Protein 6LMV (pdb70)

GO terms:
  GO:1904669 ATP export (P, IDA)
  GO:0097730 non-motile cilium (C, IDA)
  GO:0005245 voltage-gated calcium channel activity (F, IDA)
  GO:0005886 plasma membrane (C, IDA)
  GO:0070588 calcium ion transmembrane transport (P, IDA)
  GO:0040012 regulation of locomotion (P, IMP)

Sequence (2223 aa):
VRKLTFSCPCAYPLNIYHSLVFMFGPTAALLLIGITVNSTTWKLAHGFFFRVRDTRHSWKTTCVSWIEVLIQSSVAPIAWLFVVFLDGGYYRCYRSHEFCLISDAILCKNSTILNSYASTSSFNKISDNGKYCPPCICVPNPTDASYLEAESQIYAWGLLLFSGVAAFLVITCNRMCDKYTLVQRQYVETYKNVETQKFDAVAKEHASQLAEHNARAFFGQKDWTKRDWDWVSGIPYTPLQLWNDNKVRKLTFSCPCAYPLNIYHSLVFMFGPTAALLLIGITVNSTTWKLAHGFFFRVRDTRHSWKTTCVSWIEVLIQSSVAPIAWLFVVFLDGGYYRCYRSHEFCLISDAILCKNSTILNSYASTSSFNKISDNGKYCPPCICVPNPTDASYLEAESQIYAWGLLLFSGVAAFLVITCNRMCDKYTLVQRQYVETYKNVETQKFDAVAKEHASQLAEHNARAFFGQKDWTKRDWDWVSGIPYTPLQLWNDNKVRKLTFSCPCAYPLNIYHSLVFMFGPTAALLLIGITVNSTTWKLAHGFFFRVRDTRHSWKTTCVSWIEVLIQSSVAPIAWLFVVFLDGGYYRCYRSHEFCLISDAILCKNSTILNSYASTSSFNKISDNGKYCPPCICVPNPTDASYLEAESQIYAWGLLLFSGVAAFLVITCNRMCDKYTLVQRQYVETYKNVETQKFDAVAKEHASQLAEHNARAFFGQKDWTKRDWDWVSGIPYTPLQLWNDNKVRKLTFSCPCAYPLNIYHSLVFMFGPTAALLLIGITVNSTTWKLAHGFFFRVRDTRHSWKTTCVSWIEVLIQSSVAPIAWLFVVFLDGGYYRCYRSHEFCLISDAILCKNSTILNSYASTSSFNKISDNGKYCPPCICVPNPTDASYLEAESQIYAWGLLLFSGVAAFLVITCNRMCDKYTLVQRQYVETYKNVETQKFDAVAKEHASQLAEHNARAFFGQKDWTKRDWDWVSGIPYTPLQLWNDNKVRKLTFSCPCAYPLNIYHSLVFMFGPTAALLLIGITVNSTTWKLAHGFFFRVRDTRHSWKTTCVSWIEVLIQSSVAPIAWLFVVFLDGGYYRCYRSHEFCLISDAILCKNSTILNSYASTSSFNKISDNGKYCPPCICVPNPTDASYLEAESQIYAWGLLLFSGVAAFLVITCNRMCDKYTLVQRQYVETYKNVETQKFDAVAKEHASQLAEHNARAFFGQKDWTKRDWDWVSGIPYTPLQLWNDNKVRKLTFSCPCAYPLNIYHSLVFMFGPTAALLLIGITVNSTTWKLAHGFFFRVRDTRHSWKTTCVSWIEVLIQSSVAPIAWLFVVFLDGGYYRCYRSHEFCLISDAILCKNSTILNSYASTSSFNKISDNGKYCPPCICVPNPTDASYLEAESQIYAWGLLLFSGVAAFLVITCNRMCDKYTLVQRQYVETYKNVETQKFDAVAKEHASQLAEHNARAFFGQKDWTKRDWDWVSGIPYTPLQLWNDNKVRKLTFSCPCAYPLNIYHSLVFMFGPTAALLLIGITVNSTTWKLAHGFFFRVRDTRHSWKTTCVSWIEVLIQSSVAPIAWLFVVFLDGGYYRCYRSHEFCLISDAILCKNSTILNSYASTSSFNKISDNGKYCPPCICVPNPTDASYLEAESQIYAWGLLLFSGVAAFLVITCNRMCDKYTLVQRQYVETYKNVETQKFDAVAKEHASQLAEHNARAFFGQKDWTKRDWDWVSGIPYTPLQLWNDNKVRKLTFSCPCAYPLNIYHSLVFMFGPTAALLLIGITVNSTTWKLAHGFFFRVRDTRHSWKTTCVSWIEVLIQSSVAPIAWLFVVFLDGGYYRCYRSHEFCLISDAILCKNSTILNSYASTSSFNKISDNGKYCPPCICVPNPTDASYLEAESQIYAWGLLLFSGVAAFLVITCNRMCDKYTLVQRQYVETYKNVETQKFDAVAKEHASQLAEHNARAFFGQKDWTKRDWDWVSGIPYTPLQLWNDNKVRKLTFSCPCAYPLNIYHSLVFMFGPTAALLLIGITVNSTTWKLAHGFFFRVRDTRHSWKTTCVSWIEVLIQSSVAPIAWLFVVFLDGGYYRCYRSHEFCLISDAILCKNSTILNSYASTSSFNKISDNGKYCPPCICVPNPTDASYLEAESQIYAWGLLLFSGVAAFLVITCNRMCDKYTLVQRQYVETYKNVETQKFDAVAKEHASQLAEHNARAFFGQKDWTKRDWDWVSGIPYTPLQLWNDNK

Solvent-accessible surface area: 113212 Å² total; per-residue (Å²): 106,114,84,79,64,67,58,32,0,7,1,47,61,19,0,38,120,4,0,64,45,14,10,106,2,15,18,38,26,57,60,49,103,20,18,42,120,28,66,45,7,26,75,14,17,7,2,79,114,114,9,49,186,99,10,71,32,64,198,149,34,46,74,89,11,111,92,56,1,66,81,117,6,37,104,41,11,49,55,48,29,32,64,3,30,41,90,0,3,26,24,59,4,72,51,4,20,87,42,1,57,63,92,51,2,105,88,21,126,134,33,79,108,89,21,67,47,30,88,57,8,19,118,115,9,3,21,130,103,12,98,27,2,5,32,6,2,36,110,30,14,101,24,11,18,28,51,2,50,4,33,0,10,34,110,0,31,43,41,57,53,151,26,34,62,43,40,40,107,61,69,27,72,97,78,46,58,21,125,38,2,28,21,16,56,94,11,2,76,43,1,54,103,21,15,91,114,56,15,67,47,10,4,120,83,50,0,34,99,72,0,36,118,15,0,135,50,0,17,58,54,180,133,48,79,67,120,10,4,1,79,17,15,17,42,97,96,8,22,8,36,82,6,29,114,116,151,105,112,86,79,64,66,57,31,0,6,1,47,59,20,0,36,120,4,0,66,44,15,10,106,2,16,19,37,26,57,60,48,104,20,17,43,118,28,67,43,5,25,76,14,17,6,2,76,114,115,9,46,187,100,10,72,32,63,198,148,33,47,74,88,11,110,92,57,1,68,81,117,6,37,102,39,10,50,56,47,29,32,63,3,30,40,91,0,3,28,25,59,4,71,51,4,21,88,41,1,57,63,91,53,2,105,88,22,131,133,34,78,107,88,21,67,43,30,87,57,6,18,118,113,10,3,21,130,104,12,100,26,2,5,33,7,3,35,109,30,14,103,23,11,17,27,52,2,51,4,33,0,9,36,110,0,30,42,39,57,55,152,26,32,64,44,41,42,109,58,68,26,73,98,76,46,59,22,127,37,2,29,20,17,58,95,12,1,78,41,1,54,104,21,13,89,114,55,14,66,45,9,5,118,82,51,0,33,100,71,0,36,120,16,0,134,49,0,16,58,56,180,134,49,77,65,120,10,5,1,77,17,15,18,42,97,95,8,22,8,36,80,7,29,111,115,151,106,111,84,81,65,66,58,30,0,6,1,48,60,19,0,38,119,4,0,66,44,15,10,107,2,15,19,36,27,56,60,49,103,20,19,42,119,28,66,42,6,25,76,14,16,7,2,76,114,114,9,45,186,101,10,70,32,63,197,148,34,47,74,88,12,110,93,56,1,68,83,117,7,36,102,40,10,47,56,49,29,32,62,3,30,41,92,0,3,29,24,57,4,71,50,4,22,89,42,1,56,63,91,53,2,106,88,22,128,133,34,79,109,89,20,65,44,29,85,55,6,18,116,117,10,3,20,132,102,11,98,26,2,4,33,7,2,36,109,31,14,103,23,11,17,27,52,2,50,4,34,0,10,36,110,0,30,42,40,55,53,152,25,32,64,43,40,39,107,60,70,27,73,98,77,46,60,21,125,37,2,29,20,16,57,93,12,1,78,41,1,54,105,21,14,90,114,55,16,66,46,9,5,118,83,49,0,33,100,72,0,35,121,16,0,136,51,0,17,58,54,181,134,49,80,66,121,10,5,1,78,16,15,18,42,95,96,9,21,8,36,81,8,30,114,116,152,106,112,83,80,64,64,58,31,0,6,1,46,59,19,0,37,118,4,0,65,45,15,10,105,2,16,19,36,27,57,59,50,103,20,17,42,120,29,67,44,6,26,74,14,16,8,2,75,116,115,10,46,188,99,11,70,31,64,198,149,34,46,74,89,12,111,91,58,1,69,82,116,6,37,102,41,11,50,56,49,29,32,64,3,30,41,89,0,3,27,24,57,4,69,51,5,20,90,43,1,55,62,91,53,2,105,90,22,129,135,33,79,108,89,20,67,44,30,86,57,7,18,117,114,10,3,21,130,102,12,99,27,2,5,32,7,2,35,111,30,14,101,24,12,18,28,53,2,50,4,33,0,9,36,110,0,30,43,41,56,55,150,27,32,63,43,40,40,107,61,68,28,73,97,78,46,58,21,125,37,2,27,20,16,56,93,11,1,77,42,2,54,104,20,13,89,113,56,15,66,47,9,5,120,82,51,0,33,99,72,0,36,119,16,0,136,50,0,16,59,55,180,135,48,79,65,121,10,5,1,78,17,16,17,41,96,92,8,22,8,36,81,7,29,114,115,150,104,109,84,82,65,66,58,32,0,5,1,49,59,19,0,38,119,4,0,64,44,15,10,106,2,15,18,36,27,56,60,48,102,20,18,43,118,26,67,42,6,27,75,13,17,8,1,77,116,113,9,45,187,101,11,70,33,65,201,150,34,47,74,90,10,110,91,56,1,68,80,116,6,37,105,40,10,51,56,47,28,33,62,3,30,41,90,0,4,27,24,60,4,70,51,4,21,88,42,2,57,63,91,54,2,107,88,21,131,133,34,79,107,88,21,67,46,30,86,57,5,19,116,114,9,3,23,131,103,11,98,26,2,4,34,6,2,36,110,32,15,101,23,10,17,27,52,2,50,4,34,0,10,35,109,0,29,42,40,57,54,151,26,32,64,42,41,39,108,58,69,26,73,99,77,47,58,22,125,37,2,29,19,17,56,96,10,1,77,41,1,54,104,20,14,91,114,54,16,67,47,10,4,118,82,50,0,33,98,71,0,36,119,16,0,136,50,0,16,58,53,181,134,49,78,65,119,10,4,1,78,16,15,18,41,97,94,8,21,9,35,81,7,28,112,115,153,106,110,85,80,65,68,58,31,0,6,1,46,60,19,0,38,118,4,0,65,44,14,10,105,2,15,20,36,26,58,60,50,104,20,19,42,118,28,67,42,6,24,76,14,17,6,2,77,115,114,9,45,187,101,10,71,33,63,198,148,34,47,73,89,12,112,93,57,0,68,81,117,6,35,104,41,10,48,56,49,28,33,63,4,30,40,90,0,2,27,25,60,4,68,51,4,21,88,43,1,56,64,90,54,1,105,88,22,128,135,33,79,108,89,19,67,44,30,86,56,6,18,120,115,10,3,22,129,103,12,98,26,2,5,32,7,2,36,109,31,14,102,23,11,17,28,50,2,51,4,34,0,9,36,111,0,31,44,40,56,54,153,26,31,63,42,40,40,109,61,70,27,72,98,76,47,59,20,125,37,1,28,20,17,56,94,10,1,76,42,1,55,105,20,13,90,115,55,16,63,47,10,5,120,84,50,0,33,100,71,0,35,119,16,0,136,49,0,18,58,55,179,134,49,78,65,122,9,4,1,79,17,15,19,43,96,96,9,21,8,36,81,6,29,113,114,151,104,111,85,80,64,66,58,31,0,6,1,48,60,18,0,38,122,4,0,64,44,15,9,105,2,15,19,36,26,57,60,49,102,20,17,43,120,27,66,44,6,25,76,14,16,6,2,78,114,115,9,46,186,100,11,71,33,64,197,150,34,47,74,90,11,111,93,57,0,66,81,116,6,38,104,40,10,50,54,47,29,33,64,3,30,41,89,0,3,27,25,59,4,70,50,5,21,88,42,1,55,62,91,53,2,106,89,23,127,134,34,79,107,90,20,66,44,29,87,58,6,19,118,114,10,3,20,130,101,11,101,27,2,4,32,6,3,36,110,32,13,102,24,10,18,28,51,3,50,4,34,0,10,35,110,0,30,43,39,56,53,152,26,34,64,42,40,40,107,62,71,27,72,98,76,46,60,21,126,37,2,30,20,18,57,94,12,1,79,42,1,56,102,20,14,90,114,56,15,68,46,9,5,120,83,50,0,34,99,72,0,36,118,15,0,135,50,0,17,56,55,179,135,46,78,67,121,10,4,1,78,16,15,18,42,95,95,8,22,8,36,82,7,29,113,115,150,106,110,86,80,64,67,58,31,0,6,1,46,59,20,0,38,120,4,0,65,45,15,10,106,2,15,19,35,26,57,60,47,104,20,20,43,117,27,66,44,6,25,78,14,16,7,2,76,114,114,8,46,187,101,11,72,33,64,200,150,32,46,74,90,12,110,92,57,1,70,80,116,6,36,102,40,10,51,56,46,30,31,64,3,31,40,90,0,3,27,25,59,4,70,52,4,19,89,42,2,56,63,92,52,2,106,88,22,126,133,34,79,107,89,20,67,43,29,87,58,6,19,117,114,10,3,22,131,101,12,97,26,2,4,33,7,2,35,108,32,15,102,23,11,18,26,50,2,50,4,34,0,9,36,108,0,30,42,39,57,53,151,26,32,64,42,41,40,108,58,68,27,72,100,78,45,59,21,124,36,2,28,21,16,57,95,11,1,77,43,1,55,104,21,14,91,114,56,16,66,46,10,4,119,83,51,0,33,100,71,0,36,119,16,0,134,51,0,16,57,54,181,133,50,78,66,120,10,5,1,78,17,15,18,42,97,94,8,22,8,36,81,7,29,112,116,151,106,112,85,81,63,68,57,31,0,5,1,47,60,20,0,38,118,3,0,65,45,14,10,104,2,16,20,37,27,58,61,48,103,20,18,42,117,28,66,43,6,26,76,14,18,7,2,76,115,115,9,46,184,99,11,71,32,62,199,148,34,46,75,87,11,111,94,57,0,68,82,116,5,36,103,40,10,50,54,50,29,32,61,4,30,41,89,0,3,27,26,59,5,71,50,4,21,87,42,2,56,63,92,54,2,106,90,21,128,134,34,79,108,88,20,67,43,30,87,56,6,19,119,114,9,3,22,130,101,11,98,25,2,5,34,7,3,35,109,31,14,101,24,11,18,28,51,2,50,4,33,0,10,34,110,0,31,42,41,56,54,152,26,32,64,43,40,38,109,60,68,27,74,97,77,49,57,21,127,36,2,29,21,16,56,94,10,1,78,42,2,55,105,21,14,90,114,56,15,67,47,9,5,119,83,49,0,33,101,71,0,36,122,16,0,135,50,0,18,59,55,180,135,50,79,67,122,10,5,1,78,17,17,19,45,98,92,7,22,8,36,80,6,30,113,115,150

Secondary structure (DSSP, 8-state):
---------SSTTHHHHHHHHHHSHHHHHHHHHHHHH-HHHHHHHTTTTSS-GGGSPPHHHHHHHHHHHHHHHTHHHHHHHHHHHHSTHHHHHHHGGGT-BTTT-TTSSSTHHHHSSSSIIIIITT-SS--B-HHHHHS--HHHHHHHHHHHHHHHHHHHHHHHHHHHHHHHHHHHT-SS-HHHHHHHHHHHHHHHHHHHHHHHHHHHHHHHHHHHHHHSS----HHHHHHHSS----HHHHHHHT-/---------SSTTHHHHHHHHHHSHHHHHHHHHHHHH-HHHHHHHTTTTSS-GGGSPPHHHHHHHHHHHHHHHTHHHHHHHHHHHHSTHHHHHHHGGGT-BTTT-TTSSSTHHHHSSSSIIIIITT-SS--B-HHHHHS--HHHHHHHHHHHHHHHHHHHHHHHHHHHHHHHHHHHT-SS-HHHHHHHHHHHHHHHHHHHHHHHHHHHHHHHHHHHHHHSS----HHHHHHHSS----HHHHHHHT-/---------SSTTHHHHHHHHHHSHHHHHHHHHHHHH-HHHHHHHTTTTSS-GGGSPPHHHHHHHHHHHHHHHTHHHHHHHHHHHHSTHHHHHHHGGGT-BTTT-TTSSSTHHHHSSSSIIIIITT-SS--B-HHHHHS--HHHHHHHHHHHHHHHHHHHHHHHHHHHHHHHHHHHT-SS-HHHHHHHHHHHHHHHHHHHHHHHHHHHHHHHHHHHHHHSS----HHHHHHHSS----HHHHHHHT-/---------SSTTHHHHHHHHHHSHHHHHHHHHHHHH-HHHHHHHTTTTSS-GGGSPPHHHHHHHHHHHHHHHTHHHHHHHHHHHHSTHHHHHHHGGGT-BTTT-TTSSSTHHHHSSSSIIIIITT-SS--B-HHHHHS--HHHHHHHHHHHHHHHHHHHHHHHHHHHHHHHHHHHT-SS-HHHHHHHHHHHHHHHHHHHHHHHHHHHHHHHHHHHHHHSS----HHHHHHHSS----HHHHHHHT-/---------SSTTHHHHHHHHHHSHHHHHHHHHHHHH-HHHHHHHTTTTSS-GGGSPPHHHHHHHHHHHHHHHTHHHHHHHHHHHHSTHHHHHHHGGGT-BTTT-TTSSSTHHHHSSSSIIIIITT-SS--B-HHHHHS--HHHHHHHHHHHHHHHHHHHHHHHHHHHHHHHHHHHT-SS-HHHHHHHHHHHHHHHHHHHHHHHHHHHHHHHHHHHHHHSS----HHHHHHHSS----HHHHHHHT-/---------SSTTHHHHHHHHHHSHHHHHHHHHHHHH-HHHHHHHTTTTSS-GGGSPPHHHHHHHHHHHHHHHTHHHHHHHHHHHHSTHHHHHHHGGGT-BTTT-TTSSSTHHHHSSSSIIIIITT-SS--B-HHHHHS--HHHHHHHHHHHHHHHHHHHHHHHHHHHHHHHHHHHT-SS-HHHHHHHHHHHHHHHHHHHHHHHHHHHHHHHHHHHHHHSS----HHHHHHHSS----HHH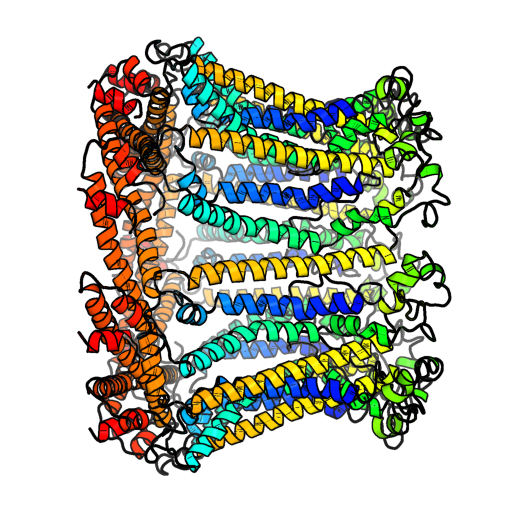HHHHT-/---------SSTTHHHHHHHHHHSHHHHHHHHHHHHH-HHHHHHHTTTTSS-GGGSPPHHHHHHHHHHHHHHHTHHHHHHHHHHHHSTHHHHHHHGGGT-BTTT-TTSSSTHHHHSSSSIIIIITT-SS--B-HHHHHS--HHHHHHHHHHHHHHHHHHHHHHHHHHHHHHHHHHHT-SS-HHHHHHHHHHHHHHHHHHHHHHHHHHHHHHHHHHHHHHSS----HHHHHHHSS----HHHHHHHT-/---------SSTTHHHHHHHHHHSHHHHHHHHHHHHH-HHHHHHHTTTTSS-GGGSPPHHHHHHHHHHHHHHHTHHHHHHHHHHHHSTHHHHHHHGGGT-BTTT-TTSSSTHHHHSSSSIIIIITT-SS--B-HHHHHS--HHHHHHHHHHHHHHHHHHHHHHHHHHHHHHHHHHHT-SS-HHHHHHHHHHHHHHHHHHHHHHHHHHHHHHHHHHHHHHSS----HHHHHHHSS----HHHHHHHT-/---------SSTTHHHHHHHHHHSHHHHHHHHHHHHH-HHHHHHHTTTTSS-GGGSPPHHHHHHHHHHHHHHHTHHHHHHHHHHHHSTHHHHHHHGGGT-BTTT-TTSSSTHHHHSSSSIIIIITT-SS--B-HHHHHS--HHHHHHHHHHHHHHHHHHHHHHHHHHHHHHHHHHHT-SS-HHHHHHHHHHHHHHHHHHHHHHHHHHHHHHHHHHHHHHSS----HHHHHHHSS----HHHHHHHT-

B-factor: mean 116.42, std 22.62, range [72.38, 167.3]

Organism: Caenorhabditis elegans (NCBI:txid6239)

Nearest PDB structures (foldseek):
  6lmv-assembly1_A  TM=1.004E+00  e=4.681E-41  Caenorhabditis elegans
  6lom-assembly1_A  TM=7.743E-01  e=1.275E-26  Caenorhabditis elegans
  6lmt-assembly1_A  TM=6.827E-01  e=2.294E-07  Oryzias latipes
  8gmq-assembly1_A  TM=6.355E-01  e=5.477E-07  Gallus gallus
  7dsc-assembly1_A  TM=6.758E-01  e=2.468E-05  Danio rerio

Foldseek 3Di:
DPDDPDAFALFPPVLQVVLVCVLCVVQVVLLVVLLVVDVLNCVQVPCPVPDDPVPHDDPVVVVVSVVVSNLRSNPVSLVSNLVCLLQPVSQCSNPQQVPQWPPDHDPCPVCVCQCVVDPCSPPVRYHPGRTGDRVCSRPHDVVVSVVRSVVSNVVSVVSCVVSVVVVVVVVVVCQVPDPDDDVVVVVVVVVVVVVVVVVVVVVVVVVVVVVVVLVCVLVVDPDDDDVLVVQQDDDPVHSSVVSVVVD/DPDDPDAFALFPPVLQVVLVCVLCVVQVVLLVVLLVVDVLNCVQVPCPVPDDPVPHDDPVVVVVSVVVSNLRSNPVSLVSNLVCLLQPVSQCSNPQQVPQWPPDHDPCPVCVCQCVVDPCSPPVRYHPGRTGDRVCSRPHDVVVSVVRSVVSNVVSVVSCVVSVVVVVVVVVVCQVPDPDDDVVVVVVVVVVVVVVVVVVVVVVVVVVVVVVVLVCVLVVDPDDDDVLVVQQDDDPVHSSVVSVVVD/DPDDPDAFALFPPVLQVVLVCVLCVVQVVLLVVLLVVDVLNCVQVPCPVPDDPVPHDDPVVVVVSVVVSNLRSNPVSLVSNLVCLLQPVSQCSNPQQVPQWPPDHDPCPVCVCQCVVDPCSPPVRYHPGRTGDRVCSRPHDVVVSVVRSVVSNVVSVVSCVVSVVVVVVVVVVCQVPDPDDDVVVVVVVVVVVVVVVVVVVVVVVVVVVVVVVLVCVLVVDPDDDDVLVVQQDDDPVHSSVVSVVVD/DPDDPDAFALFPPVLQVVLVCVLCVVQVVLLVVLLVVDVLNCVQVPCPVPDDPVPHDDPVVVVVSVVVSNLRSNPVSLVSNLVCLLQPVSQCSNPQQVPQWPPDHDPCPVCVCQCVVDPCSPPVRYHPGRTGDRVCSRPHDVVVSVVRSVVSNVVSVVSCVVSVVVVVVVVVVCQVPDPDDDVVVVVVVVVVVVVVVVVVVVVVVVVVVVVVVLVCVLVVDPDDDDVLVVQQDDDPVHSSVVSVVVD/DPDDPDAFALFPPVLQVVLVCVLCVVQVVLLVVLLVVDVLNCVQVPCPVPDDPVPHDDPVVVVVSVVVSNLRSNPVSLVSNLVCLLQPVSQCSNPQQVPQWPPDHDPCPVCVCQCVVDPCSPPVRYHPGRTGDRVCSRPHDVVVSVVRSVVSNVVSVVSCVVSVVVVVVVVVVCQVPDPDDDVVVVVVVVVVVVVVVVVVVVVVVVVVVVVVVLVCVLVVDPDDDDVLVVQQDDDPVHSSVVSVVVD/DPDDPDAFALFPPVLQVVLVCVLCVVQVVLLVVLLVVDVLNCVQVPCPVPDDPVPHDDPVVVVVSVVVSNLRSNPVSLVSNLVCLLQPVSQCSNPQQVPQWPPDHDPCPVCVCQCVVDPCSPPVRYHPGRTGDRVCSRPHDVVVSVVRSVVSNVVSVVSCVVSVVVVVVVVVVCQVPDPDDDVVVVVVVVVVVVVVVVVVVVVVVVVVVVVVVLVCVLVVDPDDDDVLVVQQDDDPVHSSVVSVVVD/DPDDPDAFALFPPVLQVVLVCVLCVVQVVLLVVLLVVDVLNCVQVPCPVPDDPVPHDDPVVVVVSVVVSNLRSNPVSLVSNLVCLLQPVSQCSNPQQVPQWPPDHDPCPVCVCQCVVDPCSPPVRYHPGRTGDRVCSRPHDVVVSVVRSVVSNVVSVVSCVVSVVVVVVVVVVCQVPDPDDDVVVVVVVVVVVVVVVVVVVVVVVVVVVVVVVLVCVLVVDPDDDDVLVVQQDDDPVHSSVVSVVVD/DPDDPDAFALFPPVLQVVLVCVLCVVQVVLLVVLLVVDVLNCVQVPCPVPDDPVPHDDPVVVVVSVVVSNLRSNPVSLVSNLVCLLQPVSQCSNPQQVPQWPPDHDPCPVCVCQCVVDPCSPPVRYHPGRTGDRVCSRPHDVVVSVVRSVVSNVVSVVSCVVSVVVVVVVVVVCQVPDPDDDVVVVVVVVVVVVVVVVVVVVVVVVVVVVVVVLVCVLVVDPDDDDVLVVQQDDDPVHSSVVSVVVD/DPDDPDAFALFPPVLQVVLVCVLCVVQVVLLVVLLVVDVLNCVQVPCPVPDDPVPHDDPVVVVVSVVVSNLRSNPVSLVSNLVCLLQPVSQCSNPQQVPQWPPDHDPCPVCVCQCVVDPCSPPVRYHPGRTGDRVCSRPHDVVVSVVRSVVSNVVSVVSCVVSVVVVVVVVVVCQVPDPDDDVVVVVVVVVVVVVVVVVVVVVVVVVVVVVVVLVCVLVVDPDDDDVLVVQQDDDPVHSSVVSVVVD

InterPro domains:
  IPR029569 Calcium homeostasis modulator family [PF14798] (10-261)
  IPR029569 Calcium homeostasis modulator family [PTHR32261] (12-307)

Structure (mmCIF, N/CA/C/O backbone):
data_6LMV
#
_entry.id   6LMV
#
_cell.length_a   1.00
_cell.length_b   1.00
_cell.length_c   1.00
_cell.angle_alpha   90.00
_cell.angle_beta   90.00
_cell.angle_gamma   90.00
#
_symmetry.space_group_name_H-M   'P 1'
#
loop_
_atom_site.group_PDB
_atom_site.id
_atom_site.type_symbol
_atom_site.label_atom_id
_atom_site.label_alt_id
_atom_site.label_comp_id
_atom_site.label_asym_id
_atom_site.label_entity_id
_atom_site.label_seq_id
_atom_site.pdbx_PDB_ins_code
_atom_site.Cartn_x
_atom_site.Cartn_y
_atom_site.Cartn_z
_atom_site.occupancy
_atom_site.B_iso_or_equiv
_atom_site.auth_seq_id
_atom_site.auth_comp_id
_atom_site.auth_asym_id
_atom_site.auth_atom_id
_atom_site.pdbx_PDB_model_num
ATOM 1 N N . VAL A 1 39 ? 115.835 151.574 139.177 1.00 140.22 39 VAL A N 1
ATOM 2 C CA . VAL A 1 39 ? 116.852 152.343 138.476 1.00 140.22 39 VAL A CA 1
ATOM 3 C C . VAL A 1 39 ? 118.137 151.536 138.393 1.00 140.22 39 VAL A C 1
ATOM 4 O O . VAL A 1 39 ? 118.102 150.311 138.282 1.00 140.22 39 VAL A O 1
ATOM 6 N N . ARG A 1 40 ? 119.275 152.230 138.439 1.00 144.90 40 ARG A N 1
ATOM 7 C CA . ARG A 1 40 ? 120.561 151.543 138.402 1.00 144.90 40 ARG A CA 1
ATOM 8 C C . ARG A 1 40 ? 120.821 150.809 139.712 1.00 144.90 40 ARG A C 1
ATOM 9 O O . ARG A 1 40 ? 120.962 149.581 139.736 1.00 144.90 40 ARG A O 1
ATOM 11 N N . LYS A 1 41 ? 120.873 151.550 140.817 1.00 143.39 41 LYS A N 1
ATOM 12 C CA . LYS A 1 41 ? 121.116 150.966 142.128 1.00 143.39 41 LYS A CA 1
ATOM 13 C C . LYS A 1 41 ? 120.520 151.877 143.185 1.00 143.39 41 LYS A C 1
ATOM 14 O O . LYS A 1 41 ? 119.889 152.891 142.872 1.00 143.39 41 LYS A O 1
ATOM 16 N N . LEU A 1 42 ? 120.732 151.504 144.446 1.00 136.91 42 LEU A N 1
ATOM 17 C CA . LEU A 1 42 ? 120.218 152.262 145.586 1.00 136.91 42 LEU A CA 1
ATOM 18 C C . LEU A 1 42 ? 121.311 153.185 146.128 1.00 136.91 42 LEU A C 1
ATOM 19 O O . LEU A 1 42 ? 121.744 153.095 147.279 1.00 136.91 42 LEU A O 1
ATOM 21 N N . THR A 1 43 ? 121.751 154.103 145.266 1.00 134.05 43 THR A N 1
ATOM 22 C CA . THR A 1 43 ? 122.778 155.086 145.623 1.00 134.05 43 THR A CA 1
ATOM 23 C C . THR A 1 43 ? 122.141 156.326 146.259 1.00 134.05 43 THR A C 1
ATOM 24 O O . THR A 1 43 ? 122.165 157.433 145.717 1.00 134.05 43 THR A O 1
ATOM 26 N N . PHE A 1 44 ? 121.571 156.114 147.444 1.00 123.09 44 PHE A N 1
ATOM 27 C CA . PHE A 1 44 ? 120.852 157.155 148.162 1.00 123.09 44 PHE A CA 1
ATOM 28 C C . PHE A 1 44 ? 120.769 156.771 149.631 1.00 123.09 44 PHE A C 1
ATOM 29 O O . PHE A 1 44 ? 120.954 155.609 150.000 1.00 123.09 44 PHE A O 1
ATOM 37 N N . SER A 1 45 ? 120.460 157.771 150.458 1.00 119.05 45 SER A N 1
ATOM 38 C CA . SER A 1 45 ? 120.205 157.658 151.890 1.00 119.05 45 SER A CA 1
ATOM 39 C C . SER A 1 45 ? 119.630 158.983 152.357 1.00 119.05 45 SER A C 1
ATOM 40 O O . SER A 1 45 ? 119.922 160.019 151.761 1.00 119.05 45 SER A O 1
ATOM 43 N N . CYS A 1 46 ? 118.828 158.952 153.413 1.00 113.04 46 CYS A N 1
ATOM 44 C CA . CYS A 1 46 ? 118.175 160.172 153.866 1.00 113.04 46 CYS A CA 1
ATOM 45 C C . CYS A 1 46 ? 119.155 161.096 154.579 1.00 113.04 46 CYS A C 1
ATOM 46 O O . CYS A 1 46 ? 120.102 160.630 155.208 1.00 113.04 46 CYS A O 1
ATOM 49 N N . PRO A 1 47 ? 118.958 162.403 154.492 1.00 111.41 47 PRO A N 1
ATOM 50 C CA . PRO A 1 47 ? 119.761 163.317 155.292 1.00 111.41 47 PRO A CA 1
ATOM 51 C C . PRO A 1 47 ? 119.200 163.439 156.686 1.00 111.41 47 PRO A C 1
ATOM 52 O O . PRO A 1 47 ? 117.995 163.368 156.915 1.00 111.41 47 PRO A O 1
ATOM 56 N N . CYS A 1 48 ? 120.105 163.641 157.626 1.00 120.08 48 CYS A N 1
ATOM 57 C CA . CYS A 1 48 ? 119.776 163.484 159.030 1.00 120.08 48 CYS A CA 1
ATOM 58 C C . CYS A 1 48 ? 119.434 164.857 159.610 1.00 120.08 48 CYS A C 1
ATOM 59 O O . CYS A 1 48 ? 119.925 165.259 160.664 1.00 120.08 48 CYS A O 1
ATOM 62 N N . ALA A 1 49 ? 118.541 165.566 158.912 1.00 112.73 49 ALA A N 1
ATOM 63 C CA . ALA A 1 49 ? 118.337 166.985 159.180 1.00 112.73 49 ALA A CA 1
ATOM 64 C C . ALA A 1 49 ? 117.107 167.567 158.508 1.00 112.73 49 ALA A C 1
ATOM 65 O O . ALA A 1 49 ? 116.590 167.006 157.543 1.00 112.73 49 ALA A O 1
ATOM 67 N N . TYR A 1 50 ? 116.651 168.706 159.006 1.00 115.60 50 TYR A N 1
ATOM 68 C CA . TYR A 1 50 ? 115.604 169.500 158.392 1.00 115.60 50 TYR A CA 1
ATOM 69 C C . TYR A 1 50 ? 116.110 170.924 158.178 1.00 115.60 50 TYR A C 1
ATOM 70 O O . TYR A 1 50 ? 116.867 171.446 158.994 1.00 115.60 50 TYR A O 1
ATOM 79 N N . PRO A 1 51 ? 115.711 171.589 157.087 1.00 106.59 51 PRO A N 1
ATOM 80 C CA . PRO A 1 51 ? 114.941 171.174 155.928 1.00 106.59 51 PRO A CA 1
ATOM 81 C C . PRO A 1 51 ? 115.838 170.692 154.837 1.00 106.59 51 PRO A C 1
ATOM 82 O O . PRO A 1 51 ? 115.821 171.254 153.757 1.00 106.59 51 PRO A O 1
ATOM 86 N N . LEU A 1 52 ? 116.642 169.684 155.116 1.00 101.76 52 LEU A N 1
ATOM 87 C CA . LEU A 1 52 ? 117.409 169.055 154.066 1.00 101.76 52 LEU A CA 1
ATOM 88 C C . LEU A 1 52 ? 116.751 167.778 153.581 1.00 101.76 52 LEU A C 1
ATOM 89 O O . LEU A 1 52 ? 117.009 167.361 152.450 1.00 101.76 52 LEU A O 1
ATOM 94 N N . ASN A 1 53 ? 115.875 167.168 154.384 1.00 101.60 53 ASN A N 1
ATOM 95 C CA . ASN A 1 53 ? 115.124 166.016 153.904 1.00 101.60 53 ASN A CA 1
ATOM 96 C C . ASN A 1 53 ? 114.142 166.425 152.824 1.00 101.60 53 ASN A C 1
ATOM 97 O O . ASN A 1 53 ? 113.883 165.655 151.892 1.00 101.60 53 ASN A O 1
ATOM 102 N N . ILE A 1 54 ? 113.614 167.647 152.919 1.00 97.42 54 ILE A N 1
ATOM 103 C CA . ILE A 1 54 ? 112.766 168.186 151.866 1.00 97.42 54 ILE A CA 1
ATOM 104 C C . ILE A 1 54 ? 113.554 168.317 150.575 1.00 97.42 54 ILE A C 1
ATOM 105 O O . ILE A 1 54 ? 113.177 167.754 149.547 1.00 97.42 54 ILE A O 1
ATOM 110 N N . TYR A 1 55 ? 114.692 169.002 150.624 1.00 94.60 55 TYR A N 1
ATOM 111 C CA . TYR A 1 55 ? 115.434 169.319 149.413 1.00 94.60 55 TYR A CA 1
ATOM 112 C C . TYR A 1 55 ? 116.145 168.127 148.804 1.00 94.60 55 TYR A C 1
ATOM 113 O O . TYR A 1 55 ? 116.236 168.052 147.578 1.00 94.60 55 TYR A O 1
ATOM 122 N N . HIS A 1 56 ? 116.648 167.204 149.612 1.00 88.97 56 HIS A N 1
ATOM 123 C CA . HIS A 1 56 ? 117.329 166.035 149.079 1.00 88.97 56 HIS A CA 1
ATOM 124 C C . HIS A 1 56 ? 116.338 165.131 148.371 1.00 88.97 56 HIS A C 1
ATOM 125 O O . HIS A 1 56 ? 116.623 164.623 147.284 1.00 88.97 56 HIS A O 1
ATOM 132 N N . SER A 1 57 ? 115.172 164.918 148.972 1.00 91.76 57 SER A N 1
ATOM 133 C CA . SER A 1 57 ? 114.197 164.038 148.349 1.00 91.76 57 SER A CA 1
ATOM 134 C C . SER A 1 57 ? 113.540 164.687 147.149 1.00 91.76 57 SER A C 1
ATOM 135 O O . SER A 1 57 ? 113.125 163.990 146.220 1.00 91.76 57 SER A O 1
ATOM 138 N N . LEU A 1 58 ? 113.433 166.014 147.151 1.00 87.38 58 LEU A N 1
ATOM 139 C CA . LEU A 1 58 ? 112.788 166.709 146.046 1.00 87.38 58 LEU A CA 1
ATOM 140 C C . LEU A 1 58 ? 113.626 166.625 144.784 1.00 87.38 58 LEU A C 1
ATOM 141 O O . LEU A 1 58 ? 113.104 166.351 143.702 1.00 87.38 58 LEU A O 1
ATOM 146 N N . VAL A 1 59 ? 114.938 166.831 144.900 1.00 81.50 59 VAL A N 1
ATOM 147 C CA . VAL A 1 59 ? 115.737 166.830 143.684 1.00 81.50 59 VAL A CA 1
ATOM 148 C C . VAL A 1 59 ? 116.058 165.421 143.237 1.00 81.50 59 VAL A C 1
ATOM 149 O O . VAL A 1 59 ? 116.561 165.229 142.134 1.00 81.50 59 VAL A O 1
ATOM 153 N N . PHE A 1 60 ? 115.774 164.408 144.045 1.00 85.01 60 PHE A N 1
ATOM 154 C CA . PHE A 1 60 ? 115.910 163.069 143.493 1.00 85.01 60 PHE A CA 1
ATOM 155 C C . PHE A 1 60 ? 114.642 162.619 142.796 1.00 85.01 60 PHE A C 1
ATOM 156 O O . PHE A 1 60 ? 114.689 161.733 141.939 1.00 85.01 60 PHE A O 1
ATOM 164 N N . MET A 1 61 ? 113.501 163.199 143.152 1.00 89.36 61 MET A N 1
ATOM 165 C CA . MET A 1 61 ? 112.284 162.885 142.419 1.00 89.36 61 MET A CA 1
ATOM 166 C C . MET A 1 61 ? 112.214 163.678 141.130 1.00 89.36 61 MET A C 1
ATOM 167 O O . MET A 1 61 ? 112.048 163.103 140.054 1.00 89.36 61 MET A O 1
ATOM 172 N N . PHE A 1 62 ? 112.370 164.993 141.216 1.00 85.79 62 PHE A N 1
ATOM 173 C CA . PHE A 1 62 ? 112.208 165.884 140.078 1.00 85.79 62 PHE A CA 1
ATOM 174 C C . PHE A 1 62 ? 113.515 166.301 139.435 1.00 85.79 62 PHE A C 1
ATOM 175 O O . PHE A 1 62 ? 113.532 167.276 138.689 1.00 85.79 62 PHE A O 1
ATOM 183 N N . GLY A 1 63 ? 114.612 165.624 139.737 1.00 80.60 63 GLY A N 1
ATOM 184 C CA . GLY A 1 63 ? 115.856 165.858 139.055 1.00 80.60 63 GLY A CA 1
ATOM 185 C C . GLY A 1 63 ? 115.930 165.126 137.743 1.00 80.60 63 GLY A C 1
ATOM 186 O O . GLY A 1 63 ? 116.025 165.739 136.682 1.00 80.60 63 GLY A O 1
ATOM 187 N N . PRO A 1 64 ? 115.897 163.797 137.784 1.00 79.02 64 PRO A N 1
ATOM 188 C CA . PRO A 1 64 ? 115.915 163.029 136.535 1.00 79.02 64 PRO A CA 1
ATOM 189 C C . PRO A 1 64 ? 114.709 163.207 135.635 1.00 79.02 64 PRO A C 1
ATOM 190 O O . PRO A 1 64 ? 114.778 162.788 134.479 1.00 79.02 64 PRO A O 1
ATOM 194 N N . THR A 1 65 ? 113.610 163.805 136.092 1.00 82.90 65 THR A N 1
ATOM 195 C CA . THR A 1 65 ? 112.550 164.090 135.136 1.00 82.90 65 THR A CA 1
ATOM 196 C C . THR A 1 65 ? 112.899 165.285 134.267 1.00 82.90 65 THR A C 1
ATOM 197 O O . THR A 1 65 ? 112.674 165.248 133.057 1.00 82.90 65 THR A O 1
ATOM 201 N N . ALA A 1 66 ? 113.455 166.346 134.850 1.00 78.79 66 ALA A N 1
ATOM 202 C CA . ALA A 1 66 ? 113.849 167.490 134.039 1.00 78.79 66 ALA A CA 1
ATOM 203 C C . ALA A 1 66 ? 115.044 167.156 133.162 1.00 78.79 66 ALA A C 1
ATOM 204 O O . ALA A 1 66 ? 115.202 167.723 132.077 1.00 78.79 66 ALA A O 1
ATOM 206 N N . ALA A 1 67 ? 115.881 166.218 133.593 1.00 78.08 67 ALA A N 1
ATOM 207 C CA . ALA A 1 67 ? 116.973 165.776 132.739 1.00 78.08 67 ALA A CA 1
ATOM 208 C C . ALA A 1 67 ? 116.458 164.917 131.595 1.00 78.08 67 ALA A C 1
ATOM 209 O O . ALA A 1 67 ? 116.909 165.050 130.455 1.00 78.08 67 ALA A O 1
ATOM 211 N N . LEU A 1 68 ? 115.499 164.034 131.869 1.00 79.59 68 LEU A N 1
ATOM 212 C CA . LEU A 1 68 ? 114.999 163.175 130.803 1.00 79.59 68 LEU A CA 1
ATOM 213 C C . LEU A 1 68 ? 114.014 163.917 129.914 1.00 79.59 68 LEU A C 1
ATOM 214 O O . LEU A 1 68 ? 113.739 163.489 128.790 1.00 79.59 68 LEU A O 1
ATOM 219 N N . LEU A 1 69 ? 113.480 165.038 130.392 1.00 81.29 69 LEU A N 1
ATOM 220 C CA . LEU A 1 69 ? 112.643 165.868 129.538 1.00 81.29 69 LEU A CA 1
ATOM 221 C C . LEU A 1 69 ? 113.479 166.566 128.476 1.00 81.29 69 LEU A C 1
ATOM 222 O O . LEU A 1 69 ? 113.076 166.653 127.313 1.00 81.29 69 LEU A O 1
ATOM 227 N N . LEU A 1 70 ? 114.660 167.055 128.850 1.00 79.82 70 LEU A N 1
ATOM 228 C CA . LEU A 1 70 ? 115.471 167.779 127.881 1.00 79.82 70 LEU A CA 1
ATOM 229 C C . LEU A 1 70 ? 116.216 166.833 126.959 1.00 79.82 70 LEU A C 1
ATOM 230 O O . LEU A 1 70 ? 116.555 167.200 125.832 1.00 79.82 70 LEU A O 1
ATOM 235 N N . ILE A 1 71 ? 116.475 165.608 127.406 1.00 81.85 71 ILE A N 1
ATOM 236 C CA . ILE A 1 71 ? 117.025 164.608 126.498 1.00 81.85 71 ILE A CA 1
ATOM 237 C C . ILE A 1 71 ? 115.976 164.211 125.468 1.00 81.85 71 ILE A C 1
ATOM 238 O O . ILE A 1 71 ? 116.264 164.097 124.271 1.00 81.85 71 ILE A O 1
ATOM 243 N N . GLY A 1 72 ? 114.729 164.061 125.907 1.00 87.25 72 GLY A N 1
ATOM 244 C CA . GLY A 1 72 ? 113.687 163.620 124.996 1.00 87.25 72 GLY A CA 1
ATOM 245 C C . GLY A 1 72 ? 113.253 164.694 124.017 1.00 87.25 72 GLY A C 1
ATOM 246 O O . GLY A 1 72 ? 112.734 164.393 122.945 1.00 87.25 72 GLY A O 1
ATOM 247 N N . ILE A 1 73 ? 113.443 165.961 124.376 1.00 88.99 73 ILE A N 1
ATOM 248 C CA . ILE A 1 73 ? 113.168 167.031 123.424 1.00 88.99 73 ILE A CA 1
ATOM 249 C C . ILE A 1 73 ? 114.282 167.125 122.392 1.00 88.99 73 ILE A C 1
ATOM 250 O O . ILE A 1 73 ? 114.026 167.298 121.194 1.00 88.99 73 ILE A O 1
ATOM 255 N N . THR A 1 74 ? 115.531 166.964 122.832 1.00 93.10 74 THR A N 1
ATOM 256 C CA . THR A 1 74 ? 116.677 167.120 121.942 1.00 93.10 74 THR A CA 1
ATOM 257 C C . THR A 1 74 ? 116.740 166.015 120.896 1.00 93.10 74 THR A C 1
ATOM 258 O O . THR A 1 74 ? 116.926 166.292 119.707 1.00 93.10 74 THR A O 1
ATOM 262 N N . VAL A 1 75 ? 116.541 164.766 121.310 1.00 94.19 75 VAL A N 1
ATOM 263 C CA . VAL A 1 75 ? 116.689 163.634 120.401 1.00 94.19 75 VAL A CA 1
ATOM 264 C C . VAL A 1 75 ? 115.563 163.614 119.368 1.00 94.19 75 VAL A C 1
ATOM 265 O O . VAL A 1 75 ? 115.761 163.196 118.220 1.00 94.19 75 VAL A O 1
ATOM 269 N N . ASN A 1 76 ? 114.400 164.151 119.726 1.00 101.00 76 ASN A N 1
ATOM 270 C CA . ASN A 1 76 ? 113.211 164.141 118.880 1.00 101.00 76 ASN A CA 1
ATOM 271 C C . ASN A 1 76 ? 113.391 164.965 117.610 1.00 101.00 76 ASN A C 1
ATOM 272 O O . ASN A 1 76 ? 113.632 166.172 117.677 1.00 101.00 76 ASN A O 1
ATOM 277 N N . SER A 1 77 ? 113.268 164.319 116.448 1.00 106.58 77 SER A N 1
ATOM 278 C CA . SER A 1 77 ? 113.606 164.958 115.181 1.00 106.58 77 SER A CA 1
ATOM 279 C C . SER A 1 77 ? 112.583 165.990 114.741 1.00 106.58 77 SER A C 1
ATOM 280 O O . SER A 1 77 ? 112.919 166.872 113.946 1.00 106.58 77 SER A O 1
ATOM 283 N N . THR A 1 78 ? 111.349 165.903 115.231 1.00 107.98 78 THR A N 1
ATOM 284 C CA . THR A 1 78 ? 110.330 166.885 114.893 1.00 107.98 78 THR A CA 1
ATOM 285 C C . THR A 1 78 ? 110.613 168.232 115.544 1.00 107.98 78 THR A C 1
ATOM 286 O O . THR A 1 78 ? 110.167 169.269 115.036 1.00 107.98 78 THR A O 1
ATOM 290 N N . THR A 1 79 ? 111.386 168.236 116.630 1.00 109.31 79 THR A N 1
ATOM 291 C CA . THR A 1 79 ? 111.829 169.487 117.231 1.00 109.31 79 THR A CA 1
ATOM 292 C C . THR A 1 79 ? 112.707 170.272 116.276 1.00 109.31 79 THR A C 1
ATOM 293 O O . THR A 1 79 ? 112.489 171.466 116.059 1.00 109.31 79 THR A O 1
ATOM 297 N N . TRP A 1 80 ? 113.690 169.610 115.673 1.00 110.77 80 TRP A N 1
ATOM 298 C CA . TRP A 1 80 ? 114.610 170.320 114.801 1.00 110.77 80 TRP A CA 1
ATOM 299 C C . TRP A 1 80 ? 114.041 170.540 113.414 1.00 110.77 80 TRP A C 1
ATOM 300 O O . TRP A 1 80 ? 114.620 171.293 112.636 1.00 110.77 80 TRP A O 1
ATOM 311 N N . LYS A 1 81 ? 112.923 169.905 113.073 1.00 111.30 81 LYS A N 1
ATOM 312 C CA . LYS A 1 81 ? 112.227 170.329 111.866 1.00 111.30 81 LYS A CA 1
ATOM 313 C C . LYS A 1 81 ? 111.593 171.692 112.063 1.00 111.30 81 LYS A C 1
ATOM 314 O O . LYS A 1 81 ? 111.466 172.464 111.108 1.00 111.30 81 LYS A O 1
ATOM 320 N N . LEU A 1 82 ? 111.208 172.016 113.294 1.00 117.13 82 LEU A N 1
ATOM 321 C CA . LEU A 1 82 ? 110.650 173.332 113.573 1.00 117.13 82 LEU A CA 1
ATOM 322 C C . LEU A 1 82 ? 111.731 174.339 113.939 1.00 117.13 82 LEU A C 1
ATOM 323 O O . LEU A 1 82 ? 111.651 175.512 113.564 1.00 117.13 82 LEU A O 1
ATOM 328 N N . ALA A 1 83 ? 112.747 173.901 114.676 1.00 117.57 83 ALA A N 1
ATOM 329 C CA . ALA A 1 83 ? 113.658 174.850 115.300 1.00 117.57 83 ALA A CA 1
ATOM 330 C C . ALA A 1 83 ? 114.719 175.356 114.338 1.00 117.57 83 ALA A C 1
ATOM 331 O O . ALA A 1 83 ? 115.078 176.534 114.390 1.00 117.57 83 ALA A O 1
ATOM 333 N N . HIS A 1 84 ? 115.224 174.487 113.464 1.00 119.30 84 HIS A N 1
ATOM 334 C CA . HIS A 1 84 ? 116.441 174.757 112.705 1.00 119.30 84 HIS A CA 1
ATOM 335 C C . HIS A 1 84 ? 116.242 175.885 111.710 1.00 119.30 84 HIS A C 1
ATOM 336 O O . HIS A 1 84 ? 115.304 175.862 110.912 1.00 119.30 84 HIS A O 1
ATOM 343 N N . GLY A 1 85 ? 117.122 176.877 111.768 1.00 122.94 85 GLY A N 1
ATOM 344 C CA . GLY A 1 85 ? 117.086 177.986 110.841 1.00 122.94 85 GLY A CA 1
ATOM 345 C C . GLY A 1 85 ? 115.916 178.920 111.003 1.00 122.94 85 GLY A C 1
ATOM 346 O O . GLY A 1 85 ? 115.473 179.501 110.011 1.00 122.94 85 GLY A O 1
ATOM 347 N N . PHE A 1 86 ? 115.403 179.087 112.220 1.00 124.32 86 PHE A N 1
ATOM 348 C CA . PHE A 1 86 ? 114.184 179.861 112.409 1.00 124.32 86 PHE A CA 1
ATOM 349 C C . PHE A 1 86 ? 114.411 181.355 112.229 1.00 124.32 86 PHE A C 1
ATOM 350 O O . PHE A 1 86 ? 113.476 182.085 111.890 1.00 124.32 86 PHE A O 1
ATOM 358 N N . PHE A 1 87 ? 115.628 181.832 112.444 1.00 129.69 87 PHE A N 1
ATOM 359 C CA . PHE A 1 87 ? 115.892 183.259 112.339 1.00 129.69 87 PHE A CA 1
ATOM 360 C C . PHE A 1 87 ? 116.303 183.688 110.942 1.00 129.69 87 PHE A C 1
ATOM 361 O O . PHE A 1 87 ? 116.443 184.888 110.696 1.00 129.69 87 PHE A O 1
ATOM 369 N N . PHE A 1 88 ? 116.502 182.749 110.029 1.00 134.06 88 PHE A N 1
ATOM 370 C CA . PHE A 1 88 ? 116.779 183.075 108.641 1.00 134.06 88 PHE A CA 1
ATOM 371 C C . PHE A 1 88 ? 115.885 182.341 107.662 1.00 134.06 88 PHE A C 1
ATOM 372 O O . PHE A 1 88 ? 116.196 182.301 106.473 1.00 134.06 88 PHE A O 1
ATOM 380 N N . ARG A 1 89 ? 114.801 181.742 108.134 1.00 135.73 89 ARG A N 1
ATOM 381 C CA . ARG A 1 89 ? 113.798 181.181 107.246 1.00 135.73 89 ARG A CA 1
ATOM 382 C C . ARG A 1 89 ? 113.002 182.304 106.611 1.00 135.73 89 ARG A C 1
ATOM 383 O O . ARG A 1 89 ? 112.655 183.281 107.280 1.00 135.73 89 ARG A O 1
ATOM 391 N N . VAL A 1 90 ? 112.731 182.180 105.310 1.00 142.19 90 VAL A N 1
ATOM 392 C CA . VAL A 1 90 ? 111.917 183.179 104.633 1.00 142.19 90 VAL A CA 1
ATOM 393 C C . VAL A 1 90 ? 110.471 183.050 105.098 1.00 142.19 90 VAL A C 1
ATOM 394 O O . VAL A 1 90 ? 109.995 181.954 105.420 1.00 142.19 90 VAL A O 1
ATOM 398 N N . ARG A 1 91 ? 109.776 184.189 105.179 1.00 145.51 91 ARG A N 1
ATOM 399 C CA . ARG A 1 91 ? 108.514 184.263 105.910 1.00 145.51 91 ARG A CA 1
ATOM 400 C C . ARG A 1 91 ? 107.372 183.531 105.226 1.00 145.51 91 ARG A C 1
ATOM 401 O O . ARG A 1 91 ? 106.454 183.072 105.911 1.00 145.51 91 ARG A O 1
ATOM 409 N N . ASP A 1 92 ? 107.410 183.399 103.905 1.00 143.15 92 ASP A N 1
ATOM 410 C CA . ASP A 1 92 ? 106.361 182.704 103.173 1.00 143.15 92 ASP A CA 1
ATOM 411 C C . ASP A 1 92 ? 106.506 181.188 103.209 1.00 143.15 92 ASP A C 1
ATOM 412 O O . ASP A 1 92 ? 105.652 180.489 102.656 1.00 143.15 92 ASP A O 1
ATOM 417 N N . THR A 1 93 ? 107.557 180.663 103.838 1.00 139.69 93 THR A N 1
ATOM 418 C CA . THR A 1 93 ? 107.680 179.235 104.090 1.00 139.69 93 THR A CA 1
ATOM 419 C C . THR A 1 93 ? 107.647 178.898 105.575 1.00 139.69 93 THR A C 1
ATOM 420 O O . THR A 1 93 ? 107.999 177.776 105.952 1.00 139.69 93 THR A O 1
ATOM 424 N N . ARG A 1 94 ? 107.239 179.840 106.421 1.00 139.98 94 ARG A N 1
ATOM 425 C CA . ARG A 1 94 ? 107.034 179.557 107.834 1.00 139.98 94 ARG A CA 1
ATOM 426 C C . ARG A 1 94 ? 105.777 178.724 108.023 1.00 139.98 94 ARG A C 1
ATOM 427 O O . ARG A 1 94 ? 104.868 178.748 107.190 1.00 139.98 94 ARG A O 1
ATOM 435 N N . HIS A 1 95 ? 105.725 177.989 109.127 1.00 142.27 95 HIS A N 1
ATOM 436 C CA . HIS A 1 95 ? 104.518 177.250 109.469 1.00 142.27 95 HIS A CA 1
ATOM 437 C C . HIS A 1 95 ? 103.511 178.209 110.079 1.00 142.27 95 HIS A C 1
ATOM 438 O O . HIS A 1 95 ? 103.894 179.222 110.671 1.00 142.27 95 HIS A O 1
ATOM 445 N N . SER A 1 96 ? 102.226 177.901 109.935 1.00 149.12 96 SER A N 1
ATOM 446 C CA . SER A 1 96 ? 101.219 178.657 110.663 1.00 149.12 96 SER A CA 1
ATOM 447 C C . SER A 1 96 ? 101.316 178.316 112.142 1.00 149.12 96 SER A C 1
ATOM 448 O O . SER A 1 96 ? 101.851 177.268 112.516 1.00 149.12 96 SER A O 1
ATOM 451 N N . TRP A 1 97 ? 100.821 179.221 112.983 1.00 152.15 97 TRP A N 1
ATOM 452 C CA . TRP A 1 97 ? 100.886 179.025 114.428 1.00 152.15 97 TRP A CA 1
ATOM 453 C C . TRP A 1 97 ? 100.043 177.840 114.884 1.00 152.15 97 TRP A C 1
ATOM 454 O O . TRP A 1 97 ? 100.356 177.210 115.901 1.00 152.15 97 TRP A O 1
ATOM 465 N N . LYS A 1 98 ? 98.993 177.502 114.134 1.00 149.84 98 LYS A N 1
ATOM 466 C CA . LYS A 1 98 ? 98.158 176.364 114.500 1.00 149.84 98 LYS A CA 1
ATOM 467 C C . LYS A 1 98 ? 98.882 175.045 114.247 1.00 149.84 98 LYS A C 1
ATOM 468 O O . LYS A 1 98 ? 98.860 174.144 115.096 1.00 149.84 98 LYS A O 1
ATOM 474 N N . THR A 1 99 ? 99.555 174.916 113.096 1.00 145.44 99 THR A N 1
ATOM 475 C CA . THR A 1 99 ? 100.295 173.680 112.848 1.00 145.44 99 THR A CA 1
ATOM 476 C C . THR A 1 99 ? 101.614 173.661 113.612 1.00 145.44 99 THR A C 1
ATOM 477 O O . THR A 1 99 ? 102.195 172.587 113.817 1.00 145.44 99 THR A O 1
ATOM 481 N N . THR A 1 100 ? 102.082 174.826 114.067 1.00 142.66 100 THR A N 1
ATOM 482 C CA . THR A 1 100 ? 103.223 174.865 114.971 1.00 142.66 100 THR A CA 1
ATOM 483 C C . THR A 1 100 ? 102.863 174.262 116.317 1.00 142.66 100 THR A C 1
ATOM 484 O O . THR A 1 100 ? 103.639 173.493 116.891 1.00 142.66 100 THR A O 1
ATOM 488 N N . CYS A 1 101 ? 101.669 174.578 116.825 1.00 139.69 101 CYS A N 1
ATOM 489 C CA . CYS A 1 101 ? 101.313 174.161 118.176 1.00 139.69 101 CYS A CA 1
ATOM 490 C C . CYS A 1 101 ? 100.954 172.684 118.239 1.00 139.69 101 CYS A C 1
ATOM 491 O O . CYS A 1 101 ? 101.270 172.013 119.226 1.00 139.69 101 CYS A O 1
ATOM 494 N N . VAL A 1 102 ? 100.297 172.150 117.206 1.00 133.95 102 VAL A N 1
ATOM 495 C CA . VAL A 1 102 ? 99.924 170.737 117.250 1.00 133.95 102 VAL A CA 1
ATOM 496 C C . VAL A 1 102 ? 101.154 169.863 117.024 1.00 133.95 102 VAL A C 1
ATOM 497 O O . VAL A 1 102 ? 101.286 168.780 117.608 1.00 133.95 102 VAL A O 1
ATOM 501 N N . SER A 1 103 ? 102.108 170.356 116.234 1.00 131.24 103 SER A N 1
ATOM 502 C CA . SER A 1 103 ? 103.388 169.671 116.131 1.00 131.24 103 SER A CA 1
ATOM 503 C C . SER A 1 103 ? 104.170 169.754 117.433 1.00 131.24 103 SER A C 1
ATOM 504 O O . SER A 1 103 ? 104.803 168.773 117.834 1.00 131.24 103 SER A O 1
ATOM 507 N N . TRP A 1 104 ? 104.096 170.894 118.122 1.00 127.72 104 TRP A N 1
ATOM 508 C CA . TRP A 1 104 ? 104.816 171.074 119.378 1.00 127.72 104 TRP A CA 1
ATOM 509 C C . TRP A 1 104 ? 104.238 170.201 120.481 1.00 127.72 104 TRP A C 1
ATOM 510 O O . TRP A 1 104 ? 104.972 169.708 121.345 1.00 127.72 104 TRP A O 1
ATOM 521 N N . ILE A 1 105 ? 102.921 170.000 120.468 1.00 119.32 105 ILE A N 1
ATOM 522 C CA . ILE A 1 105 ? 102.286 169.124 121.447 1.00 119.32 105 ILE A CA 1
ATOM 523 C C . ILE A 1 105 ? 102.684 167.679 121.185 1.00 119.32 105 ILE A C 1
ATOM 524 O O . ILE A 1 105 ? 102.861 166.885 122.117 1.00 119.32 105 ILE A O 1
ATOM 529 N N . GLU A 1 106 ? 102.922 167.341 119.917 1.00 114.43 106 GLU A N 1
ATOM 530 C CA . GLU A 1 106 ? 103.422 166.012 119.593 1.00 114.43 106 GLU A CA 1
ATOM 531 C C . GLU A 1 106 ? 104.841 165.807 120.109 1.00 114.43 106 GLU A C 1
ATOM 532 O O . GLU A 1 106 ? 105.239 164.675 120.397 1.00 114.43 106 GLU A O 1
ATOM 534 N N . VAL A 1 107 ? 105.610 166.888 120.258 1.00 110.34 107 VAL A N 1
ATOM 535 C CA . VAL A 1 107 ? 106.948 166.768 120.836 1.00 110.34 107 VAL A CA 1
ATOM 536 C C . VAL A 1 107 ? 106.864 166.461 122.323 1.00 110.34 107 VAL A C 1
ATOM 537 O O . VAL A 1 107 ? 107.539 165.555 122.824 1.00 110.34 107 VAL A O 1
ATOM 541 N N . LEU A 1 108 ? 106.040 167.220 123.052 1.00 106.78 108 LEU A N 1
ATOM 542 C CA . LEU A 1 108 ? 105.995 167.101 124.507 1.00 106.78 108 LEU A CA 1
ATOM 543 C C . LEU A 1 108 ? 105.403 165.767 124.940 1.00 106.78 108 LEU A C 1
ATOM 544 O O . LEU A 1 108 ? 105.855 165.161 125.916 1.00 106.78 108 LEU A O 1
ATOM 549 N N . ILE A 1 109 ? 104.408 165.276 124.206 1.00 104.18 109 ILE A N 1
ATOM 550 C CA . ILE A 1 109 ? 103.766 164.030 124.593 1.00 104.18 109 ILE A CA 1
ATOM 551 C C . ILE A 1 109 ? 104.613 162.832 124.181 1.00 104.18 109 ILE A C 1
ATOM 552 O O . ILE A 1 109 ? 104.633 161.812 124.877 1.00 104.18 109 ILE A O 1
ATOM 557 N N . GLN A 1 110 ? 105.377 162.944 123.095 1.00 102.36 110 GLN A N 1
ATOM 558 C CA . GLN A 1 110 ? 106.301 161.865 122.764 1.00 102.36 110 GLN A CA 1
ATOM 559 C C . GLN A 1 110 ? 107.474 161.835 123.735 1.00 102.36 110 GLN A C 1
ATOM 560 O O . GLN A 1 110 ? 107.988 160.761 124.065 1.00 102.36 110 GLN A O 1
ATOM 566 N N . SER A 1 111 ? 107.886 162.995 124.238 1.00 99.48 111 SER A N 1
ATOM 567 C CA . SER A 1 111 ? 109.051 163.037 125.110 1.00 99.48 111 SER A CA 1
ATOM 568 C C . SER A 1 111 ? 108.716 162.758 126.566 1.00 99.48 111 SER A C 1
ATOM 569 O O . SER A 1 111 ? 109.633 162.536 127.359 1.00 99.48 111 SER A O 1
ATOM 572 N N . SER A 1 112 ? 107.437 162.776 126.944 1.00 94.04 112 SER A N 1
ATOM 573 C CA . SER A 1 112 ? 107.082 162.565 128.343 1.00 94.04 112 SER A CA 1
ATOM 574 C C . SER A 1 112 ? 106.801 161.111 128.678 1.00 94.04 112 SER A C 1
ATOM 575 O O . SER A 1 112 ? 106.105 160.847 129.656 1.00 94.04 112 SER A O 1
ATOM 578 N N . VAL A 1 113 ? 107.293 160.163 127.890 1.00 88.63 113 VAL A N 1
ATOM 579 C CA . VAL A 1 113 ? 107.153 158.762 128.270 1.00 88.63 113 VAL A CA 1
ATOM 580 C C . VAL A 1 113 ? 108.291 158.361 129.202 1.00 88.63 113 VAL A C 1
ATOM 581 O O . VAL A 1 113 ? 108.135 157.505 130.077 1.00 88.63 113 VAL A O 1
ATOM 585 N N . ALA A 1 114 ? 109.436 159.014 129.069 1.00 84.80 114 ALA A N 1
ATOM 586 C CA . ALA A 1 114 ? 110.577 158.668 129.914 1.00 84.80 114 ALA A CA 1
ATOM 587 C C . ALA A 1 114 ? 110.524 159.267 131.317 1.00 84.80 114 ALA A C 1
ATOM 588 O O . ALA A 1 114 ? 110.883 158.547 132.263 1.00 84.80 114 ALA A O 1
ATOM 590 N N . PRO A 1 115 ? 110.126 160.529 131.552 1.00 82.67 115 PRO A N 1
ATOM 591 C CA . PRO A 1 115 ? 110.035 160.966 132.951 1.00 82.67 115 PRO A CA 1
ATOM 592 C C . PRO A 1 115 ? 108.900 160.337 133.734 1.00 82.67 115 PRO A C 1
ATOM 593 O O . PRO A 1 115 ? 109.070 160.074 134.927 1.00 82.67 115 PRO A O 1
ATOM 597 N N . ILE A 1 116 ? 107.750 160.079 133.117 1.00 79.38 116 ILE A N 1
ATOM 598 C CA . ILE A 1 116 ? 106.648 159.480 133.859 1.00 79.38 116 ILE A CA 1
ATOM 599 C C . ILE A 1 116 ? 106.939 158.015 134.152 1.00 79.38 116 ILE A C 1
ATOM 600 O O . ILE A 1 116 ? 106.497 157.473 135.168 1.00 79.38 116 ILE A O 1
ATOM 605 N N . ALA A 1 117 ? 107.782 157.384 133.344 1.00 79.29 117 ALA A N 1
ATOM 606 C CA . ALA A 1 117 ? 108.320 156.091 133.744 1.00 79.29 117 ALA A CA 1
ATOM 607 C C . ALA A 1 117 ? 109.260 156.228 134.932 1.00 79.29 117 ALA A C 1
ATOM 608 O O . ALA A 1 117 ? 109.353 155.325 135.766 1.00 79.29 117 ALA A O 1
ATOM 610 N N . TRP A 1 118 ? 109.948 157.363 135.047 1.00 78.82 118 TRP A N 1
ATOM 611 C CA . TRP A 1 118 ? 110.826 157.550 136.195 1.00 78.82 118 TRP A CA 1
ATOM 612 C C . TRP A 1 118 ? 110.034 157.901 137.444 1.00 78.82 118 TRP A C 1
ATOM 613 O O . TRP A 1 118 ? 110.317 157.387 138.528 1.00 78.82 118 TRP A O 1
ATOM 624 N N . LEU A 1 119 ? 109.049 158.793 137.314 1.00 73.97 119 LEU A N 1
ATOM 625 C CA . LEU A 1 119 ? 108.245 159.198 138.462 1.00 73.97 119 LEU A CA 1
ATOM 626 C C . LEU A 1 119 ? 107.429 158.035 139.002 1.00 73.97 119 LEU A C 1
ATOM 627 O O . LEU A 1 119 ? 107.133 157.978 140.198 1.00 73.97 119 LEU A O 1
ATOM 632 N N . PHE A 1 120 ? 107.076 157.089 138.140 1.00 78.60 120 PHE A N 1
ATOM 633 C CA . PHE A 1 120 ? 106.405 155.881 138.593 1.00 78.60 120 PHE A CA 1
ATOM 634 C C . PHE A 1 120 ? 107.349 154.994 139.392 1.00 78.60 120 PHE A C 1
ATOM 635 O O . PHE A 1 120 ? 106.942 154.357 140.365 1.00 78.60 120 PHE A O 1
ATOM 643 N N . VAL A 1 121 ? 108.623 154.949 139.011 1.00 76.93 121 VAL A N 1
ATOM 644 C CA . VAL A 1 121 ? 109.562 154.109 139.749 1.00 76.93 121 VAL A CA 1
ATOM 645 C C . VAL A 1 121 ? 109.956 154.769 141.065 1.00 76.93 121 VAL A C 1
ATOM 646 O O . VAL A 1 121 ? 110.105 154.097 142.089 1.00 76.93 121 VAL A O 1
ATOM 650 N N . VAL A 1 122 ? 110.059 156.097 141.087 1.00 79.09 122 VAL A N 1
ATOM 651 C CA . VAL A 1 122 ? 110.491 156.769 142.310 1.00 79.09 122 VAL A CA 1
ATOM 652 C C . VAL A 1 122 ? 109.357 156.806 143.328 1.00 79.09 122 VAL A C 1
ATOM 653 O O . VAL A 1 122 ? 109.581 157.033 144.521 1.00 79.09 122 VAL A O 1
ATOM 657 N N . PHE A 1 123 ? 108.125 156.569 142.884 1.00 77.08 123 PHE A N 1
ATOM 658 C CA . PHE A 1 123 ? 107.029 156.473 143.834 1.00 77.08 123 PHE A CA 1
ATOM 659 C C . PHE A 1 123 ? 106.748 155.038 144.240 1.00 77.08 123 PHE A C 1
ATOM 660 O O . PHE A 1 123 ? 106.151 154.808 145.293 1.00 77.08 123 PHE A O 1
ATOM 668 N N . LEU A 1 124 ? 107.162 154.062 143.436 1.00 81.96 124 LEU A N 1
ATOM 669 C CA . LEU A 1 124 ? 106.931 152.677 143.822 1.00 81.96 124 LEU A CA 1
ATOM 670 C C . LEU A 1 124 ? 107.851 152.269 144.959 1.00 81.96 124 LEU A C 1
ATOM 671 O O . LEU A 1 124 ? 107.384 151.852 146.021 1.00 81.96 124 LEU A O 1
ATOM 676 N N . ASP A 1 125 ? 109.155 152.398 144.774 1.00 90.31 125 ASP A N 1
ATOM 677 C CA . ASP A 1 125 ? 110.069 152.267 145.900 1.00 90.31 125 ASP A CA 1
ATOM 678 C C . ASP A 1 125 ? 109.910 153.543 146.707 1.00 90.31 125 ASP A C 1
ATOM 679 O O . ASP A 1 125 ? 110.637 154.514 146.501 1.00 90.31 125 ASP A O 1
ATOM 684 N N . GLY A 1 126 ? 108.979 153.538 147.654 1.00 89.52 126 GLY A N 1
ATOM 685 C CA . GLY A 1 126 ? 108.485 154.739 148.289 1.00 89.52 126 GLY A CA 1
ATOM 686 C C . GLY A 1 126 ? 109.405 155.449 149.251 1.00 89.52 126 GLY A C 1
ATOM 687 O O . GLY A 1 126 ? 108.944 156.365 149.935 1.00 89.52 126 GLY A O 1
ATOM 688 N N . GLY A 1 127 ? 110.687 155.082 149.308 1.00 93.57 127 GLY A N 1
ATOM 689 C CA . GLY A 1 127 ? 111.616 155.670 150.257 1.00 93.57 127 GLY A CA 1
ATOM 690 C C . GLY A 1 127 ? 111.843 157.156 150.080 1.00 93.57 127 GLY A C 1
ATOM 691 O O . GLY A 1 127 ? 112.206 157.838 151.042 1.00 93.57 127 GLY A O 1
ATOM 692 N N . TYR A 1 128 ? 111.603 157.684 148.887 1.00 95.68 128 TYR A N 1
ATOM 693 C CA . TYR A 1 128 ? 111.784 159.112 148.689 1.00 95.68 128 TYR A CA 1
ATOM 694 C C . TYR A 1 128 ? 110.588 159.894 149.197 1.00 95.68 128 TYR A C 1
ATOM 695 O O . TYR A 1 128 ? 110.747 161.007 149.703 1.00 95.68 128 TYR A O 1
ATOM 704 N N . TYR A 1 129 ? 109.385 159.339 149.082 1.00 87.97 129 TYR A N 1
ATOM 705 C CA . TYR A 1 129 ? 108.232 160.026 149.644 1.00 87.97 129 TYR A CA 1
ATOM 706 C C . TYR A 1 129 ? 108.253 159.959 151.157 1.00 87.97 129 TYR A C 1
ATOM 707 O O . TYR A 1 129 ? 107.812 160.896 151.832 1.00 87.97 129 TYR A O 1
ATOM 716 N N . ARG A 1 130 ? 108.756 158.846 151.702 1.00 97.89 130 ARG A N 1
ATOM 717 C CA . ARG A 1 130 ? 108.973 158.730 153.141 1.00 97.89 130 ARG A CA 1
ATOM 718 C C . ARG A 1 130 ? 109.938 159.798 153.620 1.00 97.89 130 ARG A C 1
ATOM 719 O O . ARG A 1 130 ? 109.701 160.466 154.630 1.00 97.89 130 ARG A O 1
ATOM 727 N N . CYS A 1 131 ? 111.007 160.014 152.857 1.00 101.32 131 CYS A N 1
ATOM 728 C CA . CYS A 1 131 ? 112.037 160.951 153.269 1.00 101.32 131 CYS A CA 1
ATOM 729 C C . CYS A 1 131 ? 111.563 162.379 153.060 1.00 101.32 131 CYS A C 1
ATOM 730 O O . CYS A 1 131 ? 112.062 163.311 153.694 1.00 101.32 131 CYS A O 1
ATOM 733 N N . TYR A 1 132 ? 110.592 162.568 152.166 1.00 97.02 132 TYR A N 1
ATOM 734 C CA . TYR A 1 132 ? 110.027 163.894 151.966 1.00 97.02 132 TYR A CA 1
ATOM 735 C C . TYR A 1 132 ? 109.152 164.292 153.136 1.00 97.02 132 TYR A C 1
ATOM 736 O O . TYR A 1 132 ? 109.140 165.453 153.550 1.00 97.02 132 TYR A O 1
ATOM 745 N N . ARG A 1 133 ? 108.391 163.350 153.670 1.00 103.02 133 ARG A N 1
ATOM 746 C CA . ARG A 1 133 ? 107.395 163.712 154.662 1.00 103.02 133 ARG A CA 1
ATOM 747 C C . ARG A 1 133 ? 107.680 163.153 156.042 1.00 103.02 133 ARG A C 1
ATOM 748 O O . ARG A 1 133 ? 106.773 163.129 156.873 1.00 103.02 133 ARG A O 1
ATOM 756 N N . SER A 1 134 ? 108.910 162.726 156.323 1.00 106.45 134 SER A N 1
ATOM 757 C CA . SER A 1 134 ? 109.207 162.206 157.651 1.00 106.45 134 SER A CA 1
ATOM 758 C C . SER A 1 134 ? 109.264 163.307 158.691 1.00 106.45 134 SER A C 1
ATOM 759 O O . SER A 1 134 ? 109.165 163.028 159.887 1.00 106.45 134 SER A O 1
ATOM 762 N N . HIS A 1 135 ? 109.421 164.558 158.271 1.00 110.00 135 HIS A N 1
ATOM 763 C CA . HIS A 1 135 ? 109.561 165.620 159.252 1.00 110.00 135 HIS A CA 1
ATOM 764 C C . HIS A 1 135 ? 108.235 166.062 159.843 1.00 110.00 135 HIS A C 1
ATOM 765 O O . HIS A 1 135 ? 108.239 166.805 160.824 1.00 110.00 135 HIS A O 1
ATOM 772 N N . GLU A 1 136 ? 107.107 165.646 159.279 1.00 111.64 136 GLU A N 1
ATOM 773 C CA . GLU A 1 136 ? 105.826 165.942 159.902 1.00 111.64 136 GLU A CA 1
ATOM 774 C C . GLU A 1 136 ? 105.509 165.007 161.053 1.00 111.64 136 GLU A C 1
ATOM 775 O O . GLU A 1 136 ? 104.560 165.268 161.796 1.00 111.64 136 GLU A O 1
ATOM 781 N N . PHE A 1 137 ? 106.270 163.938 161.217 1.00 114.31 137 PHE A N 1
ATOM 782 C CA . PHE A 1 137 ? 105.957 162.900 162.180 1.00 114.31 137 PHE A CA 1
ATOM 783 C C . PHE A 1 137 ? 106.999 162.727 163.267 1.00 114.31 137 PHE A C 1
ATOM 784 O O . PHE A 1 137 ? 106.651 162.290 164.361 1.00 114.31 137 PHE A O 1
ATOM 792 N N . CYS A 1 138 ? 108.265 163.038 162.999 1.00 126.36 138 CYS A N 1
ATOM 793 C CA . CYS A 1 138 ? 109.316 162.906 164.007 1.00 126.36 138 CYS A CA 1
ATOM 794 C C . CYS A 1 138 ? 109.569 164.271 164.647 1.00 126.36 138 CYS A C 1
ATOM 795 O O . CYS A 1 138 ? 110.543 164.971 164.370 1.00 126.36 138 CYS A O 1
ATOM 798 N N . LEU A 1 139 ? 108.654 164.627 165.532 1.00 135.79 139 LEU A N 1
ATOM 799 C CA . LEU A 1 139 ? 108.624 165.913 166.204 1.00 135.79 139 LEU A CA 1
ATOM 800 C C . LEU A 1 139 ? 109.076 165.720 167.645 1.00 135.79 139 LEU A C 1
ATOM 801 O O . LEU A 1 139 ? 108.839 164.656 168.225 1.00 135.79 139 LEU A O 1
ATOM 806 N N . ILE A 1 140 ? 109.735 166.728 168.225 1.00 142.59 140 ILE A N 1
ATOM 807 C CA . ILE A 1 140 ? 110.122 166.589 169.627 1.00 142.59 140 ILE A CA 1
ATOM 808 C C . ILE A 1 140 ? 108.947 167.061 170.469 1.00 142.59 140 ILE A C 1
ATOM 809 O O . ILE A 1 140 ? 108.881 168.216 170.904 1.00 142.59 140 ILE A O 1
ATOM 814 N N . SER A 1 141 ? 107.967 166.183 170.619 1.00 150.63 141 SER A N 1
ATOM 815 C CA . SER A 1 141 ? 107.046 166.210 171.737 1.00 150.63 141 SER A CA 1
ATOM 816 C C . SER A 1 141 ? 106.893 164.769 172.192 1.00 150.63 141 SER A C 1
ATOM 817 O O . SER A 1 141 ? 106.635 164.490 173.366 1.00 150.63 141 SER A O 1
ATOM 820 N N . ASP A 1 142 ? 107.077 163.853 171.241 1.00 155.48 142 ASP A N 1
ATOM 821 C CA . ASP A 1 142 ? 106.776 162.447 171.434 1.00 155.48 142 ASP A CA 1
ATOM 822 C C . ASP A 1 142 ? 107.713 161.493 170.706 1.00 155.48 142 ASP A C 1
ATOM 823 O O . ASP A 1 142 ? 107.406 160.298 170.636 1.00 155.48 142 ASP A O 1
ATOM 828 N N . ALA A 1 143 ? 108.806 161.985 170.125 1.00 155.00 143 ALA A N 1
ATOM 829 C CA . ALA A 1 143 ? 109.718 161.122 169.386 1.00 155.00 143 ALA A CA 1
ATOM 830 C C . ALA A 1 143 ? 110.429 160.161 170.328 1.00 155.00 143 ALA A C 1
ATOM 831 O O . ALA A 1 143 ? 110.578 160.436 171.520 1.00 155.00 143 ALA A O 1
ATOM 833 N N . ILE A 1 144 ? 110.853 159.017 169.788 1.00 155.33 144 ILE A N 1
ATOM 834 C CA . ILE A 1 144 ? 111.425 157.974 170.626 1.00 155.33 144 ILE A CA 1
ATOM 835 C C . ILE A 1 144 ? 112.844 158.319 171.067 1.00 155.33 144 ILE A C 1
ATOM 836 O O . ILE A 1 144 ? 113.217 158.059 172.219 1.00 155.33 144 ILE A O 1
ATOM 841 N N . LEU A 1 145 ? 113.628 158.958 170.208 1.00 153.19 145 LEU A N 1
ATOM 842 C CA . LEU A 1 145 ? 115.055 159.094 170.460 1.00 153.19 145 LEU A CA 1
ATOM 843 C C . LEU A 1 145 ? 115.469 160.494 170.890 1.00 153.19 145 LEU A C 1
ATOM 844 O O . LEU A 1 145 ? 116.649 160.831 170.772 1.00 153.19 145 LEU A O 1
ATOM 849 N N . CYS A 1 146 ? 114.544 161.316 171.378 1.00 160.54 146 CYS A N 1
ATOM 850 C CA . CYS A 1 146 ? 114.870 162.655 171.865 1.00 160.54 146 CYS A CA 1
ATOM 851 C C . CYS A 1 146 ? 114.899 162.715 173.388 1.00 160.54 146 CYS A C 1
ATOM 852 O O . CYS A 1 146 ? 114.663 163.769 173.985 1.00 160.54 146 CYS A O 1
ATOM 855 N N . LYS A 1 147 ? 115.196 161.593 174.037 1.00 159.65 147 LYS A N 1
ATOM 856 C CA . LYS A 1 147 ? 115.218 161.482 175.491 1.00 159.65 147 LYS A CA 1
ATOM 857 C C . LYS A 1 147 ? 116.621 161.377 176.062 1.00 159.65 147 LYS A C 1
ATOM 858 O O . LYS A 1 147 ? 116.996 162.180 176.918 1.00 159.65 147 LYS A O 1
ATOM 864 N N . ASN A 1 148 ? 117.409 160.406 175.603 1.00 163.50 148 ASN A N 1
ATOM 865 C CA . ASN A 1 148 ? 118.816 160.298 175.952 1.00 163.50 148 ASN A CA 1
ATOM 866 C C . ASN A 1 148 ? 119.723 160.968 174.934 1.00 163.50 148 ASN A C 1
ATOM 867 O O . ASN A 1 148 ? 120.782 161.478 175.303 1.00 163.50 148 ASN A O 1
ATOM 872 N N . SER A 1 149 ? 119.307 161.021 173.666 1.00 162.81 149 SER A N 1
ATOM 873 C CA . SER A 1 149 ? 120.141 161.596 172.620 1.00 162.81 149 SER A CA 1
ATOM 874 C C . SER A 1 149 ? 119.924 163.094 172.454 1.00 162.81 149 SER A C 1
ATOM 875 O O . SER A 1 149 ? 120.162 163.625 171.364 1.00 162.81 149 SER A O 1
ATOM 878 N N . THR A 1 150 ? 119.494 163.788 173.509 1.00 164.59 150 THR A N 1
ATOM 879 C CA . THR A 1 150 ? 119.339 165.238 173.467 1.00 164.59 150 THR A CA 1
ATOM 880 C C . THR A 1 150 ? 120.702 165.917 173.502 1.00 164.59 150 THR A C 1
ATOM 881 O O . THR A 1 150 ? 120.823 167.098 173.164 1.00 164.59 150 THR A O 1
ATOM 885 N N . ILE A 1 151 ? 121.736 165.174 173.902 1.00 162.66 151 ILE A N 1
ATOM 886 C CA . ILE A 1 151 ? 123.104 165.637 173.709 1.00 162.66 151 ILE A CA 1
ATOM 887 C C . ILE A 1 151 ? 123.446 165.646 172.222 1.00 162.66 151 ILE A C 1
ATOM 888 O O . ILE A 1 151 ? 124.163 166.529 171.740 1.00 162.66 151 ILE A O 1
ATOM 893 N N . LEU A 1 152 ? 122.889 164.700 171.458 1.00 163.09 152 LEU A N 1
ATOM 894 C CA . LEU A 1 152 ? 123.182 164.635 170.029 1.00 163.09 152 LEU A CA 1
ATOM 895 C C . LEU A 1 152 ? 122.435 165.713 169.253 1.00 163.09 152 LEU A C 1
ATOM 896 O O . LEU A 1 152 ? 122.843 166.079 168.146 1.00 163.09 152 LEU A O 1
ATOM 901 N N . ASN A 1 153 ? 121.327 166.218 169.796 1.00 159.00 153 ASN A N 1
ATOM 902 C CA . ASN A 1 153 ? 120.744 167.430 169.232 1.00 159.00 153 ASN A CA 1
ATOM 903 C C . ASN A 1 153 ? 121.524 168.658 169.678 1.00 159.00 153 ASN A C 1
ATOM 904 O O . ASN A 1 153 ? 121.825 169.542 168.872 1.00 159.00 153 ASN A O 1
ATOM 909 N N . SER A 1 154 ? 121.870 168.722 170.966 1.00 163.62 154 SER A N 1
ATOM 910 C CA . SER A 1 154 ? 122.593 169.859 171.522 1.00 163.62 154 SER A CA 1
ATOM 911 C C . SER A 1 154 ? 124.104 169.680 171.476 1.00 163.62 154 SER A C 1
ATOM 912 O O . SER A 1 154 ? 124.790 170.179 172.376 1.00 163.62 154 SER A O 1
ATOM 915 N N . TYR A 1 155 ? 124.617 168.949 170.481 1.00 160.67 155 TYR A N 1
ATOM 916 C CA . TYR A 1 155 ? 126.057 168.775 170.310 1.00 160.67 155 TYR A CA 1
ATOM 917 C C . TYR A 1 155 ? 126.748 170.109 170.077 1.00 160.67 155 TYR A C 1
ATOM 918 O O . TYR A 1 155 ? 127.688 170.466 170.795 1.00 160.67 155 TYR A O 1
ATOM 927 N N . ALA A 1 156 ? 126.286 170.865 169.090 1.00 157.53 156 ALA A N 1
ATOM 928 C CA . ALA A 1 156 ? 126.871 172.159 168.798 1.00 157.53 156 ALA A CA 1
ATOM 929 C C . ALA A 1 156 ? 125.747 173.160 168.611 1.00 157.53 156 ALA A C 1
ATOM 930 O O . ALA A 1 156 ? 124.566 172.819 168.707 1.00 157.53 156 ALA A O 1
ATOM 932 N N . SER A 1 157 ? 126.131 174.411 168.362 1.00 154.18 157 SER A N 1
ATOM 933 C CA . SER A 1 157 ? 125.141 175.405 167.974 1.00 154.18 157 SER A CA 1
ATOM 934 C C . SER A 1 157 ? 124.565 175.095 166.600 1.00 154.18 157 SER A C 1
ATOM 935 O O . SER A 1 157 ? 123.382 175.358 166.349 1.00 154.18 157 SER A O 1
ATOM 938 N N . THR A 1 158 ? 125.377 174.514 165.715 1.00 154.48 158 THR A N 1
ATOM 939 C CA . THR A 1 158 ? 124.894 174.106 164.402 1.00 154.48 158 THR A CA 1
ATOM 940 C C . THR A 1 158 ? 123.964 172.909 164.489 1.00 154.48 158 THR A C 1
ATOM 941 O O . THR A 1 158 ? 122.893 172.916 163.874 1.00 154.48 158 THR A O 1
ATOM 945 N N . SER A 1 159 ? 124.336 171.896 165.274 1.00 153.24 159 SER A N 1
ATOM 946 C CA . SER A 1 159 ? 123.626 170.622 165.271 1.00 153.24 159 SER A CA 1
ATOM 947 C C . SER A 1 159 ? 122.267 170.690 165.960 1.00 153.24 159 SER A C 1
ATOM 948 O O . SER A 1 159 ? 121.534 169.697 165.961 1.00 153.24 159 SER A O 1
ATOM 951 N N . SER A 1 160 ? 121.917 171.820 166.564 1.00 149.31 160 SER A N 1
ATOM 952 C CA . SER A 1 160 ? 120.538 172.031 166.972 1.00 149.31 160 SER A CA 1
ATOM 953 C C . SER A 1 160 ? 119.853 173.052 166.076 1.00 149.31 160 SER A C 1
ATOM 954 O O . SER A 1 160 ? 118.791 172.776 165.513 1.00 149.31 160 SER A O 1
ATOM 957 N N . PHE A 1 161 ? 120.462 174.221 165.909 1.00 146.38 161 PHE A N 1
ATOM 958 C CA . PHE A 1 161 ? 119.789 175.328 165.250 1.00 146.38 161 PHE A CA 1
ATOM 959 C C . PHE A 1 161 ? 119.763 175.213 163.733 1.00 146.38 161 PHE A C 1
ATOM 960 O O . PHE A 1 161 ? 118.705 175.385 163.123 1.00 146.38 161 PHE A O 1
ATOM 968 N N . ASN A 1 162 ? 120.901 174.934 163.102 1.00 144.40 162 ASN A N 1
ATOM 969 C CA . ASN A 1 162 ? 120.908 174.816 161.649 1.00 144.40 162 ASN A CA 1
ATOM 970 C C . ASN A 1 162 ? 120.452 173.430 161.214 1.00 144.40 162 ASN A C 1
ATOM 971 O O . ASN A 1 162 ? 119.879 173.268 160.131 1.00 144.40 162 ASN A O 1
ATOM 976 N N . LYS A 1 163 ? 120.704 172.418 162.042 1.00 135.56 163 LYS A N 1
ATOM 977 C CA . LYS A 1 163 ? 120.322 171.065 161.668 1.00 135.56 163 LYS A CA 1
ATOM 978 C C . LYS A 1 163 ? 118.820 170.877 161.762 1.00 135.56 163 LYS A C 1
ATOM 979 O O . LYS A 1 163 ? 118.250 170.050 161.046 1.00 135.56 163 LYS A O 1
ATOM 985 N N . ILE A 1 164 ? 118.155 171.612 162.654 1.00 137.92 164 ILE A N 1
ATOM 986 C CA . ILE A 1 164 ? 116.714 171.430 162.770 1.00 137.92 164 ILE A CA 1
ATOM 987 C C . ILE A 1 164 ? 115.922 172.701 162.499 1.00 137.92 164 ILE A C 1
ATOM 988 O O . ILE A 1 164 ? 115.259 172.807 161.466 1.00 137.92 164 ILE A O 1
ATOM 993 N N . SER A 1 165 ? 115.990 173.680 163.397 1.00 146.30 165 SER A N 1
ATOM 994 C CA . SER A 1 165 ? 115.098 174.836 163.368 1.00 146.30 165 SER A CA 1
ATOM 995 C C . SER A 1 165 ? 115.607 175.858 164.371 1.00 146.30 165 SER A C 1
ATOM 996 O O . SER A 1 165 ? 116.578 175.619 165.093 1.00 146.30 165 SER A O 1
ATOM 999 N N . ASP A 1 166 ? 114.898 176.984 164.452 1.00 151.86 166 ASP A N 1
ATOM 1000 C CA . ASP A 1 166 ? 115.216 178.060 165.384 1.00 151.86 166 ASP A CA 1
ATOM 1001 C C . ASP A 1 166 ? 115.072 177.622 166.837 1.00 151.86 166 ASP A C 1
ATOM 1002 O O . ASP A 1 166 ? 115.682 178.214 167.732 1.00 151.86 166 ASP A O 1
ATOM 1007 N N . ASN A 1 167 ? 114.281 176.578 167.081 1.00 148.25 167 ASN A N 1
ATOM 1008 C CA . ASN A 1 167 ? 114.078 176.096 168.438 1.00 148.25 167 ASN A CA 1
ATOM 1009 C C . ASN A 1 167 ? 114.404 174.617 168.588 1.00 148.25 167 ASN A C 1
ATOM 1010 O O . ASN A 1 167 ? 114.278 174.084 169.696 1.00 148.25 167 ASN A O 1
ATOM 1015 N N . GLY A 1 168 ? 114.822 173.939 167.527 1.00 143.69 168 GLY A N 1
ATOM 1016 C CA . GLY A 1 168 ? 114.949 172.498 167.620 1.00 143.69 168 GLY A CA 1
ATOM 1017 C C . GLY A 1 168 ? 113.603 171.815 167.711 1.00 143.69 168 GLY A C 1
ATOM 1018 O O . GLY A 1 168 ? 113.299 171.183 168.729 1.00 143.69 168 GLY A O 1
ATOM 1019 N N . LYS A 1 169 ? 112.779 171.947 166.673 1.00 136.41 169 LYS A N 1
ATOM 1020 C CA . LYS A 1 169 ? 111.415 171.438 166.715 1.00 136.41 169 LYS A CA 1
ATOM 1021 C C . LYS A 1 169 ? 111.387 169.925 166.548 1.00 136.41 169 LYS A C 1
ATOM 1022 O O . LYS A 1 169 ? 110.727 169.215 167.311 1.00 136.41 169 LYS A O 1
ATOM 1028 N N . TYR A 1 170 ? 112.112 169.418 165.562 1.00 132.38 170 TYR A N 1
ATOM 1029 C CA . TYR A 1 170 ? 112.079 168.021 165.169 1.00 132.38 170 TYR A CA 1
ATOM 1030 C C . TYR A 1 170 ? 113.326 167.291 165.652 1.00 132.38 170 TYR A C 1
ATOM 1031 O O . TYR A 1 170 ? 114.383 167.881 165.856 1.00 132.38 170 TYR A O 1
ATOM 1040 N N . CYS A 1 171 ? 113.180 165.985 165.854 1.00 133.28 171 CYS A N 1
ATOM 1041 C CA . CYS A 1 171 ? 114.270 165.162 166.356 1.00 133.28 171 CYS A CA 1
ATOM 1042 C C . CYS A 1 171 ? 115.101 164.690 165.179 1.00 133.28 171 CYS A C 1
ATOM 1043 O O . CYS A 1 171 ? 114.565 164.023 164.283 1.00 133.28 171 CYS A O 1
ATOM 1046 N N . PRO A 1 172 ? 116.397 165.005 165.120 1.00 127.70 172 PRO A N 1
ATOM 1047 C CA . PRO A 1 172 ? 117.188 164.752 163.909 1.00 127.70 172 PRO A CA 1
ATOM 1048 C C . PRO A 1 172 ? 117.377 163.275 163.585 1.00 127.70 172 PRO A C 1
ATOM 1049 O O . PRO A 1 172 ? 117.178 162.908 162.419 1.00 127.70 172 PRO A O 1
ATOM 1053 N N . PRO A 1 173 ? 117.735 162.372 164.522 1.00 127.46 173 PRO A N 1
ATOM 1054 C CA . PRO A 1 173 ? 117.854 160.976 164.073 1.00 127.46 173 PRO A CA 1
ATOM 1055 C C . PRO A 1 173 ? 116.521 160.291 163.850 1.00 127.46 173 PRO A C 1
ATOM 1056 O O . PRO A 1 173 ? 116.491 159.190 163.289 1.00 127.46 173 PRO A O 1
ATOM 1060 N N . CYS A 1 174 ? 115.415 160.904 164.269 1.00 130.56 174 CYS A N 1
ATOM 1061 C CA . CYS A 1 174 ? 114.113 160.360 163.904 1.00 130.56 174 CYS A CA 1
ATOM 1062 C C . CYS A 1 174 ? 113.799 160.638 162.442 1.00 130.56 174 CYS A C 1
ATOM 1063 O O . CYS A 1 174 ? 113.197 159.800 161.766 1.00 130.56 174 CYS A O 1
ATOM 1066 N N . ILE A 1 175 ? 114.193 161.812 161.940 1.00 123.51 175 ILE A N 1
ATOM 1067 C CA . ILE A 1 175 ? 114.076 162.112 160.514 1.00 123.51 175 ILE A CA 1
ATOM 1068 C C . ILE A 1 175 ? 114.958 161.162 159.720 1.00 123.51 175 ILE A C 1
ATOM 1069 O O . ILE A 1 175 ? 114.596 160.691 158.634 1.00 123.51 175 ILE A O 1
ATOM 1074 N N . CYS A 1 176 ? 116.085 160.788 160.311 1.00 127.50 176 CYS A N 1
ATOM 1075 C CA . CYS A 1 176 ? 117.065 159.912 159.697 1.00 127.50 176 CYS A CA 1
ATOM 1076 C C . CYS A 1 176 ? 116.546 158.488 159.609 1.00 127.50 176 CYS A C 1
ATOM 1077 O O . CYS A 1 176 ? 116.542 157.894 158.528 1.00 127.50 176 CYS A O 1
ATOM 1080 N N . VAL A 1 177 ? 116.101 157.939 160.738 1.00 128.49 177 VAL A N 1
ATOM 1081 C CA . VAL A 1 177 ? 115.501 156.610 160.843 1.00 128.49 177 VAL A CA 1
ATOM 1082 C C . VAL A 1 177 ? 114.158 156.783 161.539 1.00 128.49 177 VAL A C 1
ATOM 1083 O O . VAL A 1 177 ? 114.114 157.201 162.704 1.00 128.49 177 VAL A O 1
ATOM 1087 N N . PRO A 1 178 ? 113.052 156.478 160.880 1.00 128.77 178 PRO A N 1
ATOM 1088 C CA . PRO A 1 178 ? 111.747 156.913 161.374 1.00 128.77 178 PRO A CA 1
ATOM 1089 C C . PRO A 1 178 ? 111.055 155.862 162.227 1.00 128.77 178 PRO A C 1
ATOM 1090 O O . PRO A 1 178 ? 111.515 154.730 162.383 1.00 128.77 178 PRO A O 1
ATOM 1094 N N . ASN A 1 179 ? 109.933 156.293 162.800 1.00 127.23 179 ASN A N 1
ATOM 1095 C CA . ASN A 1 179 ? 108.963 155.466 163.495 1.00 127.23 179 ASN A CA 1
ATOM 1096 C C . ASN A 1 179 ? 108.502 154.331 162.588 1.00 127.23 179 ASN A C 1
ATOM 1097 O O . ASN A 1 179 ? 107.876 154.597 161.553 1.00 127.23 179 ASN A O 1
ATOM 1102 N N . PRO A 1 180 ? 108.786 153.076 162.930 1.00 122.17 180 PRO A N 1
ATOM 1103 C CA . PRO A 1 180 ? 108.593 151.983 161.961 1.00 122.17 180 PRO A CA 1
ATOM 1104 C C . PRO A 1 180 ? 107.143 151.685 161.624 1.00 122.17 180 PRO A C 1
ATOM 1105 O O . PRO A 1 180 ? 106.870 151.144 160.544 1.00 122.17 180 PRO A O 1
ATOM 1109 N N . THR A 1 181 ? 106.198 152.050 162.487 1.00 120.73 181 THR A N 1
ATOM 1110 C CA . THR A 1 181 ? 104.806 151.998 162.065 1.00 120.73 181 THR A CA 1
ATOM 1111 C C . THR A 1 181 ? 104.452 153.147 161.127 1.00 120.73 181 THR A C 1
ATOM 1112 O O . THR A 1 181 ? 103.678 152.953 160.184 1.00 120.73 181 THR A O 1
ATOM 1116 N N . ASP A 1 182 ? 105.027 154.328 161.333 1.00 113.16 182 ASP A N 1
ATOM 1117 C CA . ASP A 1 182 ? 104.796 155.434 160.420 1.00 113.16 182 ASP A CA 1
ATOM 1118 C C . ASP A 1 182 ? 105.710 155.377 159.212 1.00 113.16 182 ASP A C 1
ATOM 1119 O O . ASP A 1 182 ? 105.425 156.019 158.197 1.00 113.16 182 ASP A O 1
ATOM 1124 N N . ALA A 1 183 ? 106.805 154.624 159.298 1.00 109.04 183 ALA A N 1
ATOM 1125 C CA . ALA A 1 183 ? 107.620 154.384 158.118 1.00 109.04 183 ALA A CA 1
ATOM 1126 C C . ALA A 1 183 ? 106.863 153.541 157.111 1.00 109.04 183 ALA A C 1
ATOM 1127 O O . ALA A 1 183 ? 106.953 153.769 155.903 1.00 109.04 183 ALA A O 1
ATOM 1129 N N . SER A 1 184 ? 106.085 152.572 157.589 1.00 105.50 184 SER A N 1
ATOM 1130 C CA . SER A 1 184 ? 105.318 151.774 156.647 1.00 105.50 184 SER A CA 1
ATOM 1131 C C . SER A 1 184 ? 104.051 152.487 156.201 1.00 105.50 184 SER A C 1
ATOM 1132 O O . SER A 1 184 ? 103.522 152.182 155.129 1.00 105.50 184 SER A O 1
ATOM 1135 N N . TYR A 1 185 ? 103.552 153.436 156.989 1.00 95.43 185 TYR A N 1
ATOM 1136 C CA . TYR A 1 185 ? 102.371 154.180 156.569 1.00 95.43 185 TYR A CA 1
ATOM 1137 C C . TYR A 1 185 ? 102.695 155.138 155.436 1.00 95.43 185 TYR A C 1
ATOM 1138 O O . TYR A 1 185 ? 101.904 155.300 154.504 1.00 95.43 185 TYR A O 1
ATOM 1147 N N . LEU A 1 186 ? 103.843 155.807 155.509 1.00 94.60 186 LEU A N 1
ATOM 1148 C CA . LEU A 1 186 ? 104.189 156.763 154.464 1.00 94.60 186 LEU A CA 1
ATOM 1149 C C . LEU A 1 186 ? 104.665 156.053 153.214 1.00 94.60 186 LEU A C 1
ATO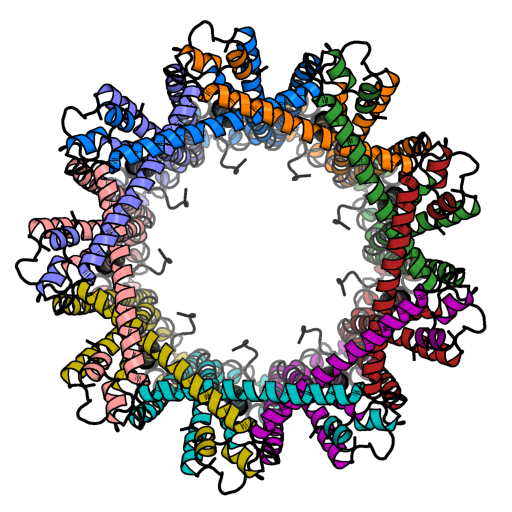M 1150 O O . LEU A 1 186 ? 104.414 156.519 152.101 1.00 94.60 186 LEU A O 1
ATOM 1155 N N . GLU A 1 187 ? 105.339 154.917 153.379 1.00 94.85 187 GLU A N 1
ATOM 1156 C CA . GLU A 1 187 ? 105.794 154.148 152.231 1.00 94.85 187 GLU A CA 1
ATOM 1157 C C . GLU A 1 187 ? 104.620 153.574 151.451 1.00 94.85 187 GLU A C 1
ATOM 1158 O O . GLU A 1 187 ? 104.654 153.501 150.221 1.00 94.85 187 GLU A O 1
ATOM 1164 N N . ALA A 1 188 ? 103.544 153.212 152.140 1.00 89.75 188 ALA A N 1
ATOM 1165 C CA . ALA A 1 188 ? 102.415 152.627 151.431 1.00 89.75 188 ALA A CA 1
ATOM 1166 C C . ALA A 1 188 ? 101.505 153.692 150.843 1.00 89.75 188 ALA A C 1
ATOM 1167 O O . ALA A 1 188 ? 100.802 153.439 149.861 1.00 89.75 188 ALA A O 1
ATOM 1169 N N . GLU A 1 189 ? 101.496 154.889 151.423 1.00 85.08 189 GLU A N 1
ATOM 1170 C CA . GLU A 1 189 ? 100.756 155.981 150.803 1.00 85.08 189 GLU A CA 1
ATOM 1171 C C . GLU A 1 189 ? 101.453 156.452 149.540 1.00 85.08 189 GLU A C 1
ATOM 1172 O O . GLU A 1 189 ? 100.822 157.012 148.638 1.00 85.08 189 GLU A O 1
ATOM 1178 N N . SER A 1 190 ? 102.762 156.227 149.458 1.00 82.98 190 SER A N 1
ATOM 1179 C CA . SER A 1 190 ? 103.490 156.509 148.231 1.00 82.98 190 SER A CA 1
ATOM 1180 C C . SER A 1 190 ? 103.071 155.570 147.114 1.00 82.98 190 SER A C 1
ATOM 1181 O O . SER A 1 190 ? 102.895 155.997 145.971 1.00 82.98 190 SER A O 1
ATOM 1184 N N . GLN A 1 191 ? 102.898 154.285 147.423 1.00 81.01 191 GLN A N 1
ATOM 1185 C CA . GLN A 1 191 ? 102.615 153.321 146.366 1.00 81.01 191 GLN A CA 1
ATOM 1186 C C . GLN A 1 191 ? 101.204 153.460 145.822 1.00 81.01 191 GLN A C 1
ATOM 1187 O O . GLN A 1 191 ? 100.948 153.075 144.678 1.00 81.01 191 GLN A O 1
ATOM 1193 N N . ILE A 1 192 ? 100.282 154.019 146.602 1.00 78.48 192 ILE A N 1
ATOM 1194 C CA . ILE A 1 192 ? 98.986 154.389 146.042 1.00 78.48 192 ILE A CA 1
ATOM 1195 C C . ILE A 1 192 ? 99.148 155.526 145.045 1.00 78.48 192 ILE A C 1
ATOM 1196 O O . ILE A 1 192 ? 98.512 155.541 143.985 1.00 78.48 192 ILE A O 1
ATOM 1201 N N . TYR A 1 193 ? 100.046 156.471 145.336 1.00 81.24 193 TYR A N 1
ATOM 1202 C CA . TYR A 1 193 ? 100.234 157.605 144.436 1.00 81.24 193 TYR A CA 1
ATOM 1203 C C . TYR A 1 193 ? 100.912 157.186 143.143 1.00 81.24 193 TYR A C 1
ATOM 1204 O O . TYR A 1 193 ? 100.737 157.836 142.110 1.00 81.24 193 TYR A O 1
ATOM 1213 N N . ALA A 1 194 ? 101.675 156.097 143.175 1.00 77.27 194 ALA A N 1
ATOM 1214 C CA . ALA A 1 194 ? 102.314 155.606 141.961 1.00 77.27 194 ALA A CA 1
ATOM 1215 C C . ALA A 1 194 ? 101.288 155.082 140.976 1.00 77.27 194 ALA A C 1
ATOM 1216 O O . ALA A 1 194 ? 101.330 155.411 139.789 1.00 77.27 194 ALA A O 1
ATOM 1218 N N . TRP A 1 195 ? 100.345 154.269 141.452 1.00 76.31 195 TRP A N 1
ATOM 1219 C CA . TRP A 1 195 ? 99.357 153.716 140.535 1.00 76.31 195 TRP A CA 1
ATOM 1220 C C . TRP A 1 195 ? 98.335 154.759 140.129 1.00 76.31 195 TRP A C 1
ATOM 1221 O O . TRP A 1 195 ? 97.738 154.658 139.055 1.00 76.31 195 TRP A O 1
ATOM 1232 N N . GLY A 1 196 ? 98.134 155.779 140.956 1.00 81.96 196 GLY A N 1
ATOM 1233 C CA . GLY A 1 196 ? 97.297 156.887 140.537 1.00 81.96 196 GLY A CA 1
ATOM 1234 C C . GLY A 1 196 ? 97.940 157.689 139.426 1.00 81.96 196 GLY A C 1
ATOM 1235 O O . GLY A 1 196 ? 97.259 158.239 138.561 1.00 81.96 196 GLY A O 1
ATOM 1236 N N . LEU A 1 197 ? 99.269 157.733 139.416 1.00 82.82 197 LEU A N 1
ATOM 1237 C CA . LEU A 1 197 ? 99.986 158.493 138.400 1.00 82.82 197 LEU A CA 1
ATOM 1238 C C . LEU A 1 197 ? 100.003 157.754 137.070 1.00 82.82 197 LEU A C 1
ATOM 1239 O O . LEU A 1 197 ? 99.752 158.343 136.014 1.00 82.82 197 LEU A O 1
ATOM 1244 N N . LEU A 1 198 ? 100.299 156.456 137.105 1.00 80.71 198 LEU A N 1
ATOM 1245 C CA . LEU A 1 198 ? 100.398 155.682 135.874 1.00 80.71 198 LEU A CA 1
ATOM 1246 C C . LEU A 1 198 ? 99.035 155.493 135.229 1.00 80.71 198 LEU A C 1
ATOM 1247 O O . LEU A 1 198 ? 98.924 155.411 134.004 1.00 80.71 198 LEU A O 1
ATOM 1252 N N . LEU A 1 199 ? 97.977 155.451 136.034 1.00 88.76 199 LEU A N 1
ATOM 1253 C CA . LEU A 1 199 ? 96.649 155.324 135.451 1.00 88.76 199 LEU A CA 1
ATOM 1254 C C . LEU A 1 199 ? 96.161 156.643 134.882 1.00 88.76 199 LEU A C 1
ATOM 1255 O O . LEU A 1 199 ? 95.561 156.665 133.804 1.00 88.76 199 LEU A O 1
ATOM 1260 N N . PHE A 1 200 ? 96.398 157.752 135.581 1.00 94.65 200 PHE A N 1
ATOM 1261 C CA . PHE A 1 200 ? 95.891 159.028 135.093 1.00 94.65 200 PHE A CA 1
ATOM 1262 C C . PHE A 1 200 ? 96.653 159.487 133.858 1.00 94.65 200 PHE A C 1
ATOM 1263 O O . PHE A 1 200 ? 96.065 160.041 132.924 1.00 94.65 200 PHE A O 1
ATOM 1271 N N . SER A 1 201 ? 97.961 159.248 133.821 1.00 90.85 201 SER A N 1
ATOM 1272 C CA . SER A 1 201 ? 98.707 159.591 132.619 1.00 90.85 201 SER A CA 1
ATOM 1273 C C . SER A 1 201 ? 98.445 158.598 131.500 1.00 90.85 201 SER A C 1
ATOM 1274 O O . SER A 1 201 ? 98.546 158.957 130.327 1.00 90.85 201 SER A O 1
ATOM 1277 N N . GLY A 1 202 ? 98.105 157.355 131.833 1.00 89.95 202 GLY A N 1
ATOM 1278 C CA . GLY A 1 202 ? 97.796 156.389 130.792 1.00 89.95 202 GLY A CA 1
ATOM 1279 C C . GLY A 1 202 ? 96.454 156.653 130.143 1.00 89.95 202 GLY A C 1
ATOM 1280 O O . GLY A 1 202 ? 96.299 156.514 128.929 1.00 89.95 202 GLY A O 1
ATOM 1281 N N . VAL A 1 203 ? 95.466 157.046 130.945 1.00 92.02 203 VAL A N 1
ATOM 1282 C CA . VAL A 1 203 ? 94.134 157.317 130.415 1.00 92.02 203 VAL A CA 1
ATOM 1283 C C . VAL A 1 203 ? 94.143 158.597 129.588 1.00 92.02 203 VAL A C 1
ATOM 1284 O O . VAL A 1 203 ? 93.557 158.658 128.502 1.00 92.02 203 VAL A O 1
ATOM 1288 N N . ALA A 1 204 ? 94.849 159.624 130.063 1.00 92.46 204 ALA A N 1
ATOM 1289 C CA . ALA A 1 204 ? 94.869 160.888 129.338 1.00 92.46 204 ALA A CA 1
ATOM 1290 C C . ALA A 1 204 ? 95.702 160.786 128.067 1.00 92.46 204 ALA A C 1
ATOM 1291 O O . ALA A 1 204 ? 95.440 161.488 127.087 1.00 92.46 204 ALA A O 1
ATOM 1293 N N . ALA A 1 205 ? 96.697 159.901 128.049 1.00 94.79 205 ALA A N 1
ATOM 1294 C CA . ALA A 1 205 ? 97.393 159.651 126.795 1.00 94.79 205 ALA A CA 1
ATOM 1295 C C . ALA A 1 205 ? 96.543 158.808 125.865 1.00 94.79 205 ALA A C 1
ATOM 1296 O O . ALA A 1 205 ? 96.674 158.900 124.643 1.00 94.79 205 ALA A O 1
ATOM 1298 N N . PHE A 1 206 ? 95.657 157.987 126.422 1.00 96.39 206 PHE A N 1
ATOM 1299 C CA . PHE A 1 206 ? 94.764 157.198 125.583 1.00 96.39 206 PHE A CA 1
ATOM 1300 C C . PHE A 1 206 ? 93.698 158.075 124.940 1.00 96.39 206 PHE A C 1
ATOM 1301 O O . PHE A 1 206 ? 93.314 157.857 123.788 1.00 96.39 206 PHE A O 1
ATOM 1309 N N . LEU A 1 207 ? 93.214 159.083 125.662 1.00 98.67 207 LEU A N 1
ATOM 1310 C CA . LEU A 1 207 ? 92.170 159.930 125.100 1.00 98.67 207 LEU A CA 1
ATOM 1311 C C . LEU A 1 207 ? 92.742 160.944 124.121 1.00 98.67 207 LEU A C 1
ATOM 1312 O O . LEU A 1 207 ? 92.048 161.382 123.199 1.00 98.67 207 LEU A O 1
ATOM 1317 N N . VAL A 1 208 ? 94.002 161.334 124.302 1.00 101.39 208 VAL A N 1
ATOM 1318 C CA . VAL A 1 208 ? 94.634 162.237 123.345 1.00 101.39 208 VAL A CA 1
ATOM 1319 C C . VAL A 1 208 ? 94.927 161.499 122.046 1.00 101.39 208 VAL A C 1
ATOM 1320 O O . VAL A 1 208 ? 94.711 162.031 120.949 1.00 101.39 208 VAL A O 1
ATOM 1324 N N . ILE A 1 209 ? 95.367 160.243 122.153 1.00 105.35 209 ILE A N 1
ATOM 1325 C CA . ILE A 1 209 ? 95.610 159.423 120.968 1.00 105.35 209 ILE A CA 1
ATOM 1326 C C . ILE A 1 209 ? 94.317 159.167 120.208 1.00 105.35 209 ILE A C 1
ATOM 1327 O O . ILE A 1 209 ? 94.260 159.336 118.986 1.00 105.35 209 ILE A O 1
ATOM 1332 N N . THR A 1 210 ? 93.248 158.823 120.922 1.00 106.79 210 THR A N 1
ATOM 1333 C CA . THR A 1 210 ? 92.002 158.451 120.261 1.00 106.79 210 THR A CA 1
ATOM 1334 C C . THR A 1 210 ? 91.330 159.659 119.611 1.00 106.79 210 THR A C 1
ATOM 1335 O O . THR A 1 210 ? 90.744 159.547 118.529 1.00 106.79 210 THR A O 1
ATOM 1339 N N . CYS A 1 211 ? 91.464 160.840 120.214 1.00 109.85 211 CYS A N 1
ATOM 1340 C CA . CYS A 1 211 ? 90.915 162.036 119.582 1.00 109.85 211 CYS A CA 1
ATOM 1341 C C . CYS A 1 211 ? 91.747 162.450 118.370 1.00 109.85 211 CYS A C 1
ATOM 1342 O O . CYS A 1 211 ? 91.220 162.997 117.398 1.00 109.85 211 CYS A O 1
ATOM 1345 N N . ASN A 1 212 ? 93.049 162.160 118.385 1.00 111.42 212 ASN A N 1
ATOM 1346 C CA . ASN A 1 212 ? 93.839 162.396 117.179 1.00 111.42 212 ASN A CA 1
ATOM 1347 C C . ASN A 1 212 ? 93.594 161.326 116.123 1.00 111.42 212 ASN A C 1
ATOM 1348 O O . ASN A 1 212 ? 93.931 161.519 114.952 1.00 111.42 212 ASN A O 1
ATOM 1353 N N . ARG A 1 213 ? 93.042 160.180 116.512 1.00 112.40 213 ARG A N 1
ATOM 1354 C CA . ARG A 1 213 ? 92.649 159.208 115.503 1.00 112.40 213 ARG A CA 1
ATOM 1355 C C . ARG A 1 213 ? 91.297 159.561 114.911 1.00 112.40 213 ARG A C 1
ATOM 1356 O O . ARG A 1 213 ? 91.122 159.555 113.691 1.00 112.40 213 ARG A O 1
ATOM 1364 N N . MET A 1 214 ? 90.326 159.873 115.763 1.00 117.58 214 MET A N 1
ATOM 1365 C CA . MET A 1 214 ? 88.953 159.963 115.292 1.00 117.58 214 MET A CA 1
ATOM 1366 C C . MET A 1 214 ? 88.679 161.267 114.561 1.00 117.58 214 MET A C 1
ATOM 1367 O O . MET A 1 214 ? 87.765 161.324 113.736 1.00 117.58 214 MET A O 1
ATOM 1372 N N . CYS A 1 215 ? 89.447 162.315 114.824 1.00 123.20 215 CYS A N 1
ATOM 1373 C CA . CYS A 1 215 ? 89.284 163.549 114.072 1.00 123.20 215 CYS A CA 1
ATOM 1374 C C . CYS A 1 215 ? 90.217 163.643 112.874 1.00 123.20 215 CYS A C 1
ATOM 1375 O O . CYS A 1 215 ? 90.394 164.737 112.335 1.00 123.20 215 CYS A O 1
ATOM 1378 N N . ASP A 1 216 ? 90.817 162.536 112.445 1.00 123.05 216 ASP A N 1
ATOM 1379 C CA . ASP A 1 216 ? 91.688 162.565 111.277 1.00 123.05 216 ASP A CA 1
ATOM 1380 C C . ASP A 1 216 ? 90.846 162.671 110.017 1.00 123.05 216 ASP A C 1
ATOM 1381 O O . ASP A 1 216 ? 89.748 162.109 109.952 1.00 123.05 216 ASP A O 1
ATOM 1386 N N . LYS A 1 217 ? 91.351 163.394 109.014 1.00 125.08 217 LYS A N 1
ATOM 1387 C CA . LYS A 1 217 ? 90.605 163.538 107.771 1.00 125.08 217 LYS A CA 1
ATOM 1388 C C . LYS A 1 217 ? 90.611 162.262 106.954 1.00 125.08 217 LYS A C 1
ATOM 1389 O O . LYS A 1 217 ? 89.648 162.002 106.230 1.00 125.08 217 LYS A O 1
ATOM 1395 N N . TYR A 1 218 ? 91.650 161.450 107.069 1.00 123.14 218 TYR A N 1
ATOM 1396 C CA . TYR A 1 218 ? 91.747 160.204 106.330 1.00 123.14 218 TYR A CA 1
ATOM 1397 C C . TYR A 1 218 ? 91.148 159.067 107.140 1.00 123.14 218 TYR A C 1
ATOM 1398 O O . TYR A 1 218 ? 90.925 159.188 108.344 1.00 123.14 218 TYR A O 1
ATOM 1407 N N . THR A 1 219 ? 90.876 157.963 106.462 1.00 124.95 219 THR A N 1
ATOM 1408 C CA . THR A 1 219 ? 90.616 156.699 107.126 1.00 124.95 219 THR A CA 1
ATOM 1409 C C . THR A 1 219 ? 91.930 155.992 107.408 1.00 124.95 219 THR A C 1
ATOM 1410 O O . THR A 1 219 ? 93.005 156.581 107.309 1.00 124.95 219 THR A O 1
ATOM 1414 N N . LEU A 1 220 ? 91.838 154.712 107.771 1.00 121.47 220 LEU A N 1
ATOM 1415 C CA . LEU A 1 220 ? 93.034 153.974 108.160 1.00 121.47 220 LEU A CA 1
ATOM 1416 C C . LEU A 1 220 ? 93.965 153.696 106.987 1.00 121.47 220 LEU A C 1
ATOM 1417 O O . LEU A 1 220 ? 95.166 153.969 107.063 1.00 121.47 220 LEU A O 1
ATOM 1422 N N . VAL A 1 221 ? 93.430 153.159 105.890 1.00 120.94 221 VAL A N 1
ATOM 1423 C CA . VAL A 1 221 ? 94.293 152.678 104.814 1.00 120.94 221 VAL A CA 1
ATOM 1424 C C . VAL A 1 221 ? 94.899 153.849 104.049 1.00 120.94 221 VAL A C 1
ATOM 1425 O O . VAL A 1 221 ? 96.011 153.754 103.518 1.00 120.94 221 VAL A O 1
ATOM 1429 N N . GLN A 1 222 ? 94.220 154.995 104.046 1.00 121.77 222 GLN A N 1
ATOM 1430 C CA . GLN A 1 222 ? 94.812 156.186 103.457 1.00 121.77 222 GLN A CA 1
ATOM 1431 C C . GLN A 1 222 ? 95.941 156.707 104.325 1.00 121.77 222 GLN A C 1
ATOM 1432 O O . GLN A 1 222 ? 96.970 157.158 103.817 1.00 121.77 222 GLN A O 1
ATOM 1438 N N . ARG A 1 223 ? 95.773 156.629 105.643 1.00 119.36 223 ARG A N 1
ATOM 1439 C CA . ARG A 1 223 ? 96.831 157.062 106.546 1.00 119.36 223 ARG A CA 1
ATOM 1440 C C . ARG A 1 223 ? 98.006 156.099 106.508 1.00 119.36 223 ARG A C 1
ATOM 1441 O O . ARG A 1 223 ? 99.164 156.516 106.608 1.00 119.36 223 ARG A O 1
ATOM 1449 N N . GLN A 1 224 ? 97.731 154.811 106.327 1.00 118.74 224 GLN A N 1
ATOM 1450 C CA . GLN A 1 224 ? 98.811 153.840 106.241 1.00 118.74 224 GLN A CA 1
ATOM 1451 C C . GLN A 1 224 ? 99.588 153.990 104.944 1.00 118.74 224 GLN A C 1
ATOM 1452 O O . GLN A 1 224 ? 100.799 153.752 104.911 1.00 118.74 224 GLN A O 1
ATOM 1458 N N . TYR A 1 225 ? 98.918 154.402 103.868 1.00 116.23 225 TYR A N 1
ATOM 1459 C CA . TYR A 1 225 ? 99.633 154.611 102.616 1.00 116.23 225 TYR A CA 1
ATOM 1460 C C . TYR A 1 225 ? 100.458 155.886 102.669 1.00 116.23 225 TYR A C 1
ATOM 1461 O O . TYR A 1 225 ? 101.585 155.924 102.166 1.00 116.23 225 TYR A O 1
ATOM 1470 N N . VAL A 1 226 ? 99.910 156.940 103.277 1.00 114.64 226 VAL A N 1
ATOM 1471 C CA . VAL A 1 226 ? 100.597 158.228 103.318 1.00 114.64 226 VAL A CA 1
ATOM 1472 C C . VAL A 1 226 ? 101.848 158.135 104.177 1.00 114.64 226 VAL A C 1
ATOM 1473 O O . VAL A 1 226 ? 102.919 158.622 103.798 1.00 114.64 226 VAL A O 1
ATOM 1477 N N . GLU A 1 227 ? 101.753 157.447 105.311 1.00 114.16 227 GLU A N 1
ATOM 1478 C CA . GLU A 1 227 ? 102.929 157.284 106.151 1.00 114.16 227 GLU A CA 1
ATOM 1479 C C . GLU A 1 227 ? 103.924 156.307 105.546 1.00 114.16 227 GLU A C 1
ATOM 1480 O O . GLU A 1 227 ? 105.123 156.396 105.835 1.00 114.16 227 GLU A O 1
ATOM 1486 N N . THR A 1 228 ? 103.458 155.382 104.706 1.00 114.11 228 THR A N 1
ATOM 1487 C CA . THR A 1 228 ? 104.378 154.562 103.925 1.00 114.11 228 THR A CA 1
ATOM 1488 C C . THR A 1 228 ? 105.146 155.427 102.940 1.00 114.11 228 THR A C 1
ATOM 1489 O O . THR A 1 228 ? 106.343 155.228 102.711 1.00 114.11 228 THR A O 1
ATOM 1493 N N . TYR A 1 229 ? 104.472 156.432 102.388 1.00 113.78 229 TYR A N 1
ATOM 1494 C CA . TYR A 1 229 ? 105.097 157.302 101.404 1.00 113.78 229 TYR A CA 1
ATOM 1495 C C . TYR A 1 229 ? 106.134 158.210 102.045 1.00 113.78 229 TYR A C 1
ATOM 1496 O O . TYR A 1 229 ? 107.201 158.436 101.473 1.00 113.78 229 TYR A O 1
ATOM 1505 N N . LYS A 1 230 ? 105.845 158.732 103.239 1.00 111.96 230 LYS A N 1
ATOM 1506 C CA . LYS A 1 230 ? 106.768 159.662 103.883 1.00 111.96 230 LYS A CA 1
ATOM 1507 C C . LYS A 1 230 ? 108.039 158.971 104.339 1.00 111.96 230 LYS A C 1
ATOM 1508 O O . LYS A 1 230 ? 109.125 159.554 104.265 1.00 111.96 230 LYS A O 1
ATOM 1514 N N . ASN A 1 231 ? 107.928 157.733 104.820 1.00 113.11 231 ASN A N 1
ATOM 1515 C CA . ASN A 1 231 ? 109.119 157.002 105.237 1.00 113.11 231 ASN A CA 1
ATOM 1516 C C . ASN A 1 231 ? 109.990 156.658 104.040 1.00 113.11 231 ASN A C 1
ATOM 1517 O O . ASN A 1 231 ? 111.222 156.731 104.110 1.00 113.11 231 ASN A O 1
ATOM 1522 N N . VAL A 1 232 ? 109.361 156.310 102.919 1.00 114.28 232 VAL A N 1
ATOM 1523 C CA . VAL A 1 232 ? 110.120 156.004 101.714 1.00 114.28 232 VAL A CA 1
ATOM 1524 C C . VAL A 1 232 ? 110.721 157.273 101.133 1.00 114.28 232 VAL A C 1
ATOM 1525 O O . VAL A 1 232 ? 111.870 157.274 100.681 1.00 114.28 232 VAL A O 1
ATOM 1529 N N . GLU A 1 233 ? 109.994 158.389 101.213 1.00 114.48 233 GLU A N 1
ATOM 1530 C CA . GLU A 1 233 ? 110.456 159.619 100.575 1.00 114.48 233 GLU A CA 1
ATOM 1531 C C . GLU A 1 233 ? 111.676 160.194 101.268 1.00 114.48 233 GLU A C 1
ATOM 1532 O O . GLU A 1 233 ? 112.597 160.674 100.608 1.00 114.48 233 GLU A O 1
ATOM 1538 N N . THR A 1 234 ? 111.711 160.139 102.599 1.00 114.57 234 THR A N 1
ATOM 1539 C CA . THR A 1 234 ? 112.885 160.614 103.323 1.00 114.57 234 THR A CA 1
ATOM 1540 C C . THR A 1 234 ? 114.095 159.734 103.035 1.00 114.57 234 THR A C 1
ATOM 1541 O O . THR A 1 234 ? 115.208 160.234 102.828 1.00 114.57 234 THR A O 1
ATOM 1545 N N . GLN A 1 235 ? 113.879 158.423 102.937 1.00 114.96 235 GLN A N 1
ATOM 1546 C CA . GLN A 1 235 ? 114.988 157.523 102.647 1.00 114.96 235 GLN A CA 1
ATOM 1547 C C . GLN A 1 235 ? 115.488 157.686 101.217 1.00 114.96 235 GLN A C 1
ATOM 1548 O O . GLN A 1 235 ? 116.698 157.630 100.970 1.00 114.96 235 GLN A O 1
ATOM 1554 N N . LYS A 1 236 ? 114.582 157.905 100.262 1.00 112.25 236 LYS A N 1
ATOM 1555 C CA . LYS A 1 236 ? 115.006 157.999 98.869 1.00 112.25 236 LYS A CA 1
ATOM 1556 C C . LYS A 1 236 ? 115.544 159.382 98.545 1.00 112.25 236 LYS A C 1
ATOM 1557 O O . LYS A 1 236 ? 116.348 159.538 97.622 1.00 112.25 236 LYS A O 1
ATOM 1563 N N . PHE A 1 237 ? 115.111 160.401 99.288 1.00 112.82 237 PHE A N 1
ATOM 1564 C CA . PHE A 1 237 ? 115.704 161.725 99.138 1.00 112.82 237 PHE A CA 1
ATOM 1565 C C . PHE A 1 237 ? 117.146 161.726 99.604 1.00 112.82 237 PHE A C 1
ATOM 1566 O O . PHE A 1 237 ? 118.009 162.345 98.979 1.00 112.82 237 PHE A O 1
ATOM 1574 N N . ASP A 1 238 ? 117.426 161.050 100.714 1.00 114.13 238 ASP A N 1
ATOM 1575 C CA . ASP A 1 238 ? 118.790 161.055 101.221 1.00 114.13 238 ASP A CA 1
ATOM 1576 C C . ASP A 1 238 ? 119.679 160.120 100.417 1.00 114.13 238 ASP A C 1
ATOM 1577 O O . ASP A 1 238 ? 120.896 160.316 100.355 1.00 114.13 238 ASP A O 1
ATOM 1582 N N . ALA A 1 239 ? 119.091 159.114 99.775 1.00 109.61 239 ALA A N 1
ATOM 1583 C CA . ALA A 1 239 ? 119.881 158.250 98.908 1.00 109.61 239 ALA A CA 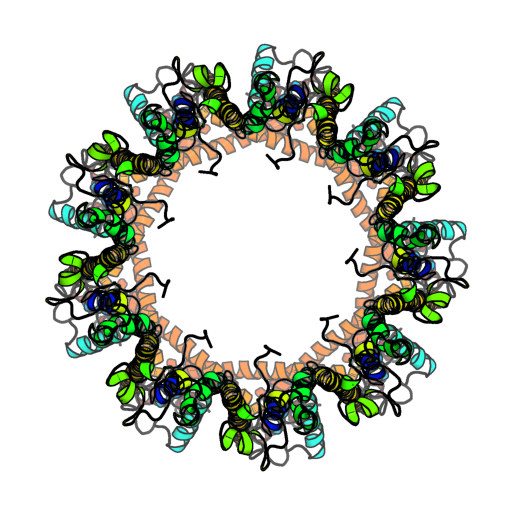1
ATOM 1584 C C . ALA A 1 239 ? 120.284 158.975 97.633 1.00 109.61 239 ALA A C 1
ATOM 1585 O O . ALA A 1 239 ? 121.417 158.838 97.159 1.00 109.61 239 ALA A O 1
ATOM 1587 N N . VAL A 1 240 ? 119.366 159.759 97.068 1.00 112.19 240 VAL A N 1
ATOM 1588 C CA . VAL A 1 240 ? 119.684 160.531 95.872 1.00 112.19 240 VAL A CA 1
ATOM 1589 C C . VAL A 1 240 ? 120.653 161.656 96.210 1.00 112.19 240 VAL A C 1
ATOM 1590 O O . VAL A 1 240 ? 121.583 161.941 95.444 1.00 112.19 240 VAL A O 1
ATOM 1594 N N . ALA A 1 241 ? 120.500 162.259 97.393 1.00 112.88 241 ALA A N 1
ATOM 1595 C CA . ALA A 1 241 ? 121.378 163.351 97.799 1.00 112.88 241 ALA A CA 1
ATOM 1596 C C . ALA A 1 241 ? 122.799 162.864 98.034 1.00 112.88 241 ALA A C 1
ATOM 1597 O O . ALA A 1 241 ? 123.765 163.534 97.656 1.00 112.88 241 ALA A O 1
ATOM 1599 N N . LYS A 1 242 ? 122.946 161.695 98.652 1.00 112.72 242 LYS A N 1
ATOM 1600 C CA . LYS A 1 242 ? 124.281 161.210 98.976 1.00 112.72 242 LYS A CA 1
ATOM 1601 C C . LYS A 1 242 ? 125.036 160.773 97.730 1.00 112.72 242 LYS A C 1
ATOM 1602 O O . LYS A 1 242 ? 126.244 161.001 97.621 1.00 112.72 242 LYS A O 1
ATOM 1608 N N . GLU A 1 243 ? 124.348 160.161 96.766 1.00 117.66 243 GLU A N 1
ATOM 1609 C CA . GLU A 1 243 ? 125.044 159.750 95.552 1.00 117.66 243 GLU A CA 1
ATOM 1610 C C . GLU A 1 243 ? 125.363 160.951 94.670 1.00 117.66 243 GLU A C 1
ATOM 1611 O O . GLU A 1 243 ? 126.363 160.956 93.947 1.00 117.66 243 GLU A O 1
ATOM 1617 N N . HIS A 1 244 ? 124.519 161.983 94.712 1.00 114.87 244 HIS A N 1
ATOM 1618 C CA . HIS A 1 244 ? 124.809 163.184 93.943 1.00 114.87 244 HIS A CA 1
ATOM 1619 C C . HIS A 1 244 ? 125.954 163.953 94.577 1.00 114.87 244 HIS A C 1
ATOM 1620 O O . HIS A 1 244 ? 126.770 164.569 93.883 1.00 114.87 244 HIS A O 1
ATOM 1627 N N . ALA A 1 245 ? 126.060 163.888 95.903 1.00 115.69 245 ALA A N 1
ATOM 1628 C CA . ALA A 1 245 ? 127.217 164.478 96.558 1.00 115.69 245 ALA A CA 1
ATOM 1629 C C . ALA A 1 245 ? 128.443 163.598 96.383 1.00 115.69 245 ALA A C 1
ATOM 1630 O O . ALA A 1 245 ? 129.577 164.066 96.517 1.00 115.69 245 ALA A O 1
ATOM 1632 N N . SER A 1 246 ? 128.240 162.320 96.074 1.00 119.59 246 SER A N 1
ATOM 1633 C CA . SER A 1 246 ? 129.371 161.471 95.729 1.00 119.59 246 SER A CA 1
ATOM 1634 C C . SER A 1 246 ? 129.946 161.832 94.367 1.00 119.59 246 SER A C 1
ATOM 1635 O O . SER A 1 246 ? 131.156 161.702 94.160 1.00 119.59 246 SER A O 1
ATOM 1638 N N . GLN A 1 247 ? 129.104 162.280 93.431 1.00 120.49 247 GLN A N 1
ATOM 1639 C CA . GLN A 1 247 ? 129.608 162.788 92.159 1.00 120.49 247 GLN A CA 1
ATOM 1640 C C . GLN A 1 247 ? 130.447 164.038 92.361 1.00 120.49 247 GLN A C 1
ATOM 1641 O O . GLN A 1 247 ? 131.521 164.173 91.763 1.00 120.49 247 GLN A O 1
ATOM 1647 N N . LEU A 1 248 ? 129.979 164.953 93.208 1.00 117.67 248 LEU A N 1
ATOM 1648 C CA . LEU A 1 248 ? 130.697 166.204 93.403 1.00 117.67 248 LEU A CA 1
ATOM 1649 C C . LEU A 1 248 ? 131.992 165.995 94.176 1.00 117.67 248 LEU A C 1
ATOM 1650 O O . LEU A 1 248 ? 132.993 166.672 93.913 1.00 117.67 248 LEU A O 1
ATOM 1655 N N . ALA A 1 249 ? 132.005 165.053 95.117 1.00 119.78 249 ALA A N 1
ATOM 1656 C CA . ALA A 1 249 ? 133.207 164.846 95.917 1.00 119.78 249 ALA A CA 1
ATOM 1657 C C . ALA A 1 249 ? 134.276 164.100 95.134 1.00 119.78 249 ALA A C 1
ATOM 1658 O O . ALA A 1 249 ? 135.472 164.373 95.291 1.00 119.78 249 ALA A O 1
ATOM 1660 N N . GLU A 1 250 ? 133.862 163.146 94.296 1.00 121.58 250 GLU A N 1
ATOM 1661 C CA . GLU A 1 250 ? 134.801 162.432 93.436 1.00 121.58 250 GLU A CA 1
ATOM 1662 C C . GLU A 1 250 ? 135.470 163.372 92.449 1.00 121.58 250 GLU A C 1
ATOM 1663 O O . GLU A 1 250 ? 136.697 163.386 92.326 1.00 121.58 250 GLU A O 1
ATOM 1669 N N . HIS A 1 251 ? 134.678 164.192 91.760 1.00 123.80 251 HIS A N 1
ATOM 1670 C CA . HIS A 1 251 ? 135.237 165.048 90.722 1.00 123.80 251 HIS A CA 1
ATOM 1671 C C . HIS A 1 251 ? 136.060 166.190 91.294 1.00 123.80 251 HIS A C 1
ATOM 1672 O O . HIS A 1 251 ? 136.945 166.714 90.609 1.00 123.80 251 HIS A O 1
ATOM 1679 N N . ASN A 1 252 ? 135.816 166.576 92.543 1.00 122.92 252 ASN A N 1
ATOM 1680 C CA . ASN A 1 252 ? 136.660 167.598 93.144 1.00 122.92 252 ASN A CA 1
ATOM 1681 C C . ASN A 1 252 ? 138.010 167.029 93.569 1.00 122.92 252 ASN A C 1
ATOM 1682 O O . ASN A 1 252 ? 139.029 167.727 93.515 1.00 122.92 252 ASN A O 1
ATOM 1687 N N . ALA A 1 253 ? 138.043 165.761 93.984 1.00 122.91 253 ALA A N 1
ATOM 1688 C CA . ALA A 1 253 ? 139.306 165.163 94.398 1.00 122.91 253 ALA A CA 1
ATOM 1689 C C . ALA A 1 253 ? 140.191 164.847 93.201 1.00 122.91 253 ALA A C 1
ATOM 1690 O O . ALA A 1 253 ? 141.418 164.959 93.285 1.00 122.91 253 ALA A O 1
ATOM 1692 N N . ARG A 1 254 ? 139.589 164.441 92.080 1.00 124.04 254 ARG A N 1
ATOM 1693 C CA . ARG A 1 254 ? 140.368 164.195 90.872 1.00 124.04 254 ARG A CA 1
ATOM 1694 C C . ARG A 1 254 ? 140.910 165.490 90.300 1.00 124.04 254 ARG A C 1
ATOM 1695 O O . ARG A 1 254 ? 141.976 165.504 89.680 1.00 124.04 254 ARG A O 1
ATOM 1703 N N . ALA A 1 255 ? 140.179 166.589 90.480 1.00 126.03 255 ALA A N 1
ATOM 1704 C CA . ALA A 1 255 ? 140.641 167.870 89.967 1.00 126.03 255 ALA A CA 1
ATOM 1705 C C . ALA A 1 255 ? 141.805 168.408 90.782 1.00 126.03 255 ALA A C 1
ATOM 1706 O O . ALA A 1 255 ? 142.574 169.240 90.294 1.00 126.03 255 ALA A O 1
ATOM 1708 N N . PHE A 1 256 ? 141.944 167.961 92.029 1.00 125.75 256 PHE A N 1
ATOM 1709 C CA . PHE A 1 256 ? 143.092 168.370 92.828 1.00 125.75 256 PHE A CA 1
ATOM 1710 C C . PHE A 1 256 ? 144.308 167.507 92.528 1.00 125.75 256 PHE A C 1
ATOM 1711 O O . PHE A 1 256 ? 145.426 168.017 92.407 1.00 125.75 256 PHE A O 1
ATOM 1719 N N . PHE A 1 257 ? 144.117 166.194 92.419 1.00 122.48 257 PHE A N 1
ATOM 1720 C CA . PHE A 1 257 ? 145.264 165.316 92.237 1.00 122.48 257 PHE A CA 1
ATOM 1721 C C . PHE A 1 257 ? 145.588 165.048 90.778 1.00 122.48 257 PHE A C 1
ATOM 1722 O O . PHE A 1 257 ? 146.566 164.350 90.496 1.00 122.48 257 PHE A O 1
ATOM 1730 N N . GLY A 1 258 ? 144.794 165.567 89.846 1.00 130.25 258 GLY A N 1
ATOM 1731 C CA . GLY A 1 258 ? 145.205 165.521 88.455 1.00 130.25 258 GLY A CA 1
ATOM 1732 C C . GLY A 1 258 ? 146.283 166.542 88.162 1.00 130.25 258 GLY A C 1
ATOM 1733 O O . GLY A 1 258 ? 147.122 166.348 87.279 1.00 130.25 258 GLY A O 1
ATOM 1734 N N . GLN A 1 259 ? 146.271 167.644 88.899 1.00 134.97 259 GLN A N 1
ATOM 1735 C CA . GLN A 1 259 ? 147.318 168.647 88.794 1.00 134.97 259 GLN A CA 1
ATOM 1736 C C . GLN A 1 259 ? 148.627 168.093 89.338 1.00 134.97 259 GLN A C 1
ATOM 1737 O O . GLN A 1 259 ? 148.626 167.346 90.318 1.00 134.97 259 GLN A O 1
ATOM 1743 N N . LYS A 1 260 ? 149.735 168.416 88.673 1.00 140.33 260 LYS A N 1
ATOM 1744 C CA . LYS A 1 260 ? 151.065 168.147 89.204 1.00 140.33 260 LYS A CA 1
ATOM 1745 C C . LYS A 1 260 ? 151.611 169.448 89.776 1.00 140.33 260 LYS A C 1
ATOM 1746 O O . LYS A 1 260 ? 151.121 170.528 89.426 1.00 140.33 260 LYS A O 1
ATOM 1752 N N . ASP A 1 261 ? 152.611 169.337 90.661 1.00 140.34 261 ASP A N 1
ATOM 1753 C CA . ASP A 1 261 ? 153.395 170.459 91.183 1.00 140.34 261 ASP A CA 1
ATOM 1754 C C . ASP A 1 261 ? 152.533 171.494 91.908 1.00 140.34 261 ASP A C 1
ATOM 1755 O O . ASP A 1 261 ? 152.314 172.594 91.392 1.00 140.34 261 ASP A O 1
ATOM 1760 N N . TRP A 1 262 ? 151.977 171.132 93.062 1.00 132.40 262 TRP A N 1
ATOM 1761 C CA . TRP A 1 262 ? 151.243 172.079 93.886 1.00 132.40 262 TRP A CA 1
ATOM 1762 C C . TRP A 1 262 ? 152.240 172.918 94.664 1.00 132.40 262 TRP A C 1
ATOM 1763 O O . TRP A 1 262 ? 153.196 172.387 95.230 1.00 132.40 262 TRP A O 1
ATOM 1774 N N . THR A 1 263 ? 152.014 174.227 94.713 1.00 137.84 263 THR A N 1
ATOM 1775 C CA . THR A 1 263 ? 152.876 175.042 95.554 1.00 137.84 263 THR A CA 1
ATOM 1776 C C . THR A 1 263 ? 152.356 175.037 96.988 1.00 137.84 263 THR A C 1
ATOM 1777 O O . THR A 1 263 ? 151.468 174.264 97.352 1.00 137.84 263 THR A O 1
ATOM 1781 N N . LYS A 1 264 ? 152.945 175.902 97.810 1.00 137.20 264 LYS A N 1
ATOM 1782 C CA . LYS A 1 264 ? 152.617 175.982 99.226 1.00 137.20 264 LYS A CA 1
ATOM 1783 C C . LYS A 1 264 ? 151.179 176.423 99.458 1.00 137.20 264 LYS A C 1
ATOM 1784 O O . LYS A 1 264 ? 150.451 175.792 100.233 1.00 137.20 264 LYS A O 1
ATOM 1790 N N . ARG A 1 265 ? 150.746 177.484 98.775 1.00 138.60 265 ARG A N 1
ATOM 1791 C CA . ARG A 1 265 ? 149.437 178.038 99.085 1.00 138.60 265 ARG A CA 1
ATOM 1792 C C . ARG A 1 265 ? 148.291 177.203 98.539 1.00 138.60 265 ARG A C 1
ATOM 1793 O O . ARG A 1 265 ? 147.150 177.442 98.933 1.00 138.60 265 ARG A O 1
ATOM 1801 N N . ASP A 1 266 ? 148.550 176.228 97.666 1.00 138.19 266 ASP A N 1
ATOM 1802 C CA . ASP A 1 266 ? 147.481 175.314 97.277 1.00 138.19 266 ASP A CA 1
ATOM 1803 C C . ASP A 1 266 ? 147.144 174.365 98.414 1.00 138.19 266 ASP A C 1
ATOM 1804 O O . ASP A 1 266 ? 145.967 174.117 98.699 1.00 138.19 266 ASP A O 1
ATOM 1809 N N . TRP A 1 267 ? 148.170 173.829 99.078 1.00 130.90 267 TRP A N 1
ATOM 1810 C CA . TRP A 1 267 ? 147.942 172.901 100.178 1.00 130.90 267 TRP A CA 1
ATOM 1811 C C . TRP A 1 267 ? 147.313 173.596 101.373 1.00 130.90 267 TRP A C 1
ATOM 1812 O O . TRP A 1 267 ? 146.629 172.952 102.172 1.00 130.90 267 TRP A O 1
ATOM 1823 N N . ASP A 1 268 ? 147.524 174.905 101.508 1.00 133.21 268 ASP A N 1
ATOM 1824 C CA . ASP A 1 268 ? 146.923 175.635 102.617 1.00 133.21 268 ASP A CA 1
ATOM 1825 C C . ASP A 1 268 ? 145.521 176.119 102.271 1.00 133.21 268 ASP A C 1
ATOM 1826 O O . ASP A 1 268 ? 144.699 176.362 103.159 1.00 133.21 268 ASP A O 1
ATOM 1831 N N . TRP A 1 269 ? 145.229 176.282 100.985 1.00 132.47 269 TRP A N 1
ATOM 1832 C CA . TRP A 1 269 ? 143.898 176.715 100.582 1.00 132.47 269 TRP A CA 1
ATOM 1833 C C . TRP A 1 269 ? 142.941 175.534 100.594 1.00 132.47 269 TRP A C 1
ATOM 1834 O O . TRP A 1 269 ? 141.724 175.722 100.646 1.00 132.47 269 TRP A O 1
ATOM 1845 N N . VAL A 1 270 ? 143.477 174.312 100.540 1.00 129.05 270 VAL A N 1
ATOM 1846 C CA . VAL A 1 270 ? 142.631 173.131 100.681 1.00 129.05 270 VAL A CA 1
ATOM 1847 C C . VAL A 1 270 ? 142.295 172.893 102.146 1.00 129.05 270 VAL A C 1
ATOM 1848 O O . VAL A 1 270 ? 141.143 172.619 102.500 1.00 129.05 270 VAL A O 1
ATOM 1852 N N . SER A 1 271 ? 143.282 173.016 103.023 1.00 129.82 271 SER A N 1
ATOM 1853 C CA . SER A 1 271 ? 143.021 172.923 104.448 1.00 129.82 271 SER A CA 1
ATOM 1854 C C . SER A 1 271 ? 142.335 174.190 104.947 1.00 129.82 271 SER A C 1
ATOM 1855 O O . SER A 1 271 ? 142.243 175.200 104.248 1.00 129.82 271 SER A O 1
ATOM 1858 N N . GLY A 1 272 ? 141.854 174.136 106.180 1.00 131.45 272 GLY A N 1
ATOM 1859 C CA . GLY A 1 272 ? 141.236 175.287 106.798 1.00 131.45 272 GLY A CA 1
ATOM 1860 C C . GLY A 1 272 ? 139.765 175.072 107.099 1.00 131.45 272 GLY A C 1
ATOM 1861 O O . GLY A 1 272 ? 139.130 174.113 106.650 1.00 131.45 272 GLY A O 1
ATOM 1862 N N . ILE A 1 273 ? 139.230 175.995 107.879 1.00 130.04 273 ILE A N 1
ATOM 1863 C CA . ILE A 1 273 ? 137.843 175.965 108.329 1.00 130.04 273 ILE A CA 1
ATOM 1864 C C . ILE A 1 273 ? 137.047 176.962 107.485 1.00 130.04 273 ILE A C 1
ATOM 1865 O O . ILE A 1 273 ? 137.522 178.091 107.293 1.00 130.04 273 ILE A O 1
ATOM 1870 N N . PRO A 1 274 ? 135.871 176.584 106.947 1.00 127.60 274 PRO A N 1
ATOM 1871 C CA . PRO A 1 274 ? 135.017 177.447 106.113 1.00 127.60 274 PRO A CA 1
ATOM 1872 C C . PRO A 1 274 ? 134.591 178.775 106.745 1.00 127.60 274 PRO A C 1
ATOM 1873 O O . PRO A 1 274 ? 134.707 178.961 107.955 1.00 127.60 274 PRO A O 1
ATOM 1877 N N . TYR A 1 297 ? 130.899 175.511 98.979 1.00 132.89 297 TYR A N 1
ATOM 1878 C CA . TYR A 1 297 ? 130.941 175.406 100.432 1.00 132.89 297 TYR A CA 1
ATOM 1879 C C . TYR A 1 297 ? 132.370 175.327 100.957 1.00 132.89 297 TYR A C 1
ATOM 1880 O O . TYR A 1 297 ? 132.975 176.340 101.298 1.00 132.89 297 TYR A O 1
ATOM 1889 N N . THR A 1 298 ? 132.888 174.099 101.022 1.00 131.55 298 THR A N 1
ATOM 1890 C CA . THR A 1 298 ? 134.188 173.728 101.556 1.00 131.55 298 THR A CA 1
ATOM 1891 C C . THR A 1 298 ? 135.310 174.380 100.746 1.00 131.55 298 THR A C 1
ATOM 1892 O O . THR A 1 298 ? 135.119 174.708 99.574 1.00 131.55 298 THR A O 1
ATOM 1896 N N . PRO A 1 299 ? 136.488 174.598 101.348 1.00 130.15 299 PRO A N 1
ATOM 1897 C CA . PRO A 1 299 ? 137.556 175.284 100.604 1.00 130.15 299 PRO A CA 1
ATOM 1898 C C . PRO A 1 299 ? 138.185 174.462 99.487 1.00 130.15 299 PRO A C 1
ATOM 1899 O O . PRO A 1 299 ? 138.944 175.019 98.685 1.00 130.15 299 PRO A O 1
ATOM 1903 N N . LEU A 1 300 ? 137.903 173.161 99.404 1.00 126.48 300 LEU A N 1
ATOM 1904 C CA . LEU A 1 300 ? 138.301 172.406 98.222 1.00 126.48 300 LEU A CA 1
ATOM 1905 C C . LEU A 1 300 ? 137.502 172.860 97.012 1.00 126.48 300 LEU A C 1
ATOM 1906 O O . LEU A 1 300 ? 138.038 172.978 95.905 1.00 126.48 300 LEU A O 1
ATOM 1911 N N . GLN A 1 301 ? 136.211 173.134 97.217 1.00 129.75 301 GLN A N 1
ATOM 1912 C CA . GLN A 1 301 ? 135.359 173.620 96.137 1.00 129.75 301 GLN A CA 1
ATOM 1913 C C . GLN A 1 301 ? 135.800 174.994 95.660 1.00 129.75 301 GLN A C 1
ATOM 1914 O O . GLN A 1 301 ? 135.751 175.288 94.461 1.00 129.75 301 GLN A O 1
ATOM 1920 N N . LEU A 1 302 ? 136.244 175.848 96.584 1.00 130.68 302 LEU A N 1
ATOM 1921 C CA . LEU A 1 302 ? 136.682 177.182 96.197 1.00 130.68 302 LEU A CA 1
ATOM 1922 C C . LEU A 1 302 ? 138.040 177.145 95.516 1.00 130.68 302 LEU A C 1
ATOM 1923 O O . LEU A 1 302 ? 138.334 178.000 94.671 1.00 130.68 302 LEU A O 1
ATOM 1928 N N . TRP A 1 303 ? 138.876 176.166 95.868 1.00 128.96 303 TRP A N 1
ATOM 1929 C CA . TRP A 1 303 ? 140.124 175.962 95.142 1.00 128.96 303 TRP A CA 1
ATOM 1930 C C . TRP A 1 303 ? 139.849 175.547 93.706 1.00 128.96 303 TRP A C 1
ATOM 1931 O O . TRP A 1 303 ? 140.509 176.016 92.775 1.00 128.96 303 TRP A O 1
ATOM 1942 N N . ASN A 1 304 ? 138.861 174.675 93.508 1.00 128.48 304 ASN A N 1
ATOM 1943 C CA . ASN A 1 304 ? 138.455 174.320 92.156 1.00 128.48 304 ASN A CA 1
ATOM 1944 C C . ASN A 1 304 ? 137.745 175.460 91.447 1.00 128.48 304 ASN A C 1
ATOM 1945 O O . ASN A 1 304 ? 137.710 175.478 90.213 1.00 128.48 304 ASN A O 1
ATOM 1950 N N . ASP A 1 305 ? 137.172 176.398 92.190 1.00 133.76 305 ASP A N 1
ATOM 1951 C CA . ASP A 1 305 ? 136.528 177.552 91.586 1.00 133.76 305 ASP A CA 1
ATOM 1952 C C . ASP A 1 305 ? 137.521 178.501 90.935 1.00 133.76 305 ASP A C 1
ATOM 1953 O O . ASP A 1 305 ? 137.151 179.210 89.996 1.00 133.76 305 ASP A O 1
ATOM 1958 N N . ASN A 1 306 ? 138.772 178.518 91.381 1.00 133.83 306 ASN A N 1
ATOM 1959 C CA . ASN A 1 306 ? 139.787 179.323 90.720 1.00 133.83 306 ASN A CA 1
ATOM 1960 C C . ASN A 1 306 ? 140.587 178.569 89.673 1.00 133.83 306 ASN A C 1
ATOM 1961 O O . ASN A 1 306 ? 141.434 179.186 89.018 1.00 133.83 306 ASN A O 1
ATOM 1966 N N . LYS A 1 307 ? 140.360 177.272 89.493 1.00 130.96 307 LYS A N 1
ATOM 1967 C CA . LYS A 1 307 ? 141.061 176.499 88.472 1.00 130.96 307 LYS A CA 1
ATOM 1968 C C . LYS A 1 307 ? 140.068 175.916 87.472 1.00 130.96 307 LYS A C 1
ATOM 1969 O O . LYS A 1 307 ? 138.885 176.257 87.491 1.00 130.96 307 LYS A O 1
ATOM 1975 N N . VAL B 1 39 ? 104.723 137.682 139.177 1.00 139.59 39 VAL B N 1
ATOM 1976 C CA . VAL B 1 39 ? 105.008 138.925 138.476 1.00 139.59 39 VAL B CA 1
ATOM 1977 C C . VAL B 1 39 ? 106.511 139.132 138.393 1.00 139.59 39 VAL B C 1
ATOM 1978 O O . VAL B 1 39 ? 107.272 138.171 138.282 1.00 139.59 39 VAL B O 1
ATOM 1980 N N . ARG B 1 40 ? 106.937 140.396 138.439 1.00 144.42 40 ARG B N 1
ATOM 1981 C CA . ARG B 1 40 ? 108.363 140.696 138.402 1.00 144.42 40 ARG B CA 1
ATOM 1982 C C . ARG B 1 40 ? 109.034 140.300 139.712 1.00 144.42 40 ARG B C 1
ATOM 1983 O O . ARG B 1 40 ? 109.932 139.451 139.736 1.00 144.42 40 ARG B O 1
ATOM 1985 N N . LYS B 1 41 ? 108.598 140.901 140.817 1.00 143.71 41 LYS B N 1
ATOM 1986 C CA . LYS B 1 41 ? 109.160 140.611 142.128 1.00 143.71 41 LYS B CA 1
ATOM 1987 C C . LYS B 1 41 ? 108.116 140.927 143.185 1.00 143.71 41 LYS B C 1
ATOM 1988 O O . LYS B 1 41 ? 106.982 141.297 142.872 1.00 143.71 41 LYS B O 1
ATOM 1990 N N . LEU B 1 42 ? 108.520 140.776 144.446 1.00 136.48 42 LEU B N 1
ATOM 1991 C CA . LEU B 1 42 ? 107.638 141.026 145.586 1.00 136.48 42 LEU B CA 1
ATOM 1992 C C . LEU B 1 42 ? 107.882 142.436 146.128 1.00 136.48 42 LEU B C 1
ATOM 1993 O O . LEU B 1 42 ? 108.272 142.646 147.279 1.00 136.48 42 LEU B O 1
ATOM 1995 N N . THR B 1 43 ? 107.629 143.422 145.266 1.00 133.80 43 THR B N 1
ATOM 1996 C CA . THR B 1 43 ? 107.785 144.835 145.623 1.00 133.80 43 THR B CA 1
ATOM 1997 C C . THR B 1 43 ? 106.499 145.375 146.259 1.00 133.80 43 THR B C 1
ATOM 1998 O O . THR B 1 43 ? 105.806 146.239 145.717 1.00 133.80 43 THR B O 1
ATOM 2000 N N . PHE B 1 44 ? 106.200 144.847 147.444 1.00 124.90 44 PHE B N 1
ATOM 2001 C CA . PHE B 1 44 ? 104.979 145.182 148.162 1.00 124.90 44 PHE B CA 1
ATOM 2002 C C . PHE B 1 44 ? 105.162 144.834 149.631 1.00 124.90 44 PHE B C 1
ATOM 2003 O O . PHE B 1 44 ? 106.051 144.062 150.000 1.00 124.90 44 PHE B O 1
ATOM 2011 N N . SER B 1 45 ? 104.283 145.401 150.458 1.00 122.10 45 SER B N 1
ATOM 2012 C CA . SER B 1 45 ? 104.160 145.151 151.890 1.00 122.10 45 SER B CA 1
ATOM 2013 C C . SER B 1 45 ? 102.868 145.797 152.357 1.00 122.10 45 SER B C 1
ATOM 2014 O O . SER B 1 45 ? 102.426 146.778 151.761 1.00 122.10 45 SER B O 1
ATOM 2017 N N . CYS B 1 46 ? 102.273 145.259 153.413 1.00 114.99 46 CYS B N 1
ATOM 2018 C CA . CYS B 1 46 ? 100.989 145.773 153.866 1.00 114.99 46 CYS B CA 1
ATOM 2019 C C . CYS B 1 46 ? 101.146 147.110 154.579 1.00 114.99 46 CYS B C 1
ATOM 2020 O O . CYS B 1 46 ? 102.171 147.363 155.208 1.00 114.99 46 CYS B O 1
ATOM 2023 N N . PRO B 1 47 ? 100.154 147.985 154.492 1.00 112.31 47 PRO B N 1
ATOM 2024 C CA . PRO B 1 47 ? 100.182 149.202 155.292 1.00 112.31 47 PRO B CA 1
ATOM 2025 C C . PRO B 1 47 ? 99.674 148.935 156.686 1.00 112.31 47 PRO B C 1
ATOM 2026 O O . PRO B 1 47 ? 98.796 148.105 156.915 1.00 112.31 47 PRO B O 1
ATOM 2030 N N . CYS B 1 48 ? 100.238 149.671 157.626 1.00 120.26 48 CYS B N 1
ATOM 2031 C CA . CYS B 1 48 ? 100.087 149.339 159.030 1.00 120.26 48 CYS B CA 1
ATOM 2032 C C . CYS B 1 48 ? 98.942 150.171 159.610 1.00 120.26 48 CYS B C 1
ATOM 2033 O O . CYS B 1 48 ? 99.060 150.793 160.664 1.00 120.26 48 CYS B O 1
ATOM 2036 N N . ALA B 1 49 ? 97.802 150.139 158.912 1.00 111.30 49 ALA B N 1
ATOM 2037 C CA . ALA B 1 49 ? 96.733 151.096 159.180 1.00 111.30 49 ALA B CA 1
ATOM 2038 C C . ALA B 1 49 ? 95.416 150.752 158.508 1.00 111.30 49 ALA B C 1
ATOM 2039 O O . ALA B 1 49 ? 95.382 149.989 157.543 1.00 111.30 49 ALA B O 1
ATOM 2041 N N . TYR B 1 50 ? 94.336 151.331 159.006 1.00 111.49 50 TYR B N 1
ATOM 2042 C CA . TYR B 1 50 ? 93.023 151.266 158.392 1.00 111.49 50 TYR B CA 1
ATOM 2043 C C . TYR B 1 50 ? 92.496 152.682 158.178 1.00 111.49 50 TYR B C 1
ATOM 2044 O O . TYR B 1 50 ? 92.740 153.569 158.994 1.00 111.49 50 TYR B O 1
ATOM 2053 N N . PRO B 1 51 ? 91.763 152.935 157.087 1.00 104.83 51 PRO B N 1
ATOM 2054 C CA . PRO B 1 51 ? 91.440 152.122 155.928 1.00 104.83 51 PRO B CA 1
ATOM 2055 C C . PRO B 1 51 ? 92.436 152.330 154.837 1.00 104.83 51 PRO B C 1
ATOM 2056 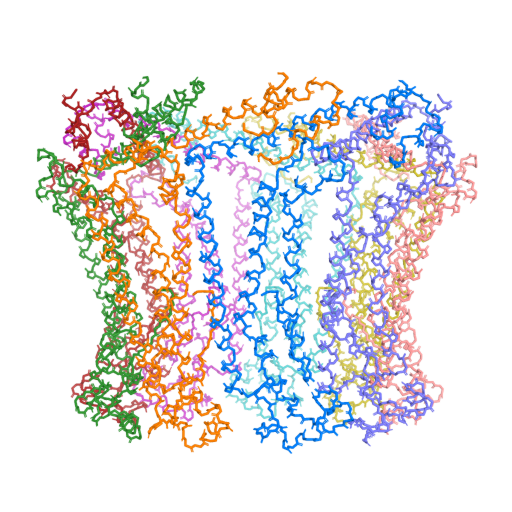O O . PRO B 1 51 ? 92.063 152.749 153.757 1.00 104.83 51 PRO B O 1
ATOM 2060 N N . LEU B 1 52 ? 93.701 152.074 155.116 1.00 101.35 52 LEU B N 1
ATOM 2061 C CA . LEU B 1 52 ? 94.692 152.085 154.066 1.00 101.35 52 LEU B CA 1
ATOM 2062 C C . LEU B 1 52 ? 95.009 150.683 153.581 1.00 101.35 52 LEU B C 1
ATOM 2063 O O . LEU B 1 52 ? 95.475 150.530 152.450 1.00 101.35 52 LEU B O 1
ATOM 2068 N N . ASN B 1 53 ? 94.730 149.654 154.384 1.00 101.01 53 ASN B N 1
ATOM 2069 C CA . ASN B 1 53 ? 94.895 148.288 153.904 1.00 101.01 53 ASN B CA 1
ATOM 2070 C C . ASN B 1 53 ? 93.880 147.970 152.824 1.00 101.01 53 ASN B C 1
ATOM 2071 O O . ASN B 1 53 ? 94.177 147.214 151.892 1.00 101.01 53 ASN B O 1
ATOM 2076 N N . ILE B 1 54 ? 92.690 148.567 152.919 1.00 96.47 54 ILE B N 1
ATOM 2077 C CA . ILE B 1 54 ? 91.694 148.435 151.866 1.00 96.47 54 ILE B CA 1
ATOM 2078 C C . ILE B 1 54 ? 92.213 149.043 150.575 1.00 96.47 54 ILE B C 1
ATOM 2079 O O . ILE B 1 54 ? 92.287 148.368 149.547 1.00 96.47 54 ILE B O 1
ATOM 2084 N N . TYR B 1 55 ? 92.645 150.299 150.624 1.00 94.55 55 TYR B N 1
ATOM 2085 C CA . TYR B 1 55 ? 93.010 151.018 149.413 1.00 94.55 55 TYR B CA 1
ATOM 2086 C C . TYR B 1 55 ? 94.321 150.562 148.804 1.00 94.55 55 TYR B C 1
ATOM 2087 O O . TYR B 1 55 ? 94.439 150.562 147.578 1.00 94.55 55 TYR B O 1
ATOM 2096 N N . HIS B 1 56 ? 95.299 150.178 149.612 1.00 88.25 56 HIS B N 1
ATOM 2097 C CA . HIS B 1 56 ? 96.572 149.720 149.079 1.00 88.25 56 HIS B CA 1
ATOM 2098 C C . HIS B 1 56 ? 96.394 148.391 148.371 1.00 88.25 56 HIS B C 1
ATOM 2099 O O . HIS B 1 56 ? 96.939 148.185 147.284 1.00 88.25 56 HIS B O 1
ATOM 2106 N N . SER B 1 57 ? 95.637 147.478 148.972 1.00 90.00 57 SER B N 1
ATOM 2107 C CA . SER B 1 57 ? 95.457 146.177 148.349 1.00 90.00 57 SER B CA 1
ATOM 2108 C C . SER B 1 57 ? 94.537 146.252 147.149 1.00 90.00 57 SER B C 1
ATOM 2109 O O . SER B 1 57 ? 94.666 145.451 146.220 1.00 90.00 57 SER B O 1
ATOM 2112 N N . LEU B 1 58 ? 93.601 147.200 147.151 1.00 85.42 58 LEU B N 1
ATOM 2113 C CA . LEU B 1 58 ? 92.660 147.317 146.046 1.00 85.42 58 LEU B CA 1
ATOM 2114 C C . LEU B 1 58 ? 93.357 147.792 144.784 1.00 85.42 58 LEU B C 1
ATOM 2115 O O . LEU B 1 58 ? 93.133 147.247 143.702 1.00 85.42 58 LEU B O 1
ATOM 2120 N N . VAL B 1 59 ? 94.228 148.793 144.900 1.00 80.38 59 VAL B N 1
ATOM 2121 C CA . VAL B 1 59 ? 94.841 149.306 143.684 1.00 80.38 59 VAL B CA 1
ATOM 2122 C C . VAL B 1 59 ? 95.993 148.433 143.237 1.00 80.38 59 VAL B C 1
ATOM 2123 O O . VAL B 1 59 ? 96.502 148.609 142.134 1.00 80.38 59 VAL B O 1
ATOM 2127 N N . PHE B 1 60 ? 96.427 147.475 144.045 1.00 82.94 60 PHE B N 1
ATOM 2128 C CA . PHE B 1 60 ? 97.392 146.536 143.493 1.00 82.94 60 PHE B CA 1
ATOM 2129 C C . PHE B 1 60 ? 96.709 145.376 142.796 1.00 82.94 60 PHE B C 1
ATOM 2130 O O . PHE B 1 60 ? 97.315 144.728 141.939 1.00 82.94 60 PHE B O 1
ATOM 2138 N N . MET B 1 61 ? 95.462 145.087 143.152 1.00 86.91 61 MET B N 1
ATOM 2139 C CA . MET B 1 61 ? 94.732 144.064 142.419 1.00 86.91 61 MET B CA 1
ATOM 2140 C C . MET B 1 61 ? 94.169 144.627 141.130 1.00 86.91 61 MET B C 1
ATOM 2141 O O . MET B 1 61 ? 94.412 144.079 140.054 1.00 86.91 61 MET B O 1
ATOM 2146 N N . PHE B 1 62 ? 93.443 145.735 141.216 1.00 83.58 62 PHE B N 1
ATOM 2147 C CA . PHE B 1 62 ? 92.747 146.312 140.078 1.00 83.58 62 PHE B CA 1
ATOM 2148 C C . PHE B 1 62 ? 93.480 147.472 139.435 1.00 83.58 62 PHE B C 1
ATOM 2149 O O . PHE B 1 62 ? 92.866 148.230 138.689 1.00 83.58 62 PHE B O 1
ATOM 2157 N N . GLY B 1 63 ? 94.755 147.659 139.737 1.00 79.05 63 GLY B N 1
ATOM 2158 C CA . GLY B 1 63 ? 95.558 148.638 139.055 1.00 79.05 63 GLY B CA 1
ATOM 2159 C C . GLY B 1 63 ? 96.085 148.125 137.743 1.00 79.05 63 GLY B C 1
ATOM 2160 O O . GLY B 1 63 ? 95.764 148.656 136.682 1.00 79.05 63 GLY B O 1
ATOM 2161 N N . PRO B 1 64 ? 96.914 147.085 137.784 1.00 76.80 64 PRO B N 1
ATOM 2162 C CA . PRO B 1 64 ? 97.422 146.509 136.535 1.00 76.80 64 PRO B CA 1
ATOM 2163 C C . PRO B 1 64 ? 96.383 145.870 135.635 1.00 76.80 64 PRO B C 1
ATOM 2164 O O . PRO B 1 64 ? 96.705 145.594 134.479 1.00 76.80 64 PRO B O 1
ATOM 2168 N N . THR B 1 65 ? 95.157 145.622 136.092 1.00 81.41 65 THR B N 1
ATOM 2169 C CA . THR B 1 65 ? 94.161 145.159 135.136 1.00 81.41 65 THR B CA 1
ATOM 2170 C C . THR B 1 65 ? 93.661 146.298 134.267 1.00 81.41 65 THR B C 1
ATOM 2171 O O . THR B 1 65 ? 93.512 146.125 133.057 1.00 81.41 65 THR B O 1
ATOM 2175 N N . ALA B 1 66 ? 93.405 147.468 134.850 1.00 77.90 66 ALA B N 1
ATOM 2176 C CA . ALA B 1 66 ? 92.971 148.598 134.039 1.00 77.90 66 ALA B CA 1
ATOM 2177 C C . ALA B 1 66 ? 94.101 149.111 133.162 1.00 77.90 66 ALA B C 1
ATOM 2178 O O . ALA B 1 66 ? 93.857 149.646 132.077 1.00 77.90 66 ALA B O 1
ATOM 2180 N N . ALA B 1 67 ? 95.345 148.930 133.593 1.00 77.60 67 ALA B N 1
ATOM 2181 C CA . ALA B 1 67 ? 96.467 149.293 132.739 1.00 77.60 67 ALA B CA 1
ATOM 2182 C C . ALA B 1 67 ? 96.624 148.303 131.595 1.00 77.60 67 ALA B C 1
ATOM 2183 O O . ALA B 1 67 ? 96.883 148.697 130.455 1.00 77.60 67 ALA B O 1
ATOM 2185 N N . LEU B 1 68 ? 96.456 147.011 131.869 1.00 78.42 68 LEU B N 1
ATOM 2186 C CA . LEU B 1 68 ? 96.625 146.031 130.803 1.00 78.42 68 LEU B CA 1
ATOM 2187 C C . LEU B 1 68 ? 95.394 145.966 129.914 1.00 78.42 68 LEU B C 1
ATOM 2188 O O . LEU B 1 68 ? 95.459 145.462 128.790 1.00 78.42 68 LEU B O 1
ATOM 2193 N N . LEU B 1 69 ? 94.265 146.483 130.392 1.00 79.85 69 LEU B N 1
ATOM 2194 C CA . LEU B 1 69 ? 93.090 146.579 129.538 1.00 79.85 69 LEU B CA 1
ATOM 2195 C C . LEU B 1 69 ? 93.282 147.651 128.476 1.00 79.85 69 LEU B C 1
ATOM 2196 O O . LEU B 1 69 ? 92.917 147.460 127.313 1.00 79.85 69 LEU B O 1
ATOM 2201 N N . LEU B 1 70 ? 93.873 148.786 128.850 1.00 79.86 70 LEU B N 1
ATOM 2202 C CA . LEU B 1 70 ? 94.028 149.862 127.881 1.00 79.86 70 LEU B CA 1
ATOM 2203 C C . LEU B 1 70 ? 95.207 149.616 126.959 1.00 79.86 70 LEU B C 1
ATOM 2204 O O . LEU B 1 70 ? 95.230 150.115 125.832 1.00 79.86 70 LEU B O 1
ATOM 2209 N N . ILE B 1 71 ? 96.193 148.845 127.406 1.00 81.34 71 ILE B N 1
ATOM 2210 C CA . ILE B 1 71 ? 97.256 148.432 126.498 1.00 81.34 71 ILE B CA 1
ATOM 2211 C C . ILE B 1 71 ? 96.709 147.454 125.468 1.00 81.34 71 ILE B C 1
ATOM 2212 O O . ILE B 1 71 ? 97.002 147.551 124.271 1.00 81.34 71 ILE B O 1
ATOM 2217 N N . GLY B 1 72 ? 95.850 146.537 125.907 1.00 85.53 72 GLY B N 1
ATOM 2218 C CA . GLY B 1 72 ? 95.334 145.529 124.996 1.00 85.53 72 GLY B CA 1
ATOM 2219 C C . GLY B 1 72 ? 94.312 146.073 124.017 1.00 85.53 72 GLY B C 1
ATOM 2220 O O . GLY B 1 72 ? 94.108 145.507 122.945 1.00 85.53 72 GLY B O 1
ATOM 2221 N N . ILE B 1 73 ? 93.643 147.166 124.376 1.00 88.01 73 ILE B N 1
ATOM 2222 C CA . ILE B 1 73 ? 92.744 147.809 123.424 1.00 88.01 73 ILE B CA 1
ATOM 2223 C C . ILE B 1 73 ? 93.538 148.597 122.392 1.00 88.01 73 ILE B C 1
ATOM 2224 O O . ILE B 1 73 ? 93.230 148.565 121.194 1.00 88.01 73 ILE B O 1
ATOM 2229 N N . THR B 1 74 ? 94.597 149.276 122.832 1.00 90.65 74 THR B N 1
ATOM 2230 C CA . 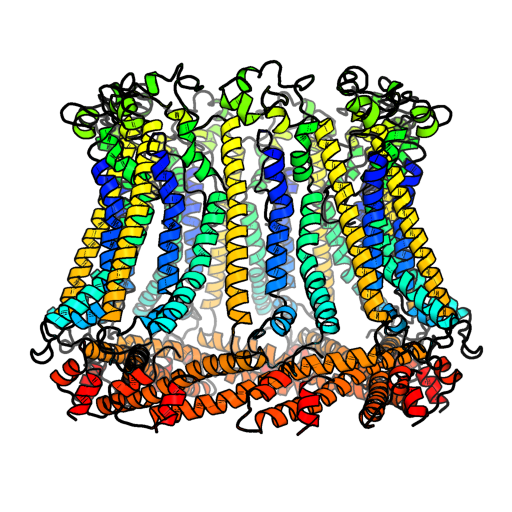THR B 1 74 ? 95.375 150.132 121.942 1.00 90.65 74 THR B CA 1
ATOM 2231 C C . THR B 1 74 ? 96.134 149.327 120.896 1.00 90.65 74 THR B C 1
ATOM 2232 O O . THR B 1 74 ? 96.098 149.659 119.707 1.00 90.65 74 THR B O 1
ATOM 2236 N N . VAL B 1 75 ? 96.784 148.242 121.310 1.00 90.82 75 VAL B N 1
ATOM 2237 C CA . VAL B 1 75 ? 97.626 147.470 120.401 1.00 90.82 75 VAL B CA 1
ATOM 2238 C C . VAL B 1 75 ? 96.776 146.731 119.368 1.00 90.82 75 VAL B C 1
ATOM 2239 O O . VAL B 1 75 ? 97.196 146.538 118.220 1.00 90.82 75 VAL B O 1
ATOM 2243 N N . ASN B 1 76 ? 95.540 146.394 119.726 1.00 97.73 76 ASN B N 1
ATOM 2244 C CA . ASN B 1 76 ? 94.635 145.622 118.880 1.00 97.73 76 ASN B CA 1
ATOM 2245 C C . ASN B 1 76 ? 94.244 146.370 117.610 1.00 97.73 76 ASN B C 1
ATOM 2246 O O . ASN B 1 76 ? 93.652 147.449 117.677 1.00 97.73 76 ASN B O 1
ATOM 2251 N N . SER B 1 77 ? 94.565 145.796 116.448 1.00 103.12 77 SER B N 1
ATOM 2252 C CA . SER B 1 77 ? 94.413 146.502 115.181 1.00 103.12 77 SER B CA 1
ATOM 2253 C C . SER B 1 77 ? 92.966 146.635 114.741 1.00 103.12 77 SER B C 1
ATOM 2254 O O . SER B 1 77 ? 92.656 147.526 113.946 1.00 103.12 77 SER B O 1
ATOM 2257 N N . THR B 1 78 ? 92.076 145.775 115.231 1.00 105.99 78 THR B N 1
ATOM 2258 C CA . THR B 1 78 ? 90.665 145.872 114.893 1.00 105.99 78 THR B CA 1
ATOM 2259 C C . THR B 1 78 ? 90.015 147.086 115.544 1.00 105.99 78 THR B C 1
ATOM 2260 O O . THR B 1 78 ? 89.007 147.594 115.036 1.00 105.99 78 THR B O 1
ATOM 2264 N N . THR B 1 79 ? 90.605 147.587 116.630 1.00 107.82 79 THR B N 1
ATOM 2265 C CA . THR B 1 79 ? 90.140 148.829 117.231 1.00 107.82 79 THR B CA 1
ATOM 2266 C C . THR B 1 79 ? 90.308 149.995 116.276 1.00 107.82 79 THR B C 1
ATOM 2267 O O . THR B 1 79 ? 89.372 150.769 116.059 1.00 107.82 79 THR B O 1
ATOM 2271 N N . TRP B 1 80 ? 91.487 150.120 115.673 1.00 109.69 80 TRP B N 1
ATOM 2272 C CA . TRP B 1 80 ? 91.735 151.255 114.801 1.00 109.69 80 TRP B CA 1
ATOM 2273 C C . TRP B 1 80 ? 91.158 151.057 113.414 1.00 109.69 80 TRP B C 1
ATOM 2274 O O . TRP B 1 80 ? 91.117 152.007 112.636 1.00 109.69 80 TRP B O 1
ATOM 2285 N N . LYS B 1 81 ? 90.709 149.853 113.073 1.00 109.48 81 LYS B N 1
ATOM 2286 C CA . LYS B 1 81 ? 89.904 149.730 111.866 1.00 109.48 81 LYS B CA 1
ATOM 2287 C C . LYS B 1 81 ? 88.542 150.368 112.063 1.00 109.48 81 LYS B C 1
ATOM 2288 O O . LYS B 1 81 ? 87.949 150.876 111.108 1.00 109.48 81 LYS B O 1
ATOM 2294 N N . LEU B 1 82 ? 88.039 150.368 113.294 1.00 115.38 82 LEU B N 1
ATOM 2295 C CA . LEU B 1 82 ? 86.765 151.016 113.573 1.00 115.38 82 LEU B CA 1
ATOM 2296 C C . LEU B 1 82 ? 86.946 152.483 113.939 1.00 115.38 82 LEU B C 1
ATOM 2297 O O . LEU B 1 82 ? 86.131 153.329 113.564 1.00 115.38 82 LEU B O 1
ATOM 2302 N N . ALA B 1 83 ? 88.006 152.802 114.676 1.00 116.28 83 ALA B N 1
ATOM 2303 C CA . ALA B 1 83 ? 88.094 154.113 115.300 1.00 116.28 83 ALA B CA 1
ATOM 2304 C C . ALA B 1 83 ? 88.582 155.183 114.338 1.00 116.28 83 ALA B C 1
ATOM 2305 O O . ALA B 1 83 ? 88.099 156.317 114.390 1.00 116.28 83 ALA B O 1
ATOM 2307 N N . HIS B 1 84 ? 89.527 154.841 113.464 1.00 119.32 84 HIS B N 1
ATOM 2308 C CA . HIS B 1 84 ? 90.286 155.829 112.705 1.00 119.32 84 HIS B CA 1
ATOM 2309 C C . HIS B 1 84 ? 89.408 156.567 111.710 1.00 119.32 84 HIS B C 1
ATOM 2310 O O . HIS B 1 84 ? 88.704 155.946 110.912 1.00 119.32 84 HIS B O 1
ATOM 2317 N N . GLY B 1 85 ? 89.444 157.894 111.768 1.00 123.13 85 GLY B N 1
ATOM 2318 C CA . GLY B 1 85 ? 88.704 158.719 110.841 1.00 123.13 85 GLY B CA 1
ATOM 2319 C C . GLY B 1 85 ? 87.207 158.683 111.003 1.00 123.13 85 GLY B C 1
ATOM 2320 O O . GLY B 1 85 ? 86.495 158.843 110.011 1.00 123.13 85 GLY B O 1
ATOM 2321 N N . PHE B 1 86 ? 86.707 158.481 112.220 1.00 123.91 86 PHE B N 1
ATOM 2322 C CA . PHE B 1 86 ? 85.276 158.289 112.409 1.00 123.91 86 PHE B CA 1
ATOM 2323 C C . PHE B 1 86 ? 84.490 159.579 112.229 1.00 123.91 86 PHE B C 1
ATOM 2324 O O . PHE B 1 86 ? 83.304 159.538 111.890 1.00 123.91 86 PHE B O 1
ATOM 2332 N N . PHE B 1 87 ? 85.116 160.728 112.444 1.00 126.20 87 PHE B N 1
ATOM 2333 C CA . PHE B 1 87 ? 84.401 161.991 112.339 1.00 126.20 87 PHE B CA 1
ATOM 2334 C C . PHE B 1 87 ? 84.440 162.583 110.942 1.00 126.20 87 PHE B C 1
ATOM 2335 O O . PHE B 1 87 ? 83.775 163.593 110.696 1.00 126.20 87 PHE B O 1
ATOM 2343 N N . PHE B 1 88 ? 85.195 161.992 110.029 1.00 130.46 88 PHE B N 1
ATOM 2344 C CA . PHE B 1 88 ? 85.198 162.420 108.641 1.00 130.46 88 PHE B CA 1
ATOM 2345 C C . PHE B 1 88 ? 84.985 161.283 107.662 1.00 130.46 88 PHE B C 1
ATOM 2346 O O . PHE B 1 88 ? 85.249 161.452 106.473 1.00 130.46 88 PHE B O 1
ATOM 2354 N N . ARG B 1 89 ? 84.539 160.127 108.134 1.00 133.34 89 ARG B N 1
ATOM 2355 C CA . ARG B 1 89 ? 84.132 159.053 107.246 1.00 133.34 89 ARG B CA 1
ATOM 2356 C C . ARG B 1 89 ? 82.800 159.401 106.611 1.00 133.34 89 ARG B C 1
ATOM 2357 O O . ARG B 1 89 ? 81.906 159.925 107.280 1.00 133.34 89 ARG B O 1
ATOM 2365 N N . VAL B 1 90 ? 82.672 159.132 105.310 1.00 138.86 90 VAL B N 1
ATOM 2366 C CA . VAL B 1 90 ? 81.406 159.374 104.633 1.00 138.86 90 VAL B CA 1
ATOM 2367 C C . VAL B 1 90 ? 80.381 158.347 105.098 1.00 138.86 90 VAL B C 1
ATOM 2368 O O . VAL B 1 90 ? 80.721 157.201 105.420 1.00 138.86 90 VAL B O 1
ATOM 2372 N N . ARG B 1 91 ? 79.117 158.772 105.179 1.00 140.36 91 ARG B N 1
ATOM 2373 C CA . ARG B 1 91 ? 78.103 158.017 105.910 1.00 140.36 91 ARG B CA 1
ATOM 2374 C C . ARG B 1 91 ? 77.698 156.723 105.226 1.00 140.36 91 ARG B C 1
ATOM 2375 O O . ARG B 1 91 ? 77.290 155.781 105.911 1.00 140.36 91 ARG B O 1
ATOM 2383 N N . ASP B 1 92 ? 77.812 156.646 103.905 1.00 139.90 92 ASP B N 1
ATOM 2384 C CA . ASP B 1 92 ? 77.456 155.439 103.173 1.00 139.90 92 ASP B CA 1
ATOM 2385 C C . ASP B 1 92 ? 78.541 154.371 103.209 1.00 139.90 92 ASP B C 1
ATOM 2386 O O . ASP B 1 92 ? 78.336 153.287 102.656 1.00 139.90 92 ASP B O 1
ATOM 2391 N N . THR B 1 93 ? 79.683 154.644 103.838 1.00 138.02 93 THR B N 1
ATOM 2392 C CA . THR B 1 93 ? 80.696 153.630 104.090 1.00 138.02 93 THR B CA 1
ATOM 2393 C C . THR B 1 93 ? 80.887 153.351 105.575 1.00 138.02 93 THR B C 1
ATOM 2394 O O . THR B 1 93 ? 81.878 152.716 105.952 1.00 138.02 93 THR B O 1
ATOM 2398 N N . ARG B 1 94 ? 79.969 153.810 106.421 1.00 137.26 94 ARG B N 1
ATOM 2399 C CA . ARG B 1 94 ? 79.994 153.461 107.834 1.00 137.26 94 ARG B CA 1
ATOM 2400 C C . ARG B 1 94 ? 79.567 152.014 108.023 1.00 137.26 94 ARG B C 1
ATOM 2401 O O . ARG B 1 94 ? 78.855 151.449 107.190 1.00 137.26 94 ARG B O 1
ATOM 2409 N N . HIS B 1 95 ? 79.999 151.418 109.127 1.00 140.19 95 HIS B N 1
ATOM 2410 C CA . HIS B 1 95 ? 79.549 150.077 109.469 1.00 140.19 95 HIS B CA 1
ATOM 2411 C C . HIS B 1 95 ? 78.161 150.163 110.079 1.00 140.19 95 HIS B C 1
ATOM 2412 O O . HIS B 1 95 ? 77.804 151.187 110.671 1.00 140.19 95 HIS B O 1
ATOM 2419 N N . SER B 1 96 ? 77.375 149.103 109.935 1.00 148.13 96 SER B N 1
ATOM 2420 C CA . SER B 1 96 ? 76.118 149.034 110.663 1.00 148.13 96 SER B CA 1
ATOM 2421 C C . SER B 1 96 ? 76.412 148.835 112.142 1.00 148.13 96 SER B C 1
ATOM 2422 O O . SER B 1 96 ? 77.494 148.376 112.516 1.00 148.13 96 SER B O 1
ATOM 2425 N N . TRP B 1 97 ? 75.450 149.210 112.983 1.00 152.08 97 TRP B N 1
ATOM 2426 C CA . TRP B 1 97 ? 75.626 149.101 114.428 1.00 152.08 97 TRP B CA 1
ATOM 2427 C C . TRP B 1 97 ? 75.742 147.651 114.884 1.00 152.08 97 TRP B C 1
ATOM 2428 O O . TRP B 1 97 ? 76.387 147.371 115.901 1.00 152.08 97 TRP B O 1
ATOM 2439 N N . LYS B 1 98 ? 75.155 146.719 114.134 1.00 149.43 98 LYS B N 1
ATOM 2440 C CA . LYS B 1 98 ? 75.247 145.310 114.500 1.00 149.43 98 LYS B CA 1
ATOM 2441 C C . LYS B 1 98 ? 76.650 144.764 114.247 1.00 149.43 98 LYS B C 1
ATOM 2442 O O . LYS B 1 98 ? 77.211 144.061 115.096 1.00 149.43 98 LYS B O 1
ATOM 2448 N N . THR B 1 99 ? 77.248 145.098 113.096 1.00 142.53 99 THR B N 1
ATOM 2449 C CA . THR B 1 99 ? 78.609 144.627 112.848 1.00 142.53 99 THR B CA 1
ATOM 2450 C C . THR B 1 99 ? 79.632 145.460 113.612 1.00 142.53 99 THR B C 1
ATOM 2451 O O . THR B 1 99 ? 80.767 145.012 113.817 1.00 142.53 99 THR B O 1
ATOM 2455 N N . THR B 1 100 ? 79.241 146.654 114.067 1.00 139.34 100 THR B N 1
ATOM 2456 C CA . THR B 1 100 ? 80.090 147.418 114.971 1.00 139.34 100 THR B CA 1
ATOM 2457 C C . THR B 1 100 ? 80.202 146.724 116.317 1.00 139.34 100 THR B C 1
ATOM 2458 O O . THR B 1 100 ? 81.292 146.634 116.891 1.00 139.34 100 THR B O 1
ATOM 2462 N N . CYS B 1 101 ? 79.085 146.199 116.825 1.00 135.85 101 CYS B N 1
ATOM 2463 C CA . CYS B 1 101 ? 79.080 145.650 118.176 1.00 135.85 101 CYS B CA 1
ATOM 2464 C C . CYS B 1 101 ? 79.755 144.288 118.239 1.00 135.85 101 CYS B C 1
ATOM 2465 O O . CYS B 1 101 ? 80.428 143.977 119.226 1.00 135.85 101 CYS B O 1
ATOM 2468 N N . VAL B 1 102 ? 79.594 143.457 117.206 1.00 130.64 102 VAL B N 1
ATOM 2469 C CA . VAL B 1 102 ? 80.217 142.135 117.250 1.00 130.64 102 VAL B CA 1
ATOM 2470 C C . VAL B 1 102 ? 81.720 142.256 117.024 1.00 130.64 102 VAL B C 1
ATOM 2471 O O . VAL B 1 102 ? 82.518 141.510 117.608 1.00 130.64 102 VAL B O 1
ATOM 2475 N N . SER B 1 103 ? 82.135 143.245 116.234 1.00 128.20 103 SER B N 1
ATOM 2476 C CA . SER B 1 103 ? 83.556 143.544 116.131 1.00 128.20 103 SER B CA 1
ATOM 2477 C C . SER B 1 103 ? 84.102 144.110 117.433 1.00 128.20 103 SER B C 1
ATOM 2478 O O . SER B 1 103 ? 85.217 143.766 117.834 1.00 128.20 103 SER B O 1
ATOM 2481 N N . TRP B 1 104 ? 83.311 144.937 118.122 1.00 123.67 104 TRP B N 1
ATOM 2482 C CA . TRP B 1 104 ? 83.747 145.537 119.378 1.00 123.67 104 TRP B CA 1
ATOM 2483 C C . TRP B 1 104 ? 83.866 144.495 120.481 1.00 123.67 104 TRP B C 1
ATOM 2484 O O . TRP B 1 104 ? 84.745 144.591 121.345 1.00 123.67 104 TRP B O 1
ATOM 2495 N N . ILE B 1 105 ? 82.987 143.495 120.468 1.00 116.69 105 ILE B N 1
ATOM 2496 C CA . ILE B 1 105 ? 83.063 142.418 121.447 1.00 116.69 105 ILE B CA 1
ATOM 2497 C C . ILE B 1 105 ? 84.297 141.566 121.185 1.00 116.69 105 ILE B C 1
ATOM 2498 O O . ILE B 1 105 ? 84.943 141.071 122.117 1.00 116.69 105 ILE B O 1
ATOM 2503 N N . GLU B 1 106 ? 84.696 141.461 119.917 1.00 110.34 106 GLU B N 1
ATOM 2504 C CA . GLU B 1 106 ? 85.934 140.763 119.593 1.00 110.34 106 GLU B CA 1
ATOM 2505 C C . GLU B 1 106 ? 87.152 141.518 120.109 1.00 110.34 106 GLU B C 1
ATOM 2506 O O . GLU B 1 106 ? 88.185 140.906 120.397 1.00 110.34 106 GLU B O 1
ATOM 2508 N N . VAL B 1 107 ? 87.046 142.841 120.258 1.00 106.93 107 VAL B N 1
ATOM 2509 C CA . VAL B 1 107 ? 88.149 143.608 120.836 1.00 106.93 107 VAL B CA 1
ATOM 2510 C C . VAL B 1 107 ? 88.281 143.320 122.323 1.00 106.93 107 VAL B C 1
ATOM 2511 O O . VAL B 1 107 ? 89.381 143.060 122.824 1.00 106.93 107 VAL B O 1
ATOM 2515 N N . LEU B 1 108 ? 87.162 143.370 123.052 1.00 103.94 108 LEU B N 1
ATOM 2516 C CA . LEU B 1 108 ? 87.205 143.252 124.507 1.00 103.94 108 LEU B CA 1
ATOM 2517 C C . LEU B 1 108 ? 87.609 141.849 124.940 1.00 103.94 108 LEU B C 1
ATOM 2518 O O . LEU B 1 108 ? 88.345 141.675 125.916 1.00 103.94 108 LEU B O 1
ATOM 2523 N N . ILE B 1 109 ? 87.161 140.834 124.206 1.00 100.83 109 ILE B N 1
ATOM 2524 C CA . ILE B 1 109 ? 87.471 139.466 124.593 1.00 100.83 109 ILE B CA 1
ATOM 2525 C C . ILE B 1 109 ? 88.890 139.093 124.181 1.00 100.83 109 ILE B C 1
ATOM 2526 O O . ILE B 1 109 ? 89.561 138.324 124.877 1.00 100.83 109 ILE B O 1
ATOM 2531 N N . GLN B 1 110 ? 89.403 139.670 123.095 1.00 99.57 110 GLN B N 1
ATOM 2532 C CA . GLN B 1 110 ? 90.805 139.438 122.764 1.00 99.57 110 GLN B CA 1
ATOM 2533 C C . GLN B 1 110 ? 91.723 140.168 123.735 1.00 99.57 110 GLN B C 1
ATOM 2534 O O . GLN B 1 110 ? 92.807 139.675 124.065 1.00 99.57 110 GLN B O 1
ATOM 2540 N N . SER B 1 111 ? 91.291 141.322 124.238 1.00 97.43 111 SER B N 1
ATOM 2541 C CA . SER B 1 111 ? 92.158 142.102 125.110 1.00 97.43 111 SER B CA 1
ATOM 2542 C C . SER B 1 111 ? 92.081 141.674 126.566 1.00 97.43 111 SER B C 1
ATOM 2543 O O . SER B 1 111 ? 92.925 142.093 127.359 1.00 97.43 111 SER B O 1
ATOM 2546 N N . SER B 1 112 ? 91.090 140.866 126.944 1.00 92.22 112 SER B N 1
ATOM 2547 C CA . SER B 1 112 ? 90.953 140.476 128.343 1.00 92.22 112 SER B CA 1
ATO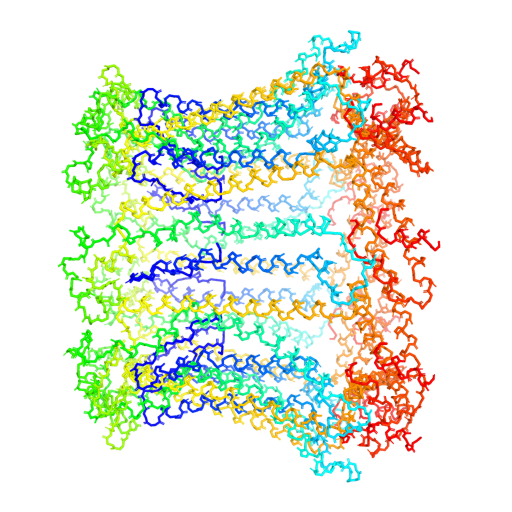M 2548 C C . SER B 1 112 ? 91.673 139.180 128.678 1.00 92.22 112 SER B C 1
ATOM 2549 O O . SER B 1 112 ? 91.309 138.531 129.656 1.00 92.22 112 SER B O 1
ATOM 2552 N N . VAL B 1 113 ? 92.659 138.771 127.890 1.00 86.76 113 VAL B N 1
ATOM 2553 C CA . VAL B 1 113 ? 93.452 137.608 128.270 1.00 86.76 113 VAL B CA 1
ATOM 2554 C C . VAL B 1 113 ? 94.582 138.031 129.202 1.00 86.76 113 VAL B C 1
ATOM 2555 O O . VAL B 1 113 ? 95.012 137.276 130.077 1.00 86.76 113 VAL B O 1
ATOM 2559 N N . ALA B 1 114 ? 95.039 139.268 129.069 1.00 81.39 114 ALA B N 1
ATOM 2560 C CA . ALA B 1 114 ? 96.135 139.737 129.914 1.00 81.39 114 ALA B CA 1
ATOM 2561 C C . ALA B 1 114 ? 95.710 140.161 131.317 1.00 81.39 114 ALA B C 1
ATOM 2562 O O . ALA B 1 114 ? 96.448 139.841 132.263 1.00 81.39 114 ALA B O 1
ATOM 2564 N N . PRO B 1 115 ? 94.593 140.873 131.552 1.00 79.57 115 PRO B N 1
ATOM 2565 C CA . PRO B 1 115 ? 94.242 141.149 132.951 1.00 79.57 115 PRO B CA 1
ATOM 2566 C C . PRO B 1 115 ? 93.778 139.937 133.734 1.00 79.57 115 PRO B C 1
ATOM 2567 O O . PRO B 1 115 ? 94.077 139.845 134.927 1.00 79.57 115 PRO B O 1
ATOM 2571 N N . ILE B 1 116 ? 93.063 139.001 133.117 1.00 76.10 116 ILE B N 1
ATOM 2572 C CA . ILE B 1 116 ? 92.603 137.833 133.859 1.00 76.10 116 ILE B CA 1
ATOM 2573 C C . ILE B 1 116 ? 93.768 136.898 134.152 1.00 76.10 116 ILE B C 1
ATOM 2574 O O . ILE B 1 116 ? 93.778 136.199 135.168 1.00 76.10 116 ILE B O 1
ATOM 2579 N N . ALA B 1 117 ? 94.820 136.957 133.344 1.00 76.14 117 ALA B N 1
ATOM 2580 C CA . ALA B 1 117 ? 96.063 136.311 133.744 1.00 76.14 117 ALA B CA 1
ATOM 2581 C C . ALA B 1 117 ? 96.694 137.022 134.932 1.00 76.14 117 ALA B C 1
ATOM 2582 O O . ALA B 1 117 ? 97.347 136.389 135.766 1.00 76.14 117 ALA B O 1
ATOM 2584 N N . TRP B 1 118 ? 96.492 138.332 135.047 1.00 76.48 118 TRP B N 1
ATOM 2585 C CA . TRP B 1 118 ? 97.045 139.040 136.195 1.00 76.48 118 TRP B CA 1
ATOM 2586 C C . TRP B 1 118 ? 96.212 138.800 137.444 1.00 76.48 118 TRP B C 1
ATOM 2587 O O . TRP B 1 118 ? 96.759 138.588 138.528 1.00 76.48 118 TRP B O 1
ATOM 2598 N N . LEU B 1 119 ? 94.885 138.851 137.314 1.00 72.38 119 LEU B N 1
ATOM 2599 C CA . LEU B 1 119 ? 94.008 138.643 138.462 1.00 72.38 119 LEU B CA 1
ATOM 2600 C C . LEU B 1 119 ? 94.131 137.228 139.002 1.00 72.38 119 LEU B C 1
ATOM 2601 O O . LEU B 1 119 ? 93.941 136.994 140.198 1.00 72.38 119 LEU B O 1
ATOM 2606 N N . PHE B 1 120 ? 94.468 136.276 138.140 1.00 78.44 120 PHE B N 1
ATOM 2607 C CA . PHE B 1 120 ? 94.731 134.921 138.594 1.00 78.44 120 PHE B CA 1
ATOM 2608 C C . PHE B 1 120 ? 96.024 134.848 139.392 1.00 78.44 120 PHE B C 1
ATOM 2609 O O . PHE B 1 120 ? 96.122 134.097 140.365 1.00 78.44 120 PHE B O 1
ATOM 2617 N N . VAL B 1 121 ? 97.029 135.632 139.011 1.00 75.96 121 VAL B N 1
ATOM 2618 C CA . VAL B 1 121 ? 98.288 135.592 139.749 1.00 75.96 121 VAL B CA 1
ATOM 2619 C C . VAL B 1 121 ? 98.166 136.351 141.065 1.00 75.96 121 VAL B C 1
ATOM 2620 O O . VAL B 1 121 ? 98.712 135.932 142.089 1.00 75.96 121 VAL B O 1
ATOM 2624 N N . VAL B 1 122 ? 97.391 137.435 141.087 1.00 77.94 122 VAL B N 1
ATOM 2625 C CA . VAL B 1 122 ? 97.289 138.227 142.310 1.00 77.94 122 VAL B CA 1
ATOM 2626 C C . VAL B 1 122 ? 96.398 137.526 143.328 1.00 77.94 122 VAL B C 1
ATOM 2627 O O . VAL B 1 122 ? 96.423 137.844 144.521 1.00 77.94 122 VAL B O 1
ATOM 2631 N N . PHE B 1 123 ? 95.606 136.552 142.884 1.00 76.52 123 PHE B N 1
ATOM 2632 C CA . PHE B 1 123 ? 94.829 135.775 143.834 1.00 76.52 123 PHE B CA 1
ATOM 2633 C C . PHE B 1 123 ? 95.536 134.495 144.240 1.00 76.52 123 PHE B C 1
ATOM 2634 O O . PHE B 1 123 ? 95.226 133.935 145.293 1.00 76.52 123 PHE B O 1
ATOM 2642 N N . LEU B 1 124 ? 96.480 134.014 143.436 1.00 83.88 124 LEU B N 1
ATOM 2643 C CA . LEU B 1 124 ? 97.193 132.804 143.822 1.00 83.88 124 LEU B CA 1
ATOM 2644 C C . LEU B 1 124 ? 98.161 133.083 144.959 1.00 83.88 124 LEU B C 1
ATOM 2645 O O . LEU B 1 124 ? 98.070 132.463 146.021 1.00 83.88 124 LEU B O 1
ATOM 2650 N N . ASP B 1 125 ? 99.076 134.019 144.774 1.00 91.94 125 ASP B N 1
ATOM 2651 C CA . ASP B 1 125 ? 99.861 134.507 145.900 1.00 91.94 125 ASP B CA 1
ATOM 2652 C C . ASP B 1 125 ? 98.918 135.382 146.707 1.00 91.94 125 ASP B C 1
ATOM 2653 O O . ASP B 1 125 ? 98.851 136.593 146.501 1.00 91.94 125 ASP B O 1
ATOM 2658 N N . GLY B 1 126 ? 98.209 134.780 147.654 1.00 91.69 126 GLY B N 1
ATOM 2659 C CA . GLY B 1 126 ? 97.058 135.382 148.289 1.00 91.69 126 GLY B CA 1
ATOM 2660 C C . GLY B 1 126 ? 97.307 136.517 149.251 1.00 91.69 126 GLY B C 1
ATOM 2661 O O . GLY B 1 126 ? 96.365 136.923 149.935 1.00 91.69 126 GLY B O 1
ATOM 2662 N N . GLY B 1 127 ? 98.525 137.061 149.308 1.00 96.32 127 GLY B N 1
ATOM 2663 C CA . GLY B 1 127 ? 98.858 138.108 150.257 1.00 96.32 127 GLY B CA 1
ATOM 2664 C C . GLY B 1 127 ? 98.077 139.392 150.080 1.00 96.32 127 GLY B C 1
ATOM 2665 O O . GLY B 1 127 ? 97.917 140.148 151.042 1.00 96.32 127 GLY B O 1
ATOM 2666 N N . TYR B 1 128 ? 97.554 139.643 148.887 1.00 96.18 128 TYR B N 1
ATOM 2667 C CA . TYR B 1 128 ? 96.775 140.853 148.689 1.00 96.18 128 TYR B CA 1
ATOM 2668 C C . TYR B 1 128 ? 95.355 140.683 149.197 1.00 96.18 128 TYR B C 1
ATOM 2669 O O . TYR B 1 128 ? 94.762 141.638 149.703 1.00 96.18 128 TYR B O 1
ATOM 2678 N N . TYR B 1 129 ? 94.791 139.484 149.082 1.00 90.03 129 TYR B N 1
ATOM 2679 C CA . TYR B 1 129 ? 93.466 139.269 149.644 1.00 90.03 129 TYR B CA 1
ATOM 2680 C C . TYR B 1 129 ? 93.525 139.231 151.157 1.00 90.03 129 TYR B C 1
ATOM 2681 O O . TYR B 1 129 ? 92.585 139.666 151.832 1.00 90.03 129 TYR B O 1
ATOM 2690 N N . ARG B 1 130 ? 94.626 138.702 151.702 1.00 100.01 130 ARG B N 1
ATOM 2691 C CA . ARG B 1 130 ? 94.867 138.752 153.141 1.00 100.01 130 ARG B CA 1
ATOM 2692 C C . ARG B 1 130 ? 94.920 140.192 153.620 1.00 100.01 130 ARG B C 1
ATOM 2693 O O . ARG B 1 130 ? 94.308 140.551 154.630 1.00 100.01 130 ARG B O 1
ATOM 2701 N N . CYS B 1 131 ? 95.599 141.043 152.857 1.00 102.40 131 CYS B N 1
ATOM 2702 C CA . CYS B 1 131 ? 95.787 142.424 153.269 1.00 102.40 131 CYS B CA 1
ATOM 2703 C C . CYS B 1 131 ? 94.506 143.213 153.060 1.00 102.40 131 CYS B C 1
ATOM 2704 O O . CYS B 1 131 ? 94.289 144.248 153.694 1.00 102.40 131 CYS B O 1
ATOM 2707 N N . TYR B 1 132 ? 93.640 142.734 152.166 1.00 96.91 132 TYR B N 1
ATOM 2708 C CA . TYR B 1 132 ? 92.355 143.386 151.966 1.00 96.91 132 TYR B CA 1
ATOM 2709 C C . TYR B 1 132 ? 91.429 143.129 153.136 1.00 96.91 132 TYR B C 1
ATOM 2710 O O . TYR B 1 132 ? 90.673 144.011 153.550 1.00 96.91 132 TYR B O 1
ATOM 2719 N N . ARG B 1 133 ? 91.451 141.918 153.670 1.00 104.91 133 ARG B N 1
ATOM 2720 C CA . ARG B 1 133 ? 90.455 141.555 154.662 1.00 104.91 133 ARG B CA 1
ATOM 2721 C C . ARG B 1 133 ? 91.033 141.310 156.042 1.00 104.91 133 ARG B C 1
ATOM 2722 O O . ARG B 1 133 ? 90.354 140.709 156.873 1.00 104.91 133 ARG B O 1
ATOM 2730 N N . SER B 1 134 ? 92.250 141.774 156.323 1.00 106.15 134 SER B N 1
ATOM 2731 C CA . SER B 1 134 ? 92.812 141.566 157.651 1.00 106.15 134 SER B CA 1
ATOM 2732 C C . SER B 1 134 ? 92.148 142.447 158.691 1.00 106.15 134 SER B C 1
ATOM 2733 O O . SER B 1 134 ? 92.251 142.169 159.887 1.00 106.15 134 SER B O 1
ATOM 2736 N N . HIS B 1 135 ? 91.463 143.506 158.271 1.00 110.87 135 HIS B N 1
ATOM 2737 C CA . HIS B 1 135 ? 90.888 144.409 159.252 1.00 110.87 135 HIS B CA 1
ATOM 2738 C C . HIS B 1 135 ? 89.588 143.896 159.843 1.00 110.87 135 HIS B C 1
ATOM 2739 O O . HIS B 1 135 ? 89.113 144.468 160.824 1.00 110.87 135 HIS B O 1
ATOM 2746 N N . GLU B 1 136 ? 88.992 142.852 159.279 1.00 112.97 136 GLU B N 1
ATOM 2747 C CA . GLU B 1 136 ? 87.819 142.256 159.902 1.00 112.97 136 GLU B CA 1
ATOM 2748 C C . GLU B 1 136 ? 88.177 141.336 161.053 1.00 112.97 136 GLU B C 1
ATOM 2749 O O . GLU B 1 136 ? 87.283 140.925 161.796 1.00 112.97 136 GLU B O 1
ATOM 2755 N N . PHE B 1 137 ? 89.449 141.006 161.217 1.00 116.55 137 PHE B N 1
ATOM 2756 C CA . PHE B 1 137 ? 89.876 140.009 162.180 1.00 116.55 137 PHE B CA 1
ATOM 2757 C C . PHE B 1 137 ? 90.786 140.546 163.267 1.00 116.55 137 PHE B C 1
ATOM 2758 O O . PHE B 1 137 ? 90.800 139.988 164.361 1.00 116.55 137 PHE B O 1
ATOM 2766 N N . CYS B 1 138 ? 91.555 141.599 162.999 1.00 126.13 138 CYS B N 1
ATOM 2767 C CA . CYS B 1 138 ? 92.444 142.173 164.007 1.00 126.13 138 CYS B CA 1
ATOM 2768 C C . CYS B 1 138 ? 91.762 143.381 164.647 1.00 126.13 138 CYS B C 1
ATOM 2769 O O . CYS B 1 138 ? 92.058 144.543 164.370 1.00 126.13 138 CYS B O 1
ATOM 2772 N N . LEU B 1 139 ? 90.831 143.065 165.532 1.00 134.13 139 LEU B N 1
ATOM 2773 C CA . LEU B 1 139 ? 89.982 144.031 166.204 1.00 134.13 139 LEU B CA 1
ATOM 2774 C C . LEU B 1 139 ? 90.453 144.174 167.645 1.00 134.13 139 LEU B C 1
ATOM 2775 O O . LEU B 1 139 ? 90.954 143.207 168.225 1.00 134.13 139 LEU B O 1
ATOM 2780 N N . ILE B 1 140 ? 90.310 145.370 168.225 1.00 140.07 140 ILE B N 1
ATOM 2781 C CA . ILE B 1 140 ? 90.696 145.512 169.627 1.00 140.07 140 ILE B CA 1
ATOM 2782 C C . ILE B 1 140 ? 89.492 145.118 170.469 1.00 140.07 140 ILE B C 1
ATOM 2783 O O . ILE B 1 140 ? 88.698 145.962 170.904 1.00 140.07 140 ILE B O 1
ATOM 2788 N N . SER B 1 141 ? 89.306 143.816 170.619 1.00 147.47 141 SER B N 1
ATOM 2789 C CA . SER B 1 141 ? 88.583 143.245 171.737 1.00 147.47 141 SER B CA 1
ATOM 2790 C C . SER B 1 141 ? 89.391 142.043 172.192 1.00 147.47 141 SER B C 1
ATOM 2791 O O . SER B 1 141 ? 89.374 141.663 173.366 1.00 147.47 141 SER B O 1
ATOM 2794 N N . ASP B 1 142 ? 90.121 141.458 171.241 1.00 154.49 142 ASP B N 1
ATOM 2795 C CA . ASP B 1 142 ? 90.795 140.188 171.434 1.00 154.49 142 ASP B CA 1
ATOM 2796 C C . ASP B 1 142 ? 92.125 140.060 170.706 1.00 154.49 142 ASP B C 1
ATOM 2797 O O . ASP B 1 142 ? 92.658 138.948 170.636 1.00 154.49 142 ASP B O 1
ATOM 2802 N N . ALA B 1 143 ? 92.646 141.139 170.125 1.00 153.59 143 ALA B N 1
ATOM 2803 C CA . ALA B 1 143 ? 93.900 141.065 169.386 1.00 153.59 143 ALA B CA 1
ATOM 2804 C C . ALA B 1 143 ? 95.063 140.785 170.328 1.00 153.59 143 ALA B C 1
ATOM 2805 O O . ALA B 1 143 ? 95.000 141.091 171.520 1.00 153.59 143 ALA B O 1
ATOM 2807 N N . ILE B 1 144 ? 96.123 140.182 169.788 1.00 153.33 144 ILE B N 1
ATOM 2808 C CA . ILE B 1 144 ? 97.231 139.751 170.626 1.00 153.33 144 ILE B CA 1
ATOM 2809 C C . ILE B 1 144 ? 98.096 140.925 171.067 1.00 153.33 144 ILE B C 1
ATOM 2810 O O . ILE B 1 144 ? 98.549 140.966 172.219 1.00 153.33 144 ILE B O 1
ATOM 2815 N N . LEU B 1 145 ? 98.286 141.921 170.208 1.00 152.06 145 LEU B N 1
ATOM 2816 C CA . LEU B 1 145 ? 99.291 142.941 170.460 1.00 152.06 145 LEU B CA 1
ATOM 2817 C C . LEU B 1 145 ? 98.709 144.280 170.890 1.00 152.06 145 LEU B C 1
ATOM 2818 O O . LEU B 1 145 ? 99.396 145.296 170.772 1.00 152.06 145 LEU B O 1
ATOM 2823 N N . CYS B 1 146 ? 97.472 144.315 171.378 1.00 157.37 146 CYS B N 1
ATOM 2824 C CA . CYS B 1 146 ? 96.861 145.550 171.865 1.00 157.37 146 CYS B CA 1
ATOM 2825 C C . CYS B 1 146 ? 96.844 145.615 173.388 1.00 157.37 146 CYS B C 1
ATOM 2826 O O . CYS B 1 146 ? 95.986 146.271 173.985 1.00 157.37 146 CYS B O 1
ATOM 2829 N N . LYS B 1 147 ? 97.793 144.946 174.037 1.00 156.54 147 LYS B N 1
ATOM 2830 C CA . LYS B 1 147 ? 97.882 144.876 175.491 1.00 156.54 147 LYS B CA 1
ATOM 2831 C C . LYS B 1 147 ? 99.024 145.697 176.062 1.00 156.54 147 LYS B C 1
ATOM 2832 O O . LYS B 1 147 ? 98.795 146.554 176.918 1.00 156.54 147 LYS B O 1
ATOM 2838 N N . ASN B 1 148 ? 100.251 145.460 175.603 1.00 161.55 148 ASN B N 1
ATOM 2839 C CA . ASN B 1 148 ? 101.399 146.282 175.952 1.00 161.55 148 ASN B CA 1
ATOM 2840 C C . ASN B 1 148 ? 101.663 147.377 174.934 1.00 161.55 148 ASN B C 1
ATOM 2841 O O . ASN B 1 148 ? 102.146 148.449 175.303 1.00 161.55 148 ASN B O 1
ATOM 2846 N N . SER B 1 149 ? 101.311 147.150 173.666 1.00 160.91 149 SER B N 1
ATOM 2847 C CA . SER B 1 149 ? 101.580 148.127 172.620 1.00 160.91 149 SER B CA 1
ATOM 2848 C C . SER B 1 149 ? 100.451 149.135 172.454 1.00 160.91 149 SER B C 1
ATOM 2849 O O . SER B 1 149 ? 100.292 149.696 171.364 1.00 160.91 149 SER B O 1
ATOM 2852 N N . THR B 1 150 ? 99.675 149.391 173.509 1.00 162.43 150 THR B N 1
ATOM 2853 C CA . THR B 1 150 ? 98.624 150.401 173.467 1.00 162.43 150 THR B CA 1
ATOM 2854 C C . THR B 1 150 ? 99.232 151.798 173.502 1.00 162.43 150 THR B C 1
ATOM 2855 O O . THR B 1 150 ? 98.565 152.780 173.164 1.00 162.43 150 THR B O 1
ATOM 2859 N N . ILE B 1 151 ? 100.501 151.894 173.902 1.00 160.47 151 ILE B N 1
ATOM 2860 C CA . ILE B 1 151 ? 101.252 153.127 173.709 1.00 160.47 151 ILE B CA 1
ATOM 2861 C C . ILE B 1 151 ? 101.508 153.353 172.222 1.00 160.47 151 ILE B C 1
ATOM 2862 O O . ILE B 1 151 ? 101.490 154.492 171.740 1.00 160.47 151 ILE B O 1
ATOM 2867 N N . LEU B 1 152 ? 101.689 152.271 171.458 1.00 159.03 152 LEU B N 1
ATOM 2868 C CA . LEU B 1 152 ? 101.956 152.410 170.029 1.00 159.03 152 LEU B CA 1
ATOM 2869 C C . LEU B 1 152 ? 100.691 152.755 169.253 1.00 159.03 152 LEU B C 1
ATOM 2870 O O . LEU B 1 152 ? 100.768 153.299 168.146 1.00 159.03 152 LEU B O 1
ATOM 2875 N N . ASN B 1 153 ? 99.518 152.430 169.796 1.00 155.83 153 ASN B N 1
ATOM 2876 C CA . ASN B 1 153 ? 98.291 152.984 169.232 1.00 155.83 153 ASN B CA 1
ATOM 2877 C C . ASN B 1 153 ? 98.100 154.425 169.678 1.00 155.83 153 ASN B C 1
ATOM 2878 O O . ASN B 1 153 ? 97.762 155.297 168.872 1.00 155.83 153 ASN B O 1
ATOM 2883 N N . SER B 1 154 ? 98.324 154.697 170.966 1.00 159.74 154 SER B N 1
ATOM 2884 C CA . SER B 1 154 ? 98.147 156.033 171.522 1.00 159.74 154 SER B CA 1
ATOM 2885 C C . SER B 1 154 ? 99.418 156.868 171.476 1.00 159.74 154 SER B C 1
ATOM 2886 O O . SER B 1 154 ? 99.624 157.691 172.376 1.00 159.74 154 SER B O 1
ATOM 2889 N N . TYR B 1 155 ? 100.283 156.637 170.481 1.00 160.06 155 TYR B N 1
ATOM 2890 C CA . TYR B 1 155 ? 101.497 157.429 170.310 1.00 160.06 155 TYR B CA 1
ATOM 2891 C C . TYR B 1 155 ? 101.169 158.896 170.077 1.00 160.06 155 TYR B C 1
ATOM 2892 O O . TYR B 1 155 ? 101.659 159.774 170.795 1.00 160.06 155 TYR B O 1
ATOM 2901 N N . ALA B 1 156 ? 100.329 159.177 169.090 1.00 156.45 156 ALA B N 1
ATOM 2902 C CA . ALA B 1 156 ? 99.946 160.545 168.798 1.00 156.45 156 ALA B CA 1
ATOM 2903 C C . ALA B 1 156 ? 98.441 160.589 168.611 1.00 156.45 156 ALA B C 1
ATOM 2904 O O . ALA B 1 156 ? 97.755 159.569 168.707 1.00 156.45 156 ALA B O 1
ATOM 2906 N N . SER B 1 157 ? 97.931 161.793 168.362 1.00 154.34 157 SER B N 1
ATOM 2907 C CA . SER B 1 157 ? 96.533 161.920 167.974 1.00 154.34 157 SER B CA 1
ATOM 2908 C C . SER B 1 157 ? 96.291 161.312 166.600 1.00 154.34 157 SER B C 1
ATOM 2909 O O . SER B 1 157 ? 95.216 160.753 166.349 1.00 154.34 157 SER B O 1
ATOM 2912 N N . THR B 1 158 ? 97.287 161.389 165.715 1.00 151.60 158 THR B N 1
ATOM 2913 C CA . THR B 1 158 ? 97.179 160.766 164.402 1.00 151.60 158 THR B CA 1
ATOM 2914 C C . THR B 1 158 ? 97.236 159.251 164.489 1.00 151.60 158 THR B C 1
ATOM 2915 O O . THR B 1 158 ? 96.411 158.567 163.874 1.00 151.60 158 THR B O 1
ATOM 2919 N N . SER B 1 159 ? 98.173 158.714 165.274 1.00 151.20 159 SER B N 1
ATOM 2920 C CA . SER B 1 159 ? 98.447 157.281 165.271 1.00 151.20 159 SER B CA 1
ATOM 2921 C C . SER B 1 159 ? 97.363 156.460 165.960 1.00 151.20 159 SER B C 1
ATOM 2922 O O . SER B 1 159 ? 97.440 155.228 165.961 1.00 151.20 159 SER B O 1
ATOM 2925 N N . SER B 1 160 ? 96.368 157.101 166.564 1.00 147.53 160 SER B N 1
ATOM 2926 C CA . SER B 1 160 ? 95.177 156.377 166.972 1.00 147.53 160 SER B CA 1
ATOM 2927 C C . SER B 1 160 ? 93.996 156.718 166.076 1.00 147.53 160 SER B C 1
ATOM 2928 O O . SER B 1 160 ? 93.360 155.824 165.513 1.00 147.53 160 SER B O 1
ATOM 2931 N N . PHE B 1 161 ? 93.710 158.005 165.909 1.00 143.79 161 PHE B N 1
ATOM 2932 C CA . PHE B 1 161 ? 92.483 158.421 165.250 1.00 143.79 161 PHE B CA 1
ATOM 2933 C C . PHE B 1 161 ? 92.537 158.315 163.733 1.00 143.79 161 PHE B C 1
ATOM 2934 O O . PHE B 1 161 ? 91.616 157.767 163.123 1.00 143.79 161 PHE B O 1
ATOM 2942 N N . ASN B 1 162 ? 93.588 158.833 163.102 1.00 141.01 162 ASN B N 1
ATOM 2943 C CA . ASN B 1 162 ? 93.670 158.747 161.649 1.00 141.01 162 ASN B CA 1
ATOM 2944 C C . ASN B 1 162 ? 94.210 157.394 161.214 1.00 141.01 162 ASN B C 1
ATOM 2945 O O . ASN B 1 162 ? 93.876 156.901 160.131 1.00 141.01 162 ASN B O 1
ATOM 2950 N N . LYS B 1 163 ? 95.055 156.780 162.042 1.00 132.80 163 LYS B N 1
ATOM 2951 C CA . LYS B 1 163 ? 95.632 155.497 161.668 1.00 132.80 163 LYS B CA 1
ATOM 2952 C C . LYS B 1 163 ? 94.602 154.388 161.762 1.00 132.80 163 LYS B C 1
ATOM 2953 O O . LYS B 1 163 ? 94.697 153.388 161.046 1.00 132.80 163 LYS B O 1
ATOM 2959 N N . ILE B 1 164 ? 93.620 154.524 162.654 1.00 134.13 164 ILE B N 1
ATOM 2960 C CA . ILE B 1 164 ? 92.633 153.459 162.770 1.00 134.13 164 ILE B CA 1
ATOM 2961 C C . ILE B 1 164 ? 91.210 153.922 162.499 1.00 134.13 164 ILE B C 1
ATOM 2962 O O . ILE B 1 164 ? 90.633 153.577 161.466 1.00 134.13 164 ILE B O 1
ATOM 2967 N N . SER B 1 165 ? 90.633 154.716 163.397 1.00 143.46 165 SER B N 1
ATOM 2968 C CA . SER B 1 165 ? 89.206 155.028 163.368 1.00 143.46 165 SER B CA 1
ATOM 2969 C C . SER B 1 165 ? 88.939 156.138 164.371 1.00 143.46 165 SER B C 1
ATOM 2970 O O . SER B 1 165 ? 89.836 156.579 165.093 1.00 143.46 165 SER B O 1
ATOM 2973 N N . ASP B 1 166 ? 87.672 156.546 164.452 1.00 148.20 166 ASP B N 1
ATOM 2974 C CA . ASP B 1 166 ? 87.224 157.574 165.384 1.00 148.20 166 ASP B CA 1
ATOM 2975 C C . ASP B 1 166 ? 87.396 157.146 166.837 1.00 148.20 166 ASP B C 1
ATOM 2976 O O . ASP B 1 166 ? 87.482 157.990 167.732 1.00 148.20 166 ASP B O 1
ATOM 2981 N N . ASN B 1 167 ? 87.460 155.837 167.081 1.00 146.12 167 ASN B N 1
ATOM 2982 C CA . ASN B 1 167 ? 87.615 155.337 168.438 1.00 146.12 167 ASN B CA 1
ATOM 2983 C C . ASN B 1 167 ? 88.815 154.413 168.588 1.00 146.12 167 ASN B C 1
ATOM 2984 O O . ASN B 1 167 ? 89.061 153.925 169.696 1.00 146.12 167 ASN B O 1
ATOM 2989 N N . GLY B 1 168 ? 89.571 154.163 167.527 1.00 140.54 168 GLY B N 1
ATOM 2990 C CA . GLY B 1 168 ? 90.595 153.142 167.620 1.00 140.54 168 GLY B CA 1
ATOM 2991 C C . GLY B 1 168 ? 90.002 151.752 167.711 1.00 140.54 168 GLY B C 1
ATOM 2992 O O . GLY B 1 168 ? 90.176 151.073 168.729 1.00 140.54 168 GLY B O 1
ATOM 2993 N N . LYS B 1 169 ? 89.287 151.325 166.673 1.00 134.49 169 LYS B N 1
ATOM 2994 C CA . LYS B 1 169 ? 88.568 150.058 166.715 1.00 134.49 169 LYS B CA 1
ATOM 2995 C C . LYS B 1 169 ? 89.519 148.881 166.548 1.00 134.49 169 LYS B C 1
ATOM 2996 O O . LYS B 1 169 ? 89.471 147.912 167.311 1.00 134.49 169 LYS B O 1
ATOM 3002 N N . TYR B 1 170 ? 90.401 148.959 165.562 1.00 129.28 170 TYR B N 1
ATOM 3003 C CA . TYR B 1 170 ? 91.274 147.867 165.169 1.00 129.28 170 TYR B CA 1
ATOM 3004 C C . TYR B 1 170 ? 92.698 148.109 165.652 1.00 129.28 170 TYR B C 1
ATOM 3005 O O . TYR B 1 170 ? 93.129 149.240 165.856 1.00 129.28 170 TYR B O 1
ATOM 3014 N N . CYS B 1 171 ? 93.426 147.014 165.854 1.00 130.92 171 CYS B N 1
ATOM 3015 C CA . CYS B 1 171 ? 94.791 147.085 166.356 1.00 130.92 171 CYS B CA 1
ATOM 3016 C C . CYS B 1 171 ? 95.731 147.257 165.179 1.00 130.92 171 CYS B C 1
ATOM 3017 O O . CYS B 1 171 ? 95.748 146.403 164.283 1.00 130.92 171 CYS B O 1
ATOM 3020 N N . PRO B 1 172 ? 96.520 148.333 165.120 1.00 126.58 172 PRO B N 1
ATOM 3021 C CA . PRO B 1 172 ? 97.288 148.648 163.909 1.00 126.58 172 PRO B CA 1
ATOM 3022 C C . PRO B 1 172 ? 98.383 147.636 163.585 1.00 126.58 172 PRO B C 1
ATOM 3023 O O . PRO B 1 172 ? 98.466 147.227 162.419 1.00 126.58 172 PRO B O 1
ATOM 3027 N N . PRO B 1 173 ? 99.238 147.175 164.522 1.00 127.63 173 PRO B N 1
ATOM 3028 C CA . PRO B 1 173 ? 100.226 146.182 164.073 1.00 127.63 173 PRO B CA 1
ATOM 3029 C C . PRO B 1 173 ? 99.646 144.801 163.850 1.00 127.63 173 PRO B C 1
ATOM 3030 O O . PRO B 1 173 ? 100.330 143.938 163.289 1.00 127.63 173 PRO B O 1
ATOM 3034 N N . CYS B 1 174 ? 98.404 144.559 164.269 1.00 131.00 174 CYS B N 1
ATOM 3035 C CA . CYS B 1 174 ? 97.757 143.305 163.904 1.00 131.00 174 CYS B CA 1
ATOM 3036 C C . CYS B 1 174 ? 97.337 143.317 162.442 1.00 131.00 174 CYS B C 1
ATOM 3037 O O . CYS B 1 174 ? 97.414 142.288 161.766 1.00 131.00 174 CYS B O 1
ATOM 3040 N N . ILE B 1 175 ? 96.884 144.470 161.940 1.00 123.20 175 ILE B N 1
ATOM 3041 C CA . ILE B 1 175 ? 96.602 144.624 160.514 1.00 123.20 175 ILE B CA 1
ATOM 3042 C C . ILE B 1 175 ? 97.888 144.463 159.720 1.00 123.20 175 ILE B C 1
ATOM 3043 O O . ILE B 1 175 ? 97.913 143.870 158.634 1.00 123.20 175 ILE B O 1
ATOM 3048 N N . CYS B 1 176 ? 98.991 144.901 160.311 1.00 128.27 176 CYS B N 1
ATOM 3049 C CA . CYS B 1 176 ? 100.306 144.860 159.697 1.00 128.27 176 CYS B CA 1
ATOM 3050 C C . CYS B 1 176 ? 100.824 143.435 159.609 1.00 128.27 176 CYS B C 1
ATOM 3051 O O . CYS B 1 176 ? 101.202 142.978 158.528 1.00 128.27 176 CYS B O 1
ATOM 3054 N N . VAL B 1 177 ? 100.835 142.729 160.738 1.00 128.93 177 VAL B N 1
ATOM 3055 C CA . VAL B 1 177 ? 101.230 141.325 160.843 1.00 128.93 177 VAL B CA 1
ATOM 3056 C C . VAL B 1 177 ? 100.090 140.595 161.539 1.00 128.93 177 VAL B C 1
ATOM 3057 O O . VAL B 1 177 ? 99.788 140.887 162.704 1.00 128.93 177 VAL B O 1
ATOM 3061 N N . PRO B 1 178 ? 99.439 139.651 160.880 1.00 128.67 178 PRO B N 1
ATOM 3062 C CA . PRO B 1 178 ? 98.160 139.145 161.374 1.00 128.67 178 PRO B CA 1
ATOM 3063 C C . PRO B 1 178 ? 98.305 137.894 162.227 1.00 128.67 178 PRO B C 1
ATOM 3064 O O . PRO B 1 178 ? 99.385 137.323 162.383 1.00 128.67 178 PRO B O 1
ATOM 3068 N N . ASN B 1 179 ? 97.168 137.504 162.800 1.00 127.65 179 ASN B N 1
ATOM 3069 C CA . ASN B 1 179 ? 96.957 136.247 163.495 1.00 127.65 179 ASN B CA 1
ATOM 3070 C C . ASN B 1 179 ? 97.334 135.081 162.588 1.00 127.65 179 ASN B C 1
ATOM 3071 O O . ASN B 1 179 ? 96.683 134.882 161.553 1.00 127.65 179 ASN B O 1
ATOM 3076 N N . PRO B 1 180 ? 98.358 134.302 162.930 1.00 122.19 180 PRO B N 1
ATOM 3077 C CA . PRO B 1 180 ? 98.912 133.341 161.961 1.00 122.19 180 PRO B CA 1
ATOM 3078 C C . PRO B 1 180 ? 97.993 132.180 161.624 1.00 122.19 180 PRO B C 1
ATOM 3079 O O . PRO B 1 180 ? 98.132 131.590 160.544 1.00 122.19 180 PRO B O 1
ATOM 3083 N N . THR B 1 181 ? 97.034 131.853 162.487 1.00 120.91 181 THR B N 1
ATOM 3084 C CA . THR B 1 181 ? 96.002 130.918 162.065 1.00 120.91 181 THR B CA 1
ATOM 3085 C C . THR B 1 181 ? 94.992 131.570 161.127 1.00 120.91 181 THR B C 1
ATOM 3086 O O . THR B 1 181 ? 94.525 130.924 160.184 1.00 120.91 181 THR B O 1
ATOM 3090 N N . ASP B 1 182 ? 94.673 132.845 161.333 1.00 114.31 182 ASP B N 1
ATOM 3091 C CA . ASP B 1 182 ? 93.785 133.543 160.420 1.00 114.31 182 ASP B CA 1
ATOM 3092 C C . ASP B 1 182 ? 94.523 134.087 159.212 1.00 114.31 182 ASP B C 1
ATOM 3093 O O . ASP B 1 182 ? 93.892 134.396 158.197 1.00 114.31 182 ASP B O 1
ATOM 3098 N N . ALA B 1 183 ? 95.845 134.214 159.298 1.00 110.33 183 ALA B N 1
ATOM 3099 C CA . ALA B 1 183 ? 96.624 134.554 158.118 1.00 110.33 183 ALA B CA 1
ATOM 3100 C C . ALA B 1 183 ? 96.586 133.421 157.111 1.00 110.33 183 ALA B C 1
ATOM 3101 O O . ALA B 1 183 ? 96.508 133.655 155.903 1.00 110.33 183 ALA B O 1
ATOM 3103 N N . SER B 1 184 ? 96.612 132.180 157.589 1.00 106.22 184 SER B N 1
ATOM 3104 C CA . SER B 1 184 ? 96.538 131.075 156.647 1.00 106.22 184 SER B CA 1
ATOM 3105 C C . SER B 1 184 ? 95.109 130.807 156.201 1.00 106.22 184 SER B C 1
ATOM 3106 O O . SER B 1 184 ? 94.900 130.233 155.129 1.00 106.22 184 SER B O 1
ATOM 3109 N N . TYR B 1 185 ? 94.117 131.214 156.989 1.00 97.24 185 TYR B N 1
ATOM 3110 C CA . TYR B 1 185 ? 92.734 131.024 156.569 1.00 97.24 185 TYR B CA 1
ATOM 3111 C C . TYR B 1 185 ? 92.367 131.966 155.436 1.00 97.24 185 TYR B C 1
ATOM 3112 O O . TYR B 1 185 ? 91.656 131.582 154.504 1.00 97.24 185 TYR B O 1
ATOM 3121 N N . LEU B 1 186 ? 92.816 133.216 155.509 1.00 96.70 186 LEU B N 1
ATOM 3122 C CA . LEU B 1 186 ? 92.467 134.171 154.464 1.00 96.70 186 LEU B CA 1
ATOM 3123 C C . LEU B 1 186 ? 93.288 133.933 153.214 1.00 96.70 186 LEU B C 1
ATOM 3124 O O . LEU B 1 186 ? 92.796 134.129 152.101 1.00 96.70 186 LEU B O 1
ATOM 3129 N N . GLU B 1 187 ? 94.533 133.495 153.379 1.00 95.69 187 GLU B N 1
ATOM 3130 C CA . GLU B 1 187 ? 95.377 133.200 152.231 1.00 95.69 187 GLU B CA 1
ATOM 3131 C C . GLU B 1 187 ? 94.847 132.005 151.451 1.00 95.69 187 GLU B C 1
ATOM 3132 O O . GLU B 1 187 ? 94.919 131.972 150.221 1.00 95.69 187 GLU B O 1
ATOM 3138 N N . ALA B 1 188 ? 94.255 131.037 152.140 1.00 90.77 188 ALA B N 1
ATOM 3139 C CA . ALA B 1 188 ? 93.766 129.863 151.431 1.00 90.77 188 ALA B CA 1
ATOM 3140 C C . ALA B 1 188 ? 92.384 130.094 150.843 1.00 90.77 188 ALA B C 1
ATOM 3141 O O . ALA B 1 188 ? 92.009 129.448 149.861 1.00 90.77 188 ALA B O 1
ATOM 3143 N N . GLU B 1 189 ? 91.608 131.005 151.423 1.00 86.16 189 GLU B N 1
ATOM 3144 C CA . GLU B 1 189 ? 90.340 131.365 150.803 1.00 86.16 189 GLU B CA 1
ATOM 3145 C C . GLU B 1 189 ? 90.571 132.174 149.540 1.00 86.16 189 GLU B C 1
ATOM 3146 O O . GLU B 1 189 ? 89.727 132.197 148.638 1.00 86.16 189 GLU B O 1
ATOM 3152 N N . SER B 1 190 ? 91.717 132.844 149.458 1.00 83.31 190 SER B N 1
ATOM 3153 C CA . SER B 1 190 ? 92.095 133.528 148.231 1.00 83.31 190 SER B CA 1
ATOM 3154 C C . SER B 1 190 ? 92.376 132.538 147.114 1.00 83.31 190 SER B C 1
ATOM 3155 O O . SER B 1 190 ? 91.967 132.752 145.971 1.00 83.31 190 SER B O 1
ATOM 3158 N N . GLN B 1 191 ? 93.070 131.444 147.423 1.00 82.45 191 GLN B N 1
ATOM 3159 C CA . GLN B 1 191 ? 93.473 130.523 146.366 1.00 82.45 191 GLN B CA 1
ATOM 3160 C C . GLN B 1 191 ? 92.303 129.722 145.822 1.00 82.45 191 GLN B C 1
ATOM 3161 O O . GLN B 1 191 ? 92.354 129.263 144.678 1.00 82.45 191 GLN B O 1
ATOM 3167 N N . ILE B 1 192 ? 91.237 129.558 146.602 1.00 79.81 192 ILE B N 1
ATOM 3168 C CA . ILE B 1 192 ? 90.007 129.008 146.042 1.00 79.81 192 ILE B CA 1
ATOM 3169 C C . ILE B 1 192 ? 89.399 129.985 145.045 1.00 79.81 192 ILE B C 1
ATOM 3170 O O . ILE B 1 192 ? 88.903 129.586 143.985 1.00 79.81 192 ILE B O 1
ATOM 3175 N N . TYR B 1 193 ? 89.480 131.284 145.336 1.00 81.72 193 TYR B N 1
ATOM 3176 C CA . TYR B 1 193 ? 88.896 132.274 144.436 1.00 81.72 193 TYR B CA 1
ATOM 3177 C C . TYR B 1 193 ? 89.684 132.389 143.143 1.00 81.72 193 TYR B C 1
ATOM 3178 O O . TYR B 1 193 ? 89.132 132.775 142.110 1.00 81.72 193 TYR B O 1
ATOM 3187 N N . ALA B 1 194 ? 90.969 132.046 143.175 1.00 77.33 194 ALA B N 1
ATOM 3188 C CA . ALA B 1 194 ? 91.774 132.079 141.961 1.00 77.33 194 ALA B CA 1
ATOM 3189 C C . ALA B 1 194 ? 91.325 131.019 140.976 1.00 77.33 194 ALA B C 1
ATOM 3190 O O . ALA B 1 194 ? 91.145 131.298 139.789 1.00 77.33 194 ALA B O 1
ATOM 3192 N N . TRP B 1 195 ? 91.124 129.791 141.452 1.00 77.83 195 TRP B N 1
ATOM 3193 C CA . TRP B 1 195 ? 90.723 128.731 140.535 1.00 77.83 195 TRP B CA 1
ATOM 3194 C C . TRP B 1 195 ? 89.270 128.873 140.129 1.00 77.83 195 TRP B C 1
ATOM 3195 O O . TRP B 1 195 ? 88.878 128.412 139.055 1.00 77.83 195 TRP B O 1
ATOM 3206 N N . GLY B 1 196 ? 88.461 129.525 140.956 1.00 81.86 196 GLY B N 1
ATOM 3207 C CA . GLY B 1 196 ? 87.108 129.836 140.537 1.00 81.86 196 GLY B CA 1
ATOM 3208 C C . GLY B 1 196 ? 87.084 130.864 139.426 1.00 81.86 196 GLY B C 1
ATOM 3209 O O . GLY B 1 196 ? 86.209 130.848 138.561 1.00 81.86 196 GLY B O 1
ATOM 3210 N N . LEU B 1 197 ? 88.074 131.752 139.416 1.00 83.22 197 LEU B N 1
ATOM 3211 C CA . LEU B 1 197 ? 88.134 132.795 138.400 1.00 83.22 197 LEU B CA 1
ATOM 3212 C C . LEU B 1 197 ? 88.622 132.240 137.070 1.00 83.22 197 LEU B C 1
ATOM 3213 O O . LEU B 1 197 ? 88.051 132.529 136.014 1.00 83.22 197 LEU B O 1
ATOM 3218 N N . LEU B 1 198 ? 89.684 131.436 137.105 1.00 80.50 198 LEU B N 1
ATOM 3219 C CA . LEU B 1 198 ? 90.257 130.906 135.874 1.00 80.50 198 LEU B CA 1
ATOM 3220 C C . LEU B 1 198 ? 89.335 129.885 135.229 1.00 80.50 198 LEU B C 1
ATOM 3221 O O . LEU B 1 198 ? 89.302 129.751 134.004 1.00 80.50 198 LEU B O 1
ATOM 3226 N N . LEU B 1 199 ? 88.551 129.173 136.034 1.00 87.75 199 LEU B N 1
ATOM 3227 C CA . LEU B 1 199 ? 87.615 128.222 135.451 1.00 87.75 199 LEU B CA 1
ATOM 3228 C C . LEU B 1 199 ? 86.394 128.919 134.882 1.00 87.75 199 LEU B C 1
ATOM 3229 O O . LEU B 1 199 ? 85.919 128.550 133.804 1.00 87.75 199 LEU B O 1
ATOM 3234 N N . PHE B 1 200 ? 85.862 129.920 135.581 1.00 93.48 200 PHE B N 1
ATOM 3235 C CA . PHE B 1 200 ? 84.653 130.573 135.093 1.00 93.48 200 PHE B CA 1
ATOM 3236 C C . PHE B 1 200 ? 84.942 131.413 133.858 1.00 93.48 200 PHE B C 1
ATOM 3237 O O . PHE B 1 200 ? 84.136 131.460 132.924 1.00 93.48 200 PHE B O 1
ATOM 3245 N N . SER B 1 201 ? 86.098 132.072 133.821 1.00 88.61 201 SER B N 1
ATOM 3246 C CA . SER B 1 201 ? 86.449 132.814 132.619 1.00 88.61 201 SER B CA 1
ATOM 3247 C C . SER B 1 201 ? 86.887 131.885 131.500 1.00 88.61 201 SER B C 1
ATOM 3248 O O . SER B 1 201 ? 86.734 132.225 130.327 1.00 88.61 201 SER B O 1
ATOM 3251 N N . GLY B 1 202 ? 87.425 130.714 131.833 1.00 88.35 202 GLY B N 1
ATOM 3252 C CA . GLY B 1 202 ? 87.809 129.776 130.792 1.00 88.35 202 GLY B CA 1
ATOM 3253 C C . GLY B 1 202 ? 86.612 129.115 130.143 1.00 88.35 202 GLY B C 1
ATOM 3254 O O . GLY B 1 202 ? 86.582 128.909 128.929 1.00 88.35 202 GLY B O 1
ATOM 3255 N N . VAL B 1 203 ? 85.602 128.781 130.945 1.00 90.07 203 VAL B N 1
ATOM 3256 C CA . VAL B 1 203 ? 84.407 128.133 130.415 1.00 90.07 203 VAL B CA 1
ATOM 3257 C C . VAL B 1 203 ? 83.592 129.119 129.588 1.00 90.07 203 VAL B C 1
ATOM 3258 O O . VAL B 1 203 ? 83.103 128.788 128.502 1.00 90.07 203 VAL B O 1
ATOM 3262 N N . ALA B 1 204 ? 83.473 130.359 130.063 1.00 91.74 204 ALA B N 1
ATOM 3263 C CA . ALA B 1 204 ? 82.675 131.341 129.338 1.00 91.74 204 ALA B CA 1
ATOM 3264 C C . ALA B 1 204 ? 83.379 131.798 128.067 1.00 91.74 204 ALA B C 1
ATOM 3265 O O . ALA B 1 204 ? 82.727 132.167 127.087 1.00 91.74 204 ALA B O 1
ATOM 3267 N N . ALA B 1 205 ? 84.710 131.759 128.049 1.00 92.21 205 ALA B N 1
ATOM 3268 C CA . ALA B 1 205 ? 85.404 132.016 126.795 1.00 92.21 205 ALA B CA 1
ATOM 3269 C C . ALA B 1 205 ? 85.295 130.823 125.865 1.00 92.21 205 ALA B C 1
ATOM 3270 O O . ALA B 1 205 ? 85.335 130.978 124.643 1.00 92.21 205 ALA B O 1
ATOM 3272 N N . PHE B 1 206 ? 85.143 129.624 126.422 1.00 92.40 206 PHE B N 1
ATOM 3273 C CA . PHE B 1 206 ? 84.966 128.446 125.583 1.00 92.40 206 PHE B CA 1
ATOM 3274 C C . PHE B 1 206 ? 83.587 128.433 124.940 1.00 92.40 206 PHE B C 1
ATOM 3275 O O . PHE B 1 206 ? 83.433 128.019 123.788 1.00 92.40 206 PHE B O 1
ATOM 3283 N N . LEU B 1 207 ? 82.568 128.894 125.662 1.00 94.55 207 LEU B N 1
ATOM 3284 C CA . LEU B 1 207 ? 81.223 128.872 125.100 1.00 94.55 207 LEU B CA 1
ATOM 3285 C C . LEU B 1 207 ? 81.010 130.016 124.121 1.00 94.55 207 LEU B C 1
ATOM 3286 O O . LEU B 1 207 ? 80.197 129.904 123.199 1.00 94.55 207 LEU B O 1
ATOM 3291 N N . VAL B 1 208 ? 81.725 131.125 124.302 1.00 98.56 208 VAL B N 1
ATOM 3292 C CA . VAL B 1 208 ? 81.629 132.223 123.345 1.00 98.56 208 VAL B CA 1
ATOM 3293 C C . VAL B 1 208 ? 82.327 131.846 122.046 1.00 98.56 208 VAL B C 1
ATOM 3294 O O . VAL B 1 208 ? 81.820 132.114 120.949 1.00 98.56 208 VAL B O 1
ATOM 3298 N N . ILE B 1 209 ? 83.471 131.166 122.153 1.00 101.84 209 ILE B N 1
ATOM 3299 C CA . ILE B 1 209 ? 84.185 130.694 120.968 1.00 101.84 209 ILE B CA 1
ATOM 3300 C C . ILE B 1 209 ? 83.359 129.668 120.208 1.00 101.84 209 ILE B C 1
ATOM 3301 O O . ILE B 1 209 ? 83.207 129.760 118.986 1.00 101.84 209 ILE B O 1
ATOM 3306 N N . THR B 1 210 ? 82.761 128.716 120.922 1.00 103.05 210 THR B N 1
ATOM 3307 C CA . THR B 1 210 ? 82.046 127.631 120.261 1.00 103.05 210 THR B CA 1
ATOM 3308 C C . THR B 1 210 ? 80.755 128.124 119.611 1.00 103.05 210 THR B C 1
ATOM 3309 O O . THR B 1 210 ? 80.378 127.661 118.529 1.00 103.05 210 THR B O 1
ATOM 3313 N N . CYS B 1 211 ? 80.098 129.115 120.214 1.00 106.61 211 CYS B N 1
ATOM 3314 C CA . CYS B 1 211 ? 78.909 129.677 119.582 1.00 106.61 211 CYS B CA 1
ATOM 3315 C C . CYS B 1 211 ? 79.280 130.530 118.370 1.00 106.61 211 CYS B C 1
ATOM 3316 O O . CYS B 1 211 ? 78.524 130.610 117.398 1.00 106.61 211 CYS B O 1
ATOM 3319 N N . ASN B 1 212 ? 80.464 131.145 118.385 1.00 108.59 212 ASN B N 1
ATOM 3320 C CA . ASN B 1 212 ? 80.917 131.833 117.179 1.00 108.59 212 ASN B CA 1
ATOM 3321 C C . ASN B 1 212 ? 81.417 130.857 116.123 1.00 108.59 212 ASN B C 1
ATOM 3322 O O . ASN B 1 212 ? 81.550 131.221 114.952 1.00 108.59 212 ASN B O 1
ATOM 3327 N N . ARG B 1 213 ? 81.730 129.624 116.512 1.00 110.14 213 ARG B N 1
ATOM 3328 C CA . ARG B 1 213 ? 82.055 128.626 115.503 1.00 110.14 213 ARG B CA 1
ATOM 3329 C C . ARG B 1 213 ? 80.792 128.028 114.911 1.00 110.14 213 ARG B C 1
ATOM 3330 O O . ARG B 1 213 ? 80.661 127.911 113.691 1.00 110.14 213 ARG B O 1
ATOM 3338 N N . MET B 1 214 ? 79.848 127.643 115.763 1.00 114.73 214 MET B N 1
ATOM 3339 C CA . MET B 1 214 ? 78.738 126.829 115.292 1.00 114.73 214 MET B CA 1
ATOM 3340 C C . MET B 1 214 ? 77.690 127.652 114.561 1.00 114.73 214 MET B C 1
ATOM 3341 O O . MET B 1 214 ? 76.953 127.108 113.736 1.00 114.73 214 MET B O 1
ATOM 3346 N N . CYS B 1 215 ? 77.605 128.949 114.824 1.00 119.47 215 CYS B N 1
ATOM 3347 C CA . CYS B 1 215 ? 76.687 129.788 114.072 1.00 119.47 215 CYS B CA 1
ATOM 3348 C C . CYS B 1 215 ? 77.341 130.460 112.874 1.00 119.47 215 CYS B C 1
ATOM 3349 O O . CYS B 1 215 ? 76.773 131.413 112.335 1.00 119.47 215 CYS B O 1
ATOM 3352 N N . ASP B 1 216 ? 78.511 129.998 112.445 1.00 120.56 216 ASP B N 1
ATOM 3353 C CA . ASP B 1 216 ? 79.161 130.581 111.277 1.00 120.56 216 ASP B CA 1
ATOM 3354 C C . ASP B 1 216 ? 78.447 130.120 110.017 1.00 120.56 216 ASP B C 1
ATOM 3355 O O . ASP B 1 216 ? 77.968 128.984 109.952 1.00 120.56 216 ASP B O 1
ATOM 3360 N N . LYS B 1 217 ? 78.369 130.999 109.014 1.00 123.51 217 LYS B N 1
ATOM 3361 C CA . LYS B 1 217 ? 77.705 130.630 107.771 1.00 123.51 217 LYS B CA 1
ATOM 3362 C C . LYS B 1 217 ? 78.530 129.654 106.954 1.00 123.51 217 LYS B C 1
ATOM 3363 O O . LYS B 1 217 ? 77.959 128.837 106.230 1.00 123.51 217 LYS B O 1
ATOM 3369 N N . TYR B 1 218 ? 79.849 129.702 107.069 1.00 121.92 218 TYR B N 1
ATOM 3370 C CA . TYR B 1 218 ? 80.723 128.811 106.330 1.00 121.92 218 TYR B CA 1
ATOM 3371 C C . TYR B 1 218 ? 80.996 127.554 107.140 1.00 121.92 218 TYR B C 1
ATOM 3372 O O . TYR B 1 218 ? 80.747 127.503 108.344 1.00 121.92 218 TYR B O 1
ATOM 3381 N N . THR B 1 219 ? 81.497 126.533 106.462 1.00 124.58 219 THR B N 1
ATOM 3382 C CA . THR B 1 219 ? 82.110 125.398 107.126 1.00 124.58 219 THR B CA 1
ATOM 3383 C C . THR B 1 219 ? 83.571 125.701 107.408 1.00 124.58 219 THR B C 1
ATOM 3384 O O . THR B 1 219 ? 84.016 126.843 107.309 1.00 124.58 219 THR B O 1
ATOM 3388 N N . LEU B 1 220 ? 84.324 124.661 107.771 1.00 118.74 220 LEU B N 1
ATOM 3389 C CA . LEU B 1 220 ? 85.714 124.865 108.160 1.00 118.74 220 LEU B CA 1
ATOM 3390 C C . LEU B 1 220 ? 86.606 125.250 106.987 1.00 118.74 220 LEU B C 1
ATOM 3391 O O . LEU B 1 220 ? 87.351 126.231 107.063 1.00 118.74 220 LEU B O 1
ATOM 3396 N N . VAL B 1 221 ? 86.541 124.495 105.890 1.00 120.61 221 VAL B N 1
ATOM 3397 C CA . VAL B 1 221 ? 87.511 124.681 104.814 1.00 120.61 221 VAL B CA 1
ATOM 3398 C C . VAL B 1 221 ? 87.223 125.967 104.049 1.00 120.61 221 VAL B C 1
ATOM 3399 O O . VAL B 1 221 ? 88.136 126.610 103.518 1.00 120.61 221 VAL B O 1
ATOM 3403 N N . GLN B 1 222 ? 85.966 126.409 104.046 1.00 120.82 222 GLN B N 1
ATOM 3404 C CA . GLN B 1 222 ? 85.654 127.702 103.457 1.00 120.82 222 GLN B CA 1
ATOM 3405 C C . GLN B 1 222 ? 86.184 128.826 104.325 1.00 120.82 222 GLN B C 1
ATOM 3406 O O . GLN B 1 222 ? 86.683 129.834 103.817 1.00 120.82 222 GLN B O 1
ATOM 3412 N N . ARG B 1 223 ? 86.105 128.659 105.643 1.00 117.20 223 ARG B N 1
ATOM 3413 C CA . ARG B 1 223 ? 86.638 129.669 106.546 1.00 117.20 223 ARG B CA 1
ATOM 3414 C C . ARG B 1 223 ? 88.156 129.688 106.508 1.00 117.20 223 ARG B C 1
ATOM 3415 O O . ARG B 1 223 ? 88.776 130.752 106.608 1.00 117.20 223 ARG B O 1
ATOM 3423 N N . GLN B 1 224 ? 88.774 128.525 106.327 1.00 117.01 224 GLN B N 1
ATOM 3424 C CA . GLN B 1 224 ? 90.226 128.475 106.241 1.00 117.01 224 GLN B CA 1
ATOM 3425 C C . GLN B 1 224 ? 90.724 129.090 104.945 1.00 117.01 224 GLN B C 1
ATOM 3426 O O . GLN B 1 224 ? 91.805 129.684 104.911 1.00 117.01 224 GLN B O 1
ATOM 3432 N N . TYR B 1 225 ? 89.947 128.975 103.868 1.00 115.80 225 TYR B N 1
ATOM 3433 C CA . TYR B 1 225 ? 90.359 129.594 102.616 1.00 115.80 225 TYR B CA 1
ATOM 3434 C C . TYR B 1 225 ? 90.172 131.101 102.669 1.00 115.80 225 TYR B C 1
ATOM 3435 O O . TYR B 1 225 ? 91.011 131.855 102.166 1.00 115.80 225 TYR B O 1
ATOM 3444 N N . VAL B 1 226 ? 89.075 131.555 103.277 1.00 114.12 226 VAL B N 1
ATOM 3445 C CA . VAL B 1 226 ? 88.774 132.984 103.318 1.00 114.12 226 VAL B CA 1
ATOM 3446 C C . VAL B 1 226 ? 89.791 133.718 104.177 1.00 114.12 226 VAL B C 1
ATOM 3447 O O . VAL B 1 226 ? 90.298 134.779 103.798 1.00 114.12 226 VAL B O 1
ATOM 3451 N N . GLU B 1 227 ? 90.160 133.129 105.311 1.00 115.39 227 GLU B N 1
ATOM 3452 C CA . GLU B 1 227 ? 91.167 133.760 106.151 1.00 115.39 227 GLU B CA 1
ATOM 3453 C C . GLU B 1 227 ? 92.557 133.651 105.546 1.00 115.39 227 GLU B C 1
ATOM 3454 O O . GLU B 1 227 ? 93.418 134.490 105.835 1.00 115.39 227 GLU B O 1
ATOM 3460 N N . THR B 1 228 ? 92.794 132.643 104.706 1.00 115.11 228 THR B N 1
ATOM 3461 C CA . THR B 1 228 ? 94.025 132.607 103.925 1.00 115.11 228 THR B CA 1
ATOM 3462 C C . THR B 1 228 ? 94.058 133.763 102.940 1.00 115.11 228 THR B C 1
ATOM 3463 O O . THR B 1 228 ? 95.103 134.380 102.711 1.00 115.11 228 THR B O 1
ATOM 3467 N N . TYR B 1 229 ? 92.896 134.100 102.388 1.00 114.61 229 TYR B N 1
ATOM 3468 C CA . TYR B 1 229 ? 92.815 135.168 101.404 1.00 114.61 229 TYR B CA 1
ATOM 3469 C C . TYR B 1 229 ? 93.026 136.530 102.045 1.00 114.61 229 TYR B C 1
ATOM 3470 O O . TYR B 1 229 ? 93.699 137.389 101.473 1.00 114.61 229 TYR B O 1
ATOM 3479 N N . LYS B 1 230 ? 92.469 136.744 103.239 1.00 113.05 230 LYS B N 1
ATOM 3480 C CA . LYS B 1 230 ? 92.579 138.050 103.883 1.00 113.05 230 LYS B CA 1
ATOM 3481 C C . LYS B 1 230 ? 93.997 138.338 104.339 1.00 113.05 230 LYS B C 1
ATOM 3482 O O . LYS B 1 230 ? 94.454 139.482 104.265 1.00 113.05 230 LYS B O 1
ATOM 3488 N N . ASN B 1 231 ? 94.707 137.317 104.820 1.00 115.35 231 ASN B N 1
ATOM 3489 C CA . ASN B 1 231 ? 96.089 137.523 105.237 1.00 115.35 231 ASN B CA 1
ATOM 3490 C C . ASN B 1 231 ? 96.978 137.819 104.040 1.00 115.35 231 ASN B C 1
ATOM 3491 O O . ASN B 1 231 ? 97.874 138.668 104.110 1.00 115.35 231 ASN B O 1
ATOM 3496 N N . VAL B 1 232 ? 96.720 137.149 102.919 1.00 115.66 232 VAL B N 1
ATOM 3497 C CA . VAL B 1 232 ? 97.498 137.401 101.714 1.00 115.66 232 VAL B CA 1
ATOM 3498 C C . VAL B 1 232 ? 97.142 138.761 101.133 1.00 115.66 232 VAL B C 1
ATOM 3499 O O . VAL B 1 232 ? 98.022 139.500 100.681 1.00 115.66 232 VAL B O 1
ATOM 3503 N N . GLU B 1 233 ? 95.867 139.149 101.213 1.00 115.77 233 GLU B N 1
ATOM 3504 C CA . GLU B 1 233 ? 95.431 140.387 100.575 1.00 115.77 233 GLU B CA 1
ATOM 3505 C C . GLU B 1 233 ? 95.996 141.613 101.268 1.00 115.77 233 GLU B C 1
ATOM 3506 O O . GLU B 1 233 ? 96.394 142.572 100.608 1.00 115.77 233 GLU B O 1
ATOM 3512 N N . THR B 1 234 ? 96.058 141.593 102.599 1.00 115.29 234 THR B N 1
ATOM 3513 C CA . THR B 1 234 ? 96.652 142.711 103.323 1.00 115.29 234 THR B CA 1
ATOM 3514 C C . THR B 1 234 ? 98.145 142.815 103.035 1.00 115.29 234 THR B C 1
ATOM 3515 O O . THR B 1 234 ? 98.677 143.913 102.828 1.00 115.29 234 THR B O 1
ATOM 3519 N N . GLN B 1 235 ? 98.822 141.672 102.937 1.00 116.68 235 GLN B N 1
ATOM 3520 C CA . GLN B 1 235 ? 100.250 141.695 102.647 1.00 116.68 235 GLN B CA 1
ATOM 3521 C C . GLN B 1 235 ? 100.529 142.141 101.217 1.00 116.68 235 GLN B C 1
ATOM 3522 O O . GLN B 1 235 ? 101.491 142.876 100.970 1.00 116.68 235 GLN B O 1
ATOM 3528 N N . LYS B 1 236 ? 99.694 141.727 100.262 1.00 113.25 236 LYS B N 1
ATOM 3529 C CA . LYS B 1 236 ? 99.958 142.071 98.869 1.00 113.25 236 LYS B CA 1
ATOM 3530 C C . LYS B 1 236 ? 99.480 143.477 98.545 1.00 113.25 236 LYS B C 1
ATOM 3531 O O . LYS B 1 236 ? 99.997 144.112 97.622 1.00 113.25 236 LYS B O 1
ATOM 3537 N N . PHE B 1 237 ? 98.494 143.978 99.288 1.00 113.66 237 PHE B N 1
ATOM 3538 C CA . PHE B 1 237 ? 98.098 145.374 99.138 1.00 113.66 237 PHE B CA 1
ATOM 3539 C C . PHE B 1 237 ? 99.202 146.300 99.604 1.00 113.66 237 PHE B C 1
ATOM 3540 O O . PHE B 1 237 ? 99.465 147.329 98.979 1.00 113.66 237 PHE B O 1
ATOM 3548 N N . ASP B 1 238 ? 99.850 145.965 100.714 1.00 114.09 238 ASP B N 1
ATOM 3549 C CA . ASP B 1 238 ? 100.893 146.844 101.221 1.00 114.09 238 ASP B CA 1
ATOM 3550 C C . ASP B 1 238 ? 102.174 146.700 100.417 1.00 114.09 238 ASP B C 1
ATOM 3551 O O . ASP B 1 238 ? 102.981 147.632 100.355 1.00 114.09 238 ASP B O 1
ATOM 3556 N N . ALA B 1 239 ? 102.371 145.550 99.775 1.00 111.47 239 ALA B N 1
ATOM 3557 C CA . ALA B 1 239 ? 103.532 145.397 98.908 1.00 111.47 239 ALA B CA 1
ATOM 3558 C C . ALA B 1 239 ? 103.374 146.212 97.633 1.00 111.47 239 ALA B C 1
ATOM 3559 O O . ALA B 1 239 ? 104.329 146.835 97.159 1.00 111.47 239 ALA B O 1
ATOM 3561 N N . VAL B 1 240 ? 102.167 146.222 97.068 1.00 113.04 240 VAL B N 1
ATOM 3562 C CA . VAL B 1 240 ? 101.914 147.018 95.872 1.00 113.04 240 VAL B CA 1
ATOM 3563 C C . VAL B 1 240 ? 101.933 148.502 96.210 1.00 113.04 240 VAL B C 1
ATOM 3564 O O . VAL B 1 240 ? 102.462 149.317 95.444 1.00 113.04 240 VAL B O 1
ATOM 3568 N N . ALA B 1 241 ? 101.429 148.866 97.393 1.00 112.61 241 ALA B N 1
ATOM 3569 C CA . ALA B 1 241 ? 101.399 150.267 97.799 1.00 112.61 241 ALA B CA 1
ATOM 3570 C C . ALA B 1 241 ? 102.801 150.807 98.034 1.00 112.61 241 ALA B C 1
ATOM 3571 O O . ALA B 1 241 ? 103.110 151.941 97.656 1.00 112.61 241 ALA B O 1
ATOM 3573 N N . LYS B 1 242 ? 103.665 150.006 98.652 1.00 112.39 242 LYS B N 1
ATOM 3574 C CA . LYS B 1 242 ? 104.999 150.492 98.976 1.00 112.39 242 LYS B CA 1
ATOM 3575 C C . LYS B 1 242 ? 105.858 150.643 97.730 1.00 112.39 242 LYS B C 1
ATOM 3576 O O . LYS B 1 242 ? 106.637 151.594 97.621 1.00 112.39 242 LYS B O 1
ATOM 3582 N N . GLU B 1 243 ? 105.725 149.732 96.766 1.00 117.54 243 GLU B N 1
ATOM 3583 C CA . GLU B 1 243 ? 106.523 149.865 95.552 1.00 117.54 243 GLU B CA 1
ATOM 3584 C C . GLU B 1 243 ? 105.994 150.990 94.670 1.00 117.54 243 GLU B C 1
ATOM 3585 O O . GLU B 1 243 ? 106.758 151.636 93.947 1.00 117.54 243 GLU B O 1
ATOM 3591 N N . HIS B 1 244 ? 104.684 151.238 94.712 1.00 114.56 244 HIS B N 1
ATOM 3592 C CA . HIS B 1 244 ? 104.135 152.344 93.943 1.00 114.56 244 HIS B CA 1
ATOM 3593 C C . HIS B 1 244 ? 104.518 153.668 94.577 1.00 114.56 244 HIS B C 1
ATOM 3594 O O . HIS B 1 244 ? 104.747 154.666 93.883 1.00 114.56 244 HIS B O 1
ATOM 3601 N N . ALA B 1 245 ? 104.640 153.687 95.903 1.00 115.99 245 ALA B N 1
ATOM 3602 C CA . ALA B 1 245 ? 105.148 154.882 96.558 1.00 115.99 245 ALA B CA 1
ATOM 3603 C C . ALA B 1 245 ? 106.653 154.997 96.383 1.00 115.99 245 ALA B C 1
ATOM 3604 O O . ALA B 1 245 ? 107.220 156.085 96.517 1.00 115.99 245 ALA B O 1
ATOM 3606 N N . SER B 1 246 ? 107.319 153.888 96.074 1.00 119.22 246 SER B N 1
ATOM 3607 C CA . SER B 1 246 ? 108.730 153.964 95.729 1.00 119.22 246 SER B CA 1
ATOM 3608 C C . SER B 1 246 ? 108.939 154.611 94.367 1.00 119.22 246 SER B C 1
ATOM 3609 O O . SER B 1 246 ? 109.949 155.288 94.160 1.00 119.22 246 SER B O 1
ATOM 3612 N N . GLN B 1 247 ? 108.006 154.413 93.431 1.00 119.16 247 GLN B N 1
ATOM 3613 C CA . GLN B 1 247 ? 108.066 155.126 92.159 1.00 119.16 247 GLN B CA 1
ATOM 3614 C C . GLN B 1 247 ? 107.905 156.623 92.361 1.00 119.16 247 GLN B C 1
ATOM 3615 O O . GLN B 1 247 ? 108.641 157.416 91.763 1.00 119.16 247 GLN B O 1
ATOM 3621 N N . LEU B 1 248 ? 106.958 157.022 93.208 1.00 115.60 248 LEU B N 1
ATOM 3622 C CA . LEU B 1 248 ? 106.703 158.442 93.403 1.00 115.60 248 LEU B CA 1
ATOM 3623 C C . LEU B 1 248 ? 107.830 159.115 94.176 1.00 115.60 248 LEU B C 1
ATOM 3624 O O . LEU B 1 248 ? 108.162 160.276 93.913 1.00 115.60 248 LEU B O 1
ATOM 3629 N N . ALA B 1 249 ? 108.446 158.401 95.117 1.00 116.53 249 ALA B N 1
ATOM 3630 C CA . ALA B 1 249 ? 109.500 159.014 95.917 1.00 116.53 249 ALA B CA 1
ATOM 3631 C C . ALA B 1 249 ? 110.798 159.131 95.134 1.00 116.53 249 ALA B C 1
ATOM 3632 O O . ALA B 1 249 ? 111.539 160.109 95.291 1.00 116.53 249 ALA B O 1
ATOM 3634 N N . GLU B 1 250 ? 111.095 158.134 94.296 1.00 117.55 250 GLU B N 1
ATOM 3635 C CA . GLU B 1 250 ? 112.273 158.191 93.436 1.00 117.55 250 GLU B CA 1
ATOM 3636 C C . GLU B 1 250 ? 112.181 159.341 92.449 1.00 117.55 250 GLU B C 1
ATOM 3637 O O . GLU B 1 250 ? 113.112 160.141 92.326 1.00 117.55 250 GLU B O 1
ATOM 3643 N N . HIS B 1 251 ? 111.047 159.461 91.760 1.00 120.89 251 HIS B N 1
ATOM 3644 C CA . HIS B 1 251 ? 110.925 160.475 90.722 1.00 120.89 251 HIS B CA 1
ATOM 3645 C C . HIS B 1 251 ? 110.821 161.879 91.294 1.00 120.89 251 HIS B C 1
ATOM 3646 O O . HIS B 1 251 ? 111.162 162.849 90.609 1.00 120.89 251 HIS B O 1
ATOM 3653 N N . ASN B 1 252 ? 110.386 162.018 92.543 1.00 118.30 252 ASN B N 1
ATOM 3654 C CA . ASN B 1 252 ? 110.376 163.344 93.144 1.00 118.30 252 ASN B CA 1
ATOM 3655 C C . ASN B 1 252 ? 111.776 163.775 93.569 1.00 118.30 252 ASN B C 1
ATOM 3656 O O . ASN B 1 252 ? 112.108 164.965 93.515 1.00 118.30 252 ASN B O 1
ATOM 3661 N N . ALA B 1 253 ? 112.616 162.825 93.984 1.00 118.94 253 ALA B N 1
ATOM 3662 C CA . ALA B 1 253 ? 113.968 163.179 94.398 1.00 118.94 253 ALA B CA 1
ATOM 3663 C C . ALA B 1 253 ? 114.849 163.505 93.201 1.00 118.94 253 ALA B C 1
ATOM 3664 O O . ALA B 1 253 ? 115.717 164.380 93.285 1.00 118.94 253 ALA B O 1
ATOM 3666 N N . ARG B 1 254 ? 114.649 162.807 92.080 1.00 120.20 254 ARG B N 1
ATOM 3667 C CA . ARG B 1 254 ? 115.404 163.120 90.872 1.00 120.20 254 ARG B CA 1
ATOM 3668 C C . ARG B 1 254 ? 114.986 164.461 90.300 1.00 120.20 254 ARG B C 1
ATOM 3669 O O . ARG B 1 254 ? 115.794 165.156 89.680 1.00 120.20 254 ARG B O 1
ATOM 3677 N N . ALA B 1 255 ? 113.720 164.832 90.480 1.00 120.70 255 ALA B N 1
ATOM 3678 C CA . ALA B 1 255 ? 113.251 166.111 89.967 1.00 120.70 255 ALA B CA 1
ATOM 3679 C C . ALA B 1 255 ? 113.797 167.271 90.782 1.00 120.70 255 ALA B C 1
ATOM 3680 O O . ALA B 1 255 ? 113.850 168.403 90.294 1.00 120.70 255 ALA B O 1
ATOM 3682 N N . PHE B 1 256 ? 114.190 167.017 92.029 1.00 121.30 256 PHE B N 1
ATOM 3683 C CA . PHE B 1 256 ? 114.807 168.069 92.828 1.00 121.30 256 PHE B CA 1
ATOM 3684 C C . PHE B 1 256 ? 116.293 168.190 92.528 1.00 121.30 256 PHE B C 1
ATOM 3685 O O . PHE B 1 256 ? 116.822 169.298 92.407 1.00 121.30 256 PHE B O 1
ATOM 3693 N N . PHE B 1 257 ? 116.991 167.061 92.419 1.00 118.56 257 PHE B N 1
ATOM 3694 C CA . PHE B 1 257 ? 118.434 167.126 92.237 1.00 118.56 257 PHE B CA 1
ATOM 3695 C C . PHE B 1 257 ? 118.854 167.127 90.778 1.00 118.56 257 PHE B C 1
ATOM 3696 O O . PHE B 1 257 ? 120.052 167.222 90.496 1.00 118.56 257 PHE B O 1
ATOM 3704 N N . GLY B 1 258 ? 117.912 167.017 89.846 1.00 126.74 258 GLY B N 1
ATOM 3705 C CA . GLY B 1 258 ? 118.258 167.245 88.455 1.00 126.74 258 GLY B CA 1
ATOM 3706 C C . GLY B 1 258 ? 118.426 168.720 88.162 1.00 126.74 258 GLY B C 1
ATOM 3707 O O . GLY B 1 258 ? 119.194 169.110 87.279 1.00 126.74 258 GLY B O 1
ATOM 3708 N N . GLN B 1 259 ? 117.709 169.557 88.899 1.00 130.59 259 GLN B N 1
ATOM 3709 C CA . GLN B 1 259 ? 117.866 170.998 88.794 1.00 130.59 259 GLN B CA 1
ATOM 3710 C C . GLN B 1 259 ? 119.225 171.415 89.338 1.00 130.59 259 GLN B C 1
ATOM 3711 O O . GLN B 1 259 ? 119.705 170.841 90.318 1.00 130.59 259 G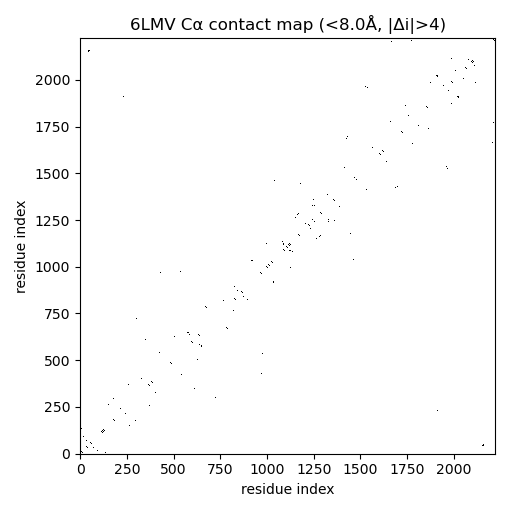LN B O 1
ATOM 3717 N N . LYS B 1 260 ? 119.866 172.374 88.673 1.00 135.99 260 LYS B N 1
ATOM 3718 C CA . LYS B 1 260 ? 121.058 173.023 89.204 1.00 135.99 260 LYS B CA 1
ATOM 3719 C C . LYS B 1 260 ? 120.640 174.370 89.776 1.00 135.99 260 LYS B C 1
ATOM 3720 O O . LYS B 1 260 ? 119.570 174.882 89.426 1.00 135.99 260 LYS B O 1
ATOM 3726 N N . ASP B 1 261 ? 121.477 174.929 90.661 1.00 137.75 261 ASP B N 1
ATOM 3727 C CA . ASP B 1 261 ? 121.357 176.292 91.183 1.00 137.75 261 ASP B CA 1
ATOM 3728 C C . ASP B 1 261 ? 120.031 176.531 91.908 1.00 137.75 261 ASP B C 1
ATOM 3729 O O . ASP B 1 261 ? 119.156 177.233 91.392 1.00 137.75 261 ASP B O 1
ATOM 3734 N N . TRP B 1 262 ? 119.838 175.896 93.062 1.00 130.94 262 TRP B N 1
ATOM 3735 C CA . TRP B 1 262 ? 118.666 176.151 93.886 1.00 130.94 262 TRP B CA 1
ATOM 3736 C C . TRP B 1 262 ? 118.891 177.434 94.664 1.00 130.94 262 TRP B C 1
ATOM 3737 O O . TRP B 1 262 ? 119.965 177.641 95.230 1.00 130.94 262 TRP B O 1
ATOM 3748 N N . THR B 1 263 ? 117.877 178.291 94.713 1.00 137.46 263 THR B N 1
ATOM 3749 C CA . THR B 1 263 ? 118.013 179.469 95.554 1.00 137.46 263 THR B CA 1
ATOM 3750 C C . THR B 1 263 ? 117.618 179.131 96.988 1.00 137.46 263 THR B C 1
ATOM 3751 O O . THR B 1 263 ? 117.435 177.968 97.352 1.00 137.46 263 THR B O 1
ATOM 3755 N N . LYS B 1 264 ? 117.513 180.172 97.810 1.00 137.49 264 LYS B N 1
ATOM 3756 C CA . LYS B 1 264 ? 117.210 180.022 99.226 1.00 137.49 264 LYS B CA 1
ATOM 3757 C C . LYS B 1 264 ? 115.825 179.436 99.458 1.00 137.49 264 LYS B C 1
ATOM 3758 O O . LYS B 1 264 ? 115.673 178.485 100.233 1.00 137.49 264 LYS B O 1
ATOM 3764 N N . ARG B 1 265 ? 114.812 179.971 98.775 1.00 139.14 265 ARG B N 1
ATOM 3765 C CA . ARG B 1 265 ? 113.453 179.554 99.085 1.00 139.14 265 ARG B CA 1
ATOM 3766 C C . ARG B 1 265 ? 113.112 178.178 98.539 1.00 139.14 265 ARG B C 1
ATOM 3767 O O . ARG B 1 265 ? 112.083 177.628 98.933 1.00 139.14 265 ARG B O 1
ATOM 3775 N N . ASP B 1 266 ? 113.937 177.597 97.666 1.00 136.87 266 ASP B N 1
ATOM 3776 C CA . ASP B 1 266 ? 113.705 176.210 97.277 1.00 136.87 266 ASP B CA 1
ATOM 3777 C C . ASP B 1 266 ? 114.057 175.267 98.414 1.00 136.87 266 ASP B C 1
ATOM 3778 O O . ASP B 1 266 ? 113.315 174.319 98.699 1.00 136.87 266 ASP B O 1
ATOM 3783 N N . TRP B 1 267 ? 115.188 175.514 99.078 1.00 129.40 267 TRP B N 1
ATOM 3784 C CA . TRP B 1 267 ? 115.610 174.658 100.178 1.00 129.40 267 TRP B CA 1
ATOM 3785 C C . TRP B 1 267 ? 114.681 174.786 101.373 1.00 129.40 267 TRP B C 1
ATOM 3786 O O . TRP B 1 267 ? 114.571 173.853 102.172 1.00 129.40 267 TRP B O 1
ATOM 3797 N N . ASP B 1 268 ? 114.001 175.923 101.508 1.00 134.19 268 ASP B N 1
ATOM 3798 C CA . ASP B 1 268 ? 113.072 176.097 102.617 1.00 134.19 268 ASP B CA 1
ATOM 3799 C C . ASP B 1 268 ? 111.687 175.567 102.271 1.00 134.19 268 ASP B C 1
ATOM 3800 O O . ASP B 1 268 ? 110.901 175.225 103.159 1.00 134.19 268 ASP B O 1
ATOM 3805 N N . TRP B 1 269 ? 111.359 175.504 100.985 1.00 131.37 269 TRP B N 1
ATOM 3806 C CA . TRP B 1 269 ? 110.060 174.980 100.582 1.00 131.37 269 TRP B CA 1
ATOM 3807 C C . TRP B 1 269 ? 110.086 173.460 100.594 1.00 131.37 269 TRP B C 1
ATOM 3808 O O . TRP B 1 269 ? 109.034 172.822 100.646 1.00 131.37 269 TRP B O 1
ATOM 3819 N N . VAL B 1 270 ? 111.282 172.870 100.540 1.00 129.29 270 VAL B N 1
ATOM 3820 C CA . VAL B 1 270 ? 111.394 171.420 100.681 1.00 129.29 270 VAL B CA 1
ATOM 3821 C C . VAL B 1 270 ? 111.289 171.022 102.146 1.00 129.29 270 VAL B C 1
ATOM 3822 O O . VAL B 1 270 ? 110.583 170.071 102.500 1.00 129.29 270 VAL B O 1
ATOM 3826 N N . SER B 1 271 ? 111.966 171.750 103.023 1.00 130.57 271 SER B N 1
ATOM 3827 C CA . SER B 1 271 ? 111.826 171.511 104.448 1.00 130.57 271 SER B CA 1
ATOM 3828 C C . SER B 1 271 ? 110.486 172.041 104.947 1.00 130.57 271 SER B C 1
ATOM 3829 O O . SER B 1 271 ? 109.767 172.756 104.248 1.00 130.57 271 SER B O 1
ATOM 3832 N N . GLY B 1 272 ? 110.153 171.691 106.180 1.00 133.15 272 GLY B N 1
ATOM 3833 C CA . GLY B 1 272 ? 108.939 172.175 106.798 1.00 133.15 272 GLY B CA 1
ATOM 3834 C C . GLY B 1 272 ? 107.951 171.065 107.099 1.00 133.15 272 GLY B C 1
ATOM 3835 O O . GLY B 1 272 ? 108.080 169.922 106.650 1.00 133.15 272 GLY B O 1
ATOM 3836 N N . ILE B 1 273 ? 106.947 171.428 107.879 1.00 132.60 273 ILE B N 1
ATOM 3837 C CA . ILE B 1 273 ? 105.904 170.514 108.329 1.00 132.60 273 ILE B CA 1
ATOM 3838 C C . ILE B 1 273 ? 104.654 170.764 107.485 1.00 132.60 273 ILE B C 1
ATOM 3839 O O . ILE B 1 273 ? 104.291 171.935 107.293 1.00 132.60 273 ILE B O 1
ATOM 3844 N N . PRO B 1 274 ? 103.995 169.720 106.947 1.00 131.21 274 PRO B N 1
ATOM 3845 C CA . PRO B 1 274 ? 102.786 169.832 106.113 1.00 131.21 274 PRO B CA 1
ATOM 3846 C C . PRO B 1 274 ? 101.607 170.575 106.745 1.00 131.21 274 PRO B C 1
ATOM 3847 O O . PRO B 1 274 ? 101.575 170.793 107.955 1.00 131.21 274 PRO B O 1
ATOM 3851 N N . TYR B 1 297 ? 100.876 165.702 98.979 1.00 127.64 297 TYR B N 1
ATOM 3852 C CA . TYR B 1 297 ? 100.976 165.649 100.432 1.00 127.64 297 TYR B CA 1
ATOM 3853 C C . TYR B 1 297 ? 102.121 166.507 100.957 1.00 127.64 297 TYR B C 1
ATOM 3854 O O . TYR B 1 297 ? 101.934 167.671 101.298 1.00 127.64 297 TYR B O 1
ATOM 3863 N N . THR B 1 298 ? 103.308 165.899 101.022 1.00 127.49 298 THR B N 1
ATOM 3864 C CA . THR B 1 298 ? 104.542 166.451 101.556 1.00 127.49 298 THR B CA 1
ATOM 3865 C C . THR B 1 298 ? 104.982 167.671 100.746 1.00 127.49 298 THR B C 1
ATOM 3866 O O . THR B 1 298 ? 104.626 167.799 99.574 1.00 127.49 298 THR B O 1
ATOM 3870 N N . PRO B 1 299 ? 105.744 168.595 101.348 1.00 126.49 299 PRO B N 1
ATOM 3871 C CA . PRO B 1 299 ? 106.122 169.807 100.604 1.00 126.49 299 PRO B CA 1
ATOM 3872 C C . PRO B 1 299 ? 107.132 169.582 99.487 1.00 126.49 299 PRO B C 1
ATOM 3873 O O . PRO B 1 299 ? 107.356 170.497 98.685 1.00 126.49 299 PRO B O 1
ATOM 3877 N N . LEU B 1 300 ? 107.752 168.404 99.404 1.00 122.85 300 LEU B N 1
ATOM 3878 C CA . LEU B 1 300 ? 108.542 168.082 98.222 1.00 122.85 300 LEU B CA 1
ATOM 3879 C C . LEU B 1 300 ? 107.638 167.915 97.012 1.00 122.85 300 LEU B C 1
ATOM 3880 O O . LEU B 1 300 ? 107.974 168.351 95.905 1.00 122.85 300 LEU B O 1
ATOM 3885 N N . GLN B 1 301 ? 106.473 167.296 97.217 1.00 125.16 301 GLN B N 1
ATOM 3886 C CA . GLN B 1 301 ? 105.508 167.120 96.137 1.00 125.16 301 GLN B CA 1
ATOM 3887 C C . GLN B 1 301 ? 104.963 168.456 95.660 1.00 125.16 301 GLN B C 1
ATOM 3888 O O . GLN B 1 301 ? 104.737 168.650 94.461 1.00 125.16 301 GLN B O 1
ATOM 3894 N N . LEU B 1 302 ? 104.755 169.394 96.584 1.00 125.94 302 LEU B N 1
ATOM 3895 C CA . LEU B 1 302 ? 104.232 170.699 96.197 1.00 125.94 302 LEU B CA 1
ATOM 3896 C C . LEU B 1 302 ? 105.296 171.543 95.516 1.00 125.94 302 LEU B C 1
ATOM 3897 O O . LEU B 1 302 ? 104.972 172.388 94.671 1.00 125.94 302 LEU B O 1
ATOM 3902 N N . TRP B 1 303 ? 106.566 171.332 95.868 1.00 124.99 303 TRP B N 1
ATOM 3903 C CA . TRP B 1 303 ? 107.653 171.977 95.142 1.00 124.99 303 TRP B CA 1
ATOM 3904 C C . TRP B 1 303 ? 107.709 171.483 93.706 1.00 124.99 303 TRP B C 1
ATOM 3905 O O . TRP B 1 303 ? 107.914 172.267 92.775 1.00 124.99 303 TRP B O 1
ATOM 3916 N N . ASN B 1 304 ? 107.512 170.180 93.508 1.00 124.20 304 ASN B N 1
ATOM 3917 C CA . ASN B 1 304 ? 107.430 169.647 92.156 1.00 124.20 304 ASN B CA 1
ATOM 3918 C C . ASN B 1 304 ? 106.154 170.064 91.447 1.00 124.20 304 ASN B C 1
ATOM 3919 O O . ASN B 1 304 ? 106.115 170.054 90.213 1.00 124.20 304 ASN B O 1
ATOM 3924 N N . ASP B 1 305 ? 105.112 170.414 92.190 1.00 129.40 305 ASP B N 1
ATOM 3925 C CA . ASP B 1 305 ? 103.877 170.884 91.586 1.00 129.40 305 ASP B CA 1
ATOM 3926 C C . ASP B 1 305 ? 104.028 172.249 90.935 1.00 129.40 305 ASP B C 1
ATOM 3927 O O . ASP B 1 305 ? 103.288 172.554 89.996 1.00 129.40 305 ASP B O 1
ATOM 3932 N N . ASN B 1 306 ? 104.975 173.066 91.381 1.00 128.61 306 ASN B N 1
ATOM 3933 C CA . ASN B 1 306 ? 105.235 174.335 90.720 1.00 128.61 306 ASN B CA 1
ATOM 3934 C C . ASN B 1 306 ? 106.332 174.272 89.673 1.00 128.61 306 ASN B C 1
ATOM 3935 O O . ASN B 1 306 ? 106.585 175.288 89.018 1.00 128.61 306 ASN B O 1
ATOM 3940 N N . LYS B 1 307 ? 106.992 173.132 89.493 1.00 128.51 307 LYS B N 1
ATOM 3941 C CA . LYS B 1 307 ? 108.026 172.990 88.471 1.00 128.51 307 LYS B CA 1
ATOM 3942 C C . LYS B 1 307 ? 107.640 171.906 87.472 1.00 128.51 307 LYS B C 1
ATOM 3943 O O . LYS B 1 307 ? 106.514 171.406 87.491 1.00 128.51 307 LYS B O 1
ATOM 3949 N N . VAL C 1 39 ? 105.141 119.898 139.177 1.00 137.09 39 VAL C N 1
ATOM 3950 C CA . VAL C 1 39 ? 104.560 121.033 138.476 1.00 137.09 39 VAL C CA 1
ATOM 3951 C C . VAL C 1 39 ? 105.578 122.159 138.393 1.00 137.09 39 VAL C C 1
ATOM 3952 O O . VAL C 1 39 ? 106.778 121.911 138.282 1.00 137.09 39 VAL C O 1
ATOM 3954 N N . ARG C 1 40 ? 105.092 123.399 138.439 1.00 141.14 40 ARG C N 1
ATOM 3955 C CA . ARG C 1 40 ? 105.991 124.546 138.402 1.00 141.14 40 ARG C CA 1
ATOM 3956 C C . ARG C 1 40 ? 106.759 124.676 139.712 1.00 141.14 40 ARG C C 1
ATOM 3957 O O . ARG C 1 40 ? 107.993 124.601 139.736 1.00 141.14 40 ARG C O 1
ATOM 3959 N N . LYS C 1 41 ? 106.039 124.855 140.817 1.00 142.07 41 LYS C N 1
ATOM 3960 C CA . LYS C 1 41 ? 106.657 124.993 142.128 1.00 142.07 41 LYS C CA 1
ATOM 3961 C C . LYS C 1 41 ? 105.654 124.564 143.185 1.00 142.07 41 LYS C C 1
ATOM 3962 O O . LYS C 1 41 ? 104.548 124.119 142.872 1.00 142.07 41 LYS C O 1
ATOM 3964 N N . LEU C 1 42 ? 106.060 124.709 144.446 1.00 136.17 42 LEU C N 1
ATOM 3965 C CA . LEU C 1 42 ? 105.224 124.333 145.586 1.00 136.17 42 LEU C CA 1
ATOM 3966 C C . LEU C 1 42 ? 104.505 125.571 146.128 1.00 136.17 42 LEU C C 1
ATOM 3967 O O . LEU C 1 42 ? 104.668 125.982 147.279 1.00 136.17 42 LEU C O 1
ATOM 3969 N N . THR C 1 43 ? 103.677 126.163 145.266 1.00 133.98 43 THR C N 1
ATOM 3970 C CA . THR C 1 43 ? 102.888 127.345 145.623 1.00 133.98 43 THR C CA 1
ATOM 3971 C C . THR C 1 43 ? 101.556 126.933 146.259 1.00 133.98 43 THR C C 1
ATOM 3972 O O . THR C 1 43 ? 100.470 127.149 145.717 1.00 133.98 43 THR C O 1
ATOM 3974 N N . PHE C 1 44 ? 101.666 126.336 147.444 1.00 121.68 44 PHE C N 1
ATOM 3975 C CA . PHE C 1 44 ? 100.516 125.808 148.162 1.00 121.68 44 PHE C CA 1
ATOM 3976 C C . PHE C 1 44 ? 100.880 125.659 149.631 1.00 121.68 44 PHE C C 1
ATOM 3977 O O . PHE C 1 44 ? 102.056 125.640 150.000 1.00 121.68 44 PHE C O 1
ATOM 3985 N N . SER C 1 45 ? 99.841 125.529 150.458 1.00 119.13 45 SER C N 1
ATOM 3986 C CA . SER C 1 45 ? 99.908 125.259 151.890 1.00 119.13 45 SER C CA 1
ATOM 3987 C C . SER C 1 45 ? 98.503 124.922 152.357 1.00 119.13 45 SER C C 1
ATOM 3988 O O . SER C 1 45 ? 97.534 125.390 151.761 1.00 119.13 45 SER C O 1
ATOM 3991 N N . CYS C 1 46 ? 98.394 124.127 153.413 1.00 112.51 46 CYS C N 1
ATOM 3992 C CA . CYS C 1 46 ? 97.079 123.696 153.866 1.00 112.51 46 CYS C CA 1
ATOM 3993 C C . CYS C 1 46 ? 96.340 124.821 154.579 1.00 112.51 46 CYS C C 1
ATOM 3994 O O . CYS C 1 46 ? 96.963 125.673 155.208 1.00 112.51 46 CYS C O 1
ATOM 3997 N N . PRO C 1 47 ? 95.018 124.854 154.492 1.00 111.03 47 PRO C N 1
ATOM 3998 C CA . PRO C 1 47 ? 94.257 125.804 155.292 1.00 111.03 47 PRO C CA 1
ATOM 3999 C C . PRO C 1 47 ? 94.040 125.273 156.686 1.00 111.03 47 PRO C C 1
ATOM 4000 O O . PRO C 1 47 ? 93.901 124.073 156.915 1.00 111.03 47 PRO C O 1
ATOM 4004 N N . CYS C 1 48 ? 93.999 126.199 157.626 1.00 120.31 48 CYS C N 1
ATOM 4005 C CA . CYS C 1 48 ? 94.096 125.847 159.030 1.00 120.31 48 CYS C CA 1
ATOM 4006 C C . CYS C 1 48 ? 92.684 125.749 159.610 1.00 120.31 48 CYS C C 1
ATOM 4007 O O . CYS C 1 48 ? 92.374 126.302 160.664 1.00 120.31 48 CYS C O 1
ATOM 4010 N N . ALA C 1 49 ? 91.831 124.992 158.912 1.00 112.89 49 ALA C N 1
ATOM 4011 C CA . ALA C 1 49 ? 90.398 125.038 159.180 1.00 112.89 49 ALA C CA 1
ATOM 4012 C C . ALA C 1 49 ? 89.610 123.928 158.508 1.00 112.89 49 ALA C C 1
ATOM 4013 O O . ALA C 1 49 ? 90.074 123.321 157.543 1.00 112.89 49 ALA C O 1
ATOM 4015 N N . TYR C 1 50 ? 88.410 123.677 159.006 1.00 114.10 50 TYR C N 1
ATOM 4016 C CA . TYR C 1 50 ? 87.446 122.784 158.392 1.00 114.10 50 TYR C CA 1
ATOM 4017 C C . TYR C 1 50 ? 86.133 123.529 158.178 1.00 114.10 50 TYR C C 1
ATOM 4018 O O . TYR C 1 50 ? 85.749 124.365 158.994 1.00 114.10 50 TYR C O 1
ATOM 4027 N N . PRO C 1 51 ? 85.408 123.251 157.087 1.00 108.03 51 PRO C N 1
ATOM 4028 C CA . PRO C 1 51 ? 85.683 122.421 155.928 1.00 108.03 51 PRO C CA 1
ATOM 4029 C C . PRO C 1 51 ? 86.313 123.221 154.837 1.00 108.03 51 PRO C C 1
ATOM 4030 O O . PRO C 1 51 ? 85.757 123.302 153.757 1.00 108.03 51 PRO C O 1
ATOM 4034 N N . LEU C 1 52 ? 87.446 123.838 155.116 1.00 104.04 52 LEU C N 1
ATOM 4035 C CA . LEU C 1 52 ? 88.198 124.484 154.066 1.00 104.04 52 LEU C CA 1
ATOM 4036 C C . LEU C 1 52 ? 89.342 123.613 153.581 1.00 104.04 52 LEU C C 1
ATOM 4037 O O . LEU C 1 52 ? 89.797 123.795 152.450 1.00 104.04 52 LEU C O 1
ATOM 4042 N N . ASN C 1 53 ? 89.790 122.646 154.384 1.00 102.24 53 ASN C N 1
ATOM 4043 C CA . ASN C 1 53 ? 90.795 121.705 153.904 1.00 102.24 53 ASN C CA 1
ATOM 4044 C C . ASN C 1 53 ? 90.222 120.809 152.824 1.00 102.24 53 ASN C C 1
ATOM 4045 O O . ASN C 1 53 ? 90.934 120.421 151.892 1.00 102.24 53 ASN C O 1
ATOM 4050 N N . ILE C 1 54 ? 88.926 120.502 152.919 1.00 97.25 54 ILE C N 1
ATOM 4051 C CA . ILE C 1 54 ? 88.248 119.760 151.866 1.00 97.25 54 ILE C CA 1
ATOM 4052 C C . ILE C 1 54 ? 88.255 120.559 150.575 1.00 97.25 54 ILE C C 1
ATOM 4053 O O . ILE C 1 54 ? 88.745 120.090 149.547 1.00 97.25 54 ILE C O 1
ATOM 4058 N N . TYR C 1 55 ? 87.779 121.799 150.624 1.00 95.79 55 TYR C N 1
ATOM 4059 C CA . TYR C 1 55 ? 87.596 122.585 149.413 1.00 95.79 55 TYR C CA 1
ATOM 4060 C C . TYR C 1 55 ? 88.893 123.078 148.804 1.00 95.79 55 TYR C C 1
ATOM 4061 O O . TYR C 1 55 ? 88.983 123.154 147.578 1.00 95.79 55 TYR C O 1
ATOM 4070 N N . HIS C 1 56 ? 89.889 123.412 149.612 1.00 88.97 56 HIS C N 1
ATOM 4071 C CA . HIS C 1 56 ? 91.158 123.880 149.079 1.00 88.97 56 HIS C CA 1
ATOM 4072 C C . HIS C 1 56 ? 91.877 122.748 148.371 1.00 88.97 56 HIS C C 1
ATOM 4073 O O . HIS C 1 56 ? 92.427 122.940 147.284 1.00 88.97 56 HIS C O 1
ATOM 4080 N N . SER C 1 57 ? 91.883 121.562 148.972 1.00 90.82 57 SER C N 1
ATOM 4081 C CA . SER C 1 57 ? 92.582 120.450 148.349 1.00 90.82 57 SER C CA 1
ATOM 4082 C C . SER C 1 57 ? 91.829 119.915 147.149 1.00 90.82 57 SER C C 1
ATOM 4083 O O . SER C 1 57 ? 92.443 119.385 146.220 1.00 90.82 57 SER C O 1
ATOM 4086 N N . LEU C 1 58 ? 90.503 120.040 147.151 1.00 87.05 58 LEU C N 1
ATOM 4087 C CA . LEU C 1 58 ? 89.706 119.525 146.046 1.00 87.05 58 LEU C CA 1
ATOM 4088 C C . LEU C 1 58 ? 89.935 120.336 144.784 1.00 87.05 58 LEU C C 1
ATOM 4089 O O . LEU C 1 58 ? 90.114 119.775 143.702 1.00 87.05 58 LEU C O 1
ATOM 4094 N N . VAL C 1 59 ? 89.959 121.664 144.900 1.00 82.53 59 VAL C N 1
ATOM 4095 C CA . VAL C 1 59 ? 90.099 122.450 143.684 1.00 82.53 59 VAL C CA 1
ATOM 4096 C C . VAL C 1 59 ? 91.543 122.522 143.237 1.00 82.53 59 VAL C C 1
ATOM 4097 O O . VAL C 1 59 ? 91.819 122.984 142.134 1.00 82.53 59 VAL C O 1
ATOM 4101 N N . PHE C 1 60 ? 92.491 122.067 144.045 1.00 85.14 60 PHE C N 1
ATOM 4102 C CA . PHE C 1 60 ? 93.833 121.968 143.493 1.00 85.14 60 PHE C CA 1
ATOM 4103 C C . PHE C 1 60 ? 94.056 120.641 142.796 1.00 85.14 60 PHE C C 1
ATOM 4104 O O . PHE C 1 60 ? 94.937 120.534 141.939 1.00 85.14 60 PHE C O 1
ATOM 4112 N N . MET C 1 61 ? 93.286 119.618 143.152 1.00 90.33 61 MET C N 1
ATOM 4113 C CA . MET C 1 61 ? 93.385 118.365 142.419 1.00 90.33 61 MET C CA 1
ATOM 4114 C C . MET C 1 61 ? 92.592 118.434 141.130 1.00 90.33 61 MET C C 1
ATOM 4115 O O . MET C 1 61 ? 93.129 118.170 140.054 1.00 90.33 61 MET C O 1
ATOM 4120 N N . PHE C 1 62 ? 91.323 118.816 141.216 1.00 84.53 62 PHE C N 1
ATOM 4121 C CA . PHE C 1 62 ? 90.419 118.811 140.078 1.00 84.53 62 PHE C CA 1
ATOM 4122 C C . PHE C 1 62 ? 90.235 120.171 139.435 1.00 84.53 62 PHE C C 1
ATOM 4123 O O . PHE C 1 62 ? 89.278 120.357 138.689 1.00 84.53 62 PHE C O 1
ATOM 4131 N N . GLY C 1 63 ? 91.092 121.133 139.737 1.00 80.79 63 GLY C N 1
ATOM 4132 C CA . GLY C 1 63 ? 91.077 122.400 139.055 1.00 80.79 63 GLY C CA 1
ATOM 4133 C C . GLY C 1 63 ? 91.811 122.345 137.743 1.00 80.79 63 GLY C C 1
ATOM 4134 O O . GLY C 1 63 ? 91.224 122.545 136.682 1.00 80.79 63 GLY C O 1
ATOM 4135 N N . PRO C 1 64 ? 93.114 122.081 137.784 1.00 79.27 64 PRO C N 1
ATOM 4136 C CA . PRO C 1 64 ? 93.874 121.966 136.535 1.00 79.27 64 PRO C CA 1
ATOM 4137 C C . PRO C 1 64 ? 93.489 120.809 135.635 1.00 79.27 64 PRO C C 1
ATOM 4138 O O . PRO C 1 64 ? 93.913 120.804 134.479 1.00 79.27 64 PRO C O 1
ATOM 4142 N N . THR C 1 65 ? 92.709 119.831 136.092 1.00 82.98 65 THR C N 1
ATOM 4143 C CA . THR C 1 65 ? 92.244 118.836 135.136 1.00 82.98 65 THR C CA 1
ATOM 4144 C C . THR C 1 65 ? 91.128 119.388 134.267 1.00 82.98 65 THR C C 1
ATOM 4145 O O . THR C 1 65 ? 91.125 119.160 133.057 1.00 82.98 65 THR C O 1
ATOM 4149 N N . ALA C 1 66 ? 90.180 120.119 134.850 1.00 80.43 66 ALA C N 1
ATOM 4150 C CA . ALA C 1 66 ? 89.121 120.706 134.039 1.00 80.43 66 ALA C CA 1
ATOM 4151 C C . ALA C 1 66 ? 89.657 121.825 133.162 1.00 80.43 66 ALA C C 1
ATOM 4152 O O . ALA C 1 66 ? 89.127 122.079 132.077 1.00 80.43 66 ALA C O 1
ATOM 4154 N N . ALA C 1 67 ? 90.727 122.486 133.593 1.00 80.19 67 ALA C N 1
ATOM 4155 C CA . ALA C 1 67 ? 91.353 123.485 132.739 1.00 80.19 67 ALA C CA 1
ATOM 4156 C C . ALA C 1 67 ? 92.109 122.828 131.595 1.00 80.19 67 ALA C C 1
ATOM 4157 O O . ALA C 1 67 ? 92.055 123.296 130.455 1.00 80.19 67 ALA C O 1
ATOM 4159 N N . LEU C 1 68 ? 92.811 121.731 131.869 1.00 79.52 68 LEU C N 1
ATOM 4160 C CA . LEU C 1 68 ? 93.570 121.089 130.803 1.00 79.52 68 LEU C CA 1
ATOM 4161 C C . LEU C 1 68 ? 92.668 120.248 129.914 1.00 79.52 68 LEU C C 1
ATOM 4162 O O . LEU C 1 68 ? 93.043 119.902 128.790 1.00 79.52 68 LEU C O 1
ATOM 4167 N N . LEU C 1 69 ? 91.472 119.917 130.392 1.00 81.20 69 LEU C N 1
ATOM 4168 C CA . LEU C 1 69 ? 90.510 119.236 129.538 1.00 81.20 69 LEU C CA 1
ATOM 4169 C C . LEU C 1 69 ? 89.968 120.181 128.476 1.00 81.20 69 LEU C C 1
ATOM 4170 O O . LEU C 1 69 ? 89.812 119.800 127.313 1.00 81.20 69 LEU C O 1
ATOM 4175 N N . LEU C 1 70 ? 89.691 121.430 128.850 1.00 80.30 70 LEU C N 1
ATOM 4176 C CA . LEU C 1 70 ? 89.118 122.354 127.881 1.00 80.30 70 LEU C CA 1
ATOM 4177 C C . LEU C 1 70 ? 90.180 122.923 126.959 1.00 80.30 70 LEU C C 1
ATOM 4178 O O . LEU C 1 70 ? 89.877 123.320 125.832 1.00 80.30 70 LEU C O 1
ATOM 4183 N N . ILE C 1 71 ? 91.431 122.966 127.406 1.00 81.05 71 ILE C N 1
ATOM 4184 C CA . ILE C 1 71 ? 92.511 123.333 126.498 1.00 81.05 71 ILE C CA 1
ATOM 4185 C C . ILE C 1 71 ? 92.720 122.232 125.468 1.00 81.05 71 ILE C C 1
ATOM 4186 O O . ILE C 1 71 ? 92.882 122.495 124.271 1.00 81.05 71 ILE C O 1
ATOM 4191 N N . GLY C 1 72 ? 92.652 120.977 125.907 1.00 86.14 72 GLY C N 1
ATOM 4192 C CA . GLY C 1 72 ? 92.905 119.874 124.996 1.00 86.14 72 GLY C CA 1
ATOM 4193 C C . GLY C 1 72 ? 91.772 119.634 124.017 1.00 86.14 72 GLY C C 1
ATOM 4194 O O . GLY C 1 72 ? 91.978 119.070 122.945 1.00 86.14 72 GLY C O 1
ATOM 4195 N N . ILE C 1 73 ? 90.557 120.041 124.376 1.00 89.37 73 ILE C N 1
ATOM 4196 C CA . ILE C 1 73 ? 89.454 119.955 123.424 1.00 89.37 73 ILE C CA 1
ATOM 4197 C C . ILE C 1 73 ? 89.556 121.069 122.392 1.00 89.37 73 ILE C C 1
ATOM 4198 O O . ILE C 1 73 ? 89.341 120.847 121.194 1.00 89.37 73 ILE C O 1
ATOM 4203 N N . THR C 1 74 ? 89.931 122.271 122.832 1.00 91.55 74 THR C N 1
ATOM 4204 C CA . THR C 1 74 ? 89.977 123.426 121.942 1.00 91.55 74 THR C CA 1
ATOM 4205 C C . THR C 1 74 ? 91.076 123.297 120.896 1.00 91.55 74 THR C C 1
ATOM 4206 O O . THR C 1 74 ? 90.835 123.529 119.707 1.00 91.55 74 THR C O 1
ATOM 4210 N N . VAL C 1 75 ? 92.271 122.884 121.310 1.00 92.31 75 VAL C N 1
ATOM 4211 C CA . VAL C 1 75 ? 93.412 122.834 120.401 1.00 92.31 75 VAL C CA 1
ATOM 4212 C C . VAL C 1 75 ? 93.236 121.721 119.368 1.00 92.31 75 VAL C C 1
ATOM 4213 O O . VAL C 1 75 ? 93.682 121.843 118.220 1.00 92.31 75 VAL C O 1
ATOM 4217 N N . ASN C 1 76 ? 92.506 120.668 119.726 1.00 98.97 76 ASN C N 1
ATOM 4218 C CA . ASN C 1 76 ? 92.308 119.496 118.880 1.00 98.97 76 ASN C CA 1
ATOM 4219 C C . ASN C 1 76 ? 91.529 119.817 117.610 1.00 98.97 76 ASN C C 1
ATOM 4220 O O . ASN C 1 76 ? 90.382 120.263 117.677 1.00 98.97 76 ASN C O 1
ATOM 4225 N N . SER C 1 77 ? 92.143 119.584 116.448 1.00 104.34 77 SER C N 1
ATOM 4226 C CA . SER C 1 77 ? 91.573 120.027 115.181 1.00 104.34 77 SER C CA 1
ATOM 4227 C C . SER C 1 77 ? 90.379 119.198 114.741 1.00 104.34 77 SER C C 1
ATOM 4228 O O . SER C 1 77 ? 89.568 119.683 113.946 1.00 104.34 77 SER C O 1
ATOM 4231 N N . THR C 1 78 ? 90.250 117.969 115.231 1.00 105.69 78 THR C N 1
ATOM 4232 C CA . THR C 1 78 ? 89.107 117.135 114.893 1.00 105.69 78 THR C CA 1
ATOM 4233 C C . THR C 1 78 ? 87.829 117.648 115.544 1.00 105.69 78 THR C C 1
ATOM 4234 O O . THR C 1 78 ? 86.730 117.389 115.036 1.00 105.69 78 THR C O 1
ATOM 4238 N N . THR C 1 79 ? 87.959 118.410 116.630 1.00 109.03 79 THR C N 1
ATOM 4239 C CA . THR C 1 79 ? 86.804 119.063 117.231 1.00 109.03 79 THR C CA 1
ATOM 4240 C C . THR C 1 79 ? 86.183 120.065 116.276 1.00 109.03 79 THR C C 1
ATOM 4241 O O . THR C 1 79 ? 84.968 120.057 116.059 1.00 109.03 79 THR C O 1
ATOM 4245 N N . TRP C 1 80 ? 87.006 120.918 115.673 1.00 109.77 80 TRP C N 1
ATOM 4246 C CA . TRP C 1 80 ? 86.467 121.947 114.801 1.00 109.77 80 TRP C CA 1
ATOM 4247 C C . TRP C 1 80 ? 86.152 121.424 113.414 1.00 109.77 80 TRP C C 1
ATOM 4248 O O . TRP C 1 80 ? 85.509 122.126 112.636 1.00 109.77 80 TRP C O 1
ATOM 4259 N N . LYS C 1 81 ? 86.582 120.214 113.073 1.00 110.76 81 LYS C N 1
ATOM 4260 C CA . LYS C 1 81 ? 86.044 119.602 111.866 1.00 110.76 81 LYS C CA 1
ATOM 4261 C C . LYS C 1 81 ? 84.590 119.215 112.063 1.00 110.76 81 LYS C C 1
ATOM 4262 O O . LYS C 1 81 ? 83.810 119.223 111.108 1.00 110.76 81 LYS C O 1
ATOM 4268 N N . LEU C 1 82 ? 84.205 118.891 113.294 1.00 116.44 82 LEU C N 1
ATOM 4269 C CA . LEU C 1 82 ? 82.813 118.570 113.573 1.00 116.44 82 LEU C CA 1
ATOM 4270 C C . LEU C 1 82 ? 82.009 119.810 113.939 1.00 116.44 82 LEU C C 1
ATOM 4271 O O . LEU C 1 82 ? 80.840 119.934 113.564 1.00 116.44 82 LEU C O 1
ATOM 4276 N N . ALA C 1 83 ? 82.616 120.734 114.676 1.00 115.84 83 ALA C N 1
ATOM 4277 C CA . ALA C 1 83 ? 81.840 121.796 115.300 1.00 115.84 83 ALA C CA 1
ATOM 4278 C C . ALA C 1 83 ? 81.526 122.929 114.338 1.00 115.84 83 ALA C C 1
ATOM 4279 O O . ALA C 1 83 ? 80.428 123.487 114.390 1.00 115.84 83 ALA C O 1
ATOM 4281 N N . HIS C 1 84 ? 82.470 123.275 113.464 1.00 117.23 84 HIS C N 1
ATOM 4282 C CA . HIS C 1 84 ? 82.415 124.520 112.705 1.00 117.23 84 HIS C CA 1
ATOM 4283 C C . HIS C 1 84 ? 81.269 124.520 111.710 1.00 117.23 84 HIS C C 1
ATOM 4284 O O . HIS C 1 84 ? 81.130 123.592 110.912 1.00 117.23 84 HIS C O 1
ATOM 4291 N N . GLY C 1 85 ? 80.445 125.560 111.768 1.00 120.85 85 GLY C N 1
ATOM 4292 C CA . GLY C 1 85 ? 79.347 125.716 110.841 1.00 120.85 85 GLY C CA 1
ATOM 4293 C C . GLY C 1 85 ? 78.224 124.727 111.003 1.00 120.85 85 GLY C C 1
ATOM 4294 O O . GLY C 1 85 ? 77.575 124.391 110.011 1.00 120.85 85 GLY C O 1
ATOM 4295 N N . PHE C 1 86 ? 77.970 124.250 112.220 1.00 122.30 86 PHE C N 1
ATOM 4296 C CA . PHE C 1 86 ? 76.997 123.184 112.409 1.00 122.30 86 PHE C CA 1
ATOM 4297 C C . PHE C 1 86 ? 75.565 123.667 112.229 1.00 122.30 86 PHE C C 1
ATOM 4298 O O . PHE C 1 86 ? 74.683 122.873 111.890 1.00 122.30 86 PHE C O 1
ATOM 4306 N N . PHE C 1 87 ? 75.306 124.949 112.444 1.00 124.45 87 PHE C N 1
ATOM 4307 C CA . PHE C 1 87 ? 73.947 125.457 112.339 1.00 124.45 87 PHE C CA 1
ATOM 4308 C C . PHE C 1 87 ? 73.596 125.935 110.942 1.00 124.45 87 PHE C C 1
ATOM 4309 O O . PHE C 1 87 ? 72.438 126.282 110.696 1.00 124.45 87 PHE C O 1
ATOM 4317 N N . PHE C 1 88 ? 74.555 125.968 110.029 1.00 129.89 88 PHE C N 1
ATOM 4318 C CA . PHE C 1 88 ? 74.282 126.298 108.641 1.00 129.89 88 PHE C CA 1
ATOM 4319 C C . PHE C 1 88 ? 74.850 125.290 107.662 1.00 129.89 88 PHE C C 1
ATOM 4320 O O . PHE C 1 88 ? 74.944 125.589 106.473 1.00 129.89 88 PHE C O 1
ATOM 4328 N N . ARG C 1 89 ? 75.251 124.119 108.134 1.00 133.90 89 ARG C N 1
ATOM 4329 C CA . ARG C 1 89 ? 75.630 123.033 107.246 1.00 133.90 89 ARG C CA 1
ATOM 4330 C C . ARG C 1 89 ? 74.385 122.444 106.611 1.00 133.90 89 ARG C C 1
ATOM 4331 O O . ARG C 1 89 ? 73.363 122.272 107.280 1.00 133.90 89 ARG C O 1
ATOM 4339 N N . VAL C 1 90 ? 74.461 122.155 105.310 1.00 139.50 90 VAL C N 1
ATOM 4340 C CA . VAL C 1 90 ? 73.335 121.527 104.633 1.00 139.50 90 VAL C CA 1
ATOM 4341 C C . VAL C 1 90 ? 73.211 120.081 105.098 1.00 139.50 90 VAL C C 1
ATOM 4342 O O . VAL C 1 90 ? 74.207 119.422 105.420 1.00 139.50 90 VAL C O 1
ATOM 4346 N N . ARG C 1 91 ? 71.969 119.595 105.179 1.00 141.94 91 ARG C N 1
ATOM 4347 C CA . ARG C 1 91 ? 71.677 118.364 105.910 1.00 141.94 91 ARG C CA 1
ATOM 4348 C C . ARG C 1 91 ? 72.200 117.113 105.226 1.00 141.94 91 ARG C C 1
ATOM 4349 O O . ARG C 1 91 ? 72.492 116.129 105.911 1.00 141.94 91 ARG C O 1
ATOM 4357 N N . ASP C 1 92 ? 72.336 117.127 103.905 1.00 140.26 92 ASP C N 1
ATOM 4358 C CA . ASP C 1 92 ? 72.839 115.973 103.173 1.00 140.26 92 ASP C CA 1
ATOM 4359 C C . ASP C 1 92 ? 74.357 115.853 103.209 1.00 140.26 92 ASP C C 1
ATOM 4360 O O . ASP C 1 92 ? 74.896 114.891 102.656 1.00 140.26 92 ASP C O 1
ATOM 4365 N N . THR C 1 93 ? 75.056 116.797 103.838 1.00 139.05 93 THR C N 1
ATOM 4366 C CA . THR C 1 93 ? 76.484 116.671 104.090 1.00 139.05 93 THR C CA 1
ATOM 4367 C C . THR C 1 93 ? 76.810 116.580 105.575 1.00 139.05 93 THR C C 1
ATOM 4368 O O . THR C 1 93 ? 77.976 116.731 105.952 1.00 139.05 93 THR C O 1
ATOM 4372 N N . ARG C 1 94 ? 75.812 116.341 106.421 1.00 138.03 94 ARG C N 1
ATOM 4373 C CA . ARG C 1 94 ? 76.054 116.090 107.834 1.00 138.03 94 ARG C CA 1
ATOM 4374 C C . ARG C 1 94 ? 76.657 114.708 108.023 1.00 138.03 94 ARG C C 1
ATOM 4375 O O . ARG C 1 94 ? 76.475 113.816 107.190 1.00 138.03 94 ARG C O 1
ATOM 4383 N N . HIS C 1 95 ? 77.371 114.528 109.127 1.00 140.98 95 HIS C N 1
ATOM 4384 C CA . HIS C 1 95 ? 77.889 113.212 109.469 1.00 140.98 95 HIS C CA 1
ATOM 4385 C C . HIS C 1 95 ? 76.770 112.386 110.079 1.00 140.98 95 HIS C C 1
ATOM 4386 O O . HIS C 1 95 ? 75.839 112.940 110.671 1.00 140.98 95 HIS C O 1
ATOM 4393 N N . SER C 1 96 ? 76.849 111.068 109.935 1.00 148.73 96 SER C N 1
ATOM 4394 C CA . SER C 1 96 ? 75.931 110.207 110.663 1.00 148.73 96 SER C CA 1
ATOM 4395 C C . SER C 1 96 ? 76.284 110.244 112.142 1.00 148.73 96 SER C C 1
ATOM 4396 O O . SER C 1 96 ? 77.408 110.588 112.516 1.00 148.73 96 SER C O 1
ATOM 4399 N N . TRP C 1 97 ? 75.306 109.913 112.983 1.00 152.36 97 TRP C N 1
ATOM 4400 C CA . TRP C 1 97 ? 75.511 109.942 114.428 1.00 152.36 97 TRP C CA 1
ATOM 4401 C C . TRP C 1 97 ? 76.531 108.907 114.885 1.00 152.36 97 TRP C C 1
ATOM 4402 O O . TRP C 1 97 ? 77.206 109.106 115.901 1.00 152.36 97 TRP C O 1
ATOM 4413 N N . LYS C 1 98 ? 76.681 107.814 114.134 1.00 150.90 98 LYS C N 1
ATOM 4414 C CA . LYS C 1 98 ? 77.658 106.794 114.500 1.00 150.90 98 LYS C CA 1
ATOM 4415 C C . LYS C 1 98 ? 79.082 107.279 114.247 1.00 150.90 98 LYS C C 1
ATOM 4416 O O . LYS C 1 98 ? 79.965 107.100 115.096 1.00 150.90 98 LYS C O 1
ATOM 4422 N N . THR C 1 99 ? 79.327 107.918 113.096 1.00 145.25 99 THR C N 1
ATOM 4423 C CA . THR C 1 99 ? 80.672 108.432 112.848 1.00 145.25 99 THR C CA 1
ATOM 4424 C C . THR C 1 99 ? 80.920 109.728 113.612 1.00 145.25 99 THR C C 1
ATOM 4425 O O . THR C 1 99 ? 82.078 110.114 113.817 1.00 145.25 99 THR C O 1
ATOM 4429 N N . THR C 1 100 ? 79.854 110.391 114.067 1.00 141.95 100 THR C N 1
ATOM 4430 C CA . THR C 1 100 ? 80.012 111.522 114.971 1.00 141.95 100 THR C CA 1
ATOM 4431 C C . THR C 1 100 ? 80.545 111.062 116.317 1.00 141.95 100 THR C C 1
ATOM 4432 O O . THR C 1 100 ? 81.437 111.694 116.891 1.00 141.95 100 THR C O 1
ATOM 4436 N N . CYS C 1 101 ? 80.026 109.942 116.825 1.00 138.11 101 CYS C N 1
ATOM 4437 C CA . CYS C 1 101 ? 80.375 109.519 118.176 1.00 138.11 101 CYS C CA 1
ATOM 4438 C C . CYS C 1 101 ? 81.768 108.909 118.239 1.00 138.11 101 CYS C C 1
ATOM 4439 O O . CYS C 1 101 ? 82.483 109.104 119.226 1.00 138.11 101 CYS C O 1
ATOM 4442 N N . VAL C 1 102 ? 82.179 108.169 117.206 1.00 132.81 102 VAL C N 1
ATOM 4443 C CA . VAL C 1 102 ? 83.506 107.557 117.250 1.00 132.81 102 VAL C CA 1
ATOM 4444 C C . VAL C 1 102 ? 84.580 108.616 117.024 1.00 132.81 102 VAL C C 1
ATOM 4445 O O . VAL C 1 102 ? 85.670 108.557 117.608 1.00 132.81 102 VAL C O 1
ATOM 4449 N N . SER C 1 103 ? 84.261 109.641 116.234 1.00 130.16 103 SER C N 1
ATOM 4450 C CA . SER C 1 103 ? 85.158 110.783 116.131 1.00 130.16 103 SER C CA 1
ATOM 4451 C C . SER C 1 103 ? 85.211 111.567 117.433 1.00 130.16 103 SER C C 1
ATOM 4452 O O . SER C 1 103 ? 86.287 112.020 117.834 1.00 130.16 103 SER C O 1
ATOM 4455 N N . TRP C 1 104 ? 84.074 111.692 118.122 1.00 125.70 104 TRP C N 1
ATOM 4456 C CA . TRP C 1 104 ? 84.023 112.432 119.378 1.00 125.70 104 TRP C CA 1
ATOM 4457 C C . TRP C 1 104 ? 84.783 111.711 120.481 1.00 125.70 104 TRP C C 1
ATOM 4458 O O . TRP C 1 104 ? 85.395 112.349 121.345 1.00 125.70 104 TRP C O 1
ATOM 4469 N N . ILE C 1 105 ? 84.753 110.380 120.468 1.00 117.76 105 ILE C N 1
ATOM 4470 C CA . ILE C 1 105 ? 85.504 109.603 121.447 1.00 117.76 105 ILE C CA 1
ATOM 4471 C C . ILE C 1 105 ? 86.996 109.744 121.185 1.00 117.76 105 ILE C C 1
ATOM 4472 O O . ILE C 1 105 ? 87.810 109.779 122.117 1.00 117.76 105 ILE C O 1
ATOM 4477 N N . GLU C 1 106 ? 87.370 109.919 119.917 1.00 112.98 106 GLU C N 1
ATOM 4478 C CA . GLU C 1 106 ? 88.767 110.180 119.593 1.00 112.98 106 GLU C CA 1
ATOM 4479 C C . GLU C 1 106 ? 89.215 111.542 120.109 1.00 112.98 106 GLU C C 1
ATOM 4480 O O . GLU C 1 106 ? 90.399 111.738 120.397 1.00 112.98 106 GLU C O 1
ATOM 4482 N N . VAL C 1 107 ? 88.283 112.487 120.258 1.00 107.76 107 VAL C N 1
ATOM 4483 C CA . VAL C 1 107 ? 88.635 113.784 120.836 1.00 107.76 107 VAL C CA 1
ATOM 4484 C C . VAL C 1 107 ? 88.922 113.648 122.323 1.00 107.76 107 VAL C C 1
ATOM 4485 O O . VAL C 1 107 ? 89.931 114.156 122.824 1.00 107.76 107 VAL C O 1
ATOM 4489 N N . LEU C 1 108 ? 88.031 112.968 123.052 1.00 106.22 108 LEU C N 1
ATOM 4490 C CA . LEU C 1 108 ? 88.141 112.904 124.507 1.00 106.22 108 LEU C CA 1
ATOM 4491 C C . LEU C 1 108 ? 89.352 112.089 124.940 1.00 106.22 108 LEU C C 1
ATOM 4492 O O . LEU C 1 108 ? 90.027 112.429 125.916 1.00 106.22 108 LEU C O 1
ATOM 4497 N N . ILE C 1 109 ? 89.661 111.024 124.206 1.00 102.38 109 ILE C N 1
ATOM 4498 C CA . ILE C 1 109 ? 90.778 110.175 124.593 1.00 102.38 109 ILE C CA 1
ATOM 4499 C C . ILE C 1 109 ? 92.105 110.802 124.181 1.00 102.38 109 ILE C C 1
ATOM 4500 O O . ILE C 1 109 ? 93.113 110.644 124.877 1.00 102.38 109 ILE C O 1
ATOM 4505 N N . GLN C 1 110 ? 92.127 111.573 123.095 1.00 101.37 110 GLN C N 1
ATOM 4506 C CA . GLN C 1 110 ? 93.350 112.296 122.764 1.00 101.37 110 GLN C CA 1
ATOM 4507 C C . GLN C 1 110 ? 93.584 113.446 123.735 1.00 101.37 110 GLN C C 1
ATOM 4508 O O . GLN C 1 110 ? 94.731 113.766 124.065 1.00 101.37 110 GLN C O 1
ATOM 4514 N N . SER C 1 111 ? 92.511 114.053 124.238 1.00 97.72 111 SER C N 1
ATOM 4515 C CA . SER C 1 111 ? 92.674 115.207 125.110 1.00 97.72 111 SER C CA 1
ATOM 4516 C C . SER C 1 111 ? 92.890 114.829 126.566 1.00 97.72 111 SER C C 1
ATOM 4517 O O . SER C 1 111 ? 93.268 115.693 127.359 1.00 97.72 111 SER C O 1
ATOM 4520 N N . SER C 1 112 ? 92.650 113.573 126.944 1.00 92.22 112 SER C N 1
ATOM 4521 C CA . SER C 1 112 ? 92.797 113.187 128.343 1.00 92.22 112 SER C CA 1
ATOM 4522 C C . SER C 1 112 ? 94.180 112.657 128.678 1.00 92.22 112 SER C C 1
ATOM 4523 O O . SER C 1 112 ? 94.319 111.926 129.656 1.00 92.22 112 SER C O 1
ATOM 4526 N N . VAL C 1 113 ? 95.199 112.978 127.890 1.00 88.31 113 VAL C N 1
ATOM 4527 C CA . VAL C 1 113 ? 96.554 112.596 128.270 1.00 88.31 113 VAL C CA 1
ATOM 4528 C C . VAL C 1 113 ? 97.147 113.647 129.202 1.00 88.31 113 VAL C C 1
ATOM 4529 O O . VAL C 1 113 ? 97.963 113.345 130.077 1.00 88.31 113 VAL C O 1
ATOM 4533 N N . ALA C 1 114 ? 96.703 114.888 129.069 1.00 83.26 114 ALA C N 1
ATOM 4534 C CA . ALA C 1 114 ? 97.241 115.952 129.914 1.00 83.26 114 ALA C CA 1
ATOM 4535 C C . ALA C 1 114 ? 96.643 116.003 131.317 1.00 83.26 114 ALA C C 1
ATOM 4536 O O . ALA C 1 114 ? 97.414 116.233 132.263 1.00 83.26 114 ALA C O 1
ATOM 4538 N N . PRO C 1 115 ? 95.330 115.831 131.552 1.00 81.75 115 PRO C N 1
ATOM 4539 C CA . PRO C 1 115 ? 94.883 115.817 132.951 1.00 81.75 115 PRO C CA 1
ATOM 4540 C C . PRO C 1 115 ? 95.307 114.590 133.734 1.00 81.75 115 PRO C C 1
ATOM 4541 O O . PRO C 1 115 ? 95.595 114.712 134.927 1.00 81.75 115 PRO C O 1
ATOM 4545 N N . ILE C 1 116 ? 95.361 113.413 133.117 1.00 78.46 116 ILE C N 1
ATOM 4546 C CA . ILE C 1 116 ? 95.759 112.223 133.859 1.00 78.46 116 ILE C CA 1
ATOM 4547 C C . ILE C 1 116 ? 97.252 112.255 134.152 1.00 78.46 116 ILE C C 1
ATOM 4548 O O . ILE C 1 116 ? 97.710 111.726 135.168 1.00 78.46 116 ILE C O 1
ATOM 4553 N N . ALA C 1 117 ? 98.020 112.977 133.344 1.00 77.56 117 ALA C N 1
ATOM 4554 C CA . ALA C 1 117 ? 99.388 113.281 133.744 1.00 77.56 117 ALA C CA 1
ATOM 4555 C C . ALA C 1 117 ? 99.415 114.232 134.932 1.00 77.56 117 ALA C C 1
ATOM 4556 O O . ALA C 1 117 ? 100.322 114.166 135.766 1.00 77.56 117 ALA C O 1
ATOM 4558 N N . TRP C 1 118 ? 98.417 115.105 135.047 1.00 77.85 118 TRP C N 1
ATOM 4559 C CA . TRP C 1 118 ? 98.386 116.003 136.195 1.00 77.85 118 TRP C CA 1
ATOM 4560 C C . TRP C 1 118 ? 97.902 115.284 137.444 1.00 77.85 118 TRP C C 1
ATOM 4561 O O . TRP C 1 118 ? 98.458 115.473 138.528 1.00 77.85 118 TRP C O 1
ATOM 4572 N N . LEU C 1 119 ? 96.853 114.469 137.314 1.00 74.17 119 LEU C N 1
ATOM 4573 C CA . LEU C 1 119 ? 96.315 113.747 138.462 1.00 74.17 119 LEU C CA 1
ATOM 4574 C C . LEU C 1 119 ? 97.318 112.742 139.002 1.00 74.17 119 LEU C C 1
ATOM 4575 O O . LEU C 1 119 ? 97.323 112.440 140.198 1.00 74.17 119 LEU C O 1
ATOM 4580 N N . PHE C 1 120 ? 98.188 112.230 138.140 1.00 79.35 120 PHE C N 1
ATOM 4581 C CA . PHE C 1 120 ? 99.261 111.360 138.593 1.00 79.35 120 PHE C CA 1
ATOM 4582 C C . PHE C 1 120 ? 100.299 112.135 139.392 1.00 79.35 120 PHE C C 1
ATOM 4583 O O . PHE C 1 120 ? 100.856 111.623 140.365 1.00 79.35 120 PHE C O 1
ATOM 4591 N N . VAL C 1 121 ? 100.564 113.382 139.011 1.00 77.29 121 VAL C N 1
ATOM 4592 C CA . VAL C 1 121 ? 101.554 114.160 139.749 1.00 77.29 121 VAL C CA 1
ATOM 4593 C C . VAL C 1 121 ? 100.973 114.664 141.065 1.00 77.29 121 VAL C C 1
ATOM 4594 O O . VAL C 1 121 ? 101.661 114.694 142.089 1.00 77.29 121 VAL C O 1
ATOM 4598 N N . VAL C 1 122 ? 99.683 114.995 141.087 1.00 79.59 122 VAL C N 1
ATOM 4599 C CA . VAL C 1 122 ? 99.096 115.537 142.310 1.00 79.59 122 VAL C CA 1
ATOM 4600 C C . VAL C 1 122 ? 98.864 114.427 143.328 1.00 79.59 122 VAL C C 1
ATOM 4601 O O . VAL C 1 122 ? 98.679 114.687 144.521 1.00 79.59 122 VAL C O 1
ATOM 4605 N N . PHE C 1 123 ? 98.883 113.172 142.884 1.00 77.77 123 PHE C N 1
ATOM 4606 C CA . PHE C 1 123 ? 98.787 112.077 143.834 1.00 77.77 123 PHE C CA 1
ATOM 4607 C C . PHE C 1 123 ? 100.151 111.551 144.240 1.00 77.77 123 PHE C C 1
ATOM 4608 O O . PHE C 1 123 ? 100.274 110.923 145.293 1.00 77.77 123 PHE C O 1
ATOM 4616 N N . LEU C 1 124 ? 101.184 111.789 143.436 1.00 83.77 124 LEU C N 1
ATOM 4617 C CA . LEU C 1 124 ? 102.508 111.321 143.822 1.00 83.77 124 LEU C CA 1
ATOM 4618 C C . LEU C 1 124 ? 103.070 112.156 144.959 1.00 83.77 124 LEU C C 1
ATOM 4619 O O . LEU C 1 124 ? 103.399 111.624 146.021 1.00 83.77 124 LEU C O 1
ATOM 4624 N N . ASP C 1 125 ? 103.169 113.462 144.774 1.00 91.49 125 ASP C N 1
ATOM 4625 C CA . ASP C 1 125 ? 103.457 114.340 145.900 1.00 91.49 125 ASP C CA 1
ATOM 4626 C C . ASP C 1 125 ? 102.172 114.405 146.707 1.00 91.49 125 ASP C C 1
ATOM 4627 O O . ASP C 1 125 ? 101.342 115.289 146.501 1.00 91.49 125 ASP C O 1
ATOM 4632 N N . GLY C 1 126 ? 102.016 113.488 147.654 1.00 90.39 126 GLY C N 1
ATOM 4633 C CA . GLY C 1 126 ? 100.747 113.210 148.289 1.00 90.39 126 GLY C CA 1
ATOM 4634 C C . GLY C 1 126 ? 100.208 114.238 149.251 1.00 90.39 126 GLY C C 1
ATOM 4635 O O . GLY C 1 126 ? 99.225 113.944 149.935 1.00 90.39 126 GLY C O 1
ATOM 4636 N N . GLY C 1 127 ? 100.792 115.438 149.308 1.00 93.43 127 GLY C N 1
ATOM 4637 C CA . GLY C 1 127 ? 100.374 116.454 150.257 1.00 93.43 127 GLY C CA 1
ATOM 4638 C C . GLY C 1 127 ? 98.950 116.936 150.080 1.00 93.43 127 GLY C C 1
ATOM 4639 O O . GLY C 1 127 ? 98.342 117.412 151.042 1.00 93.43 127 GLY C O 1
ATOM 4640 N N . TYR C 1 128 ? 98.389 116.792 148.887 1.00 95.50 128 TYR C N 1
ATOM 4641 C CA . TYR C 1 128 ? 97.014 117.217 148.689 1.00 95.50 128 TYR C CA 1
ATOM 4642 C C . TYR C 1 128 ? 96.036 116.175 149.197 1.00 95.50 128 TYR C C 1
ATOM 4643 O O . TYR C 1 128 ? 94.967 116.526 149.703 1.00 95.50 128 TYR C O 1
ATOM 4652 N N . TYR C 1 129 ? 96.374 114.894 149.082 1.00 87.79 129 TYR C N 1
ATOM 4653 C CA . TYR C 1 129 ? 95.497 113.878 149.644 1.00 87.79 129 TYR C CA 1
ATOM 4654 C C . TYR C 1 129 ? 95.567 113.887 151.157 1.00 87.79 129 TYR C C 1
ATOM 4655 O O . TYR C 1 129 ? 94.567 113.615 151.832 1.00 87.79 129 TYR C O 1
ATOM 4664 N N . ARG C 1 130 ? 96.750 114.189 151.702 1.00 99.86 130 ARG C N 1
ATOM 4665 C CA . ARG C 1 130 ? 96.902 114.383 153.141 1.00 99.86 130 ARG C CA 1
ATOM 4666 C C . ARG C 1 130 ? 96.017 115.519 153.620 1.00 99.86 130 ARG C C 1
ATOM 4667 O O . ARG C 1 130 ? 95.318 115.401 154.630 1.00 99.86 130 ARG C O 1
ATOM 4675 N N . CYS C 1 131 ? 95.990 116.609 152.857 1.00 100.40 131 CYS C N 1
ATOM 4676 C CA . CYS C 1 131 ? 95.247 117.786 153.269 1.00 100.40 131 CYS C CA 1
ATOM 4677 C C . CYS C 1 131 ? 93.758 117.567 153.060 1.00 100.40 131 CYS C C 1
ATOM 4678 O O . CYS C 1 131 ? 92.927 118.220 153.694 1.00 100.40 131 CYS C O 1
ATOM 4681 N N . TYR C 1 132 ? 93.404 116.644 152.166 1.00 94.72 132 TYR C N 1
ATOM 4682 C CA . TYR C 1 132 ? 92.000 116.318 151.966 1.00 94.72 132 TYR C CA 1
ATOM 4683 C C . TYR C 1 132 ? 91.456 115.525 153.136 1.00 94.72 132 TYR C C 1
ATOM 4684 O O . TYR C 1 132 ? 90.310 115.715 153.550 1.00 94.72 132 TYR C O 1
ATOM 4693 N N . ARG C 1 133 ? 92.251 114.613 153.670 1.00 102.49 133 ARG C N 1
ATOM 4694 C CA . ARG C 1 133 ? 91.721 113.694 154.662 1.00 102.49 133 ARG C CA 1
ATOM 4695 C C . ARG C 1 133 ? 92.321 113.878 156.042 1.00 102.49 133 ARG C C 1
ATOM 4696 O O . ARG C 1 133 ? 92.188 112.980 156.873 1.00 102.49 133 ARG C O 1
ATOM 4704 N N . SER C 1 134 ? 92.955 115.015 156.323 1.00 104.57 134 SER C N 1
ATOM 4705 C CA . SER C 1 134 ? 93.520 115.216 157.651 1.00 104.57 134 SER C CA 1
ATOM 4706 C C . SER C 1 134 ? 92.445 115.464 158.691 1.00 104.57 134 SER C C 1
ATOM 4707 O O . SER C 1 134 ? 92.703 115.318 159.887 1.00 104.57 134 SER C O 1
ATOM 4710 N N . HIS C 1 135 ? 91.240 115.836 158.271 1.00 109.23 135 HIS C N 1
ATOM 4711 C CA . HIS C 1 135 ? 90.219 116.158 159.252 1.00 109.23 135 HIS C CA 1
ATOM 4712 C C . HIS C 1 135 ? 89.552 114.929 159.843 1.00 109.23 135 HIS C C 1
ATOM 4713 O O . HIS C 1 135 ? 88.821 115.062 160.824 1.00 109.23 135 HIS C O 1
ATOM 4720 N N . GLU C 1 136 ? 89.767 113.746 159.279 1.00 111.87 136 GLU C N 1
ATOM 4721 C CA . GLU C 1 136 ? 89.252 112.536 159.902 1.00 111.87 136 GLU C CA 1
ATOM 4722 C C . GLU C 1 136 ? 90.117 112.061 161.053 1.00 111.87 136 GLU C C 1
ATOM 4723 O O . GLU C 1 136 ? 89.696 111.172 161.796 1.00 111.87 136 GLU C O 1
ATOM 4729 N N . PHE C 1 137 ? 91.303 112.626 161.217 1.00 114.66 137 PHE C N 1
ATOM 4730 C CA . PHE C 1 137 ? 92.271 112.136 162.180 1.00 114.66 137 PHE C CA 1
ATOM 4731 C C . PHE C 1 137 ? 92.623 113.133 163.267 1.00 114.66 137 PHE C C 1
ATOM 4732 O O . PHE C 1 137 ? 92.993 112.714 164.361 1.00 114.66 137 PHE C O 1
ATOM 4740 N N . CYS C 1 138 ? 92.535 114.434 162.999 1.00 124.35 138 CYS C N 1
ATOM 4741 C CA . CYS C 1 138 ? 92.847 115.446 164.007 1.00 124.35 138 CYS C CA 1
ATOM 4742 C C . CYS C 1 138 ? 91.549 115.932 164.647 1.00 124.35 138 CYS C C 1
ATOM 4743 O O . CYS C 1 138 ? 91.029 117.013 164.370 1.00 124.35 138 CYS C O 1
ATOM 4746 N N . LEU C 1 139 ? 91.039 115.092 165.532 1.00 134.11 139 LEU C N 1
ATOM 4747 C CA . LEU C 1 139 ? 89.767 115.287 166.204 1.00 134.11 139 LEU C CA 1
ATOM 4748 C C . LEU C 1 139 ? 90.036 115.698 167.645 1.00 134.11 139 LEU C C 1
ATOM 4749 O O . LEU C 1 139 ? 91.041 115.280 168.225 1.00 134.11 139 LEU C O 1
ATOM 4754 N N . ILE C 1 140 ? 89.158 116.522 168.225 1.00 142.31 140 ILE C N 1
ATOM 4755 C CA . ILE C 1 140 ? 89.362 116.879 169.627 1.00 142.31 140 ILE C CA 1
ATOM 4756 C C . ILE C 1 140 ? 88.693 115.804 170.469 1.00 142.31 140 ILE C C 1
ATOM 4757 O O . ILE C 1 140 ? 87.543 115.940 170.904 1.00 142.31 140 ILE C O 1
ATOM 4762 N N . SER C 1 141 ? 89.388 114.686 170.619 1.00 150.32 141 SER C N 1
ATOM 4763 C CA . SER C 1 141 ? 89.201 113.784 171.737 1.00 150.32 141 SER C CA 1
ATOM 4764 C C . SER C 1 141 ? 90.593 113.383 172.192 1.00 150.32 141 SER C C 1
ATOM 4765 O O . SER C 1 141 ? 90.824 113.081 173.366 1.00 150.32 141 SER C O 1
ATOM 4768 N N . ASP C 1 142 ? 91.528 113.405 171.241 1.00 155.79 142 ASP C N 1
ATOM 4769 C CA . ASP C 1 142 ? 92.860 112.864 171.434 1.00 155.79 142 ASP C CA 1
ATOM 4770 C C . ASP C 1 142 ? 93.962 113.622 170.706 1.00 155.79 142 ASP C C 1
ATOM 4771 O O . ASP C 1 142 ? 95.085 113.112 170.636 1.00 155.79 142 ASP C O 1
ATOM 4776 N N . ALA C 1 143 ? 93.667 114.783 170.125 1.00 155.10 143 ALA C N 1
ATOM 4777 C CA . ALA C 1 143 ? 94.675 115.532 169.386 1.00 155.10 143 ALA C CA 1
ATOM 4778 C C . ALA C 1 143 ? 95.746 116.065 170.328 1.00 155.10 143 ALA C C 1
ATOM 4779 O O . ALA C 1 143 ? 95.501 116.260 171.520 1.00 155.10 143 ALA C O 1
ATOM 4781 N N . ILE C 1 144 ? 96.945 116.285 169.788 1.00 155.92 144 ILE C N 1
ATOM 4782 C CA . ILE C 1 144 ? 98.072 116.667 170.626 1.00 155.92 144 ILE C CA 1
ATOM 4783 C C . ILE C 1 144 ? 97.979 118.123 171.067 1.00 155.92 144 ILE C C 1
ATOM 4784 O O . ILE C 1 144 ? 98.300 118.446 172.219 1.00 155.92 144 ILE C O 1
ATOM 4789 N N . LEU C 1 145 ? 97.485 119.007 170.208 1.00 154.73 145 LEU C N 1
ATOM 4790 C CA . LEU C 1 145 ? 97.599 120.435 170.460 1.00 154.73 145 LEU C CA 1
ATOM 4791 C C . LEU C 1 145 ? 96.293 121.086 170.890 1.00 154.73 145 LEU C C 1
ATOM 4792 O O . LEU C 1 145 ? 96.166 122.307 170.772 1.00 154.73 145 LEU C O 1
ATOM 4797 N N . CYS C 1 146 ? 95.323 120.318 171.378 1.00 159.31 146 CYS C N 1
ATOM 4798 C CA . CYS C 1 146 ? 94.060 120.872 171.865 1.00 159.31 146 CYS C CA 1
ATOM 4799 C C . CYS C 1 146 ? 94.006 120.910 173.388 1.00 159.31 146 CYS C C 1
ATOM 4800 O O . CYS C 1 146 ? 92.927 120.861 173.985 1.00 159.31 146 CYS C O 1
ATOM 4803 N N . LYS C 1 147 ? 95.163 121.008 174.037 1.00 160.06 147 LYS C N 1
ATOM 4804 C CA . LYS C 1 147 ? 95.276 121.011 175.491 1.00 160.06 147 LYS C CA 1
ATOM 4805 C C . LYS C 1 147 ? 95.623 122.375 176.062 1.00 160.06 147 LYS C C 1
ATOM 4806 O O . LYS C 1 147 ? 94.897 122.884 176.918 1.00 160.06 147 LYS C O 1
ATOM 4812 N N . ASN C 1 148 ? 96.715 122.982 175.603 1.00 164.23 148 ASN C N 1
ATOM 4813 C CA . ASN C 1 148 ? 97.066 124.349 175.952 1.00 164.23 148 ASN C CA 1
ATOM 4814 C C . ASN C 1 148 ? 96.564 125.358 174.934 1.00 164.23 148 ASN C C 1
ATOM 4815 O O . ASN C 1 148 ? 96.246 126.489 175.303 1.00 164.23 148 ASN C O 1
ATOM 4820 N N . SER C 1 149 ? 96.440 124.957 173.666 1.00 165.82 149 SER C N 1
ATOM 4821 C CA . SER C 1 149 ? 96.019 125.879 172.620 1.00 165.82 149 SER C CA 1
ATOM 4822 C C . SER C 1 149 ? 94.506 125.926 172.454 1.00 165.82 149 SER C C 1
ATOM 4823 O O . SER C 1 149 ? 94.024 126.252 171.364 1.00 165.82 149 SER C O 1
ATOM 4826 N N . THR C 1 150 ? 93.747 125.623 173.509 1.00 165.94 150 THR C N 1
ATOM 4827 C CA . THR C 1 150 ? 92.293 125.721 173.467 1.00 165.94 150 THR C CA 1
ATOM 4828 C C . THR C 1 150 ? 91.860 127.182 173.502 1.00 165.94 150 THR C C 1
ATOM 4829 O O . THR C 1 150 ? 90.719 127.506 173.164 1.00 165.94 150 THR C O 1
ATOM 4833 N N . ILE C 1 151 ? 92.771 128.071 173.902 1.00 164.05 151 ILE C N 1
ATOM 4834 C CA . ILE C 1 151 ? 92.553 129.498 173.709 1.00 164.05 151 ILE C CA 1
ATOM 4835 C C . ILE C 1 151 ? 92.604 129.837 172.222 1.00 164.05 151 ILE C C 1
ATOM 4836 O O . ILE C 1 151 ? 91.859 130.696 171.740 1.00 164.05 151 ILE C O 1
ATOM 4841 N N . LEU C 1 152 ? 93.439 129.124 171.458 1.00 163.23 152 LEU C N 1
ATOM 4842 C CA . LEU C 1 152 ? 93.554 129.401 170.029 1.00 163.23 152 LEU C CA 1
ATOM 4843 C C . LEU C 1 152 ? 92.363 128.853 169.253 1.00 163.23 152 LEU C C 1
ATOM 4844 O O . LEU C 1 152 ? 92.073 129.319 168.146 1.00 163.23 152 LEU C O 1
ATOM 4849 N N . ASN C 1 153 ? 91.673 127.850 169.796 1.00 158.43 153 ASN C N 1
ATOM 4850 C CA . ASN C 1 153 ? 90.377 127.486 169.232 1.00 158.43 153 ASN C CA 1
ATOM 4851 C C . ASN C 1 153 ? 89.304 128.466 169.678 1.00 158.43 153 ASN C C 1
ATOM 4852 O O . ASN C 1 153 ? 88.485 128.917 168.872 1.00 158.43 153 ASN C O 1
ATOM 4857 N N . SER C 1 154 ? 89.301 128.819 170.966 1.00 162.53 154 SER C N 1
ATOM 4858 C CA . SER C 1 154 ? 88.307 129.728 171.522 1.00 162.53 154 SER C CA 1
ATOM 4859 C C . SER C 1 154 ? 88.744 131.186 171.476 1.00 162.53 154 SER C C 1
ATOM 4860 O O . SER C 1 154 ? 88.373 131.947 172.376 1.00 162.53 154 SER C O 1
ATOM 4863 N N . TYR C 1 155 ? 89.555 131.564 170.481 1.00 161.18 155 TYR C N 1
ATOM 4864 C CA . TYR C 1 155 ? 89.976 132.951 170.310 1.00 161.18 155 TYR C CA 1
ATOM 4865 C C . TYR C 1 155 ? 88.782 133.864 170.077 1.00 161.18 155 TYR C C 1
ATOM 4866 O O . TYR C 1 155 ? 88.592 134.852 170.795 1.00 161.18 155 TYR C O 1
ATOM 4875 N N . ALA C 1 156 ? 87.957 133.540 169.090 1.00 158.08 156 ALA C N 1
ATOM 4876 C CA . ALA C 1 156 ? 86.785 134.341 168.798 1.00 158.08 156 ALA C CA 1
ATOM 4877 C C . ALA C 1 156 ? 85.604 133.408 168.611 1.00 158.08 156 ALA C C 1
ATOM 4878 O O . ALA C 1 156 ? 85.734 132.186 168.707 1.00 158.08 156 ALA C O 1
ATOM 4880 N N . SER C 1 157 ? 84.439 134.003 168.362 1.00 156.53 157 SER C N 1
ATOM 4881 C CA . SER C 1 157 ? 83.287 133.201 167.974 1.00 156.53 157 SER C CA 1
ATOM 4882 C C . SER C 1 157 ? 83.492 132.579 166.600 1.00 156.53 157 SER C C 1
ATOM 4883 O O . SER C 1 157 ? 83.029 131.460 166.349 1.00 156.53 157 SER C O 1
ATOM 4886 N N . THR C 1 158 ? 84.206 133.278 165.715 1.00 154.43 158 THR C N 1
ATOM 4887 C CA . THR C 1 158 ? 84.524 132.732 164.402 1.00 154.43 158 THR C CA 1
ATOM 4888 C C . THR C 1 158 ? 85.541 131.608 164.489 1.00 154.43 158 THR C C 1
ATOM 4889 O O . THR C 1 158 ? 85.348 130.555 163.874 1.00 154.43 158 THR C O 1
ATOM 4893 N N . SER C 1 159 ? 86.604 131.799 165.274 1.00 153.23 159 SER C N 1
ATOM 4894 C CA . SER C 1 159 ? 87.735 130.877 165.271 1.00 153.23 159 SER C CA 1
ATOM 4895 C C . SER C 1 159 ? 87.432 129.552 165.960 1.00 153.23 159 SER C C 1
ATOM 4896 O O . SER C 1 159 ? 88.282 128.658 165.961 1.00 153.23 159 SER C O 1
ATOM 4899 N N . SER C 1 160 ? 86.258 129.404 166.564 1.00 148.98 160 SER C N 1
ATOM 4900 C CA . SER C 1 160 ? 85.811 128.082 166.972 1.00 148.98 160 SER C CA 1
ATOM 4901 C C . SER C 1 160 ? 84.687 127.585 166.076 1.00 148.98 160 SER C C 1
ATOM 4902 O O . SER C 1 160 ? 84.775 126.491 165.513 1.00 148.98 160 SER C O 1
ATOM 4905 N N . PHE C 1 161 ? 83.641 128.387 165.909 1.00 145.81 161 PHE C N 1
ATOM 4906 C CA . PHE C 1 161 ? 82.434 127.917 165.250 1.00 145.81 161 PHE C CA 1
ATOM 4907 C C . PHE C 1 161 ? 82.543 127.871 163.733 1.00 145.81 161 PHE C C 1
ATOM 4908 O O . PHE C 1 161 ? 82.190 126.859 163.123 1.00 145.81 161 PHE C O 1
ATOM 4916 N N . ASN C 1 162 ? 83.015 128.944 163.102 1.00 142.84 162 ASN C N 1
ATOM 4917 C CA . ASN C 1 162 ? 83.133 128.930 161.649 1.00 142.84 162 ASN C CA 1
ATOM 4918 C C . ASN C 1 162 ? 84.417 128.240 161.214 1.00 142.84 162 ASN C C 1
ATOM 4919 O O . ASN C 1 162 ? 84.478 127.648 160.131 1.00 142.84 162 ASN C O 1
ATOM 4924 N N . LYS C 1 163 ? 85.459 128.312 162.042 1.00 133.95 163 LYS C N 1
ATOM 4925 C CA . LYS C 1 163 ? 86.725 127.701 161.668 1.00 133.95 163 LYS C CA 1
ATOM 4926 C C . LYS C 1 163 ? 86.649 126.190 161.762 1.00 133.95 163 LYS C C 1
ATOM 4927 O O . LYS C 1 163 ? 87.364 125.484 161.046 1.00 133.95 163 LYS C O 1
ATOM 4933 N N . ILE C 1 164 ? 85.810 125.663 162.654 1.00 134.43 164 ILE C N 1
ATOM 4934 C CA . ILE C 1 164 ? 85.738 124.212 162.770 1.00 134.43 164 ILE C CA 1
ATOM 4935 C C . ILE C 1 164 ? 84.350 123.653 162.499 1.00 134.43 164 ILE C C 1
ATOM 4936 O O . ILE C 1 164 ? 84.130 123.018 161.466 1.00 134.43 164 ILE C O 1
ATOM 4941 N N . SER C 1 165 ? 83.398 123.890 163.397 1.00 143.52 165 SER C N 1
ATOM 4942 C CA . SER C 1 165 ? 82.104 123.212 163.368 1.00 143.52 165 SER C CA 1
ATOM 4943 C C . SER C 1 165 ? 81.186 123.890 164.371 1.00 143.52 165 SER C C 1
ATOM 4944 O O . SER C 1 165 ? 81.590 124.805 165.093 1.00 143.52 165 SER C O 1
ATOM 4947 N N . ASP C 1 166 ? 79.954 123.388 164.452 1.00 151.18 166 ASP C N 1
ATOM 4948 C CA . ASP C 1 166 ? 78.949 123.888 165.384 1.00 151.18 166 ASP C CA 1
ATOM 4949 C C . ASP C 1 166 ? 79.356 123.670 166.837 1.00 151.18 166 ASP C C 1
ATOM 4950 O O . ASP C 1 166 ? 78.879 124.373 167.732 1.00 151.18 166 ASP C O 1
ATOM 4955 N N . ASN C 1 167 ? 80.247 122.709 167.081 1.00 146.66 167 ASN C N 1
ATOM 4956 C CA . ASN C 1 167 ? 80.686 122.426 168.438 1.00 146.66 167 ASN C CA 1
ATOM 4957 C C . ASN C 1 167 ? 82.199 122.490 168.588 1.00 146.66 167 ASN C C 1
ATOM 4958 O O . ASN C 1 167 ? 82.702 122.273 169.697 1.00 146.66 167 ASN C O 1
ATOM 4963 N N . GLY C 1 168 ? 82.939 122.784 167.527 1.00 141.57 168 GLY C N 1
ATOM 4964 C CA . GLY C 1 168 ? 84.381 122.659 167.620 1.00 141.57 168 GLY C CA 1
ATOM 4965 C C . GLY C 1 168 ? 84.819 121.214 167.711 1.00 141.57 168 GLY C C 1
ATOM 4966 O O . GLY C 1 168 ? 85.389 120.805 168.729 1.00 141.57 168 GLY C O 1
ATOM 4967 N N . LYS C 1 169 ? 84.546 120.426 166.673 1.00 135.86 169 LYS C N 1
ATOM 4968 C CA . LYS C 1 169 ? 84.811 118.994 166.715 1.00 135.86 169 LYS C CA 1
ATOM 4969 C C . LYS C 1 169 ? 86.295 118.704 166.548 1.00 135.86 169 LYS C C 1
ATOM 4970 O O . LYS C 1 169 ? 86.881 117.931 167.311 1.00 135.86 169 LYS C O 1
ATOM 4976 N N . TYR C 1 170 ? 86.920 119.330 165.562 1.00 129.15 170 TYR C N 1
ATOM 4977 C CA . TYR C 1 170 ? 88.291 119.055 165.169 1.00 129.15 170 TYR C CA 1
ATOM 4978 C C . TYR C 1 170 ? 89.227 120.156 165.652 1.00 129.15 170 TYR C C 1
ATOM 4979 O O . TYR C 1 170 ? 88.829 121.300 165.856 1.00 129.15 170 TYR C O 1
ATOM 4988 N N . CYS C 1 171 ? 90.487 119.786 165.854 1.00 132.27 171 CYS C N 1
ATOM 4989 C CA . CYS C 1 171 ? 91.488 120.716 166.356 1.00 132.27 171 CYS C CA 1
ATOM 4990 C C . CYS C 1 171 ? 92.097 121.453 165.179 1.00 132.27 171 CYS C C 1
ATOM 4991 O O . CYS C 1 171 ? 92.660 120.809 164.283 1.00 132.27 171 CYS C O 1
ATOM 4994 N N . PRO C 1 172 ? 92.011 122.784 165.120 1.00 126.45 172 PRO C N 1
ATOM 4995 C CA . PRO C 1 172 ? 92.397 123.519 163.909 1.00 126.45 172 PRO C CA 1
ATOM 4996 C C . PRO C 1 172 ? 93.886 123.448 163.585 1.00 126.45 172 PRO C C 1
ATOM 4997 O O . PRO C 1 172 ? 94.212 123.188 162.419 1.00 126.45 172 PRO C O 1
ATOM 5001 N N . PRO C 1 173 ? 94.837 123.644 164.522 1.00 127.62 173 PRO C N 1
ATOM 5002 C CA . PRO C 1 173 ? 96.232 123.518 164.073 1.00 127.62 173 PRO C CA 1
ATOM 5003 C C . PRO C 1 173 ? 96.675 122.088 163.850 1.00 127.62 173 PRO C C 1
ATOM 5004 O O . PRO C 1 173 ? 97.754 121.867 163.289 1.00 127.62 173 PRO C O 1
ATOM 5008 N N . CYS C 1 174 ? 95.880 121.104 164.269 1.00 129.63 174 CYS C N 1
ATOM 5009 C CA . CYS C 1 174 ? 96.189 119.728 163.904 1.00 129.63 174 CYS C CA 1
ATOM 5010 C C . CYS C 1 174 ? 95.861 119.467 162.442 1.00 129.63 174 CYS C C 1
ATOM 5011 O O . CYS C 1 174 ? 96.581 118.728 161.766 1.00 129.63 174 CYS C O 1
ATOM 5014 N N . ILE C 1 175 ? 94.773 120.059 161.940 1.00 122.59 175 ILE C N 1
ATOM 5015 C CA . ILE C 1 175 ? 94.457 119.995 160.514 1.00 122.59 175 ILE C CA 1
ATOM 5016 C C . ILE C 1 175 ? 95.546 120.699 159.720 1.00 122.59 175 ILE C C 1
ATOM 5017 O O . ILE C 1 175 ? 95.946 120.261 158.634 1.00 122.59 175 ILE C O 1
ATOM 5022 N N . CYS C 1 176 ? 96.109 121.744 160.311 1.00 127.95 176 CYS C N 1
ATOM 5023 C CA . CYS C 1 176 ? 97.143 122.557 159.697 1.00 127.95 176 CYS C CA 1
ATOM 5024 C C . CYS C 1 176 ? 98.456 121.799 159.609 1.00 127.95 176 CYS C C 1
ATOM 5025 O O . CYS C 1 176 ? 99.039 121.692 158.528 1.00 127.95 176 CYS C O 1
ATOM 5028 N N . VAL C 1 177 ? 98.918 121.265 160.738 1.00 127.99 177 VAL C N 1
ATOM 5029 C CA . VAL C 1 177 ? 100.123 120.444 160.843 1.00 127.99 177 VAL C CA 1
ATOM 5030 C C . VAL C 1 177 ? 99.720 119.151 161.539 1.00 127.99 177 VAL C C 1
ATOM 5031 O O . VAL C 1 177 ? 99.300 119.180 162.704 1.00 127.99 177 VAL C O 1
ATOM 5035 N N . PRO C 1 178 ? 99.827 118.009 160.880 1.00 128.26 178 PRO C N 1
ATOM 5036 C CA . PRO C 1 178 ? 99.172 116.799 161.374 1.00 128.26 178 PRO C CA 1
ATOM 5037 C C . PRO C 1 178 ? 100.088 115.935 162.227 1.00 128.26 178 PRO C C 1
ATOM 5038 O O . PRO C 1 178 ? 101.282 116.192 162.383 1.00 128.26 178 PRO C O 1
ATOM 5042 N N . ASN C 1 179 ? 99.467 114.905 162.800 1.00 126.73 179 ASN C N 1
ATOM 5043 C CA . ASN C 1 179 ? 100.114 113.806 163.495 1.00 126.73 179 ASN C CA 1
ATOM 5044 C C . ASN C 1 179 ? 101.152 113.156 162.588 1.00 126.73 179 ASN C C 1
ATOM 5045 O O . ASN C 1 179 ? 100.781 112.585 161.553 1.00 126.73 179 ASN C O 1
ATOM 5050 N N . PRO C 1 180 ? 102.438 113.217 162.930 1.00 121.24 180 PRO C N 1
ATOM 5051 C CA . PRO C 1 180 ? 103.480 112.837 161.961 1.00 121.24 180 PRO C CA 1
ATOM 5052 C C . PRO C 1 180 ? 103.522 111.358 161.624 1.00 121.24 180 PRO C C 1
ATOM 5053 O O . PRO C 1 180 ? 104.007 110.995 160.544 1.00 121.24 180 PRO C O 1
ATOM 5057 N N . THR C 1 181 ? 102.997 110.491 162.487 1.00 119.07 181 THR C N 1
ATOM 5058 C CA . THR C 1 181 ? 102.808 109.110 162.065 1.00 119.07 181 THR C CA 1
ATOM 5059 C C . THR C 1 181 ? 101.615 108.961 161.127 1.00 119.07 181 THR C C 1
ATOM 5060 O O . THR C 1 181 ? 101.672 108.165 160.184 1.00 119.07 181 THR C O 1
ATOM 5064 N N . ASP C 1 182 ? 100.551 109.732 161.333 1.00 112.83 182 ASP C N 1
ATOM 5065 C CA . ASP C 1 182 ? 99.422 109.697 160.420 1.00 112.83 182 ASP C CA 1
ATOM 5066 C C . ASP C 1 182 ? 99.637 110.587 159.212 1.00 112.83 182 ASP C C 1
ATOM 5067 O O . ASP C 1 182 ? 98.956 110.418 158.197 1.00 112.83 182 ASP C O 1
ATOM 5072 N N . ALA C 1 183 ? 100.569 111.535 159.298 1.00 109.48 183 ALA C N 1
ATOM 5073 C CA . ALA C 1 183 ? 100.947 112.296 158.118 1.00 109.48 183 ALA C CA 1
ATOM 5074 C C . ALA C 1 183 ? 101.646 111.403 157.111 1.00 109.48 183 ALA C C 1
ATOM 5075 O O . ALA C 1 183 ? 101.437 111.532 155.903 1.00 109.48 183 ALA C O 1
ATOM 5077 N N . SER C 1 184 ? 102.464 110.470 157.589 1.00 105.46 184 SER C N 1
ATOM 5078 C CA . SER C 1 184 ? 103.117 109.575 156.647 1.00 105.46 184 SER C CA 1
ATOM 5079 C C . SER C 1 184 ? 102.195 108.451 156.201 1.00 105.46 184 SER C C 1
ATOM 5080 O O . SER C 1 184 ? 102.404 107.878 155.129 1.00 105.46 184 SER C O 1
ATOM 5083 N N . TYR C 1 185 ? 101.174 108.125 156.989 1.00 95.92 185 TYR C N 1
ATOM 5084 C CA . TYR C 1 185 ? 100.237 107.091 156.569 1.00 95.92 185 TYR C CA 1
ATOM 5085 C C . TYR C 1 185 ? 99.349 107.576 155.436 1.00 95.92 185 TYR C C 1
ATOM 5086 O O . TYR C 1 185 ? 99.052 106.826 154.504 1.00 95.92 185 TYR C O 1
ATOM 5095 N N . LEU C 1 186 ? 98.890 108.824 155.509 1.00 95.01 186 LEU C N 1
ATOM 5096 C CA . LEU C 1 186 ? 98.008 109.330 154.464 1.00 95.01 186 LEU C CA 1
ATOM 5097 C C . LEU C 1 186 ? 98.790 109.676 153.214 1.00 95.01 186 LEU C C 1
ATOM 5098 O O . LEU C 1 186 ? 98.288 109.509 152.101 1.00 95.01 186 LEU C O 1
ATOM 5103 N N . GLU C 1 187 ? 100.025 110.142 153.379 1.00 94.73 187 GLU C N 1
ATOM 5104 C CA . GLU C 1 187 ? 100.862 110.457 152.231 1.00 94.73 187 GLU C CA 1
ATOM 5105 C C . GLU C 1 187 ? 101.224 109.201 151.451 1.00 94.73 187 GLU C C 1
ATOM 5106 O O . GLU C 1 187 ? 101.301 109.222 150.221 1.00 94.73 187 GLU C O 1
ATOM 5112 N N . ALA C 1 188 ? 101.393 108.078 152.140 1.00 90.03 188 ALA C N 1
ATOM 5113 C CA . ALA C 1 188 ? 101.773 106.865 151.431 1.00 90.03 188 ALA C CA 1
ATOM 5114 C C . ALA C 1 188 ? 100.566 106.154 150.843 1.00 90.03 188 ALA C C 1
ATOM 5115 O O . ALA C 1 188 ? 100.694 105.418 149.861 1.00 90.03 188 ALA C O 1
ATOM 5117 N N . GLU C 1 189 ? 99.386 106.352 151.423 1.00 85.65 189 GLU C N 1
ATOM 5118 C CA . GLU C 1 189 ? 98.183 105.814 150.803 1.00 85.65 189 GLU C CA 1
ATOM 5119 C C . GLU C 1 189 ? 97.839 106.582 149.540 1.00 85.65 189 GLU C C 1
ATOM 5120 O O . GLU C 1 189 ? 97.178 106.057 148.638 1.00 85.65 189 GLU C O 1
ATOM 5126 N N . SER C 1 190 ? 98.288 107.832 149.458 1.00 83.03 190 SER C N 1
ATOM 5127 C CA . SER C 1 190 ? 98.137 108.598 148.231 1.00 83.03 190 SER C CA 1
ATOM 5128 C C . SER C 1 190 ? 98.988 108.022 147.114 1.00 83.03 190 SER C C 1
ATOM 5129 O O . SER C 1 190 ? 98.537 107.923 145.971 1.00 83.03 190 SER C O 1
ATOM 5132 N N . GLN C 1 191 ? 100.224 107.629 147.423 1.00 82.63 191 GLN C N 1
ATOM 5133 C CA . GLN C 1 191 ? 101.125 107.182 146.366 1.00 82.63 191 GLN C CA 1
ATOM 5134 C C . GLN C 1 191 ? 100.743 105.817 145.822 1.00 82.63 191 GLN C C 1
ATOM 5135 O O . GLN C 1 191 ? 101.077 105.497 144.678 1.00 82.63 191 GLN C O 1
ATOM 5141 N N . ILE C 1 192 ? 100.032 105.006 146.602 1.00 79.02 192 ILE C N 1
ATOM 5142 C CA . ILE C 1 192 ? 99.443 103.793 146.042 1.00 79.02 192 ILE C CA 1
ATOM 5143 C C . ILE C 1 192 ? 98.350 104.151 145.045 1.00 79.02 192 ILE C C 1
ATOM 5144 O O . ILE C 1 192 ? 98.226 103.527 143.985 1.00 79.02 192 ILE C O 1
ATOM 5149 N N . TYR C 1 193 ? 97.577 105.199 145.336 1.00 81.34 193 TYR C N 1
ATOM 5150 C CA . TYR C 1 193 ? 96.493 105.582 144.436 1.00 81.34 193 TYR C CA 1
ATOM 5151 C C . TYR C 1 193 ? 97.022 106.176 143.143 1.00 81.34 193 TYR C C 1
ATOM 5152 O O . TYR C 1 193 ? 96.352 106.117 142.110 1.00 81.34 193 TYR C O 1
ATOM 5161 N N . ALA C 1 194 ? 98.227 106.739 143.175 1.00 77.66 194 ALA C N 1
ATOM 5162 C CA . ALA C 1 194 ? 98.822 107.283 141.961 1.00 77.66 194 ALA C CA 1
ATOM 5163 C C . ALA C 1 194 ? 99.160 106.181 140.976 1.00 77.66 194 ALA C C 1
ATOM 5164 O O . ALA C 1 194 ? 98.843 106.280 139.789 1.00 77.66 194 ALA C O 1
ATOM 5166 N N . TRP C 1 195 ? 99.796 105.111 141.452 1.00 77.17 195 TRP C N 1
ATOM 5167 C CA . TRP C 1 195 ? 100.170 104.042 140.535 1.00 77.17 195 TRP C CA 1
ATOM 5168 C C . TRP C 1 195 ? 98.965 103.217 140.129 1.00 77.17 195 TRP C C 1
ATOM 5169 O O . TRP C 1 195 ? 98.961 102.612 139.055 1.00 77.17 195 TRP C O 1
ATOM 5180 N N . GLY C 1 196 ? 97.926 103.196 140.956 1.00 80.53 196 GLY C N 1
ATOM 5181 C CA . GLY C 1 196 ? 96.690 102.565 140.537 1.00 80.53 196 GLY C CA 1
ATOM 5182 C C . GLY C 1 196 ? 96.011 103.337 139.426 1.00 80.53 196 GLY C C 1
ATOM 5183 O O . GLY C 1 196 ? 95.351 102.762 138.561 1.00 80.53 196 GLY C O 1
ATOM 5184 N N . LEU C 1 197 ? 96.198 104.654 139.416 1.00 82.46 197 LEU C N 1
ATOM 5185 C CA . LEU C 1 197 ? 95.574 105.491 138.400 1.00 82.46 197 LEU C CA 1
ATOM 5186 C C . LEU C 1 197 ? 96.305 105.379 137.070 1.00 82.46 197 LEU C C 1
ATOM 5187 O O . LEU C 1 197 ? 95.682 105.234 136.014 1.00 82.46 197 LEU C O 1
ATOM 5192 N N . LEU C 1 198 ? 97.635 105.446 137.105 1.00 79.19 198 LEU C N 1
ATOM 5193 C CA . LEU C 1 198 ? 98.414 105.409 135.874 1.00 79.19 198 LEU C CA 1
ATOM 5194 C C . LEU C 1 198 ? 98.364 104.034 135.229 1.00 79.19 198 LEU C C 1
ATOM 5195 O O . LEU C 1 198 ? 98.425 103.910 134.004 1.00 79.19 198 LEU C O 1
ATOM 5200 N N . LEU C 1 199 ? 98.221 102.985 136.034 1.00 86.50 199 LEU C N 1
ATOM 5201 C CA . LEU C 1 199 ? 98.116 101.654 135.451 1.00 86.50 199 LEU C CA 1
ATOM 5202 C C . LEU C 1 199 ? 96.732 101.403 134.882 1.00 86.50 199 LEU C C 1
ATOM 5203 O O . LEU C 1 199 ? 96.606 100.816 133.804 1.00 86.50 199 LEU C O 1
ATOM 5208 N N . PHE C 1 200 ? 95.682 101.829 135.581 1.00 94.06 200 PHE C N 1
ATOM 5209 C CA . PHE C 1 200 ? 94.336 101.551 135.093 1.00 94.06 200 PHE C CA 1
ATOM 5210 C C . PHE C 1 200 ? 94.017 102.381 133.858 1.00 94.06 200 PHE C C 1
ATOM 5211 O O . PHE C 1 200 ? 93.369 101.899 132.924 1.00 94.06 200 PHE C O 1
ATOM 5219 N N . SER C 1 201 ? 94.479 103.629 133.821 1.00 89.19 201 SER C N 1
ATOM 5220 C CA . SER C 1 201 ? 94.271 104.422 132.619 1.00 89.19 201 SER C CA 1
ATOM 5221 C C . SER C 1 201 ? 95.204 103.992 131.500 1.00 89.19 201 SER C C 1
ATOM 5222 O O . SER C 1 201 ? 94.868 104.154 130.327 1.00 89.19 201 SER C O 1
ATOM 5225 N N . GLY C 1 202 ? 96.369 103.441 131.833 1.00 87.08 202 GLY C N 1
ATOM 5226 C CA . GLY C 1 202 ? 97.266 102.969 130.792 1.00 87.08 202 GLY C CA 1
ATOM 5227 C C . GLY C 1 202 ? 96.773 101.693 130.143 1.00 87.08 202 GLY C C 1
ATOM 5228 O O . GLY C 1 202 ? 96.883 101.517 128.929 1.00 87.08 202 GLY C O 1
ATOM 5229 N N . VAL C 1 203 ? 96.214 100.789 130.945 1.00 89.88 203 VAL C N 1
ATOM 5230 C CA . VAL C 1 203 ? 95.716 99.524 130.415 1.00 89.88 203 VAL C CA 1
ATOM 5231 C C . VAL C 1 203 ? 94.458 99.755 129.588 1.00 89.88 203 VAL C C 1
ATOM 5232 O O . VAL C 1 203 ? 94.296 99.188 128.502 1.00 89.88 203 VAL C O 1
ATOM 5236 N N . ALA C 1 204 ? 93.569 100.628 130.063 1.00 90.43 204 ALA C N 1
ATOM 5237 C CA . ALA C 1 204 ? 92.327 100.868 129.338 1.00 90.43 204 ALA C CA 1
ATOM 5238 C C . ALA C 1 204 ? 92.572 101.670 128.067 1.00 90.43 204 ALA C C 1
ATOM 5239 O O . ALA C 1 204 ? 91.835 101.534 127.087 1.00 90.43 204 ALA C O 1
ATOM 5241 N N . ALA C 1 205 ? 93.617 102.497 128.049 1.00 91.61 205 ALA C N 1
ATOM 5242 C CA . ALA C 1 205 ? 93.984 103.139 126.795 1.00 91.61 205 ALA C CA 1
ATOM 5243 C C . ALA C 1 205 ? 94.667 102.155 125.865 1.00 91.61 205 ALA C C 1
ATOM 5244 O O . ALA C 1 205 ? 94.598 102.300 124.643 1.00 91.61 205 ALA C O 1
ATOM 5246 N N . PHE C 1 206 ? 95.321 101.140 126.422 1.00 93.53 206 PHE C N 1
ATOM 5247 C CA . PHE C 1 206 ? 95.943 100.123 125.583 1.00 93.53 206 PHE C CA 1
ATOM 5248 C C . PHE C 1 206 ? 94.894 99.227 124.940 1.00 93.53 206 PHE C C 1
ATOM 5249 O O . PHE C 1 206 ? 95.042 98.810 123.788 1.00 93.53 206 PHE C O 1
ATOM 5257 N N . LEU C 1 207 ? 93.817 98.925 125.662 1.00 95.07 207 LEU C N 1
ATOM 5258 C CA . LEU C 1 207 ? 92.802 98.043 125.100 1.00 95.07 207 LEU C CA 1
ATOM 5259 C C . LEU C 1 207 ? 91.903 98.783 124.121 1.00 95.07 207 LEU C C 1
ATOM 5260 O O . LEU C 1 207 ? 91.351 98.175 123.199 1.00 95.07 207 LEU C O 1
ATOM 5265 N N . VAL C 1 208 ? 91.738 100.092 124.302 1.00 98.58 208 VAL C N 1
ATOM 5266 C CA . VAL C 1 208 ? 90.959 100.871 123.345 1.00 98.58 208 VAL C CA 1
ATOM 5267 C C . VAL C 1 208 ? 91.735 101.031 122.046 1.00 98.58 208 VAL C C 1
ATOM 5268 O O . VAL C 1 208 ? 91.174 100.911 120.949 1.00 98.58 208 VAL C O 1
ATOM 5272 N N . ILE C 1 209 ? 93.049 101.246 122.153 1.00 102.21 209 ILE C N 1
ATOM 5273 C CA . ILE C 1 209 ? 93.899 101.343 120.968 1.00 102.21 209 ILE C CA 1
ATOM 5274 C C . ILE C 1 209 ? 93.926 100.026 120.208 1.00 102.21 209 ILE C C 1
ATOM 5275 O O . ILE C 1 209 ? 93.750 99.999 118.986 1.00 102.21 209 ILE C O 1
ATOM 5280 N N . THR C 1 210 ? 94.080 98.913 120.922 1.00 105.32 210 THR C N 1
ATOM 5281 C CA . THR C 1 210 ? 94.229 97.622 120.261 1.00 105.32 210 THR C CA 1
ATOM 5282 C C . THR C 1 210 ? 92.924 97.169 119.611 1.00 105.32 210 THR C C 1
ATOM 5283 O O . THR C 1 210 ? 92.932 96.572 118.529 1.00 105.32 210 THR C O 1
ATOM 5287 N N . CYS C 1 211 ? 91.783 97.506 120.214 1.00 109.89 211 CYS C N 1
ATOM 5288 C CA . CYS C 1 211 ? 90.510 97.174 119.582 1.00 109.89 211 CYS C CA 1
ATOM 5289 C C . CYS C 1 211 ? 90.247 98.065 118.370 1.00 109.89 211 CYS C C 1
ATOM 5290 O O . CYS C 1 211 ? 89.617 97.640 117.398 1.00 109.89 211 CYS C O 1
ATOM 5293 N N . ASN C 1 212 ? 90.759 99.297 118.385 1.00 111.54 212 ASN C N 1
ATOM 5294 C CA . ASN C 1 212 ? 90.663 100.115 117.179 1.00 111.54 212 ASN C CA 1
ATOM 5295 C C . ASN C 1 212 ? 91.674 99.689 116.123 1.00 111.54 212 ASN C C 1
ATOM 5296 O O . ASN C 1 212 ? 91.542 100.054 114.952 1.00 111.54 212 ASN C O 1
ATOM 5301 N N . ARG C 1 213 ? 92.706 98.946 116.512 1.00 111.10 213 ARG C N 1
ATOM 5302 C CA . ARG C 1 213 ? 93.596 98.390 115.503 1.00 111.10 213 ARG C CA 1
ATOM 5303 C C . ARG C 1 213 ? 93.014 97.120 114.911 1.00 111.10 213 ARG C C 1
ATOM 5304 O O . ARG C 1 213 ? 92.989 96.946 113.691 1.00 111.10 213 ARG C O 1
ATOM 5312 N N . MET C 1 214 ? 92.539 96.218 115.763 1.00 117.21 214 MET C N 1
ATOM 5313 C CA . MET C 1 214 ? 92.211 94.881 115.292 1.00 117.21 214 MET C CA 1
ATOM 5314 C C . MET C 1 214 ? 90.879 94.838 114.561 1.00 117.21 214 MET C C 1
ATOM 5315 O O . MET C 1 214 ? 90.664 93.948 113.736 1.00 117.21 214 MET C O 1
ATOM 5320 N N . CYS C 1 215 ? 89.981 95.776 114.824 1.00 121.66 215 CYS C N 1
ATOM 5321 C CA . CYS C 1 215 ? 88.737 95.830 114.072 1.00 121.66 215 CYS C CA 1
ATOM 5322 C C . CYS C 1 215 ? 88.806 96.765 112.874 1.00 121.66 215 CYS C C 1
ATOM 5323 O O . CYS C 1 215 ? 87.759 97.129 112.335 1.00 121.66 215 CYS C O 1
ATOM 5326 N N . ASP C 1 216 ? 90.000 97.163 112.445 1.00 121.10 216 ASP C N 1
ATOM 5327 C CA . ASP C 1 216 ? 90.123 98.027 111.277 1.00 121.10 216 ASP C CA 1
ATOM 5328 C C . ASP C 1 216 ? 89.873 97.215 110.017 1.00 121.10 216 ASP C C 1
ATOM 5329 O O . ASP C 1 216 ? 90.236 96.037 109.952 1.00 121.10 216 ASP C O 1
ATOM 5334 N N . LYS C 1 217 ? 89.248 97.839 109.014 1.00 124.86 217 LYS C N 1
ATOM 5335 C CA . LYS C 1 217 ? 88.976 97.129 107.771 1.00 124.86 217 LYS C CA 1
ATOM 5336 C C . LYS C 1 217 ? 90.235 96.913 106.954 1.00 124.86 217 LYS C C 1
ATOM 5337 O O . LYS C 1 217 ? 90.323 95.920 106.230 1.00 124.86 217 LYS C O 1
ATOM 5343 N N . TYR C 1 218 ? 91.215 97.796 107.069 1.00 124.39 218 TYR C N 1
ATOM 5344 C CA . TYR C 1 218 ? 92.458 97.675 106.330 1.00 124.39 218 TYR C CA 1
ATOM 5345 C C . TYR C 1 218 ? 93.475 96.887 107.140 1.00 124.39 218 TYR C C 1
ATOM 5346 O O . TYR C 1 218 ? 93.317 96.689 108.344 1.00 124.39 218 TYR C O 1
ATOM 5355 N N . THR C 1 219 ? 94.515 96.428 106.462 1.00 127.58 219 THR C N 1
ATOM 5356 C CA . THR C 1 219 ? 95.714 95.952 107.126 1.00 127.58 219 THR C CA 1
ATOM 5357 C C . THR C 1 219 ? 96.639 97.123 107.408 1.00 127.58 219 THR C C 1
ATOM 5358 O O . THR C 1 219 ? 96.245 98.284 107.309 1.00 127.58 219 THR C O 1
ATOM 5362 N N . LEU C 1 220 ? 97.884 96.810 107.771 1.00 122.08 220 LEU C N 1
ATOM 5363 C CA . LEU C 1 220 ? 98.818 97.861 108.160 1.00 122.08 220 LEU C CA 1
ATOM 5364 C C . LEU C 1 220 ? 99.253 98.728 106.987 1.00 122.08 220 LEU C C 1
ATOM 5365 O O . LEU C 1 220 ? 99.193 99.959 107.063 1.00 122.08 220 LEU C O 1
ATOM 5370 N N . VAL C 1 221 ? 99.689 98.108 105.890 1.00 122.99 221 VAL C N 1
ATOM 5371 C CA . VAL C 1 221 ? 100.313 98.875 104.814 1.00 122.99 221 VAL C CA 1
ATOM 5372 C C . VAL C 1 221 ? 99.264 99.675 104.049 1.00 122.99 221 VAL C C 1
ATOM 5373 O O . VAL C 1 221 ? 99.551 100.754 103.518 1.00 122.99 221 VAL C O 1
ATOM 5377 N N . GLN C 1 222 ? 98.018 99.205 104.046 1.00 122.43 222 GLN C N 1
ATOM 5378 C CA . GLN C 1 222 ? 96.948 99.995 103.457 1.00 122.43 222 GLN C CA 1
ATOM 5379 C C . GLN C 1 222 ? 96.631 101.197 104.325 1.00 122.43 222 GLN C C 1
ATOM 5380 O O . GLN C 1 222 ? 96.366 102.290 103.817 1.00 122.43 222 GLN C O 1
ATOM 5386 N N . ARG C 1 223 ? 96.678 101.019 105.643 1.00 118.73 223 ARG C N 1
ATOM 5387 C CA . ARG C 1 223 ? 96.436 102.135 106.546 1.00 118.73 223 ARG C CA 1
ATOM 5388 C C . ARG C 1 223 ? 97.588 103.125 106.508 1.00 118.73 223 ARG C C 1
ATOM 5389 O O . ARG C 1 223 ? 97.379 104.338 106.608 1.00 118.73 223 ARG C O 1
ATOM 5397 N N . GLN C 1 224 ? 98.809 102.631 106.327 1.00 119.02 224 GLN C N 1
ATOM 5398 C CA . GLN C 1 224 ? 99.953 103.526 106.241 1.00 119.02 224 GLN C CA 1
ATOM 5399 C C . GLN C 1 224 ? 99.940 104.317 104.944 1.00 119.02 224 GLN C C 1
ATOM 5400 O O . GLN C 1 224 ? 100.385 105.468 104.911 1.00 119.02 224 GLN C O 1
ATOM 5406 N N . TYR C 1 225 ? 99.418 103.729 103.868 1.00 117.13 225 TYR C N 1
ATOM 5407 C CA . TYR C 1 225 ? 99.336 104.470 102.616 1.00 117.13 225 TYR C CA 1
ATOM 5408 C C . TYR C 1 225 ? 98.224 105.503 102.669 1.00 117.13 225 TYR C C 1
ATOM 5409 O O . TYR C 1 225 ? 98.382 106.620 102.166 1.00 117.13 225 TYR C O 1
ATOM 5418 N N . VAL C 1 226 ? 97.091 105.147 103.277 1.00 115.53 226 VAL C N 1
ATOM 5419 C CA . VAL C 1 226 ? 95.942 106.047 103.318 1.00 115.53 226 VAL C CA 1
ATOM 5420 C C . VAL C 1 226 ? 96.251 107.263 104.177 1.00 115.53 226 VAL C C 1
ATOM 5421 O O . VAL C 1 226 ? 95.956 108.402 103.798 1.00 115.53 226 VAL C O 1
ATOM 5425 N N . GLU C 1 227 ? 96.911 107.049 105.311 1.00 115.64 227 GLU C N 1
ATOM 5426 C CA . GLU C 1 227 ? 97.277 108.180 106.151 1.00 115.64 227 GLU C CA 1
ATOM 5427 C C . GLU C 1 227 ? 98.411 108.990 105.546 1.00 115.64 227 GLU C C 1
ATOM 5428 O O . GLU C 1 227 ? 98.532 110.186 105.835 1.00 115.64 227 GLU C O 1
ATOM 5434 N N . THR C 1 228 ? 99.241 108.370 104.706 1.00 115.73 228 THR C N 1
ATOM 5435 C CA . THR C 1 228 ? 100.208 109.134 103.925 1.00 115.73 228 THR C CA 1
ATOM 5436 C C . THR C 1 228 ? 99.490 110.040 102.940 1.00 115.73 228 THR C C 1
ATOM 5437 O O . THR C 1 228 ? 99.894 111.185 102.711 1.00 115.73 228 THR C O 1
ATOM 5441 N N . TYR C 1 229 ? 98.384 109.552 102.388 1.00 116.50 229 TYR C N 1
ATOM 5442 C CA . TYR C 1 229 ? 97.635 110.318 101.404 1.00 116.50 229 TYR C CA 1
ATOM 5443 C C . TYR C 1 229 ? 96.921 111.497 102.045 1.00 116.50 229 TYR C C 1
ATOM 5444 O O . TYR C 1 229 ? 96.884 112.587 101.472 1.00 116.50 229 TYR C O 1
ATOM 5453 N N . LYS C 1 230 ? 96.356 111.302 103.239 1.00 114.20 230 LYS C N 1
ATOM 5454 C CA . LYS C 1 230 ? 95.602 112.373 103.883 1.00 114.20 230 LYS C CA 1
ATOM 5455 C C . LYS C 1 230 ? 96.502 113.505 104.339 1.00 114.20 230 LYS C C 1
ATOM 5456 O O . LYS C 1 230 ? 96.117 114.676 104.265 1.00 114.20 230 LYS C O 1
ATOM 5462 N N . ASN C 1 231 ? 97.702 113.181 104.820 1.00 115.63 231 ASN C N 1
ATOM 5463 C CA . ASN C 1 231 ? 98.629 114.226 105.237 1.00 115.63 231 ASN C CA 1
ATOM 5464 C C . ASN C 1 231 ? 99.119 115.025 104.040 1.00 115.63 231 ASN C C 1
ATOM 5465 O O . ASN C 1 231 ? 99.260 116.251 104.110 1.00 115.63 231 ASN C O 1
ATOM 5470 N N . VAL C 1 232 ? 99.353 114.345 102.919 1.00 116.16 232 VAL C N 1
ATOM 5471 C CA . VAL C 1 232 ? 99.786 115.039 101.714 1.00 116.16 232 VAL C CA 1
ATOM 5472 C C . VAL C 1 232 ? 98.640 115.852 101.133 1.00 116.16 232 VAL C C 1
ATOM 5473 O O . VAL C 1 232 ? 98.839 116.983 100.681 1.00 116.16 232 VAL C O 1
ATOM 5477 N N . GLU C 1 233 ? 97.414 115.330 101.213 1.00 116.01 233 GLU C N 1
ATOM 5478 C CA . GLU C 1 233 ? 96.284 115.998 100.575 1.00 116.01 233 GLU C CA 1
ATOM 5479 C C . GLU C 1 233 ? 95.929 117.299 101.268 1.00 116.01 233 GLU C C 1
ATOM 5480 O O . GLU C 1 233 ? 95.617 118.289 100.608 1.00 116.01 233 GLU C O 1
ATOM 5486 N N . THR C 1 234 ? 95.989 117.324 102.599 1.00 116.96 234 THR C N 1
ATOM 5487 C CA . THR C 1 234 ? 95.725 118.562 103.323 1.00 116.96 234 THR C CA 1
ATOM 5488 C C . THR C 1 234 ? 96.802 119.602 103.035 1.00 116.96 234 THR C C 1
ATOM 5489 O O . THR C 1 234 ? 96.504 120.784 102.828 1.00 116.96 234 THR C O 1
ATOM 5493 N N . GLN C 1 235 ? 98.056 119.161 102.937 1.00 118.22 235 GLN C N 1
ATOM 5494 C CA . GLN C 1 235 ? 99.135 120.097 102.647 1.00 118.22 235 GLN C CA 1
ATOM 5495 C C . GLN C 1 235 ? 99.062 120.618 101.217 1.00 118.22 235 GLN C C 1
ATOM 5496 O O . GLN C 1 235 ? 99.326 121.799 100.970 1.00 118.22 235 GLN C O 1
ATOM 5502 N N . LYS C 1 236 ? 98.688 119.764 100.262 1.00 114.91 236 LYS C N 1
ATOM 5503 C CA . LYS C 1 236 ? 98.670 120.197 98.869 1.00 114.91 236 LYS C CA 1
ATOM 5504 C C . LYS C 1 236 ? 97.400 120.967 98.545 1.00 114.91 236 LYS C C 1
ATOM 5505 O O . LYS C 1 236 ? 97.387 121.786 97.622 1.00 114.91 236 LYS C O 1
ATOM 5511 N N . PHE C 1 237 ? 96.321 120.718 99.288 1.00 114.65 237 PHE C N 1
ATOM 5512 C CA . PHE C 1 237 ? 95.121 121.532 99.138 1.00 114.65 237 PHE C CA 1
ATOM 5513 C C . PHE C 1 237 ? 95.371 122.951 99.604 1.00 114.65 237 PHE C C 1
ATOM 5514 O O . PHE C 1 237 ? 94.911 123.909 98.979 1.00 114.65 237 PHE C O 1
ATOM 5522 N N . ASP C 1 238 ? 96.084 123.110 100.714 1.00 114.83 238 ASP C N 1
ATOM 5523 C CA . ASP C 1 238 ? 96.317 124.454 101.221 1.00 114.83 238 ASP C CA 1
ATOM 5524 C C . ASP C 1 238 ? 97.392 125.167 100.417 1.00 114.83 238 ASP C C 1
ATOM 5525 O O . ASP C 1 238 ? 97.410 126.400 100.355 1.00 114.83 238 ASP C O 1
ATOM 5530 N N . ALA C 1 239 ? 98.281 124.414 99.775 1.00 113.44 239 ALA C N 1
ATOM 5531 C CA . ALA C 1 239 ? 99.269 125.042 98.908 1.00 113.44 239 ALA C CA 1
ATOM 5532 C C . ALA C 1 239 ? 98.624 125.564 97.633 1.00 113.44 239 ALA C C 1
ATOM 5533 O O . ALA C 1 239 ? 98.956 126.656 97.159 1.00 113.44 239 ALA C O 1
ATOM 5535 N N . VAL C 1 240 ? 97.693 124.797 97.068 1.00 115.31 240 VAL C N 1
ATOM 5536 C CA . VAL C 1 240 ? 96.988 125.244 95.872 1.00 115.31 240 VAL C CA 1
ATOM 5537 C C . VAL C 1 240 ? 96.048 126.393 96.210 1.00 115.31 240 VAL C C 1
ATOM 5538 O O . VAL C 1 240 ? 95.929 127.358 95.444 1.00 115.31 240 VAL C O 1
ATOM 5542 N N . ALA C 1 241 ? 95.428 126.348 97.393 1.00 115.66 241 ALA C N 1
ATOM 5543 C CA . ALA C 1 241 ? 94.505 127.402 97.799 1.00 115.66 241 ALA C CA 1
ATOM 5544 C C . ALA C 1 241 ? 95.232 128.716 98.034 1.00 115.66 241 ALA C C 1
ATOM 5545 O O . ALA C 1 241 ? 94.740 129.784 97.656 1.00 115.66 241 ALA C O 1
ATOM 5547 N N . LYS C 1 242 ? 96.409 128.659 98.652 1.00 116.26 242 LYS C N 1
ATOM 5548 C CA . LYS C 1 242 ? 97.118 129.889 98.976 1.00 116.26 242 LYS C CA 1
ATOM 5549 C C . LYS C 1 242 ? 97.679 130.556 97.730 1.00 116.26 242 LYS C C 1
ATOM 5550 O O . LYS C 1 242 ? 97.664 131.786 97.621 1.00 116.26 242 LYS C O 1
ATOM 5556 N N . GLU C 1 243 ? 98.162 129.773 96.766 1.00 120.27 243 GLU C N 1
ATOM 5557 C CA . GLU C 1 243 ? 98.688 130.387 95.552 1.00 120.27 243 GLU C CA 1
ATOM 5558 C C . GLU C 1 243 ? 97.560 130.909 94.670 1.00 120.27 243 GLU C C 1
ATOM 5559 O O . GLU C 1 243 ? 97.730 131.894 93.947 1.00 120.27 243 GLU C O 1
ATOM 5565 N N . HIS C 1 244 ? 96.397 130.257 94.712 1.00 116.29 244 HIS C N 1
ATOM 5566 C CA . HIS C 1 244 ? 95.266 130.752 93.943 1.00 116.29 244 HIS C CA 1
ATOM 5567 C C . HIS C 1 244 ? 94.707 132.012 94.577 1.00 116.29 244 HIS C C 1
ATOM 5568 O O . HIS C 1 244 ? 94.242 132.923 93.883 1.00 116.29 244 HIS C O 1
ATOM 5575 N N . ALA C 1 245 ? 94.789 132.106 95.903 1.00 117.10 245 ALA C N 1
ATOM 5576 C CA . ALA C 1 245 ? 94.409 133.347 96.558 1.00 117.10 245 ALA C CA 1
ATOM 5577 C C . ALA C 1 245 ? 95.489 134.401 96.383 1.00 117.10 245 ALA C C 1
ATOM 5578 O O . ALA C 1 245 ? 95.224 135.600 96.517 1.00 117.10 245 ALA C O 1
ATOM 5580 N N . SER C 1 246 ? 96.712 133.980 96.074 1.00 120.61 246 SER C N 1
ATOM 5581 C CA . SER C 1 246 ? 97.745 134.947 95.729 1.00 120.61 246 SER C CA 1
ATOM 5582 C C . SER C 1 246 ? 97.489 135.576 94.367 1.00 120.61 246 SER C C 1
ATOM 5583 O O . SER C 1 246 ? 97.827 136.744 94.160 1.00 120.61 246 SER C O 1
ATOM 5586 N N . GLN C 1 247 ? 96.901 134.824 93.431 1.00 120.80 247 GLN C N 1
ATOM 5587 C CA . GLN C 1 247 ? 96.489 135.409 92.159 1.00 120.80 247 GLN C CA 1
ATOM 5588 C C . GLN C 1 247 ? 95.403 136.453 92.361 1.00 120.80 247 GLN C C 1
ATOM 5589 O O . GLN C 1 247 ? 95.457 137.533 91.763 1.00 120.80 247 GLN C O 1
ATOM 5595 N N . LEU C 1 248 ? 94.421 136.150 93.208 1.00 118.39 248 LEU C N 1
ATOM 5596 C CA . LEU C 1 248 ? 93.313 137.074 93.403 1.00 118.39 248 LEU C CA 1
ATOM 5597 C C . LEU C 1 248 ? 93.743 138.314 94.176 1.00 118.39 248 LEU C C 1
ATOM 5598 O O . LEU C 1 248 ? 93.252 139.417 93.913 1.00 118.39 248 LEU C O 1
ATOM 5603 N N . ALA C 1 249 ? 94.674 138.163 95.117 1.00 119.54 249 ALA C N 1
ATOM 5604 C CA . ALA C 1 249 ? 95.087 139.311 95.917 1.00 119.54 249 ALA C CA 1
ATOM 5605 C C . ALA C 1 249 ? 96.007 140.234 95.134 1.00 119.54 249 ALA C C 1
ATOM 5606 O O . ALA C 1 249 ? 95.946 141.459 95.291 1.00 119.54 249 ALA C O 1
ATOM 5608 N N . GLU C 1 250 ? 96.875 139.661 94.296 1.00 120.25 250 GLU C N 1
ATOM 5609 C CA . GLU C 1 250 ? 97.741 140.461 93.436 1.00 120.25 250 GLU C CA 1
ATOM 5610 C C . GLU C 1 250 ? 96.931 141.283 92.449 1.00 120.25 250 GLU C C 1
ATOM 5611 O O . GLU C 1 250 ? 97.131 142.495 92.326 1.00 120.25 250 GLU C O 1
ATOM 5617 N N . HIS C 1 251 ? 95.986 140.646 91.760 1.00 122.66 251 HIS C N 1
ATOM 5618 C CA . HIS C 1 251 ? 95.241 141.344 90.722 1.00 122.66 251 HIS C CA 1
ATOM 5619 C C . HIS C 1 251 ? 94.259 142.353 91.294 1.00 122.66 251 HIS C C 1
ATOM 5620 O O . HIS C 1 251 ? 93.897 143.316 90.609 1.00 122.66 251 HIS C O 1
ATOM 5627 N N . ASN C 1 252 ? 93.836 142.180 92.543 1.00 121.36 252 ASN C N 1
ATOM 5628 C CA . ASN C 1 252 ? 92.976 143.190 93.144 1.00 121.36 252 ASN C CA 1
ATOM 5629 C C . ASN C 1 252 ? 93.771 144.418 93.569 1.00 121.36 252 ASN C C 1
ATOM 5630 O O . ASN C 1 252 ? 93.260 145.543 93.515 1.00 121.36 252 ASN C O 1
ATOM 5635 N N . ALA C 1 253 ? 95.025 144.232 93.984 1.00 121.21 253 ALA C N 1
ATOM 5636 C CA . ALA C 1 253 ? 95.833 145.372 94.398 1.00 121.21 253 ALA C CA 1
ATOM 5637 C C . ALA C 1 253 ? 96.299 146.188 93.201 1.00 121.21 253 ALA C C 1
ATOM 5638 O O . ALA C 1 253 ? 96.402 147.416 93.285 1.00 121.21 253 ALA C O 1
ATOM 5640 N N . ARG C 1 254 ? 96.594 145.525 92.080 1.00 122.03 254 ARG C N 1
ATOM 5641 C CA . ARG C 1 254 ? 96.971 146.250 90.872 1.00 122.03 254 ARG C CA 1
ATOM 5642 C C . ARG C 1 254 ? 95.790 147.009 90.300 1.00 122.03 254 ARG C C 1
ATOM 5643 O O . ARG C 1 254 ? 95.962 148.061 89.680 1.00 122.03 254 ARG C O 1
ATOM 5651 N N . ALA C 1 255 ? 94.581 146.479 90.480 1.00 122.19 255 ALA C N 1
ATOM 5652 C CA . ALA C 1 255 ? 93.400 147.156 89.967 1.00 122.19 255 ALA C CA 1
ATOM 5653 C C . ALA C 1 255 ? 93.072 148.397 90.782 1.00 122.19 255 ALA C C 1
ATOM 5654 O O . ALA C 1 255 ? 92.385 149.298 90.294 1.00 122.19 255 ALA C O 1
ATOM 5656 N N . PHE C 1 256 ? 93.536 148.454 92.029 1.00 123.56 256 PHE C N 1
ATOM 5657 C CA . PHE C 1 256 ? 93.333 149.658 92.828 1.00 123.56 256 PHE C CA 1
ATOM 5658 C C . PHE C 1 256 ? 94.393 150.706 92.528 1.00 123.56 256 PHE C C 1
ATOM 5659 O O . PHE C 1 256 ? 94.086 151.894 92.407 1.00 123.56 256 PHE C O 1
ATOM 5667 N N . PHE C 1 257 ? 95.654 150.289 92.419 1.00 120.80 257 PHE C N 1
ATOM 5668 C CA . PHE C 1 257 ? 96.718 151.267 92.237 1.00 120.80 257 PHE C CA 1
ATOM 5669 C C . PHE C 1 257 ? 97.038 151.538 90.778 1.00 120.80 257 PHE C C 1
ATOM 5670 O O . PHE C 1 257 ? 97.895 152.380 90.496 1.00 120.80 257 PHE C O 1
ATOM 5678 N N . GLY C 1 258 ? 96.388 150.847 89.846 1.00 128.32 258 GLY C N 1
ATOM 5679 C CA . GLY C 1 258 ? 96.506 151.244 88.455 1.00 128.32 258 GLY C CA 1
ATOM 5680 C C . GLY C 1 258 ? 95.687 152.483 88.162 1.00 128.32 258 GLY C C 1
ATOM 5681 O O . GLY C 1 258 ? 96.024 153.275 87.279 1.00 128.32 258 GLY C O 1
ATOM 5682 N N . GLN C 1 259 ? 94.600 152.663 88.899 1.00 133.90 259 GLN C N 1
ATOM 5683 C CA . GLN C 1 259 ? 93.793 153.867 88.794 1.00 133.90 259 GLN C CA 1
ATOM 5684 C C . GLN C 1 259 ? 94.567 155.061 89.338 1.00 133.90 259 GLN C C 1
ATOM 5685 O O . GLN C 1 259 ? 95.303 154.930 90.318 1.00 133.90 259 GLN C O 1
ATOM 5691 N N . LYS C 1 260 ? 94.441 156.207 88.673 1.00 140.67 260 LYS C N 1
ATOM 5692 C CA . LYS C 1 260 ? 94.937 157.470 89.204 1.00 140.67 260 LYS C CA 1
ATOM 5693 C C . LYS C 1 260 ? 93.751 158.234 89.776 1.00 140.67 260 LYS C C 1
ATOM 5694 O O . LYS C 1 260 ? 92.601 157.939 89.426 1.00 140.67 260 LYS C O 1
ATOM 5700 N N . ASP C 1 261 ? 94.033 159.200 90.661 1.00 142.28 261 ASP C N 1
ATOM 5701 C CA . ASP C 1 261 ? 93.064 160.167 91.183 1.00 142.28 261 ASP C CA 1
ATOM 5702 C C . ASP C 1 261 ? 91.896 159.498 91.908 1.00 142.28 261 ASP C C 1
ATOM 5703 O O . ASP C 1 261 ? 90.774 159.473 91.392 1.00 142.28 261 ASP C O 1
ATOM 5708 N N . TRP C 1 262 ? 92.156 158.887 93.062 1.00 133.05 262 TRP C N 1
ATOM 5709 C CA . TRP C 1 262 ? 91.094 158.329 93.886 1.00 133.05 262 TRP C CA 1
ATOM 5710 C C . TRP C 1 262 ? 90.441 159.457 94.664 1.00 133.05 262 TRP C C 1
ATOM 5711 O O . TRP C 1 262 ? 91.131 160.305 95.230 1.00 133.05 262 TRP C O 1
ATOM 5722 N N . THR C 1 263 ? 89.114 159.461 94.713 1.00 137.34 263 THR C N 1
ATOM 5723 C CA . THR C 1 263 ? 88.461 160.451 95.554 1.00 137.34 263 THR C CA 1
ATOM 5724 C C . THR C 1 263 ? 88.376 159.938 96.988 1.00 137.34 263 THR C C 1
ATOM 5725 O O . THR C 1 263 ? 88.983 158.930 97.352 1.00 137.34 263 THR C O 1
ATOM 5729 N N . LYS C 1 264 ? 87.626 160.668 97.810 1.00 135.27 264 LYS C N 1
ATOM 5730 C CA . LYS C 1 264 ? 87.491 160.359 99.226 1.00 135.27 264 LYS C CA 1
ATOM 5731 C C . LYS C 1 264 ? 86.806 159.019 99.458 1.00 135.27 264 LYS C C 1
ATOM 5732 O O . LYS C 1 264 ? 87.301 158.192 100.233 1.00 135.27 264 LYS C O 1
ATOM 5738 N N . ARG C 1 265 ? 85.687 158.778 98.775 1.00 136.65 265 ARG C N 1
ATOM 5739 C CA . ARG C 1 265 ? 84.913 157.585 99.085 1.00 136.65 265 ARG C CA 1
ATOM 5740 C C . ARG C 1 265 ? 85.537 156.311 98.539 1.00 136.65 265 ARG C C 1
ATOM 5741 O O . ARG C 1 265 ? 85.102 155.228 98.933 1.00 136.65 265 ARG C O 1
ATOM 5749 N N . ASP C 1 266 ? 86.542 156.397 97.666 1.00 136.51 266 ASP C N 1
ATOM 5750 C CA . ASP C 1 266 ? 87.256 155.185 97.277 1.00 136.51 266 ASP C CA 1
ATOM 5751 C C . ASP C 1 266 ? 88.132 154.689 98.414 1.00 136.51 266 ASP C C 1
ATOM 5752 O O . ASP C 1 266 ? 88.173 153.487 98.699 1.00 136.51 266 ASP C O 1
ATOM 5757 N N . TRP C 1 267 ? 88.839 155.607 99.078 1.00 129.13 267 TRP C N 1
ATOM 5758 C CA . TRP C 1 267 ? 89.713 155.221 100.178 1.00 129.13 267 TRP C CA 1
ATOM 5759 C C . TRP C 1 267 ? 88.919 154.722 101.373 1.00 129.13 267 TRP C C 1
ATOM 5760 O O . TRP C 1 267 ? 89.434 153.936 102.172 1.00 129.13 267 TRP C O 1
ATOM 5771 N N . ASP C 1 268 ? 87.667 155.156 101.508 1.00 132.87 268 ASP C N 1
ATOM 5772 C CA . ASP C 1 268 ? 86.843 154.692 102.617 1.00 132.87 268 ASP C CA 1
ATOM 5773 C C . ASP C 1 268 ? 86.123 153.394 102.271 1.00 132.87 268 ASP C C 1
ATOM 5774 O O . ASP C 1 268 ? 85.741 152.627 103.159 1.00 132.87 268 ASP C O 1
ATOM 5779 N N . TRP C 1 269 ? 85.912 153.136 100.985 1.00 131.70 269 TRP C N 1
ATOM 5780 C CA . TRP C 1 269 ? 85.255 151.901 100.582 1.00 131.70 269 TRP C CA 1
ATOM 5781 C C . TRP C 1 269 ? 86.251 150.752 100.594 1.00 131.70 269 TRP C C 1
ATOM 5782 O O . TRP C 1 269 ? 85.856 149.587 100.646 1.00 131.70 269 TRP C O 1
ATOM 5793 N N . VAL C 1 270 ? 87.547 151.069 100.540 1.00 129.92 270 VAL C N 1
ATOM 5794 C CA . VAL C 1 270 ? 88.564 150.031 100.681 1.00 129.92 270 VAL C CA 1
ATOM 5795 C C . VAL C 1 270 ? 88.740 149.658 102.146 1.00 129.92 270 VAL C C 1
ATOM 5796 O O . VAL C 1 270 ? 88.810 148.476 102.500 1.00 129.92 270 VAL C O 1
ATOM 5800 N N . SER C 1 271 ? 88.791 150.652 103.023 1.00 132.17 271 SER C N 1
ATOM 5801 C CA . SER C 1 271 ? 88.836 150.378 104.448 1.00 132.17 271 SER C CA 1
ATOM 5802 C C . SER C 1 271 ? 87.469 149.923 104.947 1.00 132.17 271 SER C C 1
ATOM 5803 O O . SER C 1 271 ? 86.459 150.007 104.248 1.00 132.17 271 SER C O 1
ATOM 5806 N N . GLY C 1 272 ? 87.440 149.440 106.180 1.00 135.22 272 GLY C N 1
ATOM 5807 C CA . GLY C 1 272 ? 86.198 149.031 106.798 1.00 135.22 272 GLY C CA 1
ATOM 5808 C C . GLY C 1 272 ? 86.155 147.545 107.099 1.00 135.22 272 GLY C C 1
ATOM 5809 O O . GLY C 1 272 ? 86.989 146.752 106.650 1.00 135.22 272 GLY C O 1
ATOM 5810 N N . ILE C 1 273 ? 85.153 147.178 107.879 1.00 133.83 273 ILE C N 1
ATOM 5811 C CA . ILE C 1 273 ? 84.941 145.807 108.329 1.00 133.83 273 ILE C CA 1
ATOM 5812 C C . ILE C 1 273 ? 83.822 145.196 107.485 1.00 133.83 273 ILE C C 1
ATOM 5813 O O . ILE C 1 273 ? 82.792 145.860 107.293 1.00 133.83 273 ILE C O 1
ATOM 5818 N N . PRO C 1 274 ? 83.990 143.972 106.947 1.00 133.55 274 PRO C N 1
ATOM 5819 C CA . PRO C 1 274 ? 82.992 143.281 106.113 1.00 133.55 274 PRO C CA 1
ATOM 5820 C C . PRO C 1 274 ? 81.610 143.093 106.745 1.00 133.55 274 PRO C C 1
ATOM 5821 O O . PRO C 1 274 ? 81.446 143.239 107.955 1.00 133.55 274 PRO C O 1
ATOM 5825 N N . TYR C 1 297 ? 84.183 138.889 98.979 1.00 129.88 297 TYR C N 1
ATOM 5826 C CA . TYR C 1 297 ? 84.294 138.913 100.432 1.00 129.88 297 TYR C CA 1
ATOM 5827 C C . TYR C 1 297 ? 84.619 140.305 100.957 1.00 129.88 297 TYR C C 1
ATOM 5828 O O . TYR C 1 297 ? 83.728 141.078 101.298 1.00 129.88 297 TYR C O 1
ATOM 5837 N N . THR C 1 298 ? 85.919 140.603 101.022 1.00 128.46 298 THR C N 1
ATOM 5838 C CA . THR C 1 298 ? 86.510 141.820 101.556 1.00 128.46 298 THR C CA 1
ATOM 5839 C C . THR C 1 298 ? 86.063 143.037 100.746 1.00 128.46 298 THR C C 1
ATOM 5840 O O . THR C 1 298 ? 85.707 142.906 99.574 1.00 128.46 298 THR C O 1
ATOM 5844 N N . PRO C 1 299 ? 86.053 144.235 101.348 1.00 127.56 299 PRO C N 1
ATOM 5845 C CA . PRO C 1 299 ? 85.563 145.406 100.604 1.00 127.56 299 PRO C CA 1
ATOM 5846 C C . PRO C 1 299 ? 86.481 145.882 99.487 1.00 127.56 299 PRO C C 1
ATOM 5847 O O . PRO C 1 299 ? 86.064 146.727 98.685 1.00 127.56 299 PRO C O 1
ATOM 5851 N N . LEU C 1 300 ? 87.713 145.379 99.404 1.00 124.70 300 LEU C N 1
ATOM 5852 C CA . LEU C 1 300 ? 88.525 145.639 98.222 1.00 124.70 300 LEU C CA 1
ATOM 5853 C C . LEU C 1 300 ? 87.940 144.932 97.012 1.00 124.70 300 LEU C C 1
ATOM 5854 O O . LEU C 1 300 ? 87.917 145.481 95.905 1.00 124.70 300 LEU C O 1
ATOM 5859 N N . GLN C 1 301 ? 87.446 143.708 97.217 1.00 127.29 301 GLN C N 1
ATOM 5860 C CA . GLN C 1 301 ? 86.820 142.953 96.137 1.00 127.29 301 GLN C CA 1
ATOM 5861 C C . GLN C 1 301 ? 85.543 143.626 95.660 1.00 127.29 301 GLN C C 1
ATOM 5862 O O . GLN C 1 301 ? 85.246 143.629 94.461 1.00 127.29 301 GLN C O 1
ATOM 5868 N N . LEU C 1 302 ? 84.780 144.212 96.584 1.00 128.70 302 LEU C N 1
ATOM 5869 C CA . LEU C 1 302 ? 83.542 144.875 96.197 1.00 128.70 302 LEU C CA 1
ATOM 5870 C C . LEU C 1 302 ? 83.814 146.206 95.516 1.00 128.70 302 LEU C C 1
ATOM 5871 O O . LEU C 1 302 ? 83.023 146.644 94.671 1.00 128.70 302 LEU C O 1
ATOM 5876 N N . TRP C 1 303 ? 84.923 146.860 95.868 1.00 127.94 303 TRP C N 1
ATOM 5877 C CA . TRP C 1 303 ? 85.341 148.053 95.142 1.00 127.94 303 TRP C CA 1
ATOM 5878 C C . TRP C 1 303 ? 85.701 147.710 93.706 1.00 127.94 303 TRP C C 1
ATOM 5879 O O . TRP C 1 303 ? 85.354 148.442 92.775 1.00 127.94 303 TRP C O 1
ATOM 5890 N N . ASN C 1 304 ? 86.388 146.586 93.508 1.00 126.41 304 ASN C N 1
ATOM 5891 C CA . ASN C 1 304 ? 86.668 146.124 92.156 1.00 126.41 304 ASN C CA 1
ATOM 5892 C C . ASN C 1 304 ? 85.422 145.623 91.447 1.00 126.41 304 ASN C C 1
ATOM 5893 O O . ASN C 1 304 ? 85.399 145.591 90.213 1.00 126.41 304 ASN C O 1
ATOM 5898 N N . ASP C 1 305 ? 84.399 145.221 92.190 1.00 131.66 305 ASP C N 1
ATOM 5899 C CA . ASP C 1 305 ? 83.150 144.788 91.586 1.00 131.66 305 ASP C CA 1
ATOM 5900 C C . ASP C 1 305 ? 82.389 145.930 90.935 1.00 131.66 305 ASP C C 1
ATOM 5901 O O . ASP C 1 305 ? 81.626 145.689 89.996 1.00 131.66 305 ASP C O 1
ATOM 5906 N N . ASN C 1 306 ? 82.589 147.165 91.381 1.00 131.95 306 ASN C N 1
ATOM 5907 C CA . ASN C 1 306 ? 81.972 148.305 90.720 1.00 131.95 306 ASN C CA 1
ATOM 5908 C C . ASN C 1 306 ? 82.854 148.962 89.673 1.00 131.95 306 ASN C C 1
ATOM 5909 O O . ASN C 1 306 ? 82.393 149.903 89.018 1.00 131.95 306 ASN C O 1
ATOM 5914 N N . LYS C 1 307 ? 84.092 148.513 89.493 1.00 130.31 307 LYS C N 1
ATOM 5915 C CA . LYS C 1 307 ? 84.975 149.069 88.472 1.00 130.31 307 LYS C CA 1
ATOM 5916 C C . LYS C 1 307 ? 85.376 147.990 87.472 1.00 130.31 307 LYS C C 1
ATOM 5917 O O . LYS C 1 307 ? 84.835 146.884 87.491 1.00 130.31 307 LYS C O 1
ATOM 5923 N N . VAL D 1 39 ? 116.892 106.543 139.177 1.00 134.30 39 VAL D N 1
ATOM 5924 C CA . VAL D 1 39 ? 115.718 107.040 138.476 1.00 134.30 39 VAL D CA 1
ATOM 5925 C C . VAL D 1 39 ? 115.774 108.555 138.393 1.00 134.30 39 VAL D C 1
ATOM 5926 O O . VAL D 1 39 ? 116.853 109.138 138.282 1.00 134.30 39 VAL D O 1
ATOM 5928 N N . ARG D 1 40 ? 114.604 109.194 138.439 1.00 139.21 40 ARG D N 1
ATOM 5929 C CA . ARG D 1 40 ? 114.556 110.651 138.402 1.00 139.21 40 ARG D CA 1
ATOM 5930 C C . ARG D 1 40 ? 115.061 111.243 139.712 1.00 139.21 40 ARG D C 1
ATOM 5931 O O . ARG D 1 40 ? 116.054 111.979 139.736 1.00 139.21 40 ARG D O 1
ATOM 5933 N N . LYS D 1 41 ? 114.394 110.917 140.817 1.00 139.76 41 LYS D N 1
ATOM 5934 C CA . LYS D 1 41 ? 114.778 111.421 142.128 1.00 139.76 41 LYS D CA 1
ATOM 5935 C C . LYS D 1 41 ? 114.286 110.448 143.185 1.00 139.76 41 LYS D C 1
ATOM 5936 O O . LYS D 1 41 ? 113.724 109.395 142.872 1.00 139.76 41 LYS D O 1
ATOM 5938 N N . LEU D 1 42 ? 114.504 110.819 144.446 1.00 134.64 42 LEU D N 1
ATOM 5939 C CA . LEU D 1 42 ? 114.105 109.994 145.586 1.00 134.64 42 LEU D CA 1
ATOM 5940 C C . LEU D 1 42 ? 112.759 110.480 146.128 1.00 134.64 42 LEU D C 1
ATOM 5941 O O . LEU D 1 42 ? 112.620 110.900 147.279 1.00 134.64 42 LEU D O 1
ATOM 5943 N N . THR D 1 43 ? 111.744 110.402 145.266 1.00 132.82 43 THR D N 1
ATOM 5944 C CA . THR D 1 43 ? 110.379 110.800 145.623 1.00 132.82 43 THR D CA 1
ATOM 5945 C C . THR D 1 43 ? 109.624 109.628 146.259 1.00 132.82 43 THR D C 1
ATOM 5946 O O . THR D 1 43 ? 108.653 109.095 145.717 1.00 132.82 43 THR D O 1
ATOM 5948 N N . PHE D 1 44 ? 110.092 109.241 147.444 1.00 123.24 44 PHE D N 1
ATOM 5949 C CA . PHE D 1 44 ? 109.550 108.097 148.162 1.00 123.24 44 PHE D CA 1
ATOM 5950 C C . PHE D 1 44 ? 109.925 108.217 149.631 1.00 123.24 44 PHE D C 1
ATOM 5951 O O . PHE D 1 44 ? 110.838 108.958 150.000 1.00 123.24 44 PHE D O 1
ATOM 5959 N N . SER D 1 45 ? 109.213 107.450 150.458 1.00 118.89 45 SER D N 1
ATOM 5960 C CA . SER D 1 45 ? 109.438 107.286 151.890 1.00 118.89 45 SER D CA 1
ATOM 5961 C C . SER D 1 45 ? 108.578 106.125 152.357 1.00 118.89 45 SER D C 1
ATOM 5962 O O . SER D 1 45 ? 107.535 105.860 151.761 1.00 118.89 45 SER D O 1
ATOM 5965 N N . CYS D 1 46 ? 109.005 105.446 153.413 1.00 113.10 46 CYS D N 1
ATOM 5966 C CA . CYS D 1 46 ? 108.276 104.270 153.866 1.00 113.10 46 CYS D CA 1
ATOM 5967 C C . CYS D 1 46 ? 106.986 104.657 154.579 1.00 113.10 46 CYS D C 1
ATOM 5968 O O . CYS D 1 46 ? 106.915 105.710 155.208 1.00 113.10 46 CYS D O 1
ATOM 5971 N N . PRO D 1 47 ? 105.952 103.832 154.492 1.00 111.76 47 PRO D N 1
ATOM 5972 C CA . PRO D 1 47 ? 104.759 104.071 155.292 1.00 111.76 47 PRO D CA 1
ATOM 5973 C C . PRO D 1 47 ? 104.934 103.525 156.686 1.00 111.76 47 PRO D C 1
ATOM 5974 O O . PRO D 1 47 ? 105.598 102.516 156.915 1.00 111.76 47 PRO D O 1
ATOM 5978 N N . CYS D 1 48 ? 104.306 104.208 157.626 1.00 120.86 48 CYS D N 1
ATOM 5979 C CA . CYS D 1 48 ? 104.607 104.001 159.030 1.00 120.86 48 CYS D CA 1
ATOM 5980 C C . CYS D 1 48 ? 103.589 103.018 159.610 1.00 120.86 48 CYS D C 1
ATOM 5981 O O . CYS D 1 48 ? 102.996 103.242 160.664 1.00 120.86 48 CYS D O 1
ATOM 5984 N N . ALA D 1 49 ? 103.422 101.890 158.912 1.00 113.30 49 ALA D N 1
ATOM 5985 C CA . ALA D 1 49 ? 102.295 101.004 159.180 1.00 113.30 49 ALA D CA 1
ATOM 5986 C C . ALA D 1 49 ? 102.405 99.647 158.508 1.00 113.30 49 ALA D C 1
ATOM 5987 O O . ALA D 1 49 ? 103.150 99.480 157.543 1.00 113.30 49 ALA D O 1
ATOM 5989 N N . TYR D 1 50 ? 101.647 98.684 159.006 1.00 113.33 50 TYR D N 1
ATOM 5990 C CA . TYR D 1 50 ? 101.483 97.380 158.392 1.00 113.33 50 TYR D CA 1
ATOM 5991 C C . TYR D 1 50 ? 99.997 97.106 158.178 1.00 113.33 50 TYR D C 1
ATOM 5992 O O . TYR D 1 50 ? 99.166 97.500 158.994 1.00 113.33 50 TYR D O 1
ATOM 6001 N N . PRO D 1 51 ? 99.621 96.428 157.087 1.00 106.12 51 PRO D N 1
ATOM 6002 C CA . PRO D 1 51 ? 100.365 95.969 155.928 1.00 106.12 51 PRO D CA 1
ATOM 6003 C C . PRO D 1 51 ? 100.333 96.986 154.837 1.00 106.12 51 PRO D C 1
ATOM 6004 O O . PRO D 1 51 ? 99.856 96.691 153.757 1.00 106.12 51 PRO D O 1
ATOM 6008 N N . LEU D 1 52 ? 100.804 98.187 155.116 1.00 102.53 52 LEU D N 1
ATOM 6009 C CA . LEU D 1 52 ? 100.966 99.165 154.066 1.00 102.53 52 LEU D CA 1
ATOM 6010 C C . LEU D 1 52 ? 102.401 99.234 153.581 1.00 102.53 52 LEU D C 1
ATOM 6011 O O . LEU D 1 52 ? 102.633 99.666 152.450 1.00 102.53 52 LEU D O 1
ATOM 6016 N N . ASN D 1 53 ? 103.367 98.780 154.384 1.00 101.87 53 ASN D N 1
ATOM 6017 C CA . ASN D 1 53 ? 104.740 98.706 153.904 1.00 101.87 53 ASN D CA 1
ATOM 6018 C C . ASN D 1 53 ? 104.877 97.651 152.824 1.00 101.87 53 ASN D C 1
ATOM 6019 O O . ASN D 1 53 ? 105.673 97.812 151.892 1.00 101.87 53 ASN D O 1
ATOM 6024 N N . ILE D 1 54 ? 104.083 96.583 152.919 1.00 97.18 54 ILE D N 1
ATOM 6025 C CA . ILE D 1 54 ? 104.040 95.579 151.866 1.00 97.18 54 ILE D CA 1
ATOM 6026 C C . ILE D 1 54 ? 103.532 96.195 150.575 1.00 97.18 54 ILE D C 1
ATOM 6027 O O . ILE D 1 54 ? 104.209 96.151 149.547 1.00 97.18 54 ILE D O 1
ATOM 6032 N N . TYR D 1 55 ? 102.370 96.839 150.624 1.00 92.98 55 TYR D N 1
ATOM 6033 C CA . TYR D 1 55 ? 101.725 97.323 149.413 1.00 92.98 55 TYR D CA 1
ATOM 6034 C C . TYR D 1 55 ? 102.402 98.535 148.804 1.00 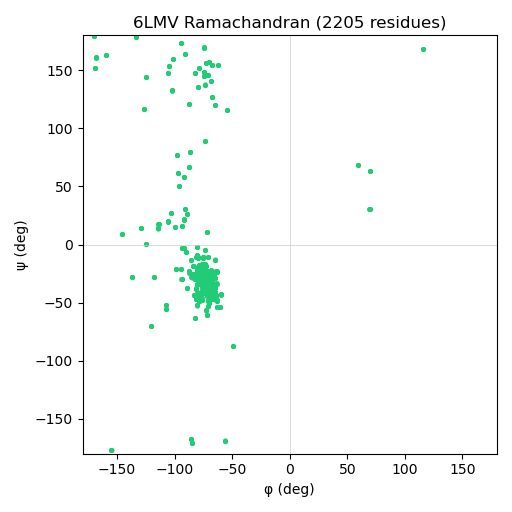92.98 55 TYR D C 1
ATOM 6035 O O . TYR D 1 55 ? 102.421 98.651 147.578 1.00 92.98 55 TYR D O 1
ATOM 6044 N N . HIS D 1 56 ? 102.950 99.432 149.612 1.00 88.28 56 HIS D N 1
ATOM 6045 C CA . HIS D 1 56 ? 103.621 100.606 149.079 1.00 88.28 56 HIS D CA 1
ATOM 6046 C C . HIS D 1 56 ? 104.899 100.200 148.371 1.00 88.28 56 HIS D C 1
ATOM 6047 O O . HIS D 1 56 ? 105.197 100.701 147.284 1.00 88.28 56 HIS D O 1
ATOM 6054 N N . SER D 1 57 ? 105.666 99.296 148.972 1.00 90.74 57 SER D N 1
ATOM 6055 C CA . SER D 1 57 ? 106.917 98.893 148.349 1.00 90.74 57 SER D CA 1
ATOM 6056 C C . SER D 1 57 ? 106.684 97.999 147.149 1.00 90.74 57 SER D C 1
ATOM 6057 O O . SER D 1 57 ? 107.495 97.988 146.220 1.00 90.74 57 SER D O 1
ATOM 6060 N N . LEU D 1 58 ? 105.588 97.243 147.151 1.00 86.26 58 LEU D N 1
ATOM 6061 C CA . LEU D 1 58 ? 105.308 96.336 146.046 1.00 86.26 58 LEU D CA 1
ATOM 6062 C C . LEU D 1 58 ? 104.962 97.103 144.784 1.00 86.26 58 LEU D C 1
ATOM 6063 O O . LEU D 1 58 ? 105.460 96.789 143.702 1.00 86.26 58 LEU D O 1
ATOM 6068 N N . VAL D 1 59 ? 104.128 98.137 144.900 1.00 81.81 59 VAL D N 1
ATOM 6069 C CA . VAL D 1 59 ? 103.729 98.829 143.684 1.00 81.81 59 VAL D CA 1
ATOM 6070 C C . VAL D 1 59 ? 104.789 99.812 143.237 1.00 81.81 59 VAL D C 1
ATOM 6071 O O . VAL D 1 59 ? 104.703 100.344 142.134 1.00 81.81 59 VAL D O 1
ATOM 6075 N N . PHE D 1 60 ? 105.808 100.073 144.045 1.00 84.64 60 PHE D N 1
ATOM 6076 C CA . PHE D 1 60 ? 106.899 100.860 143.493 1.00 84.64 60 PHE D CA 1
ATOM 6077 C C . PHE D 1 60 ? 107.923 99.987 142.796 1.00 84.64 60 PHE D C 1
ATOM 6078 O O . PHE D 1 60 ? 108.667 100.471 141.939 1.00 84.64 60 PHE D O 1
ATOM 6086 N N . MET D 1 61 ? 107.991 98.708 143.152 1.00 89.63 61 MET D N 1
ATOM 6087 C CA . MET D 1 61 ? 108.872 97.812 142.419 1.00 89.63 61 MET D CA 1
ATOM 6088 C C . MET D 1 61 ? 108.220 97.355 141.130 1.00 89.63 61 MET D C 1
ATOM 6089 O O . MET D 1 61 ? 108.801 97.499 140.054 1.00 89.63 61 MET D O 1
ATOM 6094 N N . PHE D 1 62 ? 107.003 96.832 141.216 1.00 85.63 62 PHE D N 1
ATOM 6095 C CA . PHE D 1 62 ? 106.313 96.247 140.078 1.00 85.63 62 PHE D CA 1
ATOM 6096 C C . PHE D 1 62 ? 105.298 97.170 139.435 1.00 85.63 62 PHE D C 1
ATOM 6097 O O . PHE D 1 62 ? 104.445 96.698 138.689 1.00 85.63 62 PHE D O 1
ATOM 6105 N N . GLY D 1 63 ? 105.336 98.458 139.737 1.00 79.37 63 GLY D N 1
ATOM 6106 C CA . GLY D 1 63 ? 104.511 99.419 139.055 1.00 79.37 63 GLY D CA 1
ATOM 6107 C C . GLY D 1 63 ? 105.108 99.849 137.743 1.00 79.37 63 GLY D C 1
ATOM 6108 O O . GLY D 1 63 ? 104.529 99.625 136.682 1.00 79.37 63 GLY D O 1
ATOM 6109 N N . PRO D 1 64 ? 106.275 100.485 137.784 1.00 78.59 64 PRO D N 1
ATOM 6110 C CA . PRO D 1 64 ? 106.931 100.885 136.535 1.00 78.59 64 PRO D CA 1
ATOM 6111 C C . PRO D 1 64 ? 107.381 99.751 135.635 1.00 78.59 64 PRO D C 1
ATOM 6112 O O . PRO D 1 64 ? 107.708 100.020 134.479 1.00 78.59 64 PRO D O 1
ATOM 6116 N N . THR D 1 65 ? 107.412 98.501 136.092 1.00 83.57 65 THR D N 1
ATOM 6117 C CA . THR D 1 65 ? 107.695 97.440 135.136 1.00 83.57 65 THR D CA 1
ATOM 6118 C C . THR D 1 65 ? 106.486 97.145 134.267 1.00 83.57 65 THR D C 1
ATOM 6119 O O . THR D 1 65 ? 106.630 96.968 133.057 1.00 83.57 65 THR D O 1
ATOM 6123 N N . ALA D 1 66 ? 105.289 97.096 134.850 1.00 79.69 66 ALA D N 1
ATOM 6124 C CA . ALA D 1 66 ? 104.101 96.864 134.039 1.00 79.69 66 ALA D CA 1
ATOM 6125 C C . ALA D 1 66 ? 103.792 98.066 133.162 1.00 79.69 66 ALA D C 1
ATOM 6126 O O . ALA D 1 66 ? 103.223 97.920 132.077 1.00 79.69 66 ALA D O 1
ATOM 6128 N N . ALA D 1 67 ? 104.187 99.260 133.593 1.00 79.86 67 ALA D N 1
ATOM 6129 C CA . ALA D 1 67 ? 104.024 100.428 132.739 1.00 79.86 67 ALA D CA 1
ATOM 6130 C C . ALA D 1 67 ? 105.026 100.411 131.595 1.00 79.86 67 ALA D C 1
ATOM 6131 O O . ALA D 1 67 ? 104.683 100.734 130.455 1.00 79.86 67 ALA D O 1
ATOM 6133 N N . LEU D 1 68 ? 106.269 100.022 131.869 1.00 80.07 68 LEU D N 1
ATOM 6134 C CA . LEU D 1 68 ? 107.262 100.018 130.803 1.00 80.07 68 LEU D CA 1
ATOM 6135 C C . LEU D 1 68 ? 107.113 98.794 129.914 1.00 80.07 68 LEU D C 1
ATOM 6136 O O . LEU D 1 68 ? 107.622 98.770 128.790 1.00 80.07 68 LEU D O 1
ATOM 6141 N N . LEU D 1 69 ? 106.409 97.772 130.392 1.00 80.91 69 LEU D N 1
ATOM 6142 C CA . LEU D 1 69 ? 106.109 96.631 129.538 1.00 80.91 69 LEU D CA 1
ATOM 6143 C C . LEU D 1 69 ? 105.087 97.006 128.476 1.00 80.91 69 LEU D C 1
ATOM 6144 O O . LEU D 1 69 ? 105.213 96.614 127.313 1.00 80.91 69 LEU D O 1
ATOM 6149 N N . LEU D 1 70 ? 104.073 97.785 128.850 1.00 80.62 70 LEU D N 1
ATOM 6150 C CA . LEU D 1 70 ? 103.039 98.125 127.881 1.00 80.62 70 LEU D CA 1
ATOM 6151 C C . LEU D 1 70 ? 103.487 99.243 126.959 1.00 80.62 70 LEU D C 1
ATOM 6152 O O . LEU D 1 70 ? 102.999 99.353 125.832 1.00 80.62 70 LEU D O 1
ATOM 6157 N N . ILE D 1 71 ? 104.418 100.080 127.406 1.00 83.21 71 ILE D N 1
ATOM 6158 C CA . ILE D 1 71 ? 105.009 101.056 126.498 1.00 83.21 71 ILE D CA 1
ATOM 6159 C C . ILE D 1 71 ? 105.877 100.347 125.468 1.00 83.21 71 ILE D C 1
ATOM 6160 O O . ILE D 1 71 ? 105.832 100.653 124.271 1.00 83.21 71 ILE D O 1
ATOM 6165 N N . GLY D 1 72 ? 106.631 99.342 125.907 1.00 87.68 72 GLY D N 1
ATOM 6166 C CA . GLY D 1 72 ? 107.534 98.659 124.996 1.00 87.68 72 GLY D CA 1
ATOM 6167 C C . GLY D 1 72 ? 106.821 97.747 124.017 1.00 87.68 72 GLY D C 1
ATOM 6168 O O . GLY D 1 72 ? 107.341 97.448 122.945 1.00 87.68 72 GLY D O 1
ATOM 6169 N N . ILE D 1 73 ? 105.628 97.278 124.376 1.00 89.52 73 ILE D N 1
ATOM 6170 C CA . ILE D 1 73 ? 104.839 96.504 123.424 1.00 89.52 73 ILE D CA 1
ATOM 6171 C C . ILE D 1 73 ? 104.201 97.422 122.392 1.00 89.52 73 ILE D C 1
ATOM 6172 O O . ILE D 1 73 ? 104.179 97.114 121.194 1.00 89.52 73 ILE D O 1
ATOM 6177 N N . THR D 1 74 ? 103.716 98.584 122.832 1.00 91.39 74 THR D N 1
ATOM 6178 C CA . THR D 1 74 ? 103.008 99.499 121.942 1.00 91.39 74 THR D CA 1
ATOM 6179 C C . THR D 1 74 ? 103.933 100.106 120.896 1.00 91.39 74 THR D C 1
ATOM 6180 O O . THR D 1 74 ? 103.600 100.129 119.707 1.00 91.39 74 THR D O 1
ATOM 6184 N N . VAL D 1 75 ? 105.114 100.558 121.310 1.00 92.82 75 VAL D N 1
ATOM 6185 C CA . VAL D 1 75 ? 106.021 101.253 120.401 1.00 92.82 75 VAL D CA 1
ATOM 6186 C C . VAL D 1 75 ? 106.601 100.287 119.368 1.00 92.82 75 VAL D C 1
ATOM 6187 O O . VAL D 1 75 ? 106.864 100.667 118.220 1.00 92.82 75 VAL D O 1
ATOM 6191 N N . ASN D 1 76 ? 106.718 99.011 119.726 1.00 100.09 76 ASN D N 1
ATOM 6192 C CA . ASN D 1 76 ? 107.320 97.986 118.880 1.00 100.09 76 ASN D CA 1
ATOM 6193 C C . ASN D 1 76 ? 106.517 97.731 117.610 1.00 100.09 76 ASN D C 1
ATOM 6194 O O . ASN D 1 76 ? 105.351 97.336 117.677 1.00 100.09 76 ASN D O 1
ATOM 6199 N N . SER D 1 77 ? 107.138 97.947 116.448 1.00 103.80 77 SER D N 1
ATOM 6200 C CA . SER D 1 77 ? 106.416 97.921 115.181 1.00 103.80 77 SER D CA 1
ATOM 6201 C C . SER D 1 77 ? 106.034 96.518 114.741 1.00 103.80 77 SER D C 1
ATOM 6202 O O . SER D 1 77 ? 105.101 96.368 113.946 1.00 103.80 77 SER D O 1
ATOM 6205 N N . THR D 1 78 ? 106.726 95.494 115.231 1.00 104.88 78 THR D N 1
ATOM 6206 C CA . THR D 1 78 ? 106.385 94.120 114.893 1.00 104.88 78 THR D CA 1
ATOM 6207 C C . THR D 1 78 ? 105.077 93.691 115.544 1.00 104.88 78 THR D C 1
ATOM 6208 O O . THR D 1 78 ? 104.401 92.787 115.036 1.00 104.88 78 THR D O 1
ATOM 6212 N N . THR D 1 79 ? 104.686 94.359 116.630 1.00 108.55 79 THR D N 1
ATOM 6213 C CA . THR D 1 79 ? 103.382 94.117 117.231 1.00 108.55 79 THR D CA 1
ATOM 6214 C C . THR D 1 79 ? 102.263 94.485 116.276 1.00 108.55 79 THR D C 1
ATOM 6215 O O . THR D 1 79 ? 101.337 93.698 116.059 1.00 108.55 79 THR D O 1
ATOM 6219 N N . TRP D 1 80 ? 102.345 95.667 115.673 1.00 109.30 80 TRP D N 1
ATOM 6220 C CA . TRP D 1 80 ? 101.270 96.109 114.801 1.00 109.30 80 TRP D CA 1
ATOM 6221 C C . TRP D 1 80 ? 101.364 95.506 113.414 1.00 109.30 80 TRP D C 1
ATOM 6222 O O . TRP D 1 80 ? 100.421 95.631 112.636 1.00 109.30 80 TRP D O 1
ATOM 6233 N N . LYS D 1 81 ? 102.472 94.855 113.073 1.00 108.58 81 LYS D N 1
ATOM 6234 C CA . LYS D 1 81 ? 102.453 94.041 111.866 1.00 108.58 81 LYS D CA 1
ATOM 6235 C C . LYS D 1 81 ? 101.589 92.810 112.063 1.00 108.58 81 LYS D C 1
ATOM 6236 O O . LYS D 1 81 ? 100.986 92.314 111.108 1.00 108.58 81 LYS D O 1
ATOM 6242 N N . LEU D 1 82 ? 101.502 92.315 113.294 1.00 115.81 82 LEU D N 1
ATOM 6243 C CA . LEU D 1 82 ? 100.642 91.173 113.573 1.00 115.81 82 LEU D CA 1
ATOM 6244 C C . LEU D 1 82 ? 99.229 91.606 113.939 1.00 115.81 82 LEU D C 1
ATOM 6245 O O . LEU D 1 82 ? 98.253 90.950 113.564 1.00 115.81 82 LEU D O 1
ATOM 6250 N N . ALA D 1 83 ? 99.099 92.705 114.676 1.00 116.37 83 ALA D N 1
ATOM 6251 C CA . ALA D 1 83 ? 97.823 93.020 115.300 1.00 116.37 83 ALA D CA 1
ATOM 6252 C C . ALA D 1 83 ? 96.854 93.686 114.338 1.00 116.37 83 ALA D C 1
ATOM 6253 O O . ALA D 1 83 ? 95.654 93.407 114.390 1.00 116.37 83 ALA D O 1
ATOM 6255 N N . HIS D 1 84 ? 97.355 94.557 113.464 1.00 118.64 84 HIS D N 1
ATOM 6256 C CA . HIS D 1 84 ? 96.512 95.476 112.705 1.00 118.64 84 HIS D CA 1
ATOM 6257 C C . HIS D 1 84 ? 95.634 94.739 111.710 1.00 118.64 84 HIS D C 1
ATOM 6258 O O . HIS D 1 84 ? 96.124 93.939 110.912 1.00 118.64 84 HIS D O 1
ATOM 6265 N N . GLY D 1 85 ? 94.334 95.006 111.768 1.00 122.00 85 GLY D N 1
ATOM 6266 C CA . GLY D 1 85 ? 93.393 94.420 110.841 1.00 122.00 85 GLY D CA 1
ATOM 6267 C C . GLY D 1 85 ? 93.169 92.940 111.003 1.00 122.00 85 GLY D C 1
ATOM 6268 O O . GLY D 1 85 ? 92.887 92.266 110.011 1.00 122.00 85 GLY D O 1
ATOM 6269 N N . PHE D 1 86 ? 93.281 92.412 112.220 1.00 124.46 86 PHE D N 1
ATOM 6270 C CA . PHE D 1 86 ? 93.221 90.969 112.409 1.00 124.46 86 PHE D CA 1
ATOM 6271 C C . PHE D 1 86 ? 91.813 90.419 112.229 1.00 124.46 86 PHE D C 1
ATOM 6272 O O . PHE D 1 86 ? 91.648 89.244 111.890 1.00 124.46 86 PHE D O 1
ATOM 6280 N N . PHE D 1 87 ? 90.791 91.235 112.444 1.00 126.90 87 PHE D N 1
ATOM 6281 C CA . PHE D 1 87 ? 89.423 90.750 112.339 1.00 126.90 87 PHE D CA 1
ATOM 6282 C C . PHE D 1 87 ? 88.847 90.891 110.942 1.00 126.90 87 PHE D C 1
ATOM 6283 O O . PHE D 1 87 ? 87.737 90.412 110.696 1.00 126.90 87 PHE D O 1
ATOM 6291 N N . PHE D 1 88 ? 89.560 91.533 110.029 1.00 131.83 88 PHE D N 1
ATOM 6292 C CA . PHE D 1 88 ? 89.139 91.610 108.641 1.00 131.83 88 PHE D CA 1
ATOM 6293 C C . PHE D 1 88 ? 90.222 91.203 107.662 1.00 131.83 88 PHE D C 1
ATOM 6294 O O . PHE D 1 88 ? 90.101 91.492 106.473 1.00 131.83 88 PHE D O 1
ATOM 6302 N N . ARG D 1 89 ? 91.282 90.563 108.134 1.00 135.99 89 ARG D N 1
ATOM 6303 C CA . ARG D 1 89 ? 92.270 89.976 107.246 1.00 135.99 89 ARG D CA 1
ATOM 6304 C C . ARG D 1 89 ? 91.695 88.724 106.611 1.00 135.99 89 ARG D C 1
ATOM 6305 O O . ARG D 1 89 ? 91.023 87.935 107.280 1.00 135.99 89 ARG D O 1
ATOM 6313 N N . VAL D 1 90 ? 91.939 88.552 105.310 1.00 142.91 90 VAL D N 1
ATOM 6314 C CA . VAL D 1 90 ? 91.480 87.347 104.633 1.00 142.91 90 VAL D CA 1
ATOM 6315 C C . VAL D 1 90 ? 92.314 86.159 105.098 1.00 142.91 90 VAL D C 1
ATOM 6316 O O . VAL D 1 90 ? 93.502 86.295 105.420 1.00 142.91 90 VAL D O 1
ATOM 6320 N N . ARG D 1 91 ? 91.676 84.988 105.179 1.00 145.57 91 ARG D N 1
ATOM 6321 C CA . ARG D 1 91 ? 92.243 83.858 105.910 1.00 145.57 91 ARG D CA 1
ATOM 6322 C C . ARG D 1 91 ? 93.448 83.235 105.226 1.00 145.57 91 ARG D C 1
ATOM 6323 O O . ARG D 1 91 ? 94.304 82.669 105.911 1.00 145.57 91 ARG D O 1
ATOM 6331 N N . ASP D 1 92 ? 93.543 83.334 103.905 1.00 143.09 92 ASP D N 1
ATOM 6332 C CA . ASP D 1 92 ? 94.670 82.773 103.173 1.00 143.09 92 ASP D CA 1
ATOM 6333 C C . ASP D 1 92 ? 95.910 83.657 103.209 1.00 143.09 92 ASP D C 1
ATOM 6334 O O . ASP D 1 92 ? 96.942 83.267 102.656 1.00 143.09 92 ASP D O 1
ATOM 6339 N N . THR D 1 93 ? 95.839 84.829 103.838 1.00 141.69 93 THR D N 1
ATOM 6340 C CA . THR D 1 93 ? 97.014 85.650 104.090 1.00 141.69 93 THR D CA 1
ATOM 6341 C C . THR D 1 93 ? 97.322 85.790 105.575 1.00 141.69 93 THR D C 1
ATOM 6342 O O . THR D 1 93 ? 98.118 86.655 105.952 1.00 141.69 93 THR D O 1
ATOM 6346 N N . ARG D 1 94 ? 96.711 84.966 106.421 1.00 140.18 94 ARG D N 1
ATOM 6347 C CA . ARG D 1 94 ? 97.058 84.929 107.834 1.00 140.18 94 ARG D CA 1
ATOM 6348 C C . ARG D 1 94 ? 98.408 84.258 108.023 1.00 140.18 94 ARG D C 1
ATOM 6349 O O . ARG D 1 94 ? 98.842 83.458 107.190 1.00 140.18 94 ARG D O 1
ATOM 6357 N N . HIS D 1 95 ? 99.071 84.579 109.127 1.00 141.26 95 HIS D N 1
ATOM 6358 C CA . HIS D 1 95 ? 100.314 83.904 109.469 1.00 141.26 95 HIS D CA 1
ATOM 6359 C C . HIS D 1 95 ? 99.987 82.552 110.079 1.00 141.26 95 HIS D C 1
ATOM 6360 O O . HIS D 1 95 ? 98.918 82.377 110.671 1.00 141.26 95 HIS D O 1
ATOM 6367 N N . SER D 1 96 ? 100.896 81.593 109.935 1.00 145.21 96 SER D N 1
ATOM 6368 C CA . SER D 1 96 ? 100.745 80.343 110.663 1.00 145.21 96 SER D CA 1
ATOM 6369 C C . SER D 1 96 ? 100.992 80.598 112.142 1.00 145.21 96 SER D C 1
ATOM 6370 O O . SER D 1 96 ? 101.632 81.585 112.516 1.00 145.21 96 SER D O 1
ATOM 6373 N N . TRP D 1 97 ? 100.456 79.717 112.983 1.00 146.49 97 TRP D N 1
ATOM 6374 C CA . TRP D 1 97 ? 100.594 79.871 114.428 1.00 146.49 97 TRP D CA 1
ATOM 6375 C C . TRP D 1 97 ? 102.041 79.733 114.885 1.00 146.49 97 TRP D C 1
ATOM 6376 O O . TRP D 1 97 ? 102.430 80.319 115.901 1.00 146.49 97 TRP D O 1
ATOM 6387 N N . LYS D 1 98 ? 102.858 78.993 114.134 1.00 144.19 98 LYS D N 1
ATOM 6388 C CA . LYS D 1 98 ? 104.262 78.839 114.500 1.00 144.19 98 LYS D CA 1
ATOM 6389 C C . LYS D 1 98 ? 105.041 80.126 114.247 1.00 144.19 98 LYS D C 1
ATOM 6390 O O . LYS D 1 98 ? 105.833 80.557 115.096 1.00 144.19 98 LYS D O 1
ATOM 6396 N N . THR D 1 99 ? 104.818 80.773 113.096 1.00 139.35 99 THR D N 1
ATOM 6397 C CA . THR D 1 99 ? 105.518 82.031 112.848 1.00 139.35 99 THR D CA 1
ATOM 6398 C C . THR D 1 99 ? 104.875 83.184 113.612 1.00 139.35 99 THR D C 1
ATOM 6399 O O . THR D 1 99 ? 105.514 84.223 113.817 1.00 139.35 99 THR D O 1
ATOM 6403 N N . THR D 1 100 ? 103.632 83.006 114.067 1.00 136.51 100 THR D N 1
ATOM 6404 C CA . THR D 1 100 ? 103.026 83.974 114.971 1.00 136.51 100 THR D CA 1
ATOM 6405 C C . THR D 1 100 ? 103.730 83.964 116.317 1.00 136.51 100 THR D C 1
ATOM 6406 O O . THR D 1 100 ? 104.008 85.022 116.891 1.00 136.51 100 THR D O 1
ATOM 6410 N N . CYS D 1 101 ? 104.053 82.773 116.825 1.00 134.23 101 CYS D N 1
ATOM 6411 C CA . CYS D 1 101 ? 104.592 82.672 118.176 1.00 134.23 101 CYS D CA 1
ATOM 6412 C C . CYS D 1 101 ? 106.051 83.101 118.239 1.00 134.23 101 CYS D C 1
ATOM 6413 O O . CYS D 1 101 ? 106.474 83.710 119.226 1.00 134.23 101 CYS D O 1
ATOM 6416 N N . VAL D 1 102 ? 106.841 82.798 117.206 1.00 128.58 102 VAL D N 1
ATOM 6417 C CA . VAL D 1 102 ? 108.252 83.182 117.250 1.00 128.58 102 VAL D CA 1
ATOM 6418 C C . VAL D 1 102 ? 108.393 84.684 117.024 1.00 128.58 102 VAL D C 1
ATOM 6419 O O . VAL D 1 102 ? 109.266 85.340 117.608 1.00 128.58 102 VAL D O 1
ATOM 6423 N N . SER D 1 103 ? 107.490 85.264 116.234 1.00 126.59 103 SER D N 1
ATOM 6424 C CA . SER D 1 103 ? 107.443 86.715 116.131 1.00 126.59 103 SER D CA 1
ATOM 6425 C C . SER D 1 103 ? 106.980 87.351 117.433 1.00 126.59 103 SER D C 1
ATOM 6426 O O . SER D 1 103 ? 107.513 88.389 117.834 1.00 126.59 103 SER D O 1
ATOM 6429 N N . TRP D 1 104 ? 106.029 86.716 118.122 1.00 124.23 104 TRP D N 1
ATOM 6430 C CA . TRP D 1 104 ? 105.514 87.250 119.378 1.00 124.23 104 TRP D CA 1
ATOM 6431 C C . TRP D 1 104 ? 106.559 87.186 120.481 1.00 124.23 104 TRP D C 1
ATOM 6432 O O . TRP D 1 104 ? 106.619 88.068 121.345 1.00 124.23 104 TRP D O 1
ATOM 6443 N N . ILE D 1 105 ? 107.392 86.146 120.468 1.00 115.77 105 ILE D N 1
ATOM 6444 C CA . ILE D 1 105 ? 108.467 86.034 121.447 1.00 115.77 105 ILE D CA 1
ATOM 6445 C C . ILE D 1 105 ? 109.520 87.101 121.185 1.00 115.77 105 ILE D C 1
ATOM 6446 O O . ILE D 1 105 ? 110.120 87.651 122.117 1.00 115.77 105 ILE D O 1
ATOM 6451 N N . GLU D 1 106 ? 109.693 87.476 119.917 1.00 110.15 106 GLU D N 1
ATOM 6452 C CA . GLU D 1 106 ? 110.595 88.574 119.593 1.00 110.15 106 GLU D CA 1
ATOM 6453 C C . GLU D 1 106 ? 110.063 89.905 120.109 1.00 110.15 106 GLU D C 1
ATOM 6454 O O . GLU D 1 106 ? 110.845 90.816 120.397 1.00 110.15 106 GLU D O 1
ATOM 6456 N N . VAL D 1 107 ? 108.742 90.030 120.258 1.00 107.21 107 VAL D N 1
ATOM 6457 C CA . VAL D 1 107 ? 108.178 91.249 120.836 1.00 107.21 107 VAL D CA 1
ATOM 6458 C C . VAL D 1 107 ? 108.485 91.330 122.323 1.00 107.21 107 VAL D C 1
ATOM 6459 O O . VAL D 1 107 ? 108.932 92.368 122.824 1.00 107.21 107 VAL D O 1
ATOM 6463 N N . LEU D 1 108 ? 108.240 90.237 123.052 1.00 104.91 108 LEU D N 1
ATOM 6464 C CA . LEU D 1 108 ? 108.365 90.258 124.507 1.00 104.91 108 LEU D CA 1
ATOM 6465 C C . LEU D 1 108 ? 109.817 90.412 124.940 1.00 104.91 108 LEU D C 1
ATOM 6466 O O . LEU D 1 108 ? 110.115 91.107 125.916 1.00 104.91 108 LEU D O 1
ATOM 6471 N N . ILE D 1 109 ? 110.738 89.795 124.206 1.00 101.52 109 ILE D N 1
ATOM 6472 C CA . ILE D 1 109 ? 112.139 89.863 124.593 1.00 101.52 109 ILE D CA 1
ATOM 6473 C C . ILE D 1 109 ? 112.753 91.195 124.181 1.00 101.52 109 ILE D C 1
ATOM 6474 O O . ILE D 1 109 ? 113.627 91.723 124.877 1.00 101.52 109 ILE D O 1
ATOM 6479 N N . GLN D 1 110 ? 112.274 91.801 123.095 1.00 99.35 110 GLN D N 1
ATOM 6480 C CA . GLN D 1 110 ? 112.746 93.141 122.764 1.00 99.35 110 GLN D CA 1
ATOM 6481 C C . GLN D 1 110 ? 112.186 94.172 123.735 1.00 99.35 110 GLN D C 1
ATOM 6482 O O . GLN D 1 110 ? 112.859 95.154 124.065 1.00 99.35 110 GLN D O 1
ATOM 6488 N N . SER D 1 111 ? 110.975 93.947 124.238 1.00 97.54 111 SER D N 1
ATOM 6489 C CA . SER D 1 111 ? 110.357 94.936 125.110 1.00 97.54 111 SER D CA 1
ATOM 6490 C C . SER D 1 111 ? 110.766 94.785 126.566 1.00 97.54 111 SER D C 1
ATOM 6491 O O . SER D 1 111 ? 110.499 95.690 127.359 1.00 97.54 111 SER D O 1
ATOM 6494 N N . SER D 1 112 ? 111.389 93.669 126.944 1.00 92.75 112 SER D N 1
ATOM 6495 C CA . SER D 1 112 ? 111.750 93.467 128.343 1.00 92.75 112 SER D CA 1
ATOM 6496 C C . SER D 1 112 ? 113.150 93.951 128.678 1.00 92.75 112 SER D C 1
ATOM 6497 O O . SER D 1 112 ? 113.727 93.480 129.656 1.00 92.75 112 SER D O 1
ATOM 6500 N N . VAL D 1 113 ? 113.725 94.851 127.890 1.00 87.20 113 VAL D N 1
ATOM 6501 C CA . VAL D 1 113 ? 115.008 95.430 128.270 1.00 87.20 113 VAL D CA 1
ATOM 6502 C C . VAL D 1 113 ? 114.787 96.616 129.202 1.00 87.20 113 VAL D C 1
ATOM 6503 O O . VAL D 1 113 ? 115.606 96.909 130.077 1.00 87.20 113 VAL D O 1
ATOM 6507 N N . ALA D 1 114 ? 113.648 97.281 129.069 1.00 82.92 114 ALA D N 1
ATOM 6508 C CA . ALA D 1 114 ? 113.377 98.442 129.914 1.00 82.92 114 ALA D CA 1
ATOM 6509 C C . ALA D 1 114 ? 112.886 98.097 131.317 1.00 82.92 114 ALA D C 1
ATOM 6510 O O . ALA D 1 114 ? 113.329 98.768 132.263 1.00 82.92 114 ALA D O 1
ATOM 6512 N N . PRO D 1 115 ? 111.991 97.121 131.552 1.00 80.29 115 PRO D N 1
ATOM 6513 C CA . PRO D 1 115 ? 111.657 96.823 132.951 1.00 80.29 115 PRO D CA 1
ATOM 6514 C C . PRO D 1 115 ? 112.771 96.155 133.734 1.00 80.29 115 PRO D C 1
ATOM 6515 O O . PRO D 1 115 ? 112.913 96.434 134.927 1.00 80.29 115 PRO D O 1
ATOM 6519 N N . ILE D 1 116 ? 113.569 95.289 133.117 1.00 77.19 116 ILE D N 1
ATOM 6520 C CA . ILE D 1 116 ? 114.638 94.633 133.859 1.00 77.19 116 ILE D CA 1
ATOM 6521 C C . ILE D 1 116 ? 115.762 95.618 134.152 1.00 77.19 116 ILE D C 1
ATOM 6522 O O . ILE D 1 116 ? 116.452 95.506 135.168 1.00 77.19 116 ILE D O 1
ATOM 6527 N N . ALA D 1 117 ? 115.886 96.664 133.344 1.00 77.86 117 ALA D N 1
ATOM 6528 C CA . ALA D 1 117 ? 116.738 97.776 133.744 1.00 77.86 117 ALA D CA 1
ATOM 6529 C C . ALA D 1 117 ? 116.148 98.521 134.932 1.00 77.86 117 ALA D C 1
ATOM 6530 O O . ALA D 1 117 ? 116.885 99.054 135.766 1.00 77.86 117 ALA D O 1
ATOM 6532 N N . TRP D 1 118 ? 114.822 98.550 135.047 1.00 78.02 118 TRP D N 1
ATOM 6533 C CA . TRP D 1 118 ? 114.221 99.217 136.195 1.00 78.02 118 TRP D CA 1
ATOM 6534 C C . TRP D 1 118 ? 114.312 98.355 137.444 1.00 78.02 118 TRP D C 1
ATOM 6535 O O . TRP D 1 118 ? 114.617 98.857 138.528 1.00 78.02 118 TRP D O 1
ATOM 6546 N N . LEU D 1 119 ? 114.033 97.057 137.314 1.00 73.80 119 LEU D N 1
ATOM 6547 C CA . LEU D 1 119 ? 114.085 96.158 138.462 1.00 73.80 119 LEU D CA 1
ATOM 6548 C C . LEU D 1 119 ? 115.499 96.032 139.002 1.00 73.80 119 LEU D C 1
ATOM 6549 O O . LEU D 1 119 ? 115.697 95.805 140.198 1.00 73.80 119 LEU D O 1
ATOM 6554 N N . PHE D 1 120 ? 116.495 96.200 138.140 1.00 80.45 120 PHE D N 1
ATOM 6555 C CA . PHE D 1 120 ? 117.877 96.223 138.593 1.00 80.45 120 PHE D CA 1
ATOM 6556 C C . PHE D 1 120 ? 118.173 97.484 139.392 1.00 80.45 120 PHE D C 1
ATOM 6557 O O . PHE D 1 120 ? 118.929 97.449 140.365 1.00 80.45 120 PHE D O 1
ATOM 6565 N N . VAL D 1 121 ? 117.575 98.609 139.011 1.00 77.79 121 VAL D N 1
ATOM 6566 C CA . VAL D 1 121 ? 117.833 99.842 139.749 1.00 77.79 121 VAL D CA 1
ATOM 6567 C C . VAL D 1 121 ? 117.064 99.854 141.065 1.00 77.79 121 VAL D C 1
ATOM 6568 O O . VAL D 1 121 ? 117.572 100.319 142.089 1.00 77.79 121 VAL D O 1
ATOM 6572 N N . VAL D 1 122 ? 115.862 99.279 141.087 1.00 78.94 122 VAL D N 1
ATOM 6573 C CA . VAL D 1 122 ? 115.064 99.317 142.310 1.00 78.94 122 VAL D CA 1
ATOM 6574 C C . VAL D 1 122 ? 115.600 98.317 143.328 1.00 78.94 122 VAL D C 1
ATOM 6575 O O . VAL D 1 122 ? 115.291 98.397 144.521 1.00 78.94 122 VAL D O 1
ATOM 6579 N N . PHE D 1 123 ? 116.421 97.368 142.884 1.00 77.54 123 PHE D N 1
ATOM 6580 C CA . PHE D 1 123 ? 117.052 96.467 143.834 1.00 77.54 123 PHE D CA 1
ATOM 6581 C C . PHE D 1 123 ? 118.435 96.941 144.240 1.00 77.54 123 PHE D C 1
ATOM 6582 O O . PHE D 1 123 ? 118.933 96.539 145.293 1.00 77.54 123 PHE D O 1
ATOM 6590 N N . LEU D 1 124 ? 119.073 97.787 143.436 1.00 83.45 124 LEU D N 1
ATOM 6591 C CA . LEU D 1 124 ? 120.388 98.280 143.822 1.00 83.45 124 LEU D CA 1
ATOM 6592 C C . LEU D 1 124 ? 120.282 99.281 144.959 1.00 83.45 124 LEU D C 1
ATOM 6593 O O . LEU D 1 124 ? 120.877 99.085 146.021 1.00 83.45 124 LEU D O 1
ATOM 6598 N N . ASP D 1 125 ? 119.518 100.346 144.774 1.00 91.45 125 ASP D N 1
ATOM 6599 C CA . ASP D 1 125 ? 119.175 101.203 145.900 1.00 91.45 125 ASP D CA 1
ATOM 6600 C C . ASP D 1 125 ? 118.149 100.427 146.707 1.00 91.45 125 ASP D C 1
ATOM 6601 O O . ASP D 1 125 ? 116.945 100.571 146.501 1.00 91.45 125 ASP D O 1
ATOM 6606 N N . GLY D 1 126 ? 118.619 99.624 147.654 1.00 90.70 126 GLY D N 1
ATOM 6607 C CA . GLY D 1 126 ? 117.826 98.595 148.289 1.00 90.70 126 GLY D CA 1
ATOM 6608 C C . GLY D 1 126 ? 116.752 99.037 149.251 1.00 90.70 126 GLY D C 1
ATOM 6609 O O . GLY D 1 126 ? 116.188 98.179 149.935 1.00 90.70 126 GLY D O 1
ATOM 6610 N N . GLY D 1 127 ? 116.428 100.331 149.308 1.00 93.68 127 GLY D N 1
ATOM 6611 C CA . GLY D 1 127 ? 115.454 100.841 150.257 1.00 93.68 127 GLY D CA 1
ATOM 6612 C C . GLY D 1 127 ? 114.054 100.295 150.080 1.00 93.68 127 GLY D C 1
ATOM 6613 O O . GLY D 1 127 ? 113.282 100.268 151.042 1.00 93.68 127 GLY D O 1
ATOM 6614 N N . TYR D 1 128 ? 113.716 99.823 148.887 1.00 96.36 128 TYR D N 1
ATOM 6615 C CA . TYR D 1 128 ? 112.389 99.265 148.689 1.00 96.36 128 TYR D CA 1
ATOM 6616 C C . TYR D 1 128 ? 112.310 97.838 149.197 1.00 96.36 128 TYR D C 1
ATOM 6617 O O . TYR D 1 128 ? 111.266 97.420 149.703 1.00 96.36 128 TYR D O 1
ATOM 6626 N N . TYR D 1 129 ? 113.392 97.074 149.082 1.00 87.76 129 TYR D N 1
ATOM 6627 C CA . TYR D 1 129 ? 113.373 95.732 149.644 1.00 87.76 129 TYR D CA 1
ATOM 6628 C C . TYR D 1 129 ? 113.422 95.784 151.157 1.00 87.76 129 TYR D C 1
ATOM 6629 O O . TYR D 1 129 ? 112.831 94.933 151.832 1.00 87.76 129 TYR D O 1
ATOM 6638 N N . ARG D 1 130 ? 114.134 96.776 151.702 1.00 99.45 130 ARG D N 1
ATOM 6639 C CA . ARG D 1 130 ? 114.126 97.022 153.141 1.00 99.45 130 ARG D CA 1
ATOM 6640 C C . ARG D 1 130 ? 112.718 97.324 153.620 1.00 99.45 130 ARG D C 1
ATOM 6641 O O . ARG D 1 130 ? 112.258 96.784 154.630 1.00 99.45 130 ARG D O 1
ATOM 6649 N N . CYS D 1 131 ? 111.997 98.141 152.857 1.00 101.76 131 CYS D N 1
ATOM 6650 C CA . CYS D 1 131 ? 110.670 98.565 153.269 1.00 101.76 131 CYS D CA 1
ATOM 6651 C C . CYS D 1 131 ? 109.671 97.441 153.060 1.00 101.76 131 CYS D C 1
ATOM 6652 O O . CYS D 1 131 ? 108.614 97.407 153.694 1.00 101.76 131 CYS D O 1
ATOM 6655 N N . TYR D 1 132 ? 109.993 96.505 152.166 1.00 97.51 132 TYR D N 1
ATOM 6656 C CA . TYR D 1 132 ? 109.127 95.353 151.966 1.00 97.51 132 TYR D CA 1
ATOM 6657 C C . TYR D 1 132 ? 109.220 94.396 153.136 1.00 97.51 132 TYR D C 1
ATOM 6658 O O . TYR D 1 132 ? 108.220 93.805 153.550 1.00 97.51 132 TYR D O 1
ATOM 6667 N N . ARG D 1 133 ? 110.415 94.208 153.670 1.00 104.75 133 ARG D N 1
ATOM 6668 C CA . ARG D 1 133 ? 110.600 93.164 154.662 1.00 104.75 133 ARG D CA 1
ATOM 6669 C C . ARG D 1 133 ? 110.942 93.691 156.042 1.00 104.75 133 ARG D C 1
ATOM 6670 O O . ARG D 1 133 ? 111.416 92.917 156.873 1.00 104.75 133 ARG D O 1
ATOM 6678 N N . SER D 1 134 ? 110.696 94.970 156.323 1.00 106.54 134 SER D N 1
ATOM 6679 C CA . SER D 1 134 ? 110.999 95.487 157.651 1.00 106.54 134 SER D CA 1
ATOM 6680 C C . SER D 1 134 ? 110.016 94.986 158.691 1.00 106.54 134 SER D C 1
ATOM 6681 O O . SER D 1 134 ? 110.308 95.039 159.887 1.00 106.54 134 SER D O 1
ATOM 6684 N N . HIS D 1 135 ? 108.854 94.495 158.271 1.00 109.60 135 HIS D N 1
ATOM 6685 C CA . HIS D 1 135 ? 107.865 94.086 159.252 1.00 109.60 135 HIS D CA 1
ATOM 6686 C C . HIS D 1 135 ? 108.144 92.716 159.843 1.00 109.60 135 HIS D C 1
ATOM 6687 O O . HIS D 1 135 ? 107.499 92.349 160.824 1.00 109.60 135 HIS D O 1
ATOM 6694 N N . GLU D 1 136 ? 109.069 91.948 159.279 1.00 111.97 136 GLU D N 1
ATOM 6695 C CA . GLU D 1 136 ? 109.452 90.690 159.902 1.00 111.97 136 GLU D CA 1
ATOM 6696 C C . GLU D 1 136 ? 110.421 90.883 161.053 1.00 111.97 136 GLU D C 1
ATOM 6697 O O . GLU D 1 136 ? 110.670 89.931 161.796 1.00 111.97 136 GLU D O 1
ATOM 6703 N N . PHE D 1 137 ? 110.966 92.077 161.217 1.00 115.11 137 PHE D N 1
ATOM 6704 C CA . PHE D 1 137 ? 112.023 92.325 162.180 1.00 115.11 137 PHE D CA 1
ATOM 6705 C C . PHE D 1 137 ? 111.651 93.314 163.267 1.00 115.11 137 PHE D C 1
ATOM 6706 O O . PHE D 1 137 ? 112.204 93.231 164.361 1.00 115.11 137 PHE D O 1
ATOM 6714 N N . CYS D 1 138 ? 110.748 94.255 162.999 1.00 126.44 138 CYS D N 1
ATOM 6715 C CA . CYS D 1 138 ? 110.337 95.230 164.007 1.00 126.44 138 CYS D CA 1
ATOM 6716 C C . CYS D 1 138 ? 109.029 94.768 164.647 1.00 126.44 138 CYS D C 1
ATOM 6717 O O . CYS D 1 138 ? 107.936 95.262 164.370 1.00 126.44 138 CYS D O 1
ATOM 6720 N N . LEU D 1 139 ? 109.178 93.797 165.532 1.00 134.51 139 LEU D N 1
ATOM 6721 C CA . LEU D 1 139 ? 108.079 93.128 166.204 1.00 134.51 139 LEU D CA 1
ATOM 6722 C C . LEU D 1 139 ? 108.020 93.616 167.645 1.00 134.51 139 LEU D C 1
ATOM 6723 O O . LEU D 1 139 ? 109.060 93.942 168.225 1.00 134.51 139 LEU D O 1
ATOM 6728 N N . ILE D 1 140 ? 106.818 93.683 168.225 1.00 140.42 140 ILE D N 1
ATOM 6729 C CA . ILE D 1 140 ? 106.745 94.088 169.627 1.00 140.42 140 ILE D CA 1
ATOM 6730 C C . ILE D 1 140 ? 106.924 92.834 170.469 1.00 140.42 140 ILE D C 1
ATOM 6731 O O . ILE D 1 140 ? 105.956 92.199 170.904 1.00 140.42 140 ILE D O 1
ATOM 6736 N N . SER D 1 141 ? 108.174 92.424 170.619 1.00 145.46 141 SER D N 1
ATOM 6737 C CA . SER D 1 141 ? 108.611 91.614 171.737 1.00 145.46 141 SER D CA 1
ATOM 6738 C C . SER D 1 141 ? 109.935 92.201 172.192 1.00 145.46 141 SER D C 1
ATOM 6739 O O . SER D 1 141 ? 110.307 92.118 173.366 1.00 145.46 141 SER D O 1
ATOM 6742 N N . ASP D 1 142 ? 110.638 92.818 171.241 1.00 150.99 142 ASP D N 1
ATOM 6743 C CA . ASP D 1 142 ? 112.006 93.261 171.434 1.00 150.99 142 ASP D CA 1
ATOM 6744 C C . ASP D 1 142 ? 112.363 94.549 170.706 1.00 150.99 142 ASP D C 1
ATOM 6745 O O . ASP D 1 142 ? 113.551 94.881 170.636 1.00 150.99 142 ASP D O 1
ATOM 6750 N N . ALA D 1 143 ? 111.390 95.250 170.125 1.00 151.48 143 ALA D N 1
ATOM 6751 C CA . ALA D 1 143 ? 111.681 96.471 169.386 1.00 151.48 143 ALA D CA 1
ATOM 6752 C C . ALA D 1 143 ? 112.159 97.568 170.328 1.00 151.48 143 ALA D C 1
ATOM 6753 O O . ALA D 1 143 ? 111.846 97.559 171.520 1.00 151.48 143 ALA D O 1
ATOM 6755 N N . ILE D 1 144 ? 112.937 98.507 169.788 1.00 151.41 144 ILE D N 1
ATOM 6756 C CA . ILE D 1 144 ? 113.554 99.524 170.626 1.00 151.41 144 ILE D CA 1
ATOM 6757 C C . ILE D 1 144 ? 112.547 100.580 171.067 1.00 151.41 144 ILE D C 1
ATOM 6758 O O . ILE D 1 144 ? 112.585 101.033 172.219 1.00 151.41 144 ILE D O 1
ATOM 6763 N N . LEU D 1 145 ? 111.600 100.940 170.208 1.00 151.06 145 LEU D N 1
ATOM 6764 C CA . LEU D 1 145 ? 110.769 102.107 170.460 1.00 151.06 145 LEU D CA 1
ATOM 6765 C C . LEU D 1 145 ? 109.351 101.766 170.890 1.00 151.06 145 LEU D C 1
ATOM 6766 O O . LEU D 1 145 ? 108.468 102.619 170.772 1.00 151.06 145 LEU D O 1
ATOM 6771 N N . CYS D 1 146 ? 109.101 100.554 171.378 1.00 156.11 146 CYS D N 1
ATOM 6772 C CA . CYS D 1 146 ? 107.778 100.166 171.865 1.00 156.11 146 CYS D CA 1
ATOM 6773 C C . CYS D 1 146 ? 107.712 100.161 173.388 1.00 156.11 146 CYS D C 1
ATOM 6774 O O . CYS D 1 146 ? 106.916 99.430 173.985 1.00 156.11 146 CYS D O 1
ATOM 6777 N N . LYS D 1 147 ? 108.535 100.980 174.037 1.00 156.66 147 LYS D N 1
ATOM 6778 C CA . LYS D 1 147 ? 108.620 101.054 175.491 1.00 156.66 147 LYS D CA 1
ATOM 6779 C C . LYS D 1 147 ? 108.009 102.322 176.062 1.00 156.66 147 LYS D C 1
ATOM 6780 O O . LYS D 1 147 ? 107.126 102.245 176.918 1.00 156.66 147 LYS D O 1
ATOM 6786 N N . ASN D 1 148 ? 108.455 103.489 175.603 1.00 161.26 148 ASN D N 1
ATOM 6787 C CA . ASN D 1 148 ? 107.846 104.762 175.952 1.00 161.26 148 ASN D CA 1
ATOM 6788 C C . ASN D 1 148 ? 106.812 105.213 174.934 1.00 161.26 148 ASN D C 1
ATOM 6789 O O . ASN D 1 148 ? 105.841 105.875 175.303 1.00 161.26 148 ASN D O 1
ATOM 6794 N N . SER D 1 149 ? 106.975 104.826 173.666 1.00 160.43 149 SER D N 1
ATOM 6795 C CA . SER D 1 149 ? 106.060 105.261 172.620 1.00 160.43 149 SER D CA 1
ATOM 6796 C C . SER D 1 149 ? 104.871 104.324 172.454 1.00 160.43 149 SER D C 1
ATOM 6797 O O . SER D 1 149 ? 104.292 104.265 171.364 1.00 160.43 149 SER D O 1
ATOM 6800 N N . THR D 1 150 ? 104.484 103.604 173.509 1.00 161.54 150 THR D N 1
ATOM 6801 C CA . THR D 1 150 ? 103.307 102.745 173.467 1.00 161.54 150 THR D CA 1
ATOM 6802 C C . THR D 1 150 ? 102.037 103.586 173.502 1.00 161.54 150 THR D C 1
ATOM 6803 O O . THR D 1 150 ? 100.954 103.100 173.164 1.00 161.54 150 THR D O 1
ATOM 6807 N N . ILE D 1 151 ? 102.163 104.853 173.902 1.00 160.04 151 ILE D N 1
ATOM 6808 C CA . ILE D 1 151 ? 101.078 105.806 173.709 1.00 160.04 151 ILE D CA 1
ATOM 6809 C C . ILE D 1 151 ? 100.900 106.098 172.222 1.00 160.04 151 ILE D C 1
ATOM 6810 O O . ILE D 1 151 ? 99.776 106.277 171.740 1.00 160.04 151 ILE D O 1
ATOM 6815 N N . LEU D 1 152 ? 101.998 106.088 171.458 1.00 159.81 152 LEU D N 1
ATOM 6816 C CA . LEU D 1 152 ? 101.907 106.375 170.029 1.00 159.81 152 LEU D CA 1
ATOM 6817 C C . LEU D 1 152 ? 101.348 105.189 169.253 1.00 159.81 152 LEU D C 1
ATOM 6818 O O . LEU D 1 152 ? 100.826 105.359 168.146 1.00 159.81 152 LEU D O 1
ATOM 6823 N N . ASN D 1 153 ? 101.464 103.977 169.796 1.00 155.46 153 ASN D N 1
ATOM 6824 C CA . ASN D 1 153 ? 100.705 102.865 169.232 1.00 155.46 153 ASN D CA 1
ATOM 6825 C C . ASN D 1 153 ? 99.253 102.928 169.678 1.00 155.46 153 ASN D C 1
ATOM 6826 O O . ASN D 1 153 ? 98.336 102.746 168.872 1.00 155.46 153 ASN D O 1
ATOM 6831 N N . SER D 1 154 ? 99.024 103.195 170.966 1.00 160.21 154 SER D N 1
ATOM 6832 C CA . SER D 1 154 ? 97.678 103.253 171.522 1.00 160.21 154 SER D CA 1
ATOM 6833 C C . SER D 1 154 ? 97.076 104.650 171.476 1.00 160.21 154 SER D C 1
ATOM 6834 O O . SER D 1 154 ? 96.302 104.995 172.376 1.00 160.21 154 SER D O 1
ATOM 6837 N N . TYR D 1 155 ? 97.454 105.461 170.481 1.00 159.73 155 TYR D N 1
ATOM 6838 C CA . TYR D 1 155 ? 96.885 106.795 170.310 1.00 159.73 155 TYR D CA 1
ATOM 6839 C C . TYR D 1 155 ? 95.383 106.726 170.077 1.00 159.73 155 TYR D C 1
ATOM 6840 O O . TYR D 1 155 ? 94.603 107.361 170.795 1.00 159.73 155 TYR D O 1
ATOM 6849 N N . ALA D 1 156 ? 94.960 105.948 169.090 1.00 157.08 156 ALA D N 1
ATOM 6850 C CA . ALA D 1 156 ? 93.547 105.808 168.798 1.00 157.08 156 ALA D CA 1
ATOM 6851 C C . ALA D 1 156 ? 93.242 104.334 168.611 1.00 157.08 156 ALA D C 1
ATOM 6852 O O . ALA D 1 156 ? 94.127 103.482 168.707 1.00 157.08 156 ALA D O 1
ATOM 6854 N N . SER D 1 157 ? 91.967 104.041 168.362 1.00 156.09 157 SER D N 1
ATOM 6855 C CA . SER D 1 157 ? 91.601 102.686 167.974 1.00 156.09 157 SER D CA 1
ATOM 6856 C C . SER D 1 157 ? 92.157 102.342 166.600 1.00 156.09 157 SER D C 1
ATOM 6857 O O . SER D 1 157 ? 92.521 101.187 166.349 1.00 156.09 157 SER D O 1
ATOM 6860 N N . THR D 1 158 ? 92.254 103.336 165.715 1.00 154.52 158 THR D N 1
ATOM 6861 C CA . THR D 1 158 ? 92.849 103.122 164.402 1.00 154.52 158 THR D CA 1
ATOM 6862 C C . THR D 1 158 ? 94.351 102.915 164.489 1.00 154.52 158 THR D C 1
ATOM 6863 O O . THR D 1 158 ? 94.880 101.984 163.874 1.00 154.52 158 THR D O 1
ATOM 6867 N N . SER D 1 159 ? 95.042 103.744 165.274 1.00 151.99 159 SER D N 1
ATOM 6868 C CA . SER D 1 159 ? 96.500 103.766 165.271 1.00 151.99 159 SER D CA 1
ATOM 6869 C C . SER D 1 159 ? 97.121 102.555 165.960 1.00 151.99 159 SER D C 1
ATOM 6870 O O . SER D 1 159 ? 98.347 102.417 165.961 1.00 151.99 159 SER D O 1
ATOM 6873 N N . SER D 1 160 ? 96.317 101.687 166.564 1.00 147.73 160 SER D N 1
ATOM 6874 C CA . SER D 1 160 ? 96.824 100.387 166.972 1.00 147.73 160 SER D CA 1
ATOM 6875 C C . SER D 1 160 ? 96.283 99.284 166.076 1.00 147.73 160 SER D C 1
ATOM 6876 O O . SER D 1 160 ? 97.053 98.502 165.513 1.00 147.73 160 SER D O 1
ATOM 6879 N N . PHE D 1 161 ? 94.966 99.226 165.909 1.00 143.83 161 PHE D N 1
ATOM 6880 C CA . PHE D 1 161 ? 94.343 98.090 165.250 1.00 143.83 161 PHE D CA 1
ATOM 6881 C C . PHE D 1 161 ? 94.456 98.125 163.733 1.00 143.83 161 PHE D C 1
ATOM 6882 O O . PHE D 1 161 ? 94.836 97.123 163.123 1.00 143.83 161 PHE D O 1
ATOM 6890 N N . ASN D 1 162 ? 94.129 99.250 163.102 1.00 141.77 162 ASN D N 1
ATOM 6891 C CA . ASN D 1 162 ? 94.228 99.315 161.649 1.00 141.77 162 ASN D CA 1
ATOM 6892 C C . ASN D 1 162 ? 95.654 99.613 161.214 1.00 141.77 162 ASN D C 1
ATOM 6893 O O . ASN D 1 162 ? 96.082 99.198 160.131 1.00 141.77 162 ASN D O 1
ATOM 6898 N N . LYS D 1 163 ? 96.406 100.337 162.042 1.00 133.05 163 LYS D N 1
ATOM 6899 C CA . LYS D 1 163 ? 97.769 100.683 161.668 1.00 133.05 163 LYS D CA 1
ATOM 6900 C C . LYS D 1 163 ? 98.682 99.476 161.762 1.00 133.05 163 LYS D C 1
ATOM 6901 O O . LYS D 1 163 ? 99.684 99.396 161.046 1.00 133.05 163 LYS D O 1
ATOM 6907 N N . ILE D 1 164 ? 98.378 98.533 162.654 1.00 135.49 164 ILE D N 1
ATOM 6908 C CA . ILE D 1 164 ? 99.256 97.376 162.770 1.00 135.49 164 ILE D CA 1
ATOM 6909 C C . ILE D 1 164 ? 98.552 96.055 162.499 1.00 135.49 164 ILE D C 1
ATOM 6910 O O . ILE D 1 164 ? 98.792 95.427 161.466 1.00 135.49 164 ILE D O 1
ATOM 6915 N N . SER D 1 165 ? 97.670 95.625 163.397 1.00 144.30 165 SER D N 1
ATOM 6916 C CA . SER D 1 165 ? 97.115 94.274 163.368 1.00 144.30 165 SER D CA 1
ATOM 6917 C C . SER D 1 165 ? 95.976 94.204 164.371 1.00 144.30 165 SER D C 1
ATOM 6918 O O . SER D 1 165 ? 95.697 95.163 165.093 1.00 144.30 165 SER D O 1
ATOM 6921 N N . ASP D 1 166 ? 95.354 93.026 164.452 1.00 150.38 166 ASP D N 1
ATOM 6922 C CA . ASP D 1 166 ? 94.263 92.764 165.384 1.00 150.38 166 ASP D CA 1
ATOM 6923 C C . ASP D 1 166 ? 94.715 92.859 166.837 1.00 150.38 166 ASP D C 1
ATOM 6924 O O . ASP D 1 166 ? 93.898 93.090 167.732 1.00 150.38 166 ASP D O 1
ATOM 6929 N N . ASN D 1 167 ? 96.015 92.695 167.081 1.00 147.87 167 ASN D N 1
ATOM 6930 C CA . ASN D 1 167 ? 96.534 92.760 168.438 1.00 147.87 167 ASN D CA 1
ATOM 6931 C C . ASN D 1 167 ? 97.652 93.782 168.588 1.00 147.87 167 ASN D C 1
ATOM 6932 O O . ASN D 1 167 ? 98.177 93.939 169.696 1.00 147.87 167 ASN D O 1
ATOM 6937 N N . GLY D 1 168 ? 98.030 94.483 167.527 1.00 142.51 168 GLY D N 1
ATOM 6938 C CA . GLY D 1 168 ? 99.214 95.313 167.620 1.00 142.51 168 GLY D CA 1
ATOM 6939 C C . GLY D 1 168 ? 100.479 94.489 167.711 1.00 142.51 168 GLY D C 1
ATOM 6940 O O . GLY D 1 168 ? 101.178 94.542 168.729 1.00 142.51 168 GLY D O 1
ATOM 6941 N N . LYS D 1 169 ? 100.776 93.710 166.673 1.00 135.08 169 LYS D N 1
ATOM 6942 C CA . LYS D 1 169 ? 101.899 92.782 166.715 1.00 135.08 169 LYS D CA 1
ATOM 6943 C C . LYS D 1 169 ? 103.223 93.515 166.548 1.00 135.08 169 LYS D C 1
ATOM 6944 O O . LYS D 1 169 ? 104.169 93.299 167.311 1.00 135.08 169 LYS D O 1
ATOM 6950 N N . TYR D 1 170 ? 103.299 94.396 165.562 1.00 130.29 170 TYR D N 1
ATOM 6951 C CA . TYR D 1 170 ? 104.526 95.067 165.169 1.00 130.29 170 TYR D CA 1
ATOM 6952 C C . TYR D 1 170 ? 104.535 96.511 165.652 1.00 130.29 170 TYR D C 1
ATOM 6953 O O . TYR D 1 170 ? 103.495 97.132 165.856 1.00 130.29 170 TYR D O 1
ATOM 6962 N N . CYS D 1 171 ? 105.739 97.038 165.854 1.00 131.66 171 CYS D N 1
ATOM 6963 C CA . CYS D 1 171 ? 105.907 98.394 166.356 1.00 131.66 171 CYS D CA 1
ATOM 6964 C C . CYS D 1 171 ? 105.900 99.350 165.179 1.00 131.66 171 CYS D C 1
ATOM 6965 O O . CYS D 1 171 ? 106.746 99.219 164.283 1.00 131.66 171 CYS D O 1
ATOM 6968 N N . PRO D 1 172 ? 104.979 100.314 165.120 1.00 126.91 172 PRO D N 1
ATOM 6969 C CA . PRO D 1 172 ? 104.802 101.125 163.909 1.00 126.91 172 PRO D CA 1
ATOM 6970 C C . PRO D 1 172 ? 105.988 102.028 163.585 1.00 126.91 172 PRO D C 1
ATOM 6971 O O . PRO D 1 172 ? 106.405 102.039 162.419 1.00 126.91 172 PRO D O 1
ATOM 6975 N N . PRO D 1 173 ? 106.591 102.789 164.522 1.00 127.56 173 PRO D N 1
ATOM 6976 C CA . PRO D 1 173 ? 107.741 103.590 164.073 1.00 127.56 173 PRO D CA 1
ATOM 6977 C C . PRO D 1 173 ? 108.999 102.779 163.850 1.00 127.56 173 PRO D C 1
ATOM 6978 O O . PRO D 1 173 ? 109.968 103.303 163.289 1.00 127.56 173 PRO D O 1
ATOM 6982 N N . CYS D 1 174 ? 109.022 101.514 164.269 1.00 130.83 174 CYS D N 1
ATOM 6983 C CA . CYS D 1 174 ? 110.144 100.659 163.904 1.00 130.83 174 CYS D CA 1
ATOM 6984 C C . CYS D 1 174 ? 110.060 100.247 162.442 1.00 130.83 174 CYS D C 1
ATOM 6985 O O . CYS D 1 174 ? 111.087 100.145 161.766 1.00 130.83 174 CYS D O 1
ATOM 6988 N N . ILE D 1 175 ? 108.846 100.002 161.940 1.00 124.03 175 ILE D N 1
ATOM 6989 C CA . ILE D 1 175 ? 108.645 99.750 160.514 1.00 124.03 175 ILE D CA 1
ATOM 6990 C C . ILE D 1 175 ? 109.027 100.989 159.720 1.00 124.03 175 ILE D C 1
ATOM 6991 O O . ILE D 1 175 ? 109.616 100.911 158.634 1.00 124.03 175 ILE D O 1
ATOM 6996 N N . CYS D 1 176 ? 108.786 102.151 160.311 1.00 129.38 176 CYS D N 1
ATOM 6997 C CA . CYS D 1 176 ? 109.056 103.439 159.697 1.00 129.38 176 CYS D CA 1
ATOM 6998 C C . CYS D 1 176 ? 110.549 103.702 159.609 1.00 129.38 176 CYS D C 1
ATOM 6999 O O . CYS D 1 176 ? 111.065 103.995 158.528 1.00 129.38 176 CYS D O 1
ATOM 7002 N N . VAL D 1 177 ? 111.247 103.590 160.738 1.00 129.12 177 VAL D N 1
ATOM 7003 C CA . VAL D 1 177 ? 112.697 103.736 160.843 1.00 129.12 177 VAL D CA 1
ATOM 7004 C C . VAL D 1 177 ? 113.219 102.486 161.539 1.00 129.12 177 VAL D C 1
ATOM 7005 O O . VAL D 1 177 ? 112.879 102.239 162.704 1.00 129.12 177 VAL D O 1
ATOM 7009 N N . PRO D 1 178 ? 114.036 101.681 160.880 1.00 128.13 178 PRO D N 1
ATOM 7010 C CA . PRO D 1 178 ? 114.312 100.333 161.374 1.00 128.13 178 PRO D CA 1
ATOM 7011 C C . PRO D 1 178 ? 115.569 100.259 162.227 1.00 128.13 178 PRO D C 1
ATOM 7012 O O . PRO D 1 178 ? 116.318 101.224 162.383 1.00 128.13 178 PRO D O 1
ATOM 7016 N N . ASN D 1 179 ? 115.755 99.071 162.800 1.00 125.36 179 ASN D N 1
ATOM 7017 C CA . ASN D 1 179 ? 116.957 98.645 163.495 1.00 125.36 179 ASN D CA 1
ATOM 7018 C C . ASN D 1 179 ? 118.171 98.814 162.588 1.00 125.36 179 ASN D C 1
ATOM 7019 O O . ASN D 1 179 ? 118.253 98.139 161.553 1.00 125.36 179 ASN D O 1
ATOM 7024 N N . PRO D 1 180 ? 119.116 99.688 162.930 1.00 120.04 180 PRO D N 1
ATOM 7025 C CA . PRO D 1 180 ? 120.159 100.066 161.961 1.00 120.04 180 PRO D CA 1
ATOM 7026 C C . PRO D 1 180 ? 121.141 98.960 161.624 1.00 120.04 180 PRO D C 1
ATOM 7027 O O . PRO D 1 180 ? 121.747 98.994 160.544 1.00 120.04 180 PRO D O 1
ATOM 7031 N N . THR D 1 181 ? 121.297 97.959 162.487 1.00 118.91 181 THR D N 1
ATOM 7032 C CA . THR D 1 181 ? 122.039 96.779 162.065 1.00 118.91 181 THR D CA 1
ATOM 7033 C C . THR D 1 181 ? 121.221 95.898 161.127 1.00 118.91 181 THR D C 1
ATOM 7034 O O . THR D 1 181 ? 121.776 95.326 160.184 1.00 118.91 181 THR D O 1
ATOM 7038 N N . ASP D 1 182 ? 119.911 95.805 161.333 1.00 113.44 182 ASP D N 1
ATOM 7039 C CA . ASP D 1 182 ? 119.069 95.052 160.420 1.00 113.44 182 ASP D CA 1
ATOM 7040 C C . ASP D 1 182 ? 118.661 95.873 159.212 1.00 113.44 182 ASP D C 1
ATOM 7041 O O . ASP D 1 182 ? 118.248 95.305 158.197 1.00 113.44 182 ASP D O 1
ATOM 7046 N N . ALA D 1 183 ? 118.766 97.197 159.298 1.00 108.53 183 ALA D N 1
ATOM 7047 C CA . ALA D 1 183 ? 118.566 98.024 158.118 1.00 108.53 183 ALA D CA 1
ATOM 7048 C C . ALA D 1 183 ? 119.675 97.789 157.111 1.00 108.53 183 ALA D C 1
ATOM 7049 O O . ALA D 1 183 ? 119.432 97.753 155.903 1.00 108.53 183 ALA D O 1
ATOM 7051 N N . SER D 1 184 ? 120.902 97.600 157.589 1.00 106.12 184 SER D N 1
ATOM 7052 C CA . SER D 1 184 ? 121.978 97.334 156.647 1.00 106.12 184 SER D CA 1
ATOM 7053 C C . SER D 1 184 ? 121.994 95.881 156.201 1.00 106.12 184 SER D C 1
ATOM 7054 O O . SER D 1 184 ? 122.522 95.576 155.129 1.00 106.12 184 SER D O 1
ATOM 7057 N N . TYR D 1 185 ? 121.420 94.974 156.989 1.00 96.43 185 TYR D N 1
ATOM 7058 C CA . TYR D 1 185 ? 121.368 93.580 156.569 1.00 96.43 185 TYR D CA 1
ATOM 7059 C C . TYR D 1 185 ? 120.376 93.381 155.436 1.00 96.43 185 TYR D C 1
ATOM 7060 O O . TYR D 1 185 ? 120.630 92.615 154.504 1.00 96.43 185 TYR D O 1
ATOM 7069 N N . LEU D 1 186 ? 119.222 94.042 155.509 1.00 94.29 186 LEU D N 1
ATOM 7070 C CA . LEU D 1 186 ? 118.221 93.863 154.464 1.00 94.29 186 LEU D CA 1
ATOM 7071 C C . LEU D 1 186 ? 118.598 94.630 153.214 1.00 94.29 186 LEU D C 1
ATOM 7072 O O . LEU D 1 186 ? 118.320 94.179 152.101 1.00 94.29 186 LEU D O 1
ATOM 7077 N N . GLU D 1 187 ? 119.245 95.781 153.379 1.00 94.20 187 GLU D N 1
ATOM 7078 C CA . GLU D 1 187 ? 119.683 96.560 152.231 1.00 94.20 187 GLU D CA 1
ATOM 7079 C C . GLU D 1 187 ? 120.768 95.831 151.451 1.00 94.20 187 GLU D C 1
ATOM 7080 O O . GLU D 1 187 ? 120.813 95.896 150.221 1.00 94.20 187 GLU D O 1
ATOM 7086 N N . ALA D 1 188 ? 121.619 95.080 152.140 1.00 88.65 188 ALA D N 1
ATOM 7087 C CA . ALA D 1 188 ? 122.690 94.394 151.431 1.00 88.65 188 ALA D CA 1
ATOM 7088 C C . ALA D 1 188 ? 122.223 93.074 150.843 1.00 88.65 188 ALA D C 1
ATOM 7089 O O . ALA D 1 188 ? 122.793 92.592 149.861 1.00 88.65 188 ALA D O 1
ATOM 7091 N N . GLU D 1 189 ? 121.190 92.467 151.423 1.00 85.00 189 GLU D N 1
ATOM 7092 C CA . GLU D 1 189 ? 120.615 91.281 150.803 1.00 85.00 189 GLU D CA 1
ATOM 7093 C C . GLU D 1 189 ? 119.858 91.649 149.540 1.00 85.00 189 GLU D C 1
ATOM 7094 O O . GLU D 1 189 ? 119.689 90.822 148.638 1.00 85.00 189 GLU D O 1
ATOM 7100 N N . SER D 1 190 ? 119.399 92.894 149.458 1.00 82.14 190 SER D N 1
ATOM 7101 C CA . SER D 1 190 ? 118.791 93.385 148.231 1.00 82.14 190 SER D CA 1
ATOM 7102 C C . SER D 1 190 ? 119.813 93.491 147.114 1.00 82.14 190 SER D C 1
ATOM 7103 O O . SER D 1 190 ? 119.531 93.125 145.971 1.00 82.14 190 SER D O 1
ATOM 7106 N N . GLN D 1 191 ? 121.012 93.984 147.423 1.00 81.06 191 GLN D N 1
ATOM 7107 C CA . GLN D 1 191 ? 121.989 94.221 146.366 1.00 81.06 191 GLN D CA 1
ATOM 7108 C C . GLN D 1 191 ? 122.574 92.929 145.822 1.00 81.06 191 GLN D C 1
ATOM 7109 O O . GLN D 1 191 ? 123.036 92.899 144.678 1.00 81.06 191 GLN D O 1
ATOM 7115 N N . ILE D 1 192 ? 122.551 91.851 146.602 1.00 78.43 192 ILE D N 1
ATOM 7116 C CA . ILE D 1 192 ? 122.879 90.543 146.042 1.00 78.43 192 ILE D CA 1
ATOM 7117 C C . ILE D 1 192 ? 121.812 90.115 145.045 1.00 78.43 192 ILE D C 1
ATOM 7118 O O . ILE D 1 192 ? 122.118 89.557 143.985 1.00 78.43 192 ILE D O 1
ATOM 7123 N N . TYR D 1 193 ? 120.546 90.421 145.336 1.00 80.53 193 TYR D N 1
ATOM 7124 C CA . TYR D 1 193 ? 119.470 90.017 144.436 1.00 80.53 193 TYR D CA 1
ATOM 7125 C C . TYR D 1 193 ? 119.493 90.813 143.143 1.00 80.53 193 TYR D C 1
ATOM 7126 O O . TYR D 1 193 ? 119.018 90.336 142.110 1.00 80.53 193 TYR D O 1
ATOM 7135 N N . ALA D 1 194 ? 120.055 92.019 143.175 1.00 78.38 194 ALA D N 1
ATOM 7136 C CA . ALA D 1 194 ? 120.161 92.817 141.961 1.00 78.38 194 ALA D CA 1
ATOM 7137 C C . ALA D 1 194 ? 121.128 92.191 140.976 1.00 78.38 194 ALA D C 1
ATOM 7138 O O . ALA D 1 194 ? 120.821 92.063 139.789 1.00 78.38 194 ALA D O 1
ATOM 7140 N N . TRP D 1 195 ? 122.302 91.780 141.452 1.00 77.75 195 TRP D N 1
ATOM 7141 C CA . TRP D 1 195 ? 123.276 91.201 140.535 1.00 77.75 195 TRP D CA 1
ATOM 7142 C C . TRP D 1 195 ? 122.883 89.795 140.129 1.00 77.75 195 TRP D C 1
ATOM 7143 O O . TRP D 1 195 ? 123.270 89.329 139.055 1.00 77.75 195 TRP D O 1
ATOM 7154 N N . GLY D 1 196 ? 122.101 89.111 140.956 1.00 80.53 196 GLY D N 1
ATOM 7155 C CA . GLY D 1 196 ? 121.560 87.832 140.537 1.00 80.53 196 GLY D CA 1
ATOM 7156 C C . GLY D 1 196 ? 120.543 87.988 139.426 1.00 80.53 196 GLY D C 1
ATOM 7157 O O . GLY D 1 196 ? 120.408 87.123 138.561 1.00 80.53 196 GLY D O 1
ATOM 7158 N N . LEU D 1 197 ? 119.841 89.117 139.416 1.00 82.11 197 LEU D N 1
ATOM 7159 C CA . LEU D 1 197 ? 118.824 89.357 138.400 1.00 82.11 197 LEU D CA 1
ATOM 7160 C C . LEU D 1 197 ? 119.456 89.741 137.070 1.00 82.11 197 LEU D C 1
ATOM 7161 O O . LEU D 1 197 ? 119.072 89.230 136.014 1.00 82.11 197 LEU D O 1
ATOM 7166 N N . LEU D 1 198 ? 120.432 90.648 137.105 1.00 80.42 198 LEU D N 1
ATOM 7167 C CA . LEU D 1 198 ? 121.053 91.119 135.874 1.00 80.42 198 LEU D CA 1
ATOM 7168 C C . LEU D 1 198 ? 121.898 90.034 135.229 1.00 80.42 198 LEU D C 1
ATOM 7169 O O . LEU D 1 198 ? 122.024 89.979 134.004 1.00 80.42 198 LEU D O 1
ATOM 7174 N N . LEU D 1 199 ? 122.463 89.139 136.034 1.00 88.26 199 LEU D N 1
ATOM 7175 C CA . LEU D 1 199 ? 123.238 88.052 135.451 1.00 88.26 199 LEU D CA 1
ATOM 7176 C C . LEU D 1 199 ? 122.339 86.970 134.882 1.00 88.26 199 LEU D C 1
ATOM 7177 O O . LEU D 1 199 ? 122.620 86.439 133.804 1.00 88.26 199 LEU D O 1
ATOM 7182 N N . PHE D 1 200 ? 121.261 86.621 135.581 1.00 92.69 200 PHE D N 1
ATOM 7183 C CA . PHE D 1 200 ? 120.408 85.543 135.093 1.00 92.69 200 PHE D CA 1
ATOM 7184 C C . PHE D 1 200 ? 119.630 85.974 133.858 1.00 92.69 200 PHE D C 1
ATOM 7185 O O . PHE D 1 200 ? 119.444 85.188 132.924 1.00 92.69 200 PHE D O 1
ATOM 7193 N N . SER D 1 201 ? 119.183 87.227 133.821 1.00 88.02 201 SER D N 1
ATOM 7194 C CA . SER D 1 201 ? 118.513 87.701 132.619 1.00 88.02 201 SER D CA 1
ATOM 7195 C C . SER D 1 201 ? 119.504 87.971 131.500 1.00 88.02 201 SER D C 1
ATOM 7196 O O . SER D 1 201 ? 119.143 87.879 130.327 1.00 88.02 201 SER D O 1
ATOM 7199 N N . GLY D 1 202 ? 120.751 88.297 131.833 1.00 86.26 202 GLY D N 1
ATOM 7200 C CA . GLY D 1 202 ? 121.741 88.513 130.792 1.00 86.26 202 GLY D CA 1
ATOM 7201 C C . GLY D 1 202 ? 122.184 87.219 130.143 1.00 86.26 202 GLY D C 1
ATOM 7202 O O . GLY D 1 202 ? 122.382 87.154 128.929 1.00 86.26 202 GLY D O 1
ATOM 7203 N N . VAL D 1 203 ? 122.337 86.166 130.945 1.00 87.99 203 VAL D N 1
ATOM 7204 C CA . VAL D 1 203 ? 122.768 84.877 130.415 1.00 87.99 203 VAL D CA 1
ATOM 7205 C C . VAL D 1 203 ? 121.656 84.246 129.588 1.00 87.99 203 VAL D C 1
ATOM 7206 O O . VAL D 1 203 ? 121.896 83.707 128.502 1.00 87.99 203 VAL D O 1
ATOM 7210 N N . ALA D 1 204 ? 120.414 84.343 130.063 1.00 88.51 204 ALA D N 1
ATOM 7211 C CA . ALA D 1 204 ? 119.309 83.728 129.338 1.00 88.51 204 ALA D CA 1
ATOM 7212 C C . ALA D 1 204 ? 118.981 84.501 128.067 1.00 88.51 204 ALA D C 1
ATOM 7213 O O . ALA D 1 204 ? 118.503 83.923 127.087 1.00 88.51 204 ALA D O 1
ATOM 7215 N N . ALA D 1 205 ? 119.249 85.805 128.049 1.00 91.99 205 ALA D N 1
ATOM 7216 C CA . ALA D 1 205 ? 119.118 86.533 126.795 1.00 91.99 205 ALA D CA 1
ATOM 7217 C C . ALA D 1 205 ? 120.273 86.218 125.865 1.00 91.99 205 ALA D C 1
ATOM 7218 O O . ALA D 1 205 ? 120.128 86.285 124.643 1.00 91.99 205 ALA D O 1
ATOM 7220 N N . PHE D 1 206 ? 121.427 85.861 126.422 1.00 93.58 206 PHE D N 1
ATOM 7221 C CA . PHE D 1 206 ? 122.557 85.482 125.583 1.00 93.58 206 PHE D CA 1
ATOM 7222 C C . PHE D 1 206 ? 122.330 84.121 124.940 1.00 93.58 206 PHE D C 1
ATOM 7223 O O . PHE D 1 206 ? 122.711 83.898 123.788 1.00 93.58 206 PHE D O 1
ATOM 7231 N N . LEU D 1 207 ? 121.699 83.198 125.662 1.00 95.63 207 LEU D N 1
ATOM 7232 C CA . LEU D 1 207 ? 121.488 81.870 125.100 1.00 95.63 207 LEU D CA 1
ATOM 7233 C C . LEU D 1 207 ? 120.324 81.859 124.121 1.00 95.63 207 LEU D C 1
ATOM 7234 O O . LEU D 1 207 ? 120.292 81.038 123.199 1.00 95.63 207 LEU D O 1
ATOM 7239 N N . VAL D 1 208 ? 119.356 82.755 124.302 1.00 99.15 208 VAL D N 1
ATOM 7240 C CA . VAL D 1 208 ? 118.258 82.851 123.345 1.00 99.15 208 VAL D CA 1
ATOM 7241 C C . VAL D 1 208 ? 118.750 83.473 122.046 1.00 99.15 208 VAL D C 1
ATOM 7242 O O . VAL D 1 208 ? 118.398 83.020 120.949 1.00 99.15 208 VAL D O 1
ATOM 7246 N N . ILE D 1 209 ? 119.619 84.482 122.153 1.00 101.65 209 ILE D N 1
ATOM 7247 C CA . ILE D 1 209 ? 120.207 85.103 120.968 1.00 101.65 209 ILE D CA 1
ATOM 7248 C C . ILE D 1 209 ? 121.075 84.111 120.208 1.00 101.65 209 ILE D C 1
ATOM 7249 O O . ILE D 1 209 ? 120.958 83.977 118.986 1.00 101.65 209 ILE D O 1
ATOM 7254 N N . THR D 1 210 ? 121.908 83.358 120.922 1.00 104.69 210 THR D N 1
ATOM 7255 C CA . THR D 1 210 ? 122.853 82.465 120.261 1.00 104.69 210 THR D CA 1
ATOM 7256 C C . THR D 1 210 ? 122.143 81.279 119.611 1.00 104.69 210 THR D C 1
ATOM 7257 O O . THR D 1 210 ? 122.533 80.827 118.529 1.00 104.69 210 THR D O 1
ATOM 7261 N N . CYS D 1 211 ? 121.053 80.804 120.214 1.00 109.00 211 CYS D N 1
ATOM 7262 C CA . CYS D 1 211 ? 120.291 79.731 119.582 1.00 109.00 211 CYS D CA 1
ATOM 7263 C C . CYS D 1 211 ? 119.517 80.244 118.370 1.00 109.00 211 CYS D C 1
ATOM 7264 O O . CYS D 1 211 ? 119.307 79.514 117.398 1.00 109.00 211 CYS D O 1
ATOM 7267 N N . ASN D 1 212 ? 119.117 81.517 118.385 1.00 110.96 212 ASN D N 1
ATOM 7268 C CA . ASN D 1 212 ? 118.518 82.082 117.179 1.00 110.96 212 ASN D CA 1
ATOM 7269 C C . ASN D 1 212 ? 119.566 82.406 116.123 1.00 110.96 212 ASN D C 1
ATOM 7270 O O . ASN D 1 212 ? 119.231 82.600 114.952 1.00 110.96 212 ASN D O 1
ATOM 7275 N N . ARG D 1 213 ? 120.834 82.500 116.512 1.00 111.71 213 ARG D N 1
ATOM 7276 C CA . ARG D 1 213 ? 121.874 82.646 115.503 1.00 111.71 213 ARG D CA 1
ATOM 7277 C C . ARG D 1 213 ? 122.244 81.299 114.911 1.00 111.71 213 ARG D C 1
ATOM 7278 O O . ARG D 1 213 ? 122.336 81.150 113.691 1.00 111.71 213 ARG D O 1
ATOM 7286 N N . MET D 1 214 ? 122.459 80.302 115.763 1.00 117.71 214 MET D N 1
ATOM 7287 C CA . MET D 1 214 ? 123.068 79.068 115.292 1.00 117.71 214 MET D CA 1
ATOM 7288 C C . MET D 1 214 ? 122.075 78.179 114.561 1.00 117.71 214 MET D C 1
ATOM 7289 O O . MET D 1 214 ? 122.483 77.359 113.736 1.00 117.71 214 MET D O 1
ATOM 7294 N N . CYS D 1 215 ? 120.784 78.320 114.824 1.00 121.34 215 CYS D N 1
ATOM 7295 C CA . CYS D 1 215 ? 119.797 77.561 114.072 1.00 121.34 215 CYS D CA 1
ATOM 7296 C C . CYS D 1 215 ? 119.249 78.322 112.874 1.00 121.34 215 CYS D C 1
ATOM 7297 O O . CYS D 1 215 ? 118.213 77.928 112.335 1.00 121.34 215 CYS D O 1
ATOM 7300 N N . ASP D 1 216 ? 119.907 79.395 112.445 1.00 122.97 216 ASP D N 1
ATOM 7301 C CA . ASP D 1 216 ? 119.447 80.135 111.277 1.00 122.97 216 ASP D CA 1
ATOM 7302 C C . ASP D 1 216 ? 119.776 79.353 110.017 1.00 122.97 216 ASP D C 1
ATOM 7303 O O . ASP D 1 216 ? 120.812 78.683 109.952 1.00 122.97 216 ASP D O 1
ATOM 7308 N N . LYS D 1 217 ? 118.897 79.429 109.014 1.00 126.05 217 LYS D N 1
ATOM 7309 C CA . LYS D 1 217 ? 119.145 78.710 107.771 1.00 126.05 217 LYS D CA 1
ATOM 7310 C C . LYS D 1 217 ? 120.248 79.354 106.954 1.00 126.05 217 LYS D C 1
ATOM 7311 O O . LYS D 1 217 ? 120.954 78.650 106.230 1.00 126.05 217 LYS D O 1
ATOM 7317 N N . TYR D 1 218 ? 120.432 80.660 107.069 1.00 124.23 218 TYR D N 1
ATOM 7318 C CA . TYR D 1 218 ? 121.461 81.367 106.330 1.00 124.23 218 TYR D CA 1
ATOM 7319 C C . TYR D 1 218 ? 122.746 81.417 107.140 1.00 124.23 218 TYR D C 1
ATOM 7320 O O . TYR D 1 218 ? 122.753 81.164 108.344 1.00 124.23 218 TYR D O 1
ATOM 7329 N N . THR D 1 219 ? 123.839 81.733 106.462 1.00 125.57 219 THR D N 1
ATOM 7330 C CA . THR D 1 219 ? 125.063 82.140 107.126 1.00 125.57 219 THR D CA 1
ATOM 7331 C C . THR D 1 219 ? 125.018 83.632 107.408 1.00 125.57 219 THR D C 1
ATOM 7332 O O . THR D 1 219 ? 123.971 84.268 107.309 1.00 125.57 219 THR D O 1
ATOM 7336 N N . LEU D 1 220 ? 126.173 84.192 107.771 1.00 121.38 220 LEU D N 1
ATOM 7337 C CA . LEU D 1 220 ? 126.214 85.597 108.160 1.00 121.38 220 LEU D CA 1
ATOM 7338 C C . LEU D 1 220 ? 125.989 86.541 106.987 1.00 121.38 220 LEU D C 1
ATOM 7339 O O . LEU D 1 220 ? 125.152 87.446 107.063 1.00 121.38 220 LEU D O 1
ATOM 7344 N N . VAL D 1 221 ? 126.722 86.347 105.890 1.00 122.49 221 VAL D N 1
ATOM 7345 C CA . VAL D 1 221 ? 126.707 87.335 104.814 1.00 122.49 221 VAL D CA 1
ATOM 7346 C C . VAL D 1 221 ? 125.390 87.274 104.049 1.00 122.49 221 VAL D C 1
ATOM 7347 O O . VAL D 1 221 ? 124.916 88.285 103.518 1.00 122.49 221 VAL D O 1
ATOM 7351 N N . GLN D 1 222 ? 124.737 86.113 104.046 1.00 122.36 222 GLN D N 1
ATOM 7352 C CA . GLN D 1 222 ? 123.409 86.030 103.457 1.00 122.36 222 GLN D CA 1
ATOM 7353 C C . GLN D 1 222 ? 122.394 86.747 104.325 1.00 122.36 222 GLN D C 1
ATOM 7354 O O . GLN D 1 222 ? 121.489 87.414 103.817 1.00 122.36 222 GLN D O 1
ATOM 7360 N N . ARG D 1 223 ? 122.545 86.641 105.643 1.00 119.82 223 ARG D N 1
ATOM 7361 C CA . ARG D 1 223 ? 121.641 87.341 106.546 1.00 119.82 223 ARG D CA 1
ATOM 7362 C C . ARG D 1 223 ? 121.888 88.840 106.508 1.00 119.82 223 ARG D C 1
ATOM 7363 O O . ARG D 1 223 ? 120.948 89.634 106.608 1.00 119.82 223 ARG D O 1
ATOM 7371 N N . GLN D 1 224 ? 123.141 89.245 106.327 1.00 120.71 224 GLN D N 1
ATOM 7372 C CA . GLN D 1 224 ? 123.442 90.667 106.241 1.00 120.71 224 GLN D CA 1
ATOM 7373 C C . GLN D 1 224 ? 122.923 91.264 104.945 1.00 120.71 224 GLN D C 1
ATOM 7374 O O . GLN D 1 224 ? 122.524 92.432 104.911 1.00 120.71 224 GLN D O 1
ATOM 7380 N N . TYR D 1 225 ? 122.901 90.479 103.868 1.00 116.27 225 TYR D N 1
ATOM 7381 C CA . TYR D 1 225 ? 122.363 90.993 102.616 1.00 116.27 225 TYR D CA 1
ATOM 7382 C C . TYR D 1 225 ? 120.846 91.070 102.669 1.00 116.27 225 TYR D C 1
ATOM 7383 O O . TYR D 1 225 ? 120.249 92.027 102.166 1.00 116.27 225 TYR D O 1
ATOM 7392 N N . VAL D 1 226 ? 120.208 90.069 103.277 1.00 116.02 226 VAL D N 1
ATOM 7393 C CA . VAL D 1 226 ? 118.749 90.020 103.318 1.00 116.02 226 VAL D CA 1
ATOM 7394 C C . VAL D 1 226 ? 118.203 91.150 104.177 1.00 116.02 226 VAL D C 1
ATOM 7395 O O . VAL D 1 226 ? 117.246 91.833 103.798 1.00 116.02 226 VAL D O 1
ATOM 7399 N N . GLU D 1 227 ? 118.847 91.410 105.311 1.00 116.50 227 GLU D N 1
ATOM 7400 C CA . GLU D 1 227 ? 118.400 92.511 106.151 1.00 116.50 227 GLU D CA 1
ATOM 7401 C C . GLU D 1 227 ? 118.748 93.861 105.546 1.00 116.50 227 GLU D C 1
ATOM 7402 O O . GLU D 1 227 ? 118.072 94.855 105.835 1.00 116.50 227 GLU D O 1
ATOM 7408 N N . THR D 1 228 ? 119.783 93.920 104.706 1.00 115.95 228 THR D N 1
ATOM 7409 C CA . THR D 1 228 ? 120.032 95.126 103.925 1.00 115.95 228 THR D CA 1
ATOM 7410 C C . THR D 1 228 ? 118.900 95.359 102.940 1.00 115.95 228 THR D C 1
ATOM 7411 O O . THR D 1 228 ? 118.474 96.496 102.711 1.00 115.95 228 THR D O 1
ATOM 7415 N N . TYR D 1 229 ? 118.366 94.274 102.388 1.00 116.88 229 TYR D N 1
ATOM 7416 C CA . TYR D 1 229 ? 117.300 94.379 101.404 1.00 116.88 229 TYR D CA 1
ATOM 7417 C C . TYR D 1 229 ? 115.995 94.824 102.045 1.00 116.88 229 TYR D C 1
ATOM 7418 O O . TYR D 1 229 ? 115.266 95.635 101.473 1.00 116.88 229 TYR D O 1
ATOM 7427 N N . LYS D 1 230 ? 115.688 94.312 103.239 1.00 114.58 230 LYS D N 1
ATOM 7428 C CA . LYS D 1 230 ? 114.421 94.647 103.883 1.00 114.58 230 LYS D CA 1
ATOM 7429 C C . LYS D 1 230 ? 114.384 96.093 104.339 1.00 114.58 230 LYS D C 1
ATOM 7430 O O . LYS D 1 230 ? 113.336 96.742 104.265 1.00 114.58 230 LYS D O 1
ATOM 7436 N N . ASN D 1 231 ? 115.511 96.616 104.820 1.00 116.32 231 ASN D N 1
ATOM 7437 C CA . ASN D 1 231 ? 115.549 98.012 105.237 1.00 116.32 231 ASN D CA 1
ATOM 7438 C C . ASN D 1 231 ? 115.412 98.939 104.040 1.00 116.32 231 ASN D C 1
ATOM 7439 O O . ASN D 1 231 ? 114.732 99.969 104.110 1.00 116.32 231 ASN D O 1
ATOM 7444 N N . VAL D 1 232 ? 116.028 98.568 102.919 1.00 116.55 232 VAL D N 1
ATOM 7445 C CA . VAL D 1 232 ? 115.913 99.379 101.714 1.00 116.55 232 VAL D CA 1
ATOM 7446 C C . VAL D 1 232 ? 114.513 99.264 101.133 1.00 116.55 232 VAL D C 1
ATOM 7447 O O . VAL D 1 232 ? 113.938 100.259 100.681 1.00 116.55 232 VAL D O 1
ATOM 7451 N N . GLU D 1 233 ? 113.909 98.076 101.213 1.00 116.93 233 GLU D N 1
ATOM 7452 C CA . GLU D 1 233 ? 112.614 97.862 100.575 1.00 116.93 233 GLU D CA 1
ATOM 7453 C C . GLU D 1 233 ? 111.506 98.631 101.268 1.00 116.93 233 GLU D C 1
ATOM 7454 O O . GLU D 1 233 ? 110.630 99.189 100.608 1.00 116.93 233 GLU D O 1
ATOM 7460 N N . THR D 1 234 ? 111.536 98.688 102.599 1.00 117.09 234 THR D N 1
ATOM 7461 C CA . THR D 1 234 ? 110.538 99.467 103.323 1.00 117.09 234 THR D CA 1
ATOM 7462 C C . THR D 1 234 ? 110.695 100.956 103.035 1.00 117.09 234 THR D C 1
ATOM 7463 O O . THR D 1 234 ? 109.706 101.670 102.828 1.00 117.09 234 THR D O 1
ATOM 7467 N N . GLN D 1 235 ? 111.938 101.424 102.937 1.00 117.67 235 GLN D N 1
ATOM 7468 C CA . GLN D 1 235 ? 112.163 102.835 102.647 1.00 117.67 235 GLN D CA 1
ATOM 7469 C C . GLN D 1 235 ? 111.773 103.186 101.217 1.00 117.67 235 GLN D C 1
ATOM 7470 O O . GLN D 1 235 ? 111.216 104.262 100.970 1.00 117.67 235 GLN D O 1
ATOM 7476 N N . LYS D 1 236 ? 112.035 102.292 100.262 1.00 115.85 236 LYS D N 1
ATOM 7477 C CA . LYS D 1 236 ? 111.743 102.612 98.869 1.00 115.85 236 LYS D CA 1
ATOM 7478 C C . LYS D 1 236 ? 110.275 102.386 98.545 1.00 115.85 236 LYS D C 1
ATOM 7479 O O . LYS D 1 236 ? 109.739 103.005 97.622 1.00 115.85 236 LYS D O 1
ATOM 7485 N N . PHE D 1 237 ? 109.609 101.502 99.288 1.00 115.91 237 PHE D N 1
ATOM 7486 C CA . PHE D 1 237 ? 108.166 101.354 99.138 1.00 115.91 237 PHE D CA 1
ATOM 7487 C C . PHE D 1 237 ? 107.445 102.602 99.604 1.00 115.91 237 PHE D C 1
ATOM 7488 O O . PHE D 1 237 ? 106.477 103.040 98.979 1.00 115.91 237 PHE D O 1
ATOM 7496 N N . ASP D 1 238 ? 107.889 103.182 100.714 1.00 116.14 238 ASP D N 1
ATOM 7497 C CA . ASP D 1 238 ? 107.204 104.361 101.221 1.00 116.14 238 ASP D CA 1
ATOM 7498 C C . ASP D 1 238 ? 107.569 105.598 100.417 1.00 116.14 238 ASP D C 1
ATOM 7499 O O . ASP D 1 238 ? 106.791 106.555 100.355 1.00 116.14 238 ASP D O 1
ATOM 7504 N N . ALA D 1 239 ? 108.734 105.593 99.775 1.00 114.11 239 ALA D N 1
ATOM 7505 C CA . ALA D 1 239 ? 109.088 106.709 98.908 1.00 114.11 239 ALA D CA 1
ATOM 7506 C C . ALA D 1 239 ? 108.258 106.695 97.633 1.00 114.11 239 ALA D C 1
ATOM 7507 O O . ALA D 1 239 ? 107.810 107.744 97.159 1.00 114.11 239 ALA D O 1
ATOM 7509 N N . VAL D 1 240 ? 108.038 105.508 97.068 1.00 115.44 240 VAL D N 1
ATOM 7510 C CA . VAL D 1 240 ? 107.211 105.398 95.872 1.00 115.44 240 VAL D CA 1
ATOM 7511 C C . VAL D 1 240 ? 105.751 105.674 96.210 1.00 115.44 240 VAL D C 1
ATOM 7512 O O . VAL D 1 240 ? 105.040 106.337 95.444 1.00 115.44 240 VAL D O 1
ATOM 7516 N N . ALA D 1 241 ? 105.306 105.241 97.393 1.00 115.61 241 ALA D N 1
ATOM 7517 C CA . ALA D 1 241 ? 103.921 105.455 97.799 1.00 115.61 241 ALA D CA 1
ATOM 7518 C C . ALA D 1 241 ? 103.633 106.929 98.034 1.00 115.61 241 ALA D C 1
ATOM 7519 O O . ALA D 1 241 ? 102.570 107.430 97.656 1.00 115.61 241 ALA D O 1
ATOM 7521 N N . LYS D 1 242 ? 104.572 107.641 98.652 1.00 115.91 242 LYS D N 1
ATOM 7522 C CA . LYS D 1 242 ? 104.324 109.039 98.976 1.00 115.91 242 LYS D CA 1
ATOM 7523 C C . LYS D 1 242 ? 104.325 109.911 97.730 1.00 115.91 242 LYS D C 1
ATOM 7524 O O . LYS D 1 242 ? 103.523 110.844 97.621 1.00 115.91 242 LYS D O 1
ATOM 7530 N N . GLU D 1 243 ? 105.199 109.622 96.766 1.00 121.55 243 GLU D N 1
ATOM 7531 C CA . GLU D 1 243 ? 105.207 110.430 95.552 1.00 121.55 243 GLU D CA 1
ATOM 7532 C C . GLU D 1 243 ? 104.007 110.105 94.670 1.00 121.55 243 GLU D C 1
ATOM 7533 O O . GLU D 1 243 ? 103.503 110.969 93.947 1.00 121.55 243 GLU D O 1
ATOM 7539 N N . HIS D 1 244 ? 103.535 108.859 94.712 1.00 117.43 244 HIS D N 1
ATOM 7540 C CA . HIS D 1 244 ? 102.351 108.510 93.943 1.00 117.43 244 HIS D CA 1
ATOM 7541 C C . HIS D 1 244 ? 101.112 109.116 94.577 1.00 117.43 244 HIS D C 1
ATOM 7542 O O . HIS D 1 244 ? 100.170 109.515 93.883 1.00 117.43 244 HIS D O 1
ATOM 7549 N N . ALA D 1 245 ? 101.116 109.241 95.903 1.00 117.97 245 ALA D N 1
ATOM 7550 C CA . ALA D 1 245 ? 100.026 109.948 96.558 1.00 117.97 245 ALA D CA 1
ATOM 7551 C C . ALA D 1 245 ? 100.175 111.450 96.383 1.00 117.97 245 ALA D C 1
ATOM 7552 O O . ALA D 1 245 ? 99.203 112.197 96.517 1.00 117.97 245 ALA D O 1
ATOM 7554 N N . SER D 1 246 ? 101.383 111.913 96.074 1.00 121.60 246 SER D N 1
ATOM 7555 C CA . SER D 1 246 ? 101.553 113.317 95.729 1.00 121.60 246 SER D CA 1
ATOM 7556 C C . SER D 1 246 ? 100.953 113.634 94.367 1.00 121.60 246 SER D C 1
ATOM 7557 O O . SER D 1 246 ? 100.461 114.747 94.160 1.00 121.60 246 SER D O 1
ATOM 7560 N N . GLN D 1 247 ? 100.986 112.681 93.431 1.00 122.43 247 GLN D N 1
ATOM 7561 C CA . GLN D 1 247 ? 100.294 112.864 92.159 1.00 122.43 247 GLN D CA 1
ATOM 7562 C C . GLN D 1 247 ? 98.791 112.965 92.361 1.00 122.43 247 GLN D C 1
ATOM 7563 O O . GLN D 1 247 ? 98.138 113.827 91.763 1.00 122.43 247 GLN D O 1
ATOM 7569 N N . LEU D 1 248 ? 98.234 112.102 93.208 1.00 119.06 248 LEU D N 1
ATOM 7570 C CA . LEU D 1 248 ? 96.790 112.098 93.403 1.00 119.06 248 LEU D CA 1
ATOM 7571 C C . LEU D 1 248 ? 96.324 113.324 94.176 1.00 119.06 248 LEU D C 1
ATOM 7572 O O . LEU D 1 248 ? 95.238 113.853 93.913 1.00 119.06 248 LEU D O 1
ATOM 7577 N N . ALA D 1 249 ? 97.133 113.807 95.117 1.00 120.10 249 ALA D N 1
ATOM 7578 C CA . ALA D 1 249 ? 96.712 114.952 95.917 1.00 120.10 249 ALA D CA 1
ATOM 7579 C C . ALA D 1 249 ? 96.823 116.250 95.134 1.00 120.10 249 ALA D C 1
ATOM 7580 O O . ALA D 1 249 ? 95.989 117.150 95.291 1.00 120.10 249 ALA D O 1
ATOM 7582 N N . GLU D 1 250 ? 97.857 116.369 94.296 1.00 122.74 250 GLU D N 1
ATOM 7583 C CA . GLU D 1 250 ? 98.006 117.539 93.436 1.00 122.74 250 GLU D CA 1
ATOM 7584 C C . GLU D 1 250 ? 96.857 117.648 92.449 1.00 122.74 250 GLU D C 1
ATOM 7585 O O . GLU D 1 250 ? 96.231 118.704 92.326 1.00 122.74 250 GLU D O 1
ATOM 7591 N N . HIS D 1 251 ? 96.542 116.552 91.760 1.00 125.16 251 HIS D N 1
ATOM 7592 C CA . HIS D 1 251 ? 95.523 116.608 90.722 1.00 125.16 251 HIS D CA 1
ATOM 7593 C C . HIS D 1 251 ? 94.121 116.750 91.294 1.00 125.16 251 HIS D C 1
ATOM 7594 O O . HIS D 1 251 ? 93.226 117.254 90.609 1.00 125.16 251 HIS D O 1
ATOM 7601 N N . ASN D 1 252 ? 93.909 116.345 92.543 1.00 123.18 252 ASN D N 1
ATOM 7602 C CA . ASN D 1 252 ? 92.602 116.566 93.144 1.00 123.18 252 ASN D CA 1
ATOM 7603 C C . ASN D 1 252 ? 92.421 118.019 93.569 1.00 123.18 252 ASN D C 1
ATOM 7604 O O . ASN D 1 252 ? 91.306 118.553 93.515 1.00 123.18 252 ASN D O 1
ATOM 7609 N N . ALA D 1 253 ? 93.501 118.682 93.984 1.00 123.67 253 ALA D N 1
ATOM 7610 C CA . ALA D 1 253 ? 93.388 120.075 94.398 1.00 123.67 253 ALA D CA 1
ATOM 7611 C C . ALA D 1 253 ? 93.220 120.999 93.201 1.00 123.67 253 ALA D C 1
ATOM 7612 O O . ALA D 1 253 ? 92.509 122.006 93.285 1.00 123.67 253 ALA D O 1
ATOM 7614 N N . ARG D 1 254 ? 93.872 120.681 92.080 1.00 124.83 254 ARG D N 1
ATOM 7615 C CA . ARG D 1 254 ? 93.695 121.478 90.872 1.00 124.83 254 ARG D CA 1
ATOM 7616 C C . ARG D 1 254 ? 92.302 121.300 90.300 1.00 124.83 254 ARG D C 1
ATOM 7617 O O . ARG D 1 254 ? 91.758 122.217 89.680 1.00 124.83 254 ARG D O 1
ATOM 7625 N N . ALA D 1 255 ? 91.717 120.118 90.480 1.00 125.61 255 ALA D N 1
ATOM 7626 C CA . ALA D 1 255 ? 90.376 119.878 89.967 1.00 125.61 255 ALA D CA 1
ATOM 7627 C C . ALA D 1 255 ? 89.328 120.617 90.782 1.00 125.61 255 ALA D C 1
ATOM 7628 O O . ALA D 1 255 ? 88.223 120.866 90.294 1.00 125.61 255 ALA D O 1
ATOM 7630 N N . PHE D 1 256 ? 89.646 120.960 92.029 1.00 125.66 256 PHE D N 1
ATOM 7631 C CA . PHE D 1 256 ? 88.718 121.750 92.828 1.00 125.66 256 PHE D CA 1
ATOM 7632 C C . PHE D 1 256 ? 88.856 123.234 92.528 1.00 125.66 256 PHE D C 1
ATOM 7633 O O . PHE D 1 256 ? 87.857 123.948 92.407 1.00 125.66 256 PHE D O 1
ATOM 7641 N N . PHE D 1 257 ? 90.090 123.725 92.419 1.00 122.28 257 PHE D N 1
ATOM 7642 C CA . PHE D 1 257 ? 90.276 125.159 92.237 1.00 122.28 257 PHE D CA 1
ATOM 7643 C C . PHE D 1 257 ? 90.347 125.572 90.778 1.00 122.28 257 PHE D C 1
ATOM 7644 O O . PHE D 1 257 ? 90.463 126.768 90.496 1.00 122.28 257 PHE D O 1
ATOM 7652 N N . GLY D 1 258 ? 90.293 124.626 89.846 1.00 130.26 258 GLY D N 1
ATOM 7653 C CA . GLY D 1 258 ? 90.129 125.005 88.455 1.00 130.26 258 GLY D CA 1
ATOM 7654 C C . GLY D 1 258 ? 88.705 125.427 88.162 1.00 130.26 258 GLY D C 1
ATOM 7655 O O . GLY D 1 258 ? 88.454 126.251 87.279 1.00 130.26 258 GLY D O 1
ATOM 7656 N N . GLN D 1 259 ? 87.757 124.867 88.899 1.00 136.05 259 GLN D N 1
ATOM 7657 C CA . GLN D 1 259 ? 86.365 125.271 88.794 1.00 136.05 259 GLN D CA 1
ATOM 7658 C C . GLN D 1 259 ? 86.190 126.682 89.338 1.00 136.05 259 GLN D C 1
ATOM 7659 O O . GLN D 1 259 ? 86.838 127.055 90.318 1.00 136.05 259 GLN D O 1
ATOM 7665 N N . LYS D 1 260 ? 85.356 127.480 88.673 1.00 142.48 260 LYS D N 1
ATOM 7666 C CA . LYS D 1 260 ? 84.924 128.766 89.204 1.00 142.48 260 LYS D CA 1
ATOM 7667 C C . LYS D 1 260 ? 83.525 128.589 89.776 1.00 142.48 260 LYS D C 1
ATOM 7668 O O . LYS D 1 260 ? 82.834 127.624 89.426 1.00 142.48 260 LYS D O 1
ATOM 7674 N N . ASP D 1 261 ? 83.121 129.510 90.661 1.00 142.65 261 ASP D N 1
ATOM 7675 C CA . ASP D 1 261 ? 81.757 129.627 91.183 1.00 142.65 261 ASP D CA 1
ATOM 7676 C C . ASP D 1 261 ? 81.292 128.364 91.908 1.00 142.65 261 ASP D C 1
ATOM 7677 O O . ASP D 1 261 ? 80.448 127.625 91.392 1.00 142.65 261 ASP D O 1
ATOM 7682 N N . TRP D 1 262 ? 81.884 128.064 93.062 1.00 134.84 262 TRP D N 1
ATOM 7683 C CA . TRP D 1 262 ? 81.429 126.953 93.886 1.00 134.84 262 TRP D CA 1
ATOM 7684 C C . TRP D 1 262 ? 80.204 127.398 94.664 1.00 134.84 262 TRP D C 1
ATOM 7685 O O . TRP D 1 262 ? 80.187 128.492 95.230 1.00 134.84 262 TRP D O 1
ATOM 7696 N N . THR D 1 263 ? 79.184 126.548 94.713 1.00 138.51 263 THR D N 1
ATOM 7697 C CA . THR D 1 263 ? 78.048 126.887 95.554 1.00 138.51 263 THR D CA 1
ATOM 7698 C C . THR D 1 263 ? 78.312 126.439 96.988 1.00 138.51 263 THR D C 1
ATOM 7699 O O . THR D 1 263 ? 79.425 126.057 97.352 1.00 138.51 263 THR D O 1
ATOM 7703 N N . LYS D 1 264 ? 77.268 126.517 97.810 1.00 137.17 264 LYS D N 1
ATOM 7704 C CA . LYS D 1 264 ? 77.363 126.193 99.226 1.00 137.17 264 LYS D CA 1
ATOM 7705 C C . LYS D 1 264 ? 77.700 124.727 99.458 1.00 137.17 264 LYS D C 1
ATOM 7706 O O . LYS D 1 264 ? 78.611 124.412 100.233 1.00 137.17 264 LYS D O 1
ATOM 7712 N N . ARG D 1 265 ? 76.998 123.822 98.775 1.00 139.22 265 ARG D N 1
ATOM 7713 C CA . ARG D 1 265 ? 77.172 122.411 99.085 1.00 139.22 265 ARG D CA 1
ATOM 7714 C C . ARG D 1 265 ? 78.468 121.836 98.539 1.00 139.22 265 ARG D C 1
ATOM 7715 O O . ARG D 1 265 ? 78.831 120.727 98.933 1.00 139.22 265 ARG D O 1
ATOM 7723 N N . ASP D 1 266 ? 79.184 122.548 97.666 1.00 138.70 266 ASP D N 1
ATOM 7724 C CA . ASP D 1 266 ? 80.509 122.079 97.277 1.00 138.70 266 ASP D CA 1
ATOM 7725 C C . ASP D 1 266 ? 81.499 122.261 98.414 1.00 138.70 266 ASP D C 1
ATOM 7726 O O . ASP D 1 266 ? 82.303 121.366 98.699 1.00 138.70 266 ASP D O 1
ATOM 7731 N N . TRP D 1 267 ? 81.451 123.419 99.078 1.00 130.87 267 TRP D N 1
ATOM 7732 C CA . TRP D 1 267 ? 82.369 123.685 100.178 1.00 130.87 267 TRP D CA 1
ATOM 7733 C C . TRP D 1 267 ? 82.081 122.792 101.373 1.00 130.87 267 TRP D C 1
ATOM 7734 O O . TRP D 1 267 ? 82.981 122.522 102.172 1.00 130.87 267 TRP D O 1
ATOM 7745 N N . ASP D 1 268 ? 80.843 122.321 101.508 1.00 135.05 268 ASP D N 1
ATOM 7746 C CA . ASP D 1 268 ? 80.510 121.436 102.617 1.00 135.05 268 ASP D CA 1
ATOM 7747 C C . ASP D 1 268 ? 80.792 119.979 102.271 1.00 135.05 268 ASP D C 1
ATOM 7748 O O . ASP D 1 268 ? 80.992 119.146 103.159 1.00 135.05 268 ASP D O 1
ATOM 7753 N N . TRP D 1 269 ? 80.797 119.645 100.985 1.00 133.98 269 TRP D N 1
ATOM 7754 C CA . TRP D 1 269 ? 81.087 118.276 100.582 1.00 133.98 269 TRP D CA 1
ATOM 7755 C C . TRP D 1 269 ? 82.589 118.037 100.594 1.00 133.98 269 TRP D C 1
ATOM 7756 O O . TRP D 1 269 ? 83.035 116.890 100.646 1.00 133.98 269 TRP D O 1
ATOM 7767 N N . VAL D 1 270 ? 83.378 119.112 100.540 1.00 131.57 270 VAL D N 1
ATOM 7768 C CA . VAL D 1 270 ? 84.825 118.971 100.681 1.00 131.57 270 VAL D CA 1
ATOM 7769 C C . VAL D 1 270 ? 85.199 118.798 102.146 1.00 131.57 270 VAL D C 1
ATOM 7770 O O . VAL D 1 270 ? 86.013 117.937 102.500 1.00 131.57 270 VAL D O 1
ATOM 7774 N N . SER D 1 271 ? 84.599 119.592 103.023 1.00 131.97 271 SER D N 1
ATOM 7775 C CA . SER D 1 271 ? 84.810 119.412 104.448 1.00 131.97 271 SER D CA 1
ATOM 7776 C C . SER D 1 271 ? 84.055 118.184 104.947 1.00 131.97 271 SER D C 1
ATOM 7777 O O . SER D 1 271 ? 83.227 117.600 104.248 1.00 131.97 271 SER D O 1
ATOM 7780 N N . GLY D 1 272 ? 84.343 117.795 106.180 1.00 134.14 272 GLY D N 1
ATOM 7781 C CA . GLY D 1 272 ? 83.655 116.684 106.798 1.00 134.14 272 GLY D CA 1
ATOM 7782 C C . GLY D 1 272 ? 84.577 115.518 107.099 1.00 134.14 272 GLY D C 1
ATOM 7783 O O . GLY D 1 272 ? 85.725 115.447 106.650 1.00 134.14 272 GLY D O 1
ATOM 7784 N N . ILE D 1 273 ? 84.045 114.593 107.879 1.00 133.20 273 ILE D N 1
ATOM 7785 C CA . ILE D 1 273 ? 84.764 113.407 108.329 1.00 133.20 273 ILE D CA 1
ATOM 7786 C C . ILE D 1 273 ? 84.300 112.219 107.485 1.00 133.20 273 ILE D C 1
ATOM 7787 O O . ILE D 1 273 ? 83.084 112.065 107.293 1.00 133.20 273 ILE D O 1
ATOM 7792 N N . PRO D 1 274 ? 85.215 111.389 106.947 1.00 131.61 274 PRO D N 1
ATOM 7793 C CA . PRO D 1 274 ? 84.894 110.218 106.113 1.00 131.61 274 PRO D CA 1
ATOM 7794 C C . PRO D 1 274 ? 83.957 109.186 106.745 1.00 131.61 274 PRO D C 1
ATOM 7795 O O . PRO D 1 274 ? 83.738 109.192 107.955 1.00 131.61 274 PRO D O 1
ATOM 7799 N N . TYR D 1 297 ? 88.630 107.620 98.979 1.00 129.90 297 TYR D N 1
ATOM 7800 C CA . TYR D 1 297 ? 88.700 107.709 100.432 1.00 129.90 297 TYR D CA 1
ATOM 7801 C C . TYR D 1 297 ? 88.054 108.986 100.957 1.00 129.90 297 TYR D C 1
ATOM 7802 O O . TYR D 1 297 ? 86.874 109.004 101.298 1.00 129.90 297 TYR D O 1
ATOM 7811 N N . THR D 1 298 ? 88.858 110.049 101.022 1.00 129.42 298 THR D N 1
ATOM 7812 C CA . THR D 1 298 ? 88.529 111.360 101.556 1.00 129.42 298 THR D CA 1
ATOM 7813 C C . THR D 1 298 ? 87.404 112.005 100.746 1.00 129.42 298 THR D C 1
ATOM 7814 O O . THR D 1 298 ? 87.216 111.677 99.574 1.00 129.42 298 THR D O 1
ATOM 7818 N N . PRO D 1 299 ? 86.626 112.916 101.348 1.00 129.07 299 PRO D N 1
ATOM 7819 C CA . PRO D 1 299 ? 85.498 113.499 100.604 1.00 129.07 299 PRO D CA 1
ATOM 7820 C C . PRO D 1 299 ? 85.895 114.455 99.487 1.00 129.07 299 PRO D C 1
ATOM 7821 O O . PRO D 1 299 ? 85.033 114.833 98.685 1.00 129.07 299 PRO D O 1
ATOM 7825 N N . LEU D 1 300 ? 87.163 114.860 99.404 1.00 127.39 300 LEU D N 1
ATOM 7826 C CA . LEU D 1 300 ? 87.617 115.582 98.222 1.00 127.39 300 LEU D CA 1
ATOM 7827 C C . LEU D 1 300 ? 87.625 114.664 97.012 1.00 127.39 300 LEU D C 1
ATOM 7828 O O . LEU D 1 300 ? 87.254 115.070 95.905 1.00 127.39 300 LEU D O 1
ATOM 7833 N N . GLN D 1 301 ? 88.032 113.409 97.217 1.00 128.16 301 GLN D N 1
ATOM 7834 C CA . GLN D 1 301 ? 88.038 112.428 96.137 1.00 128.16 301 GLN D CA 1
ATOM 7835 C C . GLN D 1 301 ? 86.627 112.122 95.660 1.00 128.16 301 GLN D C 1
ATOM 7836 O O . GLN D 1 301 ? 86.397 111.934 94.461 1.00 128.16 301 GLN D O 1
ATOM 7842 N N . LEU D 1 302 ? 85.666 112.081 96.584 1.00 130.14 302 LEU D N 1
ATOM 7843 C CA . LEU D 1 302 ? 84.291 111.793 96.197 1.00 130.14 302 LEU D CA 1
ATOM 7844 C C . LEU D 1 302 ? 83.644 112.987 95.516 1.00 130.14 302 LEU D C 1
ATOM 7845 O O . LEU D 1 302 ? 82.757 112.814 94.671 1.00 130.14 302 LEU D O 1
ATOM 7850 N N . TRP D 1 303 ? 84.074 114.201 95.868 1.00 130.40 303 TRP D N 1
ATOM 7851 C CA . TRP D 1 303 ? 83.627 115.383 95.142 1.00 130.40 303 TRP D CA 1
ATOM 7852 C C . TRP D 1 303 ? 84.123 115.353 93.706 1.00 130.40 303 TRP D C 1
ATOM 7853 O O . TRP D 1 303 ? 83.387 115.690 92.775 1.00 130.40 303 TRP D O 1
ATOM 7864 N N . ASN D 1 304 ? 85.371 114.933 93.508 1.00 130.88 304 ASN D N 1
ATOM 7865 C CA . ASN D 1 304 ? 85.883 114.759 92.156 1.00 130.88 304 ASN D CA 1
ATOM 7866 C C . ASN D 1 304 ? 85.251 113.575 91.447 1.00 130.88 304 ASN D C 1
ATOM 7867 O O . ASN D 1 304 ? 85.254 113.535 90.213 1.00 130.88 304 ASN D O 1
ATOM 7872 N N . ASP D 1 305 ? 84.725 112.609 92.190 1.00 134.72 305 ASP D N 1
ATOM 7873 C CA . ASP D 1 305 ? 84.048 111.475 91.586 1.00 134.72 305 ASP D CA 1
ATOM 7874 C C . ASP D 1 305 ? 82.730 111.860 90.935 1.00 134.72 305 ASP D C 1
ATOM 7875 O O . ASP D 1 305 ? 82.301 111.185 89.996 1.00 134.72 305 ASP D O 1
ATOM 7880 N N . ASN D 1 306 ? 82.090 112.935 91.381 1.00 133.31 306 ASN D N 1
ATOM 7881 C CA . ASN D 1 306 ? 80.884 113.411 90.720 1.00 133.31 306 ASN D CA 1
ATOM 7882 C C . ASN D 1 306 ? 81.137 114.481 89.673 1.00 133.31 306 ASN D C 1
ATOM 7883 O O . ASN D 1 306 ? 80.179 114.906 89.018 1.00 133.31 306 ASN D O 1
ATOM 7888 N N . LYS D 1 307 ? 82.374 114.933 89.493 1.00 132.32 307 LYS D N 1
ATOM 7889 C CA . LYS D 1 307 ? 82.694 115.927 88.471 1.00 132.32 307 LYS D CA 1
ATOM 7890 C C . LYS D 1 307 ? 83.695 115.358 87.472 1.00 132.32 307 LYS D C 1
ATOM 7891 O O . LYS D 1 307 ? 83.991 114.163 87.491 1.00 132.32 307 LYS D O 1
ATOM 7897 N N . VAL E 1 39 ? 134.478 103.866 139.177 1.00 135.98 39 VAL E N 1
ATOM 7898 C CA . VAL E 1 39 ? 133.259 103.491 138.476 1.00 135.98 39 VAL E CA 1
ATOM 7899 C C . VAL E 1 39 ? 132.328 104.689 138.393 1.00 135.98 39 VAL E C 1
ATOM 7900 O O . VAL E 1 39 ? 132.780 105.828 138.282 1.00 135.98 39 VAL E O 1
ATOM 7902 N N . ARG E 1 40 ? 131.022 104.426 138.439 1.00 141.44 40 ARG E N 1
ATOM 7903 C CA . ARG E 1 40 ? 130.048 105.511 138.402 1.00 141.44 40 ARG E CA 1
ATOM 7904 C C . ARG E 1 40 ? 130.054 106.289 139.712 1.00 141.44 40 ARG E C 1
ATOM 7905 O O . ARG E 1 40 ? 130.342 107.492 139.736 1.00 141.44 40 ARG E O 1
ATOM 7907 N N . LYS E 1 41 ? 129.753 105.611 140.817 1.00 141.67 41 LYS E N 1
ATOM 7908 C CA . LYS E 1 41 ? 129.724 106.244 142.128 1.00 141.67 41 LYS E CA 1
ATOM 7909 C C . LYS E 1 41 ? 129.972 105.182 143.185 1.00 141.67 41 LYS E C 1
ATOM 7910 O O . LYS E 1 41 ? 130.218 104.015 142.872 1.00 141.67 41 LYS E O 1
ATOM 7912 N N . LEU E 1 42 ? 129.900 105.607 144.446 1.00 137.33 42 LEU E N 1
ATOM 7913 C CA . LEU E 1 42 ? 130.125 104.718 145.586 1.00 137.33 42 LEU E CA 1
ATOM 7914 C C . LEU E 1 42 ? 128.781 104.225 146.128 1.00 137.33 42 LEU E C 1
ATOM 7915 O O . LEU E 1 42 ? 128.405 104.457 147.279 1.00 137.33 42 LEU E O 1
ATOM 7917 N N . THR E 1 43 ? 128.054 103.513 145.266 1.00 135.30 43 THR E N 1
ATOM 7918 C CA . THR E 1 43 ? 126.753 102.940 145.623 1.00 135.30 43 THR E CA 1
ATOM 7919 C C . THR E 1 43 ? 126.928 101.557 146.259 1.00 135.30 43 THR E C 1
ATOM 7920 O O . THR E 1 43 ? 126.526 100.525 145.717 1.00 135.30 43 THR E O 1
ATOM 7922 N N . PHE E 1 44 ? 127.535 101.562 147.444 1.00 124.60 44 PHE E N 1
ATOM 7923 C CA . PHE E 1 44 ? 127.855 100.337 148.162 1.00 124.60 44 PHE E CA 1
ATOM 7924 C C . PHE E 1 44 ? 128.065 100.670 149.631 1.00 124.60 44 PHE E C 1
ATOM 7925 O O . PHE E 1 44 ? 128.288 101.825 150.000 1.00 124.60 44 PHE E O 1
ATOM 7933 N N . SER E 1 45 ? 128.013 99.624 150.458 1.00 120.71 45 SER E N 1
ATOM 7934 C CA . SER E 1 45 ? 128.291 99.643 151.890 1.00 120.71 45 SER E CA 1
ATOM 7935 C C . SER E 1 45 ? 128.378 98.201 152.357 1.00 120.71 45 SER E C 1
ATOM 7936 O O . SER E 1 45 ? 127.749 97.328 151.761 1.00 120.71 45 SER E O 1
ATOM 7939 N N . CYS E 1 46 ? 129.142 97.956 153.413 1.00 112.83 46 CYS E N 1
ATOM 7940 C CA . CYS E 1 46 ? 129.339 96.586 153.866 1.00 112.83 46 CYS E CA 1
ATOM 7941 C C . CYS E 1 46 ? 128.102 96.053 154.579 1.00 112.83 46 CYS E C 1
ATOM 7942 O O . CYS E 1 46 ? 127.371 96.815 155.208 1.00 112.83 46 CYS E O 1
ATOM 7945 N N . PRO E 1 47 ? 127.840 94.757 154.492 1.00 111.66 47 PRO E N 1
ATOM 7946 C CA . PRO E 1 47 ? 126.772 94.173 155.292 1.00 111.66 47 PRO E CA 1
ATOM 7947 C C . PRO E 1 47 ? 127.258 93.867 156.686 1.00 111.66 47 PRO E C 1
ATOM 7948 O O . PRO E 1 47 ? 128.415 93.521 156.915 1.00 111.66 47 PRO E O 1
ATOM 7952 N N . CYS E 1 48 ? 126.338 93.987 157.626 1.00 119.59 48 CYS E N 1
ATOM 7953 C CA . CYS E 1 48 ? 126.702 94.022 159.030 1.00 119.59 48 CYS E CA 1
ATOM 7954 C C . CYS E 1 48 ? 126.554 92.615 159.610 1.00 119.59 48 CYS E C 1
ATOM 7955 O O . CYS E 1 48 ? 125.955 92.405 160.664 1.00 119.59 48 CYS E O 1
ATOM 7958 N N . ALA E 1 49 ? 127.150 91.643 158.912 1.00 112.03 49 ALA E N 1
ATOM 7959 C CA . ALA E 1 49 ? 126.857 90.239 159.180 1.00 112.03 49 ALA E CA 1
ATOM 7960 C C . ALA E 1 49 ? 127.813 89.271 158.508 1.00 112.03 49 ALA E C 1
ATOM 7961 O O . ALA E 1 49 ? 128.491 89.623 157.543 1.00 112.03 49 ALA E O 1
ATOM 7963 N N . TYR E 1 50 ? 127.851 88.046 159.006 1.00 112.27 50 TYR E N 1
ATOM 7964 C CA . TYR E 1 50 ? 128.564 86.941 158.392 1.00 112.27 50 TYR E CA 1
ATOM 7965 C C . TYR E 1 50 ? 127.602 85.777 158.178 1.00 112.27 50 TYR E C 1
ATOM 7966 O O . TYR E 1 50 ? 126.712 85.545 158.994 1.00 112.27 50 TYR E O 1
ATOM 7975 N N . PRO E 1 51 ? 127.749 85.015 157.087 1.00 105.23 51 PRO E N 1
ATOM 7976 C CA . PRO E 1 51 ? 128.615 85.142 155.928 1.00 105.23 51 PRO E CA 1
ATOM 7977 C C . PRO E 1 51 ? 127.936 85.901 154.837 1.00 105.23 51 PRO E C 1
ATOM 7978 O O . PRO E 1 51 ? 127.760 85.368 153.757 1.00 105.23 51 PRO E O 1
ATOM 7982 N N . LEU E 1 52 ? 127.526 87.124 155.116 1.00 101.26 52 LEU E N 1
ATOM 7983 C CA . LEU E 1 52 ? 127.020 87.977 154.066 1.00 101.26 52 LEU E CA 1
ATOM 7984 C C . LEU E 1 52 ? 128.076 88.952 153.581 1.00 101.26 52 LEU E C 1
ATOM 7985 O O . LEU E 1 52 ? 127.976 89.432 152.450 1.00 101.26 52 LEU E O 1
ATOM 7990 N N . ASN E 1 53 ? 129.107 89.225 154.384 1.00 100.99 53 ASN E N 1
ATOM 7991 C CA . ASN E 1 53 ? 130.207 90.051 153.904 1.00 100.99 53 ASN E CA 1
ATOM 7992 C C . ASN E 1 53 ? 130.990 89.331 152.824 1.00 100.99 53 ASN E C 1
ATOM 7993 O O . ASN E 1 53 ? 131.497 89.966 151.892 1.00 100.99 53 ASN E O 1
ATOM 7998 N N . ILE E 1 54 ? 131.068 88.003 152.919 1.00 96.49 54 ILE E N 1
ATOM 7999 C CA . ILE E 1 54 ? 131.680 87.206 151.866 1.00 96.49 54 ILE E CA 1
ATOM 8000 C C . ILE E 1 54 ? 130.895 87.351 150.575 1.00 96.49 54 ILE E C 1
ATOM 8001 O O . ILE E 1 54 ? 131.442 87.752 149.547 1.00 96.49 54 ILE E O 1
ATOM 8006 N N . TYR E 1 55 ? 129.591 87.097 150.624 1.00 93.14 55 TYR E N 1
ATOM 8007 C CA . TYR E 1 55 ? 128.786 87.054 149.413 1.00 93.14 55 TYR E CA 1
ATOM 8008 C C . TYR E 1 55 ? 128.526 88.417 148.804 1.00 93.14 55 TYR E C 1
ATOM 8009 O O . TYR E 1 55 ? 128.466 88.519 147.578 1.00 93.14 55 TYR E O 1
ATOM 8018 N N . HIS E 1 56 ? 128.369 89.456 149.612 1.00 88.11 56 HIS E N 1
ATOM 8019 C CA . HIS E 1 56 ? 128.129 90.787 149.079 1.00 88.11 56 HIS E CA 1
ATOM 8020 C C . HIS E 1 56 ? 129.369 91.298 148.371 1.00 88.11 56 HIS E C 1
ATOM 8021 O O . HIS E 1 56 ? 129.274 91.873 147.284 1.00 88.11 56 HIS E O 1
ATOM 8028 N N . SER E 1 57 ? 130.537 91.098 148.972 1.00 89.62 57 SER E N 1
ATOM 8029 C CA . SER E 1 57 ? 131.754 91.593 148.349 1.00 89.62 57 SER E CA 1
ATOM 8030 C C . SER E 1 57 ? 132.150 90.759 147.149 1.00 89.62 57 SER E C 1
ATOM 8031 O O . SER E 1 57 ? 132.779 91.272 146.220 1.00 89.62 57 SER E O 1
ATOM 8034 N N . LEU E 1 58 ? 131.797 89.475 147.151 1.00 84.92 58 LEU E N 1
ATOM 8035 C CA . LEU E 1 58 ? 132.165 88.601 146.046 1.00 84.92 58 LEU E CA 1
ATOM 8036 C C . LEU E 1 58 ? 131.406 88.967 144.784 1.00 84.92 58 LEU E C 1
ATOM 8037 O O . LEU E 1 58 ? 131.990 89.046 143.702 1.00 84.92 58 LEU E O 1
ATOM 8042 N N . VAL E 1 59 ? 130.103 89.222 144.900 1.00 80.44 59 VAL E N 1
ATOM 8043 C CA . VAL E 1 59 ? 129.353 89.496 143.684 1.00 80.44 59 VAL E CA 1
ATOM 8044 C C . VAL E 1 59 ? 129.533 90.930 143.237 1.00 80.44 59 VAL E C 1
ATOM 8045 O O . VAL E 1 59 ? 129.126 91.282 142.134 1.00 80.44 59 VAL E O 1
ATOM 8049 N N . PHE E 1 60 ? 130.146 91.785 144.045 1.00 83.40 60 PHE E N 1
ATOM 8050 C CA . PHE E 1 60 ? 130.476 93.090 143.493 1.00 83.40 60 PHE E CA 1
ATOM 8051 C C . PHE E 1 60 ? 131.822 93.078 142.796 1.00 83.40 60 PHE E C 1
ATOM 8052 O O . PHE E 1 60 ? 132.080 93.927 141.939 1.00 83.40 60 PHE E O 1
ATOM 8060 N N . MET E 1 61 ? 132.696 92.143 143.152 1.00 88.07 61 MET E N 1
ATOM 8061 C CA . MET E 1 61 ? 133.947 92.022 142.419 1.00 88.07 61 MET E CA 1
ATOM 8062 C C . MET E 1 61 ? 133.741 91.253 141.130 1.00 88.07 61 MET E C 1
ATOM 8063 O O . MET E 1 61 ? 134.094 91.737 140.054 1.00 88.07 61 MET E O 1
ATOM 8068 N N . PHE E 1 62 ? 133.145 90.070 141.216 1.00 83.87 62 PHE E N 1
ATOM 8069 C CA . PHE E 1 62 ? 132.993 89.178 140.078 1.00 83.87 62 PHE E CA 1
ATOM 8070 C C . PHE E 1 62 ? 131.621 89.234 139.435 1.00 83.87 62 PHE E C 1
ATOM 8071 O O . PHE E 1 62 ? 131.272 88.323 138.689 1.00 83.87 62 PHE E O 1
ATOM 8079 N N . GLY E 1 63 ? 130.823 90.245 139.737 1.00 78.33 63 GLY E N 1
ATOM 8080 C CA . GLY E 1 63 ? 129.573 90.450 139.055 1.00 78.33 63 GLY E CA 1
ATOM 8081 C C . GLY E 1 63 ? 129.754 91.163 137.743 1.00 78.33 63 GLY E C 1
ATOM 8082 O O . GLY E 1 63 ? 129.455 90.620 136.682 1.00 78.33 63 GLY E O 1
ATOM 8083 N N . PRO E 1 64 ? 130.240 92.401 137.784 1.00 77.48 64 PRO E N 1
ATOM 8084 C CA . PRO E 1 64 ? 130.485 93.129 136.535 1.00 77.48 64 PRO E CA 1
ATOM 8085 C C . PRO E 1 64 ? 131.558 92.549 135.635 1.00 77.48 64 PRO E C 1
ATOM 8086 O O . PRO E 1 64 ? 131.636 92.966 134.479 1.00 77.48 64 PRO E O 1
ATOM 8090 N N . THR E 1 65 ? 132.386 91.611 136.092 1.00 80.30 65 THR E N 1
ATOM 8091 C CA . THR E 1 65 ? 133.284 90.981 135.136 1.00 80.30 65 THR E CA 1
ATOM 8092 C C . THR E 1 65 ? 132.548 89.977 134.267 1.00 80.30 65 THR E C 1
ATOM 8093 O O . THR E 1 65 ? 132.772 89.935 133.057 1.00 80.30 65 THR E O 1
ATOM 8097 N N . ALA E 1 66 ? 131.663 89.171 134.850 1.00 77.62 66 ALA E N 1
ATOM 8098 C CA . ALA E 1 66 ? 130.901 88.229 134.039 1.00 77.62 66 ALA E CA 1
ATOM 8099 C C . ALA E 1 66 ? 129.892 88.951 133.162 1.00 77.62 66 ALA E C 1
ATOM 8100 O O . ALA E 1 66 ? 129.550 88.473 132.077 1.00 77.62 66 ALA E O 1
ATOM 8102 N N . ALA E 1 67 ? 129.427 90.120 133.593 1.00 78.10 67 ALA E N 1
ATOM 8103 C CA . ALA E 1 67 ? 128.551 90.910 132.739 1.00 78.10 67 ALA E CA 1
ATOM 8104 C C . ALA E 1 67 ? 129.330 91.541 131.595 1.00 78.10 67 ALA E C 1
ATOM 8105 O O . ALA E 1 67 ? 128.860 91.569 130.455 1.00 78.10 67 ALA E O 1
ATOM 8107 N N . LEU E 1 68 ? 130.533 92.042 131.869 1.00 77.97 68 LEU E N 1
ATOM 8108 C CA . LEU E 1 68 ? 131.296 92.677 130.803 1.00 77.97 68 LEU E CA 1
ATOM 8109 C C . LEU E 1 68 ? 131.968 91.644 129.914 1.00 77.97 68 LEU E C 1
ATOM 8110 O O . LEU E 1 68 ? 132.373 91.953 128.790 1.00 77.97 68 LEU E O 1
ATOM 8115 N N . LEU E 1 69 ? 132.086 90.408 130.392 1.00 79.38 69 LEU E N 1
ATOM 8116 C CA . LEU E 1 69 ? 132.589 89.342 129.538 1.00 79.38 69 LEU E CA 1
ATOM 8117 C C . LEU E 1 69 ? 131.565 88.972 128.476 1.00 79.38 69 LEU E C 1
ATOM 8118 O O . LEU E 1 69 ? 131.913 88.752 127.313 1.00 79.38 69 LEU E O 1
ATOM 8123 N N . LEU E 1 70 ? 130.287 88.917 128.850 1.00 78.53 70 LEU E N 1
ATOM 8124 C CA . LEU E 1 70 ? 129.278 88.513 127.881 1.00 78.53 70 LEU E CA 1
ATOM 8125 C C . LEU E 1 70 ? 128.902 89.658 126.959 1.00 78.53 70 LEU E C 1
ATOM 8126 O O . LEU E 1 70 ? 128.458 89.428 125.832 1.00 78.53 70 LEU E O 1
ATOM 8131 N N . ILE E 1 71 ? 129.076 90.897 127.406 1.00 80.25 71 ILE E N 1
ATOM 8132 C CA . ILE E 1 71 ? 128.902 92.024 126.498 1.00 80.25 71 ILE E CA 1
ATOM 8133 C C . ILE E 1 71 ? 130.023 92.039 125.468 1.00 80.25 71 ILE E C 1
ATOM 8134 O O . ILE E 1 71 ? 129.792 92.245 124.271 1.00 80.25 71 ILE E O 1
ATOM 8139 N N . GLY E 1 72 ? 131.247 91.754 125.907 1.00 84.99 72 GLY E N 1
ATOM 8140 C CA . GLY E 1 72 ? 132.377 91.811 124.996 1.00 84.99 72 GLY E CA 1
ATOM 8141 C C . GLY E 1 72 ? 132.417 90.654 124.017 1.00 84.99 72 GLY E C 1
ATOM 8142 O O . GLY E 1 72 ? 133.008 90.759 122.945 1.00 84.99 72 GLY E O 1
ATOM 8143 N N . ILE E 1 73 ? 131.805 89.528 124.376 1.00 87.60 73 ILE E N 1
ATOM 8144 C CA . ILE E 1 73 ? 131.698 88.428 123.424 1.00 87.60 73 ILE E CA 1
ATOM 8145 C C . ILE E 1 73 ? 130.619 88.721 122.392 1.00 87.60 73 ILE E C 1
ATOM 8146 O O . ILE E 1 73 ? 130.800 88.471 121.194 1.00 87.60 73 ILE E O 1
ATOM 8151 N N . THR E 1 74 ? 129.500 89.299 122.832 1.00 89.67 74 THR E N 1
ATOM 8152 C CA . THR E 1 74 ? 128.370 89.545 121.942 1.00 89.67 74 THR E CA 1
ATOM 8153 C C . THR E 1 74 ? 128.688 90.605 120.896 1.00 89.67 74 THR E C 1
ATOM 8154 O O . THR E 1 74 ? 128.419 90.408 119.707 1.00 89.67 74 THR E O 1
ATOM 8158 N N . VAL E 1 75 ? 129.303 91.710 121.310 1.00 90.35 75 VAL E N 1
ATOM 8159 C CA . VAL E 1 75 ? 129.551 92.825 120.401 1.00 90.35 75 VAL E CA 1
ATOM 8160 C C . VAL E 1 75 ? 130.616 92.459 119.368 1.00 90.35 75 VAL E C 1
ATOM 8161 O O . VAL E 1 75 ? 130.573 92.919 118.220 1.00 90.35 75 VAL E O 1
ATOM 8165 N N . ASN E 1 76 ? 131.526 91.556 119.726 1.00 98.27 76 ASN E N 1
ATOM 8166 C CA . ASN E 1 76 ? 132.646 91.159 118.880 1.00 98.27 76 ASN E CA 1
ATOM 8167 C C . ASN E 1 76 ? 132.195 90.446 117.610 1.00 98.27 76 ASN E C 1
ATOM 8168 O O . ASN E 1 76 ? 131.556 89.394 117.677 1.00 98.27 76 ASN E O 1
ATOM 8173 N N . SER E 1 77 ? 132.531 91.011 116.448 1.00 103.53 77 SER E N 1
ATOM 8174 C CA . SER E 1 77 ? 131.995 90.527 115.181 1.00 103.53 77 SER E CA 1
ATOM 8175 C C . SER E 1 77 ? 132.604 89.207 114.741 1.00 103.53 77 SER E C 1
ATOM 8176 O O . SER E 1 77 ? 131.986 88.493 113.946 1.00 103.53 77 SER E O 1
ATOM 8179 N N . THR E 1 78 ? 133.793 88.867 115.231 1.00 105.51 78 THR E N 1
ATOM 8180 C CA . THR E 1 78 ? 134.415 87.595 114.893 1.00 105.51 78 THR E CA 1
ATOM 8181 C C . THR E 1 78 ? 133.688 86.426 115.544 1.00 105.51 78 THR E C 1
ATOM 8182 O O . THR E 1 78 ? 133.752 85.299 115.036 1.00 105.51 78 THR E O 1
ATOM 8186 N N . THR E 1 79 ? 132.960 86.687 116.630 1.00 108.25 79 THR E N 1
ATOM 8187 C CA . THR E 1 79 ? 132.117 85.663 117.231 1.00 108.25 79 THR E CA 1
ATOM 8188 C C . THR E 1 79 ? 131.022 85.225 116.276 1.00 108.25 79 THR E C 1
ATOM 8189 O O . THR E 1 79 ? 130.819 84.027 116.059 1.00 108.25 79 THR E O 1
ATOM 8193 N N . TRP E 1 80 ? 130.325 86.184 115.673 1.00 108.81 80 TRP E N 1
ATOM 8194 C CA . TRP E 1 80 ? 129.218 85.831 114.801 1.00 108.81 80 TRP E CA 1
ATOM 8195 C C . TRP E 1 80 ? 129.678 85.430 113.414 1.00 108.81 80 TRP E C 1
ATOM 8196 O O . TRP E 1 80 ? 128.875 84.919 112.636 1.00 108.81 80 TRP E O 1
ATOM 8207 N N . LYS E 1 81 ? 130.945 85.644 113.073 1.00 108.04 81 LYS E N 1
ATOM 8208 C CA . LYS E 1 81 ? 131.454 85.008 111.866 1.00 108.04 81 LYS E CA 1
ATOM 8209 C C . LYS E 1 81 ? 131.583 83.509 112.063 1.00 108.04 81 LYS E C 1
ATOM 8210 O O . LYS E 1 81 ? 131.439 82.742 111.108 1.00 108.04 81 LYS E O 1
ATOM 8216 N N . LEU E 1 82 ? 131.834 83.074 113.294 1.00 114.67 82 LEU E N 1
ATOM 8217 C CA . LEU E 1 82 ? 131.909 81.647 113.573 1.00 114.67 82 LEU E CA 1
ATOM 8218 C C . LEU E 1 82 ? 130.549 81.070 113.939 1.00 114.67 82 LEU E C 1
ATOM 8219 O O . LEU E 1 82 ? 130.223 79.940 113.564 1.00 114.67 82 LEU E O 1
ATOM 8224 N N . ALA E 1 83 ? 129.743 81.828 114.676 1.00 114.10 83 ALA E N 1
ATOM 8225 C CA . ALA E 1 83 ? 128.563 81.249 115.300 1.00 114.10 83 ALA E CA 1
ATOM 8226 C C . ALA E 1 83 ? 127.393 81.136 114.338 1.00 114.10 83 ALA E C 1
ATOM 8227 O O . ALA E 1 83 ? 126.652 80.152 114.390 1.00 114.10 83 ALA E O 1
ATOM 8229 N N . HIS E 1 84 ? 127.216 82.126 113.464 1.00 118.04 84 HIS E N 1
ATOM 8230 C CA . HIS E 1 84 ? 125.980 82.288 112.705 1.00 118.04 84 HIS E CA 1
ATOM 8231 C C . HIS E 1 84 ? 125.781 81.160 111.710 1.00 118.04 84 HIS E C 1
ATOM 8232 O O . HIS E 1 84 ? 126.671 80.861 110.912 1.00 118.04 84 HIS E O 1
ATOM 8239 N N . GLY E 1 85 ? 124.614 80.528 111.768 1.00 121.88 85 GLY E N 1
ATOM 8240 C CA . GLY E 1 85 ? 124.269 79.474 110.841 1.00 121.88 85 GLY E CA 1
ATOM 8241 C C . GLY E 1 85 ? 125.049 78.196 111.003 1.00 121.88 85 GLY E C 1
ATOM 8242 O O . GLY E 1 85 ? 125.266 77.499 110.011 1.00 121.88 85 GLY E O 1
ATOM 8243 N N . PHE E 1 86 ? 125.475 77.864 112.220 1.00 123.54 86 PHE E N 1
ATOM 8244 C CA . PHE E 1 86 ? 126.356 76.720 112.409 1.00 123.54 86 PHE E CA 1
ATOM 8245 C C . PHE E 1 86 ? 125.631 75.394 112.229 1.00 123.54 86 PHE E C 1
ATOM 8246 O O . PHE E 1 86 ? 126.260 74.387 111.890 1.00 123.54 86 PHE E O 1
ATOM 8254 N N . PHE E 1 87 ? 124.324 75.362 112.444 1.00 126.83 87 PHE E N 1
ATOM 8255 C CA . PHE E 1 87 ? 123.588 74.111 112.339 1.00 126.83 87 PHE E CA 1
ATOM 8256 C C . PHE E 1 87 ? 123.055 73.849 110.942 1.00 126.83 87 PHE E C 1
ATOM 8257 O O . PHE E 1 87 ? 122.513 72.769 110.696 1.00 126.83 87 PHE E O 1
ATOM 8265 N N . PHE E 1 88 ? 123.189 74.798 110.029 1.00 131.23 88 PHE E N 1
ATOM 8266 C CA . PHE E 1 88 ? 122.817 74.587 108.641 1.00 131.23 88 PHE E CA 1
ATOM 8267 C C . PHE E 1 88 ? 123.909 74.971 107.662 1.00 131.23 88 PHE E C 1
ATOM 8268 O O . PHE E 1 88 ? 123.630 75.116 106.473 1.00 131.23 88 PHE E O 1
ATOM 8276 N N . ARG E 1 89 ? 125.132 75.163 108.134 1.00 133.33 89 ARG E N 1
ATOM 8277 C CA . ARG E 1 89 ? 126.266 75.348 107.246 1.00 133.33 89 ARG E CA 1
ATOM 8278 C C . ARG E 1 89 ? 126.630 74.020 106.611 1.00 133.33 89 ARG E C 1
ATOM 8279 O O . ARG E 1 89 ? 126.623 72.983 107.280 1.00 133.33 89 ARG E O 1
ATOM 8287 N N . VAL E 1 90 ? 126.928 74.044 105.310 1.00 139.53 90 VAL E N 1
ATOM 8288 C CA . VAL E 1 90 ? 127.351 72.826 104.633 1.00 139.53 90 VAL E CA 1
ATOM 8289 C C . VAL E 1 90 ? 128.753 72.452 105.098 1.00 139.53 90 VAL E C 1
ATOM 8290 O O . VAL E 1 90 ? 129.576 73.320 105.420 1.00 139.53 90 VAL E O 1
ATOM 8294 N N . ARG E 1 91 ? 129.017 71.145 105.179 1.00 143.00 91 ARG E N 1
ATOM 8295 C CA . ARG E 1 91 ? 130.178 70.644 105.910 1.00 143.00 91 ARG E CA 1
ATOM 8296 C C . ARG E 1 91 ? 131.501 70.941 105.226 1.00 143.00 91 ARG E C 1
ATOM 8297 O O . ARG E 1 91 ? 132.521 71.058 105.911 1.00 143.00 91 ARG E O 1
ATOM 8305 N N . ASP E 1 92 ? 131.511 71.078 103.905 1.00 140.42 92 ASP E N 1
ATOM 8306 C CA . ASP E 1 92 ? 132.734 71.373 103.173 1.00 140.42 92 ASP E CA 1
ATOM 8307 C C . ASP E 1 92 ? 133.116 72.847 103.209 1.00 140.42 92 ASP E C 1
ATOM 8308 O O . ASP E 1 92 ? 134.157 73.211 102.656 1.00 140.42 92 ASP E O 1
ATOM 8313 N N . THR E 1 93 ? 132.308 73.699 103.838 1.00 137.52 93 THR E N 1
ATOM 8314 C CA . THR E 1 93 ? 132.680 75.084 104.090 1.00 137.52 93 THR E CA 1
ATOM 8315 C C . THR E 1 93 ? 132.827 75.389 105.575 1.00 137.52 93 THR E C 1
ATOM 8316 O O . THR E 1 93 ? 132.880 76.564 105.952 1.00 137.52 93 THR E O 1
ATOM 8320 N N . ARG E 1 94 ? 132.888 74.364 106.421 1.00 137.90 94 ARG E N 1
ATOM 8321 C CA . ARG E 1 94 ? 133.178 74.560 107.834 1.00 137.90 94 ARG E CA 1
ATOM 8322 C C . ARG E 1 94 ? 134.644 74.913 108.023 1.00 137.90 94 ARG E C 1
ATOM 8323 O O . ARG E 1 94 ? 135.490 74.579 107.190 1.00 137.90 94 ARG E O 1
ATOM 8331 N N . HIS E 1 95 ? 134.944 75.586 109.127 1.00 140.26 95 HIS E N 1
ATOM 8332 C CA . HIS E 1 95 ? 136.331 75.867 109.469 1.00 140.26 95 HIS E CA 1
ATOM 8333 C C . HIS E 1 95 ? 136.950 74.621 110.079 1.00 140.26 95 HIS E C 1
ATOM 8334 O O . HIS E 1 95 ? 136.243 73.800 110.671 1.00 140.26 95 HIS E O 1
ATOM 8341 N N . SER E 1 96 ? 138.262 74.471 109.935 1.00 146.01 96 SER E N 1
ATOM 8342 C CA . SER E 1 96 ? 138.950 73.417 110.663 1.00 146.01 96 SER E CA 1
ATOM 8343 C C . SER E 1 96 ? 138.975 73.771 112.142 1.00 146.01 96 SER E C 1
ATOM 8344 O O . SER E 1 96 ? 138.831 74.938 112.516 1.00 146.01 96 SER E O 1
ATOM 8347 N N . TRP E 1 97 ? 139.131 72.751 112.983 1.00 148.94 97 TRP E N 1
ATOM 8348 C CA . TRP E 1 97 ? 139.138 72.958 114.428 1.00 148.94 97 TRP E CA 1
ATOM 8349 C C . TRP E 1 97 ? 140.335 73.782 114.884 1.00 148.94 97 TRP E C 1
ATOM 8350 O O . TRP E 1 97 ? 140.256 74.481 115.901 1.00 148.94 97 TRP E O 1
ATOM 8361 N N . LYS E 1 98 ? 141.437 73.740 114.134 1.00 147.41 98 LYS E N 1
ATOM 8362 C CA . LYS E 1 98 ? 142.611 74.525 114.500 1.00 147.41 98 LYS E CA 1
ATOM 8363 C C . LYS E 1 98 ? 142.381 76.012 114.247 1.00 147.41 98 LYS E C 1
ATOM 8364 O O . LYS E 1 98 ? 142.710 76.850 115.096 1.00 147.41 98 LYS E O 1
ATOM 8370 N N . THR E 1 99 ? 141.793 76.364 113.096 1.00 141.88 99 THR E N 1
ATOM 8371 C CA . THR E 1 99 ? 141.521 77.777 112.848 1.00 141.88 99 THR E CA 1
ATOM 8372 C C . THR E 1 99 ? 140.288 78.247 113.612 1.00 141.88 99 THR E C 1
ATOM 8373 O O . THR E 1 99 ? 140.109 79.454 113.817 1.00 141.88 99 THR E O 1
ATOM 8377 N N . THR E 1 100 ? 139.450 77.312 114.067 1.00 137.62 100 THR E N 1
ATOM 8378 C CA . THR E 1 100 ? 138.363 77.665 114.971 1.00 137.62 100 THR E CA 1
ATOM 8379 C C . THR E 1 100 ? 138.909 78.109 116.317 1.00 137.62 100 THR E C 1
ATOM 8380 O O . THR E 1 100 ? 138.442 79.098 116.891 1.00 137.62 100 THR E O 1
ATOM 8384 N N . CYS E 1 101 ? 139.922 77.404 116.825 1.00 133.93 101 CYS E N 1
ATOM 8385 C CA . CYS E 1 101 ? 140.400 77.673 118.176 1.00 133.93 101 CYS E CA 1
ATOM 8386 C C . CYS E 1 101 ? 141.242 78.939 118.239 1.00 133.93 101 CYS E C 1
ATOM 8387 O O . CYS E 1 101 ? 141.174 79.678 119.226 1.00 133.93 101 CYS E O 1
ATOM 8390 N N . VAL E 1 102 ? 142.042 79.216 117.206 1.00 129.08 102 VAL E N 1
ATOM 8391 C CA . VAL E 1 102 ? 142.875 80.417 117.250 1.00 129.08 102 VAL E CA 1
ATOM 8392 C C . VAL E 1 102 ? 142.019 81.658 117.024 1.00 129.08 102 VAL E C 1
ATOM 8393 O O . VAL E 1 102 ? 142.266 82.721 117.608 1.00 129.08 102 VAL E O 1
ATOM 8397 N N . SER E 1 103 ? 140.954 81.522 116.234 1.00 127.24 103 SER E N 1
ATOM 8398 C CA . SER E 1 103 ? 139.985 82.603 116.131 1.00 127.24 103 SER E CA 1
ATOM 8399 C C . SER E 1 103 ? 139.222 82.793 117.433 1.00 127.24 103 SER E C 1
ATOM 8400 O O . SER E 1 103 ? 138.963 83.931 117.834 1.00 127.24 103 SER E O 1
ATOM 8403 N N . TRP E 1 104 ? 138.901 81.694 118.122 1.00 122.31 104 TRP E N 1
ATOM 8404 C CA . TRP E 1 104 ? 138.163 81.772 119.378 1.00 122.31 104 TRP E CA 1
ATOM 8405 C C . TRP E 1 104 ? 139.006 82.396 120.481 1.00 122.31 104 TRP E C 1
ATOM 8406 O O . TRP E 1 104 ? 138.484 83.109 121.345 1.00 122.31 104 TRP E O 1
ATOM 8417 N N . ILE E 1 105 ? 140.311 82.134 120.468 1.00 114.27 105 ILE E N 1
ATOM 8418 C CA . ILE E 1 105 ? 141.207 82.740 121.447 1.00 114.27 105 ILE E CA 1
ATOM 8419 C C . ILE E 1 105 ? 141.328 84.234 121.185 1.00 114.27 105 ILE E C 1
ATOM 8420 O O . ILE E 1 105 ? 141.434 85.041 122.117 1.00 114.27 105 ILE E O 1
ATOM 8425 N N . GLU E 1 106 ? 141.220 84.632 119.917 1.00 109.25 106 GLU E N 1
ATOM 8426 C CA . GLU E 1 106 ? 141.205 86.053 119.593 1.00 109.25 106 GLU E CA 1
ATOM 8427 C C . GLU E 1 106 ? 139.942 86.731 120.109 1.00 109.25 106 GLU E C 1
ATOM 8428 O O . GLU E 1 106 ? 139.955 87.931 120.397 1.00 109.25 106 GLU E O 1
ATOM 8430 N N . VAL E 1 107 ? 138.849 85.977 120.258 1.00 106.51 107 VAL E N 1
ATOM 8431 C CA . VAL E 1 107 ? 137.633 86.549 120.836 1.00 106.51 107 VAL E CA 1
ATOM 8432 C C . VAL E 1 107 ? 137.817 86.808 122.323 1.00 106.51 107 VAL E C 1
ATOM 8433 O O . VAL E 1 107 ? 137.492 87.890 122.824 1.00 106.51 107 VAL E O 1
ATOM 8437 N N . LEU E 1 108 ? 138.332 85.813 123.052 1.00 102.83 108 LEU E N 1
ATOM 8438 C CA . LEU E 1 108 ? 138.414 85.910 124.507 1.00 102.83 108 LEU E CA 1
ATOM 8439 C C . LEU E 1 108 ? 139.427 86.961 124.940 1.00 102.83 108 LEU E C 1
ATOM 8440 O O . LEU E 1 108 ? 139.209 87.685 125.916 1.00 102.83 108 LEU E O 1
ATOM 8445 N N . ILE E 1 109 ? 140.529 87.080 124.206 1.00 100.18 109 ILE E N 1
ATOM 8446 C CA . ILE E 1 109 ? 141.559 88.033 124.593 1.00 100.18 109 ILE E CA 1
ATOM 8447 C C . ILE E 1 109 ? 141.173 89.448 124.181 1.00 100.18 109 ILE E C 1
ATOM 8448 O O . ILE E 1 109 ? 141.503 90.414 124.877 1.00 100.18 109 ILE E O 1
ATOM 8453 N N . GLN E 1 110 ? 140.417 89.604 123.095 1.00 97.53 110 GLN E N 1
ATOM 8454 C CA . GLN E 1 110 ? 139.917 90.934 122.764 1.00 97.53 110 GLN E CA 1
ATOM 8455 C C . GLN E 1 110 ? 138.826 91.364 123.735 1.00 97.53 110 GLN E C 1
ATOM 8456 O O . GLN E 1 110 ? 138.710 92.549 124.065 1.00 97.53 110 GLN E O 1
ATOM 8462 N N . SER E 1 111 ? 138.042 90.413 124.238 1.00 95.89 111 SER E N 1
ATOM 8463 C CA . SER E 1 111 ? 136.933 90.774 125.110 1.00 95.89 111 SER E CA 1
ATOM 8464 C C . SER E 1 111 ? 137.343 90.921 126.566 1.00 95.89 111 SER E C 1
ATOM 8465 O O . SER E 1 111 ? 136.557 91.443 127.359 1.00 95.89 111 SER E O 1
ATOM 8468 N N . SER E 1 112 ? 138.538 90.467 126.944 1.00 91.20 112 SER E N 1
ATOM 8469 C CA . SER E 1 112 ? 138.944 90.544 128.343 1.00 91.20 112 SER E CA 1
ATOM 8470 C C . SER E 1 112 ? 139.706 91.814 128.678 1.00 91.20 112 SER E C 1
ATOM 8471 O O . SER E 1 112 ? 140.451 91.824 129.656 1.00 91.20 112 SER E O 1
ATOM 8474 N N . VAL E 1 113 ? 139.567 92.874 127.890 1.00 86.42 113 VAL E N 1
ATOM 8475 C CA . VAL E 1 113 ? 140.178 94.141 128.270 1.00 86.42 113 VAL E CA 1
ATOM 8476 C C . VAL E 1 113 ? 139.246 94.908 129.202 1.00 86.42 113 VAL E C 1
ATOM 8477 O O . VAL E 1 113 ? 139.686 95.659 130.077 1.00 86.42 113 VAL E O 1
ATOM 8481 N N . ALA E 1 114 ? 137.947 94.686 129.069 1.00 81.72 114 ALA E N 1
ATOM 8482 C CA . ALA E 1 114 ? 136.993 95.400 129.914 1.00 81.72 114 ALA E CA 1
ATOM 8483 C C . ALA E 1 114 ? 136.838 94.820 131.317 1.00 81.72 114 ALA E C 1
ATOM 8484 O O . ALA E 1 114 ? 136.746 95.620 132.263 1.00 81.72 114 ALA E O 1
ATOM 8486 N N . PRO E 1 115 ? 136.780 93.498 131.552 1.00 79.56 115 PRO E N 1
ATOM 8487 C CA . PRO E 1 115 ? 136.716 93.055 132.951 1.00 79.56 115 PRO E CA 1
ATOM 8488 C C . PRO E 1 115 ? 137.998 93.259 133.734 1.00 79.56 115 PRO E C 1
ATOM 8489 O O . PRO E 1 115 ? 137.928 93.564 134.927 1.00 79.56 115 PRO E O 1
ATOM 8493 N N . ILE E 1 116 ? 139.167 93.108 133.117 1.00 76.69 116 ILE E N 1
ATOM 8494 C CA . ILE E 1 116 ? 140.407 93.294 133.859 1.00 76.69 116 ILE E CA 1
ATOM 8495 C C . ILE E 1 116 ? 140.635 94.770 134.152 1.00 76.69 116 ILE E C 1
ATOM 8496 O O . ILE E 1 116 ? 141.236 95.129 135.168 1.00 76.69 116 ILE E O 1
ATOM 8501 N N . ALA E 1 117 ? 140.058 95.651 133.344 1.00 76.46 117 ALA E N 1
ATOM 8502 C CA . ALA E 1 117 ? 139.996 97.051 133.744 1.00 76.46 117 ALA E CA 1
ATOM 8503 C C . ALA E 1 117 ? 139.064 97.243 134.932 1.00 76.46 117 ALA E C 1
ATOM 8504 O O . ALA E 1 117 ? 139.286 98.124 135.766 1.00 76.46 117 ALA E O 1
ATOM 8506 N N . TRP E 1 118 ? 138.031 96.412 135.047 1.00 76.57 118 TRP E N 1
ATOM 8507 C CA . TRP E 1 118 ? 137.142 96.537 136.195 1.00 76.57 118 TRP E CA 1
ATOM 8508 C C . TRP E 1 118 ? 137.765 95.936 137.444 1.00 76.57 118 TRP E C 1
ATOM 8509 O O . TRP E 1 118 ? 137.676 96.516 138.528 1.00 76.57 118 TRP E O 1
ATOM 8520 N N . LEU E 1 119 ? 138.386 94.761 137.314 1.00 73.08 119 LEU E N 1
ATOM 8521 C CA . LEU E 1 119 ? 139.003 94.106 138.462 1.00 73.08 119 LEU E CA 1
ATOM 8522 C C . LEU E 1 119 ? 140.167 94.919 139.002 1.00 73.08 119 LEU E C 1
ATOM 8523 O O . LEU E 1 119 ? 140.465 94.872 140.198 1.00 73.08 119 LEU E O 1
ATOM 8528 N N . PHE E 1 120 ? 140.823 95.687 138.140 1.00 79.01 120 PHE E N 1
ATOM 8529 C CA . PHE E 1 120 ? 141.866 96.593 138.594 1.00 79.01 120 PHE E CA 1
ATOM 8530 C C . PHE E 1 120 ? 141.282 97.749 139.392 1.00 79.01 120 PHE E C 1
ATOM 8531 O O . PHE E 1 120 ? 141.884 98.209 140.365 1.00 79.01 120 PHE E O 1
ATOM 8539 N N . VAL E 1 121 ? 140.101 98.227 139.011 1.00 76.41 121 VAL E N 1
ATOM 8540 C CA . VAL E 1 121 ? 139.506 99.338 139.749 1.00 76.41 121 VAL E CA 1
ATOM 8541 C C . VAL E 1 121 ? 138.910 98.852 141.065 1.00 76.41 121 VAL E C 1
ATOM 8542 O O . VAL E 1 121 ? 138.999 99.535 142.089 1.00 76.41 121 VAL E O 1
ATOM 8546 N N . VAL E 1 122 ? 138.359 97.640 141.087 1.00 78.41 122 VAL E N 1
ATOM 8547 C CA . VAL E 1 122 ? 137.723 97.155 142.310 1.00 78.41 122 VAL E CA 1
ATOM 8548 C C . VAL E 1 122 ? 138.776 96.733 143.328 1.00 78.41 122 VAL E C 1
ATOM 8549 O O . VAL E 1 122 ? 138.488 96.597 144.521 1.00 78.41 122 VAL E O 1
ATOM 8553 N N . PHE E 1 123 ? 140.015 96.535 142.884 1.00 76.01 123 PHE E N 1
ATOM 8554 C CA . PHE E 1 123 ? 141.078 96.250 143.834 1.00 76.01 123 PHE E CA 1
ATOM 8555 C C . PHE E 1 123 ? 141.832 97.503 144.240 1.00 76.01 123 PHE E C 1
ATOM 8556 O O . PHE E 1 123 ? 142.472 97.514 145.293 1.00 76.01 123 PHE E O 1
ATOM 8564 N N . LEU E 1 124 ? 141.777 98.561 143.436 1.00 83.27 124 LEU E N 1
ATOM 8565 C CA . LEU E 1 124 ? 142.468 99.783 143.822 1.00 83.27 124 LEU E CA 1
ATOM 8566 C C . LEU E 1 124 ? 141.743 100.482 144.959 1.00 83.27 124 LEU E C 1
ATOM 8567 O O . LEU E 1 124 ? 142.325 100.714 146.021 1.00 83.27 124 LEU E O 1
ATOM 8572 N N . ASP E 1 125 ? 140.474 100.806 144.774 1.00 89.56 125 ASP E N 1
ATOM 8573 C CA . ASP E 1 125 ? 139.660 101.242 145.900 1.00 89.56 125 ASP E CA 1
ATOM 8574 C C . ASP E 1 125 ? 139.372 99.988 146.707 1.00 89.56 125 ASP E C 1
ATOM 8575 O O . ASP E 1 125 ? 138.358 99.325 146.501 1.00 89.56 125 ASP E O 1
ATOM 8580 N N . GLY E 1 126 ? 140.249 99.675 147.654 1.00 91.27 126 GLY E N 1
ATOM 8581 C CA . GLY E 1 126 ? 140.302 98.377 148.289 1.00 91.27 126 GLY E CA 1
ATOM 8582 C C . GLY E 1 126 ? 139.196 98.025 149.251 1.00 91.27 126 GLY E C 1
ATOM 8583 O O . GLY E 1 126 ? 139.315 97.006 149.935 1.00 91.27 126 GLY E O 1
ATOM 8584 N N . GLY E 1 127 ? 138.116 98.808 149.308 1.00 96.01 127 GLY E N 1
ATOM 8585 C CA . GLY E 1 127 ? 137.042 98.573 150.257 1.00 96.01 127 GLY E CA 1
ATOM 8586 C C . GLY E 1 127 ? 136.320 97.255 150.080 1.00 96.01 127 GLY E C 1
ATOM 8587 O O . GLY E 1 127 ? 135.746 96.738 151.042 1.00 96.01 127 GLY E O 1
ATOM 8588 N N . TYR E 1 128 ? 136.365 96.677 148.887 1.00 95.87 128 TYR E N 1
ATOM 8589 C CA . TYR E 1 128 ? 135.707 95.397 148.689 1.00 95.87 128 TYR E CA 1
ATOM 8590 C C . TYR E 1 128 ? 136.564 94.252 149.197 1.00 95.87 128 TYR E C 1
ATOM 8591 O O . TYR E 1 128 ? 136.033 93.261 149.703 1.00 95.87 128 TYR E O 1
ATOM 8600 N N . TYR E 1 129 ? 137.884 94.363 149.082 1.00 88.55 129 TYR E N 1
ATOM 8601 C CA . TYR E 1 129 ? 138.732 93.323 149.644 1.00 88.55 129 TYR E CA 1
ATOM 8602 C C . TYR E 1 129 ? 138.736 93.393 151.157 1.00 88.55 129 TYR E C 1
ATOM 8603 O O . TYR E 1 129 ? 138.830 92.362 151.832 1.00 88.55 129 TYR E O 1
ATOM 8612 N N . ARG E 1 130 ? 138.644 94.611 151.702 1.00 100.50 130 ARG E N 1
ATOM 8613 C CA . ARG E 1 130 ? 138.479 94.794 153.141 1.00 100.50 130 ARG E CA 1
ATOM 8614 C C . ARG E 1 130 ? 137.207 94.120 153.620 1.00 100.50 130 ARG E C 1
ATOM 8615 O O . ARG E 1 130 ? 137.201 93.411 154.630 1.00 100.50 130 ARG E O 1
ATOM 8623 N N . CYS E 1 131 ? 136.129 94.283 152.857 1.00 100.59 131 CYS E N 1
ATOM 8624 C CA . CYS E 1 131 ? 134.840 93.755 153.269 1.00 100.59 131 CYS E CA 1
ATOM 8625 C C . CYS E 1 131 ? 134.797 92.251 153.060 1.00 100.59 131 CYS E C 1
ATOM 8626 O O . CYS E 1 131 ? 134.010 91.546 153.694 1.00 100.59 131 CYS E O 1
ATOM 8629 N N . TYR E 1 132 ? 135.645 91.742 152.166 1.00 96.78 132 TYR E N 1
ATOM 8630 C CA . TYR E 1 132 ? 135.722 90.302 151.966 1.00 96.78 132 TYR E CA 1
ATOM 8631 C C . TYR E 1 132 ? 136.409 89.629 153.136 1.00 96.78 132 TYR E C 1
ATOM 8632 O O . TYR E 1 132 ? 136.023 88.534 153.550 1.00 96.78 132 TYR E O 1
ATOM 8641 N N . ARG E 1 133 ? 137.445 90.254 153.670 1.00 103.47 133 ARG E N 1
ATOM 8642 C CA . ARG E 1 133 ? 138.258 89.573 154.662 1.00 103.47 133 ARG E CA 1
ATOM 8643 C C . ARG E 1 133 ? 138.181 90.196 156.042 1.00 103.47 133 ARG E C 1
ATOM 8644 O O . ARG E 1 133 ? 139.042 89.908 156.873 1.00 103.47 133 ARG E O 1
ATOM 8652 N N . SER E 1 134 ? 137.171 91.018 156.323 1.00 104.97 134 SER E N 1
ATOM 8653 C CA . SER E 1 134 ? 137.071 91.608 157.651 1.00 104.97 134 SER E CA 1
ATOM 8654 C C . SER E 1 134 ? 136.640 90.593 158.691 1.00 104.97 134 SER E C 1
ATOM 8655 O O . SER E 1 134 ? 136.829 90.821 159.887 1.00 104.97 134 SER E O 1
ATOM 8658 N N . HIS E 1 135 ? 136.065 89.470 158.271 1.00 108.40 135 HIS E N 1
ATOM 8659 C CA . HIS E 1 135 ? 135.570 88.521 159.252 1.00 108.40 135 HIS E CA 1
ATOM 8660 C C . HIS E 1 135 ? 136.664 87.651 159.843 1.00 108.40 135 HIS E C 1
ATOM 8661 O O . HIS E 1 135 ? 136.407 86.954 160.824 1.00 108.40 135 HIS E O 1
ATOM 8668 N N . GLU E 1 136 ? 137.867 87.657 159.279 1.00 110.42 136 GLU E N 1
ATOM 8669 C CA . GLU E 1 136 ? 138.969 86.940 159.902 1.00 110.42 136 GLU E CA 1
ATOM 8670 C C . GLU E 1 136 ? 139.587 87.710 161.053 1.00 110.42 136 GLU E C 1
ATOM 8671 O O . GLU E 1 136 ? 140.390 87.141 161.796 1.00 110.42 136 GLU E O 1
ATOM 8677 N N . PHE E 1 137 ? 139.237 88.976 161.217 1.00 114.07 137 PHE E N 1
ATOM 8678 C CA . PHE E 1 137 ? 139.887 89.844 162.180 1.00 114.07 137 PHE E CA 1
ATOM 8679 C C . PHE E 1 137 ? 138.967 90.363 163.267 1.00 114.07 137 PHE E C 1
ATOM 8680 O O . PHE E 1 137 ? 139.444 90.655 164.361 1.00 114.07 137 PHE E O 1
ATOM 8688 N N . CYS E 1 138 ? 137.670 90.503 162.999 1.00 123.96 138 CYS E N 1
ATOM 8689 C CA . CYS E 1 138 ? 136.728 90.986 164.007 1.00 123.96 138 CYS E CA 1
ATOM 8690 C C . CYS E 1 138 ? 136.024 89.792 164.647 1.00 123.96 138 CYS E C 1
ATOM 8691 O O . CYS E 1 138 ? 134.869 89.467 164.370 1.00 123.96 138 CYS E O 1
ATOM 8694 N N . LEU E 1 139 ? 136.762 89.143 165.532 1.00 132.68 139 LEU E N 1
ATOM 8695 C CA . LEU E 1 139 ? 136.350 87.924 166.204 1.00 132.68 139 LEU E CA 1
ATOM 8696 C C . LEU E 1 139 ? 135.991 88.261 167.645 1.00 132.68 139 LEU E C 1
ATOM 8697 O O . LEU E 1 139 ? 136.578 89.178 168.225 1.00 132.68 139 LEU E O 1
ATOM 8702 N N . ILE E 1 140 ? 135.027 87.539 168.225 1.00 137.96 140 ILE E N 1
ATOM 8703 C CA . ILE E 1 140 ? 134.711 87.802 169.627 1.00 137.96 140 ILE E CA 1
ATOM 8704 C C . ILE E 1 140 ? 135.654 86.957 170.469 1.00 137.96 140 ILE E C 1
ATOM 8705 O O . ILE E 1 140 ? 135.320 85.848 170.904 1.00 137.96 140 ILE E O 1
ATOM 8710 N N . SER E 1 141 ? 136.875 87.447 170.619 1.00 145.48 141 SER E N 1
ATOM 8711 C CA . SER E 1 141 ? 137.731 87.106 171.737 1.00 145.48 141 SER E CA 1
ATOM 8712 C C . SER E 1 141 ? 138.368 88.407 172.192 1.00 145.48 141 SER E C 1
ATOM 8713 O O . SER E 1 141 ? 138.706 88.582 173.366 1.00 145.48 141 SER E O 1
ATOM 8716 N N . ASP E 1 142 ? 138.509 89.332 171.241 1.00 153.45 142 ASP E N 1
ATOM 8717 C CA . ASP E 1 142 ? 139.272 90.550 171.434 1.00 153.45 142 ASP E CA 1
ATOM 8718 C C . ASP E 1 142 ? 138.718 91.766 170.706 1.00 153.45 142 ASP E C 1
ATOM 8719 O O . ASP E 1 142 ? 139.415 92.784 170.636 1.00 153.45 142 ASP E O 1
ATOM 8724 N N . ALA E 1 143 ? 137.523 91.678 170.125 1.00 152.18 143 ALA E N 1
ATOM 8725 C CA . ALA E 1 143 ? 136.961 92.801 169.386 1.00 152.18 143 ALA E CA 1
ATOM 8726 C C . ALA E 1 143 ? 136.622 93.948 170.328 1.00 152.18 143 ALA E C 1
ATOM 8727 O O . ALA E 1 143 ? 136.387 93.740 171.520 1.00 152.18 143 ALA E O 1
ATOM 8729 N N . ILE E 1 144 ? 136.614 95.167 169.788 1.00 153.73 144 ILE E N 1
ATOM 8730 C CA . ILE E 1 144 ? 136.433 96.343 170.626 1.00 153.73 144 ILE E CA 1
ATOM 8731 C C . ILE E 1 144 ? 134.982 96.505 171.067 1.00 153.73 144 ILE E C 1
ATOM 8732 O O . ILE E 1 144 ? 134.721 96.877 172.219 1.00 153.73 144 ILE E O 1
ATOM 8737 N N . LEU E 1 145 ? 134.026 96.172 170.208 1.00 152.56 145 LEU E N 1
ATOM 8738 C CA . LEU E 1 145 ? 132.640 96.532 170.460 1.00 152.56 145 LEU E CA 1
ATOM 8739 C C . LEU E 1 145 ? 131.772 95.359 170.890 1.00 152.56 145 LEU E C 1
ATOM 8740 O O . LEU E 1 145 ? 130.548 95.445 170.772 1.00 152.56 145 LEU E O 1
ATOM 8745 N N . CYS E 1 146 ? 132.360 94.270 171.378 1.00 158.46 146 CYS E N 1
ATOM 8746 C CA . CYS E 1 146 ? 131.595 93.122 171.865 1.00 158.46 146 CYS E CA 1
ATOM 8747 C C . CYS E 1 146 ? 131.548 93.076 173.388 1.00 158.46 146 CYS E C 1
ATOM 8748 O O . CYS E 1 146 ? 131.409 92.004 173.985 1.00 158.46 146 CYS E O 1
ATOM 8751 N N . LYS E 1 147 ? 131.653 94.232 174.037 1.00 158.05 147 LYS E N 1
ATOM 8752 C CA . LYS E 1 147 ? 131.669 94.344 175.491 1.00 158.05 147 LYS E CA 1
ATOM 8753 C C . LYS E 1 147 ? 130.387 94.923 176.062 1.00 158.05 147 LYS E C 1
ATOM 8754 O O . LYS E 1 147 ? 129.759 94.296 176.918 1.00 158.05 147 LYS E O 1
ATOM 8760 N N . ASN E 1 148 ? 129.978 96.103 175.603 1.00 159.77 148 ASN E N 1
ATOM 8761 C CA . ASN E 1 148 ? 128.693 96.687 175.952 1.00 159.77 148 ASN E CA 1
ATOM 8762 C C . ASN E 1 148 ? 127.612 96.368 174.934 1.00 159.77 148 ASN E C 1
ATOM 8763 O O . ASN E 1 148 ? 126.443 96.251 175.303 1.00 159.77 148 ASN E O 1
ATOM 8768 N N . SER E 1 149 ? 127.985 96.176 173.666 1.00 160.88 149 SER E N 1
ATOM 8769 C CA . SER E 1 149 ? 127.004 95.921 172.620 1.00 160.88 149 SER E CA 1
ATOM 8770 C C . SER E 1 149 ? 126.696 94.439 172.454 1.00 160.88 149 SER E C 1
ATOM 8771 O O . SER E 1 149 ? 126.290 94.021 171.364 1.00 160.88 149 SER E O 1
ATOM 8774 N N . THR E 1 150 ? 126.862 93.639 173.509 1.00 161.45 150 THR E N 1
ATOM 8775 C CA . THR E 1 150 ? 126.512 92.224 173.467 1.00 161.45 150 THR E CA 1
ATOM 8776 C C . THR E 1 150 ? 124.999 92.052 173.502 1.00 161.45 150 THR E C 1
ATOM 8777 O O . THR E 1 150 ? 124.482 90.984 173.164 1.00 161.45 150 THR E O 1
ATOM 8781 N N . ILE E 1 151 ? 124.282 93.103 173.902 1.00 159.62 151 ILE E N 1
ATOM 8782 C CA . ILE E 1 151 ? 122.838 93.136 173.709 1.00 159.62 151 ILE E CA 1
ATOM 8783 C C . ILE E 1 151 ? 122.513 93.245 172.222 1.00 159.62 151 ILE E C 1
ATOM 8784 O O . ILE E 1 151 ? 121.538 92.660 171.740 1.00 159.62 151 ILE E O 1
ATOM 8789 N N . LEU E 1 152 ? 123.361 93.944 171.458 1.00 158.32 152 LEU E N 1
ATOM 8790 C CA . LEU E 1 152 ? 123.107 94.105 170.029 1.00 158.32 152 LEU E CA 1
ATOM 8791 C C . LEU E 1 152 ? 123.441 92.837 169.253 1.00 158.32 152 LEU E C 1
ATOM 8792 O O . LEU E 1 152 ? 122.932 92.632 168.146 1.00 158.32 152 LEU E O 1
ATOM 8797 N N . ASN E 1 153 ? 124.309 91.983 169.796 1.00 154.53 153 ASN E N 1
ATOM 8798 C CA . ASN E 1 153 ? 124.442 90.644 169.232 1.00 154.53 153 ASN E CA 1
ATOM 8799 C C . ASN E 1 153 ? 123.290 89.758 169.678 1.00 154.53 153 ASN E C 1
ATOM 8800 O O . ASN E 1 153 ? 122.704 89.029 168.872 1.00 154.53 153 ASN E O 1
ATOM 8805 N N . SER E 1 154 ? 122.942 89.816 170.966 1.00 159.74 154 SER E N 1
ATOM 8806 C CA . SER E 1 154 ? 121.874 88.995 171.522 1.00 159.74 154 SER E CA 1
ATOM 8807 C C . SER E 1 154 ? 120.515 89.678 171.476 1.00 159.74 154 SER E C 1
ATOM 8808 O O . SER E 1 154 ? 119.700 89.445 172.376 1.00 159.74 154 SER E O 1
ATOM 8811 N N . TYR E 1 155 ? 120.283 90.542 170.481 1.00 157.71 155 TYR E N 1
ATOM 8812 C CA . TYR E 1 155 ? 118.990 91.198 170.310 1.00 157.71 155 TYR E CA 1
ATOM 8813 C C . TYR E 1 155 ? 117.884 90.181 170.077 1.00 157.71 155 TYR E C 1
ATOM 8814 O O . TYR E 1 155 ? 116.878 90.166 170.795 1.00 157.71 155 TYR E O 1
ATOM 8823 N N . ALA E 1 156 ? 118.060 89.312 169.090 1.00 154.55 156 ALA E N 1
ATOM 8824 C CA . ALA E 1 156 ? 117.068 88.297 168.798 1.00 154.55 156 ALA E CA 1
ATOM 8825 C C . ALA E 1 156 ? 117.781 86.972 168.611 1.00 154.55 156 ALA E C 1
ATOM 8826 O O . ALA E 1 156 ? 119.007 86.888 168.707 1.00 154.55 156 ALA E O 1
ATOM 8828 N N . SER E 1 157 ? 116.993 85.927 168.362 1.00 151.43 157 SER E N 1
ATOM 8829 C CA . SER E 1 157 ? 117.583 84.654 167.974 1.00 151.43 157 SER E CA 1
ATOM 8830 C C . SER E 1 157 ? 118.230 84.748 166.600 1.00 151.43 157 SER E C 1
ATOM 8831 O O . SER E 1 157 ? 119.252 84.097 166.349 1.00 151.43 157 SER E O 1
ATOM 8834 N N . THR E 1 158 ? 117.666 85.572 165.715 1.00 150.05 158 THR E N 1
ATOM 8835 C CA . THR E 1 158 ? 118.259 85.791 164.402 1.00 150.05 158 THR E CA 1
ATOM 8836 C C . THR E 1 158 ? 119.543 86.597 164.489 1.00 150.05 158 THR E C 1
ATOM 8837 O O . THR E 1 158 ? 120.547 86.224 163.874 1.00 150.05 158 THR E O 1
ATOM 8841 N N . SER E 1 159 ? 119.539 87.677 165.274 1.00 148.18 159 SER E N 1
ATOM 8842 C CA . SER E 1 159 ? 120.643 88.631 165.271 1.00 148.18 159 SER E CA 1
ATOM 8843 C C . SER E 1 159 ? 121.896 88.103 165.960 1.00 148.18 159 SER E C 1
ATOM 8844 O O . SER E 1 159 ? 122.924 88.785 165.961 1.00 148.18 159 SER E O 1
ATOM 8847 N N . SER E 1 160 ? 121.838 86.921 166.564 1.00 145.53 160 SER E N 1
ATOM 8848 C CA . SER E 1 160 ? 123.062 86.251 166.972 1.00 145.53 160 SER E CA 1
ATOM 8849 C C . SER E 1 160 ? 123.357 85.058 166.076 1.00 145.53 160 SER E C 1
ATOM 8850 O O . SER E 1 160 ? 124.449 84.954 165.513 1.00 145.53 160 SER E O 1
ATOM 8853 N N . PHE E 1 161 ? 122.385 84.167 165.909 1.00 142.34 161 PHE E N 1
ATOM 8854 C CA . PHE E 1 161 ? 122.638 82.896 165.250 1.00 142.34 161 PHE E CA 1
ATOM 8855 C C . PHE E 1 161 ? 122.702 82.996 163.733 1.00 142.34 161 PHE E C 1
ATOM 8856 O O . PHE E 1 161 ? 123.638 82.472 163.123 1.00 142.34 161 PHE E O 1
ATOM 8864 N N . ASN E 1 162 ? 121.728 83.647 163.102 1.00 139.87 162 ASN E N 1
ATOM 8865 C CA . ASN E 1 162 ? 121.762 83.761 161.649 1.00 139.87 162 ASN E CA 1
ATOM 8866 C C . ASN E 1 162 ? 122.664 84.905 161.214 1.00 139.87 162 ASN E C 1
ATOM 8867 O O . ASN E 1 162 ? 123.258 84.863 160.131 1.00 139.87 162 ASN E O 1
ATOM 8872 N N . LYS E 1 163 ? 122.774 85.944 162.042 1.00 131.17 163 LYS E N 1
ATOM 8873 C CA . LYS E 1 163 ? 123.596 87.085 161.668 1.00 131.17 163 LYS E CA 1
ATOM 8874 C C . LYS E 1 163 ? 125.071 86.747 161.762 1.00 131.17 163 LYS E C 1
ATOM 8875 O O . LYS E 1 163 ? 125.890 87.330 161.046 1.00 131.17 163 LYS E O 1
ATOM 8881 N N . ILE E 1 164 ? 125.445 85.829 162.654 1.00 132.89 164 ILE E N 1
ATOM 8882 C CA . ILE E 1 164 ? 126.861 85.507 162.770 1.00 132.89 164 ILE E CA 1
ATOM 8883 C C . ILE E 1 164 ? 127.171 84.043 162.499 1.00 132.89 164 ILE E C 1
ATOM 8884 O O . ILE E 1 164 ? 127.758 83.716 161.466 1.00 132.89 164 ILE E O 1
ATOM 8889 N N . SER E 1 165 ? 126.772 83.146 163.397 1.00 141.07 165 SER E N 1
ATOM 8890 C CA . SER E 1 165 ? 127.215 81.755 163.368 1.00 141.07 165 SER E CA 1
ATOM 8891 C C . SER E 1 165 ? 126.387 80.969 164.371 1.00 141.07 165 SER E C 1
ATOM 8892 O O . SER E 1 165 ? 125.557 81.524 165.093 1.00 141.07 165 SER E O 1
ATOM 8895 N N . ASP E 1 166 ? 126.668 79.667 164.452 1.00 147.08 166 ASP E N 1
ATOM 8896 C CA . ASP E 1 166 ? 126.001 78.765 165.384 1.00 147.08 166 ASP E CA 1
ATOM 8897 C C . ASP E 1 166 ? 126.286 79.128 166.837 1.00 147.08 166 ASP E C 1
ATOM 8898 O O . ASP E 1 166 ? 125.511 78.780 167.732 1.00 147.08 166 ASP E O 1
ATOM 8903 N N . ASN E 1 167 ? 127.387 79.838 167.081 1.00 142.66 167 ASN E N 1
ATOM 8904 C CA . ASN E 1 167 ? 127.743 80.222 168.438 1.00 142.66 167 ASN E CA 1
ATOM 8905 C C . ASN E 1 167 ? 127.942 81.723 168.588 1.00 142.66 167 ASN E C 1
ATOM 8906 O O . ASN E 1 167 ? 128.243 82.181 169.696 1.00 142.66 167 ASN E O 1
ATOM 8911 N N . GLY E 1 168 ? 127.781 82.503 167.527 1.00 138.05 168 GLY E N 1
ATOM 8912 C CA . GLY E 1 168 ? 128.154 83.900 167.620 1.00 138.05 168 GLY E CA 1
ATOM 8913 C C . GLY E 1 168 ? 129.653 84.081 167.711 1.00 138.05 168 GLY E C 1
ATOM 8914 O O . GLY E 1 168 ? 130.155 84.572 168.729 1.00 138.05 168 GLY E O 1
ATOM 8915 N N . LYS E 1 169 ? 130.382 83.676 166.673 1.00 131.92 169 LYS E N 1
ATOM 8916 C CA . LYS E 1 169 ? 131.838 83.687 166.715 1.00 131.92 169 LYS E CA 1
ATOM 8917 C C . LYS E 1 169 ? 132.382 85.099 166.548 1.00 131.92 169 LYS E C 1
ATOM 8918 O O . LYS E 1 169 ? 133.245 85.542 167.311 1.00 131.92 169 LYS E O 1
ATOM 8924 N N . TYR E 1 170 ? 131.873 85.823 165.562 1.00 127.67 170 TYR E N 1
ATOM 8925 C CA . TYR E 1 170 ? 132.382 87.126 165.169 1.00 127.67 170 TYR E CA 1
ATOM 8926 C C . TYR E 1 170 ? 131.461 88.238 165.652 1.00 127.67 170 TYR E C 1
ATOM 8927 O O . TYR E 1 170 ? 130.265 88.045 165.856 1.00 127.67 170 TYR E O 1
ATOM 8936 N N . CYS E 1 171 ? 132.044 89.415 165.854 1.00 130.05 171 CYS E N 1
ATOM 8937 C CA . CYS E 1 171 ? 131.301 90.562 166.356 1.00 130.05 171 CYS E CA 1
ATOM 8938 C C . CYS E 1 171 ? 130.682 91.290 165.179 1.00 130.05 171 CYS E C 1
ATOM 8939 O O . CYS E 1 171 ? 131.414 91.733 164.283 1.00 130.05 171 CYS E O 1
ATOM 8942 N N . PRO E 1 172 ? 129.356 91.436 165.120 1.00 126.46 172 PRO E N 1
ATOM 8943 C CA . PRO E 1 172 ? 128.699 91.944 163.909 1.00 126.46 172 PRO E CA 1
ATOM 8944 C C . PRO E 1 172 ? 129.028 93.398 163.585 1.00 126.46 172 PRO E C 1
ATOM 8945 O O . PRO E 1 172 ? 129.340 93.675 162.419 1.00 126.46 172 PRO E O 1
ATOM 8949 N N . PRO E 1 173 ? 129.000 94.369 164.522 1.00 126.93 173 PRO E N 1
ATOM 8950 C CA . PRO E 1 173 ? 129.366 95.721 164.073 1.00 126.93 173 PRO E CA 1
ATOM 8951 C C . PRO E 1 173 ? 130.852 95.909 163.850 1.00 126.93 173 PRO E C 1
ATOM 8952 O O . PRO E 1 173 ? 131.257 96.933 163.289 1.00 126.93 173 PRO E O 1
ATOM 8956 N N . CYS E 1 174 ? 131.682 94.955 164.269 1.00 128.91 174 CYS E N 1
ATOM 8957 C CA . CYS E 1 174 ? 133.091 95.021 163.904 1.00 128.91 174 CYS E CA 1
ATOM 8958 C C . CYS E 1 174 ? 133.292 94.652 162.442 1.00 128.91 174 CYS E C 1
ATOM 8959 O O . CYS E 1 174 ? 134.144 95.233 161.766 1.00 128.91 174 CYS E O 1
ATOM 8962 N N . ILE E 1 175 ? 132.520 93.683 161.940 1.00 122.36 175 ILE E N 1
ATOM 8963 C CA . ILE E 1 175 ? 132.527 93.361 160.514 1.00 122.36 175 ILE E CA 1
ATOM 8964 C C . ILE E 1 175 ? 132.023 94.556 159.720 1.00 122.36 175 ILE E C 1
ATOM 8965 O O . ILE E 1 175 ? 132.525 94.874 158.634 1.00 122.36 175 ILE E O 1
ATOM 8970 N N . CYS E 1 176 ? 131.092 95.291 160.311 1.00 128.23 176 CYS E N 1
ATOM 8971 C CA . CYS E 1 176 ? 130.471 96.451 159.697 1.00 128.23 176 CYS E CA 1
ATOM 8972 C C . CYS E 1 176 ? 131.446 97.612 159.609 1.00 128.23 176 CYS E C 1
ATOM 8973 O O . CYS E 1 176 ? 131.652 98.168 158.528 1.00 128.23 176 CYS E O 1
ATOM 8976 N N . VAL E 1 177 ? 132.052 97.975 160.738 1.00 128.00 177 VAL E N 1
ATOM 8977 C CA . VAL E 1 177 ? 133.070 99.019 160.843 1.00 128.00 177 VAL E CA 1
ATOM 8978 C C . VAL E 1 177 ? 134.272 98.397 161.539 1.00 128.00 177 VAL E C 1
ATOM 8979 O O . VAL E 1 177 ? 134.171 97.989 162.704 1.00 128.00 177 VAL E O 1
ATOM 8983 N N . PRO E 1 178 ? 135.416 98.305 160.880 1.00 127.01 178 PRO E N 1
ATOM 8984 C CA . PRO E 1 178 ? 136.493 97.450 161.374 1.00 127.01 178 PRO E CA 1
ATOM 8985 C C . PRO E 1 178 ? 137.504 98.201 162.227 1.00 127.01 178 PRO E C 1
ATOM 8986 O O . PRO E 1 178 ? 137.458 99.422 162.383 1.00 127.01 178 PRO E O 1
ATOM 8990 N N . ASN E 1 179 ? 138.410 97.411 162.800 1.00 126.12 179 ASN E N 1
ATOM 8991 C CA . ASN E 1 179 ? 139.605 97.858 163.495 1.00 126.12 179 ASN E CA 1
ATOM 8992 C C . ASN E 1 179 ? 140.426 98.767 162.588 1.00 126.12 179 ASN E C 1
ATOM 8993 O O . ASN E 1 179 ? 140.923 98.302 161.553 1.00 126.12 179 ASN E O 1
ATOM 8998 N N . PRO E 1 180 ? 140.588 100.044 162.930 1.00 121.30 180 PRO E N 1
ATOM 8999 C CA . PRO E 1 180 ? 141.144 101.004 161.961 1.00 121.30 180 PRO E CA 1
ATOM 9000 C C . PRO E 1 180 ? 142.608 100.788 161.624 1.00 121.30 180 PRO E C 1
ATOM 9001 O O . PRO E 1 180 ? 143.050 101.203 160.544 1.00 121.30 180 PRO E O 1
ATOM 9005 N N . THR E 1 181 ? 143.371 100.121 162.487 1.00 119.48 181 THR E N 1
ATOM 9006 C CA . THR E 1 181 ? 144.697 99.695 162.065 1.00 119.48 181 THR E CA 1
ATOM 9007 C C . THR E 1 181 ? 144.637 98.494 161.127 1.00 119.48 181 THR E C 1
ATOM 9008 O O . THR E 1 181 ? 145.430 98.412 160.184 1.00 119.48 181 THR E O 1
ATOM 9012 N N . ASP E 1 182 ? 143.693 97.581 161.333 1.00 113.07 182 ASP E N 1
ATOM 9013 C CA . ASP E 1 182 ? 143.532 96.463 160.420 1.00 113.07 182 ASP E CA 1
ATOM 9014 C C . ASP E 1 182 ? 142.692 96.829 159.212 1.00 113.07 182 ASP E C 1
ATOM 9015 O O . ASP E 1 182 ? 142.740 96.129 158.197 1.00 113.07 182 ASP E O 1
ATOM 9020 N N . ALA E 1 183 ? 141.921 97.911 159.298 1.00 108.94 183 ALA E N 1
ATOM 9021 C CA . ALA E 1 183 ? 141.237 98.416 158.118 1.00 108.94 183 ALA E CA 1
ATOM 9022 C C . ALA E 1 183 ? 142.237 98.949 157.111 1.00 108.94 183 ALA E C 1
ATOM 9023 O O . ALA E 1 183 ? 142.074 98.765 155.903 1.00 108.94 183 ALA E O 1
ATOM 9025 N N . SER E 1 184 ? 143.299 99.593 157.589 1.00 105.33 184 SER E N 1
ATOM 9026 C CA . SER E 1 184 ? 144.293 100.081 156.647 1.00 105.33 184 SER E CA 1
ATOM 9027 C C . SER E 1 184 ? 145.240 98.977 156.201 1.00 105.33 184 SER E C 1
ATOM 9028 O O . SER E 1 184 ? 145.841 99.083 155.129 1.00 105.33 184 SER E O 1
ATOM 9031 N N . TYR E 1 185 ? 145.383 97.914 156.989 1.00 96.08 185 TYR E N 1
ATOM 9032 C CA . TYR E 1 185 ? 146.239 96.812 156.569 1.00 96.08 185 TYR E CA 1
ATOM 9033 C C . TYR E 1 185 ? 145.607 96.023 155.436 1.00 96.08 185 TYR E C 1
ATOM 9034 O O . TYR E 1 185 ? 146.294 95.599 154.504 1.00 96.08 185 TYR E O 1
ATOM 9043 N N . LEU E 1 186 ? 144.299 95.787 155.509 1.00 95.16 186 LEU E N 1
ATOM 9044 C CA . LEU E 1 186 ? 143.647 95.006 154.464 1.00 95.16 186 LEU E CA 1
ATOM 9045 C C . LEU E 1 186 ? 143.443 95.837 153.214 1.00 95.16 186 LEU E C 1
ATOM 9046 O O . LEU E 1 186 ? 143.520 95.313 152.101 1.00 95.16 186 LEU E O 1
ATOM 9051 N N . GLU E 1 187 ? 143.198 97.134 153.379 1.00 95.44 187 GLU E N 1
ATOM 9052 C CA . GLU E 1 187 ? 143.033 98.013 152.231 1.00 95.44 187 GLU E CA 1
ATOM 9053 C C . GLU E 1 187 ? 144.333 98.151 151.451 1.00 95.44 187 GLU E C 1
ATOM 9054 O O . GLU E 1 187 ? 144.326 98.230 150.221 1.00 95.44 187 GLU E O 1
ATOM 9060 N N . ALA E 1 188 ? 145.468 98.122 152.140 1.00 89.78 188 ALA E N 1
ATOM 9061 C CA . ALA E 1 188 ? 146.729 98.286 151.431 1.00 89.78 188 ALA E CA 1
ATOM 9062 C C . ALA E 1 188 ? 147.220 96.974 150.843 1.00 89.78 188 ALA E C 1
ATOM 9063 O O . ALA E 1 188 ? 147.967 96.972 149.861 1.00 89.78 188 ALA E O 1
ATOM 9065 N N . GLU E 1 189 ? 146.819 95.846 151.423 1.00 86.53 189 GLU E N 1
ATOM 9066 C CA . GLU E 1 189 ? 147.140 94.567 150.803 1.00 86.53 189 GLU E CA 1
ATOM 9067 C C . GLU E 1 189 ? 146.325 94.363 149.540 1.00 86.53 189 GLU E C 1
ATOM 9068 O O . GLU E 1 189 ? 146.726 93.621 148.638 1.00 86.53 189 GLU E O 1
ATOM 9074 N N . SER E 1 190 ? 145.171 95.022 149.458 1.00 82.83 190 SER E N 1
ATOM 9075 C CA . SER E 1 190 ? 144.391 95.006 148.231 1.00 82.83 190 SER E CA 1
ATOM 9076 C C . SER E 1 190 ? 145.106 95.745 147.114 1.00 82.83 190 SER E C 1
ATOM 9077 O O . SER E 1 190 ? 145.125 95.283 145.971 1.00 82.83 190 SER E O 1
ATOM 9080 N N . GLN E 1 191 ? 145.708 96.892 147.423 1.00 82.22 191 GLN E N 1
ATOM 9081 C CA . GLN E 1 191 ? 146.303 97.703 146.366 1.00 82.22 191 GLN E CA 1
ATOM 9082 C C . GLN E 1 191 ? 147.582 97.088 145.822 1.00 82.22 191 GLN E C 1
ATOM 9083 O O . GLN E 1 191 ? 147.955 97.363 144.678 1.00 82.22 191 GLN E O 1
ATOM 9089 N N . ILE E 1 192 ? 148.257 96.248 146.602 1.00 79.08 192 ILE E N 1
ATOM 9090 C CA . ILE E 1 192 ? 149.349 95.458 146.042 1.00 79.08 192 ILE E CA 1
ATOM 9091 C C . ILE E 1 192 ? 148.806 94.444 145.045 1.00 79.08 192 ILE E C 1
ATOM 9092 O O . ILE E 1 192 ? 149.400 94.213 143.985 1.00 79.08 192 ILE E O 1
ATOM 9097 N N . TYR E 1 193 ? 147.641 93.864 145.336 1.00 79.95 193 TYR E N 1
ATOM 9098 C CA . TYR E 1 193 ? 147.076 92.863 144.436 1.00 79.95 193 TYR E CA 1
ATOM 9099 C C . TYR E 1 193 ? 146.582 93.488 143.143 1.00 79.95 193 TYR E C 1
ATOM 9100 O O . TYR E 1 193 ? 146.524 92.817 142.110 1.00 79.95 193 TYR E O 1
ATOM 9109 N N . ALA E 1 194 ? 146.237 94.772 143.175 1.00 78.10 194 ALA E N 1
ATOM 9110 C CA . ALA E 1 194 ? 145.805 95.452 141.961 1.00 78.10 194 ALA E CA 1
ATOM 9111 C C . ALA E 1 194 ? 146.948 95.594 140.976 1.00 78.10 194 ALA E C 1
ATOM 9112 O O . ALA E 1 194 ? 146.796 95.299 139.789 1.00 78.10 194 ALA E O 1
ATOM 9114 N N . TRP E 1 195 ? 148.112 96.034 141.452 1.00 76.94 195 TRP E N 1
ATOM 9115 C CA . TRP E 1 195 ? 149.230 96.217 140.535 1.00 76.94 195 TRP E CA 1
ATOM 9116 C C . TRP E 1 195 ? 149.833 94.887 140.129 1.00 76.94 195 TRP E C 1
ATOM 9117 O O . TRP E 1 195 ? 150.429 94.778 139.055 1.00 76.94 195 TRP E O 1
ATOM 9128 N N . GLY E 1 196 ? 149.674 93.860 140.956 1.00 81.51 196 GLY E N 1
ATOM 9129 C CA . GLY E 1 196 ? 150.081 92.533 140.537 1.00 81.51 196 GLY E CA 1
ATOM 9130 C C . GLY E 1 196 ? 149.202 91.999 139.426 1.00 81.51 196 GLY E C 1
ATOM 9131 O O . GLY E 1 196 ? 149.654 91.249 138.561 1.00 81.51 196 GLY E O 1
ATOM 9132 N N . LEU E 1 197 ? 147.938 92.412 139.416 1.00 83.65 197 LEU E N 1
ATOM 9133 C CA . LEU E 1 197 ? 147.005 91.943 138.400 1.00 83.65 197 LEU E CA 1
ATOM 9134 C C . LEU E 1 197 ? 147.242 92.643 137.070 1.00 83.65 197 LEU E C 1
ATOM 9135 O O . LEU E 1 197 ? 147.277 92.004 136.014 1.00 83.65 197 LEU E O 1
ATOM 9140 N N . LEU E 1 198 ? 147.407 93.965 137.105 1.00 80.65 198 LEU E N 1
ATOM 9141 C CA . LEU E 1 198 ? 147.580 94.725 135.874 1.00 80.65 198 LEU E CA 1
ATOM 9142 C C . LEU E 1 198 ? 148.925 94.437 135.229 1.00 80.65 198 LEU E C 1
ATOM 9143 O O . LEU E 1 198 ? 149.057 94.476 134.004 1.00 80.65 198 LEU E O 1
ATOM 9148 N N . LEU E 1 199 ? 149.933 94.114 136.034 1.00 87.49 199 LEU E N 1
ATOM 9149 C CA . LEU E 1 199 ? 151.225 93.780 135.451 1.00 87.49 199 LEU E CA 1
ATOM 9150 C C . LEU E 1 199 ? 151.233 92.373 134.882 1.00 87.49 199 LEU E C 1
ATOM 9151 O O . LEU E 1 199 ? 151.789 92.147 133.804 1.00 87.49 199 LEU E O 1
ATOM 9156 N N . PHE E 1 200 ? 150.631 91.412 135.581 1.00 92.87 200 PHE E N 1
ATOM 9157 C CA . PHE E 1 200 ? 150.670 90.039 135.093 1.00 92.87 200 PHE E CA 1
ATOM 9158 C C . PHE E 1 200 ? 149.797 89.869 133.858 1.00 92.87 200 PHE E C 1
ATOM 9159 O O . PHE E 1 200 ? 150.160 89.148 132.924 1.00 92.87 200 PHE E O 1
ATOM 9167 N N . SER E 1 201 ? 148.649 90.541 133.821 1.00 88.88 201 SER E N 1
ATOM 9168 C CA . SER E 1 201 ? 147.831 90.474 132.619 1.00 88.88 201 SER E CA 1
ATOM 9169 C C . SER E 1 201 ? 148.417 91.318 131.500 1.00 88.88 201 SER E C 1
ATOM 9170 O O . SER E 1 201 ? 148.200 91.015 130.327 1.00 88.88 201 SER E O 1
ATOM 9173 N N . GLY E 1 202 ? 149.162 92.369 131.833 1.00 88.77 202 GLY E N 1
ATOM 9174 C CA . GLY E 1 202 ? 149.782 93.171 130.792 1.00 88.77 202 GLY E CA 1
ATOM 9175 C C . GLY E 1 202 ? 150.954 92.464 130.143 1.00 88.77 202 GLY E C 1
ATOM 9176 O O . GLY E 1 202 ? 151.147 92.542 128.929 1.00 88.77 202 GLY E O 1
ATOM 9177 N N . VAL E 1 203 ? 151.747 91.757 130.945 1.00 89.92 203 VAL E N 1
ATOM 9178 C CA . VAL E 1 203 ? 152.906 91.046 130.415 1.00 89.92 203 VAL E CA 1
ATOM 9179 C C . VAL E 1 203 ? 152.460 89.847 129.588 1.00 89.92 203 VAL E C 1
ATOM 9180 O O . VAL E 1 203 ? 152.990 89.589 128.502 1.00 89.92 203 VAL E O 1
ATOM 9184 N N . ALA E 1 204 ? 151.446 89.124 130.063 1.00 92.13 204 ALA E N 1
ATOM 9185 C CA . ALA E 1 204 ? 150.994 87.942 129.338 1.00 92.13 204 ALA E CA 1
ATOM 9186 C C . ALA E 1 204 ? 150.247 88.323 128.067 1.00 92.13 204 ALA E C 1
ATOM 9187 O O . ALA E 1 204 ? 150.253 87.574 127.087 1.00 92.13 204 ALA E O 1
ATOM 9189 N N . ALA E 1 205 ? 149.614 89.495 128.049 1.00 93.17 205 ALA E N 1
ATOM 9190 C CA . ALA E 1 205 ? 149.045 89.968 126.795 1.00 93.17 205 ALA E CA 1
ATOM 9191 C C . ALA E 1 205 ? 150.133 90.470 125.865 1.00 93.17 205 ALA E C 1
ATOM 9192 O O . ALA E 1 205 ? 149.978 90.427 124.643 1.00 93.17 205 ALA E O 1
ATOM 9194 N N . PHE E 1 206 ? 151.246 90.938 126.422 1.00 94.12 206 PHE E N 1
ATOM 9195 C CA . PHE E 1 206 ? 152.355 91.374 125.583 1.00 94.12 206 PHE E CA 1
ATOM 9196 C C . PHE E 1 206 ? 153.056 90.185 124.940 1.00 94.12 206 PHE E C 1
ATOM 9197 O O . PHE E 1 206 ? 153.492 90.259 123.788 1.00 94.12 206 PHE E O 1
ATOM 9205 N N . LEU E 1 207 ? 153.167 89.072 125.662 1.00 95.70 207 LEU E N 1
ATOM 9206 C CA . LEU E 1 207 ? 153.858 87.919 125.100 1.00 95.70 207 LEU E CA 1
ATOM 9207 C C . LEU E 1 207 ? 152.974 87.162 124.121 1.00 95.70 207 LEU E C 1
ATOM 9208 O O . LEU E 1 207 ? 153.477 86.513 123.199 1.00 95.70 207 LEU E O 1
ATOM 9213 N N . VAL E 1 208 ? 151.656 87.227 124.302 1.00 99.04 208 VAL E N 1
ATOM 9214 C CA . VAL E 1 208 ? 150.754 86.595 123.345 1.00 99.04 208 VAL E CA 1
ATOM 9215 C C . VAL E 1 208 ? 150.731 87.388 122.046 1.00 99.04 208 VAL E C 1
ATOM 9216 O O . VAL E 1 208 ? 150.752 86.814 120.949 1.00 99.04 208 VAL E O 1
ATOM 9220 N N . ILE E 1 209 ? 150.748 88.719 122.153 1.00 101.83 209 ILE E N 1
ATOM 9221 C CA . ILE E 1 209 ? 150.799 89.573 120.968 1.00 101.83 209 ILE E CA 1
ATOM 9222 C C . ILE E 1 209 ? 152.102 89.371 120.208 1.00 101.83 209 ILE E C 1
ATOM 9223 O O . ILE E 1 209 ? 152.098 89.193 118.986 1.00 101.83 209 ILE E O 1
ATOM 9228 N N . THR E 1 210 ? 153.224 89.329 120.922 1.00 104.73 210 THR E N 1
ATOM 9229 C CA . THR E 1 210 ? 154.522 89.252 120.261 1.00 104.73 210 THR E CA 1
ATOM 9230 C C . THR E 1 210 ? 154.740 87.888 119.611 1.00 104.73 210 THR E C 1
ATOM 9231 O O . THR E 1 210 ? 155.330 87.792 118.529 1.00 104.73 210 THR E O 1
ATOM 9235 N N . CYS E 1 211 ? 154.211 86.823 120.214 1.00 109.43 211 CYS E N 1
ATOM 9236 C CA . CYS E 1 211 ? 154.317 85.512 119.582 1.00 109.43 211 CYS E CA 1
ATOM 9237 C C . CYS E 1 211 ? 153.394 85.407 118.370 1.00 109.43 211 CYS E C 1
ATOM 9238 O O . CYS E 1 211 ? 153.702 84.713 117.398 1.00 109.43 211 CYS E O 1
ATOM 9241 N N . ASN E 1 212 ? 152.269 86.125 118.385 1.00 111.34 212 ASN E N 1
ATOM 9242 C CA . ASN E 1 212 ? 151.447 86.173 117.179 1.00 111.34 212 ASN E CA 1
ATOM 9243 C C . ASN E 1 212 ? 152.042 87.095 116.124 1.00 111.34 212 ASN E C 1
ATOM 9244 O O . ASN E 1 212 ? 151.660 87.027 114.952 1.00 111.34 212 ASN E O 1
ATOM 9249 N N . ARG E 1 213 ? 152.953 87.982 116.512 1.00 111.23 213 ARG E N 1
ATOM 9250 C CA . ARG E 1 213 ? 153.655 88.762 115.503 1.00 111.23 213 ARG E CA 1
ATOM 9251 C C . ARG E 1 213 ? 154.805 87.968 114.911 1.00 111.23 213 ARG E C 1
ATOM 9252 O O . ARG E 1 213 ? 154.972 87.913 113.691 1.00 111.23 213 ARG E O 1
ATOM 9260 N N . MET E 1 214 ? 155.610 87.343 115.763 1.00 118.24 214 MET E N 1
ATOM 9261 C CA . MET E 1 214 ? 156.870 86.789 115.292 1.00 118.24 214 MET E CA 1
ATOM 9262 C C . MET E 1 214 ? 156.681 85.469 114.561 1.00 118.24 214 MET E C 1
ATOM 9263 O O . MET E 1 214 ? 157.521 85.103 113.736 1.00 118.24 214 MET E O 1
ATOM 9268 N N . CYS E 1 215 ? 155.601 84.747 114.824 1.00 122.23 215 CYS E N 1
ATOM 9269 C CA . CYS E 1 215 ? 155.332 83.532 114.072 1.00 122.23 215 CYS E CA 1
ATOM 9270 C C . CYS E 1 215 ? 154.424 83.762 112.874 1.00 122.23 215 CYS E C 1
ATOM 9271 O O . CYS E 1 215 ? 153.883 82.795 112.335 1.00 122.23 215 CYS E O 1
ATOM 9274 N N . ASP E 1 216 ? 154.239 85.008 112.445 1.00 122.27 216 ASP E N 1
ATOM 9275 C CA . ASP E 1 216 ? 153.410 85.278 111.277 1.00 122.27 216 ASP E CA 1
ATOM 9276 C C . ASP E 1 216 ? 154.165 84.891 110.017 1.00 122.27 216 ASP E C 1
ATOM 9277 O O . ASP E 1 216 ? 155.389 85.044 109.952 1.00 122.27 216 ASP E O 1
ATOM 9282 N N . LYS E 1 217 ? 153.443 84.384 109.014 1.00 124.60 217 LYS E N 1
ATOM 9283 C CA . LYS E 1 217 ? 154.095 83.993 107.771 1.00 124.60 217 LYS E CA 1
ATOM 9284 C C . LYS E 1 217 ? 154.526 85.195 106.954 1.00 124.60 217 LYS E C 1
ATOM 9285 O O . LYS E 1 217 ? 155.519 85.109 106.230 1.00 124.60 217 LYS E O 1
ATOM 9291 N N . TYR E 1 218 ? 153.827 86.314 107.069 1.00 124.49 218 TYR E N 1
ATOM 9292 C CA . TYR E 1 218 ? 154.161 87.516 106.330 1.00 124.49 218 TYR E CA 1
ATOM 9293 C C . TYR E 1 218 ? 155.114 88.381 107.140 1.00 124.49 218 TYR E C 1
ATOM 9294 O O . TYR E 1 218 ? 155.282 88.191 108.344 1.00 124.49 218 TYR E O 1
ATOM 9303 N N . THR E 1 219 ? 155.747 89.326 106.462 1.00 125.42 219 THR E N 1
ATOM 9304 C CA . THR E 1 219 ? 156.424 90.424 107.126 1.00 125.42 219 THR E CA 1
ATOM 9305 C C . THR E 1 219 ? 155.431 91.538 107.408 1.00 125.42 219 THR E C 1
ATOM 9306 O O . THR E 1 219 ? 154.219 91.352 107.309 1.00 125.42 219 THR E O 1
ATOM 9310 N N . LEU E 1 220 ? 155.955 92.710 107.771 1.00 120.59 220 LEU E N 1
ATOM 9311 C CA . LEU E 1 220 ? 155.083 93.812 108.160 1.00 120.59 220 LEU E CA 1
ATOM 9312 C C . LEU E 1 220 ? 154.304 94.391 106.987 1.00 120.59 220 LEU E C 1
ATOM 9313 O O . LEU E 1 220 ? 153.081 94.546 107.063 1.00 120.59 220 LEU E O 1
ATOM 9318 N N . VAL E 1 221 ? 154.990 94.713 105.890 1.00 121.91 221 VAL E N 1
ATOM 9319 C CA . VAL E 1 221 ? 154.344 95.461 104.814 1.00 121.91 221 VAL E CA 1
ATOM 9320 C C . VAL E 1 221 ? 153.374 94.567 104.049 1.00 121.91 221 VAL E C 1
ATOM 9321 O O . VAL E 1 221 ? 152.361 95.037 103.518 1.00 121.91 221 VAL E O 1
ATOM 9325 N N . GLN E 1 222 ? 153.620 93.258 104.046 1.00 123.75 222 GLN E N 1
ATOM 9326 C CA . GLN E 1 222 ? 152.656 92.341 103.457 1.00 123.75 222 GLN E CA 1
ATOM 9327 C C . GLN E 1 222 ? 151.417 92.238 104.325 1.00 123.75 222 GLN E C 1
ATOM 9328 O O . GLN E 1 222 ? 150.296 92.166 103.817 1.00 123.75 222 GLN E O 1
ATOM 9334 N N . ARG E 1 223 ? 151.601 92.254 105.643 1.00 120.76 223 ARG E N 1
ATOM 9335 C CA . ARG E 1 223 ? 150.460 92.209 106.546 1.00 120.76 223 ARG E CA 1
ATOM 9336 C C . ARG E 1 223 ? 149.685 93.515 106.508 1.00 120.76 223 ARG E C 1
ATOM 9337 O O . ARG E 1 223 ? 148.454 93.520 106.608 1.00 120.76 223 ARG E O 1
ATOM 9345 N N . GLN E 1 224 ? 150.384 94.632 106.327 1.00 120.04 224 GLN E N 1
ATOM 9346 C CA . GLN E 1 224 ? 149.701 95.914 106.241 1.00 120.04 224 GLN E CA 1
ATOM 9347 C C . GLN E 1 224 ? 148.919 96.038 104.945 1.00 120.04 224 GLN E C 1
ATOM 9348 O O . GLN E 1 224 ? 147.863 96.676 104.911 1.00 120.04 224 GLN E O 1
ATOM 9354 N N . TYR E 1 225 ? 149.408 95.422 103.868 1.00 116.96 225 TYR E N 1
ATOM 9355 C CA . TYR E 1 225 ? 148.664 95.470 102.616 1.00 116.96 225 TYR E CA 1
ATOM 9356 C C . TYR E 1 225 ? 147.453 94.555 102.669 1.00 116.96 225 TYR E C 1
ATOM 9357 O O . TYR E 1 225 ? 146.381 94.904 102.166 1.00 116.96 225 TYR E O 1
ATOM 9366 N N . VAL E 1 226 ? 147.608 93.377 103.277 1.00 115.97 226 VAL E N 1
ATOM 9367 C CA . VAL E 1 226 ? 146.522 92.402 103.318 1.00 115.97 226 VAL E CA 1
ATOM 9368 C C . VAL E 1 226 ? 145.377 92.917 104.177 1.00 115.97 226 VAL E C 1
ATOM 9369 O O . VAL E 1 226 ? 144.205 92.825 103.798 1.00 115.97 226 VAL E O 1
ATOM 9373 N N . GLU E 1 227 ? 145.703 93.530 105.311 1.00 116.76 227 GLU E N 1
ATOM 9374 C CA . GLU E 1 227 ? 144.653 94.086 106.151 1.00 116.76 227 GLU E CA 1
ATOM 9375 C C . GLU E 1 227 ? 144.052 95.344 105.546 1.00 116.76 227 GLU E C 1
ATOM 9376 O O . GLU E 1 227 ? 142.896 95.671 105.835 1.00 116.76 227 GLU E O 1
ATOM 9382 N N . THR E 1 228 ? 144.807 96.054 104.706 1.00 115.38 228 THR E N 1
ATOM 9383 C CA . THR E 1 228 ? 144.222 97.139 103.925 1.00 115.38 228 THR E CA 1
ATOM 9384 C C . THR E 1 228 ? 143.205 96.589 102.940 1.00 115.38 228 THR E C 1
ATOM 9385 O O . THR E 1 228 ? 142.148 97.186 102.711 1.00 115.38 228 THR E O 1
ATOM 9389 N N . TYR E 1 229 ? 143.494 95.415 102.388 1.00 116.33 229 TYR E N 1
ATOM 9390 C CA . TYR E 1 229 ? 142.609 94.810 101.404 1.00 116.33 229 TYR E CA 1
ATOM 9391 C C . TYR E 1 229 ? 141.324 94.312 102.045 1.00 116.33 229 TYR E C 1
ATOM 9392 O O . TYR E 1 229 ? 140.245 94.465 101.473 1.00 116.33 229 TYR E O 1
ATOM 9401 N N . LYS E 1 230 ? 141.418 93.722 103.239 1.00 113.29 230 LYS E N 1
ATOM 9402 C CA . LYS E 1 230 ? 140.232 93.165 103.883 1.00 113.29 230 LYS E CA 1
ATOM 9403 C C . LYS E 1 230 ? 139.274 94.248 104.339 1.00 113.29 230 LYS E C 1
ATOM 9404 O O . LYS E 1 230 ? 138.054 94.072 104.265 1.00 113.29 230 LYS E O 1
ATOM 9410 N N . ASN E 1 231 ? 139.802 95.374 104.820 1.00 116.05 231 ASN E N 1
ATOM 9411 C CA . ASN E 1 231 ? 138.933 96.468 105.237 1.00 116.05 231 ASN E CA 1
ATOM 9412 C C . ASN E 1 231 ? 138.232 97.090 104.040 1.00 116.05 231 ASN E C 1
ATOM 9413 O O . ASN E 1 231 ? 137.049 97.441 104.110 1.00 116.05 231 ASN E O 1
ATOM 9418 N N . VAL E 1 232 ? 138.942 97.201 102.919 1.00 116.80 232 VAL E N 1
ATOM 9419 C CA . VAL E 1 232 ? 138.334 97.748 101.714 1.00 116.80 232 VAL E CA 1
ATOM 9420 C C . VAL E 1 232 ? 137.334 96.761 101.133 1.00 116.80 232 VAL E C 1
ATOM 9421 O O . VAL E 1 232 ? 136.255 97.153 100.681 1.00 116.80 232 VAL E O 1
ATOM 9425 N N . GLU E 1 233 ? 137.636 95.463 101.213 1.00 116.85 233 GLU E N 1
ATOM 9426 C CA . GLU E 1 233 ? 136.781 94.466 100.575 1.00 116.85 233 GLU E CA 1
ATOM 9427 C C . GLU E 1 233 ? 135.438 94.343 101.268 1.00 116.85 233 GLU E C 1
ATOM 9428 O O . GLU E 1 233 ? 134.409 94.207 100.608 1.00 116.85 233 GLU E O 1
ATOM 9434 N N . THR E 1 234 ? 135.424 94.406 102.599 1.00 116.49 234 THR E N 1
ATOM 9435 C CA . THR E 1 234 ? 134.159 94.361 103.323 1.00 116.49 234 THR E CA 1
ATOM 9436 C C . THR E 1 234 ? 133.322 95.602 103.035 1.00 116.49 234 THR E C 1
ATOM 9437 O O . THR E 1 234 ? 132.106 95.514 102.828 1.00 116.49 234 THR E O 1
ATOM 9441 N N . GLN E 1 235 ? 133.974 96.760 102.937 1.00 117.68 235 GLN E N 1
ATOM 9442 C CA . GLN E 1 235 ? 133.240 97.985 102.647 1.00 117.68 235 GLN E CA 1
ATOM 9443 C C . GLN E 1 235 ? 132.714 98.004 101.217 1.00 117.68 235 GLN E C 1
ATOM 9444 O O . GLN E 1 235 ? 131.597 98.470 100.970 1.00 117.68 235 GLN E O 1
ATOM 9450 N N . LYS E 1 236 ? 133.490 97.487 100.262 1.00 114.95 236 LYS E N 1
ATOM 9451 C CA . LYS E 1 236 ? 133.060 97.545 98.869 1.00 114.95 236 LYS E CA 1
ATOM 9452 C C . LYS E 1 236 ? 132.081 96.428 98.545 1.00 114.95 236 LYS E C 1
ATOM 9453 O O . LYS E 1 236 ? 131.273 96.557 97.622 1.00 114.95 236 LYS E O 1
ATOM 9459 N N . PHE E 1 237 ? 132.139 95.323 99.288 1.00 114.26 237 PHE E N 1
ATOM 9460 C CA . PHE E 1 237 ? 131.130 94.282 99.138 1.00 114.26 237 PHE E CA 1
ATOM 9461 C C . PHE E 1 237 ? 129.775 94.774 99.604 1.00 114.26 237 PHE E C 1
ATOM 9462 O O . PHE E 1 237 ? 128.752 94.488 98.979 1.00 114.26 237 PHE E O 1
ATOM 9470 N N . ASP E 1 238 ? 129.742 95.504 100.714 1.00 114.89 238 ASP E N 1
ATOM 9471 C CA . ASP E 1 238 ? 128.459 95.967 101.221 1.00 114.89 238 ASP E CA 1
ATOM 9472 C C . ASP E 1 238 ? 127.943 97.149 100.417 1.00 114.89 238 ASP E C 1
ATOM 9473 O O . ASP E 1 238 ? 126.733 97.382 100.355 1.00 114.89 238 ASP E O 1
ATOM 9478 N N . ALA E 1 239 ? 128.840 97.895 99.775 1.00 111.29 239 ALA E N 1
ATOM 9479 C CA . ALA E 1 239 ? 128.393 98.976 98.908 1.00 111.29 239 ALA E CA 1
ATOM 9480 C C . ALA E 1 239 ? 127.766 98.432 97.633 1.00 111.29 239 ALA E C 1
ATOM 9481 O O . ALA E 1 239 ? 126.749 98.948 97.159 1.00 111.29 239 ALA E O 1
ATOM 9483 N N . VAL E 1 240 ? 128.360 97.382 97.068 1.00 113.50 240 VAL E N 1
ATOM 9484 C CA . VAL E 1 240 ? 127.798 96.765 95.872 1.00 113.50 240 VAL E CA 1
ATOM 9485 C C . VAL E 1 240 ? 126.503 96.039 96.210 1.00 113.50 240 VAL E C 1
ATOM 9486 O O . VAL E 1 240 ? 125.532 96.090 95.444 1.00 113.50 240 VAL E O 1
ATOM 9490 N N . ALA E 1 241 ? 126.440 95.421 97.393 1.00 112.83 241 ALA E N 1
ATOM 9491 C CA . ALA E 1 241 ? 125.242 94.695 97.799 1.00 112.83 241 ALA E CA 1
ATOM 9492 C C . ALA E 1 241 ? 124.073 95.638 98.034 1.00 112.83 241 ALA E C 1
ATOM 9493 O O . ALA E 1 241 ? 122.937 95.339 97.656 1.00 112.83 241 ALA E O 1
ATOM 9495 N N . LYS E 1 242 ? 124.334 96.788 98.652 1.00 112.53 242 LYS E N 1
ATOM 9496 C CA . LYS E 1 242 ? 123.246 97.700 98.976 1.00 112.53 242 LYS E CA 1
ATOM 9497 C C . LYS E 1 242 ? 122.687 98.368 97.730 1.00 112.53 242 LYS E C 1
ATOM 9498 O O . LYS E 1 242 ? 121.473 98.567 97.621 1.00 112.53 242 LYS E O 1
ATOM 9504 N N . GLU E 1 243 ? 123.542 98.708 96.766 1.00 117.42 243 GLU E N 1
ATOM 9505 C CA . GLU E 1 243 ? 123.028 99.333 95.552 1.00 117.42 243 GLU E CA 1
ATOM 9506 C C . GLU E 1 243 ? 122.318 98.312 94.670 1.00 117.42 243 GLU E C 1
ATOM 9507 O O . GLU E 1 243 ? 121.376 98.650 93.947 1.00 117.42 243 GLU E O 1
ATOM 9513 N N . HIS E 1 244 ? 122.758 97.054 94.712 1.00 114.38 244 HIS E N 1
ATOM 9514 C CA . HIS E 1 244 ? 122.075 96.025 93.943 1.00 114.38 244 HIS E CA 1
ATOM 9515 C C . HIS E 1 244 ? 120.736 95.694 94.577 1.00 114.38 244 HIS E C 1
ATOM 9516 O O . HIS E 1 244 ? 119.758 95.394 93.883 1.00 114.38 244 HIS E O 1
ATOM 9523 N N . ALA E 1 245 ? 120.659 95.791 95.903 1.00 115.00 245 ALA E N 1
ATOM 9524 C CA . ALA E 1 245 ? 119.370 95.633 96.558 1.00 115.00 245 ALA E CA 1
ATOM 9525 C C . ALA E 1 245 ? 118.518 96.879 96.383 1.00 115.00 245 ALA E C 1
ATOM 9526 O O . ALA E 1 245 ? 117.293 96.827 96.517 1.00 115.00 245 ALA E O 1
ATOM 9528 N N . SER E 1 246 ? 119.146 98.011 96.074 1.00 118.31 246 SER E N 1
ATOM 9529 C CA . SER E 1 246 ? 118.374 99.195 95.729 1.00 118.31 246 SER E CA 1
ATOM 9530 C C . SER E 1 246 ? 117.710 99.052 94.367 1.00 118.31 246 SER E C 1
ATOM 9531 O O . SER E 1 246 ? 116.618 99.589 94.160 1.00 118.31 246 SER E O 1
ATOM 9534 N N . GLN E 1 247 ? 118.348 98.343 93.431 1.00 119.55 247 GLN E N 1
ATOM 9535 C CA . GLN E 1 247 ? 117.700 98.039 92.159 1.00 119.55 247 GLN E CA 1
ATOM 9536 C C . GLN E 1 247 ? 116.484 97.150 92.361 1.00 119.55 247 GLN E C 1
ATOM 9537 O O . GLN E 1 247 ? 115.430 97.391 91.763 1.00 119.55 247 GLN E O 1
ATOM 9543 N N . LEU E 1 248 ? 116.612 96.131 93.208 1.00 115.68 248 LEU E N 1
ATOM 9544 C CA . LEU E 1 248 ? 115.509 95.200 93.403 1.00 115.68 248 LEU E CA 1
ATOM 9545 C C . LEU E 1 248 ? 114.363 95.839 94.176 1.00 115.68 248 LEU E C 1
ATOM 9546 O O . LEU E 1 248 ? 113.191 95.547 93.913 1.00 115.68 248 LEU E O 1
ATOM 9551 N N . ALA E 1 249 ? 114.673 96.730 95.117 1.00 118.79 249 ALA E N 1
ATOM 9552 C CA . ALA E 1 249 ? 113.615 97.336 95.917 1.00 118.79 249 ALA E CA 1
ATOM 9553 C C . ALA E 1 249 ? 112.865 98.402 95.134 1.00 118.79 249 ALA E C 1
ATOM 9554 O O . ALA E 1 249 ? 111.648 98.555 95.291 1.00 118.79 249 ALA E O 1
ATOM 9556 N N . GLU E 1 250 ? 113.581 99.158 94.296 1.00 120.53 250 GLU E N 1
ATOM 9557 C CA . GLU E 1 250 ? 112.942 100.149 93.436 1.00 120.53 250 GLU E CA 1
ATOM 9558 C C . GLU E 1 250 ? 111.992 99.494 92.449 1.00 120.53 250 GLU E C 1
ATOM 9559 O O . GLU E 1 250 ? 110.834 99.901 92.326 1.00 120.53 250 GLU E O 1
ATOM 9565 N N . HIS E 1 251 ? 112.456 98.453 91.760 1.00 121.84 251 HIS E N 1
ATOM 9566 C CA . HIS E 1 251 ? 111.639 97.840 90.722 1.00 121.84 251 HIS E CA 1
ATOM 9567 C C . HIS E 1 251 ? 110.474 97.048 91.294 1.00 121.84 251 HIS E C 1
ATOM 9568 O O . HIS E 1 251 ? 109.464 96.859 90.609 1.00 121.84 251 HIS E O 1
ATOM 9575 N N . ASN E 1 252 ? 110.572 96.602 92.543 1.00 120.98 252 ASN E N 1
ATOM 9576 C CA . ASN E 1 252 ? 109.428 95.930 93.144 1.00 120.98 252 ASN E CA 1
ATOM 9577 C C . ASN E 1 252 ? 108.355 96.927 93.569 1.00 120.98 252 ASN E C 1
ATOM 9578 O O . ASN E 1 252 ? 107.159 96.619 93.515 1.00 120.98 252 ASN E O 1
ATOM 9583 N N . ALA E 1 253 ? 108.757 98.129 93.984 1.00 121.86 253 ALA E N 1
ATOM 9584 C CA . ALA E 1 253 ? 107.775 99.123 94.398 1.00 121.86 253 ALA E CA 1
ATOM 9585 C C . ALA E 1 253 ? 107.052 99.724 93.201 1.00 121.86 253 ALA E C 1
ATOM 9586 O O . ALA E 1 253 ? 105.861 100.038 93.285 1.00 121.86 253 ALA E O 1
ATOM 9588 N N . ARG E 1 254 ? 107.756 99.899 92.080 1.00 123.89 254 ARG E N 1
ATOM 9589 C CA . ARG E 1 254 ? 107.108 100.396 90.872 1.00 123.89 254 ARG E CA 1
ATOM 9590 C C . ARG E 1 254 ? 106.156 99.364 90.300 1.00 123.89 254 ARG E C 1
ATOM 9591 O O . ARG E 1 254 ? 105.149 99.717 89.680 1.00 123.89 254 ARG E O 1
ATOM 9599 N N . ALA E 1 255 ? 106.467 98.082 90.480 1.00 124.71 255 ALA E N 1
ATOM 9600 C CA . ALA E 1 255 ? 105.594 97.036 89.967 1.00 124.71 255 ALA E CA 1
ATOM 9601 C C . ALA E 1 255 ? 104.317 96.929 90.782 1.00 124.71 255 ALA E C 1
ATOM 9602 O O . ALA E 1 255 ? 103.310 96.409 90.294 1.00 124.71 255 ALA E O 1
ATOM 9604 N N . PHE E 1 256 ? 104.340 97.397 92.029 1.00 125.61 256 PHE E N 1
ATOM 9605 C CA . PHE E 1 256 ? 103.121 97.405 92.828 1.00 125.61 256 PHE E CA 1
ATOM 9606 C C . PHE E 1 256 ? 102.273 98.631 92.528 1.00 125.61 256 PHE E C 1
ATOM 9607 O O . PHE E 1 256 ? 101.049 98.535 92.407 1.00 125.61 256 PHE E O 1
ATOM 9615 N N . PHE E 1 257 ? 102.902 99.800 92.419 1.00 122.85 257 PHE E N 1
ATOM 9616 C CA . PHE E 1 257 ? 102.124 101.018 92.237 1.00 122.85 257 PHE E CA 1
ATOM 9617 C C . PHE E 1 257 ? 101.912 101.380 90.778 1.00 122.85 257 PHE E C 1
ATOM 9618 O O . PHE E 1 257 ? 101.232 102.371 90.496 1.00 122.85 257 PHE E O 1
ATOM 9626 N N . GLY E 1 258 ? 102.479 100.620 89.846 1.00 129.18 258 GLY E N 1
ATOM 9627 C CA . GLY E 1 258 ? 102.109 100.805 88.455 1.00 129.18 258 GLY E CA 1
ATOM 9628 C C . GLY E 1 258 ? 100.747 100.214 88.162 1.00 129.18 258 GLY E C 1
ATOM 9629 O O . GLY E 1 258 ? 100.026 100.683 87.279 1.00 129.18 258 GLY E O 1
ATOM 9630 N N . GLN E 1 259 ? 100.381 99.175 88.899 1.00 134.17 259 GLN E N 1
ATOM 9631 C CA . GLN E 1 259 ? 99.055 98.589 88.794 1.00 134.17 259 GLN E CA 1
ATOM 9632 C C . GLN E 1 259 ? 98.014 99.558 89.338 1.00 134.17 259 GLN E C 1
ATOM 9633 O O . GLN E 1 259 ? 98.270 100.260 90.318 1.00 134.17 259 GLN E O 1
ATOM 9639 N N . LYS E 1 260 ? 96.863 99.634 88.673 1.00 141.31 260 LYS E N 1
ATOM 9640 C CA . LYS E 1 260 ? 95.705 100.341 89.204 1.00 141.31 260 LYS E CA 1
ATOM 9641 C C . LYS E 1 260 ? 94.747 99.306 89.776 1.00 141.31 260 LYS E C 1
ATOM 9642 O O . LYS E 1 260 ? 94.838 98.123 89.426 1.00 141.31 260 LYS E O 1
ATOM 9648 N N . ASP E 1 261 ? 93.845 99.752 90.661 1.00 140.20 261 ASP E N 1
ATOM 9649 C CA . ASP E 1 261 ? 92.724 98.965 91.183 1.00 140.20 261 ASP E CA 1
ATOM 9650 C C . ASP E 1 261 ? 93.180 97.699 91.908 1.00 140.20 261 ASP E C 1
ATOM 9651 O O . ASP E 1 261 ? 93.009 96.590 91.392 1.00 140.20 261 ASP E O 1
ATOM 9656 N N . TRP E 1 262 ? 93.827 97.849 93.062 1.00 134.02 262 TRP E N 1
ATOM 9657 C CA . TRP E 1 262 ? 94.192 96.706 93.886 1.00 134.02 262 TRP E CA 1
ATOM 9658 C C . TRP E 1 262 ? 92.968 96.259 94.664 1.00 134.02 262 TRP E C 1
ATOM 9659 O O . TRP E 1 262 ? 92.252 97.086 95.230 1.00 134.02 262 TRP E O 1
ATOM 9670 N N . THR E 1 263 ? 92.733 94.953 94.713 1.00 138.73 263 THR E N 1
ATOM 9671 C CA . THR E 1 263 ? 91.645 94.482 95.554 1.00 138.73 263 THR E CA 1
ATOM 9672 C C . THR E 1 263 ? 92.135 94.309 96.988 1.00 138.73 263 THR E C 1
ATOM 9673 O O . THR E 1 263 ? 93.234 94.731 97.352 1.00 138.73 263 THR E O 1
ATOM 9677 N N . LYS E 1 264 ? 91.286 93.697 97.810 1.00 139.12 264 LYS E N 1
ATOM 9678 C CA . LYS E 1 264 ? 91.567 93.510 99.226 1.00 139.12 264 LYS E CA 1
ATOM 9679 C C . LYS E 1 264 ? 92.767 92.603 99.458 1.00 139.12 264 LYS E C 1
ATOM 9680 O O . LYS E 1 264 ? 93.667 92.947 100.233 1.00 139.12 264 LYS E O 1
ATOM 9686 N N . ARG E 1 265 ? 92.811 91.459 98.775 1.00 140.16 265 ARG E N 1
ATOM 9687 C CA . ARG E 1 265 ? 93.851 90.490 99.085 1.00 140.16 265 ARG E CA 1
ATOM 9688 C C . ARG E 1 265 ? 95.214 90.882 98.539 1.00 140.16 265 ARG E C 1
ATOM 9689 O O . ARG E 1 265 ? 96.204 90.267 98.933 1.00 140.16 265 ARG E O 1
ATOM 9697 N N . ASP E 1 266 ? 95.304 91.888 97.666 1.00 139.57 266 ASP E N 1
ATOM 9698 C CA . ASP E 1 266 ? 96.621 92.380 97.277 1.00 139.57 266 ASP E CA 1
ATOM 9699 C C . ASP E 1 266 ? 97.263 93.156 98.414 1.00 139.57 266 ASP E C 1
ATOM 9700 O O . ASP E 1 266 ? 98.454 92.988 98.699 1.00 139.57 266 ASP E O 1
ATOM 9705 N N . TRP E 1 267 ? 96.482 94.012 99.078 1.00 132.44 267 TRP E N 1
ATOM 9706 C CA . TRP E 1 267 ? 97.013 94.806 100.178 1.00 132.44 267 TRP E CA 1
ATOM 9707 C C . TRP E 1 267 ? 97.367 93.938 101.373 1.00 132.44 267 TRP E C 1
ATOM 9708 O O . TRP E 1 267 ? 98.230 94.309 102.172 1.00 132.44 267 TRP E O 1
ATOM 9719 N N . ASP E 1 268 ? 96.721 92.780 101.508 1.00 137.03 268 ASP E N 1
ATOM 9720 C CA . ASP E 1 268 ? 97.035 91.888 102.617 1.00 137.03 268 ASP E CA 1
ATOM 9721 C C . ASP E 1 268 ? 98.188 90.954 102.271 1.00 137.03 268 ASP E C 1
ATOM 9722 O O . ASP E 1 268 ? 98.877 90.444 103.159 1.00 137.03 268 ASP E O 1
ATOM 9727 N N . TRP E 1 269 ? 98.406 90.701 100.985 1.00 135.12 269 TRP E N 1
ATOM 9728 C CA . TRP E 1 269 ? 99.509 89.839 100.582 1.00 135.12 269 TRP E CA 1
ATOM 9729 C C . TRP E 1 269 ? 100.812 90.621 100.594 1.00 135.12 269 TRP E C 1
ATOM 9730 O O . TRP E 1 269 ? 101.891 90.029 100.646 1.00 135.12 269 TRP E O 1
ATOM 9741 N N . VAL E 1 270 ? 100.726 91.952 100.540 1.00 132.91 270 VAL E N 1
ATOM 9742 C CA . VAL E 1 270 ? 101.925 92.774 100.681 1.00 132.91 270 VAL E CA 1
ATOM 9743 C C . VAL E 1 270 ? 102.322 92.882 102.146 1.00 132.91 270 VAL E C 1
ATOM 9744 O O . VAL E 1 270 ? 103.499 92.746 102.500 1.00 132.91 270 VAL E O 1
ATOM 9748 N N . SER E 1 271 ? 101.353 93.104 103.023 1.00 133.29 271 SER E N 1
ATOM 9749 C CA . SER E 1 271 ? 101.630 93.102 104.448 1.00 133.29 271 SER E CA 1
ATOM 9750 C C . SER E 1 271 ? 101.841 91.677 104.947 1.00 133.29 271 SER E C 1
ATOM 9751 O O . SER E 1 271 ? 101.582 90.697 104.248 1.00 133.29 271 SER E O 1
ATOM 9754 N N . GLY E 1 272 ? 102.311 91.563 106.180 1.00 135.04 272 GLY E N 1
ATOM 9755 C CA . GLY E 1 272 ? 102.498 90.270 106.798 1.00 135.04 272 GLY E CA 1
ATOM 9756 C C . GLY E 1 272 ? 103.954 89.969 107.099 1.00 135.04 272 GLY E C 1
ATOM 9757 O O . GLY E 1 272 ? 104.880 90.653 106.650 1.00 135.04 272 GLY E O 1
ATOM 9758 N N . ILE E 1 273 ? 104.142 88.919 107.879 1.00 132.34 273 ILE E N 1
ATOM 9759 C CA . ILE E 1 273 ? 105.455 88.472 108.329 1.00 132.34 273 ILE E CA 1
ATOM 9760 C C . ILE E 1 273 ? 105.863 87.264 107.485 1.00 132.34 273 ILE E C 1
ATOM 9761 O O . ILE E 1 273 ? 105.030 86.365 107.293 1.00 132.34 273 ILE E O 1
ATOM 9766 N N . PRO E 1 274 ? 107.097 87.217 106.947 1.00 130.43 274 PRO E N 1
ATOM 9767 C CA . PRO E 1 274 ? 107.604 86.113 106.113 1.00 130.43 274 PRO E CA 1
ATOM 9768 C C . PRO E 1 274 ? 107.550 84.720 106.745 1.00 130.43 274 PRO E C 1
ATOM 9769 O O . PRO E 1 274 ? 107.378 84.584 107.955 1.00 130.43 274 PRO E O 1
ATOM 9773 N N . TYR E 1 297 ? 112.136 86.524 98.979 1.00 131.12 297 TYR E N 1
ATOM 9774 C CA . TYR E 1 297 ? 112.132 86.637 100.432 1.00 131.12 297 TYR E CA 1
ATOM 9775 C C . TYR E 1 297 ? 110.817 87.200 100.957 1.00 131.12 297 TYR E C 1
ATOM 9776 O O . TYR E 1 297 ? 109.902 86.456 101.298 1.00 131.12 297 TYR E O 1
ATOM 9785 N N . THR E 1 298 ? 110.750 88.531 101.022 1.00 130.68 298 THR E N 1
ATOM 9786 C CA . THR E 1 298 ? 109.655 89.325 101.556 1.00 130.68 298 THR E CA 1
ATOM 9787 C C . THR E 1 298 ? 108.378 89.096 100.746 1.00 130.68 298 THR E C 1
ATOM 9788 O O . THR E 1 298 ? 108.445 88.723 99.574 1.00 130.68 298 THR E O 1
ATOM 9792 N N . PRO E 1 299 ? 107.197 89.294 101.348 1.00 129.95 299 PRO E N 1
ATOM 9793 C CA . PRO E 1 299 ? 105.958 89.015 100.604 1.00 129.95 299 PRO E CA 1
ATOM 9794 C C . PRO E 1 299 ? 105.648 90.002 99.487 1.00 129.95 299 PRO E C 1
ATOM 9795 O O . PRO E 1 299 ? 104.744 89.738 98.685 1.00 129.95 299 PRO E O 1
ATOM 9799 N N . LEU E 1 300 ? 106.358 91.128 99.404 1.00 127.75 300 LEU E N 1
ATOM 9800 C CA . LEU E 1 300 ? 106.242 91.973 98.222 1.00 127.75 300 LEU E CA 1
ATOM 9801 C C . LEU E 1 300 ? 106.838 91.274 97.012 1.00 127.75 300 LEU E C 1
ATOM 9802 O O . LEU E 1 300 ? 106.293 91.347 95.905 1.00 127.75 300 LEU E O 1
ATOM 9807 N N . GLN E 1 301 ? 107.957 90.575 97.217 1.00 128.76 301 GLN E N 1
ATOM 9808 C CA . GLN E 1 301 ? 108.592 89.827 96.137 1.00 128.76 301 GLN E CA 1
ATOM 9809 C C . GLN E 1 301 ? 107.707 88.686 95.660 1.00 128.76 301 GLN E C 1
ATOM 9810 O O . GLN E 1 301 ? 107.653 88.394 94.461 1.00 128.76 301 GLN E O 1
ATOM 9816 N N . LEU E 1 302 ? 106.998 88.036 96.584 1.00 131.32 302 LEU E N 1
ATOM 9817 C CA . LEU E 1 302 ? 106.130 86.932 96.197 1.00 131.32 302 LEU E CA 1
ATOM 9818 C C . LEU E 1 302 ? 104.867 87.431 95.516 1.00 131.32 302 LEU E C 1
ATOM 9819 O O . LEU E 1 302 ? 104.298 86.728 94.671 1.00 131.32 302 LEU E O 1
ATOM 9824 N N . TRP E 1 303 ? 104.416 88.637 95.868 1.00 129.94 303 TRP E N 1
ATOM 9825 C CA . TRP E 1 303 ? 103.313 89.256 95.142 1.00 129.94 303 TRP E CA 1
ATOM 9826 C C . TRP E 1 303 ? 103.713 89.551 93.706 1.00 129.94 303 TRP E C 1
ATOM 9827 O O . TRP E 1 303 ? 102.932 89.336 92.775 1.00 129.94 303 TRP E O 1
ATOM 9838 N N . ASN E 1 304 ? 104.939 90.032 93.508 1.00 130.17 304 ASN E N 1
ATOM 9839 C CA . ASN E 1 304 ? 105.443 90.228 92.156 1.00 130.17 304 ASN E CA 1
ATOM 9840 C C . ASN E 1 304 ? 105.720 88.914 91.447 1.00 130.17 304 ASN E C 1
ATOM 9841 O O . ASN E 1 304 ? 105.748 88.885 90.213 1.00 130.17 304 ASN E O 1
ATOM 9846 N N . ASP E 1 305 ? 105.938 87.836 92.190 1.00 134.13 305 ASP E N 1
ATOM 9847 C CA . ASP E 1 305 ? 106.148 86.532 91.586 1.00 134.13 305 ASP E CA 1
ATOM 9848 C C . ASP E 1 305 ? 104.890 85.980 90.935 1.00 134.13 305 ASP E C 1
ATOM 9849 O O . ASP E 1 305 ? 104.996 85.187 89.996 1.00 134.13 305 ASP E O 1
ATOM 9854 N N . ASN E 1 306 ? 103.710 86.392 91.381 1.00 134.55 306 ASN E N 1
ATOM 9855 C CA . ASN E 1 306 ? 102.480 85.982 90.720 1.00 134.55 306 ASN E CA 1
ATOM 9856 C C . ASN E 1 306 ? 101.986 86.964 89.673 1.00 134.55 306 ASN E C 1
ATOM 9857 O O . ASN E 1 306 ? 100.979 86.674 89.018 1.00 134.55 306 ASN E O 1
ATOM 9862 N N . LYS E 1 307 ? 102.643 88.106 89.493 1.00 134.06 307 LYS E N 1
ATOM 9863 C CA . LYS E 1 307 ? 102.249 89.072 88.471 1.00 134.06 307 LYS E CA 1
ATOM 9864 C C . LYS E 1 307 ? 103.381 89.280 87.472 1.00 134.06 307 LYS E C 1
ATOM 9865 O O . LYS E 1 307 ? 104.376 88.554 87.491 1.00 134.06 307 LYS E O 1
ATOM 9871 N N . VAL F 1 39 ? 149.671 113.119 139.177 1.00 138.89 39 VAL F N 1
ATOM 9872 C CA . VAL F 1 39 ? 148.978 112.049 138.476 1.00 138.89 39 VAL F CA 1
ATOM 9873 C C . VAL F 1 39 ? 147.495 112.367 138.393 1.00 138.89 39 VAL F C 1
ATOM 9874 O O . VAL F 1 39 ? 147.109 113.531 138.282 1.00 138.89 39 VAL F O 1
ATOM 9876 N N . ARG F 1 40 ? 146.663 111.327 138.439 1.00 144.12 40 ARG F N 1
ATOM 9877 C CA . ARG F 1 40 ? 145.220 111.532 138.402 1.00 144.12 40 ARG F CA 1
ATOM 9878 C C . ARG F 1 40 ? 144.724 112.132 139.712 1.00 144.12 40 ARG F C 1
ATOM 9879 O O . ARG F 1 40 ? 144.172 113.238 139.736 1.00 144.12 40 ARG F O 1
ATOM 9881 N N . LYS F 1 41 ? 144.929 111.418 140.817 1.00 143.87 41 LYS F N 1
ATOM 9882 C CA . LYS F 1 41 ? 144.500 111.885 142.128 1.00 143.87 41 LYS F CA 1
ATOM 9883 C C . LYS F 1 41 ? 145.373 111.231 143.185 1.00 143.87 41 LYS F C 1
ATOM 9884 O O . LYS F 1 41 ? 146.312 110.495 142.872 1.00 143.87 41 LYS F O 1
ATOM 9886 N N . LEU F 1 42 ? 145.045 111.510 144.446 1.00 138.19 42 LEU F N 1
ATOM 9887 C CA . LEU F 1 42 ? 145.788 110.974 145.586 1.00 138.19 42 LEU F CA 1
ATOM 9888 C C . LEU F 1 42 ? 145.076 109.732 146.128 1.00 138.19 42 LEU F C 1
ATOM 9889 O O . LEU F 1 42 ? 144.639 109.668 147.279 1.00 138.19 42 LEU F O 1
ATOM 9891 N N . THR F 1 43 ? 144.977 108.719 145.266 1.00 135.91 43 THR F N 1
ATOM 9892 C CA . THR F 1 43 ? 144.348 107.445 145.623 1.00 135.91 43 THR F CA 1
ATOM 9893 C C . THR F 1 43 ? 145.371 106.497 146.259 1.00 135.91 43 THR F C 1
ATOM 9894 O O . THR F 1 43 ? 145.727 105.449 145.717 1.00 135.91 43 THR F O 1
ATOM 9896 N N . PHE F 1 44 ? 145.833 106.891 147.444 1.00 125.58 44 PHE F N 1
ATOM 9897 C CA . PHE F 1 44 ? 146.866 106.159 148.162 1.00 125.58 44 PHE F CA 1
ATOM 9898 C C . PHE F 1 44 ? 146.812 106.549 149.631 1.00 125.58 44 PHE F C 1
ATOM 9899 O O . PHE F 1 44 ? 146.241 107.577 150.000 1.00 125.58 44 PHE F O 1
ATOM 9907 N N . SER F 1 45 ? 147.445 105.714 150.458 1.00 121.77 45 SER F N 1
ATOM 9908 C CA . SER F 1 45 ? 147.645 105.907 151.890 1.00 121.77 45 SER F CA 1
ATOM 9909 C C . SER F 1 45 ? 148.639 104.859 152.357 1.00 121.77 45 SER F C 1
ATOM 9910 O O . SER F 1 45 ? 148.719 103.786 151.761 1.00 121.77 45 SER F O 1
ATOM 9913 N N . CYS F 1 46 ? 149.382 105.162 153.413 1.00 115.12 46 CYS F N 1
ATOM 9914 C CA . CYS F 1 46 ? 150.413 104.239 153.866 1.00 115.12 46 CYS F CA 1
ATOM 9915 C C . CYS F 1 46 ? 149.808 103.036 154.579 1.00 115.12 46 CYS F C 1
ATOM 9916 O O . CYS F 1 46 ? 148.759 103.150 155.208 1.00 115.12 46 CYS F O 1
ATOM 9919 N N . PRO F 1 47 ? 150.441 101.875 154.492 1.00 112.86 47 PRO F N 1
ATOM 9920 C CA . PRO F 1 47 ? 149.998 100.741 155.292 1.00 112.86 47 PRO F CA 1
ATOM 9921 C C . PRO F 1 47 ? 150.567 100.819 156.686 1.00 112.86 47 PRO F C 1
ATOM 9922 O O . PRO F 1 47 ? 151.676 101.298 156.915 1.00 112.86 47 PRO F O 1
ATOM 9926 N N . CYS F 1 48 ? 149.786 100.319 157.626 1.00 121.77 48 CYS F N 1
ATOM 9927 C CA . CYS F 1 48 ? 150.041 100.580 159.030 1.00 121.77 48 CYS F CA 1
ATOM 9928 C C . CYS F 1 48 ? 150.833 99.407 159.610 1.00 121.77 48 CYS F C 1
ATOM 9929 O O . CYS F 1 48 ? 150.508 98.861 160.664 1.00 121.77 48 CYS F O 1
ATOM 9932 N N . ALA F 1 49 ? 151.914 99.046 158.912 1.00 114.07 49 ALA F N 1
ATOM 9933 C CA . ALA F 1 49 ? 152.591 97.782 159.180 1.00 114.07 49 ALA F CA 1
ATOM 9934 C C . ALA F 1 49 ? 153.947 97.654 158.508 1.00 114.07 49 ALA F C 1
ATOM 9935 O O . ALA F 1 49 ? 154.240 98.360 157.543 1.00 114.07 49 ALA F O 1
ATOM 9937 N N . TYR F 1 50 ? 154.764 96.741 159.006 1.00 113.78 50 TYR F N 1
ATOM 9938 C CA . TYR F 1 50 ? 156.019 96.353 158.392 1.00 113.78 50 TYR F CA 1
ATOM 9939 C C . TYR F 1 50 ? 156.031 94.842 158.178 1.00 113.78 50 TYR F C 1
ATOM 9940 O O . TYR F 1 50 ? 155.498 94.092 158.994 1.00 113.78 50 TYR F O 1
ATOM 9949 N N . PRO F 1 51 ? 156.633 94.354 157.087 1.00 105.38 51 PRO F N 1
ATOM 9950 C CA . PRO F 1 51 ? 157.215 95.007 155.928 1.00 105.38 51 PRO F CA 1
ATOM 9951 C C . PRO F 1 51 ? 156.207 95.152 154.837 1.00 105.38 51 PRO F C 1
ATOM 9952 O O . PRO F 1 51 ? 156.415 94.631 153.757 1.00 105.38 51 PRO F O 1
ATOM 9956 N N . LEU F 1 52 ? 155.107 95.825 155.116 1.00 100.89 52 LEU F N 1
ATOM 9957 C CA . LEU F 1 52 ? 154.171 96.154 154.066 1.00 100.89 52 LEU F CA 1
ATOM 9958 C C . LEU F 1 52 ? 154.353 97.580 153.581 1.00 100.89 52 LEU F C 1
ATOM 9959 O O . LEU F 1 52 ? 153.968 97.883 152.450 1.00 100.89 52 LEU F O 1
ATOM 9964 N N . ASN F 1 53 ? 154.967 98.451 154.384 1.00 101.60 53 ASN F N 1
ATOM 9965 C CA . ASN F 1 53 ? 155.279 99.791 153.904 1.00 101.60 53 ASN F CA 1
ATOM 9966 C C . ASN F 1 53 ? 156.341 99.743 152.824 1.00 101.60 53 ASN F C 1
ATOM 9967 O O . ASN F 1 53 ? 156.322 100.555 151.892 1.00 101.60 53 ASN F O 1
ATOM 9972 N N . ILE F 1 54 ? 157.256 98.775 152.919 1.00 95.75 54 ILE F N 1
ATOM 9973 C CA . ILE F 1 54 ? 158.237 98.559 151.866 1.00 95.75 54 ILE F CA 1
ATOM 9974 C C . ILE F 1 54 ? 157.541 98.165 150.575 1.00 95.75 54 ILE F C 1
ATOM 9975 O O . ILE F 1 54 ? 157.703 98.824 149.547 1.00 95.75 54 ILE F O 1
ATOM 9980 N N . TYR F 1 55 ? 156.706 97.133 150.624 1.00 92.29 55 TYR F N 1
ATOM 9981 C CA . TYR F 1 55 ? 156.117 96.581 149.413 1.00 92.29 55 TYR F CA 1
ATOM 9982 C C . TYR F 1 55 ? 155.041 97.459 148.804 1.00 92.29 55 TYR F C 1
ATOM 9983 O O . TYR F 1 55 ? 154.930 97.498 147.578 1.00 92.29 55 TYR F O 1
ATOM 9992 N N . HIS F 1 56 ? 154.253 98.154 149.612 1.00 87.85 56 HIS F N 1
ATOM 9993 C CA . HIS F 1 56 ? 153.214 99.019 149.079 1.00 87.85 56 HIS F CA 1
ATOM 9994 C C . HIS F 1 56 ? 153.835 100.207 148.371 1.00 87.85 56 HIS F C 1
ATOM 9995 O O . HIS F 1 56 ? 153.393 100.587 147.284 1.00 87.85 56 HIS F O 1
ATOM 10002 N N . SER F 1 57 ? 154.859 100.806 148.972 1.00 88.65 57 SER F N 1
ATOM 10003 C CA . SER F 1 57 ? 155.473 101.967 148.349 1.00 88.65 57 SER F CA 1
ATOM 10004 C C . SER F 1 57 ? 156.312 101.582 147.149 1.00 88.65 57 SER F C 1
ATOM 10005 O O . SER F 1 57 ? 156.465 102.379 146.220 1.00 88.65 57 SER F O 1
ATOM 10008 N N . LEU F 1 58 ? 156.867 100.372 147.151 1.00 84.68 58 LEU F N 1
ATOM 10009 C CA . LEU F 1 58 ? 157.711 99.939 146.046 1.00 84.68 58 LEU F CA 1
ATOM 10010 C C . LEU F 1 58 ? 156.895 99.732 144.784 1.00 84.68 58 LEU F C 1
ATOM 10011 O O . LEU F 1 58 ? 157.291 100.167 143.702 1.00 84.68 58 LEU F O 1
ATOM 10016 N N . VAL F 1 59 ? 155.733 99.089 144.900 1.00 79.80 59 VAL F N 1
ATOM 10017 C CA . VAL F 1 59 ? 154.982 98.817 143.684 1.00 79.80 59 VAL F CA 1
ATOM 10018 C C . VAL F 1 59 ? 154.198 100.031 143.237 1.00 79.80 59 VAL F C 1
ATOM 10019 O O . VAL F 1 59 ? 153.659 100.039 142.134 1.00 79.80 59 VAL F O 1
ATOM 10023 N N . PHE F 1 60 ? 154.118 101.080 144.045 1.00 83.64 60 PHE F N 1
ATOM 10024 C CA . PHE F 1 60 ? 153.532 102.292 143.493 1.00 83.64 60 PHE F CA 1
ATOM 10025 C C . PHE F 1 60 ? 154.570 103.148 142.796 1.00 83.64 60 PHE F C 1
ATOM 10026 O O . PHE F 1 60 ? 154.223 103.964 141.939 1.00 83.64 60 PHE F O 1
ATOM 10034 N N . MET F 1 61 ? 155.841 102.993 143.152 1.00 88.02 61 MET F N 1
ATOM 10035 C CA . MET F 1 61 ? 156.877 103.705 142.419 1.00 88.02 61 MET F CA 1
ATOM 10036 C C . MET F 1 61 ? 157.214 102.984 141.130 1.00 88.02 61 MET F C 1
ATOM 10037 O O . MET F 1 61 ? 157.173 103.581 140.054 1.00 88.02 61 MET F O 1
ATOM 10042 N N . PHE F 1 62 ? 157.517 101.694 141.216 1.00 83.60 62 PHE F N 1
ATOM 10043 C CA . PHE F 1 62 ? 157.974 100.913 140.078 1.00 83.60 62 PHE F CA 1
ATOM 10044 C C . PHE F 1 62 ? 156.888 100.074 139.435 1.00 83.60 62 PHE F C 1
ATOM 10045 O O . PHE F 1 62 ? 157.205 99.152 138.689 1.00 83.60 62 PHE F O 1
ATOM 10053 N N . GLY F 1 63 ? 155.626 100.335 139.737 1.00 78.08 63 GLY F N 1
ATOM 10054 C CA . GLY F 1 63 ? 154.536 99.689 139.055 1.00 78.08 63 GLY F CA 1
ATOM 10055 C C . GLY F 1 63 ? 154.217 100.352 137.743 1.00 78.08 63 GLY F C 1
ATOM 10056 O O . GLY F 1 63 ? 154.337 99.743 136.682 1.00 78.08 63 GLY F O 1
ATOM 10057 N N . PRO F 1 64 ? 153.794 101.612 137.784 1.00 77.44 64 PRO F N 1
ATOM 10058 C CA . PRO F 1 64 ? 153.513 102.328 136.535 1.00 77.44 64 PRO F CA 1
ATOM 10059 C C . PRO F 1 64 ? 154.708 102.573 135.635 1.00 77.44 64 PRO F C 1
ATOM 10060 O O . PRO F 1 64 ? 154.500 102.942 134.479 1.00 77.44 64 PRO F O 1
ATOM 10064 N N . THR F 1 65 ? 155.945 102.387 136.092 1.00 82.44 65 THR F N 1
ATOM 10065 C CA . THR F 1 65 ? 157.039 102.481 135.136 1.00 82.44 65 THR F CA 1
ATOM 10066 C C . THR F 1 65 ? 157.119 101.239 134.267 1.00 82.44 65 THR F C 1
ATOM 10067 O O . THR F 1 65 ? 157.318 101.351 133.057 1.00 82.44 65 THR F O 1
ATOM 10071 N N . ALA F 1 66 ? 156.960 100.052 134.850 1.00 79.69 66 ALA F N 1
ATOM 10072 C CA . ALA F 1 66 ? 156.982 98.842 134.039 1.00 79.69 66 ALA F CA 1
ATOM 10073 C C . ALA F 1 66 ? 155.744 98.746 133.162 1.00 79.69 66 ALA F C 1
ATOM 10074 O O . ALA F 1 66 ? 155.790 98.160 132.077 1.00 79.69 66 ALA F O 1
ATOM 10076 N N . ALA F 1 67 ? 154.637 99.342 133.593 1.00 79.52 67 ALA F N 1
ATOM 10077 C CA . ALA F 1 67 ? 153.459 99.385 132.739 1.00 79.52 67 ALA F CA 1
ATOM 10078 C C . ALA F 1 67 ? 153.649 100.368 131.595 1.00 79.52 67 ALA F C 1
ATOM 10079 O O . ALA F 1 67 ? 153.271 100.087 130.455 1.00 79.52 67 ALA F O 1
ATOM 10081 N N . LEU F 1 68 ? 154.249 101.525 131.869 1.00 79.78 68 LEU F N 1
ATOM 10082 C CA . LEU F 1 68 ? 154.425 102.503 130.803 1.00 79.78 68 LEU F CA 1
ATOM 10083 C C . LEU F 1 68 ? 155.604 102.143 129.914 1.00 79.78 68 LEU F C 1
ATOM 10084 O O . LEU F 1 68 ? 155.716 102.640 128.790 1.00 79.78 68 LEU F O 1
ATOM 10089 N N . LEU F 1 69 ? 156.489 101.273 130.392 1.00 81.09 69 LEU F N 1
ATOM 10090 C CA . LEU F 1 69 ? 157.560 100.779 129.538 1.00 81.09 69 LEU F CA 1
ATOM 10091 C C . LEU F 1 69 ? 157.013 99.838 128.476 1.00 81.09 69 LEU F C 1
ATOM 10092 O O . LEU F 1 69 ? 157.421 99.893 127.313 1.00 81.09 69 LEU F O 1
ATOM 10097 N N . LEU F 1 70 ? 156.070 98.974 128.850 1.00 80.41 70 LEU F N 1
ATOM 10098 C CA . LEU F 1 70 ? 155.556 98.015 127.881 1.00 80.41 70 LEU F CA 1
ATOM 10099 C C . LEU F 1 70 ? 154.532 98.651 126.959 1.00 80.41 70 LEU F C 1
ATOM 10100 O O . LEU F 1 70 ? 154.339 98.189 125.832 1.00 80.41 70 LEU F O 1
ATOM 10105 N N . ILE F 1 71 ? 153.869 99.712 127.406 1.00 83.21 71 ILE F N 1
ATOM 10106 C CA . ILE F 1 71 ? 153.011 100.464 126.498 1.00 83.21 71 ILE F CA 1
ATOM 10107 C C . ILE F 1 71 ? 153.860 101.196 125.468 1.00 83.21 71 ILE F C 1
ATOM 10108 O O . ILE F 1 71 ? 153.551 101.205 124.271 1.00 83.21 71 ILE F O 1
ATOM 10113 N N . GLY F 1 72 ? 154.981 101.764 125.907 1.00 87.73 72 GLY F N 1
ATOM 10114 C CA . GLY F 1 72 ? 155.810 102.535 124.996 1.00 87.73 72 GLY F CA 1
ATOM 10115 C C . GLY F 1 72 ? 156.584 101.674 124.017 1.00 87.73 72 GLY F C 1
ATOM 10116 O O . GLY F 1 72 ? 156.970 102.134 122.945 1.00 87.73 72 GLY F O 1
ATOM 10117 N N . ILE F 1 73 ? 156.840 100.418 124.376 1.00 89.71 73 ILE F N 1
ATOM 10118 C CA . ILE F 1 73 ? 157.465 99.506 123.424 1.00 89.71 73 ILE F CA 1
ATOM 10119 C C . ILE F 1 73 ? 156.449 99.037 122.392 1.00 89.71 73 ILE F C 1
ATOM 10120 O O . ILE F 1 73 ? 156.749 98.962 121.194 1.00 89.71 73 ILE F O 1
ATOM 10125 N N . THR F 1 74 ? 155.221 98.761 122.832 1.00 92.64 74 THR F N 1
ATOM 10126 C CA . THR F 1 74 ? 154.197 98.223 121.942 1.00 92.64 74 THR F CA 1
ATOM 10127 C C . THR F 1 74 ? 153.759 99.239 120.896 1.00 92.64 74 THR F C 1
ATOM 10128 O O . THR F 1 74 ? 153.680 98.915 119.707 1.00 92.64 74 THR F O 1
ATOM 10132 N N . VAL F 1 75 ? 153.520 100.481 121.310 1.00 92.84 75 VAL F N 1
ATOM 10133 C CA . VAL F 1 75 ? 152.993 101.494 120.401 1.00 92.84 75 VAL F CA 1
ATOM 10134 C C . VAL F 1 75 ? 154.044 101.898 119.368 1.00 92.84 75 VAL F C 1
ATOM 10135 O O . VAL F 1 75 ? 153.716 102.223 118.220 1.00 92.84 75 VAL F O 1
ATOM 10139 N N . ASN F 1 76 ? 155.321 101.792 119.726 1.00 99.56 76 ASN F N 1
ATOM 10140 C CA . ASN F 1 76 ? 156.435 102.207 118.880 1.00 99.56 76 ASN F CA 1
ATOM 10141 C C . ASN F 1 76 ? 156.547 101.372 117.610 1.00 99.56 76 ASN F C 1
ATOM 10142 O O . ASN F 1 76 ? 156.734 100.155 117.677 1.00 99.56 76 ASN F O 1
ATOM 10147 N N . SER F 1 77 ? 156.442 102.020 116.448 1.00 104.23 77 SER F N 1
ATOM 10148 C CA . SER F 1 77 ? 156.343 101.305 115.181 1.00 104.23 77 SER F CA 1
ATOM 10149 C C . SER F 1 77 ? 157.658 100.685 114.741 1.00 104.23 77 SER F C 1
ATOM 10150 O O . SER F 1 77 ? 157.644 99.741 113.946 1.00 104.23 77 SER F O 1
ATOM 10153 N N . THR F 1 78 ? 158.787 101.189 115.231 1.00 105.68 78 THR F N 1
ATOM 10154 C CA . THR F 1 78 ? 160.081 100.615 114.893 1.00 105.68 78 THR F CA 1
ATOM 10155 C C . THR F 1 78 ? 160.276 99.252 115.544 1.00 105.68 78 THR F C 1
ATOM 10156 O O . THR F 1 78 ? 161.049 98.430 115.036 1.00 105.68 78 THR F O 1
ATOM 10160 N N . THR F 1 79 ? 159.550 98.983 116.630 1.00 108.22 79 THR F N 1
ATOM 10161 C CA . THR F 1 79 ? 159.562 97.657 117.231 1.00 108.22 79 THR F CA 1
ATOM 10162 C C . THR F 1 79 ? 159.005 96.618 116.276 1.00 108.22 79 THR F C 1
ATOM 10163 O O . THR F 1 79 ? 159.620 95.570 116.059 1.00 108.22 79 THR F O 1
ATOM 10167 N N . TRP F 1 80 ? 157.855 96.904 115.673 1.00 109.31 80 TRP F N 1
ATOM 10168 C CA . TRP F 1 80 ? 157.234 95.923 114.801 1.00 109.31 80 TRP F CA 1
ATOM 10169 C C . TRP F 1 80 ? 157.844 95.911 113.414 1.00 109.31 80 TRP F C 1
ATOM 10170 O O . TRP F 1 80 ? 157.557 95.004 112.636 1.00 109.31 80 TRP F O 1
ATOM 10181 N N . LYS F 1 81 ? 158.677 96.889 113.073 1.00 108.80 81 LYS F N 1
ATOM 10182 C CA . LYS F 1 81 ? 159.476 96.729 111.866 1.00 108.80 81 LYS F CA 1
ATOM 10183 C C . LYS F 1 81 ? 160.538 95.664 112.063 1.00 108.80 81 LYS F C 1
ATOM 10184 O O . LYS F 1 81 ? 160.921 94.984 111.108 1.00 108.80 81 LYS F O 1
ATOM 10190 N N . LEU F 1 82 ? 161.011 95.492 113.294 1.00 115.07 82 LEU F N 1
ATOM 10191 C CA . LEU F 1 82 ? 161.985 94.447 113.573 1.00 115.07 82 LEU F CA 1
ATOM 10192 C C . LEU F 1 82 ? 161.314 93.131 113.939 1.00 115.07 82 LEU F C 1
ATOM 10193 O O . LEU F 1 82 ? 161.790 92.056 113.564 1.00 115.07 82 LEU F O 1
ATOM 10198 N N . ALA F 1 83 ? 160.209 93.194 114.676 1.00 115.94 83 ALA F N 1
ATOM 10199 C CA . ALA F 1 83 ? 159.678 91.991 115.300 1.00 115.94 83 ALA F CA 1
ATOM 10200 C C . ALA F 1 83 ? 158.853 91.153 114.338 1.00 115.94 83 ALA F C 1
ATOM 10201 O O . ALA F 1 83 ? 158.919 89.923 114.390 1.00 115.94 83 ALA F O 1
ATOM 10203 N N . HIS F 1 84 ? 158.082 91.798 113.464 1.00 118.16 84 HIS F N 1
ATOM 10204 C CA . HIS F 1 84 ? 157.031 91.128 112.705 1.00 118.16 84 HIS F CA 1
ATOM 10205 C C . HIS F 1 84 ? 157.604 90.135 111.710 1.00 118.16 84 HIS F C 1
ATOM 10206 O O . HIS F 1 84 ? 158.477 90.478 110.912 1.00 118.16 84 HIS F O 1
ATOM 10213 N N . GLY F 1 85 ? 157.116 88.901 111.768 1.00 122.07 85 GLY F N 1
ATOM 10214 C CA . GLY F 1 85 ? 157.529 87.872 110.841 1.00 122.07 85 GLY F CA 1
ATOM 10215 C C . GLY F 1 85 ? 158.948 87.394 111.003 1.00 122.07 85 GLY F C 1
ATOM 10216 O O . GLY F 1 85 ? 159.563 87.000 110.011 1.00 122.07 85 GLY F O 1
ATOM 10217 N N . PHE F 1 86 ? 159.488 87.413 112.220 1.00 124.37 86 PHE F N 1
ATOM 10218 C CA . PHE F 1 86 ? 160.898 87.103 112.409 1.00 124.37 86 PHE F CA 1
ATOM 10219 C C . PHE F 1 86 ? 161.195 85.622 112.229 1.00 124.37 86 PHE F C 1
ATOM 10220 O O . PHE F 1 86 ? 162.324 85.255 111.890 1.00 124.37 86 PHE F O 1
ATOM 10228 N N . PHE F 1 87 ? 160.214 84.757 112.444 1.00 127.36 87 PHE F N 1
ATOM 10229 C CA . PHE F 1 87 ? 160.454 83.326 112.339 1.00 127.36 87 PHE F CA 1
ATOM 10230 C C . PHE F 1 87 ? 160.215 82.782 110.942 1.00 127.36 87 PHE F C 1
ATOM 10231 O O . PHE F 1 87 ? 160.494 81.606 110.696 1.00 127.36 87 PHE F O 1
ATOM 10239 N N . PHE F 1 88 ? 159.707 83.596 110.029 1.00 131.19 88 PHE F N 1
ATOM 10240 C CA . PHE F 1 88 ? 159.558 83.195 108.641 1.00 131.19 88 PHE F CA 1
ATOM 10241 C C . PHE F 1 88 ? 160.147 84.191 107.662 1.00 131.19 88 PHE F C 1
ATOM 10242 O O . PHE F 1 88 ? 159.841 84.122 106.473 1.00 131.19 88 PHE F O 1
ATOM 10250 N N . ARG F 1 89 ? 160.961 85.124 108.134 1.00 133.90 89 ARG F N 1
ATOM 10251 C CA . ARG F 1 89 ? 161.711 85.995 107.246 1.00 133.90 89 ARG F CA 1
ATOM 10252 C C . ARG F 1 89 ? 162.844 85.211 106.611 1.00 133.90 89 ARG F C 1
ATOM 10253 O O . ARG F 1 89 ? 163.504 84.413 107.280 1.00 133.90 89 ARG F O 1
ATOM 10261 N N . VAL F 1 90 ? 163.056 85.421 105.310 1.00 139.17 90 VAL F N 1
ATOM 10262 C CA . VAL F 1 90 ? 164.163 84.760 104.633 1.00 139.17 90 VAL F CA 1
ATOM 10263 C C . VAL F 1 90 ? 165.478 85.375 105.098 1.00 139.17 90 VAL F C 1
ATOM 10264 O O . VAL F 1 90 ? 165.550 86.568 105.420 1.00 139.17 90 VAL F O 1
ATOM 10268 N N . ARG F 1 91 ? 166.520 84.543 105.179 1.00 141.48 91 ARG F N 1
ATOM 10269 C CA . ARG F 1 91 ? 167.731 84.906 105.910 1.00 141.48 91 ARG F CA 1
ATOM 10270 C C . ARG F 1 91 ? 168.554 85.984 105.226 1.00 141.48 91 ARG F C 1
ATOM 10271 O O . ARG F 1 91 ? 169.260 86.729 105.911 1.00 141.48 91 ARG F O 1
ATOM 10279 N N . ASP F 1 92 ? 168.473 86.095 103.905 1.00 138.00 92 ASP F N 1
ATOM 10280 C CA . ASP F 1 92 ? 169.221 87.107 103.173 1.00 138.00 92 ASP F CA 1
ATOM 10281 C C . ASP F 1 92 ? 168.566 88.482 103.209 1.00 138.00 92 ASP F C 1
ATOM 10282 O O . ASP F 1 92 ? 169.129 89.431 102.656 1.00 138.00 92 ASP F O 1
ATOM 10287 N N . THR F 1 93 ? 167.399 88.616 103.838 1.00 136.92 93 THR F N 1
ATOM 10288 C CA . THR F 1 93 ? 166.795 89.915 104.090 1.00 136.92 93 THR F CA 1
ATOM 10289 C C . THR F 1 93 ? 166.710 90.243 105.575 1.00 136.92 93 THR F C 1
ATOM 10290 O O . THR F 1 93 ? 165.996 91.177 105.952 1.00 136.92 93 THR F O 1
ATOM 10294 N N . ARG F 1 94 ? 167.416 89.498 106.421 1.00 137.49 94 ARG F N 1
ATOM 10295 C CA . ARG F 1 94 ? 167.512 89.834 107.834 1.00 137.49 94 ARG F CA 1
ATOM 10296 C C . ARG F 1 94 ? 168.408 91.047 108.023 1.00 137.49 94 ARG F C 1
ATOM 10297 O O . ARG F 1 94 ? 169.271 91.335 107.190 1.00 137.49 94 ARG F O 1
ATOM 10305 N N . HIS F 1 95 ? 168.206 91.755 109.127 1.00 138.68 95 HIS F N 1
ATOM 10306 C CA . HIS F 1 95 ? 169.087 92.862 109.469 1.00 138.68 95 HIS F CA 1
ATOM 10307 C C . HIS F 1 95 ? 170.362 92.305 110.079 1.00 138.68 95 HIS F C 1
ATOM 10308 O O . HIS F 1 95 ? 170.348 91.222 110.671 1.00 138.68 95 HIS F O 1
ATOM 10315 N N . SER F 1 96 ? 171.464 93.033 109.935 1.00 145.01 96 SER F N 1
ATOM 10316 C CA . SER F 1 96 ? 172.669 92.668 110.663 1.00 145.01 96 SER F CA 1
ATOM 10317 C C . SER F 1 96 ? 172.460 92.956 112.142 1.00 145.01 96 SER F C 1
ATOM 10318 O O . SER F 1 96 ? 171.600 93.757 112.516 1.00 145.01 96 SER F O 1
ATOM 10321 N N . TRP F 1 97 ? 173.236 92.274 112.983 1.00 147.72 97 TRP F N 1
ATOM 10322 C CA . TRP F 1 97 ? 173.108 92.437 114.428 1.00 147.72 97 TRP F CA 1
ATOM 10323 C C . TRP F 1 97 ? 173.494 93.838 114.884 1.00 147.72 97 TRP F C 1
ATOM 10324 O O . TRP F 1 97 ? 172.985 94.323 115.901 1.00 147.72 97 TRP F O 1
ATOM 10335 N N . LYS F 1 98 ? 174.366 94.515 114.134 1.00 146.15 98 LYS F N 1
ATOM 10336 C CA . LYS F 1 98 ? 174.761 95.870 114.500 1.00 146.15 98 LYS F CA 1
ATOM 10337 C C . LYS F 1 98 ? 173.629 96.861 114.247 1.00 146.15 98 LYS F C 1
ATOM 10338 O O . LYS F 1 98 ? 173.342 97.716 115.096 1.00 146.15 98 LYS F O 1
ATOM 10344 N N . THR F 1 99 ? 172.953 96.753 113.096 1.00 140.28 99 THR F N 1
ATOM 10345 C CA . THR F 1 99 ? 171.835 97.661 112.848 1.00 140.28 99 THR F CA 1
ATOM 10346 C C . THR F 1 99 ? 170.589 97.228 113.612 1.00 140.28 99 THR F C 1
ATOM 10347 O O . THR F 1 99 ? 169.676 98.038 113.817 1.00 140.28 99 THR F O 1
ATOM 10351 N N . THR F 1 100 ? 170.548 95.973 114.067 1.00 137.13 100 THR F N 1
ATOM 10352 C CA . THR F 1 100 ? 169.489 95.545 114.971 1.00 137.13 100 THR F CA 1
ATOM 10353 C C . THR F 1 100 ? 169.621 96.236 116.317 1.00 137.13 100 THR F C 1
ATOM 10354 O O . THR F 1 100 ? 168.628 96.694 116.891 1.00 137.13 100 THR F O 1
ATOM 10358 N N . CYS F 1 101 ? 170.850 96.347 116.825 1.00 133.32 101 CYS F N 1
ATOM 10359 C CA . CYS F 1 101 ? 171.043 96.861 118.176 1.00 133.32 101 CYS F CA 1
ATOM 10360 C C . CYS F 1 101 ? 170.875 98.372 118.239 1.00 133.32 101 CYS F C 1
ATOM 10361 O O . CYS F 1 101 ? 170.348 98.894 119.226 1.00 133.32 101 CYS F O 1
ATOM 10364 N N . VAL F 1 102 ? 171.310 99.098 117.206 1.00 129.22 102 VAL F N 1
ATOM 10365 C CA . VAL F 1 102 ? 171.176 100.554 117.250 1.00 129.22 102 VAL F CA 1
ATOM 10366 C C . VAL F 1 102 ? 169.723 100.954 117.024 1.00 129.22 102 VAL F C 1
ATOM 10367 O O . VAL F 1 102 ? 169.228 101.927 117.608 1.00 129.22 102 VAL F O 1
ATOM 10371 N N . SER F 1 103 ? 168.994 100.165 116.234 1.00 126.47 103 SER F N 1
ATOM 10372 C CA . SER F 1 103 ? 167.557 100.371 116.131 1.00 126.47 103 SER F CA 1
ATOM 10373 C C . SER F 1 103 ? 166.851 100.026 117.433 1.00 126.47 103 SER F C 1
ATOM 10374 O O . SER F 1 103 ? 165.920 100.731 117.834 1.00 126.47 103 SER F O 1
ATOM 10377 N N . TRP F 1 104 ? 167.311 98.978 118.122 1.00 122.77 104 TRP F N 1
ATOM 10378 C CA . TRP F 1 104 ? 166.695 98.564 119.378 1.00 122.77 104 TRP F CA 1
ATOM 10379 C C . TRP F 1 104 ? 166.940 99.582 120.481 1.00 122.77 104 TRP F C 1
ATOM 10380 O O . TRP F 1 104 ? 166.082 99.794 121.345 1.00 122.77 104 TRP F O 1
ATOM 10391 N N . ILE F 1 105 ? 168.108 100.222 120.468 1.00 115.77 105 ILE F N 1
ATOM 10392 C CA . ILE F 1 105 ? 168.405 101.261 121.447 1.00 115.77 105 ILE F CA 1
ATOM 10393 C C . ILE F 1 105 ? 167.537 102.483 121.185 1.00 115.77 105 ILE F C 1
ATOM 10394 O O . ILE F 1 105 ? 167.100 103.169 122.117 1.00 115.77 105 ILE F O 1
ATOM 10399 N N . GLU F 1 106 ? 167.198 102.719 119.917 1.00 110.35 106 GLU F N 1
ATOM 10400 C CA . GLU F 1 106 ? 166.274 103.798 119.593 1.00 110.35 106 GLU F CA 1
ATOM 10401 C C . GLU F 1 106 ? 164.870 103.505 120.109 1.00 110.35 106 GLU F C 1
ATOM 10402 O O . GLU F 1 106 ? 164.109 104.433 120.397 1.00 110.35 106 GLU F O 1
ATOM 10404 N N . VAL F 1 107 ? 164.518 102.226 120.258 1.00 107.05 107 VAL F N 1
ATOM 10405 C CA . VAL F 1 107 ? 163.219 101.882 120.836 1.00 107.05 107 VAL F CA 1
ATOM 10406 C C . VAL F 1 107 ? 163.193 102.198 122.323 1.00 107.05 107 VAL F C 1
ATOM 10407 O O . VAL F 1 107 ? 162.248 102.818 122.824 1.00 107.05 107 VAL F O 1
ATOM 10411 N N . LEU F 1 108 ? 164.227 101.767 123.052 1.00 104.21 108 LEU F N 1
ATOM 10412 C CA . LEU F 1 108 ? 164.228 101.894 124.507 1.00 104.21 108 LEU F CA 1
ATOM 10413 C C . LEU F 1 108 ? 164.328 103.350 124.940 1.00 104.21 108 LEU F C 1
ATOM 10414 O O . LEU F 1 108 ? 163.696 103.765 125.916 1.00 104.21 108 LEU F O 1
ATOM 10419 N N . ILE F 1 109 ? 165.096 104.151 124.206 1.00 100.51 109 ILE F N 1
ATOM 10420 C CA . ILE F 1 109 ? 165.273 105.542 124.593 1.00 100.51 109 ILE F CA 1
ATOM 10421 C C . ILE F 1 109 ? 164.067 106.378 124.181 1.00 100.51 109 ILE F C 1
ATOM 10422 O O . ILE F 1 109 ? 163.699 107.330 124.877 1.00 100.51 109 ILE F O 1
ATOM 10427 N N . GLN F 1 110 ? 163.387 106.012 123.095 1.00 98.63 110 GLN F N 1
ATOM 10428 C CA . GLN F 1 110 ? 162.150 106.709 122.764 1.00 98.63 110 GLN F CA 1
ATOM 10429 C C . GLN F 1 110 ? 161.037 106.337 123.735 1.00 98.63 110 GLN F C 1
ATOM 10430 O O . GLN F 1 110 ? 160.187 107.170 124.065 1.00 98.63 110 GLN F O 1
ATOM 10436 N N . SER F 1 111 ? 161.048 105.105 124.238 1.00 96.46 111 SER F N 1
ATOM 10437 C CA . SER F 1 111 ? 159.967 104.668 125.110 1.00 96.46 111 SER F CA 1
ATOM 10438 C C . SER F 1 111 ? 160.186 105.044 126.566 1.00 96.46 111 SER F C 1
ATOM 10439 O O . SER F 1 111 ? 159.249 104.939 127.359 1.00 96.46 111 SER F O 1
ATOM 10442 N N . SER F 1 112 ? 161.394 105.465 126.944 1.00 91.80 112 SER F N 1
ATOM 10443 C CA . SER F 1 112 ? 161.655 105.785 128.343 1.00 91.80 112 SER F CA 1
ATOM 10444 C C . SER F 1 112 ? 161.422 107.247 128.678 1.00 91.80 112 SER F C 1
ATOM 10445 O O . SER F 1 112 ? 161.986 107.734 129.656 1.00 91.80 112 SER F O 1
ATOM 10448 N N . VAL F 1 113 ? 160.635 107.970 127.890 1.00 86.30 113 VAL F N 1
ATOM 10449 C CA . VAL F 1 113 ? 160.288 109.334 128.270 1.00 86.30 113 VAL F CA 1
ATOM 10450 C C . VAL F 1 113 ? 159.082 109.322 129.202 1.00 86.30 113 VAL F C 1
ATOM 10451 O O . VAL F 1 113 ? 158.935 110.180 130.077 1.00 86.30 113 VAL F O 1
ATOM 10455 N N . ALA F 1 114 ? 158.229 108.317 129.069 1.00 82.68 114 ALA F N 1
ATOM 10456 C CA . ALA F 1 114 ? 157.039 108.251 129.914 1.00 82.68 114 ALA F CA 1
ATOM 10457 C C . ALA F 1 114 ? 157.293 107.707 131.317 1.00 82.68 114 ALA F C 1
ATOM 10458 O O . ALA F 1 114 ? 156.709 108.260 132.263 1.00 82.68 114 ALA F O 1
ATOM 10460 N N . PRO F 1 115 ? 158.099 106.657 131.552 1.00 81.41 115 PRO F N 1
ATOM 10461 C CA . PRO F 1 115 ? 158.334 106.276 132.951 1.00 81.41 115 PRO F CA 1
ATOM 10462 C C . PRO F 1 115 ? 159.185 107.257 133.734 1.00 81.41 115 PRO F C 1
ATOM 10463 O O . PRO F 1 115 ? 158.935 107.446 134.927 1.00 81.41 115 PRO F O 1
ATOM 10467 N N . ILE F 1 116 ? 160.177 107.892 133.117 1.00 78.65 116 ILE F N 1
ATOM 10468 C CA . ILE F 1 116 ? 161.008 108.832 133.859 1.00 78.65 116 ILE F CA 1
ATOM 10469 C C . ILE F 1 116 ? 160.234 110.109 134.152 1.00 78.65 116 ILE F C 1
ATOM 10470 O O . ILE F 1 116 ? 160.464 110.770 135.168 1.00 78.65 116 ILE F O 1
ATOM 10475 N N . ALA F 1 117 ? 159.225 110.413 133.344 1.00 77.31 117 ALA F N 1
ATOM 10476 C CA . ALA F 1 117 ? 158.278 111.445 133.744 1.00 77.31 117 ALA F CA 1
ATOM 10477 C C . ALA F 1 117 ? 157.442 110.994 134.932 1.00 77.31 117 ALA F C 1
ATOM 10478 O O . ALA F 1 117 ? 157.045 111.812 135.766 1.00 77.31 117 ALA F O 1
ATOM 10480 N N . TRP F 1 118 ? 157.183 109.693 135.047 1.00 78.92 118 TRP F N 1
ATOM 10481 C CA . TRP F 1 118 ? 156.422 109.217 136.195 1.00 78.92 118 TRP F CA 1
ATOM 10482 C C . TRP F 1 118 ? 157.286 109.157 137.444 1.00 78.92 118 TRP F C 1
ATOM 10483 O O . TRP F 1 118 ? 156.845 109.544 138.528 1.00 78.92 118 TRP F O 1
ATOM 10494 N N . LEU F 1 119 ? 158.517 108.656 137.314 1.00 75.34 119 LEU F N 1
ATOM 10495 C CA . LEU F 1 119 ? 159.411 108.551 138.462 1.00 75.34 119 LEU F CA 1
ATOM 10496 C C . LEU F 1 119 ? 159.780 109.922 139.002 1.00 75.34 119 LEU F C 1
ATOM 10497 O O . LEU F 1 119 ? 160.038 110.078 140.198 1.00 75.34 119 LEU F O 1
ATOM 10502 N N . PHE F 1 120 ? 159.788 110.933 138.140 1.00 79.98 120 PHE F N 1
ATOM 10503 C CA . PHE F 1 120 ? 160.005 112.297 138.593 1.00 79.98 120 PHE F CA 1
ATOM 10504 C C . PHE F 1 120 ? 158.815 112.808 139.392 1.00 79.98 120 PHE F C 1
ATOM 10505 O O . PHE F 1 120 ? 158.980 113.546 140.365 1.00 79.98 120 PHE F O 1
ATOM 10513 N N . VAL F 1 121 ? 157.603 112.414 139.011 1.00 77.75 121 VAL F N 1
ATOM 10514 C CA . VAL F 1 121 ? 156.433 112.882 139.749 1.00 77.75 121 VAL F CA 1
ATOM 10515 C C . VAL F 1 121 ? 156.288 112.127 141.065 1.00 77.75 121 VAL F C 1
ATOM 10516 O O . VAL F 1 121 ? 155.918 112.708 142.089 1.00 77.75 121 VAL F O 1
ATOM 10520 N N . VAL F 1 122 ? 156.646 110.844 141.087 1.00 79.62 122 VAL F N 1
ATOM 10521 C CA . VAL F 1 122 ? 156.470 110.064 142.310 1.00 79.62 122 VAL F CA 1
ATOM 10522 C C . VAL F 1 122 ? 157.547 110.419 143.328 1.00 79.62 122 VAL F C 1
ATOM 10523 O O . VAL F 1 122 ? 157.415 110.129 144.521 1.00 79.62 122 VAL F O 1
ATOM 10527 N N . PHE F 1 123 ? 158.625 111.063 142.884 1.00 78.52 123 PHE F N 1
ATOM 10528 C CA . PHE F 1 123 ? 159.621 111.528 143.834 1.00 78.52 123 PHE F CA 1
ATOM 10529 C C . PHE F 1 123 ? 159.395 112.972 144.240 1.00 78.52 123 PHE F C 1
ATOM 10530 O O . PHE F 1 123 ? 159.877 113.392 145.293 1.00 78.52 123 PHE F O 1
ATOM 10538 N N . LEU F 1 124 ? 158.672 113.747 143.436 1.00 84.48 124 LEU F N 1
ATOM 10539 C CA . LEU F 1 124 ? 158.415 115.128 143.822 1.00 84.48 124 LEU F CA 1
ATOM 10540 C C . LEU F 1 124 ? 157.411 115.197 144.959 1.00 84.48 124 LEU F C 1
ATOM 10541 O O . LEU F 1 124 ? 157.708 115.748 146.021 1.00 84.48 124 LEU F O 1
ATOM 10546 N N . ASP F 1 125 ? 156.230 114.629 144.774 1.00 92.56 125 ASP F N 1
ATOM 10547 C CA . ASP F 1 125 ? 155.326 114.440 145.900 1.00 92.56 125 ASP F CA 1
ATOM 10548 C C . ASP F 1 125 ? 155.913 113.295 146.707 1.00 92.56 125 ASP F C 1
ATOM 10549 O O . ASP F 1 125 ? 155.562 112.134 146.501 1.00 92.56 125 ASP F O 1
ATOM 10554 N N . GLY F 1 126 ? 156.785 113.618 147.654 1.00 91.89 126 GLY F N 1
ATOM 10555 C CA . GLY F 1 126 ? 157.660 112.659 148.289 1.00 91.89 126 GLY F CA 1
ATOM 10556 C C . GLY F 1 126 ? 157.039 111.678 149.251 1.00 91.89 126 GLY F C 1
ATOM 10557 O O . GLY F 1 126 ? 157.785 110.974 149.935 1.00 91.89 126 GLY F O 1
ATOM 10558 N N . GLY F 1 127 ? 155.708 111.583 149.308 1.00 95.13 127 GLY F N 1
ATOM 10559 C CA . GLY F 1 127 ? 155.037 110.713 150.257 1.00 95.13 127 GLY F CA 1
ATOM 10560 C C . GLY F 1 127 ? 155.332 109.239 150.080 1.00 95.13 127 GLY F C 1
ATOM 10561 O O . GLY F 1 127 ? 155.224 108.474 151.042 1.00 95.13 127 GLY F O 1
ATOM 10562 N N . TYR F 1 128 ? 155.737 108.825 148.887 1.00 95.77 128 TYR F N 1
ATOM 10563 C CA . TYR F 1 128 ? 156.056 107.421 148.689 1.00 95.77 128 TYR F CA 1
ATOM 10564 C C . TYR F 1 128 ? 157.448 107.095 149.197 1.00 95.77 128 TYR F C 1
ATOM 10565 O O . TYR F 1 128 ? 157.678 105.995 149.703 1.00 95.77 128 TYR F O 1
ATOM 10574 N N . TYR F 1 129 ? 158.388 108.029 149.082 1.00 88.04 129 TYR F N 1
ATOM 10575 C CA . TYR F 1 129 ? 159.706 107.777 149.644 1.00 88.04 129 TYR F CA 1
ATOM 10576 C C . TYR F 1 129 ? 159.664 107.834 151.157 1.00 88.04 129 TYR F C 1
ATOM 10577 O O . TYR F 1 129 ? 160.399 107.104 151.832 1.00 88.04 129 TYR F O 1
ATOM 10586 N N . ARG F 1 130 ? 158.811 108.707 151.702 1.00 99.81 130 ARG F N 1
ATOM 10587 C CA . ARG F 1 130 ? 158.567 108.742 153.141 1.00 99.81 130 ARG F CA 1
ATOM 10588 C C . ARG F 1 130 ? 158.025 107.408 153.620 1.00 99.81 130 ARG F C 1
ATOM 10589 O O . ARG F 1 130 ? 158.477 106.861 154.630 1.00 99.81 130 ARG F O 1
ATOM 10597 N N . CYS F 1 131 ? 157.095 106.839 152.857 1.00 101.70 131 CYS F N 1
ATOM 10598 C CA . CYS F 1 131 ? 156.447 105.607 153.269 1.00 101.70 131 CYS F CA 1
ATOM 10599 C C . CYS F 1 131 ? 157.381 104.427 153.060 1.00 101.70 131 CYS F C 1
ATOM 10600 O O . CYS F 1 131 ? 157.231 103.381 153.694 1.00 101.70 131 CYS F O 1
ATOM 10603 N N . TYR F 1 132 ? 158.358 104.582 152.166 1.00 96.99 132 TYR F N 1
ATOM 10604 C CA . TYR F 1 132 ? 159.342 103.529 151.966 1.00 96.99 132 TYR F CA 1
ATOM 10605 C C . TYR F 1 132 ? 160.301 103.454 153.136 1.00 96.99 132 TYR F C 1
ATOM 10606 O O . TYR F 1 132 ? 160.709 102.367 153.550 1.00 96.99 132 TYR F O 1
ATOM 10615 N N . ARG F 1 133 ? 160.694 104.599 153.670 1.00 104.33 133 ARG F N 1
ATOM 10616 C CA . ARG F 1 133 ? 161.754 104.600 154.662 1.00 104.33 133 ARG F CA 1
ATOM 10617 C C . ARG F 1 133 ? 161.294 105.028 156.042 1.00 104.33 133 ARG F C 1
ATOM 10618 O O . ARG F 1 133 ? 162.139 105.361 156.873 1.00 104.33 133 ARG F O 1
ATOM 10626 N N . SER F 1 134 ? 159.992 105.008 156.323 1.00 106.42 134 SER F N 1
ATOM 10627 C CA . SER F 1 134 ? 159.536 105.396 157.651 1.00 106.42 134 SER F CA 1
ATOM 10628 C C . SER F 1 134 ? 159.859 104.341 158.691 1.00 106.42 134 SER F C 1
ATOM 10629 O O . SER F 1 134 ? 159.856 104.637 159.887 1.00 106.42 134 SER F O 1
ATOM 10632 N N . HIS F 1 135 ? 160.140 103.112 158.271 1.00 110.28 135 HIS F N 1
ATOM 10633 C CA . HIS F 1 135 ? 160.371 102.066 159.252 1.00 110.28 135 HIS F CA 1
ATOM 10634 C C . HIS F 1 135 ? 161.769 102.103 159.843 1.00 110.28 135 HIS F C 1
ATOM 10635 O O . HIS F 1 135 ? 162.019 101.404 160.824 1.00 110.28 135 HIS F O 1
ATOM 10642 N N . GLU F 1 136 ? 162.685 102.881 159.279 1.00 112.84 136 GLU F N 1
ATOM 10643 C CA . GLU F 1 136 ? 163.991 103.040 159.902 1.00 112.84 136 GLU F CA 1
ATOM 10644 C C . GLU F 1 136 ? 163.970 104.027 161.053 1.00 112.84 136 GLU F C 1
ATOM 10645 O O . GLU F 1 136 ? 164.950 104.107 161.796 1.00 112.84 136 GLU F O 1
ATOM 10651 N N . PHE F 1 137 ? 162.888 104.772 161.217 1.00 116.08 137 PHE F N 1
ATOM 10652 C CA . PHE F 1 137 ? 162.828 105.855 162.180 1.00 116.08 137 PHE F CA 1
ATOM 10653 C C . PHE F 1 137 ? 161.789 105.661 163.267 1.00 116.08 137 PHE F C 1
ATOM 10654 O O . PHE F 1 137 ? 161.967 106.191 164.361 1.00 116.08 137 PHE F O 1
ATOM 10662 N N . CYS F 1 138 ? 160.706 104.935 162.999 1.00 127.45 138 CYS F N 1
ATOM 10663 C CA . CYS F 1 138 ? 159.674 104.699 164.007 1.00 127.45 138 CYS F CA 1
ATOM 10664 C C . CYS F 1 138 ? 159.902 103.331 164.647 1.00 127.45 138 CYS F C 1
ATOM 10665 O O . CYS F 1 138 ? 159.226 102.340 164.370 1.00 127.45 138 CYS F O 1
ATOM 10668 N N . LEU F 1 139 ? 160.884 103.310 165.532 1.00 136.81 139 LEU F N 1
ATOM 10669 C CA . LEU F 1 139 ? 161.352 102.111 166.204 1.00 136.81 139 LEU F CA 1
ATOM 10670 C C . LEU F 1 139 ? 160.861 102.138 167.645 1.00 136.81 139 LEU F C 1
ATOM 10671 O O . LEU F 1 139 ? 160.720 103.218 168.225 1.00 136.81 139 LEU F O 1
ATOM 10676 N N . ILE F 1 140 ? 160.586 100.965 168.225 1.00 143.43 140 ILE F N 1
ATOM 10677 C CA . ILE F 1 140 ? 160.175 100.964 169.627 1.00 143.43 140 ILE F CA 1
ATOM 10678 C C . ILE F 1 140 ? 161.440 100.922 170.469 1.00 143.43 140 ILE F C 1
ATOM 10679 O O . ILE F 1 140 ? 161.898 99.858 170.904 1.00 143.43 140 ILE F O 1
ATOM 10684 N N . SER F 1 141 ? 162.061 102.083 170.619 1.00 149.63 141 SER F N 1
ATOM 10685 C CA . SER F 1 141 ? 162.936 102.372 171.737 1.00 149.63 141 SER F CA 1
ATOM 10686 C C . SER F 1 141 ? 162.587 103.778 172.192 1.00 149.63 141 SER F C 1
ATOM 10687 O O . SER F 1 141 ? 162.733 104.129 173.366 1.00 149.63 141 SER F O 1
ATOM 10690 N N . ASP F 1 142 ? 162.101 104.577 171.241 1.00 155.46 142 ASP F N 1
ATOM 10691 C CA . ASP F 1 142 ? 161.903 106.001 171.434 1.00 155.46 142 ASP F CA 1
ATOM 10692 C C . ASP F 1 142 ? 160.696 106.576 170.706 1.00 155.46 142 ASP F C 1
ATOM 10693 O O . ASP F 1 142 ? 160.576 107.804 170.636 1.00 155.46 142 ASP F O 1
ATOM 10698 N N . ALA F 1 143 ? 159.837 105.740 170.125 1.00 154.83 143 ALA F N 1
ATOM 10699 C CA . ALA F 1 143 ? 158.685 106.239 169.386 1.00 154.83 143 ALA F CA 1
ATOM 10700 C C . ALA F 1 143 ? 157.688 106.899 170.328 1.00 154.83 143 ALA F C 1
ATOM 10701 O O . ALA F 1 143 ? 157.642 106.590 171.520 1.00 154.83 143 ALA F O 1
ATOM 10703 N N . ILE F 1 144 ? 156.898 107.829 169.788 1.00 154.36 144 ILE F N 1
ATOM 10704 C CA . ILE F 1 144 ? 156.004 108.613 170.626 1.00 154.36 144 ILE F CA 1
ATOM 10705 C C . ILE F 1 144 ? 154.789 107.804 171.067 1.00 154.36 144 ILE F C 1
ATOM 10706 O O . ILE F 1 144 ? 154.349 107.921 172.219 1.00 154.36 144 ILE F O 1
ATOM 10711 N N . LEU F 1 145 ? 154.270 106.935 170.208 1.00 152.26 145 LEU F N 1
ATOM 10712 C CA . LEU F 1 145 ? 152.977 106.319 170.460 1.00 152.26 145 LEU F CA 1
ATOM 10713 C C . LEU F 1 145 ? 153.066 104.863 170.890 1.00 152.26 145 LEU F C 1
ATOM 10714 O O . LEU F 1 145 ? 152.073 104.142 170.772 1.00 152.26 145 LEU F O 1
ATOM 10719 N N . CYS F 1 146 ? 154.216 104.407 171.378 1.00 157.90 146 CYS F N 1
ATOM 10720 C CA . CYS F 1 146 ? 154.368 103.036 171.865 1.00 157.90 146 CYS F CA 1
ATOM 10721 C C . CYS F 1 146 ? 154.362 102.970 173.388 1.00 157.90 146 CYS F C 1
ATOM 10722 O O . CYS F 1 146 ? 154.944 102.060 173.985 1.00 157.90 146 CYS F O 1
ATOM 10725 N N . LYS F 1 147 ? 153.699 103.923 174.037 1.00 157.21 147 LYS F N 1
ATOM 10726 C CA . LYS F 1 147 ? 153.640 104.019 175.491 1.00 157.21 147 LYS F CA 1
ATOM 10727 C C . LYS F 1 147 ? 152.285 103.639 176.062 1.00 157.21 147 LYS F C 1
ATOM 10728 O O . LYS F 1 147 ? 152.207 102.755 176.918 1.00 157.21 147 LYS F O 1
ATOM 10734 N N . ASN F 1 148 ? 151.214 104.280 175.603 1.00 161.01 148 ASN F N 1
ATOM 10735 C CA . ASN F 1 148 ? 149.854 103.901 175.952 1.00 161.01 148 ASN F CA 1
ATOM 10736 C C . ASN F 1 148 ? 149.231 102.962 174.934 1.00 161.01 148 ASN F C 1
ATOM 10737 O O . ASN F 1 148 ? 148.410 102.121 175.303 1.00 161.01 148 ASN F O 1
ATOM 10742 N N . SER F 1 149 ? 149.640 103.055 173.666 1.00 162.82 149 SER F N 1
ATOM 10743 C CA . SER F 1 149 ? 149.053 102.229 172.620 1.00 162.82 149 SER F CA 1
ATOM 10744 C C . SER F 1 149 ? 149.768 100.896 172.454 1.00 162.82 149 SER F C 1
ATOM 10745 O O . SER F 1 149 ? 149.727 100.315 171.364 1.00 162.82 149 SER F O 1
ATOM 10748 N N . THR F 1 150 ? 150.410 100.390 173.509 1.00 163.51 150 THR F N 1
ATOM 10749 C CA . THR F 1 150 ? 151.052 99.081 173.467 1.00 163.51 150 THR F CA 1
ATOM 10750 C C . THR F 1 150 ? 150.003 97.976 173.502 1.00 163.51 150 THR F C 1
ATOM 10751 O O . THR F 1 150 ? 150.294 96.825 173.164 1.00 163.51 150 THR F O 1
ATOM 10755 N N . ILE F 1 151 ? 148.778 98.321 173.902 1.00 163.22 151 ILE F N 1
ATOM 10756 C CA . ILE F 1 151 ? 147.651 97.418 173.709 1.00 163.22 151 ILE F CA 1
ATOM 10757 C C . ILE F 1 151 ? 147.332 97.293 172.222 1.00 163.22 151 ILE F C 1
ATOM 10758 O O . ILE F 1 151 ? 146.960 96.217 171.740 1.00 163.22 151 ILE F O 1
ATOM 10763 N N . LEU F 1 152 ? 147.532 98.372 171.458 1.00 162.71 152 LEU F N 1
ATOM 10764 C CA . LEU F 1 152 ? 147.234 98.333 170.029 1.00 162.71 152 LEU F CA 1
ATOM 10765 C C . LEU F 1 152 ? 148.305 97.576 169.253 1.00 162.71 152 LEU F C 1
ATOM 10766 O O . LEU F 1 152 ? 148.047 97.092 168.146 1.00 162.71 152 LEU F O 1
ATOM 10771 N N . ASN F 1 153 ? 149.519 97.480 169.796 1.00 158.70 153 ASN F N 1
ATOM 10772 C CA . ASN F 1 153 ? 150.482 96.540 169.232 1.00 158.70 153 ASN F CA 1
ATOM 10773 C C . ASN F 1 153 ? 150.169 95.120 169.678 1.00 158.70 153 ASN F C 1
ATOM 10774 O O . ASN F 1 153 ? 150.188 94.186 168.872 1.00 158.70 153 ASN F O 1
ATOM 10779 N N . SER F 1 154 ? 149.865 94.942 170.966 1.00 163.42 154 SER F N 1
ATOM 10780 C CA . SER F 1 154 ? 149.574 93.626 171.522 1.00 163.42 154 SER F CA 1
ATOM 10781 C C . SER F 1 154 ? 148.094 93.276 171.476 1.00 163.42 154 SER F C 1
ATOM 10782 O O . SER F 1 154 ? 147.620 92.573 172.376 1.00 163.42 154 SER F O 1
ATOM 10785 N N . TYR F 1 155 ? 147.361 93.788 170.481 1.00 161.35 155 TYR F N 1
ATOM 10786 C CA . TYR F 1 155 ? 145.949 93.460 170.310 1.00 161.35 155 TYR F CA 1
ATOM 10787 C C . TYR F 1 155 ? 145.756 91.969 170.077 1.00 161.35 155 TYR F C 1
ATOM 10788 O O . TYR F 1 155 ? 144.995 91.311 170.795 1.00 161.35 155 TYR F O 1
ATOM 10797 N N . ALA F 1 156 ? 146.449 91.417 169.090 1.00 158.41 156 ALA F N 1
ATOM 10798 C CA . ALA F 1 156 ? 146.341 90.001 168.798 1.00 158.41 156 ALA F CA 1
ATOM 10799 C C . ALA F 1 156 ? 147.739 89.445 168.611 1.00 158.41 156 ALA F C 1
ATOM 10800 O O . ALA F 1 156 ? 148.733 90.169 168.707 1.00 158.41 156 ALA F O 1
ATOM 10802 N N . SER F 1 157 ? 147.807 88.138 168.362 1.00 156.44 157 SER F N 1
ATOM 10803 C CA . SER F 1 157 ? 149.077 87.542 167.974 1.00 156.44 157 SER F CA 1
ATOM 10804 C C . SER F 1 157 ? 149.513 88.031 166.600 1.00 156.44 157 SER F C 1
ATOM 10805 O O . SER F 1 157 ? 150.714 88.189 166.349 1.00 156.44 157 SER F O 1
ATOM 10808 N N . THR F 1 158 ? 148.551 88.299 165.715 1.00 156.31 158 THR F N 1
ATOM 10809 C CA . THR F 1 158 ? 148.865 88.848 164.402 1.00 156.31 158 THR F CA 1
ATOM 10810 C C . THR F 1 158 ? 149.330 90.291 164.489 1.00 156.31 158 THR F C 1
ATOM 10811 O O . THR F 1 158 ? 150.338 90.650 163.874 1.00 156.31 158 THR F O 1
ATOM 10815 N N . SER F 1 159 ? 148.633 91.115 165.274 1.00 154.05 159 SER F N 1
ATOM 10816 C CA . SER F 1 159 ? 148.865 92.555 165.271 1.00 154.05 159 SER F CA 1
ATOM 10817 C C . SER F 1 159 ? 150.165 92.956 165.960 1.00 154.05 159 SER F C 1
ATOM 10818 O O . SER F 1 159 ? 150.514 94.140 165.961 1.00 154.05 159 SER F O 1
ATOM 10821 N N . SER F 1 160 ? 150.880 92.014 166.564 1.00 151.34 160 SER F N 1
ATOM 10822 C CA . SER F 1 160 ? 152.248 92.287 166.972 1.00 151.34 160 SER F CA 1
ATOM 10823 C C . SER F 1 160 ? 153.241 91.562 166.076 1.00 151.34 160 SER F C 1
ATOM 10824 O O . SER F 1 160 ? 154.144 92.185 165.513 1.00 151.34 160 SER F O 1
ATOM 10827 N N . PHE F 1 161 ? 153.069 90.256 165.909 1.00 148.56 161 PHE F N 1
ATOM 10828 C CA . PHE F 1 161 ? 154.080 89.445 165.250 1.00 148.56 161 PHE F CA 1
ATOM 10829 C C . PHE F 1 161 ? 154.065 89.563 163.733 1.00 148.56 161 PHE F C 1
ATOM 10830 O O . PHE F 1 161 ? 155.118 89.763 163.123 1.00 148.56 161 PHE F O 1
ATOM 10838 N N . ASN F 1 162 ? 152.900 89.435 163.102 1.00 145.58 162 ASN F N 1
ATOM 10839 C CA . ASN F 1 162 ? 152.853 89.544 161.649 1.00 145.58 162 ASN F CA 1
ATOM 10840 C C . ASN F 1 162 ? 152.808 91.001 161.214 1.00 145.58 162 ASN F C 1
ATOM 10841 O O . ASN F 1 162 ? 153.291 91.350 160.131 1.00 145.58 162 ASN F O 1
ATOM 10846 N N . LYS F 1 163 ? 152.225 91.867 162.042 1.00 135.40 163 LYS F N 1
ATOM 10847 C CA . LYS F 1 163 ? 152.121 93.269 161.668 1.00 135.40 163 LYS F CA 1
ATOM 10848 C C . LYS F 1 163 ? 153.468 93.959 161.762 1.00 135.40 163 LYS F C 1
ATOM 10849 O O . LYS F 1 163 ? 153.721 94.932 161.046 1.00 135.40 163 LYS F O 1
ATOM 10855 N N . ILE F 1 164 ? 154.344 93.496 162.654 1.00 138.51 164 ILE F N 1
ATOM 10856 C CA . ILE F 1 164 ? 155.636 94.159 162.770 1.00 138.51 164 ILE F CA 1
ATOM 10857 C C . ILE F 1 164 ? 156.815 93.237 162.499 1.00 138.51 164 ILE F C 1
ATOM 10858 O O . ILE F 1 164 ? 157.475 93.364 161.466 1.00 138.51 164 ILE F O 1
ATOM 10863 N N . SER F 1 165 ? 157.086 92.294 163.397 1.00 149.01 165 SER F N 1
ATOM 10864 C CA . SER F 1 165 ? 158.320 91.512 163.368 1.00 149.01 165 SER F CA 1
ATOM 10865 C C . SER F 1 165 ? 158.191 90.378 164.371 1.00 149.01 165 SER F C 1
ATOM 10866 O O . SER F 1 165 ? 157.197 90.270 165.093 1.00 149.01 165 SER F O 1
ATOM 10869 N N . ASP F 1 166 ? 159.242 89.562 164.452 1.00 157.04 166 ASP F N 1
ATOM 10870 C CA . ASP F 1 166 ? 159.311 88.442 165.384 1.00 157.04 166 ASP F CA 1
ATOM 10871 C C . ASP F 1 166 ? 159.297 88.903 166.837 1.00 157.04 166 ASP F C 1
ATOM 10872 O O . ASP F 1 166 ? 158.927 88.138 167.732 1.00 157.04 166 ASP F O 1
ATOM 10877 N N . ASN F 1 167 ? 159.683 90.155 167.081 1.00 152.06 167 ASN F N 1
ATOM 10878 C CA . ASN F 1 167 ? 159.709 90.677 168.438 1.00 152.06 167 ASN F CA 1
ATOM 10879 C C . ASN F 1 167 ? 158.897 91.956 168.588 1.00 152.06 167 ASN F C 1
ATOM 10880 O O . ASN F 1 167 ? 158.833 92.500 169.696 1.00 152.06 167 ASN F O 1
ATOM 10885 N N . GLY F 1 168 ? 158.273 92.450 167.527 1.00 146.59 168 GLY F N 1
ATOM 10886 C CA . GLY F 1 168 ? 157.660 93.760 167.620 1.00 146.59 168 GLY F CA 1
ATOM 10887 C C . GLY F 1 168 ? 158.692 94.862 167.711 1.00 146.59 168 GLY F C 1
ATOM 10888 O O . GLY F 1 168 ? 158.761 95.560 168.729 1.00 146.59 168 GLY F O 1
ATOM 10889 N N . LYS F 1 169 ? 159.511 95.020 166.673 1.00 139.48 169 LYS F N 1
ATOM 10890 C CA . LYS F 1 169 ? 160.619 95.965 166.715 1.00 139.48 169 LYS F CA 1
ATOM 10891 C C . LYS F 1 169 ? 160.128 97.396 166.548 1.00 139.48 169 LYS F C 1
ATOM 10892 O O . LYS F 1 169 ? 160.505 98.290 167.311 1.00 139.48 169 LYS F O 1
ATOM 10898 N N . TYR F 1 170 ? 159.273 97.624 165.562 1.00 132.97 170 TYR F N 1
ATOM 10899 C CA . TYR F 1 170 ? 158.826 98.948 165.169 1.00 132.97 170 TYR F CA 1
ATOM 10900 C C . TYR F 1 170 ? 157.405 99.208 165.652 1.00 132.97 170 TYR F C 1
ATOM 10901 O O . TYR F 1 170 ? 156.613 98.292 165.856 1.00 132.97 170 TYR F O 1
ATOM 10910 N N . CYS F 1 171 ? 157.095 100.485 165.854 1.00 133.98 171 CYS F N 1
ATOM 10911 C CA . CYS F 1 171 ? 155.789 100.886 166.356 1.00 133.98 171 CYS F CA 1
ATOM 10912 C C . CYS F 1 171 ? 154.846 101.045 165.179 1.00 133.98 171 CYS F C 1
ATOM 10913 O O . CYS F 1 171 ? 155.122 101.855 164.283 1.00 133.98 171 CYS F O 1
ATOM 10916 N N . PRO F 1 172 ? 153.737 100.306 165.120 1.00 129.64 172 PRO F N 1
ATOM 10917 C CA . PRO F 1 172 ? 152.907 100.272 163.909 1.00 129.64 172 PRO F CA 1
ATOM 10918 C C . PRO F 1 172 ? 152.224 101.597 163.585 1.00 129.64 172 PRO F C 1
ATOM 10919 O O . PRO F 1 172 ? 152.286 102.010 162.419 1.00 129.64 172 PRO F O 1
ATOM 10923 N N . PRO F 1 173 ? 151.579 102.323 164.522 1.00 129.77 173 PRO F N 1
ATOM 10924 C CA . PRO F 1 173 ? 150.990 103.594 164.073 1.00 129.77 173 PRO F CA 1
ATOM 10925 C C . PRO F 1 173 ? 152.008 104.693 163.850 1.00 129.77 173 PRO F C 1
ATOM 10926 O O . PRO F 1 173 ? 151.660 105.738 163.289 1.00 129.77 173 PRO F O 1
ATOM 10930 N N . CYS F 1 174 ? 153.257 104.496 164.269 1.00 132.67 174 CYS F N 1
ATOM 10931 C CA . CYS F 1 174 ? 154.294 105.452 163.904 1.00 132.67 174 CYS F CA 1
ATOM 10932 C C . CYS F 1 174 ? 154.685 105.298 162.442 1.00 132.67 174 CYS F C 1
ATOM 10933 O O . CYS F 1 174 ? 154.964 106.291 161.766 1.00 132.67 174 CYS F O 1
ATOM 10936 N N . ILE F 1 175 ? 154.716 104.060 161.940 1.00 126.21 175 ILE F N 1
ATOM 10937 C CA . ILE F 1 175 ? 154.929 103.819 160.514 1.00 126.21 175 ILE F CA 1
ATOM 10938 C C . ILE F 1 175 ? 153.775 104.409 159.720 1.00 126.21 175 ILE F C 1
ATOM 10939 O O . ILE F 1 175 ? 153.954 104.976 158.634 1.00 126.21 175 ILE F O 1
ATOM 10944 N N . CYS F 1 176 ? 152.588 104.374 160.311 1.00 131.85 176 CYS F N 1
ATOM 10945 C CA . CYS F 1 176 ? 151.367 104.863 159.697 1.00 131.85 176 CYS F CA 1
ATOM 10946 C C . CYS F 1 176 ? 151.368 106.379 159.609 1.00 131.85 176 CYS F C 1
ATOM 10947 O O . CYS F 1 176 ? 151.168 106.938 158.528 1.00 131.85 176 CYS F O 1
ATOM 10950 N N . VAL F 1 177 ? 151.599 107.047 160.738 1.00 131.10 177 VAL F N 1
ATOM 10951 C CA . VAL F 1 177 ? 151.707 108.501 160.843 1.00 131.10 177 VAL F CA 1
ATOM 10952 C C . VAL F 1 177 ? 153.028 108.798 161.539 1.00 131.10 177 VAL F C 1
ATOM 10953 O O . VAL F 1 177 ? 153.213 108.420 162.704 1.00 131.10 177 VAL F O 1
ATOM 10957 N N . PRO F 1 178 ? 153.964 109.462 160.880 1.00 130.72 178 PRO F N 1
ATOM 10958 C CA . PRO F 1 178 ? 155.339 109.500 161.374 1.00 130.72 178 PRO F CA 1
ATOM 10959 C C . PRO F 1 178 ? 155.630 110.725 162.227 1.00 130.72 178 PRO F C 1
ATOM 10960 O O . PRO F 1 178 ? 154.810 111.631 162.383 1.00 130.72 178 PRO F O 1
ATOM 10964 N N . ASN F 1 179 ? 156.832 110.702 162.800 1.00 128.74 179 ASN F N 1
ATOM 10965 C CA . ASN F 1 179 ? 157.460 111.812 163.495 1.00 128.74 179 ASN F CA 1
ATOM 10966 C C . ASN F 1 179 ? 157.505 113.036 162.588 1.00 128.74 179 ASN F C 1
ATOM 10967 O O . ASN F 1 179 ? 158.184 113.000 161.553 1.00 128.74 179 ASN F O 1
ATOM 10972 N N . PRO F 1 180 ? 156.808 114.119 162.930 1.00 124.03 180 PRO F N 1
ATOM 10973 C CA . PRO F 1 180 ? 156.617 115.211 161.961 1.00 124.03 180 PRO F CA 1
ATOM 10974 C C . PRO F 1 180 ? 157.877 115.987 161.624 1.00 124.03 180 PRO F C 1
ATOM 10975 O O . PRO F 1 180 ? 157.948 116.589 160.544 1.00 124.03 180 PRO F O 1
ATOM 10979 N N . THR F 1 181 ? 158.890 115.967 162.487 1.00 120.93 181 THR F N 1
ATOM 10980 C CA . THR F 1 181 ? 160.180 116.493 162.065 1.00 120.93 181 THR F CA 1
ATOM 10981 C C . THR F 1 181 ? 160.906 115.534 161.127 1.00 120.93 181 THR F C 1
ATOM 10982 O O . THR F 1 181 ? 161.566 115.982 160.184 1.00 120.93 181 THR F O 1
ATOM 10986 N N . ASP F 1 182 ? 160.770 114.228 161.333 1.00 113.67 182 ASP F N 1
ATOM 10987 C CA . ASP F 1 182 ? 161.365 113.268 160.420 1.00 113.67 182 ASP F CA 1
ATOM 10988 C C . ASP F 1 182 ? 160.486 113.009 159.212 1.00 113.67 182 ASP F C 1
ATOM 10989 O O . ASP F 1 182 ? 160.973 112.503 158.197 1.00 113.67 182 ASP F O 1
ATOM 10994 N N . ALA F 1 183 ? 159.200 113.341 159.298 1.00 109.68 183 ALA F N 1
ATOM 10995 C CA . ALA F 1 183 ? 158.352 113.289 158.118 1.00 109.68 183 ALA F CA 1
ATOM 10996 C C . ALA F 1 183 ? 158.775 114.340 157.111 1.00 109.68 183 ALA F C 1
ATOM 10997 O O . ALA F 1 183 ? 158.768 114.094 155.903 1.00 109.68 183 ALA F O 1
ATOM 10999 N N . SER F 1 184 ? 159.175 115.516 157.589 1.00 105.00 184 SER F N 1
ATOM 11000 C CA . SER F 1 184 ? 159.623 116.529 156.647 1.00 105.00 184 SER F CA 1
ATOM 11001 C C . SER F 1 184 ? 161.057 116.292 156.201 1.00 105.00 184 SER F C 1
ATOM 11002 O O . SER F 1 184 ? 161.449 116.759 155.129 1.00 105.00 184 SER F O 1
ATOM 11005 N N . TYR F 1 185 ? 161.850 115.570 156.989 1.00 95.92 185 TYR F N 1
ATOM 11006 C CA . TYR F 1 185 ? 163.215 115.276 156.569 1.00 95.92 185 TYR F CA 1
ATOM 11007 C C . TYR F 1 185 ? 163.238 114.265 155.436 1.00 95.92 185 TYR F C 1
ATOM 11008 O O . TYR F 1 185 ? 164.036 114.382 154.504 1.00 95.92 185 TYR F O 1
ATOM 11017 N N . LEU F 1 186 ? 162.387 113.243 155.509 1.00 95.14 186 LEU F N 1
ATOM 11018 C CA . LEU F 1 186 ? 162.389 112.226 154.464 1.00 95.14 186 LEU F CA 1
ATOM 11019 C C . LEU F 1 186 ? 161.699 112.731 153.214 1.00 95.14 186 LEU F C 1
ATOM 11020 O O . LEU F 1 186 ? 162.095 112.379 152.101 1.00 95.14 186 LEU F O 1
ATOM 11025 N N . GLU F 1 187 ? 160.678 113.567 153.379 1.00 94.98 187 GLU F N 1
ATOM 11026 C CA . GLU F 1 187 ? 159.987 114.135 152.231 1.00 94.98 187 GLU F CA 1
ATOM 11027 C C . GLU F 1 187 ? 160.893 115.076 151.451 1.00 94.98 187 GLU F C 1
ATOM 11028 O O . GLU F 1 187 ? 160.837 115.132 150.221 1.00 94.98 187 GLU F O 1
ATOM 11034 N N . ALA F 1 188 ? 161.781 115.783 152.140 1.00 89.46 188 ALA F N 1
ATOM 11035 C CA . ALA F 1 188 ? 162.642 116.719 151.431 1.00 89.46 188 ALA F CA 1
ATOM 11036 C C . ALA F 1 188 ? 163.861 116.030 150.843 1.00 89.46 188 ALA F C 1
ATOM 11037 O O . ALA F 1 188 ? 164.435 116.508 149.861 1.00 89.46 188 ALA F O 1
ATOM 11039 N N . GLU F 1 189 ? 164.279 114.908 151.423 1.00 85.97 189 GLU F N 1
ATOM 11040 C CA . GLU F 1 189 ? 165.348 114.135 150.803 1.00 85.97 189 GLU F CA 1
ATOM 11041 C C . GLU F 1 189 ? 164.854 113.454 149.540 1.00 85.97 189 GLU F C 1
ATOM 11042 O O . GLU F 1 189 ? 165.639 113.144 148.638 1.00 85.97 189 GLU F O 1
ATOM 11048 N N . SER F 1 190 ? 163.547 113.218 149.458 1.00 82.49 190 SER F N 1
ATOM 11049 C CA . SER F 1 190 ? 162.959 112.704 148.231 1.00 82.49 190 SER F CA 1
ATOM 11050 C C . SER F 1 190 ? 163.032 113.729 147.114 1.00 82.49 190 SER F C 1
ATOM 11051 O O . SER F 1 190 ? 163.344 113.388 145.971 1.00 82.49 190 SER F O 1
ATOM 11054 N N . GLN F 1 191 ? 162.755 114.996 147.423 1.00 82.51 191 GLN F N 1
ATOM 11055 C CA . GLN F 1 191 ? 162.691 115.999 146.366 1.00 82.51 191 GLN F CA 1
ATOM 11056 C C . GLN F 1 191 ? 164.065 116.351 145.822 1.00 82.51 191 GLN F C 1
ATOM 11057 O O . GLN F 1 191 ? 164.174 116.800 144.678 1.00 82.51 191 GLN F O 1
ATOM 11063 N N . ILE F 1 192 ? 165.123 116.141 146.602 1.00 78.99 192 ILE F N 1
ATOM 11064 C CA . ILE F 1 192 ? 166.467 116.237 146.042 1.00 78.99 192 ILE F CA 1
ATOM 11065 C C . ILE F 1 192 ? 166.703 115.111 145.045 1.00 78.99 192 ILE F C 1
ATOM 11066 O O . ILE F 1 192 ? 167.307 115.317 143.985 1.00 78.99 192 ILE F O 1
ATOM 11071 N N . TYR F 1 193 ? 166.183 113.918 145.336 1.00 80.73 193 TYR F N 1
ATOM 11072 C CA . TYR F 1 193 ? 166.394 112.788 144.436 1.00 80.73 193 TYR F CA 1
ATOM 11073 C C . TYR F 1 193 ? 165.614 112.949 143.143 1.00 80.73 193 TYR F C 1
ATOM 11074 O O . TYR F 1 193 ? 166.001 112.398 142.110 1.00 80.73 193 TYR F O 1
ATOM 11083 N N . ALA F 1 194 ? 164.524 113.712 143.175 1.00 77.81 194 ALA F N 1
ATOM 11084 C CA . ALA F 1 194 ? 163.756 113.955 141.961 1.00 77.81 194 ALA F CA 1
ATOM 11085 C C . ALA F 1 194 ? 164.541 114.798 140.976 1.00 77.81 194 ALA F C 1
ATOM 11086 O O . ALA F 1 194 ? 164.614 114.474 139.789 1.00 77.81 194 ALA F O 1
ATOM 11088 N N . TRP F 1 195 ? 165.149 115.884 141.452 1.00 77.11 195 TRP F N 1
ATOM 11089 C CA . TRP F 1 195 ? 165.888 116.742 140.535 1.00 77.11 195 TRP F CA 1
ATOM 11090 C C . TRP F 1 195 ? 167.205 116.111 140.129 1.00 77.11 195 TRP F C 1
ATOM 11091 O O . TRP F 1 195 ? 167.731 116.411 139.055 1.00 77.11 195 TRP F O 1
ATOM 11102 N N . GLY F 1 196 ? 167.743 115.222 140.956 1.00 81.16 196 GLY F N 1
ATOM 11103 C CA . GLY F 1 196 ? 168.908 114.467 140.537 1.00 81.16 196 GLY F CA 1
ATOM 11104 C C . GLY F 1 196 ? 168.578 113.493 139.426 1.00 81.16 196 GLY F C 1
ATOM 11105 O O . GLY F 1 196 ? 169.407 113.209 138.561 1.00 81.16 196 GLY F O 1
ATOM 11106 N N . LEU F 1 197 ? 167.344 112.997 139.416 1.00 82.69 197 LEU F N 1
ATOM 11107 C CA . LEU F 1 197 ? 166.931 112.038 138.400 1.00 82.69 197 LEU F CA 1
ATOM 11108 C C . LEU F 1 197 ? 166.662 112.727 137.070 1.00 82.69 197 LEU F C 1
ATOM 11109 O O . LEU F 1 197 ? 167.100 112.259 136.014 1.00 82.69 197 LEU F O 1
ATOM 11114 N N . LEU F 1 198 ? 165.940 113.846 137.105 1.00 79.73 198 LEU F N 1
ATOM 11115 C CA . LEU F 1 198 ? 165.583 114.538 135.874 1.00 79.73 198 LEU F CA 1
ATOM 11116 C C . LEU F 1 198 ? 166.798 115.183 135.229 1.00 79.73 198 LEU F C 1
ATOM 11117 O O . LEU F 1 198 ? 166.875 115.297 134.004 1.00 79.73 198 LEU F O 1
ATOM 11122 N N . LEU F 1 199 ? 167.778 115.584 136.034 1.00 87.90 199 LEU F N 1
ATOM 11123 C CA . LEU F 1 199 ? 168.983 116.158 135.451 1.00 87.90 199 LEU F CA 1
ATOM 11124 C C . LEU F 1 199 ? 169.893 115.085 134.882 1.00 87.90 199 LEU F C 1
ATOM 11125 O O . LEU F 1 199 ? 170.464 115.269 133.804 1.00 87.90 199 LEU F O 1
ATOM 11130 N N . PHE F 1 200 ? 170.049 113.962 135.581 1.00 94.50 200 PHE F N 1
ATOM 11131 C CA . PHE F 1 200 ? 170.962 112.936 135.093 1.00 94.50 200 PHE F CA 1
ATOM 11132 C C . PHE F 1 200 ? 170.403 112.244 133.858 1.00 94.50 200 PHE F C 1
ATOM 11133 O O . PHE F 1 200 ? 171.145 111.925 132.924 1.00 94.50 200 PHE F O 1
ATOM 11141 N N . SER F 1 201 ? 169.091 112.021 133.821 1.00 89.28 201 SER F N 1
ATOM 11142 C CA . SER F 1 201 ? 168.508 111.444 132.619 1.00 89.28 201 SER F CA 1
ATOM 11143 C C . SER F 1 201 ? 168.414 112.466 131.500 1.00 89.28 201 SER F C 1
ATOM 11144 O O . SER F 1 201 ? 168.443 112.095 130.327 1.00 89.28 201 SER F O 1
ATOM 11147 N N . GLY F 1 202 ? 168.309 113.751 131.833 1.00 88.84 202 GLY F N 1
ATOM 11148 C CA . GLY F 1 202 ? 168.269 114.764 130.792 1.00 88.84 202 GLY F CA 1
ATOM 11149 C C . GLY F 1 202 ? 169.621 114.975 130.143 1.00 88.84 202 GLY F C 1
ATOM 11150 O O . GLY F 1 202 ? 169.719 115.159 128.929 1.00 88.84 202 GLY F O 1
ATOM 11151 N N . VAL F 1 203 ? 170.683 114.943 130.945 1.00 90.47 203 VAL F N 1
ATOM 11152 C CA . VAL F 1 203 ? 172.028 115.144 130.415 1.00 90.47 203 VAL F CA 1
ATOM 11153 C C . VAL F 1 203 ? 172.457 113.939 129.588 1.00 90.47 203 VAL F C 1
ATOM 11154 O O . VAL F 1 203 ? 173.029 114.082 128.502 1.00 90.47 203 VAL F O 1
ATOM 11158 N N . ALA F 1 204 ? 172.145 112.733 130.063 1.00 91.93 204 ALA F N 1
ATOM 11159 C CA . ALA F 1 204 ? 172.559 111.537 129.338 1.00 91.93 204 ALA F CA 1
ATOM 11160 C C . ALA F 1 204 ? 171.741 111.348 128.067 1.00 91.93 204 ALA F C 1
ATOM 11161 O O . ALA F 1 204 ? 172.227 110.778 127.087 1.00 91.93 204 ALA F O 1
ATOM 11163 N N . ALA F 1 205 ? 170.503 111.840 128.049 1.00 94.82 205 ALA F N 1
ATOM 11164 C CA . ALA F 1 205 ? 169.763 111.837 126.795 1.00 94.82 205 ALA F CA 1
ATOM 11165 C C . ALA F 1 205 ? 170.274 112.920 125.865 1.00 94.82 205 ALA F C 1
ATOM 11166 O O . ALA F 1 205 ? 170.183 112.788 124.643 1.00 94.82 205 ALA F O 1
ATOM 11168 N N . PHE F 1 206 ? 170.826 113.994 126.422 1.00 96.02 206 PHE F N 1
ATOM 11169 C CA . PHE F 1 206 ? 171.395 115.041 125.583 1.00 96.02 206 PHE F CA 1
ATOM 11170 C C . PHE F 1 206 ? 172.696 114.581 124.940 1.00 96.02 206 PHE F C 1
ATOM 11171 O O . PHE F 1 206 ? 172.983 114.918 123.788 1.00 96.02 206 PHE F O 1
ATOM 11179 N N . LEU F 1 207 ? 173.496 113.800 125.662 1.00 98.29 207 LEU F N 1
ATOM 11180 C CA . LEU F 1 207 ? 174.767 113.361 125.100 1.00 98.29 207 LEU F CA 1
ATOM 11181 C C . LEU F 1 207 ? 174.576 112.213 124.121 1.00 98.29 207 LEU F C 1
ATOM 11182 O O . LEU F 1 207 ? 175.378 112.039 123.199 1.00 98.29 207 LEU F O 1
ATOM 11187 N N . VAL F 1 208 ? 173.526 111.415 124.302 1.00 101.78 208 VAL F N 1
ATOM 11188 C CA . VAL F 1 208 ? 173.240 110.351 123.345 1.00 101.78 208 VAL F CA 1
ATOM 11189 C C . VAL F 1 208 ? 172.713 110.943 122.046 1.00 101.78 208 VAL F C 1
ATOM 11190 O O . VAL F 1 208 ? 173.098 110.518 120.949 1.00 101.78 208 VAL F O 1
ATOM 11194 N N . ILE F 1 209 ? 171.870 111.974 122.153 1.00 105.24 209 ILE F N 1
ATOM 11195 C CA . ILE F 1 209 ? 171.361 112.661 120.968 1.00 105.24 209 ILE F CA 1
ATOM 11196 C C . ILE F 1 209 ? 172.489 113.343 120.208 1.00 105.24 209 ILE F C 1
ATOM 11197 O O . ILE F 1 209 ? 172.600 113.205 118.986 1.00 105.24 209 ILE F O 1
ATOM 11202 N N . THR F 1 210 ? 173.375 114.033 120.922 1.00 107.99 210 THR F N 1
ATOM 11203 C CA . THR F 1 210 ? 174.419 114.808 120.261 1.00 107.99 210 THR F CA 1
ATOM 11204 C C . THR F 1 210 ? 175.463 113.903 119.611 1.00 107.99 210 THR F C 1
ATOM 11205 O O . THR F 1 210 ? 175.976 114.209 118.529 1.00 107.99 210 THR F O 1
ATOM 11209 N N . CYS F 1 211 ? 175.742 112.747 120.214 1.00 112.13 211 CYS F N 1
ATOM 11210 C CA . CYS F 1 211 ? 176.666 111.811 119.582 1.00 112.13 211 CYS F CA 1
ATOM 11211 C C . CYS F 1 211 ? 176.026 111.138 118.370 1.00 112.13 211 CYS F C 1
ATOM 11212 O O . CYS F 1 211 ? 176.709 110.804 117.398 1.00 112.13 211 CYS F O 1
ATOM 11215 N N . ASN F 1 212 ? 174.703 110.965 118.385 1.00 115.49 212 ASN F N 1
ATOM 11216 C CA . ASN F 1 212 ? 174.042 110.473 117.179 1.00 115.49 212 ASN F CA 1
ATOM 11217 C C . ASN F 1 212 ? 173.906 111.562 116.123 1.00 115.49 212 ASN F C 1
ATOM 11218 O O . ASN F 1 212 ? 173.656 111.265 114.952 1.00 115.49 212 ASN F O 1
ATOM 11223 N N . ARG F 1 213 ? 174.034 112.827 116.512 1.00 114.37 213 ARG F N 1
ATOM 11224 C CA . ARG F 1 213 ? 174.070 113.876 115.503 1.00 114.37 213 ARG F CA 1
ATOM 11225 C C . ARG F 1 213 ? 175.461 114.006 114.911 1.00 114.37 213 ARG F C 1
ATOM 11226 O O . ARG F 1 213 ? 175.624 114.072 113.691 1.00 114.37 213 ARG F O 1
ATOM 11234 N N . MET F 1 214 ? 176.480 114.046 115.763 1.00 118.61 214 MET F N 1
ATOM 11235 C CA . MET F 1 214 ? 177.801 114.430 115.292 1.00 118.61 214 MET F CA 1
ATOM 11236 C C . MET F 1 214 ? 178.504 113.298 114.561 1.00 118.61 214 MET F C 1
ATOM 11237 O O . MET F 1 214 ? 179.383 113.558 113.736 1.00 118.61 214 MET F O 1
ATOM 11242 N N . CYS F 1 215 ? 178.141 112.051 114.824 1.00 122.71 215 CYS F N 1
ATOM 11243 C CA . CYS F 1 215 ? 178.717 110.947 114.072 1.00 122.71 215 CYS F CA 1
ATOM 11244 C C . CYS F 1 215 ? 177.872 110.540 112.874 1.00 122.71 215 CYS F C 1
ATOM 11245 O O . CYS F 1 215 ? 178.080 109.451 112.335 1.00 122.71 215 CYS F O 1
ATOM 11248 N N . ASP F 1 216 ? 176.930 111.375 112.445 1.00 121.67 216 ASP F N 1
ATOM 11249 C CA . ASP F 1 216 ? 176.121 111.050 111.277 1.00 121.67 216 ASP F CA 1
ATOM 11250 C C . ASP F 1 216 ? 176.949 111.238 110.017 1.00 121.67 216 ASP F C 1
ATOM 11251 O O . ASP F 1 216 ? 177.788 112.142 109.952 1.00 121.67 216 ASP F O 1
ATOM 11256 N N . LYS F 1 217 ? 176.721 110.386 109.014 1.00 125.10 217 LYS F N 1
ATOM 11257 C CA . LYS F 1 217 ? 177.472 110.505 107.771 1.00 125.10 217 LYS F CA 1
ATOM 11258 C C . LYS F 1 217 ? 177.030 111.703 106.954 1.00 125.10 217 LYS F C 1
ATOM 11259 O O . LYS F 1 217 ? 177.846 112.276 106.230 1.00 125.10 217 LYS F O 1
ATOM 11265 N N . TYR F 1 218 ? 175.775 112.111 107.069 1.00 122.74 218 TYR F N 1
ATOM 11266 C CA . TYR F 1 218 ? 175.258 113.247 106.330 1.00 122.74 218 TYR F CA 1
ATOM 11267 C C . TYR F 1 218 ? 175.432 114.522 107.140 1.00 122.74 218 TYR F C 1
ATOM 11268 O O . TYR F 1 218 ? 175.683 114.484 108.344 1.00 122.74 218 TYR F O 1
ATOM 11277 N N . THR F 1 219 ? 175.310 115.652 106.462 1.00 124.79 219 THR F N 1
ATOM 11278 C CA . THR F 1 219 ? 175.122 116.928 107.126 1.00 124.79 219 THR F CA 1
ATOM 11279 C C . THR F 1 219 ? 173.645 117.144 107.408 1.00 124.79 219 THR F C 1
ATOM 11280 O O . THR F 1 219 ? 172.837 116.223 107.309 1.00 124.79 219 THR F O 1
ATOM 11284 N N . LEU F 1 220 ? 173.294 118.378 107.771 1.00 121.17 220 LEU F N 1
ATOM 11285 C CA . LEU F 1 220 ? 171.918 118.662 108.160 1.00 121.17 220 LEU F CA 1
ATOM 11286 C C . LEU F 1 220 ? 170.948 118.605 106.987 1.00 121.17 220 LEU F C 1
ATOM 11287 O O . LEU F 1 220 ? 169.912 117.938 107.063 1.00 121.17 220 LEU F O 1
ATOM 11292 N N . VAL F 1 221 ? 171.268 119.293 105.890 1.00 121.62 221 VAL F N 1
ATOM 11293 C CA . VAL F 1 221 ? 170.292 119.450 104.814 1.00 121.62 221 VAL F CA 1
ATOM 11294 C C . VAL F 1 221 ? 170.123 118.142 104.049 1.00 121.62 221 VAL F C 1
ATOM 11295 O O . VAL F 1 221 ? 169.045 117.851 103.518 1.00 121.62 221 VAL F O 1
ATOM 11299 N N . GLN F 1 222 ? 171.153 117.298 104.046 1.00 121.37 222 GLN F N 1
ATOM 11300 C CA . GLN F 1 222 ? 171.004 115.976 103.457 1.00 121.37 222 GLN F CA 1
ATOM 11301 C C . GLN F 1 222 ? 170.121 115.100 104.325 1.00 121.37 222 GLN F C 1
ATOM 11302 O O . GLN F 1 222 ? 169.308 114.324 103.817 1.00 121.37 222 GLN F O 1
ATOM 11308 N N . ARG F 1 223 ? 170.252 115.230 105.643 1.00 118.65 223 ARG F N 1
ATOM 11309 C CA . ARG F 1 223 ? 169.406 114.462 106.546 1.00 118.65 223 ARG F CA 1
ATOM 11310 C C . ARG F 1 223 ? 167.973 114.965 106.508 1.00 118.65 223 ARG F C 1
ATOM 11311 O O . ARG F 1 223 ? 167.027 114.177 106.608 1.00 118.65 223 ARG F O 1
ATOM 11319 N N . GLN F 1 224 ? 167.791 116.270 106.327 1.00 118.54 224 GLN F N 1
ATOM 11320 C CA . GLN F 1 224 ? 166.444 116.813 106.241 1.00 118.54 224 GLN F CA 1
ATOM 11321 C C . GLN F 1 224 ? 165.765 116.405 104.944 1.00 118.54 224 GLN F C 1
ATOM 11322 O O . GLN F 1 224 ? 164.546 116.215 104.911 1.00 118.54 224 GLN F O 1
ATOM 11328 N N . TYR F 1 225 ? 166.535 116.248 103.868 1.00 115.47 225 TYR F N 1
ATOM 11329 C CA . TYR F 1 225 ? 165.935 115.807 102.616 1.00 115.47 225 TYR F CA 1
ATOM 11330 C C . TYR F 1 225 ? 165.596 114.327 102.669 1.00 115.47 225 TYR F C 1
ATOM 11331 O O . TYR F 1 225 ? 164.550 113.905 102.166 1.00 115.47 225 TYR F O 1
ATOM 11340 N N . VAL F 1 226 ? 166.471 113.524 103.277 1.00 114.46 226 VAL F N 1
ATOM 11341 C CA . VAL F 1 226 ? 166.266 112.079 103.318 1.00 114.46 226 VAL F CA 1
ATOM 11342 C C . VAL F 1 226 ? 165.058 111.738 104.177 1.00 114.46 226 VAL F C 1
ATOM 11343 O O . VAL F 1 226 ? 164.219 110.913 103.798 1.00 114.46 226 VAL F O 1
ATOM 11347 N N . GLU F 1 227 ? 164.913 112.417 105.311 1.00 116.02 227 GLU F N 1
ATOM 11348 C CA . GLU F 1 227 ? 163.751 112.168 106.151 1.00 116.02 227 GLU F CA 1
ATOM 11349 C C . GLU F 1 227 ? 162.482 112.745 105.546 1.00 116.02 227 GLU F C 1
ATOM 11350 O O . GLU F 1 227 ? 161.387 112.252 105.835 1.00 116.02 227 GLU F O 1
ATOM 11356 N N . THR F 1 228 ? 162.604 113.774 104.706 1.00 115.17 228 THR F N 1
ATOM 11357 C CA . THR F 1 228 ? 161.459 114.229 103.925 1.00 115.17 228 THR F CA 1
ATOM 11358 C C . THR F 1 228 ? 161.034 113.154 102.940 1.00 115.17 228 THR F C 1
ATOM 11359 O O . THR F 1 228 ? 159.840 112.932 102.711 1.00 115.17 228 THR F O 1
ATOM 11363 N N . TYR F 1 229 ? 162.010 112.441 102.388 1.00 114.84 229 TYR F N 1
ATOM 11364 C CA . TYR F 1 229 ? 161.721 111.409 101.404 1.00 114.84 229 TYR F CA 1
ATOM 11365 C C . TYR F 1 229 ? 161.057 110.201 102.045 1.00 114.84 229 TYR F C 1
ATOM 11366 O O . TYR F 1 229 ? 160.131 109.624 101.473 1.00 114.84 229 TYR F O 1
ATOM 11375 N N . LYS F 1 230 ? 161.507 109.810 103.239 1.00 112.53 230 LYS F N 1
ATOM 11376 C CA . LYS F 1 230 ? 160.957 108.620 103.883 1.00 112.53 230 LYS F CA 1
ATOM 11377 C C . LYS F 1 230 ? 159.527 108.834 104.339 1.00 112.53 230 LYS F C 1
ATOM 11378 O O . LYS F 1 230 ? 158.706 107.916 104.265 1.00 112.53 230 LYS F O 1
ATOM 11384 N N . ASN F 1 231 ? 159.208 110.036 104.820 1.00 115.32 231 ASN F N 1
ATOM 11385 C CA . ASN F 1 231 ? 157.839 110.316 105.237 1.00 115.32 231 ASN F CA 1
ATOM 11386 C C . ASN F 1 231 ? 156.902 110.341 104.040 1.00 115.32 231 ASN F C 1
ATOM 11387 O O . ASN F 1 231 ? 155.770 109.850 104.110 1.00 115.32 231 ASN F O 1
ATOM 11392 N N . VAL F 1 232 ? 157.374 110.883 102.919 1.00 115.71 232 VAL F N 1
ATOM 11393 C CA . VAL F 1 232 ? 156.557 110.911 101.714 1.00 115.71 232 VAL F CA 1
ATOM 11394 C C . VAL F 1 232 ? 156.426 109.512 101.133 1.00 115.71 232 VAL F C 1
ATOM 11395 O O . VAL F 1 232 ? 155.347 109.119 100.681 1.00 115.71 232 VAL F O 1
ATOM 11399 N N . GLU F 1 233 ? 157.491 108.712 101.213 1.00 114.45 233 GLU F N 1
ATOM 11400 C CA . GLU F 1 233 ? 157.477 107.399 100.575 1.00 114.45 233 GLU F CA 1
ATOM 11401 C C . GLU F 1 233 ? 156.527 106.441 101.268 1.00 114.45 233 GLU F C 1
ATOM 11402 O O . GLU F 1 233 ? 155.826 105.676 100.608 1.00 114.45 233 GLU F O 1
ATOM 11408 N N . THR F 1 234 ? 156.476 106.481 102.599 1.00 112.97 234 THR F N 1
ATOM 11409 C CA . THR F 1 234 ? 155.536 105.633 103.323 1.00 112.97 234 THR F CA 1
ATOM 11410 C C . THR F 1 234 ? 154.097 106.046 103.035 1.00 112.97 234 THR F C 1
ATOM 11411 O O . THR F 1 234 ? 153.222 105.196 102.828 1.00 112.97 234 THR F O 1
ATOM 11415 N N . GLN F 1 235 ? 153.852 107.352 102.937 1.00 114.26 235 GLN F N 1
ATOM 11416 C CA . GLN F 1 235 ? 152.502 107.818 102.647 1.00 114.26 235 GLN F CA 1
ATOM 11417 C C . GLN F 1 235 ? 152.087 107.495 101.217 1.00 114.26 235 GLN F C 1
ATOM 11418 O O . GLN F 1 235 ? 150.932 107.133 100.970 1.00 114.26 235 GLN F O 1
ATOM 11424 N N . LYS F 1 236 ? 153.014 107.598 100.262 1.00 113.14 236 LYS F N 1
ATOM 11425 C CA . LYS F 1 236 ? 152.648 107.366 98.869 1.00 113.14 236 LYS F CA 1
ATOM 11426 C C . LYS F 1 236 ? 152.616 105.881 98.545 1.00 113.14 236 LYS F C 1
ATOM 11427 O O . LYS F 1 236 ? 151.913 105.460 97.622 1.00 113.14 236 LYS F O 1
ATOM 11433 N N . PHE F 1 237 ? 153.371 105.071 99.288 1.00 113.82 237 PHE F N 1
ATOM 11434 C CA . PHE F 1 237 ? 153.266 103.625 99.138 1.00 113.82 237 PHE F CA 1
ATOM 11435 C C . PHE F 1 237 ? 151.912 103.131 99.604 1.00 113.82 237 PHE F C 1
ATOM 11436 O O . PHE F 1 237 ? 151.312 102.255 98.979 1.00 113.82 237 PHE F O 1
ATOM 11444 N N . ASP F 1 238 ? 151.417 103.670 100.714 1.00 114.16 238 ASP F N 1
ATOM 11445 C CA . ASP F 1 238 ? 150.137 103.199 101.221 1.00 114.16 238 ASP F CA 1
ATOM 11446 C C . ASP F 1 238 ? 148.982 103.774 100.417 1.00 114.16 238 ASP F C 1
ATOM 11447 O O . ASP F 1 238 ? 147.905 103.173 100.355 1.00 114.16 238 ASP F O 1
ATOM 11452 N N . ALA F 1 239 ? 149.190 104.921 99.775 1.00 112.70 239 ALA F N 1
ATOM 11453 C CA . ALA F 1 239 ? 148.152 105.462 98.908 1.00 112.70 239 ALA F CA 1
ATOM 11454 C C . ALA F 1 239 ? 148.022 104.643 97.633 1.00 112.70 239 ALA F C 1
ATOM 11455 O O . ALA F 1 239 ? 146.911 104.384 97.159 1.00 112.70 239 ALA F O 1
ATOM 11457 N N . VAL F 1 240 ? 149.152 104.220 97.068 1.00 115.09 240 VAL F N 1
ATOM 11458 C CA . VAL F 1 240 ? 149.118 103.386 95.872 1.00 115.09 240 VAL F CA 1
ATOM 11459 C C . VAL F 1 240 ? 148.592 101.997 96.210 1.00 115.09 240 VAL F C 1
ATOM 11460 O O . VAL F 1 240 ? 147.816 101.412 95.444 1.00 115.09 240 VAL F O 1
ATOM 11464 N N . ALA F 1 241 ? 148.942 101.483 97.393 1.00 114.41 241 ALA F N 1
ATOM 11465 C CA . ALA F 1 241 ? 148.490 100.157 97.799 1.00 114.41 241 ALA F CA 1
ATOM 11466 C C . ALA F 1 241 ? 146.989 100.129 98.034 1.00 114.41 241 ALA F C 1
ATOM 11467 O O . ALA F 1 241 ? 146.310 99.169 97.656 1.00 114.41 241 ALA F O 1
ATOM 11469 N N . LYS F 1 242 ? 146.450 101.177 98.652 1.00 113.84 242 LYS F N 1
ATOM 11470 C CA . LYS F 1 242 ? 145.030 101.176 98.976 1.00 113.84 242 LYS F CA 1
ATOM 11471 C C . LYS F 1 242 ? 144.172 101.328 97.730 1.00 113.84 242 LYS F C 1
ATOM 11472 O O . LYS F 1 242 ? 143.114 100.701 97.621 1.00 113.84 242 LYS F O 1
ATOM 11478 N N . GLU F 1 243 ? 144.608 102.139 96.766 1.00 119.50 243 GLU F N 1
ATOM 11479 C CA . GLU F 1 243 ? 143.814 102.287 95.552 1.00 119.50 243 GLU F CA 1
ATOM 11480 C C . GLU F 1 243 ? 143.925 101.049 94.670 1.00 119.50 243 GLU F C 1
ATOM 11481 O O . GLU F 1 243 ? 142.987 100.702 93.947 1.00 119.50 243 GLU F O 1
ATOM 11487 N N . HIS F 1 244 ? 145.071 100.368 94.712 1.00 116.15 244 HIS F N 1
ATOM 11488 C CA . HIS F 1 244 ? 145.209 99.140 93.943 1.00 116.15 244 HIS F CA 1
ATOM 11489 C C . HIS F 1 244 ? 144.396 98.026 94.577 1.00 116.15 244 HIS F C 1
ATOM 11490 O O . HIS F 1 244 ? 143.840 97.168 93.883 1.00 116.15 244 HIS F O 1
ATOM 11497 N N . ALA F 1 245 ? 144.275 98.051 95.903 1.00 116.49 245 ALA F N 1
ATOM 11498 C CA . ALA F 1 245 ? 143.389 97.101 96.558 1.00 116.49 245 ALA F CA 1
ATOM 11499 C C . ALA F 1 245 ? 141.936 97.508 96.383 1.00 116.49 245 ALA F C 1
ATOM 11500 O O . ALA F 1 245 ? 141.031 96.680 96.517 1.00 116.49 245 ALA F O 1
ATOM 11502 N N . SER F 1 246 ? 141.690 98.779 96.074 1.00 120.48 246 SER F N 1
ATOM 11503 C CA . SER F 1 246 ? 140.337 99.190 95.729 1.00 120.48 246 SER F CA 1
ATOM 11504 C C . SER F 1 246 ? 139.920 98.654 94.367 1.00 120.48 246 SER F C 1
ATOM 11505 O O . SER F 1 246 ? 138.738 98.362 94.160 1.00 120.48 246 SER F O 1
ATOM 11508 N N . GLN F 1 247 ? 140.864 98.520 93.431 1.00 120.11 247 GLN F N 1
ATOM 11509 C CA . GLN F 1 247 ? 140.564 97.871 92.159 1.00 120.11 247 GLN F CA 1
ATOM 11510 C C . GLN F 1 247 ? 140.203 96.409 92.361 1.00 120.11 247 GLN F C 1
ATOM 11511 O O . GLN F 1 247 ? 139.241 95.915 91.763 1.00 120.11 247 GLN F O 1
ATOM 11517 N N . LEU F 1 248 ? 140.957 95.710 93.208 1.00 117.08 248 LEU F N 1
ATOM 11518 C CA . LEU F 1 248 ? 140.710 94.288 93.403 1.00 117.08 248 LEU F CA 1
ATOM 11519 C C . LEU F 1 248 ? 139.421 94.041 94.176 1.00 117.08 248 LEU F C 1
ATOM 11520 O O . LEU F 1 248 ? 138.712 93.064 93.913 1.00 117.08 248 LEU F O 1
ATOM 11525 N N . ALA F 1 249 ? 139.086 94.922 95.117 1.00 119.38 249 ALA F N 1
ATOM 11526 C CA . ALA F 1 249 ? 137.886 94.706 95.917 1.00 119.38 249 ALA F CA 1
ATOM 11527 C C . ALA F 1 249 ? 136.626 95.041 95.134 1.00 119.38 249 ALA F C 1
ATOM 11528 O O . ALA F 1 249 ? 135.596 94.376 95.291 1.00 119.38 249 ALA F O 1
ATOM 11530 N N . GLU F 1 250 ? 136.689 96.080 94.296 1.00 120.77 250 GLU F N 1
ATOM 11531 C CA . GLU F 1 250 ? 135.563 96.429 93.436 1.00 120.77 250 GLU F CA 1
ATOM 11532 C C . GLU F 1 250 ? 135.256 95.317 92.449 1.00 120.77 250 GLU F C 1
ATOM 11533 O O . GLU F 1 250 ? 134.107 94.884 92.326 1.00 120.77 250 GLU F O 1
ATOM 11539 N N . HIS F 1 251 ? 136.280 94.817 91.760 1.00 122.09 251 HIS F N 1
ATOM 11540 C CA . HIS F 1 251 ? 136.048 93.822 90.722 1.00 122.09 251 HIS F CA 1
ATOM 11541 C C . HIS F 1 251 ? 135.665 92.467 91.294 1.00 122.09 251 HIS F C 1
ATOM 11542 O O . HIS F 1 251 ? 135.013 91.673 90.609 1.00 122.09 251 HIS F O 1
ATOM 11549 N N . ASN F 1 252 ? 136.027 92.188 92.543 1.00 121.12 252 ASN F N 1
ATOM 11550 C CA . ASN F 1 252 ? 135.582 90.938 93.144 1.00 121.12 252 ASN F CA 1
ATOM 11551 C C . ASN F 1 252 ? 134.120 91.012 93.569 1.00 121.12 252 ASN F C 1
ATOM 11552 O O . ASN F 1 252 ? 133.401 90.007 93.515 1.00 121.12 252 ASN F O 1
ATOM 11557 N N . ALA F 1 253 ? 133.655 92.192 93.984 1.00 121.05 253 ALA F N 1
ATOM 11558 C CA . ALA F 1 253 ? 132.263 92.322 94.398 1.00 121.05 253 ALA F CA 1
ATOM 11559 C C . ALA F 1 253 ? 131.324 92.317 93.201 1.00 121.05 253 ALA F C 1
ATOM 11560 O O . ALA F 1 253 ? 130.209 91.792 93.285 1.00 121.05 253 ALA F O 1
ATOM 11562 N N . ARG F 1 254 ? 131.751 92.904 92.080 1.00 122.50 254 ARG F N 1
ATOM 11563 C CA . ARG F 1 254 ? 130.934 92.868 90.872 1.00 122.50 254 ARG F CA 1
ATOM 11564 C C . ARG F 1 254 ? 130.868 91.466 90.300 1.00 122.50 254 ARG F C 1
ATOM 11565 O O . ARG F 1 254 ? 129.871 91.089 89.680 1.00 122.50 254 ARG F O 1
ATOM 11573 N N . ALA F 1 255 ? 131.931 90.684 90.480 1.00 123.26 255 ALA F N 1
ATOM 11574 C CA . ALA F 1 255 ? 131.934 89.322 89.967 1.00 123.26 255 ALA F CA 1
ATOM 11575 C C . ALA F 1 255 ? 131.025 88.418 90.782 1.00 123.26 255 ALA F C 1
ATOM 11576 O O . ALA F 1 255 ? 130.587 87.373 90.294 1.00 123.26 255 ALA F O 1
ATOM 11578 N N . PHE F 1 256 ? 130.742 88.791 92.029 1.00 123.53 256 PHE F N 1
ATOM 11579 C CA . PHE F 1 256 ? 129.802 88.014 92.828 1.00 123.53 256 PHE F CA 1
ATOM 11580 C C . PHE F 1 256 ? 128.365 88.408 92.528 1.00 123.53 256 PHE F C 1
ATOM 11581 O O . PHE F 1 256 ? 127.489 87.548 92.407 1.00 123.53 256 PHE F O 1
ATOM 11589 N N . PHE F 1 257 ? 128.095 89.708 92.419 1.00 120.97 257 PHE F N 1
ATOM 11590 C CA . PHE F 1 257 ? 126.717 90.141 92.237 1.00 120.97 257 PHE F CA 1
ATOM 11591 C C . PHE F 1 257 ? 126.321 90.282 90.778 1.00 120.97 257 PHE F C 1
ATOM 11592 O O . PHE F 1 257 ? 125.163 90.603 90.496 1.00 120.97 257 PHE F O 1
ATOM 11600 N N . GLY F 1 258 ? 127.244 90.065 89.846 1.00 127.76 258 GLY F N 1
ATOM 11601 C CA . GLY F 1 258 ? 126.842 89.968 88.455 1.00 127.76 258 GLY F CA 1
ATOM 11602 C C . GLY F 1 258 ? 126.179 88.640 88.162 1.00 127.76 258 GLY F C 1
ATOM 11603 O O . GLY F 1 258 ? 125.324 88.536 87.279 1.00 127.76 258 GLY F O 1
ATOM 11604 N N . GLN F 1 259 ? 126.566 87.609 88.899 1.00 133.13 259 GLN F N 1
ATOM 11605 C CA . GLN F 1 259 ? 125.927 86.308 88.794 1.00 133.13 259 GLN F CA 1
ATOM 11606 C C . GLN F 1 259 ? 124.506 86.381 89.338 1.00 133.13 259 GLN F C 1
ATOM 11607 O O . GLN F 1 259 ? 124.252 87.083 90.318 1.00 133.13 259 GLN F O 1
ATOM 11613 N N . LYS F 1 260 ? 123.576 85.698 88.673 1.00 139.23 260 LYS F N 1
ATOM 11614 C CA . LYS F 1 260 ? 122.234 85.496 89.204 1.00 139.23 260 LYS F CA 1
ATOM 11615 C C . LYS F 1 260 ? 122.166 84.087 89.776 1.00 139.23 260 LYS F C 1
ATOM 11616 O O . LYS F 1 260 ? 122.996 83.239 89.426 1.00 139.23 260 LYS F O 1
ATOM 11622 N N . ASP F 1 261 ? 121.189 83.849 90.661 1.00 141.64 261 ASP F N 1
ATOM 11623 C CA . ASP F 1 261 ? 120.835 82.527 91.183 1.00 141.64 261 ASP F CA 1
ATOM 11624 C C . ASP F 1 261 ? 121.999 81.849 91.908 1.00 141.64 261 ASP F C 1
ATOM 11625 O O . ASP F 1 261 ? 122.581 80.890 91.392 1.00 141.64 261 ASP F O 1
ATOM 11630 N N . TRP F 1 262 ? 122.398 82.380 93.062 1.00 133.70 262 TRP F N 1
ATOM 11631 C CA . TRP F 1 262 ? 123.412 81.739 93.886 1.00 133.70 262 TRP F CA 1
ATOM 11632 C C . TRP F 1 262 ? 122.762 80.610 94.664 1.00 133.70 262 TRP F C 1
ATOM 11633 O O . TRP F 1 262 ? 121.682 80.783 95.230 1.00 133.70 262 TRP F O 1
ATOM 11644 N N . THR F 1 263 ? 123.422 79.458 94.713 1.00 138.01 263 THR F N 1
ATOM 11645 C CA . THR F 1 263 ? 122.891 78.398 95.554 1.00 138.01 263 THR F CA 1
ATOM 11646 C C . THR F 1 263 ? 123.378 78.580 96.988 1.00 138.01 263 THR F C 1
ATOM 11647 O O . THR F 1 263 ? 123.948 79.610 97.352 1.00 138.01 263 THR F O 1
ATOM 11651 N N . LYS F 1 264 ? 123.120 77.566 97.810 1.00 138.33 264 LYS F N 1
ATOM 11652 C CA . LYS F 1 264 ? 123.456 77.603 99.226 1.00 138.33 264 LYS F CA 1
ATOM 11653 C C . LYS F 1 264 ? 124.958 77.680 99.458 1.00 138.33 264 LYS F C 1
ATOM 11654 O O . LYS F 1 264 ? 125.426 78.522 100.233 1.00 138.33 264 LYS F O 1
ATOM 11660 N N . ARG F 1 265 ? 125.727 76.832 98.775 1.00 139.84 265 ARG F N 1
ATOM 11661 C CA . ARG F 1 265 ? 127.147 76.758 99.085 1.00 139.84 265 ARG F CA 1
ATOM 11662 C C . ARG F 1 265 ? 127.938 77.935 98.539 1.00 139.84 265 ARG F C 1
ATOM 11663 O O . ARG F 1 265 ? 129.093 78.100 98.933 1.00 139.84 265 ARG F O 1
ATOM 11671 N N . ASP F 1 266 ? 127.361 78.763 97.666 1.00 138.49 266 ASP F N 1
ATOM 11672 C CA . ASP F 1 266 ? 128.054 79.987 97.277 1.00 138.49 266 ASP F CA 1
ATOM 11673 C C . ASP F 1 266 ? 128.046 80.994 98.414 1.00 138.49 266 ASP F C 1
ATOM 11674 O O . ASP F 1 266 ? 129.067 81.630 98.699 1.00 138.49 266 ASP F O 1
ATOM 11679 N N . TRP F 1 267 ? 126.897 81.147 99.078 1.00 130.23 267 TRP F N 1
ATOM 11680 C CA . TRP F 1 267 ? 126.794 82.097 100.178 1.00 130.23 267 TRP F CA 1
ATOM 11681 C C . TRP F 1 267 ? 127.624 81.659 101.373 1.00 130.23 267 TRP F C 1
ATOM 11682 O O . TRP F 1 267 ? 128.046 82.498 102.172 1.00 130.23 267 TRP F O 1
ATOM 11693 N N . ASP F 1 268 ? 127.873 80.357 101.508 1.00 133.98 268 ASP F N 1
ATOM 11694 C CA . ASP F 1 268 ? 128.687 79.876 102.617 1.00 133.98 268 ASP F CA 1
ATOM 11695 C C . ASP F 1 268 ? 130.170 79.901 102.271 1.00 133.98 268 ASP F C 1
ATOM 11696 O O . ASP F 1 268 ? 131.026 79.953 103.159 1.00 133.98 268 ASP F O 1
ATOM 11701 N N . TRP F 1 269 ? 130.500 79.848 100.985 1.00 132.49 269 TRP F N 1
ATOM 11702 C CA . TRP F 1 269 ? 131.899 79.896 100.582 1.00 132.49 269 TRP F CA 1
ATOM 11703 C C . TRP F 1 269 ? 132.395 81.333 100.594 1.00 132.49 269 TRP F C 1
ATOM 11704 O O . TRP F 1 269 ? 133.602 81.573 100.646 1.00 132.49 269 TRP F O 1
ATOM 11715 N N . VAL F 1 270 ? 131.473 82.297 100.540 1.00 130.57 270 VAL F N 1
ATOM 11716 C CA . VAL F 1 270 ? 131.864 83.697 100.681 1.00 130.57 270 VAL F CA 1
ATOM 11717 C C . VAL F 1 270 ? 132.098 84.036 102.146 1.00 130.57 270 VAL F C 1
ATOM 11718 O O . VAL F 1 270 ? 133.087 84.688 102.500 1.00 130.57 270 VAL F O 1
ATOM 11722 N N . SER F 1 271 ? 131.213 83.583 103.023 1.00 132.47 271 SER F N 1
ATOM 11723 C CA . SER F 1 271 ? 131.427 83.759 104.448 1.00 132.47 271 SER F CA 1
ATOM 11724 C C . SER F 1 271 ? 132.504 82.803 104.947 1.00 132.47 271 SER F C 1
ATOM 11725 O O . SER F 1 271 ? 132.936 81.886 104.248 1.00 132.47 271 SER F O 1
ATOM 11728 N N . GLY F 1 272 ? 132.938 83.019 106.180 1.00 135.96 272 GLY F N 1
ATOM 11729 C CA . GLY F 1 272 ? 133.912 82.148 106.798 1.00 135.96 272 GLY F CA 1
ATOM 11730 C C . GLY F 1 272 ? 135.221 82.854 107.099 1.00 135.96 272 GLY F C 1
ATOM 11731 O O . GLY F 1 272 ? 135.490 83.972 106.650 1.00 135.96 272 GLY F O 1
ATOM 11732 N N . ILE F 1 273 ? 136.040 82.169 107.879 1.00 136.14 273 ILE F N 1
ATOM 11733 C CA . ILE F 1 273 ? 137.333 82.672 108.329 1.00 136.14 273 ILE F CA 1
ATOM 11734 C C . ILE F 1 273 ? 138.422 82.008 107.485 1.00 136.14 273 ILE F C 1
ATOM 11735 O O . ILE F 1 273 ? 138.362 80.784 107.293 1.00 136.14 273 ILE F O 1
ATOM 11740 N N . PRO F 1 274 ? 139.398 82.765 106.947 1.00 135.31 274 PRO F N 1
ATOM 11741 C CA . PRO F 1 274 ? 140.495 82.246 106.113 1.00 135.31 274 PRO F CA 1
ATOM 11742 C C . PRO F 1 274 ? 141.349 81.144 106.745 1.00 135.31 274 PRO F C 1
ATOM 11743 O O . PRO F 1 274 ? 141.305 80.929 107.955 1.00 135.31 274 PRO F O 1
ATOM 11747 N N . TYR F 1 297 ? 143.703 85.474 98.979 1.00 128.84 297 TYR F N 1
ATOM 11748 C CA . TYR F 1 297 ? 143.627 85.558 100.432 1.00 128.84 297 TYR F CA 1
ATOM 11749 C C . TYR F 1 297 ? 142.258 85.143 100.957 1.00 128.84 297 TYR F C 1
ATOM 11750 O O . TYR F 1 297 ? 142.035 83.985 101.298 1.00 128.84 297 TYR F O 1
ATOM 11759 N N . THR F 1 298 ? 141.351 86.120 101.022 1.00 128.92 298 THR F N 1
ATOM 11760 C CA . THR F 1 298 ? 140.002 86.024 101.556 1.00 128.92 298 THR F CA 1
ATOM 11761 C C . THR F 1 298 ? 139.171 85.028 100.746 1.00 128.92 298 THR F C 1
ATOM 11762 O O . THR F 1 298 ? 139.462 84.785 99.574 1.00 128.92 298 THR F O 1
ATOM 11766 N N . PRO F 1 299 ? 138.139 84.420 101.348 1.00 128.10 299 PRO F N 1
ATOM 11767 C CA . PRO F 1 299 ? 137.369 83.410 100.604 1.00 128.10 299 PRO F CA 1
ATOM 11768 C C . PRO F 1 299 ? 136.497 83.967 99.487 1.00 128.10 299 PRO F C 1
ATOM 11769 O O . PRO F 1 299 ? 135.974 83.184 98.685 1.00 128.10 299 PRO F O 1
ATOM 11773 N N . LEU F 1 300 ? 136.318 85.286 99.404 1.00 125.69 300 LEU F N 1
ATOM 11774 C CA . LEU F 1 300 ? 135.686 85.859 98.222 1.00 125.69 300 LEU F CA 1
ATOM 11775 C C . LEU F 1 300 ? 136.591 85.707 97.012 1.00 125.69 300 LEU F C 1
ATOM 11776 O O . LEU F 1 300 ? 136.127 85.412 95.905 1.00 125.69 300 LEU F O 1
ATOM 11781 N N . GLN F 1 301 ? 137.898 85.890 97.217 1.00 127.57 301 GLN F N 1
ATOM 11782 C CA . GLN F 1 301 ? 138.865 85.725 96.137 1.00 127.57 301 GLN F CA 1
ATOM 11783 C C . GLN F 1 301 ? 138.921 84.283 95.660 1.00 127.57 301 GLN F C 1
ATOM 11784 O O . GLN F 1 301 ? 139.067 84.024 94.461 1.00 127.57 301 GLN F O 1
ATOM 11790 N N . LEU F 1 302 ? 138.795 83.329 96.584 1.00 128.76 302 LEU F N 1
ATOM 11791 C CA . LEU F 1 302 ? 138.840 81.926 96.197 1.00 128.76 302 LEU F CA 1
ATOM 11792 C C . LEU F 1 302 ? 137.551 81.496 95.516 1.00 128.76 302 LEU F C 1
ATOM 11793 O O . LEU F 1 302 ? 137.567 80.592 94.671 1.00 128.76 302 LEU F O 1
ATOM 11798 N N . TRP F 1 303 ? 136.431 82.129 95.868 1.00 128.24 303 TRP F N 1
ATOM 11799 C CA . TRP F 1 303 ? 135.188 81.895 95.142 1.00 128.24 303 TRP F CA 1
ATOM 11800 C C . TRP F 1 303 ? 135.305 82.378 93.706 1.00 128.24 303 TRP F C 1
ATOM 11801 O O . TRP F 1 303 ? 134.845 81.712 92.775 1.00 128.24 303 TRP F O 1
ATOM 11812 N N . ASN F 1 304 ? 135.935 83.535 93.508 1.00 126.55 304 ASN F N 1
ATOM 11813 C CA . ASN F 1 304 ? 136.195 84.008 92.156 1.00 126.55 304 ASN F CA 1
ATOM 11814 C C . ASN F 1 304 ? 137.252 83.180 91.447 1.00 126.55 304 ASN F C 1
ATOM 11815 O O . ASN F 1 304 ? 137.291 83.176 90.213 1.00 126.55 304 ASN F O 1
ATOM 11820 N N . ASP F 1 305 ? 138.111 82.494 92.190 1.00 132.26 305 ASP F N 1
ATOM 11821 C CA . ASP F 1 305 ? 139.111 81.630 91.586 1.00 132.26 305 ASP F CA 1
ATOM 11822 C C . ASP F 1 305 ? 138.502 80.399 90.935 1.00 132.26 305 ASP F C 1
ATOM 11823 O O . ASP F 1 305 ? 139.093 79.860 89.996 1.00 132.26 305 ASP F O 1
ATOM 11828 N N . ASN F 1 306 ? 137.333 79.956 91.381 1.00 129.62 306 ASN F N 1
ATOM 11829 C CA . ASN F 1 306 ? 136.654 78.851 90.720 1.00 129.62 306 ASN F CA 1
ATOM 11830 C C . ASN F 1 306 ? 135.645 79.286 89.673 1.00 129.62 306 ASN F C 1
ATOM 11831 O O . ASN F 1 306 ? 135.060 78.417 89.018 1.00 129.62 306 ASN F O 1
ATOM 11836 N N . LYS F 1 307 ? 135.414 80.583 89.493 1.00 127.01 307 LYS F N 1
ATOM 11837 C CA . LYS F 1 307 ? 134.491 81.070 88.472 1.00 127.01 307 LYS F CA 1
ATOM 11838 C C . LYS F 1 307 ? 135.225 81.957 87.472 1.00 127.01 307 LYS F C 1
ATOM 11839 O O . LYS F 1 307 ? 136.454 82.041 87.491 1.00 127.01 307 LYS F O 1
ATOM 11845 N N . VAL G 1 39 ? 155.361 129.974 139.177 1.00 138.48 39 VAL G N 1
ATOM 11846 C CA . VAL G 1 39 ? 155.519 128.708 138.476 1.00 138.48 39 VAL G CA 1
ATOM 11847 C C . VAL G 1 39 ? 154.178 127.999 138.393 1.00 138.48 39 VAL G C 1
ATOM 11848 O O . VAL G 1 39 ? 153.134 128.642 138.282 1.00 138.48 39 VAL G O 1
ATOM 11850 N N . ARG G 1 40 ? 154.209 126.667 138.439 1.00 143.05 40 ARG G N 1
ATOM 11851 C CA . ARG G 1 40 ? 152.972 125.897 138.402 1.00 143.05 40 ARG G CA 1
ATOM 11852 C C . ARG G 1 40 ? 152.206 126.038 139.712 1.00 143.05 40 ARG G C 1
ATOM 11853 O O . ARG G 1 40 ? 151.072 126.530 139.736 1.00 143.05 40 ARG G O 1
ATOM 11855 N N . LYS G 1 41 ? 152.822 125.623 140.817 1.00 142.00 41 LYS G N 1
ATOM 11856 C CA . LYS G 1 41 ? 152.194 125.704 142.128 1.00 142.00 41 LYS G CA 1
ATOM 11857 C C . LYS G 1 41 ? 153.283 125.765 143.185 1.00 142.00 41 LYS G C 1
ATOM 11858 O O . LYS G 1 41 ? 154.475 125.804 142.872 1.00 142.00 41 LYS G O 1
ATOM 11860 N N . LEU G 1 42 ? 152.852 125.768 144.446 1.00 135.32 42 LEU G N 1
ATOM 11861 C CA . LEU G 1 42 ? 153.766 125.834 145.586 1.00 135.32 42 LEU G CA 1
ATOM 11862 C C . LEU G 1 42 ? 154.019 124.426 146.128 1.00 135.32 42 LEU G C 1
ATOM 11863 O O . LEU G 1 42 ? 153.724 124.095 147.279 1.00 135.32 42 LEU G O 1
ATOM 11865 N N . THR G 1 43 ? 154.594 123.586 145.266 1.00 132.95 43 THR G N 1
ATOM 11866 C CA . THR G 1 43 ? 154.931 122.205 145.623 1.00 132.95 43 THR G CA 1
ATOM 11867 C C . THR G 1 43 ? 156.324 122.137 146.259 1.00 132.95 43 THR G C 1
ATOM 11868 O O . THR G 1 43 ? 157.270 121.562 145.717 1.00 132.95 43 THR G O 1
ATOM 11870 N N . PHE G 1 44 ? 156.425 122.736 147.444 1.00 120.33 44 PHE G N 1
ATOM 11871 C CA . PHE G 1 44 ? 157.686 122.838 148.162 1.00 120.33 44 PHE G CA 1
ATOM 11872 C C . PHE G 1 44 ? 157.395 123.103 149.631 1.00 120.33 44 PHE G C 1
ATOM 11873 O O . PHE G 1 44 ? 156.296 123.523 150.000 1.00 120.33 44 PHE G O 1
ATOM 11881 N N . SER G 1 45 ? 158.416 122.870 150.458 1.00 116.73 45 SER G N 1
ATOM 11882 C CA . SER G 1 45 ? 158.445 123.147 151.890 1.00 116.73 45 SER G CA 1
ATOM 11883 C C . SER G 1 45 ? 159.880 122.982 152.357 1.00 116.73 45 SER G C 1
ATOM 11884 O O . SER G 1 45 ? 160.631 122.212 151.761 1.00 116.73 45 SER G O 1
ATOM 11887 N N . CYS G 1 46 ? 160.255 123.692 153.413 1.00 111.66 46 CYS G N 1
ATOM 11888 C CA . CYS G 1 46 ? 161.638 123.648 153.866 1.00 111.66 46 CYS G CA 1
ATOM 11889 C C . CYS G 1 46 ? 161.948 122.338 154.579 1.00 111.66 46 CYS G C 1
ATOM 11890 O O . CYS G 1 46 ? 161.071 121.750 155.208 1.00 111.66 46 CYS G O 1
ATOM 11893 N N . PRO G 1 47 ? 163.179 121.855 154.492 1.00 110.30 47 PRO G N 1
ATOM 11894 C CA . PRO G 1 47 ? 163.569 120.702 155.292 1.00 110.30 47 PRO G CA 1
ATOM 11895 C C . PRO G 1 47 ? 163.954 121.127 156.686 1.00 110.30 47 PRO G C 1
ATOM 11896 O O . PRO G 1 47 ? 164.496 122.206 156.915 1.00 110.30 47 PRO G O 1
ATOM 11900 N N . CYS G 1 48 ? 163.677 120.242 157.626 1.00 119.03 48 CYS G N 1
ATOM 11901 C CA . CYS G 1 48 ? 163.705 120.606 159.030 1.00 119.03 48 CYS G CA 1
ATOM 11902 C C . CYS G 1 48 ? 165.065 120.216 159.610 1.00 119.03 48 CYS G C 1
ATOM 11903 O O . CYS G 1 48 ? 165.168 119.589 160.664 1.00 119.03 48 CYS G O 1
ATOM 11906 N N . ALA G 1 49 ? 166.126 120.635 158.912 1.00 112.41 49 ALA G N 1
ATOM 11907 C CA . ALA G 1 49 ? 167.457 120.102 159.180 1.00 112.41 49 ALA G CA 1
ATOM 11908 C C . ALA G 1 49 ? 168.577 120.875 158.508 1.00 112.41 49 ALA G C 1
ATOM 11909 O O . ALA G 1 49 ? 168.348 121.604 157.543 1.00 112.41 49 ALA G O 1
ATOM 11911 N N . TYR G 1 50 ? 169.790 120.700 159.006 1.00 114.01 50 TYR G N 1
ATOM 11912 C CA . TYR G 1 50 ? 171.002 121.210 158.392 1.00 114.01 50 TYR G CA 1
ATOM 11913 C C . TYR G 1 50 ? 171.982 120.061 158.178 1.00 114.01 50 TYR G C 1
ATOM 11914 O O . TYR G 1 50 ? 172.055 119.144 158.994 1.00 114.01 50 TYR G O 1
ATOM 11923 N N . PRO G 1 51 ? 172.757 120.074 157.087 1.00 106.87 51 PRO G N 1
ATOM 11924 C CA . PRO G 1 51 ? 172.782 120.948 155.928 1.00 106.87 51 PRO G CA 1
ATOM 11925 C C . PRO G 1 51 ? 171.917 120.411 154.837 1.00 106.87 51 PRO G C 1
ATOM 11926 O O . PRO G 1 51 ? 172.412 120.146 153.757 1.00 106.87 51 PRO G O 1
ATOM 11930 N N . LEU G 1 52 ? 170.642 120.219 155.116 1.00 102.18 52 LEU G N 1
ATOM 11931 C CA . LEU G 1 52 ? 169.714 119.870 154.066 1.00 102.18 52 LEU G CA 1
ATOM 11932 C C . LEU G 1 52 ? 168.936 121.079 153.581 1.00 102.18 52 LEU G C 1
ATOM 11933 O O . LEU G 1 52 ? 168.447 121.064 152.450 1.00 102.18 52 LEU G O 1
ATOM 11938 N N . ASN G 1 53 ? 168.847 122.142 154.384 1.00 101.73 53 ASN G N 1
ATOM 11939 C CA . ASN G 1 53 ? 168.224 123.369 153.904 1.00 101.73 53 ASN G CA 1
ATOM 11940 C C . ASN G 1 53 ? 169.069 124.015 152.824 1.00 101.73 53 ASN G C 1
ATOM 11941 O O . ASN G 1 53 ? 168.532 124.624 151.892 1.00 101.73 53 ASN G O 1
ATOM 11946 N N . ILE G 1 54 ? 170.391 123.861 152.919 1.00 96.65 54 ILE G N 1
ATOM 11947 C CA . ILE G 1 54 ? 171.282 124.325 151.866 1.00 96.65 54 ILE G CA 1
ATOM 11948 C C . ILE G 1 54 ? 171.003 123.577 150.575 1.00 96.65 54 ILE G C 1
ATOM 11949 O O . ILE G 1 54 ? 170.703 124.186 149.547 1.00 96.65 54 ILE G O 1
ATOM 11954 N N . TYR G 1 55 ? 171.026 122.249 150.624 1.00 93.91 55 TYR G N 1
ATOM 11955 C CA . TYR G 1 55 ? 170.930 121.448 149.413 1.00 93.91 55 TYR G CA 1
ATOM 11956 C C . TYR G 1 55 ? 169.542 121.429 148.804 1.00 93.91 55 TYR G C 1
ATOM 11957 O O . TYR G 1 55 ? 169.431 121.388 147.578 1.00 93.91 55 TYR G O 1
ATOM 11966 N N . HIS G 1 56 ? 168.491 121.455 149.612 1.00 88.46 56 HIS G N 1
ATOM 11967 C CA . HIS G 1 56 ? 167.139 121.450 149.079 1.00 88.46 56 HIS G CA 1
ATOM 11968 C C . HIS G 1 56 ? 166.851 122.759 148.371 1.00 88.46 56 HIS G C 1
ATOM 11969 O O . HIS G 1 56 ? 166.268 122.766 147.284 1.00 88.46 56 HIS G O 1
ATOM 11976 N N . SER G 1 57 ? 167.250 123.876 148.972 1.00 91.56 57 SER G N 1
ATOM 11977 C CA . SER G 1 57 ? 166.974 125.160 148.349 1.00 91.56 57 SER G CA 1
ATOM 11978 C C . SER G 1 57 ? 167.865 125.405 147.149 1.00 91.56 57 SER G C 1
ATOM 11979 O O . SER G 1 57 ? 167.469 126.113 146.220 1.00 91.56 57 SER G O 1
ATOM 11982 N N . LEU G 1 58 ? 169.068 124.834 147.151 1.00 86.84 58 LEU G N 1
ATOM 11983 C CA . LEU G 1 58 ? 169.992 125.045 146.046 1.00 86.84 58 LEU G CA 1
ATOM 11984 C C . LEU G 1 58 ? 169.500 124.361 144.784 1.00 86.84 58 LEU G C 1
ATOM 11985 O O . LEU G 1 58 ? 169.524 124.950 143.702 1.00 86.84 58 LEU G O 1
ATOM 11990 N N . VAL G 1 59 ? 169.023 123.122 144.900 1.00 81.82 59 VAL G N 1
ATOM 11991 C CA . VAL G 1 59 ? 168.623 122.431 143.684 1.00 81.82 59 VAL G CA 1
ATOM 11992 C C . VAL G 1 59 ? 167.242 122.857 143.237 1.00 81.82 59 VAL G C 1
ATOM 11993 O O . VAL G 1 59 ? 166.824 122.517 142.134 1.00 81.82 59 VAL G O 1
ATOM 11997 N N . PHE G 1 60 ? 166.506 123.609 144.045 1.00 84.94 60 PHE G N 1
ATOM 11998 C CA . PHE G 1 60 ? 165.279 124.161 143.493 1.00 84.94 60 PHE G CA 1
ATOM 11999 C C . PHE G 1 60 ? 165.524 125.485 142.796 1.00 84.94 60 PHE G C 1
ATOM 12000 O O . PHE G 1 60 ? 164.733 125.886 141.939 1.00 84.94 60 PHE G O 1
ATOM 12008 N N . MET G 1 61 ? 166.597 126.183 143.152 1.00 89.01 61 MET G N 1
ATOM 12009 C CA . MET G 1 61 ? 166.933 127.394 142.419 1.00 89.01 61 MET G CA 1
ATOM 12010 C C . MET G 1 61 ? 167.654 127.058 141.130 1.00 89.01 61 MET G C 1
ATOM 12011 O O . MET G 1 61 ? 167.239 127.489 140.054 1.00 89.01 61 MET G O 1
ATOM 12016 N N . PHE G 1 62 ? 168.716 126.265 141.216 1.00 85.69 62 PHE G N 1
ATOM 12017 C CA . PHE G 1 62 ? 169.567 125.960 140.078 1.00 85.69 62 PHE G CA 1
ATOM 12018 C C . PHE G 1 62 ? 169.275 124.619 139.435 1.00 85.69 62 PHE G C 1
ATOM 12019 O O . PHE G 1 62 ? 170.111 124.117 138.689 1.00 85.69 62 PHE G O 1
ATOM 12027 N N . GLY G 1 63 ? 168.141 124.008 139.737 1.00 79.45 63 GLY G N 1
ATOM 12028 C CA . GLY G 1 63 ? 167.721 122.813 139.055 1.00 79.45 63 GLY G CA 1
ATOM 12029 C C . GLY G 1 63 ? 167.050 123.115 137.743 1.00 79.45 63 GLY G C 1
ATOM 12030 O O . GLY G 1 63 ? 167.534 122.726 136.682 1.00 79.45 63 GLY G O 1
ATOM 12031 N N . PRO G 1 64 ? 165.916 123.809 137.784 1.00 77.38 64 PRO G N 1
ATOM 12032 C CA . PRO G 1 64 ? 165.242 124.177 136.535 1.00 77.38 64 PRO G CA 1
ATOM 12033 C C . PRO G 1 64 ? 165.999 125.133 135.635 1.00 77.38 64 PRO G C 1
ATOM 12034 O O . PRO G 1 64 ? 165.602 125.282 134.479 1.00 77.38 64 PRO G O 1
ATOM 12038 N N . THR G 1 65 ? 167.066 125.785 136.092 1.00 81.14 65 THR G N 1
ATOM 12039 C CA . THR G 1 65 ? 167.843 126.560 135.136 1.00 81.14 65 THR G CA 1
ATOM 12040 C C . THR G 1 65 ? 168.703 125.661 134.267 1.00 81.14 65 THR G C 1
ATOM 12041 O O . THR G 1 65 ? 168.784 125.874 133.057 1.00 81.14 65 THR G O 1
ATOM 12045 N N . ALA G 1 66 ? 169.344 124.649 134.850 1.00 77.48 66 ALA G N 1
ATOM 12046 C CA . ALA G 1 66 ? 170.139 123.736 134.039 1.00 77.48 66 ALA G CA 1
ATOM 12047 C C . ALA G 1 66 ? 169.253 122.867 133.162 1.00 77.48 66 ALA G C 1
ATOM 12048 O O . ALA G 1 66 ? 169.664 122.447 132.077 1.00 77.48 66 ALA G O 1
ATOM 12050 N N . ALA G 1 67 ? 168.021 122.612 133.593 1.00 77.33 67 ALA G N 1
ATOM 12051 C CA . ALA G 1 67 ? 167.091 121.887 132.739 1.00 77.33 67 ALA G CA 1
ATOM 12052 C C . ALA G 1 67 ? 166.605 122.763 131.595 1.00 77.33 67 ALA G C 1
ATOM 12053 O O . ALA G 1 67 ? 166.496 122.305 130.455 1.00 77.33 67 ALA G O 1
ATOM 12055 N N . LEU G 1 68 ? 166.320 124.035 131.869 1.00 77.54 68 LEU G N 1
ATOM 12056 C CA . LEU G 1 68 ? 165.827 124.897 130.803 1.00 77.54 68 LEU G CA 1
ATOM 12057 C C . LEU G 1 68 ? 166.962 125.379 129.914 1.00 77.54 68 LEU G C 1
ATOM 12058 O O . LEU G 1 68 ? 166.728 125.832 128.790 1.00 77.54 68 LEU G O 1
ATOM 12063 N N . LEU G 1 69 ? 168.199 125.281 130.392 1.00 78.43 69 LEU G N 1
ATOM 12064 C CA . LEU G 1 69 ? 169.337 125.591 129.538 1.00 78.43 69 LEU G CA 1
ATOM 12065 C C . LEU G 1 69 ? 169.523 124.519 128.476 1.00 78.43 69 LEU G C 1
ATOM 12066 O O . LEU G 1 69 ? 169.800 124.823 127.313 1.00 78.43 69 LEU G O 1
ATOM 12071 N N . LEU G 1 70 ? 169.355 123.251 128.850 1.00 78.42 70 LEU G N 1
ATOM 12072 C CA . LEU G 1 70 ? 169.578 122.186 127.881 1.00 78.42 70 LEU G CA 1
ATOM 12073 C C . LEU G 1 70 ? 168.385 122.015 126.959 1.00 78.42 70 LEU G C 1
ATOM 12074 O O . LEU G 1 70 ? 168.535 121.537 125.832 1.00 78.42 70 LEU G O 1
ATOM 12079 N N . ILE G 1 71 ? 167.195 122.402 127.406 1.00 80.71 71 ILE G N 1
ATOM 12080 C CA . ILE G 1 71 ? 166.055 122.426 126.498 1.00 80.71 71 ILE G CA 1
ATOM 12081 C C . ILE G 1 71 ? 166.235 123.533 125.468 1.00 80.71 71 ILE G C 1
ATOM 12082 O O . ILE G 1 71 ? 165.992 123.341 124.271 1.00 80.71 71 ILE G O 1
ATOM 12087 N N . GLY G 1 72 ? 166.728 124.688 125.907 1.00 83.68 72 GLY G N 1
ATOM 12088 C CA . GLY G 1 72 ? 166.868 125.811 124.996 1.00 83.68 72 GLY G CA 1
ATOM 12089 C C . GLY G 1 72 ? 168.014 125.650 124.017 1.00 83.68 72 GLY G C 1
ATOM 12090 O O . GLY G 1 72 ? 168.013 126.250 122.945 1.00 83.68 72 GLY G O 1
ATOM 12091 N N . ILE G 1 73 ? 169.017 124.852 124.376 1.00 86.93 73 ILE G N 1
ATOM 12092 C CA . ILE G 1 73 ? 170.082 124.555 123.424 1.00 86.93 73 ILE G CA 1
ATOM 12093 C C . ILE G 1 73 ? 169.606 123.543 122.392 1.00 86.93 73 ILE G C 1
ATOM 12094 O O . ILE G 1 73 ? 169.883 123.678 121.194 1.00 86.93 73 ILE G O 1
ATOM 12099 N N . THR G 1 74 ? 168.842 122.542 122.832 1.00 90.60 74 THR G N 1
ATOM 12100 C CA . THR G 1 74 ? 168.404 121.472 121.942 1.00 90.60 74 THR G CA 1
ATOM 12101 C C . THR G 1 74 ? 167.415 121.969 120.896 1.00 90.60 74 THR G C 1
ATOM 12102 O O . THR G 1 74 ? 167.562 121.669 119.707 1.00 90.60 74 THR G O 1
ATOM 12106 N N . VAL G 1 75 ? 166.433 122.766 121.310 1.00 91.48 75 VAL G N 1
ATOM 12107 C CA . VAL G 1 75 ? 165.378 123.204 120.401 1.00 91.48 75 VAL G CA 1
ATOM 12108 C C . VAL G 1 75 ? 165.924 124.189 119.368 1.00 91.48 75 VAL G C 1
ATOM 12109 O O . VAL G 1 75 ? 165.464 124.227 118.220 1.00 91.48 75 VAL G O 1
ATOM 12113 N N . ASN G 1 76 ? 166.971 124.928 119.726 1.00 97.67 76 ASN G N 1
ATOM 12114 C CA . ASN G 1 76 ? 167.557 125.963 118.880 1.00 97.67 76 ASN G CA 1
ATOM 12115 C C . ASN G 1 76 ? 168.180 125.394 117.610 1.00 97.67 76 ASN G C 1
ATOM 12116 O O . ASN G 1 76 ? 169.106 124.583 117.677 1.00 97.67 76 ASN G O 1
ATOM 12121 N N . SER G 1 77 ? 167.682 125.824 116.448 1.00 104.36 77 SER G N 1
ATOM 12122 C CA . SER G 1 77 ? 168.066 125.212 115.181 1.00 104.36 77 SER G CA 1
ATOM 12123 C C . SER G 1 77 ? 169.472 125.583 114.741 1.00 104.36 77 SER G C 1
ATOM 12124 O O . SER G 1 77 ? 170.068 124.850 113.946 1.00 104.36 77 SER G O 1
ATOM 12127 N N . THR G 1 78 ? 170.014 126.694 115.231 1.00 105.04 78 THR G N 1
ATOM 12128 C CA . THR G 1 78 ? 171.373 127.086 114.893 1.00 105.04 78 THR G CA 1
ATOM 12129 C C . THR G 1 78 ? 172.399 126.167 115.544 1.00 105.04 78 THR G C 1
ATOM 12130 O O . THR G 1 78 ? 173.520 126.035 115.036 1.00 105.04 78 THR G O 1
ATOM 12134 N N . THR G 1 79 ? 172.016 125.495 116.630 1.00 107.08 79 THR G N 1
ATOM 12135 C CA . THR G 1 79 ? 172.878 124.487 117.231 1.00 107.08 79 THR G CA 1
ATOM 12136 C C . THR G 1 79 ? 173.118 123.333 116.276 1.00 107.08 79 THR G C 1
ATOM 12137 O O . THR G 1 79 ? 174.263 122.925 116.059 1.00 107.08 79 THR G O 1
ATOM 12141 N N . TRP G 1 80 ? 172.054 122.813 115.673 1.00 108.99 80 TRP G N 1
ATOM 12142 C CA . TRP G 1 80 ? 172.208 121.662 114.801 1.00 108.99 80 TRP G CA 1
ATOM 12143 C C . TRP G 1 80 ? 172.683 122.045 113.414 1.00 108.99 80 TRP G C 1
ATOM 12144 O O . TRP G 1 80 ? 173.047 121.166 112.636 1.00 108.99 80 TRP G O 1
ATOM 12155 N N . LYS G 1 81 ? 172.693 123.330 113.073 1.00 110.39 81 LYS G N 1
ATOM 12156 C CA . LYS G 1 81 ? 173.408 123.720 111.866 1.00 110.39 81 LYS G CA 1
ATOM 12157 C C . LYS G 1 81 ? 174.906 123.587 112.063 1.00 110.39 81 LYS G C 1
ATOM 12158 O O . LYS G 1 81 ? 175.637 123.313 111.108 1.00 110.39 81 LYS G O 1
ATOM 12164 N N . LEU G 1 82 ? 175.379 123.759 113.294 1.00 114.53 82 LEU G N 1
ATOM 12165 C CA . LEU G 1 82 ? 176.797 123.585 113.573 1.00 114.53 82 LEU G CA 1
ATOM 12166 C C . LEU G 1 82 ? 177.128 122.145 113.939 1.00 114.53 82 LEU G C 1
ATOM 12167 O O . LEU G 1 82 ? 178.185 121.628 113.564 1.00 114.53 82 LEU G O 1
ATOM 12172 N N . ALA G 1 83 ? 176.242 121.484 114.676 1.00 115.48 83 ALA G N 1
ATOM 12173 C CA . ALA G 1 83 ? 176.608 120.221 115.300 1.00 115.48 83 ALA G CA 1
ATOM 12174 C C . ALA G 1 83 ? 176.515 119.049 114.338 1.00 115.48 83 ALA G C 1
ATOM 12175 O O . ALA G 1 83 ? 177.356 118.149 114.390 1.00 115.48 83 ALA G O 1
ATOM 12177 N N . HIS G 1 84 ? 175.510 119.047 113.464 1.00 118.81 84 HIS G N 1
ATOM 12178 C CA . HIS G 1 84 ? 175.135 117.858 112.705 1.00 118.81 84 HIS G CA 1
ATOM 12179 C C . HIS G 1 84 ? 176.212 117.466 111.710 1.00 118.81 84 HIS G C 1
ATOM 12180 O O . HIS G 1 84 ? 176.661 118.290 110.912 1.00 118.81 84 HIS G O 1
ATOM 12187 N N . GLY G 1 85 ? 176.632 116.207 111.768 1.00 122.51 85 GLY G N 1
ATOM 12188 C CA . GLY G 1 85 ? 177.610 115.684 110.841 1.00 122.51 85 GLY G CA 1
ATOM 12189 C C . GLY G 1 85 ? 179.004 116.230 111.003 1.00 122.51 85 GLY G C 1
ATOM 12190 O O . GLY G 1 85 ? 179.728 116.323 110.011 1.00 122.51 85 GLY G O 1
ATOM 12191 N N . PHE G 1 86 ? 179.405 116.592 112.220 1.00 124.31 86 PHE G N 1
ATOM 12192 C CA . PHE G 1 86 ? 180.684 117.261 112.409 1.00 124.31 86 PHE G CA 1
ATOM 12193 C C . PHE G 1 86 ? 181.864 116.317 112.229 1.00 124.31 86 PHE G C 1
ATOM 12194 O O . PHE G 1 86 ? 182.965 116.761 111.890 1.00 124.31 86 PHE G O 1
ATOM 12202 N N . PHE G 1 87 ? 181.669 115.024 112.444 1.00 127.37 87 PHE G N 1
ATOM 12203 C CA . PHE G 1 87 ? 182.773 114.082 112.339 1.00 127.37 87 PHE G CA 1
ATOM 12204 C C . PHE G 1 87 ? 182.939 113.512 110.942 1.00 127.37 87 PHE G C 1
ATOM 12205 O O . PHE G 1 87 ? 183.908 112.790 110.696 1.00 127.37 87 PHE G O 1
ATOM 12213 N N . PHE G 1 88 ? 182.027 113.809 110.029 1.00 130.36 88 PHE G N 1
ATOM 12214 C CA . PHE G 1 88 ? 182.170 113.406 108.641 1.00 130.36 88 PHE G CA 1
ATOM 12215 C C . PHE G 1 88 ? 181.981 114.547 107.662 1.00 130.36 88 PHE G C 1
ATOM 12216 O O . PHE G 1 88 ? 181.791 114.298 106.473 1.00 130.36 88 PHE G O 1
ATOM 12224 N N . ARG G 1 89 ? 182.005 115.785 108.134 1.00 132.97 89 ARG G N 1
ATOM 12225 C CA . ARG G 1 89 ? 182.020 116.934 107.246 1.00 132.97 89 ARG G CA 1
ATOM 12226 C C . ARG G 1 89 ? 183.391 117.062 106.611 1.00 132.97 89 ARG G C 1
ATOM 12227 O O . ARG G 1 89 ? 184.410 116.875 107.280 1.00 132.97 89 ARG G O 1
ATOM 12235 N N . VAL G 1 90 ? 183.419 117.359 105.310 1.00 138.58 90 VAL G N 1
ATOM 12236 C CA . VAL G 1 90 ? 184.691 117.565 104.633 1.00 138.58 90 VAL G CA 1
ATOM 12237 C C . VAL G 1 90 ? 185.303 118.881 105.098 1.00 138.58 90 VAL G C 1
ATOM 12238 O O . VAL G 1 90 ? 184.592 119.841 105.420 1.00 138.58 90 VAL G O 1
ATOM 12242 N N . ARG G 1 91 ? 186.637 118.913 105.179 1.00 141.48 91 ARG G N 1
ATOM 12243 C CA . ARG G 1 91 ? 187.331 119.970 105.910 1.00 141.48 91 ARG G CA 1
ATOM 12244 C C . ARG G 1 91 ? 187.269 121.325 105.226 1.00 141.48 91 ARG G C 1
ATOM 12245 O O . ARG G 1 91 ? 187.330 122.349 105.911 1.00 141.48 91 ARG G O 1
ATOM 12253 N N . ASP G 1 92 ? 187.136 121.358 103.905 1.00 140.27 92 ASP G N 1
ATOM 12254 C CA . ASP G 1 92 ? 187.058 122.614 103.173 1.00 140.27 92 ASP G CA 1
ATOM 12255 C C . ASP G 1 92 ? 185.672 123.246 103.209 1.00 140.27 92 ASP G C 1
ATOM 12256 O O . ASP G 1 92 ? 185.494 124.335 102.656 1.00 140.27 92 ASP G O 1
ATOM 12261 N N . THR G 1 93 ? 184.693 122.599 103.838 1.00 137.76 93 THR G N 1
ATOM 12262 C CA . THR G 1 93 ? 183.394 123.205 104.090 1.00 137.76 93 THR G CA 1
ATOM 12263 C C . THR G 1 93 ? 183.119 123.402 105.575 1.00 137.76 93 THR G C 1
ATOM 12264 O O . THR G 1 93 ? 181.971 123.659 105.952 1.00 137.76 93 THR G O 1
ATOM 12268 N N . ARG G 1 94 ? 184.138 123.285 106.421 1.00 138.10 94 ARG G N 1
ATOM 12269 C CA . ARG G 1 94 ? 183.996 123.604 107.834 1.00 138.10 94 ARG G CA 1
ATOM 12270 C C . ARG G 1 94 ? 183.903 125.109 108.023 1.00 138.10 94 ARG G C 1
ATOM 12271 O O . ARG G 1 94 ? 184.379 125.884 107.190 1.00 138.10 94 ARG G O 1
ATOM 12279 N N . HIS G 1 95 ? 183.293 125.522 109.127 1.00 140.60 95 HIS G N 1
ATOM 12280 C CA . HIS G 1 95 ? 183.256 126.936 109.469 1.00 140.60 95 HIS G CA 1
ATOM 12281 C C . HIS G 1 95 ? 184.591 127.329 110.079 1.00 140.60 95 HIS G C 1
ATOM 12282 O O . HIS G 1 95 ? 185.276 126.491 110.671 1.00 140.60 95 HIS G O 1
ATOM 12289 N N . SER G 1 96 ? 184.967 128.595 109.935 1.00 145.37 96 SER G N 1
ATOM 12290 C CA . SER G 1 96 ? 186.124 129.090 110.663 1.00 145.37 96 SER G CA 1
ATOM 12291 C C . SER G 1 96 ? 185.780 129.175 112.142 1.00 145.37 96 SER G C 1
ATOM 12292 O O . SER G 1 96 ? 184.606 129.237 112.516 1.00 145.37 96 SER G O 1
ATOM 12295 N N . TRP G 1 97 ? 186.812 129.153 112.983 1.00 146.84 97 TRP G N 1
ATOM 12296 C CA . TRP G 1 97 ? 186.609 129.195 114.428 1.00 146.84 97 TRP G CA 1
ATOM 12297 C C . TRP G 1 97 ? 186.005 130.517 114.884 1.00 146.84 97 TRP G C 1
ATOM 12298 O O . TRP G 1 97 ? 185.303 130.561 115.901 1.00 146.84 97 TRP G O 1
ATOM 12309 N N . LYS G 1 98 ? 186.237 131.595 114.134 1.00 144.28 98 LYS G N 1
ATOM 12310 C CA . LYS G 1 98 ? 185.669 132.888 114.500 1.00 144.28 98 LYS G CA 1
ATOM 12311 C C . LYS G 1 98 ? 184.165 132.918 114.247 1.00 144.28 98 LYS G C 1
ATOM 12312 O O . LYS G 1 98 ? 183.396 133.389 115.096 1.00 144.28 98 LYS G O 1
ATOM 12318 N N . THR G 1 99 ? 183.716 132.401 113.096 1.00 138.94 99 THR G N 1
ATOM 12319 C CA . THR G 1 99 ? 182.276 132.379 112.848 1.00 138.94 99 THR G CA 1
ATOM 12320 C C . THR G 1 99 ? 181.600 131.245 113.612 1.00 138.94 99 THR G C 1
ATOM 12321 O O . THR G 1 99 ? 180.380 131.280 113.817 1.00 138.94 99 THR G O 1
ATOM 12325 N N . THR G 1 100 ? 182.375 130.258 114.067 1.00 136.06 100 THR G N 1
ATOM 12326 C CA . THR G 1 100 ? 181.839 129.250 114.971 1.00 136.06 100 THR G CA 1
ATOM 12327 C C . THR G 1 100 ? 181.496 129.864 116.317 1.00 136.06 100 THR G C 1
ATOM 12328 O O . THR G 1 100 ? 180.441 129.576 116.891 1.00 136.06 100 THR G O 1
ATOM 12332 N N . CYS G 1 101 ? 182.366 130.740 116.825 1.00 132.36 101 CYS G N 1
ATOM 12333 C CA . CYS G 1 101 ? 182.184 131.257 118.176 1.00 132.36 101 CYS G CA 1
ATOM 12334 C C . CYS G 1 101 ? 181.083 132.305 118.239 1.00 132.36 101 CYS G C 1
ATOM 12335 O O . CYS G 1 101 ? 180.345 132.368 119.226 1.00 132.36 101 CYS G O 1
ATOM 12338 N N . VAL G 1 102 ? 180.950 133.142 117.206 1.00 127.77 102 VAL G N 1
ATOM 12339 C CA . VAL G 1 102 ? 179.912 134.171 117.250 1.00 127.77 102 VAL G CA 1
ATOM 12340 C C . VAL G 1 102 ? 178.541 133.543 117.024 1.00 127.77 102 VAL G C 1
ATOM 12341 O O . VAL G 1 102 ? 177.537 133.971 117.608 1.00 127.77 102 VAL G O 1
ATOM 12345 N N . SER G 1 103 ? 178.490 132.471 116.234 1.00 126.63 103 SER G N 1
ATOM 12346 C CA . SER G 1 103 ? 177.257 131.705 116.131 1.00 126.63 103 SER G CA 1
ATOM 12347 C C . SER G 1 103 ? 176.938 130.986 117.433 1.00 126.63 103 SER G C 1
ATOM 12348 O O . SER G 1 103 ? 175.772 130.928 117.834 1.00 126.63 103 SER G O 1
ATOM 12351 N N . TRP G 1 104 ? 177.964 130.480 118.122 1.00 122.26 104 TRP G N 1
ATOM 12352 C CA . TRP G 1 104 ? 177.759 129.766 119.378 1.00 122.26 104 TRP G CA 1
ATOM 12353 C C . TRP G 1 104 ? 177.291 130.704 120.481 1.00 122.26 104 TRP G C 1
ATOM 12354 O O . TRP G 1 104 ? 176.498 130.315 121.345 1.00 122.26 104 TRP G O 1
ATOM 12365 N N . ILE G 1 105 ? 177.775 131.945 120.468 1.00 115.38 105 ILE G N 1
ATOM 12366 C CA . ILE G 1 105 ? 177.335 132.932 121.447 1.00 115.38 105 ILE G CA 1
ATOM 12367 C C . ILE G 1 105 ? 175.884 133.310 121.185 1.00 115.38 105 ILE G C 1
ATOM 12368 O O . ILE G 1 105 ? 175.108 133.555 122.117 1.00 115.38 105 ILE G O 1
ATOM 12373 N N . GLU G 1 106 ? 175.473 133.273 119.917 1.00 110.03 106 GLU G N 1
ATOM 12374 C CA . GLU G 1 106 ? 174.072 133.505 119.593 1.00 110.03 106 GLU G CA 1
ATOM 12375 C C . GLU G 1 106 ? 173.184 132.379 120.109 1.00 110.03 106 GLU G C 1
ATOM 12376 O O . GLU G 1 106 ? 172.005 132.600 120.397 1.00 110.03 106 GLU G O 1
ATOM 12378 N N . VAL G 1 107 ? 173.737 131.172 120.258 1.00 105.54 107 VAL G N 1
ATOM 12379 C CA . VAL G 1 107 ? 172.963 130.074 120.836 1.00 105.54 107 VAL G CA 1
ATOM 12380 C C . VAL G 1 107 ? 172.740 130.299 122.323 1.00 105.54 107 VAL G C 1
ATOM 12381 O O . VAL G 1 107 ? 171.617 130.167 122.824 1.00 105.54 107 VAL G O 1
ATOM 12385 N N . LEU G 1 108 ? 173.809 130.634 123.052 1.00 103.09 108 LEU G N 1
ATOM 12386 C CA . LEU G 1 108 ? 173.728 130.732 124.507 1.00 103.09 108 LEU G CA 1
ATOM 12387 C C . LEU G 1 108 ? 172.869 131.912 124.940 1.00 103.09 108 LEU G C 1
ATOM 12388 O O . LEU G 1 108 ? 172.118 131.823 125.916 1.00 103.09 108 LEU G O 1
ATOM 12393 N N . ILE G 1 109 ? 172.942 133.018 124.206 1.00 98.52 109 ILE G N 1
ATOM 12394 C CA . ILE G 1 109 ? 172.183 134.198 124.593 1.00 98.52 109 ILE G CA 1
ATOM 12395 C C . ILE G 1 109 ? 170.722 134.063 124.181 1.00 98.52 109 ILE G C 1
ATOM 12396 O O . ILE G 1 109 ? 169.829 134.555 124.877 1.00 98.52 109 ILE G O 1
ATOM 12401 N N . GLN G 1 110 ? 170.437 133.346 123.095 1.00 96.41 110 GLN G N 1
ATOM 12402 C CA . GLN G 1 110 ? 169.041 133.084 122.764 1.00 96.41 110 GLN G CA 1
ATOM 12403 C C . GLN G 1 110 ? 168.428 132.084 123.735 1.00 96.41 110 GLN G C 1
ATOM 12404 O O . GLN G 1 110 ? 167.241 132.175 124.065 1.00 96.41 110 GLN G O 1
ATOM 12410 N N . SER G 1 111 ? 169.228 131.147 124.238 1.00 94.24 111 SER G N 1
ATOM 12411 C CA . SER G 1 111 ? 168.681 130.118 125.110 1.00 94.24 111 SER G CA 1
ATOM 12412 C C . SER G 1 111 ? 168.607 130.547 126.566 1.00 94.24 111 SER G C 1
ATOM 12413 O O . SER G 1 111 ? 167.956 129.864 127.359 1.00 94.24 111 SER G O 1
ATOM 12416 N N . SER G 1 112 ? 169.262 131.645 126.944 1.00 88.97 112 SER G N 1
ATOM 12417 C CA . SER G 1 112 ? 169.256 132.058 128.343 1.00 88.97 112 SER G CA 1
ATOM 12418 C C . SER G 1 112 ? 168.138 133.029 128.678 1.00 88.97 112 SER G C 1
ATOM 12419 O O . SER G 1 112 ? 168.257 133.764 129.656 1.00 88.97 112 SER G O 1
ATOM 12422 N N . VAL G 1 113 ? 167.070 133.077 127.890 1.00 85.01 113 VAL G N 1
ATOM 12423 C CA . VAL G 1 113 ? 165.928 133.898 128.270 1.00 85.01 113 VAL G CA 1
ATOM 12424 C C . VAL G 1 113 ? 165.011 133.114 129.202 1.00 85.01 113 VAL G C 1
ATOM 12425 O O . VAL G 1 113 ? 164.348 133.677 130.077 1.00 85.01 113 VAL G O 1
ATOM 12429 N N . ALA G 1 114 ? 165.004 131.795 129.069 1.00 81.80 114 ALA G N 1
ATOM 12430 C CA . ALA G 1 114 ? 164.135 130.980 129.914 1.00 81.80 114 ALA G CA 1
ATOM 12431 C C . ALA G 1 114 ? 164.679 130.727 131.317 1.00 81.80 114 ALA G C 1
ATOM 12432 O O . ALA G 1 114 ? 163.876 130.775 132.263 1.00 81.80 114 ALA G O 1
ATOM 12434 N N . PRO G 1 115 ? 165.972 130.440 131.552 1.00 79.00 115 PRO G N 1
ATOM 12435 C CA . PRO G 1 115 ? 166.396 130.300 132.951 1.00 79.00 115 PRO G CA 1
ATOM 12436 C C . PRO G 1 115 ? 166.418 131.598 133.734 1.00 79.00 115 PRO G C 1
ATOM 12437 O O . PRO G 1 115 ? 166.105 131.582 134.927 1.00 79.00 115 PRO G O 1
ATOM 12441 N N . ILE G 1 116 ? 166.769 132.723 133.117 1.00 75.50 116 ILE G N 1
ATOM 12442 C CA . ILE G 1 116 ? 166.802 133.977 133.859 1.00 75.50 116 ILE G CA 1
ATOM 12443 C C . ILE G 1 116 ? 165.388 134.457 134.152 1.00 75.50 116 ILE G C 1
ATOM 12444 O O . ILE G 1 116 ? 165.139 135.111 135.168 1.00 75.50 116 ILE G O 1
ATOM 12449 N N . ALA G 1 117 ? 164.420 134.042 133.344 1.00 75.86 117 ALA G N 1
ATOM 12450 C CA . ALA G 1 117 ? 163.031 134.224 133.744 1.00 75.86 117 ALA G CA 1
ATOM 12451 C C . ALA G 1 117 ? 162.680 133.340 134.932 1.00 75.86 117 ALA G C 1
ATOM 12452 O O . ALA G 1 117 ? 161.850 133.712 135.766 1.00 75.86 117 ALA G O 1
ATOM 12454 N N . TRP G 1 118 ? 163.318 132.178 135.047 1.00 76.90 118 TRP G N 1
ATOM 12455 C CA . TRP G 1 118 ? 163.041 131.324 136.195 1.00 76.90 118 TRP G CA 1
ATOM 12456 C C . TRP G 1 118 ? 163.742 131.833 137.444 1.00 76.90 118 TRP G C 1
ATOM 12457 O O . TRP G 1 118 ? 163.155 131.846 138.528 1.00 76.90 118 TRP G O 1
ATOM 12468 N N . LEU G 1 119 ? 165.006 132.240 137.314 1.00 72.91 119 LEU G N 1
ATOM 12469 C CA . LEU G 1 119 ? 165.759 132.735 138.462 1.00 72.91 119 LEU G CA 1
ATOM 12470 C C . LEU G 1 119 ? 165.160 134.023 139.002 1.00 72.91 119 LEU G C 1
ATOM 12471 O O . LEU G 1 119 ? 165.258 134.308 140.198 1.00 72.91 119 LEU G O 1
ATOM 12476 N N . PHE G 1 120 ? 164.517 134.802 138.140 1.00 78.29 120 PHE G N 1
ATOM 12477 C CA . PHE G 1 120 ? 163.807 135.986 138.594 1.00 78.29 120 PHE G CA 1
ATOM 12478 C C . PHE G 1 120 ? 162.566 135.612 139.392 1.00 78.29 120 PHE G C 1
ATOM 12479 O O . PHE G 1 120 ? 162.218 136.284 140.365 1.00 78.29 120 PHE G O 1
ATOM 12487 N N . VAL G 1 121 ? 161.890 134.531 139.011 1.00 76.45 121 VAL G N 1
ATOM 12488 C CA . VAL G 1 121 ? 160.694 134.139 139.749 1.00 76.45 121 VAL G CA 1
ATOM 12489 C C . VAL G 1 121 ? 161.068 133.466 141.065 1.00 76.45 121 VAL G C 1
ATOM 12490 O O . VAL G 1 121 ? 160.412 133.674 142.089 1.00 76.45 121 VAL G O 1
ATOM 12494 N N . VAL G 1 122 ? 162.167 132.714 141.087 1.00 78.27 122 VAL G N 1
ATOM 12495 C CA . VAL G 1 122 ? 162.533 132.004 142.310 1.00 78.27 122 VAL G CA 1
ATOM 12496 C C . VAL G 1 122 ? 163.131 132.968 143.328 1.00 78.27 122 VAL G C 1
ATOM 12497 O O . VAL G 1 122 ? 163.216 132.661 144.521 1.00 78.27 122 VAL G O 1
ATOM 12501 N N . PHE G 1 123 ? 163.542 134.154 142.884 1.00 76.50 123 PHE G N 1
ATOM 12502 C CA . PHE G 1 123 ? 164.007 135.150 143.834 1.00 76.50 123 PHE G CA 1
ATOM 12503 C C . PHE G 1 123 ? 162.905 136.111 144.240 1.00 76.50 123 PHE G C 1
ATOM 12504 O O . PHE G 1 123 ? 163.004 136.743 145.293 1.00 76.50 123 PHE G O 1
ATOM 12512 N N . LEU G 1 124 ? 161.853 136.241 143.436 1.00 82.96 124 LEU G N 1
ATOM 12513 C CA . LEU G 1 124 ? 160.769 137.133 143.822 1.00 82.96 124 LEU G CA 1
ATOM 12514 C C . LEU G 1 124 ? 159.955 136.540 144.959 1.00 82.96 124 LEU G C 1
ATOM 12515 O O . LEU G 1 124 ? 159.828 137.153 146.021 1.00 82.96 124 LEU G O 1
ATOM 12520 N N . ASP G 1 125 ? 159.415 135.347 144.774 1.00 90.63 125 ASP G N 1
ATOM 12521 C CA . ASP G 1 125 ? 158.845 134.620 145.900 1.00 90.63 125 ASP G CA 1
ATOM 12522 C C . ASP G 1 125 ? 160.030 134.120 146.707 1.00 90.63 125 ASP G C 1
ATOM 12523 O O . ASP G 1 125 ? 160.507 133.006 146.501 1.00 90.63 125 ASP G O 1
ATOM 12528 N N . GLY G 1 126 ? 160.490 134.929 147.654 1.00 90.67 126 GLY G N 1
ATOM 12529 C CA . GLY G 1 126 ? 161.778 134.756 148.289 1.00 90.67 126 GLY G CA 1
ATOM 12530 C C . GLY G 1 126 ? 161.932 133.605 149.251 1.00 90.67 126 GLY G C 1
ATOM 12531 O O . GLY G 1 126 ? 162.956 133.546 149.935 1.00 90.67 126 GLY G O 1
ATOM 12532 N N . GLY G 1 127 ? 160.973 132.678 149.308 1.00 93.79 127 GLY G N 1
ATOM 12533 C CA . GLY G 1 127 ? 161.019 131.579 150.257 1.00 93.79 127 GLY G CA 1
ATOM 12534 C C . GLY G 1 127 ? 162.192 130.639 150.080 1.00 93.79 127 GLY G C 1
ATOM 12535 O O . GLY G 1 127 ? 162.601 129.984 151.042 1.00 93.79 127 GLY G O 1
ATOM 12536 N N . TYR G 1 128 ? 162.769 130.583 148.887 1.00 95.56 128 TYR G N 1
ATOM 12537 C CA . TYR G 1 128 ? 163.915 129.713 148.689 1.00 95.56 128 TYR G CA 1
ATOM 12538 C C . TYR G 1 128 ? 165.191 130.358 149.197 1.00 95.56 128 TYR G C 1
ATOM 12539 O O . TYR G 1 128 ? 166.075 129.663 149.703 1.00 95.56 128 TYR G O 1
ATOM 12548 N N . TYR G 1 129 ? 165.311 131.677 149.082 1.00 88.29 129 TYR G N 1
ATOM 12549 C CA . TYR G 1 129 ? 166.483 132.332 149.644 1.00 88.29 129 TYR G CA 1
ATOM 12550 C C . TYR G 1 129 ? 166.414 132.348 151.157 1.00 88.29 129 TYR G C 1
ATOM 12551 O O . TYR G 1 129 ? 167.446 132.261 151.832 1.00 88.29 129 TYR G O 1
ATOM 12560 N N . ARG G 1 130 ? 165.199 132.469 151.702 1.00 99.64 130 ARG G N 1
ATOM 12561 C CA . ARG G 1 130 ? 164.990 132.338 153.141 1.00 99.64 130 ARG G CA 1
ATOM 12562 C C . ARG G 1 130 ? 165.432 130.968 153.620 1.00 99.64 130 ARG G C 1
ATOM 12563 O O . ARG G 1 130 ? 166.130 130.840 154.630 1.00 99.64 130 ARG G O 1
ATOM 12571 N N . CYS G 1 131 ? 165.085 129.935 152.857 1.00 101.61 131 CYS G N 1
ATOM 12572 C CA . CYS G 1 131 ? 165.381 128.574 153.269 1.00 101.61 131 CYS G CA 1
ATOM 12573 C C . CYS G 1 131 ? 166.855 128.271 153.060 1.00 101.61 131 CYS G C 1
ATOM 12574 O O . CYS G 1 131 ? 167.412 127.373 153.694 1.00 101.61 131 CYS G O 1
ATOM 12577 N N . TYR G 1 132 ? 167.504 129.018 152.166 1.00 97.07 132 TYR G N 1
ATOM 12578 C CA . TYR G 1 132 ? 168.935 128.844 151.966 1.00 97.07 132 TYR G CA 1
ATOM 12579 C C . TYR G 1 132 ? 169.717 129.403 153.136 1.00 97.07 132 TYR G C 1
ATOM 12580 O O . TYR G 1 132 ? 170.728 128.832 153.550 1.00 97.07 132 TYR G O 1
ATOM 12589 N N . ARG G 1 133 ? 169.282 130.531 153.670 1.00 104.54 133 ARG G N 1
ATOM 12590 C CA . ARG G 1 133 ? 170.094 131.214 154.662 1.00 104.54 133 ARG G CA 1
ATOM 12591 C C . ARG G 1 133 ? 169.467 131.247 156.042 1.00 104.54 133 ARG G C 1
ATOM 12592 O O . ARG G 1 133 ? 169.899 132.043 156.873 1.00 104.54 133 ARG G O 1
ATOM 12600 N N . SER G 1 134 ? 168.482 130.394 156.323 1.00 106.06 134 SER G N 1
ATOM 12601 C CA . SER G 1 134 ? 167.883 130.398 157.651 1.00 106.06 134 SER G CA 1
ATOM 12602 C C . SER G 1 134 ? 168.808 129.798 158.691 1.00 106.06 134 SER G C 1
ATOM 12603 O O . SER G 1 134 ? 168.616 130.023 159.887 1.00 106.06 134 SER G O 1
ATOM 12606 N N . HIS G 1 135 ? 169.814 129.037 158.271 1.00 109.79 135 HIS G N 1
ATOM 12607 C CA . HIS G 1 135 ? 170.663 128.384 159.252 1.00 109.79 135 HIS G CA 1
ATOM 12608 C C . HIS G 1 135 ? 171.710 129.311 159.843 1.00 109.79 135 HIS G C 1
ATOM 12609 O O . HIS G 1 135 ? 172.351 128.936 160.824 1.00 109.79 135 HIS G O 1
ATOM 12616 N N . GLU G 1 136 ? 171.912 130.496 159.279 1.00 111.84 136 GLU G N 1
ATOM 12617 C CA . GLU G 1 136 ? 172.810 131.457 159.902 1.00 111.84 136 GLU G CA 1
ATOM 12618 C C . GLU G 1 136 ? 172.159 132.200 161.053 1.00 111.84 136 GLU G C 1
ATOM 12619 O O . GLU G 1 136 ? 172.859 132.891 161.796 1.00 111.84 136 GLU G O 1
ATOM 12625 N N . PHE G 1 137 ? 170.852 132.075 161.217 1.00 115.54 137 PHE G N 1
ATOM 12626 C CA . PHE G 1 137 ? 170.109 132.865 162.180 1.00 115.54 137 PHE G CA 1
ATOM 12627 C C . PHE G 1 137 ? 169.438 132.049 163.267 1.00 115.54 137 PHE G C 1
ATOM 12628 O O . PHE G 1 137 ? 169.234 132.570 164.361 1.00 115.54 137 PHE G O 1
ATOM 12636 N N . CYS G 1 138 ? 169.075 130.797 162.999 1.00 126.16 138 CYS G N 1
ATOM 12637 C CA . CYS G 1 138 ? 168.436 129.953 164.007 1.00 126.16 138 CYS G CA 1
ATOM 12638 C C . CYS G 1 138 ? 169.490 129.052 164.647 1.00 126.16 138 CYS G C 1
ATOM 12639 O O . CYS G 1 138 ? 169.609 127.858 164.370 1.00 126.16 138 CYS G O 1
ATOM 12642 N N . LEU G 1 139 ? 170.257 129.667 165.532 1.00 135.47 139 LEU G N 1
ATOM 12643 C CA . LEU G 1 139 ? 171.385 129.049 166.204 1.00 135.47 139 LEU G CA 1
ATOM 12644 C C . LEU G 1 139 ? 170.992 128.754 167.645 1.00 135.47 139 LEU G C 1
ATOM 12645 O O . LEU G 1 139 ? 170.190 129.490 168.225 1.00 135.47 139 LEU G O 1
ATOM 12650 N N . ILE G 1 140 ? 171.535 127.679 168.225 1.00 142.69 140 ILE G N 1
ATOM 12651 C CA . ILE G 1 140 ? 171.221 127.414 169.627 1.00 142.69 140 ILE G CA 1
ATOM 12652 C C . ILE G 1 140 ? 172.217 128.195 170.469 1.00 142.69 140 ILE G C 1
ATOM 12653 O O . ILE G 1 140 ? 173.252 127.674 170.904 1.00 142.69 140 ILE G O 1
ATOM 12658 N N . SER G 1 141 ? 171.947 129.483 170.619 1.00 148.40 141 SER G N 1
ATOM 12659 C CA . SER G 1 141 ? 172.431 130.267 171.737 1.00 148.40 141 SER G CA 1
ATOM 12660 C C . SER G 1 141 ? 171.261 131.120 172.192 1.00 148.40 141 SER G C 1
ATOM 12661 O O . SER G 1 141 ? 171.147 131.483 173.366 1.00 148.40 141 SER G O 1
ATOM 12664 N N . ASP G 1 142 ? 170.374 131.420 171.241 1.00 154.20 142 ASP G N 1
ATOM 12665 C CA . ASP G 1 142 ? 169.307 132.382 171.434 1.00 154.20 142 ASP G CA 1
ATOM 12666 C C . ASP G 1 142 ? 168.013 132.048 170.706 1.00 154.20 142 ASP G C 1
ATOM 12667 O O . ASP G 1 142 ? 167.132 132.911 170.636 1.00 154.20 142 ASP G O 1
ATOM 12672 N N . ALA G 1 143 ? 167.892 130.856 170.125 1.00 154.11 143 ALA G N 1
ATOM 12673 C CA . ALA G 1 143 ? 166.689 130.497 169.386 1.00 154.11 143 ALA G CA 1
ATOM 12674 C C . ALA G 1 143 ? 165.501 130.362 170.328 1.00 154.11 143 ALA G C 1
ATOM 12675 O O . ALA G 1 143 ? 165.664 130.095 171.520 1.00 154.11 143 ALA G O 1
ATOM 12677 N N . ILE G 1 144 ? 164.298 130.566 169.788 1.00 154.50 144 ILE G N 1
ATOM 12678 C CA . ILE G 1 144 ? 163.109 130.591 170.626 1.00 154.50 144 ILE G CA 1
ATOM 12679 C C . ILE G 1 144 ? 162.698 129.192 171.067 1.00 154.50 144 ILE G C 1
ATOM 12680 O O . ILE G 1 144 ? 162.286 128.999 172.219 1.00 154.50 144 ILE G O 1
ATOM 12685 N N . LEU G 1 145 ? 162.860 128.193 170.208 1.00 153.48 145 LEU G N 1
ATOM 12686 C CA . LEU G 1 145 ? 162.264 126.890 170.460 1.00 153.48 145 LEU G CA 1
ATOM 12687 C C . LEU G 1 145 ? 163.269 125.831 170.890 1.00 153.48 145 LEU G C 1
ATOM 12688 O O . LEU G 1 145 ? 162.971 124.641 170.772 1.00 153.48 145 LEU G O 1
ATOM 12693 N N . CYS G 1 146 ? 164.444 126.221 171.378 1.00 160.25 146 CYS G N 1
ATOM 12694 C CA . CYS G 1 146 ? 165.441 125.269 171.865 1.00 160.25 146 CYS G CA 1
ATOM 12695 C C . CYS G 1 146 ? 165.478 125.214 173.388 1.00 160.25 146 CYS G C 1
ATOM 12696 O O . CYS G 1 146 ? 166.509 124.891 173.985 1.00 160.25 146 CYS G O 1
ATOM 12699 N N . LYS G 1 147 ? 164.358 125.518 174.037 1.00 160.26 147 LYS G N 1
ATOM 12700 C CA . LYS G 1 147 ? 164.251 125.554 175.491 1.00 160.26 147 LYS G CA 1
ATOM 12701 C C . LYS G 1 147 ? 163.458 124.391 176.062 1.00 160.26 147 LYS G C 1
ATOM 12702 O O . LYS G 1 147 ? 163.966 123.665 176.918 1.00 160.26 147 LYS G O 1
ATOM 12708 N N . ASN G 1 148 ? 162.225 124.194 175.603 1.00 165.58 148 ASN G N 1
ATOM 12709 C CA . ASN G 1 148 ? 161.426 123.030 175.952 1.00 165.58 148 ASN G CA 1
ATOM 12710 C C . ASN G 1 148 ? 161.553 121.910 174.934 1.00 165.58 148 ASN G C 1
ATOM 12711 O O . ASN G 1 148 ? 161.465 120.738 175.303 1.00 165.58 148 ASN G O 1
ATOM 12716 N N . SER G 1 149 ? 161.807 122.244 173.666 1.00 165.45 149 SER G N 1
ATOM 12717 C CA . SER G 1 149 ? 161.888 121.234 172.620 1.00 165.45 149 SER G CA 1
ATOM 12718 C C . SER G 1 149 ? 163.293 120.672 172.454 1.00 165.45 149 SER G C 1
ATOM 12719 O O . SER G 1 149 ? 163.635 120.201 171.364 1.00 165.45 149 SER G O 1
ATOM 12722 N N . THR G 1 150 ? 164.110 120.697 173.509 1.00 166.60 150 THR G N 1
ATOM 12723 C CA . THR G 1 150 ? 165.443 120.107 173.467 1.00 166.60 150 THR G CA 1
ATOM 12724 C C . THR G 1 150 ? 165.350 118.587 173.502 1.00 166.60 150 THR G C 1
ATOM 12725 O O . THR G 1 150 ? 166.312 117.892 173.164 1.00 166.60 150 THR G O 1
ATOM 12729 N N . ILE G 1 151 ? 164.190 118.063 173.902 1.00 164.95 151 ILE G N 1
ATOM 12730 C CA . ILE G 1 151 ? 163.906 116.647 173.709 1.00 164.95 151 ILE G CA 1
ATOM 12731 C C . ILE G 1 151 ? 163.743 116.346 172.222 1.00 164.95 151 ILE G C 1
ATOM 12732 O O . ILE G 1 151 ? 164.149 115.284 171.740 1.00 164.95 151 ILE G O 1
ATOM 12737 N N . LEU G 1 152 ? 163.202 117.302 171.458 1.00 164.56 152 LEU G N 1
ATOM 12738 C CA . LEU G 1 152 ? 162.999 117.080 170.029 1.00 164.56 152 LEU G CA 1
ATOM 12739 C C . LEU G 1 152 ? 164.306 117.189 169.253 1.00 164.56 152 LEU G C 1
ATOM 12740 O O . LEU G 1 152 ? 164.420 116.652 168.146 1.00 164.56 152 LEU G O 1
ATOM 12745 N N . ASN G 1 153 ? 165.297 117.895 169.796 1.00 160.29 153 ASN G N 1
ATOM 12746 C CA . ASN G 1 153 ? 166.640 117.794 169.232 1.00 160.29 153 ASN G CA 1
ATOM 12747 C C . ASN G 1 153 ? 167.312 116.505 169.678 1.00 160.29 153 ASN G C 1
ATOM 12748 O O . ASN G 1 153 ? 167.928 115.802 168.872 1.00 160.29 153 ASN G O 1
ATOM 12753 N N . SER G 1 154 ? 167.194 116.173 170.966 1.00 165.52 154 SER G N 1
ATOM 12754 C CA . SER G 1 154 ? 167.817 114.978 171.522 1.00 165.52 154 SER G CA 1
ATOM 12755 C C . SER G 1 154 ? 166.908 113.759 171.476 1.00 165.52 154 SER G C 1
ATOM 12756 O O . SER G 1 154 ? 166.997 112.916 172.376 1.00 165.52 154 SER G O 1
ATOM 12759 N N . TYR G 1 155 ? 166.017 113.681 170.481 1.00 162.54 155 TYR G N 1
ATOM 12760 C CA . TYR G 1 155 ? 165.147 112.521 170.310 1.00 162.54 155 TYR G CA 1
ATOM 12761 C C . TYR G 1 155 ? 165.957 111.255 170.077 1.00 162.54 155 TYR G C 1
ATOM 12762 O O . TYR G 1 155 ? 165.797 110.262 170.795 1.00 162.54 155 TYR G O 1
ATOM 12771 N N . ALA G 1 156 ? 166.843 111.278 169.090 1.00 159.60 156 ALA G N 1
ATOM 12772 C CA . ALA G 1 156 ? 167.670 110.124 168.798 1.00 159.60 156 ALA G CA 1
ATOM 12773 C C . ALA G 1 156 ? 169.099 110.596 168.611 1.00 159.60 156 ALA G C 1
ATOM 12774 O O . ALA G 1 156 ? 169.395 111.790 168.707 1.00 159.60 156 ALA G O 1
ATOM 12776 N N . SER G 1 157 ? 169.991 109.639 168.362 1.00 157.48 157 SER G N 1
ATOM 12777 C CA . SER G 1 157 ? 171.347 109.999 167.974 1.00 157.48 157 SER G CA 1
ATOM 12778 C C . SER G 1 157 ? 171.367 110.653 166.600 1.00 157.48 157 SER G C 1
ATOM 12779 O O . SER G 1 157 ? 172.185 111.546 166.349 1.00 157.48 157 SER G O 1
ATOM 12782 N N . THR G 1 158 ? 170.458 110.240 165.715 1.00 155.29 158 THR G N 1
ATOM 12783 C CA . THR G 1 158 ? 170.345 110.862 164.402 1.00 155.29 158 THR G CA 1
ATOM 12784 C C . THR G 1 158 ? 169.774 112.266 164.489 1.00 155.29 158 THR G C 1
ATOM 12785 O O . THR G 1 158 ? 170.316 113.190 163.874 1.00 155.29 158 THR G O 1
ATOM 12789 N N . SER G 1 159 ? 168.710 112.450 165.274 1.00 154.70 159 SER G N 1
ATOM 12790 C CA . SER G 1 159 ? 167.962 113.703 165.271 1.00 154.70 159 SER G CA 1
ATOM 12791 C C . SER G 1 159 ? 168.700 114.845 165.960 1.00 154.70 159 SER G C 1
ATOM 12792 O O . SER G 1 159 ? 168.207 115.977 165.961 1.00 154.70 159 SER G O 1
ATOM 12795 N N . SER G 1 160 ? 169.854 114.583 166.564 1.00 150.59 160 SER G N 1
ATOM 12796 C CA . SER G 1 160 ? 170.726 115.672 166.972 1.00 150.59 160 SER G CA 1
ATOM 12797 C C . SER G 1 160 ? 171.953 115.755 166.076 1.00 150.59 160 SER G C 1
ATOM 12798 O O . SER G 1 160 ? 172.244 116.813 165.513 1.00 150.59 160 SER G O 1
ATOM 12801 N N . PHE G 1 161 ? 172.661 114.643 165.909 1.00 146.27 161 PHE G N 1
ATOM 12802 C CA . PHE G 1 161 ? 173.956 114.672 165.250 1.00 146.27 161 PHE G CA 1
ATOM 12803 C C . PHE G 1 161 ? 173.869 114.753 163.733 1.00 146.27 161 PHE G C 1
ATOM 12804 O O . PHE G 1 161 ? 174.547 115.583 163.123 1.00 146.27 161 PHE G O 1
ATOM 12812 N N . ASN G 1 162 ? 173.059 113.906 163.102 1.00 144.23 162 ASN G N 1
ATOM 12813 C CA . ASN G 1 162 ? 172.953 113.960 161.649 1.00 144.23 162 ASN G CA 1
ATOM 12814 C C . ASN G 1 162 ? 171.982 115.047 161.214 1.00 144.23 162 ASN G C 1
ATOM 12815 O O . ASN G 1 162 ? 172.127 115.624 160.131 1.00 144.23 162 ASN G O 1
ATOM 12820 N N . LYS G 1 163 ? 170.979 115.335 162.042 1.00 135.45 163 LYS G N 1
ATOM 12821 C CA . LYS G 1 163 ? 169.997 116.343 161.668 1.00 135.45 163 LYS G CA 1
ATOM 12822 C C . LYS G 1 163 ? 170.586 117.737 161.762 1.00 135.45 163 LYS G C 1
ATOM 12823 O O . LYS G 1 163 ? 170.155 118.645 161.046 1.00 135.45 163 LYS G O 1
ATOM 12829 N N . ILE G 1 164 ? 171.555 117.945 162.654 1.00 136.64 164 ILE G N 1
ATOM 12830 C CA . ILE G 1 164 ? 172.118 119.284 162.770 1.00 136.64 164 ILE G CA 1
ATOM 12831 C C . ILE G 1 164 ? 173.614 119.335 162.499 1.00 136.64 164 ILE G C 1
ATOM 12832 O O . ILE G 1 164 ? 174.038 119.856 161.466 1.00 136.64 164 ILE G O 1
ATOM 12837 N N . SER G 1 165 ? 174.428 118.786 163.397 1.00 146.73 165 SER G N 1
ATOM 12838 C CA . SER G 1 165 ? 175.875 118.981 163.368 1.00 146.73 165 SER G CA 1
ATOM 12839 C C . SER G 1 165 ? 176.506 118.029 164.371 1.00 146.73 165 SER G C 1
ATOM 12840 O O . SER G 1 165 ? 175.814 117.308 165.093 1.00 146.73 165 SER G O 1
ATOM 12843 N N . ASP G 1 166 ? 177.836 118.080 164.452 1.00 151.75 166 ASP G N 1
ATOM 12844 C CA . ASP G 1 166 ? 178.609 117.266 165.384 1.00 151.75 166 ASP G CA 1
ATOM 12845 C C . ASP G 1 166 ? 178.301 117.610 166.837 1.00 151.75 166 ASP G C 1
ATOM 12846 O O . ASP G 1 166 ? 178.509 116.786 167.732 1.00 151.75 166 ASP G O 1
ATOM 12851 N N . ASN G 1 167 ? 177.793 118.818 167.081 1.00 147.63 167 ASN G N 1
ATOM 12852 C CA . ASN G 1 167 ? 177.476 119.235 168.438 1.00 147.63 167 ASN G CA 1
ATOM 12853 C C . ASN G 1 167 ? 176.033 119.692 168.588 1.00 147.63 167 ASN G C 1
ATOM 12854 O O . ASN G 1 167 ? 175.634 120.068 169.696 1.00 147.63 167 ASN G O 1
ATOM 12859 N N . GLY G 1 168 ? 175.237 119.669 167.527 1.00 142.99 168 GLY G N 1
ATOM 12860 C CA . GLY G 1 168 ? 173.925 120.279 167.620 1.00 142.99 168 GLY G CA 1
ATOM 12861 C C . GLY G 1 168 ? 174.007 121.786 167.711 1.00 142.99 168 GLY G C 1
ATOM 12862 O O . GLY G 1 168 ? 173.612 122.366 168.729 1.00 142.99 168 GLY G O 1
ATOM 12863 N N . LYS G 1 169 ? 174.533 122.434 166.673 1.00 135.55 169 LYS G N 1
ATOM 12864 C CA . LYS G 1 169 ? 174.775 123.870 166.715 1.00 135.55 169 LYS G CA 1
ATOM 12865 C C . LYS G 1 169 ? 173.479 124.650 166.548 1.00 135.55 169 LYS G C 1
ATOM 12866 O O . LYS G 1 169 ? 173.193 125.577 167.311 1.00 135.55 169 LYS G O 1
ATOM 12872 N N . TYR G 1 170 ? 172.677 124.275 165.562 1.00 129.35 170 TYR G N 1
ATOM 12873 C CA . TYR G 1 170 ? 171.483 125.003 165.169 1.00 129.35 170 TYR G CA 1
ATOM 12874 C C . TYR G 1 170 ? 170.227 124.288 165.652 1.00 129.35 170 TYR G C 1
ATOM 12875 O O . TYR G 1 170 ? 170.210 123.078 165.856 1.00 129.35 170 TYR G O 1
ATOM 12884 N N . CYS G 1 171 ? 169.170 125.067 165.854 1.00 131.30 171 CYS G N 1
ATOM 12885 C CA . CYS G 1 171 ? 167.911 124.535 166.356 1.00 131.30 171 CYS G CA 1
ATOM 12886 C C . CYS G 1 171 ? 167.087 124.051 165.179 1.00 131.30 171 CYS G C 1
ATOM 12887 O O . CYS G 1 171 ? 166.778 124.849 164.283 1.00 131.30 171 CYS G O 1
ATOM 12890 N N . PRO G 1 172 ? 166.712 122.771 165.120 1.00 127.33 172 PRO G N 1
ATOM 12891 C CA . PRO G 1 172 ? 166.098 122.212 163.909 1.00 127.33 172 PRO G CA 1
ATOM 12892 C C . PRO G 1 172 ? 164.724 122.788 163.585 1.00 127.33 172 PRO G C 1
ATOM 12893 O O . PRO G 1 172 ? 164.506 123.144 162.419 1.00 127.33 172 PRO G O 1
ATOM 12897 N N . PRO G 1 173 ? 163.763 122.929 164.522 1.00 127.07 173 PRO G N 1
ATOM 12898 C CA . PRO G 1 173 ? 162.494 123.525 164.073 1.00 127.07 173 PRO G CA 1
ATOM 12899 C C . PRO G 1 173 ? 162.568 125.021 163.850 1.00 127.07 173 PRO G C 1
ATOM 12900 O O . PRO G 1 173 ? 161.630 125.597 163.289 1.00 127.07 173 PRO G O 1
ATOM 12904 N N . CYS G 1 174 ? 163.651 125.673 164.269 1.00 130.53 174 CYS G N 1
ATOM 12905 C CA . CYS G 1 174 ? 163.831 127.072 163.904 1.00 130.53 174 CYS G CA 1
ATOM 12906 C C . CYS G 1 174 ? 164.229 127.205 162.442 1.00 130.53 174 CYS G C 1
ATOM 12907 O O . CYS G 1 174 ? 163.805 128.145 161.766 1.00 130.53 174 CYS G O 1
ATOM 12910 N N . ILE G 1 175 ? 165.049 126.277 161.940 1.00 123.75 175 ILE G N 1
ATOM 12911 C CA . ILE G 1 175 ? 165.367 126.228 160.514 1.00 123.75 175 ILE G CA 1
ATOM 12912 C C . ILE G 1 175 ? 164.104 125.939 159.720 1.00 123.75 175 ILE G C 1
ATOM 12913 O O . ILE G 1 175 ? 163.877 126.488 158.634 1.00 123.75 175 ILE G O 1
ATOM 12918 N N . CYS G 1 176 ? 163.217 125.150 160.311 1.00 128.13 176 CYS G N 1
ATOM 12919 C CA . CYS G 1 176 ? 161.968 124.740 159.697 1.00 128.13 176 CYS G CA 1
ATOM 12920 C C . CYS G 1 176 ? 160.993 125.901 159.609 1.00 128.13 176 CYS G C 1
ATOM 12921 O O . CYS G 1 176 ? 160.482 126.201 158.528 1.00 128.13 176 CYS G O 1
ATOM 12924 N N . VAL G 1 177 ? 160.741 126.561 160.738 1.00 128.53 177 VAL G N 1
ATOM 12925 C CA . VAL G 1 177 ? 159.890 127.745 160.843 1.00 128.53 177 VAL G CA 1
ATOM 12926 C C . VAL G 1 177 ? 160.711 128.821 161.539 1.00 128.53 177 VAL G C 1
ATOM 12927 O O . VAL G 1 177 ? 161.095 128.651 162.704 1.00 128.53 177 VAL G O 1
ATOM 12931 N N . PRO G 1 178 ? 161.000 129.930 160.880 1.00 127.30 178 PRO G N 1
ATOM 12932 C CA . PRO G 1 178 ? 162.029 130.844 161.374 1.00 127.30 178 PRO G CA 1
ATOM 12933 C C . PRO G 1 178 ? 161.465 131.970 162.227 1.00 127.30 178 PRO G C 1
ATOM 12934 O O . PRO G 1 178 ? 160.255 132.137 162.383 1.00 127.30 178 PRO G O 1
ATOM 12938 N N . ASN G 1 179 ? 162.400 132.725 162.800 1.00 127.58 179 ASN G N 1
ATOM 12939 C CA . ASN G 1 179 ? 162.168 133.978 163.495 1.00 127.58 179 ASN G CA 1
ATOM 12940 C C . ASN G 1 179 ? 161.415 134.945 162.588 1.00 127.58 179 ASN G C 1
ATOM 12941 O O . ASN G 1 179 ? 161.959 135.353 161.553 1.00 127.58 179 ASN G O 1
ATOM 12946 N N . PRO G 1 180 ? 160.186 135.327 162.930 1.00 121.59 180 PRO G N 1
ATOM 12947 C CA . PRO G 1 180 ? 159.337 136.041 161.961 1.00 121.59 180 PRO G CA 1
ATOM 12948 C C . PRO G 1 180 ? 159.804 137.445 161.624 1.00 121.59 180 PRO G C 1
ATOM 12949 O O . PRO G 1 180 ? 159.472 137.952 160.544 1.00 121.59 180 PRO G O 1
ATOM 12953 N N . THR G 1 181 ? 160.593 138.081 162.487 1.00 119.98 181 THR G N 1
ATOM 12954 C CA . THR G 1 181 ? 161.243 139.312 162.065 1.00 119.98 181 THR G CA 1
ATOM 12955 C C . THR G 1 181 ? 162.415 139.045 161.127 1.00 119.98 181 THR G C 1
ATOM 12956 O O . THR G 1 181 ? 162.634 139.812 160.184 1.00 119.98 181 THR G O 1
ATOM 12960 N N . ASP G 1 182 ? 163.151 137.957 161.333 1.00 113.40 182 ASP G N 1
ATOM 12961 C CA . ASP G 1 182 ? 164.224 137.603 160.420 1.00 113.40 182 ASP G CA 1
ATOM 12962 C C . ASP G 1 182 ? 163.717 136.841 159.212 1.00 113.40 182 ASP G C 1
ATOM 12963 O O . ASP G 1 182 ? 164.415 136.766 158.197 1.00 113.40 182 ASP G O 1
ATOM 12968 N N . ALA G 1 183 ? 162.518 136.269 159.298 1.00 110.00 183 ALA G N 1
ATOM 12969 C CA . ALA G 1 183 ? 161.902 135.683 158.118 1.00 110.00 183 ALA G CA 1
ATOM 12970 C C . ALA G 1 183 ? 161.551 136.761 157.111 1.00 110.00 183 ALA G C 1
ATOM 12971 O O . ALA G 1 183 ? 161.703 136.567 155.903 1.00 110.00 183 ALA G O 1
ATOM 12973 N N . SER G 1 184 ? 161.101 137.918 157.589 1.00 106.14 184 SER G N 1
ATOM 12974 C CA . SER G 1 184 ? 160.793 138.982 156.647 1.00 106.14 184 SER G CA 1
ATOM 12975 C C . SER G 1 184 ? 162.044 139.723 156.201 1.00 106.14 184 SER G C 1
ATOM 12976 O O . SER G 1 184 ? 162.044 140.333 155.129 1.00 106.14 184 SER G O 1
ATOM 12979 N N . TYR G 1 185 ? 163.116 139.680 156.989 1.00 95.96 185 TYR G N 1
ATOM 12980 C CA . TYR G 1 185 ? 164.350 140.331 156.569 1.00 95.96 185 TYR G CA 1
ATOM 12981 C C . TYR G 1 185 ? 165.018 139.572 155.436 1.00 95.96 185 TYR G C 1
ATOM 12982 O O . TYR G 1 185 ? 165.554 140.175 154.504 1.00 95.96 185 TYR G O 1
ATOM 12991 N N . LEU G 1 186 ? 165.023 138.242 155.509 1.00 96.33 186 LEU G N 1
ATOM 12992 C CA . LEU G 1 186 ? 165.678 137.465 154.464 1.00 96.33 186 LEU G CA 1
ATOM 12993 C C . LEU G 1 186 ? 164.825 137.408 153.214 1.00 96.33 186 LEU G C 1
ATOM 12994 O O . LEU G 1 186 ? 165.354 137.392 152.101 1.00 96.33 186 LEU G O 1
ATOM 12999 N N . GLU G 1 187 ? 163.505 137.392 153.379 1.00 95.03 187 GLU G N 1
ATOM 13000 C CA . GLU G 1 187 ? 162.611 137.382 152.231 1.00 95.03 187 GLU G CA 1
ATOM 13001 C C . GLU G 1 187 ? 162.700 138.686 151.451 1.00 95.03 187 GLU G C 1
ATOM 13002 O O . GLU G 1 187 ? 162.621 138.692 150.221 1.00 95.03 187 GLU G O 1
ATOM 13008 N N . ALA G 1 188 ? 162.926 139.799 152.140 1.00 89.42 188 ALA G N 1
ATOM 13009 C CA . ALA G 1 188 ? 162.984 141.069 151.431 1.00 89.42 188 ALA G CA 1
ATOM 13010 C C . ALA G 1 188 ? 164.361 141.325 150.843 1.00 89.42 188 ALA G C 1
ATOM 13011 O O . ALA G 1 188 ? 164.493 142.060 149.861 1.00 89.42 188 ALA G O 1
ATOM 13013 N N . GLU G 1 189 ? 165.402 140.734 151.423 1.00 85.18 189 GLU G N 1
ATOM 13014 C CA . GLU G 1 189 ? 166.717 140.829 150.803 1.00 85.18 189 GLU G CA 1
ATOM 13015 C C . GLU G 1 189 ? 166.777 139.990 149.540 1.00 85.18 189 GLU G C 1
ATOM 13016 O O . GLU G 1 189 ? 167.577 140.257 148.638 1.00 85.18 189 GLU G O 1
ATOM 13022 N N . SER G 1 190 ? 165.928 138.969 149.458 1.00 82.06 190 SER G N 1
ATOM 13023 C CA . SER G 1 190 ? 165.808 138.197 148.231 1.00 82.06 190 SER G CA 1
ATOM 13024 C C . SER G 1 190 ? 165.205 139.029 147.114 1.00 82.06 190 SER G C 1
ATOM 13025 O O . SER G 1 190 ? 165.662 138.968 145.971 1.00 82.06 190 SER G O 1
ATOM 13028 N N . GLN G 1 191 ? 164.178 139.822 147.423 1.00 81.24 191 GLN G N 1
ATOM 13029 C CA . GLN G 1 191 ? 163.484 140.549 146.366 1.00 81.24 191 GLN G CA 1
ATOM 13030 C C . GLN G 1 191 ? 164.310 141.702 145.822 1.00 81.24 191 GLN G C 1
ATOM 13031 O O . GLN G 1 191 ? 164.105 142.115 144.678 1.00 81.24 191 GLN G O 1
ATOM 13037 N N . ILE G 1 192 ? 165.256 142.220 146.602 1.00 78.69 192 ILE G N 1
ATOM 13038 C CA . ILE G 1 192 ? 166.224 143.158 146.042 1.00 78.69 192 ILE G CA 1
ATOM 13039 C C . ILE G 1 192 ? 167.128 142.448 145.045 1.00 78.69 192 ILE G C 1
ATOM 13040 O O . ILE G 1 192 ? 167.459 142.993 143.985 1.00 78.69 192 ILE G O 1
ATOM 13045 N N . TYR G 1 193 ? 167.497 141.199 145.336 1.00 79.53 193 TYR G N 1
ATOM 13046 C CA . TYR G 1 193 ? 168.385 140.469 144.436 1.00 79.53 193 TYR G CA 1
ATOM 13047 C C . TYR G 1 193 ? 167.684 140.091 143.143 1.00 79.53 193 TYR G C 1
ATOM 13048 O O . TYR G 1 193 ? 168.334 139.918 142.110 1.00 79.53 193 TYR G O 1
ATOM 13057 N N . ALA G 1 194 ? 166.358 139.975 143.175 1.00 76.61 194 ALA G N 1
ATOM 13058 C CA . ALA G 1 194 ? 165.614 139.667 141.961 1.00 76.61 194 ALA G CA 1
ATOM 13059 C C . ALA G 1 194 ? 165.673 140.817 140.976 1.00 76.61 194 ALA G C 1
ATOM 13060 O O . ALA G 1 194 ? 165.937 140.617 139.789 1.00 76.61 194 ALA G O 1
ATOM 13062 N N . TRP G 1 195 ? 165.441 142.040 141.452 1.00 77.06 195 TRP G N 1
ATOM 13063 C CA . TRP G 1 195 ? 165.456 143.173 140.535 1.00 77.06 195 TRP G CA 1
ATOM 13064 C C . TRP G 1 195 ? 166.870 143.536 140.129 1.00 77.06 195 TRP G C 1
ATOM 13065 O O . TRP G 1 195 ? 167.081 144.104 139.055 1.00 77.06 195 TRP G O 1
ATOM 13076 N N . GLY G 1 196 ? 167.853 143.201 140.956 1.00 81.27 196 GLY G N 1
ATOM 13077 C CA . GLY G 1 196 ? 169.231 143.370 140.537 1.00 81.27 196 GLY G CA 1
ATOM 13078 C C . GLY G 1 196 ? 169.605 142.413 139.426 1.00 81.27 196 GLY G C 1
ATOM 13079 O O . GLY G 1 196 ? 170.422 142.728 138.561 1.00 81.27 196 GLY G O 1
ATOM 13080 N N . LEU G 1 197 ? 168.979 141.240 139.416 1.00 82.03 197 LEU G N 1
ATOM 13081 C CA . LEU G 1 197 ? 169.278 140.240 138.400 1.00 82.03 197 LEU G CA 1
ATOM 13082 C C . LEU G 1 197 ? 168.630 140.595 137.070 1.00 82.03 197 LEU G C 1
ATOM 13083 O O . LEU G 1 197 ? 169.265 140.518 136.014 1.00 82.03 197 LEU G O 1
ATOM 13088 N N . LEU G 1 198 ? 167.357 140.987 137.105 1.00 78.52 198 LEU G N 1
ATOM 13089 C CA . LEU G 1 198 ? 166.638 141.288 135.874 1.00 78.52 198 LEU G CA 1
ATOM 13090 C C . LEU G 1 198 ? 167.155 142.564 135.229 1.00 78.52 198 LEU G C 1
ATOM 13091 O O . LEU G 1 198 ? 167.140 142.701 134.004 1.00 78.52 198 LEU G O 1
ATOM 13096 N N . LEU G 1 199 ? 167.648 143.501 136.034 1.00 87.26 199 LEU G N 1
ATOM 13097 C CA . LEU G 1 199 ? 168.202 144.715 135.451 1.00 87.26 199 LEU G CA 1
ATOM 13098 C C . LEU G 1 199 ? 169.588 144.478 134.882 1.00 87.26 199 LEU G C 1
ATOM 13099 O O . LEU G 1 199 ? 169.908 144.986 133.804 1.00 87.26 199 LEU G O 1
ATOM 13104 N N . PHE G 1 200 ? 170.430 143.718 135.581 1.00 94.18 200 PHE G N 1
ATOM 13105 C CA . PHE G 1 200 ? 171.790 143.519 135.093 1.00 94.18 200 PHE G CA 1
ATOM 13106 C C . PHE G 1 200 ? 171.806 142.629 133.858 1.00 94.18 200 PHE G C 1
ATOM 13107 O O . PHE G 1 200 ? 172.579 142.861 132.924 1.00 94.18 200 PHE G O 1
ATOM 13115 N N . SER G 1 201 ? 170.944 141.615 133.821 1.00 88.40 201 SER G N 1
ATOM 13116 C CA . SER G 1 201 ? 170.868 140.799 132.619 1.00 88.40 201 SER G CA 1
ATOM 13117 C C . SER G 1 201 ? 170.139 141.522 131.500 1.00 88.40 201 SER G C 1
ATOM 13118 O O . SER G 1 201 ? 170.400 141.255 130.327 1.00 88.40 201 SER G O 1
ATOM 13121 N N . GLY G 1 202 ? 169.233 142.438 131.833 1.00 88.25 202 GLY G N 1
ATOM 13122 C CA . GLY G 1 202 ? 168.551 143.188 130.792 1.00 88.25 202 GLY G CA 1
ATOM 13123 C C . GLY G 1 202 ? 169.451 144.219 130.143 1.00 88.25 202 GLY G C 1
ATOM 13124 O O . GLY G 1 202 ? 169.408 144.422 128.929 1.00 88.25 202 GLY G O 1
ATOM 13125 N N . VAL G 1 203 ? 170.285 144.877 130.945 1.00 90.43 203 VAL G N 1
ATOM 13126 C CA . VAL G 1 203 ? 171.186 145.896 130.415 1.00 90.43 203 VAL G CA 1
ATOM 13127 C C . VAL G 1 203 ? 172.290 145.248 129.588 1.00 90.43 203 VAL G C 1
ATOM 13128 O O . VAL G 1 203 ? 172.636 145.726 128.502 1.00 90.43 203 VAL G O 1
ATOM 13132 N N . ALA G 1 204 ? 172.826 144.124 130.063 1.00 92.54 204 ALA G N 1
ATOM 13133 C CA . ALA G 1 204 ? 173.911 143.474 129.338 1.00 92.54 204 ALA G CA 1
ATOM 13134 C C . ALA G 1 204 ? 173.406 142.804 128.067 1.00 92.54 204 ALA G C 1
ATOM 13135 O O . ALA G 1 204 ? 174.145 142.679 127.087 1.00 92.54 204 ALA G O 1
ATOM 13137 N N . ALA G 1 205 ? 172.142 142.384 128.049 1.00 94.58 205 ALA G N 1
ATOM 13138 C CA . ALA G 1 205 ? 171.577 141.906 126.795 1.00 94.58 205 ALA G CA 1
ATOM 13139 C C . ALA G 1 205 ? 171.272 143.064 125.865 1.00 94.58 205 ALA G C 1
ATOM 13140 O O . ALA G 1 205 ? 171.287 142.905 124.643 1.00 94.58 205 ALA G O 1
ATOM 13142 N N . PHE G 1 206 ? 171.005 144.242 126.422 1.00 94.58 206 PHE G N 1
ATOM 13143 C CA . PHE G 1 206 ? 170.768 145.410 125.583 1.00 94.58 206 PHE G CA 1
ATOM 13144 C C . PHE G 1 206 ? 172.060 145.894 124.940 1.00 94.58 206 PHE G C 1
ATOM 13145 O O . PHE G 1 206 ? 172.063 146.336 123.788 1.00 94.58 206 PHE G O 1
ATOM 13153 N N . LEU G 1 207 ? 173.175 145.809 125.662 1.00 97.86 207 LEU G N 1
ATOM 13154 C CA . LEU G 1 207 ? 174.431 146.290 125.100 1.00 97.86 207 LEU G CA 1
ATOM 13155 C C . LEU G 1 207 ? 175.023 145.288 124.121 1.00 97.86 207 LEU G C 1
ATOM 13156 O O . LEU G 1 207 ? 175.749 145.670 123.199 1.00 97.86 207 LEU G O 1
ATOM 13161 N N . VAL G 1 208 ? 174.730 144.002 124.302 1.00 101.71 208 VAL G N 1
ATOM 13162 C CA . VAL G 1 208 ? 175.196 143.002 123.345 1.00 101.71 208 VAL G CA 1
ATOM 13163 C C . VAL G 1 208 ? 174.411 143.118 122.046 1.00 101.71 208 VAL G C 1
ATOM 13164 O O . VAL G 1 208 ? 174.980 143.038 120.949 1.00 101.71 208 VAL G O 1
ATOM 13168 N N . ILE G 1 209 ? 173.103 143.365 122.153 1.00 105.27 209 ILE G N 1
ATOM 13169 C CA . ILE G 1 209 ? 172.271 143.565 120.968 1.00 105.27 209 ILE G CA 1
ATOM 13170 C C . ILE G 1 209 ? 172.697 144.812 120.208 1.00 105.27 209 ILE G C 1
ATOM 13171 O O . ILE G 1 209 ? 172.871 144.776 118.986 1.00 105.27 209 ILE G O 1
ATOM 13176 N N . THR G 1 210 ? 172.932 145.910 120.922 1.00 107.18 210 THR G N 1
ATOM 13177 C CA . THR G 1 210 ? 173.234 147.175 120.261 1.00 107.18 210 THR G CA 1
ATOM 13178 C C . THR G 1 210 ? 174.615 147.153 119.611 1.00 107.18 210 THR G C 1
ATOM 13179 O O . THR G 1 210 ? 174.812 147.717 118.529 1.00 107.18 210 THR G O 1
ATOM 13183 N N . CYS G 1 211 ? 175.572 146.447 120.214 1.00 111.70 211 CYS G N 1
ATOM 13184 C CA . CYS G 1 211 ? 176.882 146.324 119.582 1.00 111.70 211 CYS G CA 1
ATOM 13185 C C . CYS G 1 211 ? 176.824 145.397 118.370 1.00 111.70 211 CYS G C 1
ATOM 13186 O O . CYS G 1 211 ? 177.562 145.579 117.398 1.00 111.70 211 CYS G O 1
ATOM 13189 N N . ASN G 1 212 ? 175.922 144.413 118.385 1.00 114.08 212 ASN G N 1
ATOM 13190 C CA . ASN G 1 212 ? 175.732 143.612 117.179 1.00 114.08 212 ASN G CA 1
ATOM 13191 C C . ASN G 1 212 ? 174.928 144.358 116.124 1.00 114.08 212 ASN G C 1
ATOM 13192 O O . ASN G 1 212 ? 174.927 143.970 114.952 1.00 114.08 212 ASN G O 1
ATOM 13197 N N . ARG G 1 213 ? 174.212 145.410 116.512 1.00 113.70 213 ARG G N 1
ATOM 13198 C CA . ARG G 1 213 ? 173.566 146.237 115.503 1.00 113.70 213 ARG G CA 1
ATOM 13199 C C . ARG G 1 213 ? 174.547 147.231 114.911 1.00 113.70 213 ARG G C 1
ATOM 13200 O O . ARG G 1 213 ? 174.630 147.385 113.691 1.00 113.70 213 ARG G O 1
ATOM 13208 N N . MET G 1 214 ? 175.303 147.916 115.763 1.00 118.13 214 MET G N 1
ATOM 13209 C CA . MET G 1 214 ? 176.067 149.060 115.292 1.00 118.13 214 MET G CA 1
ATOM 13210 C C . MET G 1 214 ? 177.334 148.644 114.561 1.00 118.13 214 MET G C 1
ATOM 13211 O O . MET G 1 214 ? 177.840 149.408 113.736 1.00 118.13 214 MET G O 1
ATOM 13216 N N . CYS G 1 215 ? 177.857 147.456 114.824 1.00 122.56 215 CYS G N 1
ATOM 13217 C CA . CYS G 1 215 ? 179.008 146.980 114.072 1.00 122.56 215 CYS G CA 1
ATOM 13218 C C . CYS G 1 215 ? 178.623 146.125 112.874 1.00 122.56 215 CYS G C 1
ATOM 13219 O O . CYS G 1 215 ? 179.482 145.425 112.335 1.00 122.56 215 CYS G O 1
ATOM 13222 N N . ASP G 1 216 ? 177.364 146.159 112.445 1.00 122.66 216 ASP G N 1
ATOM 13223 C CA . ASP G 1 216 ? 176.954 145.390 111.277 1.00 122.66 216 ASP G CA 1
ATOM 13224 C C . ASP G 1 216 ? 177.466 146.067 110.017 1.00 122.66 216 ASP G C 1
ATOM 13225 O O . ASP G 1 216 ? 177.529 147.298 109.952 1.00 122.66 216 ASP G O 1
ATOM 13230 N N . LYS G 1 217 ? 177.840 145.267 109.014 1.00 124.94 217 LYS G N 1
ATOM 13231 C CA . LYS G 1 217 ? 178.339 145.841 107.771 1.00 124.94 217 LYS G CA 1
ATOM 13232 C C . LYS G 1 217 ? 177.230 146.475 106.954 1.00 124.94 217 LYS G C 1
ATOM 13233 O O . LYS G 1 217 ? 177.487 147.438 106.230 1.00 124.94 217 LYS G O 1
ATOM 13239 N N . TYR G 1 218 ? 176.006 145.980 107.069 1.00 124.98 218 TYR G N 1
ATOM 13240 C CA . TYR G 1 218 ? 174.880 146.519 106.330 1.00 124.98 218 TYR G CA 1
ATOM 13241 C C . TYR G 1 218 ? 174.194 147.607 107.140 1.00 124.98 218 TYR G C 1
ATOM 13242 O O . TYR G 1 218 ? 174.410 147.739 108.344 1.00 124.98 218 TYR G O 1
ATOM 13251 N N . THR G 1 219 ? 173.374 148.394 106.462 1.00 126.29 219 THR G N 1
ATOM 13252 C CA . THR G 1 219 ? 172.410 149.252 107.126 1.00 126.29 219 THR G CA 1
ATOM 13253 C C . THR G 1 219 ? 171.140 148.466 107.408 1.00 126.29 219 THR G C 1
ATOM 13254 O O . THR G 1 219 ? 171.113 147.242 107.309 1.00 126.29 219 THR G O 1
ATOM 13258 N N . LEU G 1 220 ? 170.077 149.187 107.771 1.00 121.56 220 LEU G N 1
ATOM 13259 C CA . LEU G 1 220 ? 168.840 148.520 108.160 1.00 121.56 220 LEU G CA 1
ATOM 13260 C C . LEU G 1 220 ? 168.134 147.853 106.987 1.00 121.56 220 LEU G C 1
ATOM 13261 O O . LEU G 1 220 ? 167.770 146.676 107.063 1.00 121.56 220 LEU G O 1
ATOM 13266 N N . VAL G 1 221 ? 167.937 148.585 105.890 1.00 122.68 221 VAL G N 1
ATOM 13267 C CA . VAL G 1 221 ? 167.088 148.078 104.814 1.00 122.68 221 VAL G CA 1
ATOM 13268 C C . VAL G 1 221 ? 167.800 146.968 104.049 1.00 122.68 221 VAL G C 1
ATOM 13269 O O . VAL G 1 221 ? 167.162 146.052 103.518 1.00 122.68 221 VAL G O 1
ATOM 13273 N N . GLN G 1 222 ? 169.132 146.983 104.046 1.00 122.26 222 GLN G N 1
ATOM 13274 C CA . GLN G 1 222 ? 169.867 145.874 103.457 1.00 122.26 222 GLN G CA 1
ATOM 13275 C C . GLN G 1 222 ? 169.754 144.636 104.325 1.00 122.26 222 GLN G C 1
ATOM 13276 O O . GLN G 1 222 ? 169.630 143.519 103.817 1.00 122.26 222 GLN G O 1
ATOM 13282 N N . ARG G 1 223 ? 169.770 144.820 105.643 1.00 120.26 223 ARG G N 1
ATOM 13283 C CA . ARG G 1 223 ? 169.616 143.688 106.546 1.00 120.26 223 ARG G CA 1
ATOM 13284 C C . ARG G 1 223 ? 168.195 143.152 106.508 1.00 120.26 223 ARG G C 1
ATOM 13285 O O . ARG G 1 223 ? 167.977 141.940 106.608 1.00 120.26 223 ARG G O 1
ATOM 13293 N N . GLN G 1 224 ? 167.217 144.034 106.327 1.00 119.52 224 GLN G N 1
ATOM 13294 C CA . GLN G 1 224 ? 165.836 143.584 106.241 1.00 119.52 224 GLN G CA 1
ATOM 13295 C C . GLN G 1 224 ? 165.578 142.836 104.945 1.00 119.52 224 GLN G C 1
ATOM 13296 O O . GLN G 1 224 ? 164.766 141.906 104.911 1.00 119.52 224 GLN G O 1
ATOM 13302 N N . TYR G 1 225 ? 166.269 143.210 103.868 1.00 116.88 225 TYR G N 1
ATOM 13303 C CA . TYR G 1 225 ? 166.093 142.487 102.616 1.00 116.88 225 TYR G CA 1
ATOM 13304 C C . TYR G 1 225 ? 166.784 141.135 102.669 1.00 116.88 225 TYR G C 1
ATOM 13305 O O . TYR G 1 225 ? 166.254 140.139 102.166 1.00 116.88 225 TYR G O 1
ATOM 13314 N N . VAL G 1 226 ? 167.971 141.082 103.277 1.00 114.75 226 VAL G N 1
ATOM 13315 C CA . VAL G 1 226 ? 168.743 139.843 103.318 1.00 114.75 226 VAL G CA 1
ATOM 13316 C C . VAL G 1 226 ? 168.037 138.805 104.177 1.00 114.75 226 VAL G C 1
ATOM 13317 O O . VAL G 1 226 ? 167.924 137.635 103.798 1.00 114.75 226 VAL G O 1
ATOM 13321 N N . GLU G 1 227 ? 167.489 139.233 105.311 1.00 115.31 227 GLU G N 1
ATOM 13322 C CA . GLU G 1 227 ? 166.759 138.296 106.151 1.00 115.31 227 GLU G CA 1
ATOM 13323 C C . GLU G 1 227 ? 165.416 137.922 105.546 1.00 115.31 227 GLU G C 1
ATOM 13324 O O . GLU G 1 227 ? 164.893 136.840 105.835 1.00 115.31 227 GLU G O 1
ATOM 13330 N N . THR G 1 228 ? 164.848 138.788 104.706 1.00 114.97 228 THR G N 1
ATOM 13331 C CA . THR G 1 228 ? 163.678 138.401 103.925 1.00 114.97 228 THR G CA 1
ATOM 13332 C C . THR G 1 228 ? 164.043 137.304 102.940 1.00 114.97 228 THR G C 1
ATOM 13333 O O . THR G 1 228 ? 163.272 136.367 102.711 1.00 114.97 228 THR G O 1
ATOM 13337 N N . TYR G 1 229 ? 165.250 137.385 102.388 1.00 116.15 229 TYR G N 1
ATOM 13338 C CA . TYR G 1 229 ? 165.691 136.409 101.404 1.00 116.15 229 TYR G CA 1
ATOM 13339 C C . TYR G 1 229 ? 165.959 135.057 102.045 1.00 116.15 229 TYR G C 1
ATOM 13340 O O . TYR G 1 229 ? 165.621 134.019 101.473 1.00 116.15 229 TYR G O 1
ATOM 13349 N N . LYS G 1 230 ? 166.556 135.047 103.239 1.00 113.82 230 LYS G N 1
ATOM 13350 C CA . LYS G 1 230 ? 166.899 133.781 103.883 1.00 113.82 230 LYS G CA 1
ATOM 13351 C C . LYS G 1 230 ? 165.665 133.026 104.339 1.00 113.82 230 LYS G C 1
ATOM 13352 O O . LYS G 1 230 ? 165.627 131.795 104.265 1.00 113.82 230 LYS G O 1
ATOM 13358 N N . ASN G 1 231 ? 164.649 133.742 104.820 1.00 116.38 231 ASN G N 1
ATOM 13359 C CA . ASN G 1 231 ? 163.420 133.076 105.237 1.00 116.38 231 ASN G CA 1
ATOM 13360 C C . ASN G 1 231 ? 162.686 132.494 104.040 1.00 116.38 231 ASN G C 1
ATOM 13361 O O . ASN G 1 231 ? 162.134 131.389 104.110 1.00 116.38 231 ASN G O 1
ATOM 13366 N N . VAL G 1 232 ? 162.700 133.213 102.919 1.00 116.82 232 VAL G N 1
ATOM 13367 C CA . VAL G 1 232 ? 162.055 132.708 101.714 1.00 116.82 232 VAL G CA 1
ATOM 13368 C C . VAL G 1 232 ? 162.854 131.553 101.133 1.00 116.82 232 VAL G C 1
ATOM 13369 O O . VAL G 1 232 ? 162.280 130.558 100.681 1.00 116.82 232 VAL G O 1
ATOM 13373 N N . GLU G 1 233 ? 164.185 131.624 101.213 1.00 117.20 233 GLU G N 1
ATOM 13374 C CA . GLU G 1 233 ? 165.018 130.610 100.575 1.00 117.20 233 GLU G CA 1
ATOM 13375 C C . GLU G 1 233 ? 164.906 129.264 101.268 1.00 117.20 233 GLU G C 1
ATOM 13376 O O . GLU G 1 233 ? 164.861 128.228 100.608 1.00 117.20 233 GLU G O 1
ATOM 13382 N N . THR G 1 234 ? 164.842 129.263 102.599 1.00 117.85 234 THR G N 1
ATOM 13383 C CA . THR G 1 234 ? 164.666 128.009 103.323 1.00 117.85 234 THR G CA 1
ATOM 13384 C C . THR G 1 234 ? 163.298 127.400 103.035 1.00 117.85 234 THR G C 1
ATOM 13385 O O . THR G 1 234 ? 163.174 126.187 102.828 1.00 117.85 234 THR G O 1
ATOM 13389 N N . GLN G 1 235 ? 162.271 128.243 102.937 1.00 119.35 235 GLN G N 1
ATOM 13390 C CA . GLN G 1 235 ? 160.937 127.733 102.647 1.00 119.35 235 GLN G CA 1
ATOM 13391 C C . GLN G 1 235 ? 160.828 127.218 101.217 1.00 119.35 235 GLN G C 1
ATOM 13392 O O . GLN G 1 235 ? 160.175 126.199 100.970 1.00 119.35 235 GLN G O 1
ATOM 13398 N N . LYS G 1 236 ? 161.471 127.893 100.262 1.00 115.53 236 LYS G N 1
ATOM 13399 C CA . LYS G 1 236 ? 161.340 127.479 98.869 1.00 115.53 236 LYS G CA 1
ATOM 13400 C C . LYS G 1 236 ? 162.270 126.322 98.545 1.00 115.53 236 LYS G C 1
ATOM 13401 O O . LYS G 1 236 ? 162.002 125.548 97.622 1.00 115.53 236 LYS G O 1
ATOM 13407 N N . PHE G 1 237 ? 163.369 126.187 99.288 1.00 115.73 237 PHE G N 1
ATOM 13408 C CA . PHE G 1 237 ? 164.218 125.012 99.138 1.00 115.73 237 PHE G CA 1
ATOM 13409 C C . PHE G 1 237 ? 163.498 123.763 99.604 1.00 115.73 237 PHE G C 1
ATOM 13410 O O . PHE G 1 237 ? 163.602 122.706 98.979 1.00 115.73 237 PHE G O 1
ATOM 13418 N N . ASP G 1 238 ? 162.773 123.857 100.714 1.00 118.32 238 ASP G N 1
ATOM 13419 C CA . ASP G 1 238 ? 162.095 122.674 101.221 1.00 118.32 238 ASP G CA 1
ATOM 13420 C C . ASP G 1 238 ? 160.841 122.372 100.417 1.00 118.32 238 ASP G C 1
ATOM 13421 O O . ASP G 1 238 ? 160.402 121.220 100.355 1.00 118.32 238 ASP G O 1
ATOM 13426 N N . ALA G 1 239 ? 160.263 123.384 99.775 1.00 114.19 239 ALA G N 1
ATOM 13427 C CA . ALA G 1 239 ? 159.120 123.132 98.908 1.00 114.19 239 ALA G CA 1
ATOM 13428 C C . ALA G 1 239 ? 159.547 122.420 97.633 1.00 114.19 239 ALA G C 1
ATOM 13429 O O . ALA G 1 239 ? 158.862 121.508 97.159 1.00 114.19 239 ALA G O 1
ATOM 13431 N N . VAL G 1 240 ? 160.684 122.823 97.068 1.00 116.47 240 VAL G N 1
ATOM 13432 C CA . VAL G 1 240 ? 161.194 122.162 95.872 1.00 116.47 240 VAL G CA 1
ATOM 13433 C C . VAL G 1 240 ? 161.684 120.760 96.210 1.00 116.47 240 VAL G C 1
ATOM 13434 O O . VAL G 1 240 ? 161.466 119.813 95.444 1.00 116.47 240 VAL G O 1
ATOM 13438 N N . ALA G 1 241 ? 162.282 120.591 97.393 1.00 116.65 241 ALA G N 1
ATOM 13439 C CA . ALA G 1 241 ? 162.789 119.285 97.799 1.00 116.65 241 ALA G CA 1
ATOM 13440 C C . ALA G 1 241 ? 161.657 118.298 98.034 1.00 116.65 241 ALA G C 1
ATOM 13441 O O . ALA G 1 241 ? 161.754 117.127 97.656 1.00 116.65 241 ALA G O 1
ATOM 13443 N N . LYS G 1 242 ? 160.570 118.755 98.652 1.00 117.20 242 LYS G N 1
ATOM 13444 C CA . LYS G 1 242 ? 159.483 117.842 98.976 1.00 117.20 242 LYS G CA 1
ATOM 13445 C C . LYS G 1 242 ? 158.728 117.406 97.730 1.00 117.20 242 LYS G C 1
ATOM 13446 O O . LYS G 1 242 ? 158.321 116.246 97.621 1.00 117.20 242 LYS G O 1
ATOM 13452 N N . GLU G 1 243 ? 158.542 118.308 96.766 1.00 121.12 243 GLU G N 1
ATOM 13453 C CA . GLU G 1 243 ? 157.837 117.910 95.552 1.00 121.12 243 GLU G CA 1
ATOM 13454 C C . GLU G 1 243 ? 158.719 117.034 94.670 1.00 121.12 243 GLU G C 1
ATOM 13455 O O . GLU G 1 243 ? 158.222 116.165 93.947 1.00 121.12 243 GLU G O 1
ATOM 13461 N N . HIS G 1 244 ? 160.034 117.249 94.712 1.00 118.18 244 HIS G N 1
ATOM 13462 C CA . HIS G 1 244 ? 160.929 116.397 93.943 1.00 118.18 244 HIS G CA 1
ATOM 13463 C C . HIS G 1 244 ? 161.022 115.021 94.577 1.00 118.18 244 HIS G C 1
ATOM 13464 O O . HIS G 1 244 ? 161.148 114.006 93.883 1.00 118.18 244 HIS G O 1
ATOM 13471 N N . ALA G 1 245 ? 160.913 114.962 95.903 1.00 118.81 245 ALA G N 1
ATOM 13472 C CA . ALA G 1 245 ? 160.846 113.665 96.558 1.00 118.81 245 ALA G CA 1
ATOM 13473 C C . ALA G 1 245 ? 159.470 113.043 96.383 1.00 118.81 245 ALA G C 1
ATOM 13474 O O . ALA G 1 245 ? 159.309 111.827 96.517 1.00 118.81 245 ALA G O 1
ATOM 13476 N N . SER G 1 246 ? 158.465 113.858 96.074 1.00 121.72 246 SER G N 1
ATOM 13477 C CA . SER G 1 246 ? 157.165 113.303 95.729 1.00 121.72 246 SER G CA 1
ATOM 13478 C C . SER G 1 246 ? 157.190 112.624 94.367 1.00 121.72 246 SER G C 1
ATOM 13479 O O . SER G 1 246 ? 156.472 111.642 94.160 1.00 121.72 246 SER G O 1
ATOM 13482 N N . GLN G 1 247 ? 157.999 113.129 93.431 1.00 122.42 247 GLN G N 1
ATOM 13483 C CA . GLN G 1 247 ? 158.187 112.439 92.159 1.00 122.42 247 GLN G CA 1
ATOM 13484 C C . GLN G 1 247 ? 158.850 111.087 92.361 1.00 122.42 247 GLN G C 1
ATOM 13485 O O . GLN G 1 247 ? 158.430 110.090 91.763 1.00 122.42 247 GLN G O 1
ATOM 13491 N N . LEU G 1 248 ? 159.876 111.036 93.208 1.00 119.96 248 LEU G N 1
ATOM 13492 C CA . LEU G 1 248 ? 160.602 109.788 93.403 1.00 119.96 248 LEU G CA 1
ATOM 13493 C C . LEU G 1 248 ? 159.773 108.770 94.176 1.00 119.96 248 LEU G C 1
ATOM 13494 O O . LEU G 1 248 ? 159.858 107.566 93.913 1.00 119.96 248 LEU G O 1
ATOM 13499 N N . ALA G 1 249 ? 158.950 109.230 95.117 1.00 121.85 249 ALA G N 1
ATOM 13500 C CA . ALA G 1 249 ? 158.169 108.293 95.917 1.00 121.85 249 ALA G CA 1
ATOM 13501 C C . ALA G 1 249 ? 156.989 107.740 95.134 1.00 121.85 249 ALA G C 1
ATOM 13502 O O . ALA G 1 249 ? 156.627 106.568 95.291 1.00 121.85 249 ALA G O 1
ATOM 13504 N N . GLU G 1 250 ? 156.369 108.576 94.296 1.00 123.08 250 GLU G N 1
ATOM 13505 C CA . GLU G 1 250 ? 155.282 108.120 93.436 1.00 123.08 250 GLU G CA 1
ATOM 13506 C C . GLU G 1 250 ? 155.762 107.070 92.449 1.00 123.08 250 GLU G C 1
ATOM 13507 O O . GLU G 1 250 ? 155.160 106.000 92.326 1.00 123.08 250 GLU G O 1
ATOM 13513 N N . HIS G 1 251 ? 156.868 107.346 91.760 1.00 124.79 251 HIS G N 1
ATOM 13514 C CA . HIS G 1 251 ? 157.329 106.435 90.722 1.00 124.79 251 HIS G CA 1
ATOM 13515 C C . HIS G 1 251 ? 157.907 105.150 91.294 1.00 124.79 251 HIS G C 1
ATOM 13516 O O . HIS G 1 251 ? 157.918 104.123 90.609 1.00 124.79 251 HIS G O 1
ATOM 13523 N N . ASN G 1 252 ? 158.364 105.169 92.543 1.00 122.62 252 ASN G N 1
ATOM 13524 C CA . ASN G 1 252 ? 158.826 103.926 93.144 1.00 122.62 252 ASN G CA 1
ATOM 13525 C C . ASN G 1 252 ? 157.658 103.043 93.569 1.00 122.62 252 ASN G C 1
ATOM 13526 O O . ASN G 1 252 ? 157.754 101.811 93.515 1.00 122.62 252 ASN G O 1
ATOM 13531 N N . ALA G 1 253 ? 156.544 103.647 93.984 1.00 122.66 253 ALA G N 1
ATOM 13532 C CA . ALA G 1 253 ? 155.395 102.852 94.398 1.00 122.66 253 ALA G CA 1
ATOM 13533 C C . ALA G 1 253 ? 154.678 102.245 93.201 1.00 122.66 253 ALA G C 1
ATOM 13534 O O . ALA G 1 253 ? 154.162 101.126 93.285 1.00 122.66 253 ALA G O 1
ATOM 13536 N N . ARG G 1 254 ? 154.628 102.969 92.080 1.00 124.85 254 ARG G N 1
ATOM 13537 C CA . ARG G 1 254 ? 154.025 102.417 90.872 1.00 124.85 254 ARG G CA 1
ATOM 13538 C C . ARG G 1 254 ? 154.876 101.300 90.300 1.00 124.85 254 ARG G C 1
ATOM 13539 O O . ARG G 1 254 ? 154.355 100.370 89.680 1.00 124.85 254 ARG G O 1
ATOM 13547 N N . ALA G 1 255 ? 156.193 101.384 90.480 1.00 125.94 255 ALA G N 1
ATOM 13548 C CA . ALA G 1 255 ? 157.071 100.343 89.967 1.00 125.94 255 ALA G CA 1
ATOM 13549 C C . ALA G 1 255 ? 156.955 99.066 90.782 1.00 125.94 255 ALA G C 1
ATOM 13550 O O . ALA G 1 255 ? 157.292 97.984 90.294 1.00 125.94 255 ALA G O 1
ATOM 13552 N N . PHE G 1 256 ? 156.499 99.170 92.029 1.00 125.81 256 PHE G N 1
ATOM 13553 C CA . PHE G 1 256 ? 156.279 97.970 92.828 1.00 125.81 256 PHE G CA 1
ATOM 13554 C C . PHE G 1 256 ? 154.924 97.348 92.528 1.00 125.81 256 PHE G C 1
ATOM 13555 O O . PHE G 1 256 ? 154.806 96.126 92.407 1.00 125.81 256 PHE G O 1
ATOM 13563 N N . PHE G 1 257 ? 153.882 98.171 92.419 1.00 123.58 257 PHE G N 1
ATOM 13564 C CA . PHE G 1 257 ? 152.548 97.616 92.237 1.00 123.58 257 PHE G CA 1
ATOM 13565 C C . PHE G 1 257 ? 152.154 97.470 90.778 1.00 123.58 257 PHE G C 1
ATOM 13566 O O . PHE G 1 257 ? 151.060 96.972 90.496 1.00 123.58 257 PHE G O 1
ATOM 13574 N N . GLY G 1 258 ? 153.001 97.897 89.846 1.00 130.73 258 GLY G N 1
ATOM 13575 C CA . GLY G 1 258 ? 152.754 97.565 88.455 1.00 130.73 258 GLY G CA 1
ATOM 13576 C C . GLY G 1 258 ? 153.100 96.121 88.162 1.00 130.73 258 GLY G C 1
ATOM 13577 O O . GLY G 1 258 ? 152.513 95.492 87.279 1.00 130.73 258 GLY G O 1
ATOM 13578 N N . GLN G 1 259 ? 154.060 95.580 88.899 1.00 136.68 259 GLN G N 1
ATOM 13579 C CA . GLN G 1 259 ? 154.406 94.172 88.794 1.00 136.68 259 GLN G CA 1
ATOM 13580 C C . GLN G 1 259 ? 153.271 93.315 89.338 1.00 136.68 259 GLN G C 1
ATOM 13581 O O . GLN G 1 259 ? 152.624 93.690 90.318 1.00 136.68 259 GLN G O 1
ATOM 13587 N N . LYS G 1 260 ? 152.997 92.195 88.673 1.00 141.66 260 LYS G N 1
ATOM 13588 C CA . LYS G 1 260 ? 152.100 91.177 89.204 1.00 141.66 260 LYS G CA 1
ATOM 13589 C C . LYS G 1 260 ? 152.953 90.054 89.776 1.00 141.66 260 LYS G C 1
ATOM 13590 O O . LYS G 1 260 ? 154.134 89.938 89.426 1.00 141.66 260 LYS G O 1
ATOM 13596 N N . ASP G 1 261 ? 152.357 89.243 90.661 1.00 143.35 261 ASP G N 1
ATOM 13597 C CA . ASP G 1 261 ? 152.937 88.003 91.183 1.00 143.35 261 ASP G CA 1
ATOM 13598 C C . ASP G 1 261 ? 154.264 88.232 91.908 1.00 143.35 261 ASP G C 1
ATOM 13599 O O . ASP G 1 261 ? 155.326 87.871 91.392 1.00 143.35 261 ASP G O 1
ATOM 13604 N N . TRP G 1 262 ? 154.228 88.895 93.062 1.00 136.14 262 TRP G N 1
ATOM 13605 C CA . TRP G 1 262 ? 155.417 89.057 93.886 1.00 136.14 262 TRP G CA 1
ATOM 13606 C C . TRP G 1 262 ? 155.645 87.773 94.664 1.00 136.14 262 TRP G C 1
ATOM 13607 O O . TRP G 1 262 ? 154.706 87.211 95.230 1.00 136.14 262 TRP G O 1
ATOM 13618 N N . THR G 1 263 ? 156.890 87.315 94.713 1.00 139.40 263 THR G N 1
ATOM 13619 C CA . THR G 1 263 ? 157.165 86.162 95.554 1.00 139.40 263 THR G CA 1
ATOM 13620 C C . THR G 1 263 ? 157.420 86.614 96.988 1.00 139.40 263 THR G C 1
ATOM 13621 O O . THR G 1 263 ? 157.195 87.770 97.352 1.00 139.40 263 THR G O 1
ATOM 13625 N N . LYS G 1 264 ? 157.875 85.672 97.810 1.00 138.94 264 LYS G N 1
ATOM 13626 C CA . LYS G 1 264 ? 158.108 85.916 99.226 1.00 138.94 264 LYS G CA 1
ATOM 13627 C C . LYS G 1 264 ? 159.210 86.940 99.458 1.00 138.94 264 LYS G C 1
ATOM 13628 O O . LYS G 1 264 ? 159.027 87.887 100.233 1.00 138.94 264 LYS G O 1
ATOM 13634 N N . ARG G 1 265 ? 160.344 86.785 98.775 1.00 140.37 265 ARG G N 1
ATOM 13635 C CA . ARG G 1 265 ? 161.479 87.641 99.085 1.00 140.37 265 ARG G CA 1
ATOM 13636 C C . ARG G 1 265 ? 161.329 89.051 98.539 1.00 140.37 265 ARG G C 1
ATOM 13637 O O . ARG G 1 265 ? 162.108 89.920 98.933 1.00 140.37 265 ARG G O 1
ATOM 13645 N N . ASP G 1 266 ? 160.355 89.315 97.666 1.00 139.74 266 ASP G N 1
ATOM 13646 C CA . ASP G 1 266 ? 160.098 90.698 97.277 1.00 139.74 266 ASP G CA 1
ATOM 13647 C C . ASP G 1 266 ? 159.446 91.464 98.414 1.00 139.74 266 ASP G C 1
ATOM 13648 O O . ASP G 1 266 ? 159.818 92.607 98.699 1.00 139.74 266 ASP G O 1
ATOM 13653 N N . TRP G 1 267 ? 158.467 90.843 99.078 1.00 132.61 267 TRP G N 1
ATOM 13654 C CA . TRP G 1 267 ? 157.777 91.505 100.178 1.00 132.61 267 TRP G CA 1
ATOM 13655 C C . TRP G 1 267 ? 158.694 91.702 101.373 1.00 132.61 267 TRP G C 1
ATOM 13656 O O . TRP G 1 267 ? 158.479 92.616 102.172 1.00 132.61 267 TRP G O 1
ATOM 13667 N N . ASP G 1 268 ? 159.722 90.865 101.508 1.00 135.54 268 ASP G N 1
ATOM 13668 C CA . ASP G 1 268 ? 160.655 91.020 102.617 1.00 135.54 268 ASP G CA 1
ATOM 13669 C C . ASP G 1 268 ? 161.775 91.992 102.271 1.00 135.54 268 ASP G C 1
ATOM 13670 O O . ASP G 1 268 ? 162.397 92.582 103.159 1.00 135.54 268 ASP G O 1
ATOM 13675 N N . TRP G 1 269 ? 162.062 92.164 100.985 1.00 133.31 269 TRP G N 1
ATOM 13676 C CA . TRP G 1 269 ? 163.103 93.100 100.582 1.00 133.31 269 TRP G CA 1
ATOM 13677 C C . TRP G 1 269 ? 162.559 94.519 100.594 1.00 133.31 269 TRP G C 1
ATOM 13678 O O . TRP G 1 269 ? 163.329 95.479 100.646 1.00 133.31 269 TRP G O 1
ATOM 13689 N N . VAL G 1 270 ? 161.233 94.665 100.540 1.00 130.86 270 VAL G N 1
ATOM 13690 C CA . VAL G 1 270 ? 160.632 95.989 100.681 1.00 130.86 270 VAL G CA 1
ATOM 13691 C C . VAL G 1 270 ? 160.594 96.399 102.146 1.00 130.86 270 VAL G C 1
ATOM 13692 O O . VAL G 1 270 ? 160.933 97.534 102.500 1.00 130.86 270 VAL G O 1
ATOM 13696 N N . SER G 1 271 ? 160.207 95.483 103.023 1.00 131.72 271 SER G N 1
ATOM 13697 C CA . SER G 1 271 ? 160.258 95.756 104.448 1.00 131.72 271 SER G CA 1
ATOM 13698 C C . SER G 1 271 ? 161.698 95.716 104.947 1.00 131.72 271 SER G C 1
ATOM 13699 O O . SER G 1 271 ? 162.618 95.290 104.248 1.00 131.72 271 SER G O 1
ATOM 13702 N N . GLY G 1 272 ? 161.891 96.159 106.180 1.00 133.12 272 GLY G N 1
ATOM 13703 C CA . GLY G 1 272 ? 163.197 96.119 106.798 1.00 133.12 272 GLY G CA 1
ATOM 13704 C C . GLY G 1 272 ? 163.746 97.500 107.099 1.00 133.12 272 GLY G C 1
ATOM 13705 O O . GLY G 1 272 ? 163.234 98.530 106.650 1.00 133.12 272 GLY G O 1
ATOM 13706 N N . ILE G 1 273 ? 164.813 97.503 107.879 1.00 129.74 273 ILE G N 1
ATOM 13707 C CA . ILE G 1 273 ? 165.481 98.719 108.329 1.00 129.74 273 ILE G CA 1
ATOM 13708 C C . ILE G 1 273 ? 166.742 98.910 107.485 1.00 129.74 273 ILE G C 1
ATOM 13709 O O . ILE G 1 273 ? 167.483 97.934 107.293 1.00 129.74 273 ILE G O 1
ATOM 13714 N N . PRO G 1 274 ? 167.003 100.117 106.947 1.00 127.28 274 PRO G N 1
ATOM 13715 C CA . PRO G 1 274 ? 168.177 100.425 106.113 1.00 127.28 274 PRO G CA 1
ATOM 13716 C C . PRO G 1 274 ? 169.540 100.130 106.745 1.00 127.28 274 PRO G C 1
ATOM 13717 O O . PRO G 1 274 ? 169.644 99.937 107.955 1.00 127.28 274 PRO G O 1
ATOM 13721 N N . TYR G 1 297 ? 168.560 104.959 98.979 1.00 128.34 297 TYR G N 1
ATOM 13722 C CA . TYR G 1 297 ? 168.448 104.975 100.432 1.00 128.34 297 TYR G CA 1
ATOM 13723 C C . TYR G 1 297 ? 167.665 103.778 100.957 1.00 128.34 297 TYR G C 1
ATOM 13724 O O . TYR G 1 297 ? 168.239 102.747 101.298 1.00 128.34 297 TYR G O 1
ATOM 13733 N N . THR G 1 298 ? 166.342 103.943 101.022 1.00 127.20 298 THR G N 1
ATOM 13734 C CA . THR G 1 298 ? 165.371 103.002 101.556 1.00 127.20 298 THR G CA 1
ATOM 13735 C C . THR G 1 298 ? 165.375 101.705 100.746 1.00 127.20 298 THR G C 1
ATOM 13736 O O . THR G 1 298 ? 165.754 101.706 99.574 1.00 127.20 298 THR G O 1
ATOM 13740 N N . PRO G 1 299 ? 164.975 100.576 101.348 1.00 126.80 299 PRO G N 1
ATOM 13741 C CA . PRO G 1 299 ? 165.034 99.308 100.604 1.00 126.80 299 PRO G CA 1
ATOM 13742 C C . PRO G 1 299 ? 164.008 99.174 99.487 1.00 126.80 299 PRO G C 1
ATOM 13743 O O . PRO G 1 299 ? 164.111 98.238 98.685 1.00 126.80 299 PRO G O 1
ATOM 13747 N N . LEU G 1 300 ? 163.023 100.069 99.404 1.00 125.26 300 LEU G N 1
ATOM 13748 C CA . LEU G 1 300 ? 162.171 100.101 98.222 1.00 125.26 300 LEU G CA 1
ATOM 13749 C C . LEU G 1 300 ? 162.962 100.567 97.012 1.00 125.26 300 LEU G C 1
ATOM 13750 O O . LEU G 1 300 ? 162.796 100.043 95.905 1.00 125.26 300 LEU G O 1
ATOM 13755 N N . GLN G 1 301 ? 163.845 101.548 97.217 1.00 127.58 301 GLN G N 1
ATOM 13756 C CA . GLN G 1 301 ? 164.692 102.043 96.137 1.00 127.58 301 GLN G CA 1
ATOM 13757 C C . GLN G 1 301 ? 165.662 100.974 95.660 1.00 127.58 301 GLN G C 1
ATOM 13758 O O . GLN G 1 301 ? 165.940 100.869 94.461 1.00 127.58 301 GLN G O 1
ATOM 13764 N N . LEU G 1 302 ? 166.179 100.162 96.584 1.00 129.18 302 LEU G N 1
ATOM 13765 C CA . LEU G 1 302 ? 167.115 99.116 96.197 1.00 129.18 302 LEU G CA 1
ATOM 13766 C C . LEU G 1 302 ? 166.404 97.958 95.516 1.00 129.18 302 LEU G C 1
ATOM 13767 O O . LEU G 1 302 ? 166.998 97.276 94.671 1.00 129.18 302 LEU G O 1
ATOM 13772 N N . TRP G 1 303 ? 165.139 97.723 95.868 1.00 129.83 303 TRP G N 1
ATOM 13773 C CA . TRP G 1 303 ? 164.338 96.745 95.142 1.00 129.83 303 TRP G CA 1
ATOM 13774 C C . TRP G 1 303 ? 164.116 97.190 93.706 1.00 129.83 303 TRP G C 1
ATOM 13775 O O . TRP G 1 303 ? 164.192 96.384 92.775 1.00 129.83 303 TRP G O 1
ATOM 13786 N N . ASN G 1 304 ? 163.856 98.481 93.508 1.00 129.61 304 ASN G N 1
ATOM 13787 C CA . ASN G 1 304 ? 163.750 99.011 92.156 1.00 129.61 304 ASN G CA 1
ATOM 13788 C C . ASN G 1 304 ? 165.092 99.056 91.447 1.00 129.61 304 ASN G C 1
ATOM 13789 O O . ASN G 1 304 ? 165.125 99.078 90.213 1.00 129.61 304 ASN G O 1
ATOM 13794 N N . ASP G 1 305 ? 166.191 99.083 92.190 1.00 133.68 305 ASP G N 1
ATOM 13795 C CA . ASP G 1 305 ? 167.513 99.064 91.586 1.00 133.68 305 ASP G CA 1
ATOM 13796 C C . ASP G 1 305 ? 167.837 97.730 90.935 1.00 133.68 305 ASP G C 1
ATOM 13797 O O . ASP G 1 305 ? 168.637 97.696 89.996 1.00 133.68 305 ASP G O 1
ATOM 13802 N N . ASN G 1 306 ? 167.227 96.638 91.381 1.00 131.41 306 ASN G N 1
ATOM 13803 C CA . ASN G 1 306 ? 167.417 95.356 90.720 1.00 131.41 306 ASN G CA 1
ATOM 13804 C C . ASN G 1 306 ? 166.364 95.040 89.673 1.00 131.41 306 ASN G C 1
ATOM 13805 O O . ASN G 1 306 ? 166.475 93.998 89.018 1.00 131.41 306 ASN G O 1
ATOM 13810 N N . LYS G 1 307 ? 165.354 95.886 89.493 1.00 129.73 307 LYS G N 1
ATOM 13811 C CA . LYS G 1 307 ? 164.334 95.665 88.471 1.00 129.73 307 LYS G CA 1
ATOM 13812 C C . LYS G 1 307 ? 164.326 96.816 87.472 1.00 129.73 307 LYS G C 1
ATOM 13813 O O . LYS G 1 307 ? 165.213 97.670 87.491 1.00 129.73 307 LYS G O 1
ATOM 13819 N N . VAL H 1 39 ? 148.887 146.542 139.177 1.00 140.34 39 VAL H N 1
ATOM 13820 C CA . VAL H 1 39 ? 149.821 145.674 138.476 1.00 140.34 39 VAL H CA 1
ATOM 13821 C C . VAL H 1 39 ? 149.249 144.269 138.393 1.00 140.34 39 VAL H C 1
ATOM 13822 O O . VAL H 1 39 ? 148.036 144.091 138.282 1.00 140.34 39 VAL H O 1
ATOM 13824 N N . ARG H 1 40 ? 150.130 143.269 138.439 1.00 143.52 40 ARG H N 1
ATOM 13825 C CA . ARG H 1 40 ? 149.677 141.882 138.402 1.00 143.52 40 ARG H CA 1
ATOM 13826 C C . ARG H 1 40 ? 149.000 141.500 139.712 1.00 143.52 40 ARG H C 1
ATOM 13827 O O . ARG H 1 40 ? 147.815 141.147 139.736 1.00 143.52 40 ARG H O 1
ATOM 13829 N N . LYS H 1 41 ? 149.738 141.577 140.817 1.00 144.52 41 LYS H N 1
ATOM 13830 C CA . LYS H 1 41 ? 149.205 141.236 142.128 1.00 144.52 41 LYS H CA 1
ATOM 13831 C C . LYS H 1 41 ? 150.000 141.982 143.185 1.00 144.52 41 LYS H C 1
ATOM 13832 O O . LYS H 1 41 ? 150.888 142.779 142.872 1.00 144.52 41 LYS H O 1
ATOM 13834 N N . LEU H 1 42 ? 149.668 141.707 144.446 1.00 139.00 42 LEU H N 1
ATOM 13835 C CA . LEU H 1 42 ? 150.325 142.346 145.586 1.00 139.00 42 LEU H CA 1
ATOM 13836 C C . LEU H 1 42 ? 151.424 141.429 146.128 1.00 139.00 42 LEU H C 1
ATOM 13837 O O . LEU H 1 42 ? 151.411 140.987 147.279 1.00 139.00 42 LEU H O 1
ATOM 13839 N N . THR H 1 43 ? 152.405 141.156 145.266 1.00 137.34 43 THR H N 1
ATOM 13840 C CA . THR H 1 43 ? 153.551 140.315 145.623 1.00 137.34 43 THR H CA 1
ATOM 13841 C C . THR H 1 43 ? 154.661 141.158 146.259 1.00 137.34 43 THR H C 1
ATOM 13842 O O . THR H 1 43 ? 155.756 141.326 145.717 1.00 137.34 43 THR H O 1
ATOM 13844 N N . PHE H 1 44 ? 154.354 141.682 147.444 1.00 125.60 44 PHE H N 1
ATOM 13845 C CA . PHE H 1 44 ? 155.254 142.571 148.162 1.00 125.60 44 PHE H CA 1
ATOM 13846 C C . PHE H 1 44 ? 154.861 142.586 149.631 1.00 125.60 44 PHE H C 1
ATOM 13847 O O . PHE H 1 44 ? 153.749 142.202 150.000 1.00 125.60 44 PHE H O 1
ATOM 13855 N N . SER H 1 45 ? 155.793 143.064 150.458 1.00 120.93 45 SER H N 1
ATOM 13856 C CA . SER H 1 45 ? 155.637 143.295 151.890 1.00 120.93 45 SER H CA 1
ATOM 13857 C C . SER H 1 45 ? 156.842 144.091 152.357 1.00 120.93 45 SER H C 1
ATOM 13858 O O . SER H 1 45 ? 157.913 143.984 151.761 1.00 120.93 45 SER H O 1
ATOM 13861 N N . CYS H 1 46 ? 156.673 144.876 153.413 1.00 113.24 46 CYS H N 1
ATOM 13862 C CA . CYS H 1 46 ? 157.761 145.731 153.866 1.00 113.24 46 CYS H CA 1
ATOM 13863 C C . CYS H 1 46 ? 158.841 144.927 154.579 1.00 113.24 46 CYS H C 1
ATOM 13864 O O . CYS H 1 46 ? 158.547 143.913 155.208 1.00 113.24 46 CYS H O 1
ATOM 13867 N N . PRO H 1 47 ? 160.094 145.348 154.492 1.00 111.61 47 PRO H N 1
ATOM 13868 C CA . PRO H 1 47 ? 161.134 144.715 155.292 1.00 111.61 47 PRO H CA 1
ATOM 13869 C C . PRO H 1 47 ? 161.156 145.288 156.686 1.00 111.61 47 PRO H C 1
ATOM 13870 O O . PRO H 1 47 ? 160.877 146.464 156.915 1.00 111.61 47 PRO H O 1
ATOM 13874 N N . CYS H 1 48 ? 161.512 144.433 157.626 1.00 120.55 48 CYS H N 1
ATOM 13875 C CA . CYS H 1 48 ? 161.300 144.730 159.030 1.00 120.55 48 CYS H CA 1
ATOM 13876 C C . CYS H 1 48 ? 162.593 145.305 159.610 1.00 120.55 48 CYS H C 1
ATOM 13877 O O . CYS H 1 48 ? 163.074 144.891 160.664 1.00 120.55 48 CYS H O 1
ATOM 13880 N N . ALA H 1 49 ? 163.136 146.308 158.912 1.00 112.67 49 ALA H N 1
ATOM 13881 C CA . ALA H 1 49 ? 164.498 146.755 159.180 1.00 112.67 49 ALA H CA 1
ATOM 13882 C C . ALA H 1 49 ? 164.859 148.067 158.508 1.00 112.67 49 ALA H C 1
ATOM 13883 O O . ALA H 1 49 ? 164.215 148.478 157.543 1.00 112.67 49 ALA H O 1
ATOM 13885 N N . TYR H 1 50 ? 165.901 148.714 159.006 1.00 114.86 50 TYR H N 1
ATOM 13886 C CA . TYR H 1 50 ? 166.501 149.882 158.392 1.00 114.86 50 TYR H CA 1
ATOM 13887 C C . TYR H 1 50 ? 167.990 149.632 158.178 1.00 114.86 50 TYR H C 1
ATOM 13888 O O . TYR H 1 50 ? 168.637 148.977 158.994 1.00 114.86 50 TYR H O 1
ATOM 13897 N N . PRO H 1 51 ? 168.576 150.139 157.087 1.00 106.93 51 PRO H N 1
ATOM 13898 C CA . PRO H 1 51 ? 168.033 150.827 155.928 1.00 106.93 51 PRO H CA 1
ATOM 13899 C C . PRO H 1 51 ? 167.716 149.859 154.837 1.00 106.93 51 PRO H C 1
ATOM 13900 O O . PRO H 1 51 ? 168.265 149.974 153.757 1.00 106.93 51 PRO H O 1
ATOM 13904 N N . LEU H 1 52 ? 166.862 148.892 155.116 1.00 102.20 52 LEU H N 1
ATOM 13905 C CA . LEU H 1 52 ? 166.376 148.028 154.066 1.00 102.20 52 LEU H CA 1
ATOM 13906 C C . LEU H 1 52 ? 165.003 148.454 153.581 1.00 102.20 52 LEU H C 1
ATOM 13907 O O . LEU H 1 52 ? 164.638 148.127 152.450 1.00 102.20 52 LEU H O 1
ATOM 13912 N N . ASN H 1 53 ? 164.251 149.211 154.384 1.00 101.70 53 ASN H N 1
ATOM 13913 C CA . ASN H 1 53 ? 162.986 149.751 153.904 1.00 101.70 53 ASN H CA 1
ATOM 13914 C C . ASN H 1 53 ? 163.218 150.789 152.824 1.00 101.70 53 ASN H C 1
ATOM 13915 O O . ASN H 1 53 ? 162.415 150.910 151.892 1.00 101.70 53 ASN H O 1
ATOM 13920 N N . ILE H 1 54 ? 164.330 151.521 152.919 1.00 96.58 54 ILE H N 1
ATOM 13921 C CA . ILE H 1 54 ? 164.714 152.449 151.866 1.00 96.58 54 ILE H CA 1
ATOM 13922 C C . ILE H 1 54 ? 164.981 151.697 150.575 1.00 96.58 54 ILE H C 1
ATOM 13923 O O . ILE H 1 54 ? 164.359 151.970 149.547 1.00 96.58 54 ILE H O 1
ATOM 13928 N N . TYR H 1 55 ? 165.852 150.694 150.624 1.00 93.52 55 TYR H N 1
ATOM 13929 C CA . TYR H 1 55 ? 166.293 150.019 149.413 1.00 93.52 55 TYR H CA 1
ATOM 13930 C C . TYR H 1 55 ? 165.242 149.112 148.804 1.00 93.52 55 TYR H C 1
ATOM 13931 O O . TYR H 1 55 ? 165.184 149.009 147.578 1.00 93.52 55 TYR H O 1
ATOM 13940 N N . HIS H 1 56 ? 164.420 148.456 149.612 1.00 88.62 56 HIS H N 1
ATOM 13941 C CA . HIS H 1 56 ? 163.388 147.583 149.079 1.00 88.62 56 HIS H CA 1
ATOM 13942 C C . HIS H 1 56 ? 162.326 148.401 148.371 1.00 88.62 56 HIS H C 1
ATOM 13943 O O . HIS H 1 56 ? 161.875 148.031 147.284 1.00 88.62 56 HIS H O 1
ATOM 13950 N N . SER H 1 57 ? 161.914 149.513 148.972 1.00 90.42 57 SER H N 1
ATOM 13951 C CA . SER H 1 57 ? 160.877 150.320 148.349 1.00 90.42 57 SER H CA 1
ATOM 13952 C C . SER H 1 57 ? 161.402 151.079 147.149 1.00 90.42 57 SER H C 1
ATOM 13953 O O . SER H 1 57 ? 160.643 151.368 146.220 1.00 90.42 57 SER H O 1
ATOM 13956 N N . LEU H 1 58 ? 162.690 151.416 147.151 1.00 85.56 58 LEU H N 1
ATOM 13957 C CA . LEU H 1 58 ? 163.263 152.172 146.046 1.00 85.56 58 LEU H CA 1
ATOM 13958 C C . LEU H 1 58 ? 163.325 151.331 144.784 1.00 85.56 58 LEU H C 1
ATOM 13959 O O . LEU H 1 58 ? 162.965 151.798 143.702 1.00 85.56 58 LEU H O 1
ATOM 13964 N N . VAL H 1 59 ? 163.756 150.076 144.900 1.00 80.42 59 VAL H N 1
ATOM 13965 C CA . VAL H 1 59 ? 163.894 149.288 143.684 1.00 80.42 59 VAL H CA 1
ATOM 13966 C C . VAL H 1 59 ? 162.562 148.728 143.237 1.00 80.42 59 VAL H C 1
ATOM 13967 O O . VAL H 1 59 ? 162.461 148.199 142.134 1.00 80.42 59 VAL H O 1
ATOM 13971 N N . PHE H 1 60 ? 161.515 148.831 144.045 1.00 84.06 60 PHE H N 1
ATOM 13972 C CA . PHE H 1 60 ? 160.220 148.465 143.493 1.00 84.06 60 PHE H CA 1
ATOM 13973 C C . PHE H 1 60 ? 159.557 149.636 142.796 1.00 84.06 60 PHE H C 1
ATOM 13974 O O . PHE H 1 60 ? 158.693 149.435 141.939 1.00 84.06 60 PHE H O 1
ATOM 13982 N N . MET H 1 61 ? 159.930 150.860 143.152 1.00 86.79 61 MET H N 1
ATOM 13983 C CA . MET H 1 61 ? 159.409 152.004 142.419 1.00 86.79 61 MET H CA 1
ATOM 13984 C C . MET H 1 61 ? 160.178 152.210 141.130 1.00 86.79 61 MET H C 1
ATOM 13985 O O . MET H 1 61 ? 159.583 152.274 140.054 1.00 86.79 61 MET H O 1
ATOM 13990 N N . PHE H 1 62 ? 161.501 152.286 141.216 1.00 82.08 62 PHE H N 1
ATOM 13991 C CA . PHE H 1 62 ? 162.349 152.599 140.078 1.00 82.08 62 PHE H CA 1
ATOM 13992 C C . PHE H 1 62 ? 162.987 151.384 139.435 1.00 82.08 62 PHE H C 1
ATOM 13993 O O . PHE H 1 62 ? 163.950 151.537 138.689 1.00 82.08 62 PHE H O 1
ATOM 14001 N N . GLY H 1 63 ? 162.511 150.187 139.737 1.00 77.39 63 GLY H N 1
ATOM 14002 C CA . GLY H 1 63 ? 162.958 149.002 139.055 1.00 77.39 63 GLY H CA 1
ATOM 14003 C C . GLY H 1 63 ? 162.249 148.802 137.743 1.00 77.39 63 GLY H C 1
ATOM 14004 O O . GLY H 1 63 ? 162.870 148.815 136.682 1.00 77.39 63 GLY H O 1
ATOM 14005 N N . PRO H 1 64 ? 160.935 148.603 137.784 1.00 76.71 64 PRO H N 1
ATOM 14006 C CA . PRO H 1 64 ? 160.182 148.453 136.535 1.00 76.71 64 PRO H CA 1
ATOM 14007 C C . PRO H 1 64 ? 160.148 149.672 135.635 1.00 76.71 64 PRO H C 1
ATOM 14008 O O . PRO H 1 64 ? 159.748 149.531 134.479 1.00 76.71 64 PRO H O 1
ATOM 14012 N N . THR H 1 65 ? 160.546 150.857 136.092 1.00 81.41 65 THR H N 1
ATOM 14013 C CA . THR H 1 65 ? 160.643 151.951 135.136 1.00 81.41 65 THR H CA 1
ATOM 14014 C C . THR H 1 65 ? 161.880 151.815 134.267 1.00 81.41 65 THR H C 1
ATOM 14015 O O . THR H 1 65 ? 161.804 152.030 133.057 1.00 81.41 65 THR H O 1
ATOM 14019 N N . ALA H 1 66 ? 163.021 151.452 134.850 1.00 79.23 66 ALA H N 1
ATOM 14020 C CA . ALA H 1 66 ? 164.217 151.263 134.039 1.00 79.23 66 ALA H CA 1
ATOM 14021 C C . ALA H 1 66 ? 164.096 150.026 133.162 1.00 79.23 66 ALA H C 1
ATOM 14022 O O . ALA H 1 66 ? 164.681 149.971 132.077 1.00 79.23 66 ALA H O 1
ATOM 14024 N N . ALA H 1 67 ? 163.317 149.041 133.593 1.00 79.06 67 ALA H N 1
ATOM 14025 C CA . ALA H 1 67 ? 163.070 147.888 132.739 1.00 79.06 67 ALA H CA 1
ATOM 14026 C C . ALA H 1 67 ? 162.135 148.245 131.595 1.00 79.06 67 ALA H C 1
ATOM 14027 O O . ALA H 1 67 ? 162.346 147.825 130.455 1.00 79.06 67 ALA H O 1
ATOM 14029 N N . LEU H 1 68 ? 161.099 149.037 131.869 1.00 79.58 68 LEU H N 1
ATOM 14030 C CA . LEU H 1 68 ? 160.167 149.381 130.803 1.00 79.58 68 LEU H CA 1
ATOM 14031 C C . LEU H 1 68 ? 160.727 150.478 129.914 1.00 79.58 68 LEU H C 1
ATOM 14032 O O . LEU H 1 68 ? 160.256 150.675 128.790 1.00 79.58 68 LEU H O 1
ATOM 14037 N N . LEU H 1 69 ? 161.737 151.199 130.392 1.00 80.78 69 LEU H N 1
ATOM 14038 C CA . LEU H 1 69 ? 162.409 152.168 129.538 1.00 80.78 69 LEU H CA 1
ATOM 14039 C C . LEU H 1 69 ? 163.241 151.466 128.476 1.00 80.78 69 LEU H C 1
ATOM 14040 O O . LEU H 1 69 ? 163.258 151.878 127.313 1.00 80.78 69 LEU H O 1
ATOM 14045 N N . LEU H 1 70 ? 163.928 150.387 128.850 1.00 79.98 70 LEU H N 1
ATOM 14046 C CA . LEU H 1 70 ? 164.783 149.715 127.881 1.00 79.98 70 LEU H CA 1
ATOM 14047 C C . LEU H 1 70 ? 163.980 148.817 126.959 1.00 79.98 70 LEU H C 1
ATOM 14048 O O . LEU H 1 70 ? 164.401 148.547 125.832 1.00 79.98 70 LEU H O 1
ATOM 14053 N N . ILE H 1 71 ? 162.819 148.349 127.406 1.00 82.51 71 ILE H N 1
ATOM 14054 C CA . ILE H 1 71 ? 161.930 147.634 126.498 1.00 82.51 71 ILE H CA 1
ATOM 14055 C C . ILE H 1 71 ? 161.356 148.598 125.468 1.00 82.51 71 ILE H C 1
ATOM 14056 O O . ILE H 1 71 ? 161.294 148.295 124.271 1.00 82.51 71 ILE H O 1
ATOM 14061 N N . GLY H 1 72 ? 160.992 149.800 125.907 1.00 86.51 72 GLY H N 1
ATOM 14062 C CA . GLY H 1 72 ? 160.377 150.750 124.996 1.00 86.51 72 GLY H CA 1
ATOM 14063 C C . GLY H 1 72 ? 161.359 151.363 124.017 1.00 86.51 72 GLY H C 1
ATOM 14064 O O . GLY H 1 72 ? 160.972 151.823 122.945 1.00 86.51 72 GLY H O 1
ATOM 14065 N N . ILE H 1 73 ? 162.640 151.397 124.376 1.00 88.64 73 ILE H N 1
ATOM 14066 C CA . ILE H 1 73 ? 163.647 151.853 123.424 1.00 88.64 73 ILE H CA 1
ATOM 14067 C C . ILE H 1 73 ? 163.932 150.772 122.392 1.00 88.64 73 ILE H C 1
ATOM 14068 O O . ILE H 1 73 ? 164.058 151.054 121.194 1.00 88.64 73 ILE H O 1
ATOM 14073 N N . THR H 1 74 ? 163.991 149.514 122.832 1.00 92.36 74 THR H N 1
ATOM 14074 C CA . THR H 1 74 ? 164.342 148.413 121.942 1.00 92.36 74 THR H CA 1
ATOM 14075 C C . THR H 1 74 ? 163.266 148.158 120.896 1.00 92.36 74 THR H C 1
ATOM 14076 O O . THR H 1 74 ? 163.571 148.024 119.707 1.00 92.36 74 THR H O 1
ATOM 14080 N N . VAL H 1 75 ? 162.001 148.138 121.310 1.00 93.40 75 VAL H N 1
ATOM 14081 C CA . VAL H 1 75 ? 160.912 147.795 120.401 1.00 93.40 75 VAL H CA 1
ATOM 14082 C C . VAL H 1 75 ? 160.697 148.901 119.368 1.00 93.40 75 VAL H C 1
ATOM 14083 O O . VAL H 1 75 ? 160.320 148.634 118.220 1.00 93.40 75 VAL H O 1
ATOM 14087 N N . ASN H 1 76 ? 161.023 150.139 119.726 1.00 98.06 76 ASN H N 1
ATOM 14088 C CA . ASN H 1 76 ? 160.808 151.309 118.880 1.00 98.06 76 ASN H CA 1
ATOM 14089 C C . ASN H 1 76 ? 161.650 151.274 117.610 1.00 98.06 76 ASN H C 1
ATOM 14090 O O . ASN H 1 76 ? 162.881 151.247 117.677 1.00 98.06 76 ASN H O 1
ATOM 14095 N N . SER H 1 77 ? 160.993 151.283 116.448 1.00 104.96 77 SER H N 1
ATOM 14096 C CA . SER H 1 77 ? 161.680 151.061 115.181 1.00 104.96 77 SER H CA 1
ATOM 14097 C C . SER H 1 77 ? 162.519 152.249 114.741 1.00 104.96 77 SER H C 1
ATOM 14098 O O . SER H 1 77 ? 163.446 152.071 113.946 1.00 104.96 77 SER H O 1
ATOM 14101 N N . THR H 1 78 ? 162.219 153.448 115.231 1.00 104.01 78 THR H N 1
ATOM 14102 C CA . THR H 1 78 ? 163.009 154.623 114.893 1.00 104.01 78 THR H CA 1
ATOM 14103 C C . THR H 1 78 ? 164.385 154.578 115.544 1.00 104.01 78 THR H C 1
ATOM 14104 O O . THR H 1 78 ? 165.329 155.197 115.036 1.00 104.01 78 THR H O 1
ATOM 14108 N N . THR H 1 79 ? 164.524 153.817 116.630 1.00 108.30 79 THR H N 1
ATOM 14109 C CA . THR H 1 79 ? 165.832 153.599 117.231 1.00 108.30 79 THR H CA 1
ATOM 14110 C C . THR H 1 79 ? 166.758 152.869 116.276 1.00 108.30 79 THR H C 1
ATOM 14111 O O . THR H 1 79 ? 167.897 153.293 116.059 1.00 108.30 79 THR H O 1
ATOM 14115 N N . TRP H 1 80 ? 166.277 151.787 115.673 1.00 109.64 80 TRP H N 1
ATOM 14116 C CA . TRP H 1 80 ? 167.135 151.004 114.801 1.00 109.64 80 TRP H CA 1
ATOM 14117 C C . TRP H 1 80 ? 167.253 151.603 113.414 1.00 109.64 80 TRP H C 1
ATOM 14118 O O . TRP H 1 80 ? 168.096 151.163 112.636 1.00 109.64 80 TRP H O 1
ATOM 14129 N N . LYS H 1 81 ? 166.434 152.593 113.073 1.00 108.86 81 LYS H N 1
ATOM 14130 C CA . LYS H 1 81 ? 166.731 153.352 111.866 1.00 108.86 81 LYS H CA 1
ATOM 14131 C C . LYS H 1 81 ? 167.964 154.213 112.063 1.00 108.86 81 LYS H C 1
ATOM 14132 O O . LYS H 1 81 ? 168.700 154.473 111.108 1.00 108.86 81 LYS H O 1
ATOM 14138 N N . LEU H 1 82 ? 168.215 154.649 113.294 1.00 114.58 82 LEU H N 1
ATOM 14139 C CA . LEU H 1 82 ? 169.413 155.427 113.573 1.00 114.58 82 LEU H CA 1
ATOM 14140 C C . LEU H 1 82 ? 170.593 154.537 113.939 1.00 114.58 82 LEU H C 1
ATOM 14141 O O . LEU H 1 82 ? 171.735 154.820 113.564 1.00 114.58 82 LEU H O 1
ATOM 14146 N N . ALA H 1 83 ? 170.339 153.461 114.676 1.00 116.47 83 ALA H N 1
ATOM 14147 C CA . ALA H 1 83 ? 171.431 152.728 115.300 1.00 116.47 83 ALA H CA 1
ATOM 14148 C C . ALA H 1 83 ? 172.114 151.771 114.338 1.00 116.47 83 ALA H C 1
ATOM 14149 O O . ALA H 1 83 ? 173.337 151.622 114.390 1.00 116.47 83 ALA H O 1
ATOM 14151 N N . HIS H 1 84 ? 171.345 151.123 113.464 1.00 118.95 84 HIS H N 1
ATOM 14152 C CA . HIS H 1 84 ? 171.822 149.972 112.705 1.00 118.95 84 HIS H CA 1
ATOM 14153 C C . HIS H 1 84 ? 172.899 150.363 111.710 1.00 118.95 84 HIS H C 1
ATOM 14154 O O . HIS H 1 84 ? 172.713 151.283 110.912 1.00 118.95 84 HIS H O 1
ATOM 14161 N N . GLY H 1 85 ? 174.030 149.669 111.768 1.00 122.87 85 GLY H N 1
ATOM 14162 C CA . GLY H 1 85 ? 175.115 149.897 110.841 1.00 122.87 85 GLY H CA 1
ATOM 14163 C C . GLY H 1 85 ? 175.832 151.211 111.003 1.00 122.87 85 GLY H C 1
ATOM 14164 O O . GLY H 1 85 ? 176.327 151.748 110.011 1.00 122.87 85 GLY H O 1
ATOM 14165 N N . PHE H 1 86 ? 175.907 151.745 112.220 1.00 124.61 86 PHE H N 1
ATOM 14166 C CA . PHE H 1 86 ? 176.457 153.081 112.409 1.00 124.61 86 PHE H CA 1
ATOM 14167 C C . PHE H 1 86 ? 177.968 153.117 112.229 1.00 124.61 86 PHE H C 1
ATOM 14168 O O . PHE H 1 86 ? 178.525 154.163 111.890 1.00 124.61 86 PHE H O 1
ATOM 14176 N N . PHE H 1 87 ? 178.649 152.000 112.444 1.00 126.94 87 PHE H N 1
ATOM 14177 C CA . PHE H 1 87 ? 180.100 151.988 112.339 1.00 126.94 87 PHE H CA 1
ATOM 14178 C C . PHE H 1 87 ? 180.594 151.658 110.942 1.00 126.94 87 PHE H C 1
ATOM 14179 O O . PHE H 1 87 ? 181.800 151.728 110.696 1.00 126.94 87 PHE H O 1
ATOM 14187 N N . PHE H 1 88 ? 179.704 151.299 110.029 1.00 131.36 88 PHE H N 1
ATOM 14188 C CA . PHE H 1 88 ? 180.073 151.083 108.641 1.00 131.36 88 PHE H CA 1
ATOM 14189 C C . PHE H 1 88 ? 179.195 151.836 107.662 1.00 131.36 88 PHE H C 1
ATOM 14190 O O . PHE H 1 88 ? 179.209 151.523 106.473 1.00 131.36 88 PHE H O 1
ATOM 14198 N N . ARG H 1 89 ? 178.417 152.799 108.134 1.00 134.08 89 ARG H N 1
ATOM 14199 C CA . ARG H 1 89 ? 177.690 153.689 107.246 1.00 134.08 89 ARG H CA 1
ATOM 14200 C C . ARG H 1 89 ? 178.658 154.668 106.611 1.00 134.08 89 ARG H C 1
ATOM 14201 O O . ARG H 1 89 ? 179.559 155.180 107.280 1.00 134.08 89 ARG H O 1
ATOM 14209 N N . VAL H 1 90 ? 178.488 154.913 105.310 1.00 139.15 90 VAL H N 1
ATOM 14210 C CA . VAL H 1 90 ? 179.331 155.889 104.633 1.00 139.15 90 VAL H CA 1
ATOM 14211 C C . VAL H 1 90 ? 178.954 157.291 105.098 1.00 139.15 90 VAL H C 1
ATOM 14212 O O . VAL H 1 90 ? 177.792 157.570 105.420 1.00 139.15 90 VAL H O 1
ATOM 14216 N N . ARG H 1 91 ? 179.955 158.173 105.179 1.00 141.07 91 ARG H N 1
ATOM 14217 C CA . ARG H 1 91 ? 179.808 159.429 105.910 1.00 141.07 91 ARG H CA 1
ATOM 14218 C C . ARG H 1 91 ? 178.889 160.425 105.226 1.00 141.07 91 ARG H C 1
ATOM 14219 O O . ARG H 1 91 ? 178.278 161.251 105.911 1.00 141.07 91 ARG H O 1
ATOM 14227 N N . ASP H 1 92 ? 178.766 160.365 103.905 1.00 139.87 92 ASP H N 1
ATOM 14228 C CA . ASP H 1 92 ? 177.899 161.279 103.173 1.00 139.87 92 ASP H CA 1
ATOM 14229 C C . ASP H 1 92 ? 176.431 160.872 103.209 1.00 139.87 92 ASP H C 1
ATOM 14230 O O . ASP H 1 92 ? 175.595 161.591 102.656 1.00 139.87 92 ASP H O 1
ATOM 14235 N N . THR H 1 93 ? 176.096 159.745 103.838 1.00 138.02 93 THR H N 1
ATOM 14236 C CA . THR H 1 93 ? 174.712 159.377 104.090 1.00 138.02 93 THR H CA 1
ATOM 14237 C C . THR H 1 93 ? 174.374 159.351 105.575 1.00 138.02 93 THR H C 1
ATOM 14238 O O . THR H 1 93 ? 173.330 158.810 105.952 1.00 138.02 93 THR H O 1
ATOM 14242 N N . ARG H 1 94 ? 175.230 159.916 106.421 1.00 137.81 94 ARG H N 1
ATOM 14243 C CA . ARG H 1 94 ? 174.917 160.069 107.834 1.00 137.81 94 ARG H CA 1
ATOM 14244 C C . ARG H 1 94 ? 173.877 161.162 108.023 1.00 137.81 94 ARG H C 1
ATOM 14245 O O . ARG H 1 94 ? 173.744 162.062 107.190 1.00 137.81 94 ARG H O 1
ATOM 14253 N N . HIS H 1 95 ? 173.145 161.086 109.127 1.00 139.60 95 HIS H N 1
ATOM 14254 C CA . HIS H 1 95 ? 172.208 162.146 109.469 1.00 139.60 95 HIS H CA 1
ATOM 14255 C C . HIS H 1 95 ? 172.977 163.305 110.079 1.00 139.60 95 HIS H C 1
ATOM 14256 O O . HIS H 1 95 ? 174.042 163.103 110.671 1.00 139.60 95 HIS H O 1
ATOM 14263 N N . SER H 1 96 ? 172.452 164.516 109.935 1.00 144.82 96 SER H N 1
ATOM 14264 C CA . SER H 1 96 ? 173.021 165.639 110.663 1.00 144.82 96 SER H CA 1
ATOM 14265 C C . SER H 1 96 ? 172.701 165.484 112.142 1.00 144.82 96 SER H C 1
ATOM 14266 O O . SER H 1 96 ? 171.762 164.776 112.516 1.00 144.82 96 SER H O 1
ATOM 14269 N N . TRP H 1 97 ? 173.507 166.130 112.983 1.00 146.17 97 TRP H N 1
ATOM 14270 C CA . TRP H 1 97 ? 173.324 166.031 114.428 1.00 146.17 97 TRP H CA 1
ATOM 14271 C C . TRP H 1 97 ? 172.011 166.656 114.884 1.00 146.17 97 TRP H C 1
ATOM 14272 O O . TRP H 1 97 ? 171.446 166.238 115.901 1.00 146.17 97 TRP H O 1
ATOM 14283 N N . LYS H 1 98 ? 171.497 167.631 114.134 1.00 144.59 98 LYS H N 1
ATOM 14284 C CA . LYS H 1 98 ? 170.230 168.256 114.500 1.00 144.59 98 LYS H CA 1
ATOM 14285 C C . LYS H 1 98 ? 169.058 167.312 114.247 1.00 144.59 98 LYS H C 1
ATOM 14286 O O . LYS H 1 98 ? 168.167 167.179 115.096 1.00 144.59 98 LYS H O 1
ATOM 14292 N N . THR H 1 99 ? 169.047 166.629 113.096 1.00 140.56 99 THR H N 1
ATOM 14293 C CA . THR H 1 99 ? 167.959 165.686 112.848 1.00 140.56 99 THR H CA 1
ATOM 14294 C C . THR H 1 99 ? 168.168 164.383 113.612 1.00 140.56 99 THR H C 1
ATOM 14295 O O . THR H 1 99 ? 167.212 163.625 113.817 1.00 140.56 99 THR H O 1
ATOM 14299 N N . THR H 1 100 ? 169.397 164.125 114.067 1.00 136.74 100 THR H N 1
ATOM 14300 C CA . THR H 1 100 ? 169.635 163.007 114.971 1.00 136.74 100 THR H CA 1
ATOM 14301 C C . THR H 1 100 ? 168.977 163.257 116.317 1.00 136.74 100 THR H C 1
ATOM 14302 O O . THR H 1 100 ? 168.355 162.359 116.891 1.00 136.74 100 THR H O 1
ATOM 14306 N N . CYS H 1 101 ? 169.081 164.488 116.825 1.00 133.75 101 CYS H N 1
ATOM 14307 C CA . CYS H 1 101 ? 168.609 164.767 118.176 1.00 133.75 101 CYS H CA 1
ATOM 14308 C C . CYS H 1 101 ? 167.092 164.863 118.239 1.00 133.75 101 CYS H C 1
ATOM 14309 O O . CYS H 1 101 ? 166.486 164.435 119.226 1.00 133.75 101 CYS H O 1
ATOM 14312 N N . VAL H 1 102 ? 166.452 165.418 117.206 1.00 130.04 102 VAL H N 1
ATOM 14313 C CA . VAL H 1 102 ? 164.996 165.538 117.250 1.00 130.04 102 VAL H CA 1
ATOM 14314 C C . VAL H 1 102 ? 164.349 164.177 117.024 1.00 130.04 102 VAL H C 1
ATOM 14315 O O . VAL H 1 102 ? 163.305 163.859 117.608 1.00 130.04 102 VAL H O 1
ATOM 14319 N N . SER H 1 103 ? 164.999 163.322 116.234 1.00 127.40 103 SER H N 1
ATOM 14320 C CA . SER H 1 103 ? 164.547 161.942 116.131 1.00 127.40 103 SER H CA 1
ATOM 14321 C C . SER H 1 103 ? 164.765 161.187 117.433 1.00 127.40 103 SER H C 1
ATOM 14322 O O . SER H 1 103 ? 163.909 160.394 117.834 1.00 127.40 103 SER H O 1
ATOM 14325 N N . TRP H 1 104 ? 165.876 161.459 118.122 1.00 123.65 104 TRP H N 1
ATOM 14326 C CA . TRP H 1 104 ? 166.177 160.781 119.378 1.00 123.65 104 TRP H CA 1
ATOM 14327 C C . TRP H 1 104 ? 165.217 161.198 120.481 1.00 123.65 104 TRP H C 1
ATOM 14328 O O . TRP H 1 104 ? 164.859 160.390 121.345 1.00 123.65 104 TRP H O 1
ATOM 14339 N N . ILE H 1 105 ? 164.790 162.460 120.468 1.00 116.03 105 ILE H N 1
ATOM 14340 C CA . ILE H 1 105 ? 163.818 162.933 121.447 1.00 116.03 105 ILE H CA 1
ATOM 14341 C C . ILE H 1 105 ? 162.464 162.290 121.185 1.00 116.03 105 ILE H C 1
ATOM 14342 O O . ILE H 1 105 ? 161.712 161.978 122.117 1.00 116.03 105 ILE H O 1
ATOM 14347 N N . GLU H 1 106 ? 162.173 161.997 119.917 1.00 111.22 106 GLU H N 1
ATOM 14348 C CA . GLU H 1 106 ? 160.950 161.274 119.593 1.00 111.22 106 GLU H CA 1
ATOM 14349 C C . GLU H 1 106 ? 160.994 159.841 120.109 1.00 111.22 106 GLU H C 1
ATOM 14350 O O . GLU H 1 106 ? 159.948 159.252 120.397 1.00 111.22 106 GLU H O 1
ATOM 14352 N N . VAL H 1 107 ? 162.193 159.272 120.258 1.00 106.62 107 VAL H N 1
ATOM 14353 C CA . VAL H 1 107 ? 162.306 157.933 120.836 1.00 106.62 107 VAL H CA 1
ATOM 14354 C C . VAL H 1 107 ? 161.990 157.963 122.323 1.00 106.62 107 VAL H C 1
ATOM 14355 O O . VAL H 1 107 ? 161.215 157.139 122.824 1.00 106.62 107 VAL H O 1
ATOM 14359 N N . LEU H 1 108 ? 162.594 158.906 123.052 1.00 104.04 108 LEU H N 1
ATOM 14360 C CA . LEU H 1 108 ? 162.469 158.929 124.507 1.00 104.04 108 LEU H CA 1
ATOM 14361 C C . LEU H 1 108 ? 161.053 159.281 124.940 1.00 104.04 108 LEU H C 1
ATOM 14362 O O . LEU H 1 108 ? 160.535 158.730 125.916 1.00 104.04 108 LEU H O 1
ATOM 14367 N N . ILE H 1 109 ? 160.398 160.175 124.206 1.00 101.17 109 ILE H N 1
ATOM 14368 C CA . ILE H 1 109 ? 159.058 160.591 124.593 1.00 101.17 109 ILE H CA 1
ATOM 14369 C C . ILE H 1 109 ? 158.026 159.549 124.181 1.00 101.17 109 ILE H C 1
ATOM 14370 O O . ILE H 1 109 ? 157.024 159.352 124.877 1.00 101.17 109 ILE H O 1
ATOM 14375 N N . GLN H 1 110 ? 158.268 158.816 123.095 1.00 98.96 110 GLN H N 1
ATOM 14376 C CA . GLN H 1 110 ? 157.367 157.718 122.764 1.00 98.96 110 GLN H CA 1
ATOM 14377 C C . GLN H 1 110 ? 157.540 156.558 123.735 1.00 98.96 110 GLN H C 1
ATOM 14378 O O . GLN H 1 110 ? 156.572 155.865 124.065 1.00 98.96 110 GLN H O 1
ATOM 14384 N N . SER H 1 111 ? 158.755 156.355 124.238 1.00 96.42 111 SER H N 1
ATOM 14385 C CA . SER H 1 111 ? 158.997 155.214 125.110 1.00 96.42 111 SER H CA 1
ATOM 14386 C C . SER H 1 111 ? 158.665 155.496 126.566 1.00 96.42 111 SER H C 1
ATOM 14387 O O . SER H 1 111 ? 158.606 154.554 127.359 1.00 96.42 111 SER H O 1
ATOM 14390 N N . SER H 1 112 ? 158.461 156.758 126.944 1.00 90.64 112 SER H N 1
ATOM 14391 C CA . SER H 1 112 ? 158.191 157.071 128.343 1.00 90.64 112 SER H CA 1
ATOM 14392 C C . SER H 1 112 ? 156.710 157.095 128.678 1.00 90.64 112 SER H C 1
ATOM 14393 O O . SER H 1 112 ? 156.329 157.735 129.656 1.00 90.64 112 SER H O 1
ATOM 14396 N N . VAL H 1 113 ? 155.862 156.446 127.890 1.00 86.33 113 VAL H N 1
ATOM 14397 C CA . VAL H 1 113 ? 154.458 156.341 128.270 1.00 86.33 113 VAL H CA 1
ATOM 14398 C C . VAL H 1 113 ? 154.260 155.151 129.202 1.00 86.33 113 VAL H C 1
ATOM 14399 O O . VAL H 1 113 ? 153.390 155.155 130.077 1.00 86.33 113 VAL H O 1
ATOM 14403 N N . ALA H 1 114 ? 155.102 154.136 129.069 1.00 82.94 114 ALA H N 1
ATOM 14404 C CA . ALA H 1 114 ? 154.961 152.953 129.914 1.00 82.94 114 ALA H CA 1
ATOM 14405 C C . ALA H 1 114 ? 155.540 153.109 131.317 1.00 82.94 114 ALA H C 1
ATOM 14406 O O . ALA H 1 114 ? 154.894 152.630 132.263 1.00 82.94 114 ALA H O 1
ATOM 14408 N N . PRO H 1 115 ? 156.715 153.720 131.552 1.00 80.78 115 PRO H N 1
ATOM 14409 C CA . PRO H 1 115 ? 157.130 153.886 132.951 1.00 80.78 115 PRO H CA 1
ATOM 14410 C C . PRO H 1 115 ? 156.312 154.894 133.734 1.00 80.78 115 PRO H C 1
ATOM 14411 O O . PRO H 1 115 ? 156.083 154.680 134.927 1.00 80.78 115 PRO H O 1
ATOM 14415 N N . ILE H 1 116 ? 155.859 155.981 133.117 1.00 77.44 116 ILE H N 1
ATOM 14416 C CA . ILE H 1 116 ? 155.078 156.963 133.859 1.00 77.44 116 ILE H CA 1
ATOM 14417 C C . ILE H 1 116 ? 153.686 156.422 134.152 1.00 77.44 116 ILE H C 1
ATOM 14418 O O . ILE H 1 116 ? 153.075 156.763 135.168 1.00 77.44 116 ILE H O 1
ATOM 14423 N N . ALA H 1 117 ? 153.211 155.482 133.344 1.00 76.91 117 ALA H N 1
ATOM 14424 C CA . ALA H 1 117 ? 152.030 154.728 133.744 1.00 76.91 117 ALA H CA 1
ATOM 14425 C C . ALA H 1 117 ? 152.330 153.826 134.932 1.00 76.91 117 ALA H C 1
ATOM 14426 O O . ALA H 1 117 ? 151.455 153.577 135.766 1.00 76.91 117 ALA H O 1
ATOM 14428 N N . TRP H 1 118 ? 153.565 153.346 135.047 1.00 77.76 118 TRP H N 1
ATOM 14429 C CA . TRP H 1 118 ? 153.902 152.513 136.195 1.00 77.76 118 TRP H CA 1
ATOM 14430 C C . TRP H 1 118 ? 154.111 153.353 137.444 1.00 77.76 118 TRP H C 1
ATOM 14431 O O . TRP H 1 118 ? 153.653 152.987 138.528 1.00 77.76 118 TRP H O 1
ATOM 14442 N N . LEU H 1 119 ? 154.818 154.478 137.314 1.00 73.67 119 LEU H N 1
ATOM 14443 C CA . LEU H 1 119 ? 155.077 155.341 138.462 1.00 73.67 119 LEU H CA 1
ATOM 14444 C C . LEU H 1 119 ? 153.791 155.943 139.002 1.00 73.67 119 LEU H C 1
ATOM 14445 O O . LEU H 1 119 ? 153.682 156.224 140.198 1.00 73.67 119 LEU H O 1
ATOM 14450 N N . PHE H 1 120 ? 152.797 156.126 138.140 1.00 79.24 120 PHE H N 1
ATOM 14451 C CA . PHE H 1 120 ? 151.491 156.577 138.593 1.00 79.24 120 PHE H CA 1
ATOM 14452 C C . PHE H 1 120 ? 150.782 155.493 139.392 1.00 79.24 120 PHE H C 1
ATOM 14453 O O . PHE H 1 120 ? 150.083 155.784 140.365 1.00 79.24 120 PHE H O 1
ATOM 14461 N N . VAL H 1 121 ? 150.958 154.231 139.011 1.00 76.99 121 VAL H N 1
ATOM 14462 C CA . VAL H 1 121 ? 150.294 153.161 139.749 1.00 76.99 121 VAL H CA 1
ATOM 14463 C C . VAL H 1 121 ? 151.013 152.887 141.065 1.00 76.99 121 VAL H C 1
ATOM 14464 O O . VAL H 1 121 ? 150.377 152.623 142.089 1.00 76.99 121 VAL H O 1
ATOM 14468 N N . VAL H 1 122 ? 152.339 153.016 141.087 1.00 78.93 122 VAL H N 1
ATOM 14469 C CA . VAL H 1 122 ? 153.076 152.708 142.310 1.00 78.93 122 VAL H CA 1
ATOM 14470 C C . VAL H 1 122 ? 152.914 153.829 143.328 1.00 78.93 122 VAL H C 1
ATOM 14471 O O . VAL H 1 122 ? 153.177 153.650 144.521 1.00 78.93 122 VAL H O 1
ATOM 14475 N N . PHE H 1 123 ? 152.467 155.002 142.884 1.00 77.54 123 PHE H N 1
ATOM 14476 C CA . PHE H 1 123 ? 152.182 156.065 143.834 1.00 77.54 123 PHE H CA 1
ATOM 14477 C C . PHE H 1 123 ? 150.720 156.093 144.240 1.00 77.54 123 PHE H C 1
ATOM 14478 O O . PHE H 1 123 ? 150.390 156.641 145.293 1.00 77.54 123 PHE H O 1
ATOM 14486 N N . LEU H 1 124 ? 149.832 155.516 143.436 1.00 85.03 124 LEU H N 1
ATOM 14487 C CA . LEU H 1 124 ? 148.427 155.502 143.822 1.00 85.03 124 LEU H CA 1
ATOM 14488 C C . LEU H 1 124 ? 148.185 154.526 144.959 1.00 85.03 124 LEU H C 1
ATOM 14489 O O . LEU H 1 124 ? 147.693 154.913 146.021 1.00 85.03 124 LEU H O 1
ATOM 14494 N N . ASP H 1 125 ? 148.538 153.264 144.774 1.00 92.52 125 ASP H N 1
ATOM 14495 C CA . ASP H 1 125 ? 148.568 152.341 145.900 1.00 92.52 125 ASP H CA 1
ATOM 14496 C C . ASP H 1 125 ? 149.798 152.720 146.707 1.00 92.52 125 ASP H C 1
ATOM 14497 O O . ASP H 1 125 ? 150.880 152.173 146.501 1.00 92.52 125 ASP H O 1
ATOM 14502 N N . GLY H 1 126 ? 149.631 153.635 147.654 1.00 90.88 126 GLY H N 1
ATOM 14503 C CA . GLY H 1 126 ? 150.728 154.329 148.289 1.00 90.88 126 GLY H CA 1
ATOM 14504 C C . GLY H 1 126 ? 151.586 153.548 149.251 1.00 90.88 126 GLY H C 1
ATOM 14505 O O . GLY H 1 126 ? 152.409 154.161 149.935 1.00 90.88 126 GLY H O 1
ATOM 14506 N N . GLY H 1 127 ? 151.448 152.221 149.308 1.00 95.05 127 GLY H N 1
ATOM 14507 C CA . GLY H 1 127 ? 152.188 151.409 150.257 1.00 95.05 127 GLY H CA 1
ATOM 14508 C C . GLY H 1 127 ? 153.691 151.442 150.080 1.00 95.05 127 GLY H C 1
ATOM 14509 O O . GLY H 1 127 ? 154.426 151.204 151.042 1.00 95.05 127 GLY H O 1
ATOM 14510 N N . TYR H 1 128 ? 154.169 151.771 148.887 1.00 96.77 128 TYR H N 1
ATOM 14511 C CA . TYR H 1 128 ? 155.607 151.841 148.689 1.00 96.77 128 TYR H CA 1
ATOM 14512 C C . TYR H 1 128 ? 156.170 153.155 149.197 1.00 96.77 128 TYR H C 1
ATOM 14513 O O . TYR H 1 128 ? 157.293 153.191 149.703 1.00 96.77 128 TYR H O 1
ATOM 14522 N N . TYR H 1 129 ? 155.414 154.243 149.082 1.00 88.76 129 TYR H N 1
ATOM 14523 C CA . TYR H 1 129 ? 155.890 155.498 149.644 1.00 88.76 129 TYR H CA 1
ATOM 14524 C C . TYR H 1 129 ? 155.827 155.466 151.157 1.00 88.76 129 TYR H C 1
ATOM 14525 O O . TYR H 1 129 ? 156.674 156.062 151.832 1.00 88.76 129 TYR H O 1
ATOM 14534 N N . ARG H 1 130 ? 154.819 154.776 151.702 1.00 99.74 130 ARG H N 1
ATOM 14535 C CA . ARG H 1 130 ? 154.742 154.543 153.141 1.00 99.74 130 ARG H CA 1
ATOM 14536 C C . ARG H 1 130 ? 155.962 153.778 153.620 1.00 99.74 130 ARG H C 1
ATOM 14537 O O . ARG H 1 130 ? 156.579 154.127 154.630 1.00 99.74 130 ARG H O 1
ATOM 14545 N N . CYS H 1 131 ? 156.360 152.763 152.857 1.00 101.92 131 CYS H N 1
ATOM 14546 C CA . CYS H 1 131 ? 157.462 151.911 153.269 1.00 101.92 131 CYS H CA 1
ATOM 14547 C C . CYS H 1 131 ? 158.786 152.626 153.060 1.00 101.92 131 CYS H C 1
ATOM 14548 O O . CYS H 1 131 ? 159.790 152.296 153.694 1.00 101.92 131 CYS H O 1
ATOM 14551 N N . TYR H 1 132 ? 158.803 153.615 152.166 1.00 97.57 132 TYR H N 1
ATOM 14552 C CA . TYR H 1 132 ? 160.011 154.402 151.966 1.00 97.57 132 TYR H CA 1
ATOM 14553 C C . TYR H 1 132 ? 160.251 155.333 153.136 1.00 97.57 132 TYR H C 1
ATOM 14554 O O . TYR H 1 132 ? 161.392 155.546 153.550 1.00 97.57 132 TYR H O 1
ATOM 14563 N N . ARG H 1 133 ? 159.192 155.918 153.670 1.00 104.85 133 ARG H N 1
ATOM 14564 C CA . ARG H 1 133 ? 159.375 156.962 154.662 1.00 104.85 133 ARG H CA 1
ATOM 14565 C C . ARG H 1 133 ? 158.874 156.584 156.042 1.00 104.85 133 ARG H C 1
ATOM 14566 O O . ARG H 1 133 ? 158.692 157.474 156.873 1.00 104.85 133 ARG H O 1
ATOM 14574 N N . SER H 1 134 ? 158.667 155.299 156.323 1.00 106.35 134 SER H N 1
ATOM 14575 C CA . SER H 1 134 ? 158.206 154.916 157.651 1.00 106.35 134 SER H CA 1
ATOM 14576 C C . SER H 1 134 ? 159.301 155.051 158.691 1.00 106.35 134 SER H C 1
ATOM 14577 O O . SER H 1 134 ? 159.008 155.100 159.887 1.00 106.35 134 SER H O 1
ATOM 14580 N N . HIS H 1 135 ? 160.560 155.114 158.271 1.00 110.24 135 HIS H N 1
ATOM 14581 C CA . HIS H 1 135 ? 161.630 155.160 159.252 1.00 110.24 135 HIS H CA 1
ATOM 14582 C C . HIS H 1 135 ? 161.836 156.543 159.843 1.00 110.24 135 HIS H C 1
ATOM 14583 O O . HIS H 1 135 ? 162.568 156.668 160.824 1.00 110.24 135 HIS H O 1
ATOM 14590 N N . GLU H 1 136 ? 161.229 157.581 159.279 1.00 112.51 136 GLU H N 1
ATOM 14591 C CA . GLU H 1 136 ? 161.300 158.894 159.902 1.00 112.51 136 GLU H CA 1
ATOM 14592 C C . GLU H 1 136 ? 160.324 159.045 161.053 1.00 112.51 136 GLU H C 1
ATOM 14593 O O . GLU H 1 136 ? 160.415 160.024 161.796 1.00 112.51 136 GLU H O 1
ATOM 14599 N N . PHE H 1 137 ? 159.402 158.109 161.217 1.00 115.00 137 PHE H N 1
ATOM 14600 C CA . PHE H 1 137 ? 158.325 158.238 162.180 1.00 115.00 137 PHE H CA 1
ATOM 14601 C C . PHE H 1 137 ? 158.336 157.180 163.267 1.00 115.00 137 PHE H C 1
ATOM 14602 O O . PHE H 1 137 ? 157.845 157.448 164.361 1.00 115.00 137 PHE H O 1
ATOM 14610 N N . CYS H 1 138 ? 158.863 155.988 162.999 1.00 126.14 138 CYS H N 1
ATOM 14611 C CA . CYS H 1 138 ? 158.916 154.931 164.007 1.00 126.14 138 CYS H CA 1
ATOM 14612 C C . CYS H 1 138 ? 160.303 154.918 164.647 1.00 126.14 138 CYS H C 1
ATOM 14613 O O . CYS H 1 138 ? 161.161 154.079 164.370 1.00 126.14 138 CYS H O 1
ATOM 14616 N N . LEU H 1 139 ? 160.495 155.882 165.532 1.00 136.34 139 LEU H N 1
ATOM 14617 C CA . LEU H 1 139 ? 161.756 156.134 166.204 1.00 136.34 139 LEU H CA 1
ATOM 14618 C C . LEU H 1 139 ? 161.644 155.655 167.645 1.00 136.34 139 LEU H C 1
ATOM 14619 O O . LEU H 1 139 ? 160.557 155.704 168.225 1.00 136.34 139 LEU H O 1
ATOM 14624 N N . ILE H 1 140 ? 162.751 155.180 168.225 1.00 142.68 140 ILE H N 1
ATOM 14625 C CA . ILE H 1 140 ? 162.682 154.776 169.627 1.00 142.68 140 ILE H CA 1
ATOM 14626 C C . ILE H 1 140 ? 162.942 156.014 170.469 1.00 142.68 140 ILE H C 1
ATOM 14627 O O . ILE H 1 140 ? 164.069 156.281 170.904 1.00 142.68 140 ILE H O 1
ATOM 14632 N N . SER H 1 141 ? 161.907 156.828 170.619 1.00 148.86 141 SER H N 1
ATOM 14633 C CA . SER H 1 141 ? 161.774 157.739 171.737 1.00 148.86 141 SER H CA 1
ATOM 14634 C C . SER H 1 141 ? 160.329 157.639 172.192 1.00 148.86 141 SER H C 1
ATOM 14635 O O . SER H 1 141 ? 160.009 157.845 173.366 1.00 148.86 141 SER H O 1
ATOM 14638 N N . ASP H 1 142 ? 159.458 157.300 171.241 1.00 153.95 142 ASP H N 1
ATOM 14639 C CA . ASP H 1 142 ? 158.021 157.352 171.434 1.00 153.95 142 ASP H CA 1
ATOM 14640 C C . ASP H 1 142 ? 157.245 156.264 170.706 1.00 153.95 142 ASP H C 1
ATOM 14641 O O . ASP H 1 142 ? 156.015 156.358 170.636 1.00 153.95 142 ASP H O 1
ATOM 14646 N N . ALA H 1 143 ? 157.919 155.273 170.125 1.00 154.31 143 ALA H N 1
ATOM 14647 C CA . ALA H 1 143 ? 157.228 154.225 169.386 1.00 154.31 143 ALA H CA 1
ATOM 14648 C C . ALA H 1 143 ? 156.404 153.358 170.328 1.00 154.31 143 ALA H C 1
ATOM 14649 O O . ALA H 1 143 ? 156.701 153.257 171.520 1.00 154.31 143 ALA H O 1
ATOM 14651 N N . ILE H 1 144 ? 155.352 152.740 169.788 1.00 155.81 144 ILE H N 1
ATOM 14652 C CA . ILE H 1 144 ? 154.424 151.995 170.626 1.00 155.81 144 ILE H CA 1
ATOM 14653 C C . ILE H 1 144 ? 155.010 150.660 171.067 1.00 155.81 144 ILE H C 1
ATOM 14654 O O . ILE H 1 144 ? 154.818 150.247 172.219 1.00 155.81 144 ILE H O 1
ATOM 14659 N N . LEU H 1 145 ? 155.776 149.998 170.208 1.00 154.48 145 LEU H N 1
ATOM 14660 C CA . LEU H 1 145 ? 156.157 148.617 170.460 1.00 154.48 145 LEU H CA 1
ATOM 14661 C C . LEU H 1 145 ? 157.607 148.452 170.890 1.00 154.48 145 LEU H C 1
ATOM 14662 O O . LEU H 1 145 ? 158.144 147.349 170.772 1.00 154.48 145 LEU H O 1
ATOM 14667 N N . CYS H 1 146 ? 158.256 149.506 171.378 1.00 158.55 146 CYS H N 1
ATOM 14668 C CA . CYS H 1 146 ? 159.632 149.417 171.865 1.00 158.55 146 CYS H CA 1
ATOM 14669 C C . CYS H 1 146 ? 159.696 149.399 173.388 1.00 158.55 146 CYS H C 1
ATOM 14670 O O . CYS H 1 146 ? 160.694 149.815 173.985 1.00 158.55 146 CYS H O 1
ATOM 14673 N N . LYS H 1 147 ? 158.642 148.912 174.037 1.00 159.29 147 LYS H N 1
ATOM 14674 C CA . LYS H 1 147 ? 158.538 148.870 175.491 1.00 159.29 147 LYS H CA 1
ATOM 14675 C C . LYS H 1 147 ? 158.677 147.471 176.062 1.00 159.29 147 LYS H C 1
ATOM 14676 O O . LYS H 1 147 ? 159.534 147.240 176.918 1.00 159.29 147 LYS H O 1
ATOM 14682 N N . ASN H 1 148 ? 157.859 146.526 175.603 1.00 164.11 148 ASN H N 1
ATOM 14683 C CA . ASN H 1 148 ? 157.996 145.122 175.952 1.00 164.11 148 ASN H CA 1
ATOM 14684 C C . ASN H 1 148 ? 158.813 144.345 174.934 1.00 164.11 148 ASN H C 1
ATOM 14685 O O . ASN H 1 148 ? 159.499 143.391 175.303 1.00 164.11 148 ASN H O 1
ATOM 14690 N N . SER H 1 149 ? 158.793 144.764 173.666 1.00 164.84 149 SER H N 1
ATOM 14691 C CA . SER H 1 149 ? 159.504 144.042 172.620 1.00 164.84 149 SER H CA 1
ATOM 14692 C C . SER H 1 149 ? 160.942 144.516 172.454 1.00 164.84 149 SER H C 1
ATOM 14693 O O . SER H 1 149 ? 161.506 144.374 171.364 1.00 164.84 149 SER H O 1
ATOM 14696 N N . THR H 1 150 ? 161.551 145.060 173.509 1.00 167.30 150 THR H N 1
ATOM 14697 C CA . THR H 1 150 ? 162.951 145.465 173.467 1.00 167.30 150 THR H CA 1
ATOM 14698 C C . THR H 1 150 ? 163.857 144.240 173.502 1.00 167.30 150 THR H C 1
ATOM 14699 O O . THR H 1 150 ? 165.041 144.326 173.164 1.00 167.30 150 THR H O 1
ATOM 14703 N N . ILE H 1 151 ? 163.305 143.093 173.902 1.00 164.87 151 ILE H N 1
ATOM 14704 C CA . ILE H 1 151 ? 163.999 141.826 173.709 1.00 164.87 151 ILE H CA 1
ATOM 14705 C C . ILE H 1 151 ? 164.067 141.490 172.222 1.00 164.87 151 ILE H C 1
ATOM 14706 O O . ILE H 1 151 ? 165.061 140.938 171.740 1.00 164.87 151 ILE H O 1
ATOM 14711 N N . LEU H 1 152 ? 163.038 141.876 171.458 1.00 163.30 152 LEU H N 1
ATOM 14712 C CA . LEU H 1 152 ? 163.025 141.575 170.029 1.00 163.30 152 LEU H CA 1
ATOM 14713 C C . LEU H 1 152 ? 163.957 142.498 169.253 1.00 163.30 152 LEU H C 1
ATOM 14714 O O . LEU H 1 152 ? 164.389 142.160 168.146 1.00 163.30 152 LEU H O 1
ATOM 14719 N N . ASN H 1 153 ? 164.262 143.677 169.796 1.00 159.14 153 ASN H N 1
ATOM 14720 C CA . ASN H 1 153 ? 165.355 144.462 169.232 1.00 159.14 153 ASN H CA 1
ATOM 14721 C C . ASN H 1 153 ? 166.699 143.907 169.678 1.00 159.14 153 ASN H C 1
ATOM 14722 O O . ASN H 1 153 ? 167.622 143.764 168.872 1.00 159.14 153 ASN H O 1
ATOM 14727 N N . SER H 1 154 ? 166.822 143.577 170.966 1.00 164.39 154 SER H N 1
ATOM 14728 C CA . SER H 1 154 ? 168.067 143.062 171.522 1.00 164.39 154 SER H CA 1
ATOM 14729 C C . SER H 1 154 ? 168.155 141.543 171.476 1.00 164.39 154 SER H C 1
ATOM 14730 O O . SER H 1 154 ? 168.765 140.954 172.376 1.00 164.39 154 SER H O 1
ATOM 14733 N N . TYR H 1 155 ? 167.523 140.911 170.481 1.00 162.31 155 TYR H N 1
ATOM 14734 C CA . TYR H 1 155 ? 167.601 139.463 170.310 1.00 162.31 155 TYR H CA 1
ATOM 14735 C C . TYR H 1 155 ? 169.036 139.014 170.077 1.00 162.31 155 TYR H C 1
ATOM 14736 O O . TYR H 1 155 ? 169.551 138.150 170.795 1.00 162.31 155 TYR H O 1
ATOM 14745 N N . ALA H 1 156 ? 169.699 139.601 169.090 1.00 158.57 156 ALA H N 1
ATOM 14746 C CA . ALA H 1 156 ? 171.075 139.249 168.798 1.00 158.57 156 ALA H CA 1
ATOM 14747 C C . ALA H 1 156 ? 171.866 140.529 168.611 1.00 158.57 156 ALA H C 1
ATOM 14748 O O . ALA H 1 156 ? 171.325 141.632 168.707 1.00 158.57 156 ALA H O 1
ATOM 14750 N N . SER H 1 157 ? 173.165 140.369 168.362 1.00 156.33 157 SER H N 1
ATOM 14751 C CA . SER H 1 157 ? 173.972 141.516 167.974 1.00 156.33 157 SER H CA 1
ATOM 14752 C C . SER H 1 157 ? 173.567 142.030 166.600 1.00 156.33 157 SER H C 1
ATOM 14753 O O . SER H 1 157 ? 173.620 143.240 166.349 1.00 156.33 157 SER H O 1
ATOM 14756 N N . THR H 1 158 ? 173.136 141.129 165.715 1.00 154.67 158 THR H N 1
ATOM 14757 C CA . THR H 1 158 ? 172.650 141.534 164.402 1.00 154.67 158 THR H CA 1
ATOM 14758 C C . THR H 1 158 ? 171.309 142.242 164.489 1.00 154.67 158 THR H C 1
ATOM 14759 O O . THR H 1 158 ? 171.130 143.298 163.874 1.00 154.67 158 THR H O 1
ATOM 14763 N N . SER H 1 159 ? 170.376 141.699 165.274 1.00 153.85 159 SER H N 1
ATOM 14764 C CA . SER H 1 159 ? 168.999 142.178 165.271 1.00 153.85 159 SER H CA 1
ATOM 14765 C C . SER H 1 159 ? 168.829 143.526 165.960 1.00 153.85 159 SER H C 1
ATOM 14766 O O . SER H 1 159 ? 167.724 144.077 165.961 1.00 153.85 159 SER H O 1
ATOM 14769 N N . SER H 1 160 ? 169.882 144.067 166.564 1.00 149.55 160 SER H N 1
ATOM 14770 C CA . SER H 1 160 ? 169.850 145.463 166.972 1.00 149.55 160 SER H CA 1
ATOM 14771 C C . SER H 1 160 ? 170.736 146.315 166.076 1.00 149.55 160 SER H C 1
ATOM 14772 O O . SER H 1 160 ? 170.280 147.312 165.513 1.00 149.55 160 SER H O 1
ATOM 14775 N N . PHE H 1 161 ? 171.993 145.919 165.909 1.00 145.54 161 PHE H N 1
ATOM 14776 C CA . PHE H 1 161 ? 172.967 146.773 165.250 1.00 145.54 161 PHE H CA 1
ATOM 14777 C C . PHE H 1 161 ? 172.849 146.779 163.733 1.00 145.54 161 PHE H C 1
ATOM 14778 O O . PHE H 1 161 ? 172.834 147.851 163.123 1.00 145.54 161 PHE H O 1
ATOM 14786 N N . ASN H 1 162 ? 172.772 145.610 163.102 1.00 142.12 162 ASN H N 1
ATOM 14787 C CA . ASN H 1 162 ? 172.656 145.583 161.649 1.00 142.12 162 ASN H CA 1
ATOM 14788 C C . ASN H 1 162 ? 171.214 145.791 161.214 1.00 142.12 162 ASN H C 1
ATOM 14789 O O . ASN H 1 162 ? 170.954 146.327 160.131 1.00 142.12 162 ASN H O 1
ATOM 14794 N N . LYS H 1 163 ? 170.260 145.367 162.042 1.00 134.26 163 LYS H N 1
ATOM 14795 C CA . LYS H 1 163 ? 168.861 145.507 161.668 1.00 134.26 163 LYS H CA 1
ATOM 14796 C C . LYS H 1 163 ? 168.415 146.954 161.762 1.00 134.26 163 LYS H C 1
ATOM 14797 O O . LYS H 1 163 ? 167.502 147.373 161.046 1.00 134.26 163 LYS H O 1
ATOM 14803 N N . ILE H 1 164 ? 169.023 147.737 162.654 1.00 136.37 164 ILE H N 1
ATOM 14804 C CA . ILE H 1 164 ? 168.595 149.125 162.770 1.00 136.37 164 ILE H CA 1
ATOM 14805 C C . ILE H 1 164 ? 169.708 150.125 162.499 1.00 136.37 164 ILE H C 1
ATOM 14806 O O . ILE H 1 164 ? 169.697 150.797 161.466 1.00 136.37 164 ILE H O 1
ATOM 14811 N N . SER H 1 165 ? 170.684 150.228 163.397 1.00 146.42 165 SER H N 1
ATOM 14812 C CA . SER H 1 165 ? 171.667 151.308 163.368 1.00 146.42 165 SER H CA 1
ATOM 14813 C C . SER H 1 165 ? 172.762 150.984 164.371 1.00 146.42 165 SER H C 1
ATOM 14814 O O . SER H 1 165 ? 172.696 149.987 165.093 1.00 146.42 165 SER H O 1
ATOM 14817 N N . ASP H 1 166 ? 173.749 151.877 164.452 1.00 153.29 166 ASP H N 1
ATOM 14818 C CA . ASP H 1 166 ? 174.863 151.751 165.384 1.00 153.29 166 ASP H CA 1
ATOM 14819 C C . ASP H 1 166 ? 174.407 151.817 166.837 1.00 153.29 166 ASP H C 1
ATOM 14820 O O . ASP H 1 166 ? 175.095 151.319 167.732 1.00 153.29 166 ASP H O 1
ATOM 14825 N N . ASN H 1 167 ? 173.241 152.415 167.081 1.00 150.33 167 ASN H N 1
ATOM 14826 C CA . ASN H 1 167 ? 172.731 152.531 168.438 1.00 150.33 167 ASN H CA 1
ATOM 14827 C C . ASN H 1 167 ? 171.331 151.953 168.588 1.00 150.33 167 ASN H C 1
ATOM 14828 O O . ASN H 1 167 ? 170.784 151.985 169.696 1.00 150.33 167 ASN H O 1
ATOM 14833 N N . GLY H 1 168 ? 170.736 151.424 167.527 1.00 143.94 168 GLY H N 1
ATOM 14834 C CA . GLY H 1 168 ? 169.339 151.049 167.620 1.00 143.94 168 GLY H CA 1
ATOM 14835 C C . GLY H 1 168 ? 168.433 152.256 167.711 1.00 143.94 168 GLY H C 1
ATOM 14836 O O . GLY H 1 168 ? 167.757 152.446 168.729 1.00 143.94 168 GLY H O 1
ATOM 14837 N N . LYS H 1 169 ? 168.420 153.090 166.673 1.00 137.24 169 LYS H N 1
ATOM 14838 C CA . LYS H 1 169 ? 167.682 154.345 166.715 1.00 137.24 169 LYS H CA 1
ATOM 14839 C C . LYS H 1 169 ? 166.187 154.110 166.548 1.00 137.24 169 LYS H C 1
ATOM 14840 O O . LYS H 1 169 ? 165.372 154.636 167.311 1.00 137.24 169 LYS H O 1
ATOM 14846 N N . TYR H 1 170 ? 165.814 153.308 165.562 1.00 131.98 170 TYR H N 1
ATOM 14847 C CA . TYR H 1 170 ? 164.432 153.097 165.169 1.00 131.98 170 TYR H CA 1
ATOM 14848 C C . TYR H 1 170 ? 163.929 151.743 165.652 1.00 131.98 170 TYR H C 1
ATOM 14849 O O . TYR H 1 170 ? 164.694 150.804 165.856 1.00 131.98 170 TYR H O 1
ATOM 14858 N N . CYS H 1 171 ? 162.618 151.660 165.854 1.00 133.45 171 CYS H N 1
ATOM 14859 C CA . CYS H 1 171 ? 161.996 150.442 166.356 1.00 133.45 171 CYS H CA 1
ATOM 14860 C C . CYS H 1 171 ? 161.676 149.543 165.179 1.00 133.45 171 CYS H C 1
ATOM 14861 O O . CYS H 1 171 ? 160.926 149.954 164.283 1.00 133.45 171 CYS H O 1
ATOM 14864 N N . PRO H 1 172 ? 162.212 148.321 165.120 1.00 127.88 172 PRO H N 1
ATOM 14865 C CA . PRO H 1 172 ? 162.101 147.498 163.909 1.00 127.88 172 PRO H CA 1
ATOM 14866 C C . PRO H 1 172 ? 160.677 147.055 163.585 1.00 127.88 172 PRO H C 1
ATOM 14867 O O . PRO H 1 172 ? 160.281 147.189 162.419 1.00 127.88 172 PRO H O 1
ATOM 14871 N N . PRO H 1 173 ? 159.851 146.546 164.522 1.00 128.35 173 PRO H N 1
ATOM 14872 C CA . PRO H 1 173 ? 158.496 146.187 164.073 1.00 128.35 173 PRO H CA 1
ATOM 14873 C C . PRO H 1 173 ? 157.591 147.380 163.850 1.00 128.35 173 PRO H C 1
ATOM 14874 O O . PRO H 1 173 ? 156.501 147.219 163.289 1.00 128.35 173 PRO H O 1
ATOM 14878 N N . CYS H 1 174 ? 158.002 148.576 164.269 1.00 130.74 174 CYS H N 1
ATOM 14879 C CA . CYS H 1 174 ? 157.240 149.764 163.904 1.00 130.74 174 CYS H CA 1
ATOM 14880 C C . CYS H 1 174 ? 157.460 150.122 162.442 1.00 130.74 174 CYS H C 1
ATOM 14881 O O . CYS H 1 174 ? 156.530 150.569 161.766 1.00 130.74 174 CYS H O 1
ATOM 14884 N N . ILE H 1 175 ? 158.684 149.937 161.940 1.00 122.94 175 ILE H N 1
ATOM 14885 C CA . ILE H 1 175 ? 158.959 150.105 160.514 1.00 122.94 175 ILE H CA 1
ATOM 14886 C C . ILE H 1 175 ? 158.177 149.071 159.720 1.00 122.94 175 ILE H C 1
ATOM 14887 O O . ILE H 1 175 ? 157.651 149.346 158.634 1.00 122.94 175 ILE H O 1
ATOM 14892 N N . CYS H 1 176 ? 158.006 147.897 160.311 1.00 127.79 176 CYS H N 1
ATOM 14893 C CA . CYS H 1 176 ? 157.312 146.779 159.697 1.00 127.79 176 CYS H CA 1
ATOM 14894 C C . CYS H 1 176 ? 155.819 147.043 159.609 1.00 127.79 176 CYS H C 1
ATOM 14895 O O . CYS H 1 176 ? 155.234 146.944 158.528 1.00 127.79 176 CYS H O 1
ATOM 14898 N N . VAL H 1 177 ? 155.201 147.386 160.738 1.00 128.08 177 VAL H N 1
ATOM 14899 C CA . VAL H 1 177 ? 153.788 147.745 160.843 1.00 128.08 177 VAL H CA 1
ATOM 14900 C C . VAL H 1 177 ? 153.726 149.098 161.539 1.00 128.08 177 VAL H C 1
ATOM 14901 O O . VAL H 1 177 ? 154.130 149.215 162.704 1.00 128.08 177 VAL H O 1
ATOM 14905 N N . PRO H 1 178 ? 153.234 150.135 160.880 1.00 128.83 178 PRO H N 1
ATOM 14906 C CA . PRO H 1 178 ? 153.435 151.495 161.374 1.00 128.83 178 PRO H CA 1
ATOM 14907 C C . PRO H 1 178 ? 152.279 151.995 162.227 1.00 128.83 178 PRO H C 1
ATOM 14908 O O . PRO H 1 178 ? 151.245 151.345 162.383 1.00 128.83 178 PRO H O 1
ATOM 14912 N N . ASN H 1 179 ? 152.510 153.175 162.800 1.00 127.50 179 ASN H N 1
ATOM 14913 C CA . ASN H 1 179 ? 151.527 153.986 163.495 1.00 127.50 179 ASN H CA 1
ATOM 14914 C C . ASN H 1 179 ? 150.329 154.243 162.588 1.00 127.50 179 ASN H C 1
ATOM 14915 O O . ASN H 1 179 ? 150.482 154.905 161.553 1.00 127.50 179 ASN H O 1
ATOM 14920 N N . PRO H 1 180 ? 149.142 153.745 162.930 1.00 122.19 180 PRO H N 1
ATOM 14921 C CA . PRO H 1 180 ? 148.032 153.745 161.961 1.00 122.19 180 PRO H CA 1
ATOM 14922 C C . PRO H 1 180 ? 147.487 155.122 161.624 1.00 122.19 180 PRO H C 1
ATOM 14923 O O . PRO H 1 180 ? 146.907 155.297 160.544 1.00 122.19 180 PRO H O 1
ATOM 14927 N N . THR H 1 181 ? 147.683 156.115 162.487 1.00 120.71 181 THR H N 1
ATOM 14928 C CA . THR H 1 181 ? 147.389 157.478 162.065 1.00 120.71 181 THR H CA 1
ATOM 14929 C C . THR H 1 181 ? 148.459 158.026 161.127 1.00 120.71 181 THR H C 1
ATOM 14930 O O . THR H 1 181 ? 148.133 158.754 160.184 1.00 120.71 181 THR H O 1
ATOM 14934 N N . ASP H 1 182 ? 149.722 157.665 161.333 1.00 113.53 182 ASP H N 1
ATOM 14935 C CA . ASP H 1 182 ? 150.771 158.084 160.420 1.00 113.53 182 ASP H CA 1
ATOM 14936 C C . ASP H 1 182 ? 150.874 157.174 159.212 1.00 113.53 182 ASP H C 1
ATOM 14937 O O . ASP H 1 182 ? 151.456 157.566 158.197 1.00 113.53 182 ASP H O 1
ATOM 14942 N N . ALA H 1 183 ? 150.323 155.965 159.298 1.00 108.85 183 ALA H N 1
ATOM 14943 C CA . ALA H 1 183 ? 150.227 155.120 158.118 1.00 108.85 183 ALA H CA 1
ATOM 14944 C C . ALA H 1 183 ? 149.266 155.720 157.111 1.00 108.85 183 ALA H C 1
ATOM 14945 O O . ALA H 1 183 ? 149.506 155.671 155.903 1.00 108.85 183 ALA H O 1
ATOM 14947 N N . SER H 1 184 ? 148.177 156.317 157.589 1.00 105.43 184 SER H N 1
ATOM 14948 C CA . SER H 1 184 ? 147.257 156.935 156.647 1.00 105.43 184 SER H CA 1
ATOM 14949 C C . SER H 1 184 ? 147.739 158.307 156.201 1.00 105.43 184 SER H C 1
ATOM 14950 O O . SER H 1 184 ? 147.347 158.774 155.129 1.00 105.43 184 SER H O 1
ATOM 14953 N N . TYR H 1 185 ? 148.588 158.962 156.989 1.00 95.94 185 TYR H N 1
ATOM 14954 C CA . TYR H 1 185 ? 149.115 160.255 156.569 1.00 95.94 185 TYR H CA 1
ATOM 14955 C C . TYR H 1 185 ? 150.114 160.102 155.436 1.00 95.94 185 TYR H C 1
ATOM 14956 O O . TYR H 1 185 ? 150.138 160.909 154.504 1.00 95.94 185 TYR H O 1
ATOM 14965 N N . LEU H 1 186 ? 150.973 159.087 155.509 1.00 94.67 186 LEU H N 1
ATOM 14966 C CA . LEU H 1 186 ? 151.975 158.913 154.464 1.00 94.67 186 LEU H CA 1
ATOM 14967 C C . LEU H 1 186 ? 151.358 158.320 153.214 1.00 94.67 186 LEU H C 1
ATOM 14968 O O . LEU H 1 186 ? 151.773 158.649 152.101 1.00 94.67 186 LEU H O 1
ATOM 14973 N N . GLU H 1 187 ? 150.357 157.460 153.379 1.00 94.62 187 GLU H N 1
ATOM 14974 C CA . GLU H 1 187 ? 149.678 156.877 152.231 1.00 94.62 187 GLU H CA 1
ATOM 14975 C C . GLU H 1 187 ? 148.909 157.934 151.451 1.00 94.62 187 GLU H C 1
ATOM 14976 O O . GLU H 1 187 ? 148.843 157.888 150.221 1.00 94.62 187 GLU H O 1
ATOM 14982 N N . ALA H 1 188 ? 148.366 158.930 152.140 1.00 91.11 188 ALA H N 1
ATOM 14983 C CA . ALA H 1 188 ? 147.594 159.942 151.431 1.00 91.11 188 ALA H CA 1
ATOM 14984 C C . ALA H 1 188 ? 148.484 161.023 150.843 1.00 91.11 188 ALA H C 1
ATOM 14985 O O . ALA H 1 188 ? 148.113 161.671 149.861 1.00 91.11 188 ALA H O 1
ATOM 14987 N N . GLU H 1 189 ? 149.662 161.239 151.423 1.00 85.71 189 GLU H N 1
ATOM 14988 C CA . GLU H 1 189 ? 150.608 162.156 150.803 1.00 85.71 189 GLU H CA 1
ATOM 14989 C C . GLU H 1 189 ? 151.193 161.553 149.540 1.00 85.71 189 GLU H C 1
ATOM 14990 O O . GLU H 1 189 ? 151.635 162.272 148.638 1.00 85.71 189 GLU H O 1
ATOM 14996 N N . SER H 1 190 ? 151.199 160.225 149.458 1.00 82.46 190 SER H N 1
ATOM 14997 C CA . SER H 1 190 ? 151.603 159.557 148.231 1.00 82.46 190 SER H CA 1
ATOM 14998 C C . SER H 1 190 ? 150.606 159.807 147.114 1.00 82.46 190 SER H C 1
ATOM 14999 O O . SER H 1 190 ? 150.996 160.054 145.971 1.00 82.46 190 SER H O 1
ATOM 15002 N N . GLN H 1 191 ? 149.310 159.754 147.423 1.00 83.71 191 GLN H N 1
ATOM 15003 C CA . GLN H 1 191 ? 148.311 159.865 146.366 1.00 83.71 191 GLN H CA 1
ATOM 15004 C C . GLN H 1 191 ? 148.203 161.279 145.822 1.00 83.71 191 GLN H C 1
ATOM 15005 O O . GLN H 1 191 ? 147.780 161.465 144.678 1.00 83.71 191 GLN H O 1
ATOM 15011 N N . ILE H 1 192 ? 148.594 162.284 146.602 1.00 79.59 192 ILE H N 1
ATOM 15012 C CA . ILE H 1 192 ? 148.733 163.625 146.042 1.00 79.59 192 ILE H CA 1
ATOM 15013 C C . ILE H 1 192 ? 149.882 163.662 145.045 1.00 79.59 192 ILE H C 1
ATOM 15014 O O . ILE H 1 192 ? 149.785 164.292 143.985 1.00 79.59 192 ILE H O 1
ATOM 15019 N N . TYR H 1 193 ? 150.967 162.942 145.336 1.00 80.43 193 TYR H N 1
ATOM 15020 C CA . TYR H 1 193 ? 152.117 162.953 144.436 1.00 80.43 193 TYR H CA 1
ATOM 15021 C C . TYR H 1 193 ? 151.823 162.214 143.143 1.00 80.43 193 TYR H C 1
ATOM 15022 O O . TYR H 1 193 ? 152.432 162.499 142.110 1.00 80.43 193 TYR H O 1
ATOM 15031 N N . ALA H 1 194 ? 150.882 161.272 143.175 1.00 78.10 194 ALA H N 1
ATOM 15032 C CA . ALA H 1 194 ? 150.510 160.558 141.961 1.00 78.10 194 ALA H CA 1
ATOM 15033 C C . ALA H 1 194 ? 149.815 161.478 140.976 1.00 78.10 194 ALA H C 1
ATOM 15034 O O . ALA H 1 194 ? 150.147 161.493 139.789 1.00 78.10 194 ALA H O 1
ATOM 15036 N N . TRP H 1 195 ? 148.852 162.265 141.452 1.00 76.76 195 TRP H N 1
ATOM 15037 C CA . TRP H 1 195 ? 148.135 163.142 140.535 1.00 76.76 195 TRP H CA 1
ATOM 15038 C C . TRP H 1 195 ? 148.985 164.329 140.129 1.00 76.76 195 TRP H C 1
ATOM 15039 O O . TRP H 1 195 ? 148.781 164.900 139.055 1.00 76.76 195 TRP H O 1
ATOM 15050 N N . GLY H 1 196 ? 149.954 164.704 140.956 1.00 80.60 196 GLY H N 1
ATOM 15051 C CA . GLY H 1 196 ? 150.900 165.721 140.537 1.00 80.60 196 GLY H CA 1
ATOM 15052 C C . GLY H 1 196 ? 151.802 165.227 139.426 1.00 80.60 196 GLY H C 1
ATOM 15053 O O . GLY H 1 196 ? 152.225 165.994 138.561 1.00 80.60 196 GLY H O 1
ATOM 15054 N N . LEU H 1 197 ? 152.076 163.925 139.416 1.00 82.28 197 LEU H N 1
ATOM 15055 C CA . LEU H 1 197 ? 152.949 163.352 138.400 1.00 82.28 197 LEU H CA 1
ATOM 15056 C C . LEU H 1 197 ? 152.224 163.208 137.070 1.00 82.28 197 LEU H C 1
ATOM 15057 O O . LEU H 1 197 ? 152.760 163.557 136.014 1.00 82.28 197 LEU H O 1
ATOM 15062 N N . LEU H 1 198 ? 150.997 162.690 137.105 1.00 79.43 198 LEU H N 1
ATOM 15063 C CA . LEU H 1 198 ? 150.252 162.459 135.874 1.00 79.43 198 LEU H CA 1
ATOM 15064 C C . LEU H 1 198 ? 149.829 163.768 135.229 1.00 79.43 198 LEU H C 1
ATOM 15065 O O . LEU H 1 198 ? 149.729 163.863 134.004 1.00 79.43 198 LEU H O 1
ATOM 15070 N N . LEU H 1 199 ? 149.604 164.803 136.034 1.00 86.64 199 LEU H N 1
ATOM 15071 C CA . LEU H 1 199 ? 149.248 166.089 135.451 1.00 86.64 199 LEU H CA 1
ATOM 15072 C C . LEU H 1 199 ? 150.462 166.798 134.882 1.00 86.64 199 LEU H C 1
ATOM 15073 O O . LEU H 1 199 ? 150.380 167.393 133.804 1.00 86.64 199 LEU H O 1
ATOM 15078 N N . PHE H 1 200 ? 151.595 166.757 135.581 1.00 92.33 200 PHE H N 1
ATOM 15079 C CA . PHE H 1 200 ? 152.765 167.478 135.093 1.00 92.33 200 PHE H CA 1
ATOM 15080 C C . PHE H 1 200 ? 153.349 166.807 133.858 1.00 92.33 200 PHE H C 1
ATOM 15081 O O . PHE H 1 200 ? 153.792 167.482 132.924 1.00 92.33 200 PHE H O 1
ATOM 15089 N N . SER H 1 201 ? 153.341 165.477 133.821 1.00 88.05 201 SER H N 1
ATOM 15090 C CA . SER H 1 201 ? 153.808 164.802 132.619 1.00 88.05 201 SER H CA 1
ATOM 15091 C C . SER H 1 201 ? 152.784 164.888 131.500 1.00 88.05 201 SER H C 1
ATOM 15092 O O . SER H 1 201 ? 153.155 164.851 130.327 1.00 88.05 201 SER H O 1
ATOM 15095 N N . GLY H 1 202 ? 151.501 165.007 131.833 1.00 86.19 202 GLY H N 1
ATOM 15096 C CA . GLY H 1 202 ? 150.497 165.144 130.792 1.00 86.19 202 GLY H CA 1
ATOM 15097 C C . GLY H 1 202 ? 150.523 166.511 130.143 1.00 86.19 202 GLY H C 1
ATOM 15098 O O . GLY H 1 202 ? 150.359 166.639 128.929 1.00 86.19 202 GLY H O 1
ATOM 15099 N N . VAL H 1 203 ? 150.739 167.552 130.945 1.00 88.38 203 VAL H N 1
ATOM 15100 C CA . VAL H 1 203 ? 150.775 168.911 130.415 1.00 88.38 203 VAL H CA 1
ATOM 15101 C C . VAL H 1 203 ? 152.036 169.124 129.588 1.00 88.38 203 VAL H C 1
ATOM 15102 O O . VAL H 1 203 ? 151.994 169.713 128.502 1.00 88.38 203 VAL H O 1
ATOM 15106 N N . ALA H 1 204 ? 153.170 168.608 130.063 1.00 89.78 204 ALA H N 1
ATOM 15107 C CA . ALA H 1 204 ? 154.419 168.808 129.338 1.00 89.78 204 ALA H CA 1
ATOM 15108 C C . ALA H 1 204 ? 154.463 167.970 128.067 1.00 89.78 204 ALA H C 1
ATOM 15109 O O . ALA H 1 204 ? 155.109 168.349 127.087 1.00 89.78 204 ALA H O 1
ATOM 15111 N N . ALA H 1 205 ? 153.764 166.836 128.049 1.00 91.25 205 ALA H N 1
ATOM 15112 C CA . ALA H 1 205 ? 153.639 166.106 126.795 1.00 91.25 205 ALA H CA 1
ATOM 15113 C C . ALA H 1 205 ? 152.661 166.798 125.865 1.00 91.25 205 ALA H C 1
ATOM 15114 O O . ALA H 1 205 ? 152.775 166.685 124.643 1.00 91.25 205 ALA H O 1
ATOM 15116 N N . PHE H 1 206 ? 151.699 167.528 126.422 1.00 93.70 206 PHE H N 1
ATOM 15117 C CA . PHE H 1 206 ? 150.767 168.269 125.583 1.00 93.70 206 PHE H CA 1
ATOM 15118 C C . PHE H 1 206 ? 151.445 169.472 124.940 1.00 93.70 206 PHE H C 1
ATOM 15119 O O . PHE H 1 206 ? 151.164 169.812 123.788 1.00 93.70 206 PHE H O 1
ATOM 15127 N N . LEU H 1 207 ? 152.354 170.124 125.662 1.00 95.77 207 LEU H N 1
ATOM 15128 C CA . LEU H 1 207 ? 153.007 171.299 125.100 1.00 95.77 207 LEU H CA 1
ATOM 15129 C C . LEU H 1 207 ? 154.104 170.912 124.121 1.00 95.77 207 LEU H C 1
ATOM 15130 O O . LEU H 1 207 ? 154.415 171.672 123.199 1.00 95.77 207 LEU H O 1
ATOM 15135 N N . VAL H 1 208 ? 154.707 169.739 124.302 1.00 98.64 208 VAL H N 1
ATOM 15136 C CA . VAL H 1 208 ? 155.706 169.273 123.345 1.00 98.64 208 VAL H CA 1
ATOM 15137 C C . VAL H 1 208 ? 155.031 168.856 122.046 1.00 98.64 208 VAL H C 1
ATOM 15138 O O . VAL H 1 208 ? 155.517 169.162 120.949 1.00 98.64 208 VAL H O 1
ATOM 15142 N N . ILE H 1 209 ? 153.869 168.204 122.153 1.00 101.61 209 ILE H N 1
ATOM 15143 C CA . ILE H 1 209 ? 153.104 167.823 120.968 1.00 101.61 209 ILE H CA 1
ATOM 15144 C C . ILE H 1 209 ? 152.628 169.052 120.208 1.00 101.61 209 ILE H C 1
ATOM 15145 O O . ILE H 1 209 ? 152.784 169.138 118.986 1.00 101.61 209 ILE H O 1
ATOM 15150 N N . THR H 1 210 ? 152.103 170.045 120.922 1.00 104.48 210 THR H N 1
ATOM 15151 C CA . THR H 1 210 ? 151.521 171.207 120.261 1.00 104.48 210 THR H CA 1
ATOM 15152 C C . THR H 1 210 ? 152.593 172.079 119.611 1.00 104.48 210 THR H C 1
ATOM 15153 O O . THR H 1 210 ? 152.381 172.637 118.529 1.00 104.48 210 THR H O 1
ATOM 15157 N N . CYS H 1 211 ? 153.780 172.153 120.214 1.00 108.20 211 CYS H N 1
ATOM 15158 C CA . CYS H 1 211 ? 154.863 172.900 119.582 1.00 108.20 211 CYS H CA 1
ATOM 15159 C C . CYS H 1 211 ? 155.415 172.153 118.370 1.00 108.20 211 CYS H C 1
ATOM 15160 O O . CYS H 1 211 ? 155.862 172.768 117.398 1.00 108.20 211 CYS H O 1
ATOM 15163 N N . ASN H 1 212 ? 155.355 170.820 118.385 1.00 111.43 212 ASN H N 1
ATOM 15164 C CA . ASN H 1 212 ? 155.725 170.084 117.179 1.00 111.43 212 ASN H CA 1
ATOM 15165 C C . ASN H 1 212 ? 154.629 170.139 116.123 1.00 111.43 212 ASN H C 1
ATOM 15166 O O . ASN H 1 212 ? 154.878 169.841 114.952 1.00 111.43 212 ASN H O 1
ATOM 15171 N N . ARG H 1 213 ? 153.405 170.484 116.512 1.00 110.51 213 ARG H N 1
ATOM 15172 C CA . ARG H 1 213 ? 152.379 170.702 115.503 1.00 110.51 213 ARG H CA 1
ATOM 15173 C C . ARG H 1 213 ? 152.491 172.095 114.911 1.00 110.51 213 ARG H C 1
ATOM 15174 O O . ARG H 1 213 ? 152.456 172.267 113.691 1.00 110.51 213 ARG H O 1
ATOM 15182 N N . MET H 1 214 ? 152.630 173.105 115.763 1.00 116.84 214 MET H N 1
ATOM 15183 C CA . MET H 1 214 ? 152.480 174.473 115.292 1.00 116.84 214 MET H CA 1
ATOM 15184 C C . MET H 1 214 ? 153.717 174.969 114.561 1.00 116.84 214 MET H C 1
ATOM 15185 O O . MET H 1 214 ? 153.615 175.879 113.736 1.00 116.84 214 MET H O 1
ATOM 15190 N N . CYS H 1 215 ? 154.882 174.394 114.824 1.00 122.57 215 CYS H N 1
ATOM 15191 C CA . CYS H 1 215 ? 156.069 174.770 114.072 1.00 122.57 215 CYS H CA 1
ATOM 15192 C C . CYS H 1 215 ? 156.324 173.868 112.874 1.00 122.57 215 CYS H C 1
ATOM 15193 O O . CYS H 1 215 ? 157.432 173.882 112.335 1.00 122.57 215 CYS H O 1
ATOM 15196 N N . ASP H 1 216 ? 155.338 173.084 112.445 1.00 122.82 216 ASP H N 1
ATOM 15197 C CA . ASP H 1 216 ? 155.518 172.231 111.277 1.00 122.82 216 ASP H CA 1
ATOM 15198 C C . ASP H 1 216 ? 155.476 173.079 110.017 1.00 122.82 216 ASP H C 1
ATOM 15199 O O . ASP H 1 216 ? 154.732 174.062 109.952 1.00 122.82 216 ASP H O 1
ATOM 15204 N N . LYS H 1 217 ? 156.276 172.707 109.014 1.00 125.39 217 LYS H N 1
ATOM 15205 C CA . LYS H 1 217 ? 156.289 173.466 107.771 1.00 125.39 217 LYS H CA 1
ATOM 15206 C C . LYS H 1 217 ? 155.032 173.240 106.954 1.00 125.39 217 LYS H C 1
ATOM 15207 O O . LYS H 1 217 ? 154.610 174.143 106.230 1.00 125.39 217 LYS H O 1
ATOM 15213 N N . TYR H 1 218 ? 154.413 172.075 107.069 1.00 125.65 218 TYR H N 1
ATOM 15214 C CA . TYR H 1 218 ? 153.204 171.763 106.330 1.00 125.65 218 TYR H CA 1
ATOM 15215 C C . TYR H 1 218 ? 151.979 172.155 107.140 1.00 125.65 218 TYR H C 1
ATOM 15216 O O . TYR H 1 218 ? 152.060 172.396 108.344 1.00 125.65 218 TYR H O 1
ATOM 15225 N N . THR H 1 219 ? 150.844 172.232 106.462 1.00 126.29 219 THR H N 1
ATOM 15226 C CA . THR H 1 219 ? 149.555 172.269 107.126 1.00 126.29 219 THR H CA 1
ATOM 15227 C C . THR H 1 219 ? 149.087 170.851 107.408 1.00 126.29 219 THR H C 1
ATOM 15228 O O . THR H 1 219 ? 149.853 169.896 107.309 1.00 126.29 219 THR H O 1
ATOM 15232 N N . LEU H 1 220 ? 147.810 170.720 107.771 1.00 121.66 220 LEU H N 1
ATOM 15233 C CA . LEU H 1 220 ? 147.291 169.413 108.160 1.00 121.66 220 LEU H CA 1
ATOM 15234 C C . LEU H 1 220 ? 147.179 168.449 106.987 1.00 121.66 220 LEU H C 1
ATOM 15235 O O . LEU H 1 220 ? 147.656 167.312 107.063 1.00 121.66 220 LEU H O 1
ATOM 15240 N N . VAL H 1 221 ? 146.557 168.882 105.890 1.00 122.52 221 VAL H N 1
ATOM 15241 C CA . VAL H 1 221 ? 146.233 167.949 104.814 1.00 122.52 221 VAL H CA 1
ATOM 15242 C C . VAL H 1 221 ? 147.492 167.556 104.049 1.00 122.52 221 VAL H C 1
ATOM 15243 O O . VAL H 1 221 ? 147.591 166.444 103.518 1.00 122.52 221 VAL H O 1
ATOM 15247 N N . GLN H 1 222 ? 148.502 168.423 104.046 1.00 123.92 222 GLN H N 1
ATOM 15248 C CA . GLN H 1 222 ? 149.778 168.047 103.457 1.00 123.92 222 GLN H CA 1
ATOM 15249 C C . GLN H 1 222 ? 150.487 167.026 104.325 1.00 123.92 222 GLN H C 1
ATOM 15250 O O . GLN H 1 222 ? 151.110 166.090 103.817 1.00 123.92 222 GLN H O 1
ATOM 15256 N N . ARG H 1 223 ? 150.382 167.177 105.643 1.00 120.97 223 ARG H N 1
ATOM 15257 C CA . ARG H 1 223 ? 150.991 166.211 106.546 1.00 120.97 223 ARG H CA 1
ATOM 15258 C C . ARG H 1 223 ? 150.247 164.887 106.508 1.00 120.97 223 ARG H C 1
ATOM 15259 O O . ARG H 1 223 ? 150.859 163.819 106.608 1.00 120.97 223 ARG H O 1
ATOM 15267 N N . GLN H 1 224 ? 148.931 164.934 106.327 1.00 120.97 224 GLN H N 1
ATOM 15268 C CA . GLN H 1 224 ? 148.162 163.702 106.241 1.00 120.97 224 GLN H CA 1
ATOM 15269 C C . GLN H 1 224 ? 148.445 162.963 104.944 1.00 120.97 224 GLN H C 1
ATOM 15270 O O . GLN H 1 224 ? 148.421 161.728 104.911 1.00 120.97 224 GLN H O 1
ATOM 15276 N N . TYR H 1 225 ? 148.734 163.692 103.868 1.00 117.72 225 TYR H N 1
ATOM 15277 C CA . TYR H 1 225 ? 149.064 163.026 102.616 1.00 117.72 225 TYR H CA 1
ATOM 15278 C C . TYR H 1 225 ? 150.463 162.435 102.669 1.00 117.72 225 TYR H C 1
ATOM 15279 O O . TYR H 1 225 ? 150.697 161.331 102.166 1.00 117.72 225 TYR H O 1
ATOM 15288 N N . VAL H 1 226 ? 151.406 163.157 103.277 1.00 117.02 226 VAL H N 1
ATOM 15289 C CA . VAL H 1 226 ? 152.793 162.704 103.318 1.00 117.02 226 VAL H CA 1
ATOM 15290 C C . VAL H 1 226 ? 152.919 161.456 104.177 1.00 117.02 226 VAL H C 1
ATOM 15291 O O . VAL H 1 226 ? 153.585 160.486 103.798 1.00 117.02 226 VAL H O 1
ATOM 15295 N N . GLU H 1 227 ? 152.225 161.430 105.311 1.00 117.97 227 GLU H N 1
ATOM 15296 C CA . GLU H 1 227 ? 152.269 160.244 106.151 1.00 117.97 227 GLU H CA 1
ATOM 15297 C C . GLU H 1 227 ? 151.480 159.094 105.546 1.00 117.97 227 GLU H C 1
ATOM 15298 O O . GLU H 1 227 ? 151.775 157.930 105.835 1.00 117.97 227 GLU H O 1
ATOM 15304 N N . THR H 1 228 ? 150.487 159.393 104.706 1.00 117.31 228 THR H N 1
ATOM 15305 C CA . THR H 1 228 ? 149.841 158.345 103.925 1.00 117.31 228 THR H CA 1
ATOM 15306 C C . THR H 1 228 ? 150.825 157.739 102.940 1.00 117.31 228 THR H C 1
ATOM 15307 O O . THR H 1 228 ? 150.837 156.525 102.711 1.00 117.31 228 THR H O 1
ATOM 15311 N N . TYR H 1 229 ? 151.698 158.576 102.388 1.00 118.76 229 TYR H N 1
ATOM 15312 C CA . TYR H 1 229 ? 152.663 158.112 101.404 1.00 118.76 229 TYR H CA 1
ATOM 15313 C C . TYR H 1 229 ? 153.738 157.248 102.045 1.00 118.76 229 TYR H C 1
ATOM 15314 O O . TYR H 1 229 ? 154.145 156.237 101.472 1.00 118.76 229 TYR H O 1
ATOM 15323 N N . LYS H 1 230 ? 154.201 157.624 103.239 1.00 116.81 230 LYS H N 1
ATOM 15324 C CA . LYS H 1 230 ? 155.277 156.876 103.883 1.00 116.81 230 LYS H CA 1
ATOM 15325 C C . LYS H 1 230 ? 154.818 155.504 104.339 1.00 116.81 230 LYS H C 1
ATOM 15326 O O . LYS H 1 230 ? 155.580 154.536 104.265 1.00 116.81 230 LYS H O 1
ATOM 15332 N N . ASN H 1 231 ? 153.579 155.399 104.820 1.00 117.36 231 ASN H N 1
ATOM 15333 C CA . ASN H 1 231 ? 153.066 154.099 105.237 1.00 117.36 231 ASN H CA 1
ATOM 15334 C C . ASN H 1 231 ? 152.878 153.180 104.040 1.00 117.36 231 ASN H C 1
ATOM 15335 O O . ASN H 1 231 ? 153.165 151.981 104.110 1.00 117.36 231 ASN H O 1
ATOM 15340 N N . VAL H 1 232 ? 152.426 153.740 102.919 1.00 117.70 232 VAL H N 1
ATOM 15341 C CA . VAL H 1 232 ? 152.257 152.940 101.714 1.00 117.70 232 VAL H CA 1
ATOM 15342 C C . VAL H 1 232 ? 153.612 152.567 101.133 1.00 117.70 232 VAL H C 1
ATOM 15343 O O . VAL H 1 232 ? 153.812 151.437 100.681 1.00 117.70 232 VAL H O 1
ATOM 15347 N N . GLU H 1 233 ? 154.585 153.478 101.213 1.00 118.29 233 GLU H N 1
ATOM 15348 C CA . GLU H 1 233 ? 155.876 153.237 100.575 1.00 118.29 233 GLU H CA 1
ATOM 15349 C C . GLU H 1 233 ? 156.654 152.135 101.268 1.00 118.29 233 GLU H C 1
ATOM 15350 O O . GLU H 1 233 ? 157.286 151.311 100.608 1.00 118.29 233 GLU H O 1
ATOM 15356 N N . THR H 1 234 ? 156.606 152.091 102.599 1.00 116.56 234 THR H N 1
ATOM 15357 C CA . THR H 1 234 ? 157.278 151.018 103.323 1.00 116.56 234 THR H CA 1
ATOM 15358 C C . THR H 1 234 ? 156.621 149.673 103.035 1.00 116.56 234 THR H C 1
ATOM 15359 O O . THR H 1 234 ? 157.306 148.663 102.828 1.00 116.56 234 THR H O 1
ATOM 15363 N N . GLN H 1 235 ? 155.292 149.658 102.937 1.00 116.69 235 GLN H N 1
ATOM 15364 C CA . GLN H 1 235 ? 154.599 148.410 102.647 1.00 116.69 235 GLN H CA 1
ATOM 15365 C C . GLN H 1 235 ? 154.845 147.946 101.217 1.00 116.69 235 GLN H C 1
ATOM 15366 O O . GLN H 1 235 ? 155.001 146.745 100.970 1.00 116.69 235 GLN H O 1
ATOM 15372 N N . LYS H 1 236 ? 154.905 148.876 100.262 1.00 115.05 236 LYS H N 1
ATOM 15373 C CA . LYS H 1 236 ? 155.070 148.475 98.869 1.00 115.05 236 LYS H CA 1
ATOM 15374 C C . LYS H 1 236 ? 156.526 148.186 98.545 1.00 115.05 236 LYS H C 1
ATOM 15375 O O . LYS H 1 236 ? 156.819 147.420 97.622 1.00 115.05 236 LYS H O 1
ATOM 15381 N N . PHE H 1 237 ? 157.455 148.788 99.288 1.00 114.49 237 PHE H N 1
ATOM 15382 C CA . PHE H 1 237 ? 158.861 148.434 99.138 1.00 114.49 237 PHE H CA 1
ATOM 15383 C C . PHE H 1 237 ? 159.112 147.014 99.604 1.00 114.49 237 PHE H C 1
ATOM 15384 O O . PHE H 1 237 ? 159.871 146.272 98.979 1.00 114.49 237 PHE H O 1
ATOM 15392 N N . ASP H 1 238 ? 158.496 146.620 100.714 1.00 113.97 238 ASP H N 1
ATOM 15393 C CA . ASP H 1 238 ? 158.737 145.279 101.221 1.00 113.97 238 ASP H CA 1
ATOM 15394 C C . ASP H 1 238 ? 157.971 144.241 100.417 1.00 113.97 238 ASP H C 1
ATOM 15395 O O . ASP H 1 238 ? 158.375 143.077 100.355 1.00 113.97 238 ASP H O 1
ATOM 15400 N N . ALA H 1 239 ? 156.877 144.644 99.775 1.00 111.54 239 ALA H N 1
ATOM 15401 C CA . ALA H 1 239 ? 156.164 143.716 98.908 1.00 111.54 239 ALA H CA 1
ATOM 15402 C C . ALA H 1 239 ? 156.948 143.447 97.633 1.00 111.54 239 ALA H C 1
ATOM 15403 O O . ALA H 1 239 ? 157.010 142.307 97.159 1.00 111.54 239 ALA H O 1
ATOM 15405 N N . VAL H 1 240 ? 157.561 144.486 97.068 1.00 113.32 240 VAL H N 1
ATOM 15406 C CA . VAL H 1 240 ? 158.376 144.308 95.872 1.00 113.32 240 VAL H CA 1
ATOM 15407 C C . VAL H 1 240 ? 159.653 143.549 96.210 1.00 113.32 240 VAL H C 1
ATOM 15408 O O . VAL H 1 240 ? 160.094 142.682 95.444 1.00 113.32 240 VAL H O 1
ATOM 15412 N N . ALA H 1 241 ? 160.219 143.804 97.393 1.00 113.39 241 ALA H N 1
ATOM 15413 C CA . ALA H 1 241 ? 161.447 143.129 97.799 1.00 113.39 241 ALA H CA 1
ATOM 15414 C C . ALA H 1 241 ? 161.214 141.644 98.034 1.00 113.39 241 ALA H C 1
ATOM 15415 O O . ALA H 1 241 ? 162.042 140.810 97.656 1.00 113.39 241 ALA H O 1
ATOM 15417 N N . LYS H 1 242 ? 160.089 141.297 98.652 1.00 113.85 242 LYS H N 1
ATOM 15418 C CA . LYS H 1 242 ? 159.843 139.898 98.976 1.00 113.85 242 LYS H CA 1
ATOM 15419 C C . LYS H 1 242 ? 159.543 139.079 97.730 1.00 113.85 242 LYS H C 1
ATOM 15420 O O . LYS H 1 242 ? 159.978 137.929 97.621 1.00 113.85 242 LYS H O 1
ATOM 15426 N N . GLU H 1 243 ? 158.822 139.650 96.766 1.00 118.24 243 GLU H N 1
ATOM 15427 C CA . GLU H 1 243 ? 158.538 138.893 95.552 1.00 118.24 243 GLU H CA 1
ATOM 15428 C C . GLU H 1 243 ? 159.776 138.788 94.670 1.00 118.24 243 GLU H C 1
ATOM 15429 O O . GLU H 1 243 ? 159.954 137.804 93.947 1.00 118.24 243 GLU H O 1
ATOM 15435 N N . HIS H 1 244 ? 160.646 139.798 94.712 1.00 116.48 244 HIS H N 1
ATOM 15436 C CA . HIS H 1 244 ? 161.878 139.721 93.943 1.00 116.48 244 HIS H CA 1
ATOM 15437 C C . HIS H 1 244 ? 162.834 138.727 94.577 1.00 116.48 244 HIS H C 1
ATOM 15438 O O . HIS H 1 244 ? 163.583 138.030 93.883 1.00 116.48 244 HIS H O 1
ATOM 15445 N N . ALA H 1 245 ? 162.789 138.612 95.903 1.00 116.49 245 ALA H N 1
ATOM 15446 C CA . ALA H 1 245 ? 163.571 137.574 96.558 1.00 116.49 245 ALA H CA 1
ATOM 15447 C C . ALA H 1 245 ? 162.917 136.214 96.383 1.00 116.49 245 ALA H C 1
ATOM 15448 O O . ALA H 1 245 ? 163.576 135.179 96.517 1.00 116.49 245 ALA H O 1
ATOM 15450 N N . SER H 1 246 ? 161.623 136.192 96.074 1.00 119.38 246 SER H N 1
ATOM 15451 C CA . SER H 1 246 ? 160.984 134.930 95.729 1.00 119.38 246 SER H CA 1
ATOM 15452 C C . SER H 1 246 ? 161.439 134.427 94.367 1.00 119.38 246 SER H C 1
ATOM 15453 O O . SER H 1 246 ? 161.521 133.213 94.160 1.00 119.38 246 SER H O 1
ATOM 15456 N N . GLN H 1 247 ? 161.735 135.334 93.431 1.00 120.88 247 GLN H N 1
ATOM 15457 C CA . GLN H 1 247 ? 162.322 134.926 92.159 1.00 120.88 247 GLN H CA 1
ATOM 15458 C C . GLN H 1 247 ? 163.699 134.317 92.361 1.00 120.88 247 GLN H C 1
ATOM 15459 O O . GLN H 1 247 ? 164.018 133.283 91.763 1.00 120.88 247 GLN H O 1
ATOM 15465 N N . LEU H 1 248 ? 164.519 134.937 93.208 1.00 117.37 248 LEU H N 1
ATOM 15466 C CA . LEU H 1 248 ? 165.876 134.447 93.403 1.00 117.37 248 LEU H CA 1
ATOM 15467 C C . LEU H 1 248 ? 165.895 133.135 94.176 1.00 117.37 248 LEU H C 1
ATOM 15468 O O . LEU H 1 248 ? 166.735 132.267 93.913 1.00 117.37 248 LEU H O 1
ATOM 15473 N N . ALA H 1 249 ? 164.970 132.958 95.117 1.00 120.64 249 ALA H N 1
ATOM 15474 C CA . ALA H 1 249 ? 164.973 131.739 95.917 1.00 120.64 249 ALA H CA 1
ATOM 15475 C C . ALA H 1 249 ? 164.425 130.557 95.134 1.00 120.64 249 ALA H C 1
ATOM 15476 O O . ALA H 1 249 ? 164.901 129.425 95.291 1.00 120.64 249 ALA H O 1
ATOM 15478 N N . GLU H 1 250 ? 163.413 130.799 94.296 1.00 120.78 250 GLU H N 1
ATOM 15479 C CA . GLU H 1 250 ? 162.873 129.750 93.436 1.00 120.78 250 GLU H CA 1
ATOM 15480 C C . GLU H 1 250 ? 163.915 129.255 92.449 1.00 120.78 250 GLU H C 1
ATOM 15481 O O . GLU H 1 250 ? 164.142 128.048 92.326 1.00 120.78 250 GLU H O 1
ATOM 15487 N N . HIS H 1 251 ? 164.586 130.177 91.760 1.00 122.04 251 HIS H N 1
ATOM 15488 C CA . HIS H 1 251 ? 165.525 129.775 90.722 1.00 122.04 251 HIS H CA 1
ATOM 15489 C C . HIS H 1 251 ? 166.793 129.163 91.294 1.00 122.04 251 HIS H C 1
ATOM 15490 O O . HIS H 1 251 ? 167.462 128.383 90.609 1.00 122.04 251 HIS H O 1
ATOM 15497 N N . ASN H 1 252 ? 167.131 129.471 92.543 1.00 122.78 252 ASN H N 1
ATOM 15498 C CA . ASN H 1 252 ? 168.284 128.816 93.144 1.00 122.78 252 ASN H CA 1
ATOM 15499 C C . ASN H 1 252 ? 167.957 127.388 93.569 1.00 122.78 252 ASN H C 1
ATOM 15500 O O . ASN H 1 252 ? 168.822 126.506 93.515 1.00 122.78 252 ASN H O 1
ATOM 15505 N N . ALA H 1 253 ? 166.715 127.135 93.984 1.00 122.67 253 ALA H N 1
ATOM 15506 C CA . ALA H 1 253 ? 166.345 125.788 94.398 1.00 122.67 253 ALA H CA 1
ATOM 15507 C C . ALA H 1 253 ? 166.187 124.862 93.201 1.00 122.67 253 ALA H C 1
ATOM 15508 O O . ALA H 1 253 ? 166.511 123.673 93.285 1.00 122.67 253 ALA H O 1
ATOM 15510 N N . ARG H 1 254 ? 165.683 125.384 92.080 1.00 124.17 254 ARG H N 1
ATOM 15511 C CA . ARG H 1 254 ? 165.577 124.574 90.872 1.00 124.17 254 ARG H CA 1
ATOM 15512 C C . ARG H 1 254 ? 166.946 124.265 90.300 1.00 124.17 254 ARG H C 1
ATOM 15513 O O . ARG H 1 254 ? 167.144 123.217 89.680 1.00 124.17 254 ARG H O 1
ATOM 15521 N N . ALA H 1 255 ? 167.901 125.176 90.480 1.00 124.63 255 ALA H N 1
ATOM 15522 C CA . ALA H 1 255 ? 169.243 124.943 89.967 1.00 124.63 255 ALA H CA 1
ATOM 15523 C C . ALA H 1 255 ? 169.975 123.890 90.782 1.00 124.63 255 ALA H C 1
ATOM 15524 O O . ALA H 1 255 ? 170.928 123.278 90.294 1.00 124.63 255 ALA H O 1
ATOM 15526 N N . PHE H 1 256 ? 169.558 123.676 92.029 1.00 125.10 256 PHE H N 1
ATOM 15527 C CA . PHE H 1 256 ? 170.161 122.616 92.828 1.00 125.10 256 PHE H CA 1
ATOM 15528 C C . PHE H 1 256 ? 169.523 121.269 92.528 1.00 125.10 256 PHE H C 1
ATOM 15529 O O . PHE H 1 256 ? 170.218 120.257 92.407 1.00 125.10 256 PHE H O 1
ATOM 15537 N N . PHE H 1 257 ? 168.196 121.229 92.419 1.00 123.23 257 PHE H N 1
ATOM 15538 C CA . PHE H 1 257 ? 167.530 119.946 92.237 1.00 123.23 257 PHE H CA 1
ATOM 15539 C C . PHE H 1 257 ? 167.322 119.582 90.778 1.00 123.23 257 PHE H C 1
ATOM 15540 O O . PHE H 1 257 ? 166.805 118.497 90.496 1.00 123.23 257 PHE H O 1
ATOM 15548 N N . GLY H 1 258 ? 167.697 120.453 89.846 1.00 130.21 258 GLY H N 1
ATOM 15549 C CA . GLY H 1 258 ? 167.722 120.040 88.455 1.00 130.21 258 GLY H CA 1
ATOM 15550 C C . GLY H 1 258 ? 168.915 119.156 88.162 1.00 130.21 258 GLY H C 1
ATOM 15551 O O . GLY H 1 258 ? 168.869 118.297 87.279 1.00 130.21 258 GLY H O 1
ATOM 15552 N N . GLN H 1 259 ? 169.998 119.359 88.899 1.00 134.45 259 GLN H N 1
ATOM 15553 C CA . GLN H 1 259 ? 171.168 118.503 88.794 1.00 134.45 259 GLN H CA 1
ATOM 15554 C C . GLN H 1 259 ? 170.849 117.117 89.338 1.00 134.45 259 GLN H C 1
ATOM 15555 O O . GLN H 1 259 ? 170.113 116.988 90.318 1.00 134.45 259 GLN H O 1
ATOM 15561 N N . LYS H 1 260 ? 171.360 116.082 88.673 1.00 142.44 260 LYS H N 1
ATOM 15562 C CA . LYS H 1 260 ? 171.326 114.726 89.204 1.00 142.44 260 LYS H CA 1
ATOM 15563 C C . LYS H 1 260 ? 172.702 114.414 89.776 1.00 142.44 260 LYS H C 1
ATOM 15564 O O . LYS H 1 260 ? 173.681 115.084 89.426 1.00 142.44 260 LYS H O 1
ATOM 15570 N N . ASP H 1 261 ? 172.766 113.410 90.661 1.00 142.32 261 ASP H N 1
ATOM 15571 C CA . ASP H 1 261 ? 174.007 112.833 91.183 1.00 142.32 261 ASP H CA 1
ATOM 15572 C C . ASP H 1 261 ? 174.877 113.861 91.908 1.00 142.32 261 ASP H C 1
ATOM 15573 O O . ASP H 1 261 ? 175.922 114.267 91.392 1.00 142.32 261 ASP H O 1
ATOM 15578 N N . TRP H 1 262 ? 174.423 114.346 93.062 1.00 133.44 262 TRP H N 1
ATOM 15579 C CA . TRP H 1 262 ? 175.230 115.234 93.886 1.00 133.44 262 TRP H CA 1
ATOM 15580 C C . TRP H 1 262 ? 176.230 114.397 94.664 1.00 133.44 262 TRP H C 1
ATOM 15581 O O . TRP H 1 262 ? 175.872 113.363 95.230 1.00 133.44 262 TRP H O 1
ATOM 15592 N N . THR H 1 263 ? 177.478 114.847 94.713 1.00 135.89 263 THR H N 1
ATOM 15593 C CA . THR H 1 263 ? 178.430 114.140 95.554 1.00 135.89 263 THR H CA 1
ATOM 15594 C C . THR H 1 263 ? 178.335 114.651 96.988 1.00 135.89 263 THR H C 1
ATOM 15595 O O . THR H 1 263 ? 177.420 115.391 97.352 1.00 135.89 263 THR H O 1
ATOM 15599 N N . LYS H 1 264 ? 179.289 114.221 97.810 1.00 136.05 264 LYS H N 1
ATOM 15600 C CA . LYS H 1 264 ? 179.311 114.558 99.226 1.00 136.05 264 LYS H CA 1
ATOM 15601 C C . LYS H 1 264 ? 179.496 116.051 99.458 1.00 136.05 264 LYS H C 1
ATOM 15602 O O . LYS H 1 264 ? 178.748 116.658 100.233 1.00 136.05 264 LYS H O 1
ATOM 15608 N N . ARG H 1 265 ? 180.465 116.661 98.775 1.00 137.79 265 ARG H N 1
ATOM 15609 C CA . ARG H 1 265 ? 180.784 118.046 99.085 1.00 137.79 265 ARG H CA 1
ATOM 15610 C C . ARG H 1 265 ? 179.763 119.030 98.539 1.00 137.79 265 ARG H C 1
ATOM 15611 O O . ARG H 1 265 ? 179.801 120.196 98.933 1.00 137.79 265 ARG H O 1
ATOM 15619 N N . ASP H 1 266 ? 178.847 118.606 97.666 1.00 136.67 266 ASP H N 1
ATOM 15620 C CA . ASP H 1 266 ? 177.762 119.500 97.277 1.00 136.67 266 ASP H CA 1
ATOM 15621 C C . ASP H 1 266 ? 176.769 119.667 98.414 1.00 136.67 266 ASP H C 1
ATOM 15622 O O . ASP H 1 266 ? 176.320 120.783 98.699 1.00 136.67 266 ASP H O 1
ATOM 15627 N N . TRP H 1 267 ? 176.418 118.563 99.078 1.00 129.06 267 TRP H N 1
ATOM 15628 C CA . TRP H 1 267 ? 175.465 118.626 100.178 1.00 129.06 267 TRP H CA 1
ATOM 15629 C C . TRP H 1 267 ? 176.040 119.367 101.373 1.00 129.06 267 TRP H C 1
ATOM 15630 O O . TRP H 1 267 ? 175.288 119.929 102.172 1.00 129.06 267 TRP H O 1
ATOM 15641 N N . ASP H 1 268 ? 177.366 119.387 101.508 1.00 132.86 268 ASP H N 1
ATOM 15642 C CA . ASP H 1 268 ? 177.981 120.105 102.617 1.00 132.86 268 ASP H CA 1
ATOM 15643 C C . ASP H 1 268 ? 178.214 121.570 102.271 1.00 132.86 268 ASP H C 1
ATOM 15644 O O . ASP H 1 268 ? 178.311 122.421 103.159 1.00 132.86 268 ASP H O 1
ATOM 15649 N N . TRP H 1 269 ? 178.324 121.885 100.985 1.00 132.97 269 TRP H N 1
ATOM 15650 C CA . TRP H 1 269 ? 178.519 123.271 100.582 1.00 132.97 269 TRP H CA 1
ATOM 15651 C C . TRP H 1 269 ? 177.190 124.009 100.594 1.00 132.97 269 TRP H C 1
ATOM 15652 O O . TRP H 1 269 ? 177.163 125.240 100.646 1.00 132.97 269 TRP H O 1
ATOM 15663 N N . VAL H 1 270 ? 176.081 123.269 100.540 1.00 131.10 270 VAL H N 1
ATOM 15664 C CA . VAL H 1 270 ? 174.769 123.897 100.681 1.00 131.10 270 VAL H CA 1
ATOM 15665 C C . VAL H 1 270 ? 174.477 124.187 102.146 1.00 131.10 270 VAL H C 1
ATOM 15666 O O . VAL H 1 270 ? 174.007 125.274 102.500 1.00 131.10 270 VAL H O 1
ATOM 15670 N N . SER H 1 271 ? 174.769 123.236 103.023 1.00 131.66 271 SER H N 1
ATOM 15671 C CA . SER H 1 271 ? 174.633 123.477 104.448 1.00 131.66 271 SER H CA 1
ATOM 15672 C C . SER H 1 271 ? 175.761 124.372 104.947 1.00 131.66 271 SER H C 1
ATOM 15673 O O . SER H 1 271 ? 176.740 124.638 104.248 1.00 131.66 271 SER H O 1
ATOM 15676 N N . GLY H 1 272 ? 175.624 124.836 106.180 1.00 135.20 272 GLY H N 1
ATOM 15677 C CA . GLY H 1 272 ? 176.651 125.645 106.798 1.00 135.20 272 GLY H CA 1
ATOM 15678 C C . GLY H 1 272 ? 176.183 127.056 107.099 1.00 135.20 272 GLY H C 1
ATOM 15679 O O . GLY H 1 272 ? 175.129 127.516 106.650 1.00 135.20 272 GLY H O 1
ATOM 15680 N N . ILE H 1 273 ? 176.999 127.744 107.879 1.00 132.95 273 ILE H N 1
ATOM 15681 C CA . ILE H 1 273 ? 176.729 129.103 108.329 1.00 132.95 273 ILE H CA 1
ATOM 15682 C C . ILE H 1 273 ? 177.572 130.061 107.485 1.00 132.95 273 ILE H C 1
ATOM 15683 O O . ILE H 1 273 ? 178.767 129.789 107.293 1.00 132.95 273 ILE H O 1
ATOM 15688 N N . PRO H 1 274 ? 176.996 131.154 106.947 1.00 130.84 274 PRO H N 1
ATOM 15689 C CA . PRO H 1 274 ? 177.698 132.144 106.113 1.00 130.84 274 PRO H CA 1
ATOM 15690 C C . PRO H 1 274 ? 178.931 132.795 106.745 1.00 130.84 274 PRO H C 1
ATOM 15691 O O . PRO H 1 274 ? 179.135 132.713 107.955 1.00 130.84 274 PRO H O 1
ATOM 15695 N N . TYR H 1 297 ? 175.076 135.864 98.979 1.00 130.02 297 TYR H N 1
ATOM 15696 C CA . TYR H 1 297 ? 174.980 135.804 100.432 1.00 130.02 297 TYR H CA 1
ATOM 15697 C C . TYR H 1 297 ? 175.151 134.384 100.957 1.00 130.02 297 TYR H C 1
ATOM 15698 O O . TYR H 1 297 ? 176.253 133.963 101.298 1.00 130.02 297 TYR H O 1
ATOM 15707 N N . THR H 1 298 ? 174.031 133.660 101.022 1.00 129.15 298 THR H N 1
ATOM 15708 C CA . THR H 1 298 ? 173.892 132.315 101.556 1.00 129.15 298 THR H CA 1
ATOM 15709 C C . THR H 1 298 ? 174.728 131.324 100.746 1.00 129.15 298 THR H C 1
ATOM 15710 O O . THR H 1 298 ? 175.018 131.568 99.574 1.00 129.15 298 THR H O 1
ATOM 15714 N N . PRO H 1 299 ? 175.147 130.202 101.348 1.00 128.48 299 PRO H N 1
ATOM 15715 C CA . PRO H 1 299 ? 176.008 129.269 100.604 1.00 128.48 299 PRO H CA 1
ATOM 15716 C C . PRO H 1 299 ? 175.308 128.506 99.487 1.00 128.48 299 PRO H C 1
ATOM 15717 O O . PRO H 1 299 ? 175.989 127.856 98.685 1.00 128.48 299 PRO H O 1
ATOM 15721 N N . LEU H 1 300 ? 173.978 128.559 99.404 1.00 126.00 300 LEU H N 1
ATOM 15722 C CA . LEU H 1 300 ? 173.305 128.036 98.222 1.00 126.00 300 LEU H CA 1
ATOM 15723 C C . LEU H 1 300 ? 173.612 128.901 97.012 1.00 126.00 300 LEU H C 1
ATOM 15724 O O . LEU H 1 300 ? 173.821 128.393 95.905 1.00 126.00 300 LEU H O 1
ATOM 15729 N N . GLN H 1 301 ? 173.658 130.220 97.217 1.00 128.28 301 GLN H N 1
ATOM 15730 C CA . GLN H 1 301 ? 173.988 131.144 96.137 1.00 128.28 301 GLN H CA 1
ATOM 15731 C C . GLN H 1 301 ? 175.418 130.948 95.660 1.00 128.28 301 GLN H C 1
ATOM 15732 O O . GLN H 1 301 ? 175.699 131.047 94.461 1.00 128.28 301 GLN H O 1
ATOM 15738 N N . LEU H 1 302 ? 176.336 130.659 96.584 1.00 130.40 302 LEU H N 1
ATOM 15739 C CA . LEU H 1 302 ? 177.726 130.459 96.197 1.00 130.40 302 LEU H CA 1
ATOM 15740 C C . LEU H 1 302 ? 177.925 129.115 95.516 1.00 130.40 302 LEU H C 1
ATOM 15741 O O . LEU H 1 302 ? 178.818 128.974 94.671 1.00 130.40 302 LEU H O 1
ATOM 15746 N N . TRP H 1 303 ? 177.107 128.122 95.868 1.00 129.69 303 TRP H N 1
ATOM 15747 C CA . TRP H 1 303 ? 177.122 126.858 95.142 1.00 129.69 303 TRP H CA 1
ATOM 15748 C C . TRP H 1 303 ? 176.666 127.056 93.706 1.00 129.69 303 TRP H C 1
ATOM 15749 O O . TRP H 1 303 ? 177.243 126.487 92.775 1.00 129.69 303 TRP H O 1
ATOM 15760 N N . ASN H 1 304 ? 175.637 127.878 93.508 1.00 128.97 304 ASN H N 1
ATOM 15761 C CA . ASN H 1 304 ? 175.215 128.216 92.156 1.00 128.97 304 ASN H CA 1
ATOM 15762 C C . ASN H 1 304 ? 176.215 129.113 91.447 1.00 128.97 304 ASN H C 1
ATOM 15763 O O . ASN H 1 304 ? 176.226 129.151 90.213 1.00 128.97 304 ASN H O 1
ATOM 15768 N N . ASP H 1 305 ? 177.039 129.840 92.190 1.00 130.83 305 ASP H N 1
ATOM 15769 C CA . ASP H 1 305 ? 178.064 130.675 91.586 1.00 130.83 305 ASP H CA 1
ATOM 15770 C C . ASP H 1 305 ? 179.170 129.861 90.935 1.00 130.83 305 ASP H C 1
ATOM 15771 O O . ASP H 1 305 ? 179.804 130.350 89.996 1.00 130.83 305 ASP H O 1
ATOM 15776 N N . ASN H 1 306 ? 179.404 128.633 91.381 1.00 129.93 306 ASN H N 1
ATOM 15777 C CA . ASN H 1 306 ? 180.374 127.773 90.720 1.00 129.93 306 ASN H CA 1
ATOM 15778 C C . ASN H 1 306 ? 179.770 126.854 89.673 1.00 129.93 306 ASN H C 1
ATOM 15779 O O . ASN H 1 306 ? 180.525 126.127 89.018 1.00 129.93 306 ASN H O 1
ATOM 15784 N N . LYS H 1 307 ? 178.453 126.853 89.493 1.00 129.22 307 LYS H N 1
ATOM 15785 C CA . LYS H 1 307 ? 177.813 126.028 88.472 1.00 129.22 307 LYS H CA 1
ATOM 15786 C C . LYS H 1 307 ? 177.067 126.904 87.472 1.00 129.22 307 LYS H C 1
ATOM 15787 O O . LYS H 1 307 ? 177.198 128.129 87.491 1.00 129.22 307 LYS H O 1
ATOM 15793 N N . VAL I 1 39 ? 133.325 155.043 139.184 1.00 138.65 39 VAL I N 1
ATOM 15794 C CA . VAL I 1 39 ? 134.598 154.983 138.480 1.00 138.65 39 VAL I CA 1
ATOM 15795 C C . VAL I 1 39 ? 135.067 153.541 138.395 1.00 138.65 39 VAL I C 1
ATOM 15796 O O . VAL I 1 39 ? 134.254 152.623 138.285 1.00 138.65 39 VAL I O 1
ATOM 15798 N N . ARG I 1 40 ? 136.385 153.344 138.439 1.00 143.44 40 ARG I N 1
ATOM 15799 C CA . ARG I 1 40 ? 136.932 151.994 138.400 1.00 143.44 40 ARG I CA 1
ATOM 15800 C C . ARG I 1 40 ? 136.664 151.262 139.710 1.00 143.44 40 ARG I C 1
ATOM 15801 O O . ARG I 1 40 ? 135.986 150.229 139.734 1.00 143.44 40 ARG I O 1
ATOM 15803 N N . LYS I 1 41 ? 137.181 151.797 140.814 1.00 144.41 41 LYS I N 1
ATOM 15804 C CA . LYS I 1 41 ? 136.996 151.191 142.125 1.00 144.41 41 LYS I CA 1
ATOM 15805 C C . LYS I 1 41 ? 137.124 152.274 143.182 1.00 144.41 41 LYS I C 1
ATOM 15806 O O . LYS I 1 41 ? 137.289 153.454 142.870 1.00 144.41 41 LYS I O 1
ATOM 15808 N N . LEU I 1 42 ? 137.050 151.849 144.444 1.00 139.78 42 LEU I N 1
ATOM 15809 C CA . LEU I 1 42 ? 137.143 152.760 145.584 1.00 139.78 42 LEU I CA 1
ATOM 15810 C C . LEU I 1 42 ? 138.575 152.768 146.123 1.00 139.78 42 LEU I C 1
ATOM 15811 O O . LEU I 1 42 ? 138.852 152.420 147.273 1.00 139.78 42 LEU I O 1
ATOM 15813 N N . THR I 1 43 ? 139.499 153.191 145.260 1.00 135.86 43 THR I N 1
ATOM 15814 C CA . THR I 1 43 ? 140.918 153.287 145.614 1.00 135.86 43 THR I CA 1
ATOM 15815 C C . THR I 1 43 ? 141.225 154.647 146.250 1.00 135.86 43 THR I C 1
ATOM 15816 O O . THR I 1 43 ? 141.952 155.482 145.708 1.00 135.86 43 THR I O 1
ATOM 15818 N N . PHE I 1 44 ? 140.654 154.848 147.437 1.00 124.65 44 PHE I N 1
ATOM 15819 C CA . PHE I 1 44 ? 140.770 156.108 148.156 1.00 124.65 44 PHE I CA 1
ATOM 15820 C C . PHE I 1 44 ? 140.463 155.865 149.625 1.00 124.65 44 PHE I C 1
ATOM 15821 O O . PHE I 1 44 ? 139.861 154.855 149.994 1.00 124.65 44 PHE I O 1
ATOM 15829 N N . SER I 1 45 ? 140.868 156.831 150.452 1.00 120.33 45 SER I N 1
ATOM 15830 C CA . SER I 1 45 ? 140.603 156.906 151.884 1.00 120.33 45 SER I CA 1
ATOM 15831 C C . SER I 1 45 ? 141.012 158.291 152.352 1.00 120.33 45 SER I C 1
ATOM 15832 O O . SER I 1 45 ? 141.898 158.900 151.754 1.00 120.33 45 SER I O 1
ATOM 15835 N N . CYS I 1 46 ? 140.378 158.781 153.410 1.00 113.28 46 CYS I N 1
ATOM 15836 C CA . CYS I 1 46 ? 140.659 160.136 153.862 1.00 113.28 46 CYS I CA 1
ATOM 15837 C C . CYS I 1 46 ? 142.004 160.216 154.573 1.00 113.28 46 CYS I C 1
ATOM 15838 O O . CYS I 1 46 ? 142.435 159.252 155.200 1.00 113.28 46 CYS I O 1
ATOM 15841 N N . PRO I 1 47 ? 142.691 161.346 154.486 1.00 111.02 47 PRO I N 1
ATOM 15842 C CA . PRO I 1 47 ? 143.895 161.533 155.284 1.00 111.02 47 PRO I CA 1
ATOM 15843 C C . PRO I 1 47 ? 143.545 161.985 156.678 1.00 111.02 47 PRO I C 1
ATOM 15844 O O . PRO I 1 47 ? 142.574 162.703 156.909 1.00 111.02 47 PRO I O 1
ATOM 15848 N N . CYS I 1 48 ? 144.371 161.559 157.617 1.00 119.96 48 CYS I N 1
ATOM 15849 C CA . CYS I 1 48 ? 144.020 161.648 159.022 1.00 119.96 48 CYS I CA 1
ATOM 15850 C C . CYS I 1 48 ? 144.638 162.921 159.601 1.00 119.96 48 CYS I C 1
ATOM 15851 O O . CYS I 1 48 ? 145.275 162.914 160.654 1.00 119.96 48 CYS I O 1
ATOM 15854 N N . ALA I 1 49 ? 144.405 164.038 158.905 1.00 111.12 49 ALA I N 1
ATOM 15855 C CA . ALA I 1 49 ? 145.159 165.259 159.172 1.00 111.12 49 ALA I CA 1
ATOM 15856 C C . ALA I 1 49 ? 144.587 166.495 158.502 1.00 111.12 49 ALA I C 1
ATOM 15857 O O . ALA I 1 49 ? 143.828 166.394 157.538 1.00 111.12 49 ALA I O 1
ATOM 15859 N N . TYR I 1 50 ? 144.968 167.660 159.000 1.00 111.13 50 TYR I N 1
ATOM 15860 C CA . TYR I 1 50 ? 144.671 168.941 158.387 1.00 111.13 50 TYR I CA 1
ATOM 15861 C C . TYR I 1 50 ? 145.971 169.710 158.172 1.00 111.13 50 TYR I C 1
ATOM 15862 O O . TYR I 1 50 ? 146.889 169.625 158.986 1.00 111.13 50 TYR I O 1
ATOM 15871 N N . PRO I 1 51 ? 146.089 170.477 157.081 1.00 103.93 51 PRO I N 1
ATOM 15872 C CA . PRO I 1 51 ? 145.230 170.653 155.923 1.00 103.93 51 PRO I CA 1
ATOM 15873 C C . PRO I 1 51 ? 145.609 169.709 154.832 1.00 103.93 51 PRO I C 1
ATOM 15874 O O . PRO I 1 51 ? 145.953 170.151 153.751 1.00 103.93 51 PRO I O 1
ATOM 15878 N N . LEU I 1 52 ? 145.580 168.419 155.109 1.00 100.28 52 LEU I N 1
ATOM 15879 C CA . LEU I 1 52 ? 145.764 167.446 154.059 1.00 100.28 52 LEU I CA 1
ATOM 15880 C C . LEU I 1 52 ? 144.438 166.887 153.575 1.00 100.28 52 LEU I C 1
ATOM 15881 O O . LEU I 1 52 ? 144.368 166.403 152.444 1.00 100.28 52 LEU I O 1
ATOM 15886 N N . ASN I 1 53 ? 143.378 166.980 154.381 1.00 100.17 53 ASN I N 1
ATOM 15887 C CA . ASN I 1 53 ? 142.061 166.577 153.903 1.00 100.17 53 ASN I CA 1
ATOM 15888 C C . ASN I 1 53 ? 141.567 167.521 152.825 1.00 100.17 53 ASN I C 1
ATOM 15889 O O . ASN I 1 53 ? 140.874 167.097 151.894 1.00 100.17 53 ASN I O 1
ATOM 15894 N N . ILE I 1 54 ? 141.945 168.797 152.920 1.00 95.92 54 ILE I N 1
ATOM 15895 C CA . ILE I 1 54 ? 141.638 169.755 151.867 1.00 95.92 54 ILE I CA 1
ATOM 15896 C C . ILE I 1 54 ? 142.325 169.353 150.575 1.00 95.92 54 ILE I C 1
ATOM 15897 O O . ILE I 1 54 ? 141.672 169.162 149.549 1.00 95.92 54 ILE I O 1
ATOM 15902 N N . TYR I 1 55 ? 143.637 169.149 150.621 1.00 93.37 55 TYR I N 1
ATOM 15903 C CA . TYR I 1 55 ? 144.408 168.917 149.409 1.00 93.37 55 TYR I CA 1
ATOM 15904 C C . TYR I 1 55 ? 144.188 167.547 148.799 1.00 93.37 55 TYR I C 1
ATOM 15905 O O . TYR I 1 55 ? 144.208 167.432 147.574 1.00 93.37 55 TYR I O 1
ATOM 15914 N N . HIS I 1 56 ? 143.984 166.516 149.607 1.00 88.31 56 HIS I N 1
ATOM 15915 C CA . HIS I 1 56 ? 143.757 165.183 149.073 1.00 88.31 56 HIS I CA 1
ATOM 15916 C C . HIS I 1 56 ? 142.416 165.124 148.368 1.00 88.31 56 HIS I C 1
ATOM 15917 O O . HIS I 1 56 ? 142.308 164.552 147.281 1.00 88.31 56 HIS I O 1
ATOM 15924 N N . SER I 1 57 ? 141.386 165.708 148.972 1.00 90.20 57 SER I N 1
ATOM 15925 C CA . SER I 1 57 ? 140.072 165.656 148.351 1.00 90.20 57 SER I CA 1
ATOM 15926 C C . SER I 1 57 ? 139.981 166.576 147.152 1.00 90.20 57 SER I C 1
ATOM 15927 O O . SER I 1 57 ? 139.214 166.308 146.224 1.00 90.20 57 SER I O 1
ATOM 15930 N N . LEU I 1 58 ? 140.749 167.664 147.153 1.00 84.84 58 LEU I N 1
ATOM 15931 C CA . LEU I 1 58 ? 140.697 168.612 146.049 1.00 84.84 58 LEU I CA 1
ATOM 15932 C C . LEU I 1 58 ? 141.284 168.011 144.786 1.00 84.84 58 LEU I C 1
ATOM 15933 O O . LEU I 1 58 ? 140.707 168.136 143.704 1.00 84.84 58 LEU I O 1
ATOM 15938 N N . VAL I 1 59 ? 142.424 167.329 144.899 1.00 80.13 59 VAL I N 1
ATOM 15939 C CA . VAL I 1 59 ? 143.034 166.817 143.681 1.00 80.13 59 VAL I CA 1
ATOM 15940 C C . VAL I 1 59 ? 142.377 165.530 143.235 1.00 80.13 59 VAL I C 1
ATOM 15941 O O . VAL I 1 59 ? 142.639 165.060 142.131 1.00 80.13 59 VAL I O 1
ATOM 15945 N N . PHE I 1 60 ? 141.512 164.933 144.043 1.00 83.19 60 PHE I N 1
ATOM 15946 C CA . PHE I 1 60 ? 140.757 163.817 143.492 1.00 83.19 60 PHE I CA 1
ATOM 15947 C C . PHE I 1 60 ? 139.494 164.287 142.798 1.00 83.19 60 PHE I C 1
ATOM 15948 O O . PHE I 1 60 ? 138.961 163.577 141.941 1.00 83.19 60 PHE I O 1
ATOM 15956 N N . MET I 1 61 ? 138.990 165.463 143.156 1.00 89.15 61 MET I N 1
ATOM 15957 C CA . MET I 1 61 ? 137.853 166.002 142.426 1.00 89.15 61 MET I CA 1
ATOM 15958 C C . MET I 1 61 ? 138.305 166.656 141.136 1.00 89.15 61 MET I C 1
ATOM 15959 O O . MET I 1 61 ? 137.807 166.322 140.060 1.00 89.15 61 MET I O 1
ATOM 15964 N N . PHE I 1 62 ? 139.268 167.566 141.220 1.00 85.68 62 PHE I N 1
ATOM 15965 C CA . PHE I 1 62 ? 139.712 168.353 140.082 1.00 85.68 62 PHE I CA 1
ATOM 15966 C C . PHE I 1 62 ? 140.982 167.837 139.436 1.00 85.68 62 PHE I C 1
ATOM 15967 O O . PHE I 1 62 ? 141.618 168.575 138.690 1.00 85.68 62 PHE I O 1
ATOM 15975 N N . GLY I 1 63 ? 141.390 166.615 139.737 1.00 79.04 63 GLY I N 1
ATOM 15976 C CA . GLY I 1 63 ? 142.495 165.997 139.053 1.00 79.04 63 GLY I CA 1
ATOM 15977 C C . GLY I 1 63 ? 142.080 165.389 137.740 1.00 79.04 63 GLY I C 1
ATOM 15978 O O . GLY I 1 63 ? 142.544 165.799 136.679 1.00 79.04 63 GLY I O 1
ATOM 15979 N N . PRO I 1 64 ? 141.203 164.389 137.782 1.00 77.79 64 PRO I N 1
ATOM 15980 C CA . PRO I 1 64 ? 140.722 163.788 136.534 1.00 77.79 64 PRO I CA 1
ATOM 15981 C C . PRO I 1 64 ? 139.908 164.700 135.636 1.00 77.79 64 PRO I C 1
ATOM 15982 O O . PRO I 1 64 ? 139.691 164.335 134.480 1.00 77.79 64 PRO I O 1
ATOM 15986 N N . THR I 1 65 ? 139.449 165.862 136.095 1.00 82.04 65 THR I N 1
ATOM 15987 C CA . THR I 1 65 ? 138.816 166.762 135.140 1.00 82.04 65 THR I CA 1
ATOM 15988 C C . THR I 1 65 ? 139.848 167.456 134.270 1.00 82.04 65 THR I C 1
ATOM 15989 O O . THR I 1 65 ? 139.649 167.572 133.061 1.00 82.04 65 THR I O 1
ATOM 15993 N N . ALA I 1 66 ? 140.956 167.913 134.852 1.00 78.53 66 ALA I N 1
ATOM 15994 C CA . ALA I 1 66 ? 141.990 168.541 134.039 1.00 78.53 66 ALA I CA 1
ATOM 15995 C C . ALA I 1 66 ? 142.693 167.519 133.160 1.00 78.53 66 ALA I C 1
ATOM 15996 O O . ALA I 1 66 ? 143.174 167.853 132.075 1.00 78.53 66 ALA I O 1
ATOM 15998 N N . ALA I 1 67 ? 142.734 166.262 133.591 1.00 79.30 67 ALA I N 1
ATOM 15999 C CA . ALA I 1 67 ? 143.287 165.223 132.734 1.00 79.30 67 ALA I CA 1
ATOM 16000 C C . ALA I 1 67 ? 142.339 164.894 131.592 1.00 79.30 67 ALA I C 1
ATOM 16001 O O . ALA I 1 67 ? 142.770 164.709 130.451 1.00 79.30 67 ALA I O 1
ATOM 16003 N N . LEU I 1 68 ? 141.038 164.831 131.869 1.00 79.68 68 LEU I N 1
ATOM 16004 C CA . LEU I 1 68 ? 140.102 164.494 130.804 1.00 79.68 68 LEU I CA 1
ATOM 16005 C C . LEU I 1 68 ? 139.820 165.695 129.916 1.00 79.68 68 LEU I C 1
ATOM 16006 O O . LEU I 1 68 ? 139.331 165.543 128.793 1.00 79.68 68 LEU I O 1
ATOM 16011 N N . LEU I 1 69 ? 140.129 166.896 130.394 1.00 80.20 69 LEU I N 1
ATOM 16012 C CA . LEU I 1 69 ? 140.016 168.071 129.541 1.00 80.20 69 LEU I CA 1
ATOM 16013 C C . LEU I 1 69 ? 141.103 168.072 128.477 1.00 80.20 69 LEU I C 1
ATOM 16014 O O . LEU I 1 69 ? 140.848 168.397 127.315 1.00 80.20 69 LEU I O 1
ATOM 16019 N N . LEU I 1 70 ? 142.324 167.690 128.849 1.00 80.05 70 LEU I N 1
ATOM 16020 C CA . LEU I 1 70 ? 143.409 167.727 127.878 1.00 80.05 70 LEU I CA 1
ATOM 16021 C C . LEU I 1 70 ? 143.372 166.524 126.955 1.00 80.05 70 LEU I C 1
ATOM 16022 O O . LEU I 1 70 ? 143.866 166.590 125.827 1.00 80.05 70 LEU I O 1
ATOM 16027 N N . ILE I 1 71 ? 142.788 165.417 127.403 1.00 81.95 71 ILE I N 1
ATOM 16028 C CA . ILE I 1 71 ? 142.568 164.298 126.494 1.00 81.95 71 ILE I CA 1
ATOM 16029 C C . ILE I 1 71 ? 141.506 164.666 125.466 1.00 81.95 71 ILE I C 1
ATOM 16030 O O . ILE I 1 71 ? 141.652 164.395 124.269 1.00 81.95 71 ILE I O 1
ATOM 16035 N N . GLY I 1 72 ? 140.453 165.349 125.908 1.00 85.81 72 GLY I N 1
ATOM 16036 C CA . GLY I 1 72 ? 139.368 165.680 124.999 1.00 85.81 72 GLY I CA 1
ATOM 16037 C C . GLY I 1 72 ? 139.722 166.781 124.020 1.00 85.81 72 GLY I C 1
ATOM 16038 O O . GLY I 1 72 ? 139.128 166.885 122.949 1.00 85.81 72 GLY I O 1
ATOM 16039 N N . ILE I 1 73 ? 140.680 167.634 124.378 1.00 87.78 73 ILE I N 1
ATOM 16040 C CA . ILE I 1 73 ? 141.153 168.632 123.426 1.00 87.78 73 ILE I CA 1
ATOM 16041 C C . ILE I 1 73 ? 142.067 167.990 122.392 1.00 87.78 73 ILE I C 1
ATOM 16042 O O . ILE I 1 73 ? 141.979 168.288 121.194 1.00 87.78 73 ILE I O 1
ATOM 16047 N N . THR I 1 74 ? 142.923 167.067 122.830 1.00 90.53 74 THR I N 1
ATOM 16048 C CA . THR I 1 74 ? 143.901 166.452 121.937 1.00 90.53 74 THR I CA 1
ATOM 16049 C C . THR I 1 74 ? 143.240 165.564 120.892 1.00 90.53 74 THR I C 1
ATOM 16050 O O . THR I 1 74 ? 143.558 165.659 119.703 1.00 90.53 74 THR I O 1
ATOM 16054 N N . VAL I 1 75 ? 142.288 164.733 121.307 1.00 91.28 75 VAL I N 1
ATOM 16055 C CA . VAL I 1 75 ? 141.674 163.769 120.399 1.00 91.28 75 VAL I CA 1
ATOM 16056 C C . VAL I 1 75 ? 140.795 164.476 119.367 1.00 91.28 75 VAL I C 1
ATOM 16057 O O . VAL I 1 75 ? 140.677 164.030 118.219 1.00 91.28 75 VAL I O 1
ATOM 16061 N N . ASN I 1 76 ? 140.246 165.634 119.728 1.00 97.35 76 ASN I N 1
ATOM 16062 C CA . ASN I 1 76 ? 139.326 166.389 118.883 1.00 97.35 76 ASN I CA 1
ATOM 16063 C C . ASN I 1 76 ? 139.990 166.907 117.613 1.00 97.35 76 ASN I C 1
ATOM 16064 O O . ASN I 1 76 ? 140.948 167.679 117.679 1.00 97.35 76 ASN I O 1
ATOM 16069 N N . SER I 1 77 ? 139.479 166.490 116.452 1.00 102.76 77 SER I N 1
ATOM 16070 C CA . SER I 1 77 ? 140.146 166.764 115.184 1.00 102.76 77 SER I CA 1
ATOM 16071 C C . SER I 1 77 ? 140.020 168.214 114.744 1.00 102.76 77 SER I C 1
ATOM 16072 O O . SER I 1 77 ? 140.842 168.676 113.949 1.00 102.76 77 SER I O 1
ATOM 16075 N N . THR I 1 78 ? 139.019 168.937 115.237 1.00 103.03 78 THR I N 1
ATOM 16076 C CA . THR I 1 78 ? 138.865 170.344 114.901 1.00 103.03 78 THR I CA 1
ATOM 16077 C C . THR I 1 78 ? 139.946 171.197 115.550 1.00 103.03 78 THR I C 1
ATOM 16078 O O . THR I 1 78 ? 140.268 172.279 115.042 1.00 103.03 78 THR I O 1
ATOM 16082 N N . THR I 1 79 ? 140.545 170.704 116.635 1.00 106.11 79 THR I N 1
ATOM 16083 C CA . THR I 1 79 ? 141.687 171.380 117.234 1.00 106.11 79 THR I CA 1
ATOM 16084 C C . THR I 1 79 ? 142.863 171.420 116.277 1.00 106.11 79 THR I C 1
ATOM 16085 O O . THR I 1 79 ? 143.460 172.478 116.059 1.00 106.11 79 THR I O 1
ATOM 16089 N N . TRP I 1 80 ? 143.192 170.283 115.672 1.00 107.57 80 TRP I N 1
ATOM 16090 C CA . TRP I 1 80 ? 144.351 170.239 114.798 1.00 107.57 80 TRP I CA 1
ATOM 16091 C C . TRP I 1 80 ? 144.053 170.773 113.412 1.00 107.57 80 TRP I C 1
ATOM 16092 O O . TRP I 1 80 ? 144.980 170.982 112.632 1.00 107.57 80 TRP I O 1
ATOM 16103 N N . LYS I 1 81 ? 142.788 171.003 113.073 1.00 108.33 81 LYS I N 1
ATOM 16104 C CA . LYS I 1 81 ? 142.523 171.775 111.868 1.00 108.33 81 LYS I CA 1
ATOM 16105 C C . LYS I 1 81 ? 142.911 173.228 112.065 1.00 108.33 81 LYS I C 1
ATOM 16106 O O . LYS I 1 81 ? 143.305 173.901 111.110 1.00 108.33 81 LYS I O 1
ATOM 16112 N N . LEU I 1 82 ? 142.824 173.722 113.296 1.00 114.77 82 LEU I N 1
ATOM 16113 C CA . LEU I 1 82 ? 143.239 175.090 113.576 1.00 114.77 82 LEU I CA 1
ATOM 16114 C C . LEU I 1 82 ? 144.715 175.170 113.938 1.00 114.77 82 LEU I C 1
ATOM 16115 O O . LEU I 1 82 ? 145.404 176.122 113.563 1.00 114.77 82 LEU I O 1
ATOM 16120 N N . ALA I 1 83 ? 145.217 174.183 114.674 1.00 115.75 83 ALA I N 1
ATOM 16121 C CA . ALA I 1 83 ? 146.525 174.326 115.296 1.00 115.75 83 ALA I CA 1
ATOM 16122 C C . ALA I 1 83 ? 147.661 174.035 114.331 1.00 115.75 83 ALA I C 1
ATOM 16123 O O . ALA I 1 83 ? 148.693 174.710 114.382 1.00 115.75 83 ALA I O 1
ATOM 16125 N N . HIS I 1 84 ? 147.490 173.045 113.457 1.00 118.15 84 HIS I N 1
ATOM 16126 C CA . HIS I 1 84 ? 148.596 172.474 112.696 1.00 118.15 84 HIS I CA 1
ATOM 16127 C C . HIS I 1 84 ? 149.165 173.468 111.700 1.00 118.15 84 HIS I C 1
ATOM 16128 O O . HIS I 1 84 ? 148.428 174.052 110.904 1.00 118.15 84 HIS I O 1
ATOM 16135 N N . GLY I 1 85 ? 150.477 173.666 111.756 1.00 121.27 85 GLY I N 1
ATOM 16136 C CA . GLY I 1 85 ? 151.157 174.541 110.828 1.00 121.27 85 GLY I CA 1
ATOM 16137 C C . GLY I 1 85 ? 150.858 176.007 110.992 1.00 121.27 85 GLY I C 1
ATOM 16138 O O . GLY I 1 85 ? 150.889 176.738 110.001 1.00 121.27 85 GLY I O 1
ATOM 16139 N N . PHE I 1 86 ? 150.573 176.464 112.210 1.00 124.70 86 PHE I N 1
ATOM 16140 C CA . PHE I 1 86 ? 150.133 177.838 112.401 1.00 124.70 86 PHE I CA 1
ATOM 16141 C C . PHE I 1 86 ? 151.264 178.840 112.219 1.00 124.70 86 PHE I C 1
ATOM 16142 O O . PHE I 1 86 ? 151.014 180.000 111.882 1.00 124.70 86 PHE I O 1
ATOM 16150 N N . PHE I 1 87 ? 152.506 178.425 112.431 1.00 126.60 87 PHE I N 1
ATOM 16151 C CA . PHE I 1 87 ? 153.622 179.352 112.325 1.00 126.60 87 PHE I CA 1
ATOM 16152 C C . PHE I 1 87 ? 154.210 179.418 110.927 1.00 126.60 87 PHE I C 1
ATOM 16153 O O . PHE I 1 87 ? 155.086 180.251 110.680 1.00 126.60 87 PHE I O 1
ATOM 16161 N N . PHE I 1 88 ? 153.760 178.572 110.015 1.00 131.12 88 PHE I N 1
ATOM 16162 C CA . PHE I 1 88 ? 154.179 178.646 108.625 1.00 131.12 88 PHE I CA 1
ATOM 16163 C C . PHE I 1 88 ? 153.020 178.656 107.649 1.00 131.12 88 PHE I C 1
ATOM 16164 O O . PHE I 1 88 ? 153.231 178.425 106.459 1.00 131.12 88 PHE I O 1
ATOM 16172 N N . ARG I 1 89 ? 151.805 178.889 108.123 1.00 132.67 89 ARG I N 1
ATOM 16173 C CA . ARG I 1 89 ? 150.674 179.102 107.238 1.00 132.67 89 ARG I CA 1
ATOM 16174 C C . ARG I 1 89 ? 150.781 180.476 106.603 1.00 132.67 89 ARG I C 1
ATOM 16175 O O . ARG I 1 89 ? 151.141 181.447 107.273 1.00 132.67 89 ARG I O 1
ATOM 16183 N N . VAL I 1 90 ? 150.490 180.555 105.303 1.00 137.20 90 VAL I N 1
ATOM 16184 C CA . VAL I 1 90 ? 150.505 181.844 104.627 1.00 137.20 90 VAL I CA 1
ATOM 16185 C C . VAL I 1 90 ? 149.313 182.672 105.095 1.00 137.20 90 VAL I C 1
ATOM 16186 O O . VAL I 1 90 ? 148.246 182.135 105.419 1.00 137.20 90 VAL I O 1
ATOM 16190 N N . ARG I 1 91 ? 149.510 183.990 105.176 1.00 139.81 91 ARG I N 1
ATOM 16191 C CA . ARG I 1 91 ? 148.589 184.856 105.910 1.00 139.81 91 ARG I CA 1
ATOM 16192 C C . ARG I 1 91 ? 147.242 185.026 105.228 1.00 139.81 91 ARG I C 1
ATOM 16193 O O . ARG I 1 91 ? 146.245 185.262 105.916 1.00 139.81 91 ARG I O 1
ATOM 16201 N N . ASP I 1 92 ? 147.184 184.902 103.907 1.00 140.14 92 ASP I N 1
ATOM 16202 C CA . ASP I 1 92 ? 145.932 185.041 103.178 1.00 140.14 92 ASP I CA 1
ATOM 16203 C C . ASP I 1 92 ? 145.073 183.784 103.215 1.00 140.14 92 ASP I C 1
ATOM 16204 O O . ASP I 1 92 ? 143.968 183.795 102.664 1.00 140.14 92 ASP I O 1
ATOM 16209 N N . THR I 1 93 ? 145.544 182.707 103.841 1.00 136.94 93 THR I N 1
ATOM 16210 C CA . THR I 1 93 ? 144.724 181.531 104.094 1.00 136.94 93 THR I CA 1
ATOM 16211 C C . THR I 1 93 ? 144.486 181.293 105.579 1.00 136.94 93 THR I C 1
ATOM 16212 O O . THR I 1 93 ? 144.037 180.206 105.956 1.00 136.94 93 THR I O 1
ATOM 16216 N N . ARG I 1 94 ? 144.777 182.276 106.426 1.00 136.80 94 ARG I N 1
ATOM 16217 C CA . ARG I 1 94 ? 144.441 182.190 107.839 1.00 136.80 94 ARG I CA 1
ATOM 16218 C C . ARG I 1 94 ? 142.943 182.355 108.031 1.00 136.80 94 ARG I C 1
ATOM 16219 O O . ARG I 1 94 ? 142.259 182.957 107.200 1.00 136.80 94 ARG I O 1
ATOM 16227 N N . HIS I 1 95 ? 142.434 181.824 109.136 1.00 138.20 95 HIS I N 1
ATOM 16228 C CA . HIS I 1 95 ? 141.035 182.030 109.481 1.00 138.20 95 HIS I CA 1
ATOM 16229 C C . HIS I 1 95 ? 140.877 183.411 110.092 1.00 138.20 95 HIS I C 1
ATOM 16230 O O . HIS I 1 95 ? 141.822 183.942 110.683 1.00 138.20 95 HIS I O 1
ATOM 16237 N N . SER I 1 96 ? 139.694 183.999 109.951 1.00 144.81 96 SER I N 1
ATOM 16238 C CA . SER I 1 96 ? 139.406 185.223 110.680 1.00 144.81 96 SER I CA 1
ATOM 16239 C C . SER I 1 96 ? 139.264 184.898 112.159 1.00 144.81 96 SER I C 1
ATOM 16240 O O . SER I 1 96 ? 139.004 183.751 112.533 1.00 144.81 96 SER I O 1
ATOM 16243 N N . TRP I 1 97 ? 139.466 185.910 113.001 1.00 146.29 97 TRP I N 1
ATOM 16244 C CA . TRP I 1 97 ? 139.392 185.716 114.445 1.00 146.29 97 TRP I CA 1
ATOM 16245 C C . TRP I 1 97 ? 137.987 185.347 114.904 1.00 146.29 97 TRP I C 1
ATOM 16246 O O . TRP I 1 97 ? 137.826 184.662 115.921 1.00 146.29 97 TRP I O 1
ATOM 16257 N N . LYS I 1 98 ? 136.963 185.761 114.156 1.00 145.85 98 LYS I N 1
ATOM 16258 C CA . LYS I 1 98 ? 135.593 185.421 114.524 1.00 145.85 98 LYS I CA 1
ATOM 16259 C C . LYS I 1 98 ? 135.304 183.945 114.271 1.00 145.85 98 LYS I C 1
ATOM 16260 O O . LYS I 1 98 ? 134.711 183.267 115.121 1.00 145.85 98 LYS I O 1
ATOM 16266 N N . THR I 1 99 ? 135.735 183.416 113.119 1.00 140.67 99 THR I N 1
ATOM 16267 C CA . THR I 1 99 ? 135.511 181.993 112.870 1.00 140.67 99 THR I CA 1
ATOM 16268 C C . THR I 1 99 ? 136.513 181.132 113.632 1.00 140.67 99 THR I C 1
ATOM 16269 O O . THR I 1 99 ? 136.271 179.936 113.836 1.00 140.67 99 THR I O 1
ATOM 16273 N N . THR I 1 100 ? 137.619 181.727 114.085 1.00 138.17 100 THR I N 1
ATOM 16274 C CA . THR I 1 100 ? 138.523 181.026 114.986 1.00 138.17 100 THR I CA 1
ATOM 16275 C C . THR I 1 100 ? 137.862 180.792 116.334 1.00 138.17 100 THR I C 1
ATOM 16276 O O . THR I 1 100 ? 137.966 179.703 116.906 1.00 138.17 100 THR I O 1
ATOM 16280 N N . CYS I 1 101 ? 137.149 181.799 116.844 1.00 133.76 101 CYS I N 1
ATOM 16281 C CA . CYS I 1 101 ? 136.611 181.706 118.196 1.00 133.76 101 CYS I CA 1
ATOM 16282 C C . CYS I 1 101 ? 135.389 180.802 118.260 1.00 133.76 101 CYS I C 1
ATOM 16283 O O . CYS I 1 101 ? 135.203 180.084 119.247 1.00 133.76 101 CYS I O 1
ATOM 16286 N N . VAL I 1 102 ? 134.540 180.814 117.229 1.00 127.79 102 VAL I N 1
ATOM 16287 C CA . VAL I 1 102 ? 133.349 179.968 117.274 1.00 127.79 102 VAL I CA 1
ATOM 16288 C C . VAL I 1 102 ? 133.733 178.510 117.047 1.00 127.79 102 VAL I C 1
ATOM 16289 O O . VAL I 1 102 ? 133.140 177.591 117.631 1.00 127.79 102 VAL I O 1
ATOM 16293 N N . SER I 1 103 ? 134.779 178.276 116.254 1.00 125.11 103 SER I N 1
ATOM 16294 C CA . SER I 1 103 ? 135.323 176.930 116.150 1.00 125.11 103 SER I CA 1
ATOM 16295 C C . SER I 1 103 ? 135.979 176.492 117.450 1.00 125.11 103 SER I C 1
ATOM 16296 O O . SER I 1 103 ? 135.837 175.334 117.850 1.00 125.11 103 SER I O 1
ATOM 16299 N N . TRP I 1 104 ? 136.654 177.416 118.138 1.00 121.67 104 TRP I N 1
ATOM 16300 C CA . TRP I 1 104 ? 137.324 177.091 119.393 1.00 121.67 104 TRP I CA 1
ATOM 16301 C C . TRP I 1 104 ? 136.323 176.790 120.498 1.00 121.67 104 TRP I C 1
ATOM 16302 O O . TRP I 1 104 ? 136.572 175.941 121.360 1.00 121.67 104 TRP I O 1
ATOM 16313 N N . ILE I 1 105 ? 135.183 177.478 120.488 1.00 114.56 105 ILE I N 1
ATOM 16314 C CA . ILE I 1 105 ? 134.137 177.213 121.469 1.00 114.56 105 ILE I CA 1
ATOM 16315 C C . ILE I 1 105 ? 133.516 175.849 121.206 1.00 114.56 105 ILE I C 1
ATOM 16316 O O . ILE I 1 105 ? 133.144 175.125 122.138 1.00 114.56 105 ILE I O 1
ATOM 16321 N N . GLU I 1 106 ? 133.480 175.438 119.939 1.00 108.80 106 GLU I N 1
ATOM 16322 C CA . GLU I 1 106 ? 133.010 174.097 119.614 1.00 108.80 106 GLU I CA 1
ATOM 16323 C C . GLU I 1 106 ? 133.969 173.030 120.127 1.00 108.80 106 GLU I C 1
ATOM 16324 O O . GLU I 1 106 ? 133.550 171.906 120.415 1.00 108.80 106 GLU I O 1
ATOM 16326 N N . VAL I 1 107 ? 135.253 173.368 120.275 1.00 105.23 107 VAL I N 1
ATOM 16327 C CA . VAL I 1 107 ? 136.204 172.417 120.850 1.00 105.23 107 VAL I CA 1
ATOM 16328 C C . VAL I 1 107 ? 135.946 172.235 122.338 1.00 105.23 107 VAL I C 1
ATOM 16329 O O . VAL I 1 107 ? 135.885 171.106 122.838 1.00 105.23 107 VAL I O 1
ATOM 16333 N N . LEU I 1 108 ? 135.801 173.345 123.067 1.00 102.95 108 LEU I N 1
ATOM 16334 C CA . LEU I 1 108 ? 135.693 173.281 124.523 1.00 102.95 108 LEU I CA 1
ATOM 16335 C C . LEU I 1 108 ? 134.385 172.636 124.958 1.00 102.95 108 LEU I C 1
ATOM 16336 O O . LEU I 1 108 ? 134.346 171.880 125.932 1.00 102.95 108 LEU I O 1
ATOM 16341 N N . ILE I 1 109 ? 133.306 172.898 124.226 1.00 100.33 109 ILE I N 1
ATOM 16342 C CA . ILE I 1 109 ? 132.014 172.352 124.615 1.00 100.33 109 ILE I CA 1
ATOM 16343 C C . ILE I 1 109 ? 131.896 170.889 124.202 1.00 100.33 109 ILE I C 1
ATOM 16344 O O . ILE I 1 109 ? 131.259 170.093 124.899 1.00 100.33 109 ILE I O 1
ATOM 16349 N N . GLN I 1 110 ? 132.552 170.487 123.115 1.00 99.38 110 GLN I N 1
ATOM 16350 C CA . GLN I 1 110 ? 132.570 169.067 122.782 1.00 99.38 110 GLN I CA 1
ATOM 16351 C C . GLN I 1 110 ? 133.453 168.291 123.751 1.00 99.38 110 GLN I C 1
ATOM 16352 O O . GLN I 1 110 ? 133.160 167.137 124.081 1.00 99.38 110 GLN I O 1
ATOM 16358 N N . SER I 1 111 ? 134.514 168.919 124.252 1.00 96.28 111 SER I N 1
ATOM 16359 C CA . SER I 1 111 ? 135.436 168.202 125.122 1.00 96.28 111 SER I CA 1
ATOM 16360 C C . SER I 1 111 ? 135.003 168.202 126.579 1.00 96.28 111 SER I C 1
ATOM 16361 O O . SER I 1 111 ? 135.566 167.444 127.371 1.00 96.28 111 SER I O 1
ATOM 16364 N N . SER I 1 112 ? 134.034 169.035 126.960 1.00 91.25 112 SER I N 1
ATOM 16365 C CA . SER I 1 112 ? 133.629 169.099 128.359 1.00 91.25 112 SER I CA 1
ATOM 16366 C C . SER I 1 112 ? 132.481 168.163 128.695 1.00 91.25 112 SER I C 1
ATOM 16367 O O . SER I 1 112 ? 131.779 168.406 129.676 1.00 91.25 112 SER I O 1
ATOM 16370 N N . VAL I 1 113 ? 132.250 167.120 127.908 1.00 86.90 113 VAL I N 1
ATOM 16371 C CA . VAL I 1 113 ? 131.246 166.135 128.289 1.00 86.90 113 VAL I CA 1
ATOM 16372 C C . VAL I 1 113 ? 131.864 165.096 129.218 1.00 86.90 113 VAL I C 1
ATOM 16373 O O . VAL I 1 113 ? 131.197 164.538 130.094 1.00 86.90 113 VAL I O 1
ATOM 16377 N N . ALA I 1 114 ? 133.161 164.864 129.083 1.00 82.83 114 ALA I N 1
ATOM 16378 C CA . ALA I 1 114 ? 133.818 163.867 129.926 1.00 82.83 114 ALA I CA 1
ATOM 16379 C C . ALA I 1 114 ? 134.163 164.359 131.329 1.00 82.83 114 ALA I C 1
ATOM 16380 O O . ALA I 1 114 ? 133.979 163.576 132.275 1.00 82.83 114 ALA I O 1
ATOM 16382 N N . PRO I 1 115 ? 134.667 165.584 131.564 1.00 80.89 115 PRO I N 1
ATOM 16383 C CA . PRO I 1 115 ? 134.880 165.977 132.963 1.00 80.89 115 PRO I CA 1
ATOM 16384 C C . PRO I 1 115 ? 133.606 166.220 133.748 1.00 80.89 115 PRO I C 1
ATOM 16385 O O . PRO I 1 115 ? 133.571 165.908 134.941 1.00 80.89 115 PRO I O 1
ATOM 16389 N N . ILE I 1 116 ? 132.557 166.759 133.134 1.00 76.81 116 ILE I N 1
ATOM 16390 C CA . ILE I 1 116 ? 131.329 167.005 133.878 1.00 76.81 116 ILE I CA 1
ATOM 16391 C C . ILE I 1 116 ? 130.614 165.694 134.172 1.00 76.81 116 ILE I C 1
ATOM 16392 O O . ILE I 1 116 ? 129.929 165.560 135.189 1.00 76.81 116 ILE I O 1
ATOM 16397 N N . ALA I 1 117 ? 130.856 164.670 133.363 1.00 77.25 117 ALA I N 1
ATOM 16398 C CA . ALA I 1 117 ? 130.440 163.332 133.762 1.00 77.25 117 ALA I CA 1
ATOM 16399 C C . ALA I 1 117 ? 131.253 162.835 134.948 1.00 77.25 117 ALA I C 1
ATOM 16400 O O . ALA I 1 117 ? 130.746 162.079 135.783 1.00 77.25 117 ALA I O 1
ATOM 16402 N N . TRP I 1 118 ? 132.507 163.264 135.061 1.00 78.16 118 TRP I N 1
ATOM 16403 C CA . TRP I 1 118 ? 133.304 162.844 136.207 1.00 78.16 118 TRP I CA 1
ATOM 16404 C C . TRP I 1 118 ? 132.924 163.620 137.457 1.00 78.16 118 TRP I C 1
ATOM 16405 O O . TRP I 1 118 ? 132.813 163.043 138.541 1.00 78.16 118 TRP I O 1
ATOM 16416 N N . LEU I 1 119 ? 132.739 164.936 137.329 1.00 74.80 119 LEU I N 1
ATOM 16417 C CA . LEU I 1 119 ? 132.382 165.762 138.478 1.00 74.80 119 LEU I CA 1
ATOM 16418 C C . LEU I 1 119 ? 131.012 165.392 139.021 1.00 74.80 119 LEU I C 1
ATOM 16419 O O . LEU I 1 119 ? 130.750 165.536 140.217 1.00 74.80 119 LEU I O 1
ATOM 16424 N N . PHE I 1 120 ? 130.133 164.892 138.160 1.00 79.74 120 PHE I N 1
ATOM 16425 C CA . PHE I 1 120 ? 128.845 164.394 138.615 1.00 79.74 120 PHE I CA 1
ATOM 16426 C C . PHE I 1 120 ? 129.003 163.108 139.413 1.00 79.74 120 PHE I C 1
ATOM 16427 O O . PHE I 1 120 ? 128.283 162.879 140.386 1.00 79.74 120 PHE I O 1
ATOM 16435 N N . VAL I 1 121 ? 129.951 162.257 139.029 1.00 77.28 121 VAL I N 1
ATOM 16436 C CA . VAL I 1 121 ? 130.135 161.011 139.766 1.00 77.28 121 VAL I CA 1
ATOM 16437 C C . VAL I 1 121 ? 130.864 161.264 141.080 1.00 77.28 121 VAL I C 1
ATOM 16438 O O . VAL I 1 121 ? 130.549 160.651 142.105 1.00 77.28 121 VAL I O 1
ATOM 16442 N N . VAL I 1 122 ? 131.793 162.216 141.101 1.00 79.72 122 VAL I N 1
ATOM 16443 C CA . VAL I 1 122 ? 132.558 162.456 142.324 1.00 79.72 122 VAL I CA 1
ATOM 16444 C C . VAL I 1 122 ? 131.713 163.209 143.344 1.00 79.72 122 VAL I C 1
ATOM 16445 O O . VAL I 1 122 ? 132.032 163.239 144.536 1.00 79.72 122 VAL I O 1
ATOM 16449 N N . PHE I 1 123 ? 130.614 163.817 142.902 1.00 78.67 123 PHE I N 1
ATOM 16450 C CA . PHE I 1 123 ? 129.713 164.445 143.854 1.00 78.67 123 PHE I CA 1
ATOM 16451 C C . PHE I 1 123 ? 128.579 163.523 144.261 1.00 78.67 123 PHE I C 1
ATOM 16452 O O . PHE I 1 123 ? 127.975 163.728 145.316 1.00 78.67 123 PHE I O 1
ATOM 16460 N N . LEU I 1 124 ? 128.270 162.510 143.458 1.00 84.70 124 LEU I N 1
ATOM 16461 C CA . LEU I 1 124 ? 127.206 161.594 143.845 1.00 84.70 124 LEU I CA 1
ATOM 16462 C C . LEU I 1 124 ? 127.652 160.690 144.980 1.00 84.70 124 LEU I C 1
ATOM 16463 O O . LEU I 1 124 ? 127.028 160.668 146.043 1.00 84.70 124 LEU I O 1
ATOM 16468 N N . ASP I 1 125 ? 128.736 159.954 144.793 1.00 92.86 125 ASP I N 1
ATOM 16469 C CA . ASP I 1 125 ? 129.355 159.267 145.918 1.00 92.86 125 ASP I CA 1
ATOM 16470 C C . ASP I 1 125 ? 130.053 160.348 146.723 1.00 92.86 125 ASP I C 1
ATOM 16471 O O . ASP I 1 125 ? 131.232 160.627 146.516 1.00 92.86 125 ASP I O 1
ATOM 16476 N N . GLY I 1 126 ? 129.337 160.939 147.672 1.00 92.34 126 GLY I N 1
ATOM 16477 C CA . GLY I 1 126 ? 129.728 162.178 148.308 1.00 92.34 126 GLY I CA 1
ATOM 16478 C C . GLY I 1 126 ? 130.890 162.132 149.268 1.00 92.34 126 GLY I C 1
ATOM 16479 O O . GLY I 1 126 ? 131.126 163.131 149.952 1.00 92.34 126 GLY I O 1
ATOM 16480 N N . GLY I 1 127 ? 131.641 161.029 149.323 1.00 94.57 127 GLY I N 1
ATOM 16481 C CA . GLY I 1 127 ? 132.732 160.885 150.269 1.00 94.57 127 GLY I CA 1
ATOM 16482 C C . GLY I 1 127 ? 133.858 161.880 150.091 1.00 94.57 127 GLY I C 1
ATOM 16483 O O . GLY I 1 127 ? 134.576 162.171 151.051 1.00 94.57 127 GLY I O 1
ATOM 16484 N N . TYR I 1 128 ? 134.010 162.440 148.897 1.00 96.00 128 TYR I N 1
ATOM 16485 C CA . TYR I 1 128 ? 135.063 163.421 148.698 1.00 96.00 128 TYR I CA 1
ATOM 16486 C C . TYR I 1 128 ? 134.647 164.788 149.208 1.00 96.00 128 TYR I C 1
ATOM 16487 O O . TYR I 1 128 ? 135.484 165.538 149.713 1.00 96.00 128 TYR I O 1
ATOM 16496 N N . TYR I 1 129 ? 133.368 165.132 149.096 1.00 89.36 129 TYR I N 1
ATOM 16497 C CA . TYR I 1 129 ? 132.924 166.398 149.660 1.00 89.36 129 TYR I CA 1
ATOM 16498 C C . TYR I 1 129 ? 132.900 166.332 151.173 1.00 89.36 129 TYR I C 1
ATOM 16499 O O . TYR I 1 129 ? 133.163 167.333 151.848 1.00 89.36 129 TYR I O 1
ATOM 16508 N N . ARG I 1 130 ? 132.574 165.155 151.718 1.00 99.83 130 ARG I N 1
ATOM 16509 C CA . ARG I 1 130 ? 132.669 164.925 153.156 1.00 99.83 130 ARG I CA 1
ATOM 16510 C C . ARG I 1 130 ? 134.096 165.127 153.632 1.00 99.83 130 ARG I C 1
ATOM 16511 O O . ARG I 1 130 ? 134.343 165.791 154.643 1.00 99.83 130 ARG I O 1
ATOM 16519 N N . CYS I 1 131 ? 135.053 164.608 152.867 1.00 102.17 131 CYS I N 1
ATOM 16520 C CA . CYS I 1 131 ? 136.445 164.667 153.277 1.00 102.17 131 CYS I CA 1
ATOM 16521 C C . CYS I 1 131 ? 136.995 166.067 153.068 1.00 102.17 131 CYS I C 1
ATOM 16522 O O . CYS I 1 131 ? 137.977 166.462 153.700 1.00 102.17 131 CYS I O 1
ATOM 16525 N N . TYR I 1 132 ? 136.369 166.835 152.176 1.00 98.21 132 TYR I N 1
ATOM 16526 C CA . TYR I 1 132 ? 136.785 168.215 151.976 1.00 98.21 132 TYR I CA 1
ATOM 16527 C C . TYR I 1 132 ? 136.370 169.081 153.147 1.00 98.21 132 TYR I C 1
ATOM 16528 O O . TYR I 1 132 ? 137.106 169.978 153.560 1.00 98.21 132 TYR I O 1
ATOM 16537 N N . ARG I 1 133 ? 135.184 168.845 153.684 1.00 104.34 133 ARG I N 1
ATOM 16538 C CA . ARG I 1 133 ? 134.653 169.761 154.677 1.00 104.34 133 ARG I CA 1
ATOM 16539 C C . ARG I 1 133 ? 134.516 169.147 156.057 1.00 104.34 133 ARG I C 1
ATOM 16540 O O . ARG I 1 133 ? 133.806 169.710 156.889 1.00 104.34 133 ARG I O 1
ATOM 16548 N N . SER I 1 134 ? 135.188 168.031 156.335 1.00 106.73 134 SER I N 1
ATOM 16549 C CA . SER I 1 134 ? 135.084 167.441 157.663 1.00 106.73 134 SER I CA 1
ATOM 16550 C C . SER I 1 134 ? 135.836 168.249 158.703 1.00 106.73 134 SER I C 1
ATOM 16551 O O . SER I 1 134 ? 135.583 168.097 159.899 1.00 106.73 134 SER I O 1
ATOM 16554 N N . HIS I 1 135 ? 136.757 169.110 158.281 1.00 110.61 135 HIS I N 1
ATOM 16555 C CA . HIS I 1 135 ? 137.547 169.834 159.262 1.00 110.61 135 HIS I CA 1
ATOM 16556 C C . HIS I 1 135 ? 136.814 171.024 159.854 1.00 110.61 135 HIS I C 1
ATOM 16557 O O . HIS I 1 135 ? 137.295 171.590 160.836 1.00 110.61 135 HIS I O 1
ATOM 16564 N N . GLU I 1 136 ? 135.680 171.425 159.293 1.00 111.89 136 GLU I N 1
ATOM 16565 C CA . GLU I 1 136 ? 134.888 172.475 159.919 1.00 111.89 136 GLU I CA 1
ATOM 16566 C C . GLU I 1 136 ? 134.047 171.960 161.071 1.00 111.89 136 GLU I C 1
ATOM 16567 O O . GLU I 1 136 ? 133.487 172.767 161.816 1.00 111.89 136 GLU I O 1
ATOM 16573 N N . PHE I 1 137 ? 133.947 170.650 161.234 1.00 115.03 137 PHE I N 1
ATOM 16574 C CA . PHE I 1 137 ? 133.042 170.053 162.198 1.00 115.03 137 PHE I CA 1
ATOM 16575 C C . PHE I 1 137 ? 133.734 169.251 163.283 1.00 115.03 137 PHE I C 1
ATOM 16576 O O . PHE I 1 137 ? 133.188 169.138 164.378 1.00 115.03 137 PHE I O 1
ATOM 16584 N N . CYS I 1 138 ? 134.905 168.680 163.013 1.00 126.13 138 CYS I N 1
ATOM 16585 C CA . CYS I 1 138 ? 135.629 167.905 164.019 1.00 126.13 138 CYS I CA 1
ATOM 16586 C C . CYS I 1 138 ? 136.699 168.788 164.657 1.00 126.13 138 CYS I C 1
ATOM 16587 O O . CYS I 1 138 ? 137.895 168.702 164.378 1.00 126.13 138 CYS I O 1
ATOM 16590 N N . LEU I 1 139 ? 136.226 169.649 165.544 1.00 134.18 139 LEU I N 1
ATOM 16591 C CA . LEU I 1 139 ? 137.029 170.655 166.215 1.00 134.18 139 LEU I CA 1
ATOM 16592 C C . LEU I 1 139 ? 137.255 170.215 167.655 1.00 134.18 139 LEU I C 1
ATOM 16593 O O . LEU I 1 139 ? 136.392 169.550 168.236 1.00 134.18 139 LEU I O 1
ATOM 16598 N N . ILE I 1 140 ? 138.408 170.566 168.234 1.00 140.89 140 ILE I N 1
ATOM 16599 C CA . ILE I 1 140 ? 138.618 170.211 169.635 1.00 140.89 140 ILE I CA 1
ATOM 16600 C C . ILE I 1 140 ? 138.020 171.325 170.478 1.00 140.89 140 ILE I C 1
ATOM 16601 O O . ILE I 1 140 ? 138.711 172.255 170.913 1.00 140.89 140 ILE I O 1
ATOM 16606 N N . SER I 1 141 ? 136.705 171.279 170.631 1.00 147.90 141 SER I N 1
ATOM 16607 C CA . SER I 1 141 ? 136.018 171.889 171.751 1.00 147.90 141 SER I CA 1
ATOM 16608 C C . SER I 1 141 ? 134.978 170.882 172.207 1.00 147.90 141 SER I C 1
ATOM 16609 O O . SER I 1 141 ? 134.603 170.831 173.382 1.00 147.90 141 SER I O 1
ATOM 16612 N N . ASP I 1 142 ? 134.529 170.060 171.256 1.00 153.36 142 ASP I N 1
ATOM 16613 C CA . ASP I 1 142 ? 133.398 169.173 171.451 1.00 153.36 142 ASP I CA 1
ATOM 16614 C C . ASP I 1 142 ? 133.505 167.841 170.722 1.00 153.36 142 ASP I C 1
ATOM 16615 O O . ASP I 1 142 ? 132.504 167.120 170.653 1.00 153.36 142 ASP I O 1
ATOM 16620 N N . ALA I 1 143 ? 134.658 167.519 170.139 1.00 152.72 143 ALA I N 1
ATOM 16621 C CA . ALA I 1 143 ? 134.804 166.273 169.398 1.00 152.72 143 ALA I CA 1
ATOM 16622 C C . ALA I 1 143 ? 134.736 165.078 170.339 1.00 152.72 143 ALA I C 1
ATOM 16623 O O . ALA I 1 143 ? 135.029 165.192 171.531 1.00 152.72 143 ALA I O 1
ATOM 16625 N N . ILE I 1 144 ? 134.328 163.929 169.799 1.00 153.64 144 ILE I N 1
ATOM 16626 C CA . ILE I 1 144 ? 134.100 162.761 170.637 1.00 153.64 144 ILE I CA 1
ATOM 16627 C C . ILE I 1 144 ? 135.411 162.115 171.075 1.00 153.64 144 ILE I C 1
ATOM 16628 O O . ILE I 1 144 ? 135.533 161.677 172.226 1.00 153.64 144 ILE I O 1
ATOM 16633 N N . LEU I 1 145 ? 136.421 162.105 170.214 1.00 152.92 145 LEU I N 1
ATOM 16634 C CA . LEU I 1 145 ? 137.604 161.296 170.463 1.00 152.92 145 LEU I CA 1
ATOM 16635 C C . LEU I 1 145 ? 138.819 162.103 170.892 1.00 152.92 145 LEU I C 1
ATOM 16636 O O . LEU I 1 145 ? 139.941 161.607 170.771 1.00 152.92 145 LEU I O 1
ATOM 16641 N N . CYS I 1 146 ? 138.637 163.328 171.381 1.00 158.03 146 CYS I N 1
ATOM 16642 C CA . CYS I 1 146 ? 139.747 164.147 171.866 1.00 158.03 146 CYS I CA 1
ATOM 16643 C C . CYS I 1 146 ? 139.810 164.173 173.389 1.00 158.03 146 CYS I C 1
ATOM 16644 O O . CYS I 1 146 ? 140.306 165.134 173.986 1.00 158.03 146 CYS I O 1
ATOM 16647 N N . LYS I 1 147 ? 139.320 163.120 174.039 1.00 158.15 147 LYS I N 1
ATOM 16648 C CA . LYS I 1 147 ? 139.269 163.021 175.493 1.00 158.15 147 LYS I CA 1
ATOM 16649 C C . LYS I 1 147 ? 140.280 162.040 176.061 1.00 158.15 147 LYS I C 1
ATOM 16650 O O . LYS I 1 147 ? 141.084 162.416 176.916 1.00 158.15 147 LYS I O 1
ATOM 16656 N N . ASN I 1 148 ? 140.262 160.792 175.601 1.00 161.09 148 ASN I N 1
ATOM 16657 C CA . ASN I 1 148 ? 141.274 159.805 175.948 1.00 161.09 148 ASN I CA 1
ATOM 16658 C C . ASN I 1 148 ? 142.397 159.740 174.927 1.00 161.09 148 ASN I C 1
ATOM 16659 O O . ASN I 1 148 ? 143.537 159.452 175.294 1.00 161.09 148 ASN I O 1
ATOM 16664 N N . SER I 1 149 ? 142.109 160.047 173.660 1.00 161.57 149 SER I N 1
ATOM 16665 C CA . SER I 1 149 ? 143.116 159.954 172.611 1.00 161.57 149 SER I CA 1
ATOM 16666 C C . SER I 1 149 ? 143.909 161.244 172.445 1.00 161.57 149 SER I C 1
ATOM 16667 O O . SER I 1 149 ? 144.430 161.501 171.354 1.00 161.57 149 SER I O 1
ATOM 16670 N N . THR I 1 150 ? 144.026 162.053 173.501 1.00 163.12 150 THR I N 1
ATOM 16671 C CA . THR I 1 150 ? 144.835 163.264 173.459 1.00 163.12 150 THR I CA 1
ATOM 16672 C C . THR I 1 150 ? 146.317 162.913 173.490 1.00 163.12 150 THR I C 1
ATOM 16673 O O . THR I 1 150 ? 147.166 163.742 173.151 1.00 163.12 150 THR I O 1
ATOM 16677 N N . ILE I 1 151 ? 146.635 161.680 173.889 1.00 161.29 151 ILE I N 1
ATOM 16678 C CA . ILE I 1 151 ? 147.982 161.159 173.693 1.00 161.29 151 ILE I CA 1
ATOM 16679 C C . ILE I 1 151 ? 148.248 160.947 172.205 1.00 161.29 151 ILE I C 1
ATOM 16680 O O . ILE I 1 151 ? 149.363 161.166 171.721 1.00 161.29 151 ILE I O 1
ATOM 16685 N N . LEU I 1 152 ? 147.212 160.579 171.443 1.00 161.25 152 LEU I N 1
ATOM 16686 C CA . LEU I 1 152 ? 147.393 160.341 170.014 1.00 161.25 152 LEU I CA 1
ATOM 16687 C C . LEU I 1 152 ? 147.508 161.648 169.238 1.00 161.25 152 LEU I C 1
ATOM 16688 O O . LEU I 1 152 ? 148.055 161.668 168.130 1.00 161.25 152 LEU I O 1
ATOM 16693 N N . ASN I 1 153 ? 146.983 162.745 169.783 1.00 157.28 153 ASN I N 1
ATOM 16694 C CA . ASN I 1 153 ? 147.311 164.050 169.219 1.00 157.28 153 ASN I CA 1
ATOM 16695 C C . ASN I 1 153 ? 148.697 164.493 169.663 1.00 157.28 153 ASN I C 1
ATOM 16696 O O . ASN I 1 153 ? 149.494 164.980 168.856 1.00 157.28 153 ASN I O 1
ATOM 16701 N N . SER I 1 154 ? 149.006 164.319 170.950 1.00 160.91 154 SER I N 1
ATOM 16702 C CA . SER I 1 154 ? 150.291 164.728 171.504 1.00 160.91 154 SER I CA 1
ATOM 16703 C C . SER I 1 154 ? 151.337 163.624 171.456 1.00 160.91 154 SER I C 1
ATOM 16704 O O . SER I 1 154 ? 152.184 163.566 172.354 1.00 160.91 154 SER I O 1
ATOM 16707 N N . TYR I 1 155 ? 151.260 162.733 170.460 1.00 158.70 155 TYR I N 1
ATOM 16708 C CA . TYR I 1 155 ? 152.253 161.678 170.286 1.00 158.70 155 TYR I CA 1
ATOM 16709 C C . TYR I 1 155 ? 153.639 162.259 170.051 1.00 158.70 155 TYR I C 1
ATOM 16710 O O . TYR I 1 155 ? 154.591 161.931 170.767 1.00 158.70 155 TYR I O 1
ATOM 16719 N N . ALA I 1 156 ? 153.766 163.136 169.065 1.00 156.99 156 ALA I N 1
ATOM 16720 C CA . ALA I 1 156 ? 155.044 163.755 168.770 1.00 156.99 156 ALA I CA 1
ATOM 16721 C C . ALA I 1 156 ? 154.822 165.243 168.585 1.00 156.99 156 ALA I C 1
ATOM 16722 O O . ALA I 1 156 ? 153.698 165.739 168.684 1.00 156.99 156 ALA I O 1
ATOM 16724 N N . SER I 1 157 ? 155.918 165.958 168.334 1.00 154.44 157 SER I N 1
ATOM 16725 C CA . SER I 1 157 ? 155.794 167.356 167.948 1.00 154.44 157 SER I CA 1
ATOM 16726 C C . SER I 1 157 ? 155.151 167.489 166.575 1.00 154.44 157 SER I C 1
ATOM 16727 O O . SER I 1 157 ? 154.411 168.448 166.326 1.00 154.44 157 SER I O 1
ATOM 16730 N N . THR I 1 158 ? 155.400 166.523 165.688 1.00 152.69 158 THR I N 1
ATOM 16731 C CA . THR I 1 158 ? 154.766 166.519 164.377 1.00 152.69 158 THR I CA 1
ATOM 16732 C C . THR I 1 158 ? 153.285 166.197 164.466 1.00 152.69 158 THR I C 1
ATOM 16733 O O . THR I 1 158 ? 152.466 166.889 163.854 1.00 152.69 158 THR I O 1
ATOM 16737 N N . SER I 1 159 ? 152.923 165.180 165.252 1.00 150.64 159 SER I N 1
ATOM 16738 C CA . SER I 1 159 ? 151.561 164.656 165.250 1.00 150.64 159 SER I CA 1
ATOM 16739 C C . SER I 1 159 ? 150.563 165.579 165.942 1.00 150.64 159 SER I C 1
ATOM 16740 O O . SER I 1 159 ? 149.364 165.287 165.945 1.00 150.64 159 SER I O 1
ATOM 16743 N N . SER I 1 160 ? 151.020 166.671 166.546 1.00 147.66 160 SER I N 1
ATOM 16744 C CA . SER I 1 160 ? 150.097 167.716 166.956 1.00 147.66 160 SER I CA 1
ATOM 16745 C C . SER I 1 160 ? 150.223 168.939 166.061 1.00 147.66 160 SER I C 1
ATOM 16746 O O . SER I 1 160 ? 149.230 169.408 165.500 1.00 147.66 160 SER I O 1
ATOM 16749 N N . PHE I 1 161 ? 151.440 169.447 165.893 1.00 144.95 161 PHE I N 1
ATOM 16750 C CA . PHE I 1 161 ? 151.632 170.728 165.233 1.00 144.95 161 PHE I CA 1
ATOM 16751 C C . PHE I 1 161 ? 151.534 170.658 163.716 1.00 144.95 161 PHE I C 1
ATOM 16752 O O . PHE I 1 161 ? 150.831 171.468 163.109 1.00 144.95 161 PHE I O 1
ATOM 16760 N N . ASN I 1 162 ? 152.228 169.715 163.084 1.00 141.99 162 ASN I N 1
ATOM 16761 C CA . ASN I 1 162 ? 152.155 169.620 161.631 1.00 141.99 162 ASN I CA 1
ATOM 16762 C C . ASN I 1 162 ? 150.917 168.851 161.197 1.00 141.99 162 ASN I C 1
ATOM 16763 O O . ASN I 1 162 ? 150.371 169.093 160.116 1.00 141.99 162 ASN I O 1
ATOM 16768 N N . LYS I 1 163 ? 150.463 167.911 162.026 1.00 132.99 163 LYS I N 1
ATOM 16769 C CA . LYS I 1 163 ? 149.302 167.117 161.654 1.00 132.99 163 LYS I CA 1
ATOM 16770 C C . LYS I 1 163 ? 148.029 167.935 161.751 1.00 132.99 163 LYS I C 1
ATOM 16771 O O . LYS I 1 163 ? 147.059 167.666 161.036 1.00 132.99 163 LYS I O 1
ATOM 16777 N N . ILE I 1 164 ? 147.991 168.925 162.643 1.00 134.60 164 ILE I N 1
ATOM 16778 C CA . ILE I 1 164 ? 146.769 169.709 162.762 1.00 134.60 164 ILE I CA 1
ATOM 16779 C C . ILE I 1 164 ? 146.974 171.191 162.492 1.00 134.60 164 ILE I C 1
ATOM 16780 O O . ILE I 1 164 ? 146.531 171.699 161.460 1.00 134.60 164 ILE I O 1
ATOM 16785 N N . SER I 1 165 ? 147.655 171.899 163.389 1.00 144.00 165 SER I N 1
ATOM 16786 C CA . SER I 1 165 ? 147.711 173.358 163.361 1.00 144.00 165 SER I CA 1
ATOM 16787 C C . SER I 1 165 ? 148.758 173.815 164.363 1.00 144.00 165 SER I C 1
ATOM 16788 O O . SER I 1 165 ? 149.352 173.010 165.082 1.00 144.00 165 SER I O 1
ATOM 16791 N N . ASP I 1 166 ? 148.936 175.135 164.444 1.00 151.04 166 ASP I N 1
ATOM 16792 C CA . ASP I 1 166 ? 149.872 175.756 165.375 1.00 151.04 166 ASP I CA 1
ATOM 16793 C C . ASP I 1 166 ? 149.483 175.511 166.828 1.00 151.04 166 ASP I C 1
ATOM 16794 O O . ASP I 1 166 ? 150.332 175.574 167.721 1.00 151.04 166 ASP I O 1
ATOM 16799 N N . ASN I 1 167 ? 148.207 175.216 167.075 1.00 147.03 167 ASN I N 1
ATOM 16800 C CA . ASN I 1 167 ? 147.744 174.975 168.432 1.00 147.03 167 ASN I CA 1
ATOM 16801 C C . ASN I 1 167 ? 147.047 173.631 168.582 1.00 147.03 167 ASN I C 1
ATOM 16802 O O . ASN I 1 167 ? 146.611 173.302 169.692 1.00 147.03 167 ASN I O 1
ATOM 16807 N N . GLY I 1 168 ? 146.932 172.844 167.521 1.00 141.45 168 GLY I N 1
ATOM 16808 C CA . GLY I 1 168 ? 146.107 171.656 167.615 1.00 141.45 168 GLY I CA 1
ATOM 16809 C C . GLY I 1 168 ? 144.635 171.994 167.709 1.00 141.45 168 GLY I C 1
ATOM 16810 O O . GLY I 1 168 ? 143.999 171.703 168.728 1.00 141.45 168 GLY I O 1
ATOM 16811 N N . LYS I 1 169 ? 144.086 172.624 166.672 1.00 134.87 169 LYS I N 1
ATOM 16812 C CA . LYS I 1 169 ? 142.712 173.107 166.717 1.00 134.87 169 LYS I CA 1
ATOM 16813 C C . LYS I 1 169 ? 141.721 171.964 166.552 1.00 134.87 169 LYS I C 1
ATOM 16814 O O . LYS I 1 169 ? 140.760 171.841 167.316 1.00 134.87 169 LYS I O 1
ATOM 16820 N N . TYR I 1 170 ? 141.952 171.111 165.564 1.00 128.59 170 TYR I N 1
ATOM 16821 C CA . TYR I 1 170 ? 141.030 170.059 165.172 1.00 128.59 170 TYR I CA 1
ATOM 16822 C C . TYR I 1 170 ? 141.520 168.699 165.654 1.00 128.59 170 TYR I C 1
ATOM 16823 O O . TYR I 1 170 ? 142.710 168.475 165.855 1.00 128.59 170 TYR I O 1
ATOM 16832 N N . CYS I 1 171 ? 140.572 167.791 165.856 1.00 130.69 171 CYS I N 1
ATOM 16833 C CA . CYS I 1 171 ? 140.882 166.459 166.356 1.00 130.69 171 CYS I CA 1
ATOM 16834 C C . CYS I 1 171 ? 141.215 165.565 165.178 1.00 130.69 171 CYS I C 1
ATOM 16835 O O . CYS I 1 171 ? 140.375 165.398 164.284 1.00 130.69 171 CYS I O 1
ATOM 16838 N N . PRO I 1 172 ? 142.412 164.977 165.117 1.00 126.50 172 PRO I N 1
ATOM 16839 C CA . PRO I 1 172 ? 142.856 164.278 163.904 1.00 126.50 172 PRO I CA 1
ATOM 16840 C C . PRO I 1 172 ? 142.052 163.022 163.582 1.00 126.50 172 PRO I C 1
ATOM 16841 O O . PRO I 1 172 ? 141.662 162.869 162.416 1.00 126.50 172 PRO I O 1
ATOM 16845 N N . PRO I 1 173 ? 141.751 162.098 164.518 1.00 127.62 173 PRO I N 1
ATOM 16846 C CA . PRO I 1 173 ? 140.946 160.951 164.070 1.00 127.62 173 PRO I CA 1
ATOM 16847 C C . PRO I 1 173 ? 139.485 161.279 163.850 1.00 127.62 173 PRO I C 1
ATOM 16848 O O . PRO I 1 173 ? 138.755 160.454 163.289 1.00 127.62 173 PRO I O 1
ATOM 16852 N N . CYS I 1 174 ? 139.028 162.458 164.270 1.00 130.10 174 CYS I N 1
ATOM 16853 C CA . CYS I 1 174 ? 137.680 162.875 163.908 1.00 130.10 174 CYS I CA 1
ATOM 16854 C C . CYS I 1 174 ? 137.614 163.291 162.447 1.00 130.10 174 CYS I C 1
ATOM 16855 O O . CYS I 1 174 ? 136.614 163.034 161.773 1.00 130.10 174 CYS I O 1
ATOM 16858 N N . ILE I 1 175 ? 138.668 163.940 161.944 1.00 122.40 175 ILE I N 1
ATOM 16859 C CA . ILE I 1 175 ? 138.767 164.247 160.518 1.00 122.40 175 ILE I CA 1
ATOM 16860 C C . ILE I 1 175 ? 138.835 162.953 159.722 1.00 122.40 175 ILE I C 1
ATOM 16861 O O . ILE I 1 175 ? 138.253 162.825 158.638 1.00 122.40 175 ILE I O 1
ATOM 16866 N N . CYS I 1 176 ? 139.462 161.944 160.311 1.00 127.24 176 CYS I N 1
ATOM 16867 C CA . CYS I 1 176 ? 139.651 160.643 159.696 1.00 127.24 176 CYS I CA 1
ATOM 16868 C C . CYS I 1 176 ? 138.340 159.882 159.610 1.00 127.24 176 CYS I C 1
ATOM 16869 O O . CYS I 1 176 ? 137.955 159.430 158.529 1.00 127.24 176 CYS I O 1
ATOM 16872 N N . VAL I 1 177 ? 137.648 159.745 160.740 1.00 126.88 177 VAL I N 1
ATOM 16873 C CA . VAL I 1 177 ? 136.337 159.109 160.847 1.00 126.88 177 VAL I CA 1
ATOM 16874 C C . VAL I 1 177 ? 135.418 160.102 161.546 1.00 126.88 177 VAL I C 1
ATOM 16875 O O . VAL I 1 177 ? 135.654 160.451 162.710 1.00 126.88 177 VAL I O 1
ATOM 16879 N N . PRO I 1 178 ? 134.373 160.578 160.889 1.00 126.91 178 PRO I N 1
ATOM 16880 C CA . PRO I 1 178 ? 133.650 161.747 161.385 1.00 126.91 178 PRO I CA 1
ATOM 16881 C C . PRO I 1 178 ? 132.446 161.382 162.240 1.00 126.91 178 PRO I C 1
ATOM 16882 O O . PRO I 1 178 ? 132.075 160.219 162.396 1.00 126.91 178 PRO I O 1
ATOM 16886 N N . ASN I 1 179 ? 131.863 162.433 162.814 1.00 126.59 179 ASN I N 1
ATOM 16887 C CA . ASN I 1 179 ? 130.589 162.418 163.512 1.00 126.59 179 ASN I CA 1
ATOM 16888 C C . ASN I 1 179 ? 129.507 161.843 162.607 1.00 126.59 179 ASN I C 1
ATOM 16889 O O . ASN I 1 179 ? 129.195 162.450 161.573 1.00 126.59 179 ASN I O 1
ATOM 16894 N N . PRO I 1 180 ? 128.921 160.697 162.949 1.00 121.96 180 PRO I N 1
ATOM 16895 C CA . PRO I 1 180 ? 128.070 159.983 161.982 1.00 121.96 180 PRO I CA 1
ATOM 16896 C C . PRO I 1 180 ? 126.766 160.684 161.647 1.00 121.96 180 PRO I C 1
ATOM 16897 O O . PRO I 1 180 ? 126.208 160.444 160.568 1.00 121.96 180 PRO I O 1
ATOM 16901 N N . THR I 1 181 ? 126.277 161.569 162.512 1.00 120.59 181 THR I N 1
ATOM 16902 C CA . THR I 1 181 ? 125.173 162.421 162.093 1.00 120.59 181 THR I CA 1
ATOM 16903 C C . THR I 1 181 ? 125.636 163.530 161.155 1.00 120.59 181 THR I C 1
ATOM 16904 O O . THR I 1 181 ? 124.915 163.877 160.213 1.00 120.59 181 THR I O 1
ATOM 16908 N N . ASP I 1 182 ? 126.834 164.069 161.358 1.00 114.95 182 ASP I N 1
ATOM 16909 C CA . ASP I 1 182 ? 127.364 165.067 160.445 1.00 114.95 182 ASP I CA 1
ATOM 16910 C C . ASP I 1 182 ? 128.027 164.438 159.235 1.00 114.95 182 ASP I C 1
ATOM 16911 O O . ASP I 1 182 ? 128.218 165.114 158.221 1.00 114.95 182 ASP I O 1
ATOM 16916 N N . ALA I 1 183 ? 128.385 163.158 159.320 1.00 110.28 183 ALA I N 1
ATOM 16917 C CA . ALA I 1 183 ? 128.854 162.452 158.138 1.00 110.28 183 ALA I CA 1
ATOM 16918 C C . ALA I 1 183 ? 127.731 162.291 157.134 1.00 110.28 183 ALA I C 1
ATOM 16919 O O . ALA I 1 183 ? 127.945 162.409 155.925 1.00 110.28 183 ALA I O 1
ATOM 16921 N N . SER I 1 184 ? 126.515 162.046 157.614 1.00 106.11 184 SER I N 1
ATOM 16922 C CA . SER I 1 184 ? 125.412 161.925 156.673 1.00 106.11 184 SER I CA 1
ATOM 16923 C C . SER I 1 184 ? 124.895 163.285 156.229 1.00 106.11 184 SER I C 1
ATOM 16924 O O . SER I 1 184 ? 124.292 163.389 155.159 1.00 106.11 184 SER I O 1
ATOM 16927 N N . TYR I 1 185 ? 125.123 164.332 157.018 1.00 97.69 185 TYR I N 1
ATOM 16928 C CA . TYR I 1 185 ? 124.691 165.660 156.600 1.00 97.69 185 TYR I CA 1
ATOM 16929 C C . TYR I 1 185 ? 125.551 166.189 155.465 1.00 97.69 185 TYR I C 1
ATOM 16930 O O . TYR I 1 185 ? 125.047 166.821 154.534 1.00 97.69 185 TYR I O 1
ATOM 16939 N N . LEU I 1 186 ? 126.862 165.966 155.536 1.00 96.92 186 LEU I N 1
ATOM 16940 C CA . LEU I 1 186 ? 127.738 166.480 154.489 1.00 96.92 186 LEU I CA 1
ATOM 16941 C C . LEU I 1 186 ? 127.647 165.630 153.239 1.00 96.92 186 LEU I C 1
ATOM 16942 O O . LEU I 1 186 ? 127.750 166.150 152.126 1.00 96.92 186 LEU I O 1
ATOM 16947 N N . GLU I 1 187 ? 127.436 164.327 153.404 1.00 95.63 187 GLU I N 1
ATOM 16948 C CA . GLU I 1 187 ? 127.291 163.445 152.255 1.00 95.63 187 GLU I CA 1
ATOM 16949 C C . GLU I 1 187 ? 126.020 163.757 151.478 1.00 95.63 187 GLU I C 1
ATOM 16950 O O . GLU I 1 187 ? 125.997 163.680 150.247 1.00 95.63 187 GLU I O 1
ATOM 16956 N N . ALA I 1 188 ? 124.964 164.169 152.169 1.00 91.98 188 ALA I N 1
ATOM 16957 C CA . ALA I 1 188 ? 123.721 164.444 151.463 1.00 91.98 188 ALA I CA 1
ATOM 16958 C C . ALA I 1 188 ? 123.703 165.845 150.876 1.00 91.98 188 ALA I C 1
ATOM 16959 O O . ALA I 1 188 ? 123.000 166.101 149.895 1.00 91.98 188 ALA I O 1
ATOM 16961 N N . GLU I 1 189 ? 124.464 166.769 151.455 1.00 88.21 189 GLU I N 1
ATOM 16962 C CA . GLU I 1 189 ? 124.595 168.082 150.836 1.00 88.21 189 GLU I CA 1
ATOM 16963 C C . GLU I 1 189 ? 125.429 167.998 149.571 1.00 88.21 189 GLU I C 1
ATOM 16964 O O . GLU I 1 189 ? 125.302 168.833 148.670 1.00 88.21 189 GLU I O 1
ATOM 16970 N N . SER I 1 190 ? 126.290 166.987 149.486 1.00 85.49 190 SER I N 1
ATOM 16971 C CA . SER I 1 190 ? 127.027 166.737 148.258 1.00 85.49 190 SER I CA 1
ATOM 16972 C C . SER I 1 190 ? 126.102 166.286 147.142 1.00 85.49 190 SER I C 1
ATOM 16973 O O . SER I 1 190 ? 126.238 166.728 145.999 1.00 85.49 190 SER I O 1
ATOM 16976 N N . GLN I 1 191 ? 125.146 165.410 147.452 1.00 84.53 191 GLN I N 1
ATOM 16977 C CA . GLN I 1 191 ? 124.309 164.852 146.397 1.00 84.53 191 GLN I CA 1
ATOM 16978 C C . GLN I 1 191 ? 123.314 165.863 145.855 1.00 84.53 191 GLN I C 1
ATOM 16979 O O . GLN I 1 191 ? 122.868 165.733 144.712 1.00 84.53 191 GLN I O 1
ATOM 16985 N N . ILE I 1 192 ? 122.966 166.882 146.637 1.00 80.53 192 ILE I N 1
ATOM 16986 C CA . ILE I 1 192 ? 122.206 167.998 146.079 1.00 80.53 192 ILE I CA 1
ATOM 16987 C C . ILE I 1 192 ? 123.059 168.768 145.081 1.00 80.53 192 ILE I C 1
ATOM 16988 O O . ILE I 1 192 ? 122.577 169.187 144.022 1.00 80.53 192 ILE I O 1
ATOM 16993 N N . TYR I 1 193 ? 124.353 168.917 145.370 1.00 83.05 193 TYR I N 1
ATOM 16994 C CA . TYR I 1 193 ? 125.223 169.668 144.468 1.00 83.05 193 TYR I CA 1
ATOM 16995 C C . TYR I 1 193 ? 125.473 168.913 143.174 1.00 83.05 193 TYR I C 1
ATOM 16996 O O . TYR I 1 193 ? 125.753 169.525 142.142 1.00 83.05 193 TYR I O 1
ATOM 17005 N N . ALA I 1 194 ? 125.361 167.588 143.205 1.00 79.15 194 ALA I N 1
ATOM 17006 C CA . ALA I 1 194 ? 125.534 166.802 141.991 1.00 79.15 194 ALA I CA 1
ATOM 17007 C C . ALA I 1 194 ? 124.408 167.058 141.008 1.00 79.15 194 ALA I C 1
ATOM 17008 O O . ALA I 1 194 ? 124.650 167.285 139.820 1.00 79.15 194 ALA I O 1
ATOM 17010 N N . TRP I 1 195 ? 123.165 167.038 141.486 1.00 78.04 195 TRP I N 1
ATOM 17011 C CA . TRP I 1 195 ? 122.050 167.247 140.571 1.00 78.04 195 TRP I CA 1
ATOM 17012 C C . TRP I 1 195 ? 121.933 168.703 140.166 1.00 78.04 195 TRP I C 1
ATOM 17013 O O . TRP I 1 195 ? 121.408 169.009 139.094 1.00 78.04 195 TRP I O 1
ATOM 17024 N N . GLY I 1 196 ? 122.434 169.614 140.994 1.00 82.83 196 GLY I N 1
ATOM 17025 C CA . GLY I 1 196 ? 122.501 171.001 140.575 1.00 82.83 196 GLY I CA 1
ATOM 17026 C C . GLY I 1 196 ? 123.507 171.206 139.463 1.00 82.83 196 GLY I C 1
ATOM 17027 O O . GLY I 1 196 ? 123.334 172.066 138.599 1.00 82.83 196 GLY I O 1
ATOM 17028 N N . LEU I 1 197 ? 124.555 170.388 139.450 1.00 83.40 197 LEU I N 1
ATOM 17029 C CA . LEU I 1 197 ? 125.590 170.513 138.432 1.00 83.40 197 LEU I CA 1
ATOM 17030 C C . LEU I 1 197 ? 125.127 169.936 137.103 1.00 83.40 197 LEU I C 1
ATOM 17031 O O . LEU I 1 197 ? 125.309 170.550 136.047 1.00 83.40 197 LEU I O 1
ATOM 17036 N N . LEU I 1 198 ? 124.523 168.749 137.139 1.00 81.10 198 LEU I N 1
ATOM 17037 C CA . LEU I 1 198 ? 124.100 168.093 135.907 1.00 81.10 198 LEU I CA 1
ATOM 17038 C C . LEU I 1 198 ? 122.932 168.821 135.266 1.00 81.10 198 LEU I C 1
ATOM 17039 O O . LEU I 1 198 ? 122.792 168.831 134.040 1.00 81.10 198 LEU I O 1
ATOM 17044 N N . LEU I 1 199 ? 122.094 169.466 136.072 1.00 88.25 199 LEU I N 1
ATOM 17045 C CA . LEU I 1 199 ? 120.992 170.221 135.492 1.00 88.25 199 LEU I CA 1
ATOM 17046 C C . LEU I 1 199 ? 121.461 171.546 134.923 1.00 88.25 199 LEU I C 1
ATOM 17047 O O . LEU I 1 199 ? 121.013 171.949 133.846 1.00 88.25 199 LEU I O 1
ATOM 17052 N N . PHE I 1 200 ? 122.355 172.245 135.621 1.00 94.39 200 PHE I N 1
ATOM 17053 C CA . PHE I 1 200 ? 122.783 173.550 135.132 1.00 94.39 200 PHE I CA 1
ATOM 17054 C C . PHE I 1 200 ? 123.660 173.415 133.896 1.00 94.39 200 PHE I C 1
ATOM 17055 O O . PHE I 1 200 ? 123.562 174.218 132.963 1.00 94.39 200 PHE I O 1
ATOM 17063 N N . SER I 1 201 ? 124.511 172.393 133.857 1.00 89.27 201 SER I N 1
ATOM 17064 C CA . SER I 1 201 ? 125.301 172.179 132.653 1.00 89.27 201 SER I CA 1
ATOM 17065 C C . SER I 1 201 ? 124.462 171.586 131.535 1.00 89.27 201 SER I C 1
ATOM 17066 O O . SER I 1 201 ? 124.767 171.798 130.361 1.00 89.27 201 SER I O 1
ATOM 17069 N N . GLY I 1 202 ? 123.404 170.850 131.869 1.00 88.57 202 GLY I N 1
ATOM 17070 C CA . GLY I 1 202 ? 122.547 170.307 130.830 1.00 88.57 202 GLY I CA 1
ATOM 17071 C C . GLY I 1 202 ? 121.684 171.370 130.183 1.00 88.57 202 GLY I C 1
ATOM 17072 O O . GLY I 1 202 ? 121.474 171.363 128.970 1.00 88.57 202 GLY I O 1
ATOM 17073 N N . VAL I 1 203 ? 121.179 172.304 130.987 1.00 90.55 203 VAL I N 1
ATOM 17074 C CA . VAL I 1 203 ? 120.329 173.365 130.459 1.00 90.55 203 VAL I CA 1
ATOM 17075 C C . VAL I 1 203 ? 121.155 174.343 129.632 1.00 90.55 203 VAL I C 1
ATOM 17076 O O . VAL I 1 203 ? 120.741 174.767 128.546 1.00 90.55 203 VAL I O 1
ATOM 17080 N N . ALA I 1 204 ? 122.355 174.679 130.104 1.00 92.48 204 ALA I N 1
ATOM 17081 C CA . ALA I 1 204 ? 123.179 175.638 129.378 1.00 92.48 204 ALA I CA 1
ATOM 17082 C C . ALA I 1 204 ? 123.751 175.027 128.106 1.00 92.48 204 ALA I C 1
ATOM 17083 O O . ALA I 1 204 ? 123.998 175.734 127.126 1.00 92.48 204 ALA I O 1
ATOM 17085 N N . ALA I 1 205 ? 123.948 173.709 128.087 1.00 95.44 205 ALA I N 1
ATOM 17086 C CA . ALA I 1 205 ? 124.320 173.072 126.831 1.00 95.44 205 ALA I CA 1
ATOM 17087 C C . ALA I 1 205 ? 123.125 172.970 125.904 1.00 95.44 205 ALA I C 1
ATOM 17088 O O . ALA I 1 205 ? 123.282 172.958 124.682 1.00 95.44 205 ALA I O 1
ATOM 17090 N N . PHE I 1 206 ? 121.920 172.908 126.463 1.00 95.33 206 PHE I N 1
ATOM 17091 C CA . PHE I 1 206 ? 120.727 172.875 125.626 1.00 95.33 206 PHE I CA 1
ATOM 17092 C C . PHE I 1 206 ? 120.470 174.231 124.984 1.00 95.33 206 PHE I C 1
ATOM 17093 O O . PHE I 1 206 ? 120.033 174.311 123.834 1.00 95.33 206 PHE I O 1
ATOM 17101 N N . LEU I 1 207 ? 120.746 175.315 125.707 1.00 98.37 207 LEU I N 1
ATOM 17102 C CA . LEU I 1 207 ? 120.486 176.634 125.146 1.00 98.37 207 LEU I CA 1
ATOM 17103 C C . LEU I 1 207 ? 121.573 177.047 124.166 1.00 98.37 207 LEU I C 1
ATOM 17104 O O . LEU I 1 207 ? 121.318 177.829 123.245 1.00 98.37 207 LEU I O 1
ATOM 17109 N N . VAL I 1 208 ? 122.790 176.539 124.344 1.00 102.46 208 VAL I N 1
ATOM 17110 C CA . VAL I 1 208 ? 123.852 176.827 123.386 1.00 102.46 208 VAL I CA 1
ATOM 17111 C C . VAL I 1 208 ? 123.602 176.075 122.086 1.00 102.46 208 VAL I C 1
ATOM 17112 O O . VAL I 1 208 ? 123.775 176.622 120.989 1.00 102.46 208 VAL I O 1
ATOM 17116 N N . ILE I 1 209 ? 123.134 174.828 122.193 1.00 105.72 209 ILE I N 1
ATOM 17117 C CA . ILE I 1 209 ? 122.794 174.043 121.008 1.00 105.72 209 ILE I CA 1
ATOM 17118 C C . ILE I 1 209 ? 121.636 174.677 120.250 1.00 105.72 209 ILE I C 1
ATOM 17119 O O . ILE I 1 209 ? 121.698 174.843 119.028 1.00 105.72 209 ILE I O 1
ATOM 17124 N N . THR I 1 210 ? 120.596 175.096 120.967 1.00 108.33 210 THR I N 1
ATOM 17125 C CA . THR I 1 210 ? 119.400 175.610 120.309 1.00 108.33 210 THR I CA 1
ATOM 17126 C C . THR I 1 210 ? 119.657 176.968 119.659 1.00 108.33 210 THR I C 1
ATOM 17127 O O . THR I 1 210 ? 119.133 177.259 118.579 1.00 108.33 210 THR I O 1
ATOM 17131 N N . CYS I 1 211 ? 120.517 177.788 120.261 1.00 113.60 211 CYS I N 1
ATOM 17132 C CA . CYS I 1 211 ? 120.861 179.059 119.630 1.00 113.60 211 CYS I CA 1
ATOM 17133 C C . CYS I 1 211 ? 121.763 178.845 118.416 1.00 113.60 211 CYS I C 1
ATOM 17134 O O . CYS I 1 211 ? 121.707 179.603 117.444 1.00 113.60 211 CYS I O 1
ATOM 17137 N N . ASN I 1 212 ? 122.577 177.788 118.428 1.00 115.47 212 ASN I N 1
ATOM 17138 C CA . ASN I 1 212 ? 123.332 177.464 117.221 1.00 115.47 212 ASN I CA 1
ATOM 17139 C C . ASN I 1 212 ? 122.457 176.800 116.166 1.00 115.47 212 ASN I C 1
ATOM 17140 O O . ASN I 1 212 ? 122.837 176.734 114.994 1.00 115.47 212 ASN I O 1
ATOM 17145 N N . ARG I 1 213 ? 121.300 176.275 116.556 1.00 113.79 213 ARG I N 1
ATOM 17146 C CA . ARG I 1 213 ? 120.372 175.780 115.549 1.00 113.79 213 ARG I CA 1
ATOM 17147 C C . ARG I 1 213 ? 119.560 176.918 114.960 1.00 113.79 213 ARG I C 1
ATOM 17148 O O . ARG I 1 213 ? 119.419 177.026 113.739 1.00 113.79 213 ARG I O 1
ATOM 17156 N N . MET I 1 214 ? 119.016 177.778 115.813 1.00 119.99 214 MET I N 1
ATOM 17157 C CA . MET I 1 214 ? 118.019 178.728 115.345 1.00 119.99 214 MET I CA 1
ATOM 17158 C C . MET I 1 214 ? 118.643 179.905 114.613 1.00 119.99 214 MET I C 1
ATOM 17159 O O . MET I 1 214 ? 117.976 180.535 113.790 1.00 119.99 214 MET I O 1
ATOM 17164 N N . CYS I 1 215 ? 119.904 180.216 114.874 1.00 125.10 215 CYS I N 1
ATOM 17165 C CA . CYS I 1 215 ? 120.568 181.270 114.122 1.00 125.10 215 CYS I CA 1
ATOM 17166 C C . CYS I 1 215 ? 121.342 180.745 112.922 1.00 125.10 215 CYS I C 1
ATOM 17167 O O . CYS I 1 215 ? 122.179 181.472 112.382 1.00 125.10 215 CYS I O 1
ATOM 17170 N N . ASP I 1 216 ? 121.093 179.512 112.493 1.00 124.32 216 ASP I N 1
ATOM 17171 C CA . ASP I 1 216 ? 121.778 178.976 111.323 1.00 124.32 216 ASP I CA 1
ATOM 17172 C C . ASP I 1 216 ? 121.197 179.598 110.064 1.00 124.32 216 ASP I C 1
ATOM 17173 O O . ASP I 1 216 ? 119.994 179.870 110.001 1.00 124.32 216 ASP I O 1
ATOM 17178 N N . LYS I 1 217 ? 122.047 179.829 109.060 1.00 127.78 217 LYS I N 1
ATOM 17179 C CA . LYS I 1 217 ? 121.564 180.421 107.818 1.00 127.78 217 LYS I CA 1
ATOM 17180 C C . LYS I 1 217 ? 120.748 179.437 107.002 1.00 127.78 217 LYS I C 1
ATOM 17181 O O . LYS I 1 217 ? 119.842 179.855 106.280 1.00 127.78 217 LYS I O 1
ATOM 17187 N N . TYR I 1 218 ? 121.027 178.147 107.115 1.00 126.41 218 TYR I N 1
ATOM 17188 C CA . TYR I 1 218 ? 120.302 177.130 106.377 1.00 126.41 218 TYR I CA 1
ATOM 17189 C C . TYR I 1 218 ? 119.114 176.639 107.189 1.00 126.41 218 TYR I C 1
ATOM 17190 O O . TYR I 1 218 ? 119.023 176.874 108.393 1.00 126.41 218 TYR I O 1
ATOM 17199 N N . THR I 1 219 ? 118.197 175.966 106.513 1.00 125.85 219 THR I N 1
ATOM 17200 C CA . THR I 1 219 ? 117.188 175.163 107.178 1.00 125.85 219 THR I CA 1
ATOM 17201 C C . THR I 1 219 ? 117.745 173.776 107.458 1.00 125.85 219 THR I C 1
ATOM 17202 O O . THR I 1 219 ? 118.947 173.541 107.356 1.00 125.85 219 THR I O 1
ATOM 17206 N N . LEU I 1 220 ? 116.854 172.853 107.821 1.00 121.73 220 LEU I N 1
ATOM 17207 C CA . LEU I 1 220 ? 117.301 171.520 108.209 1.00 121.73 220 LEU I CA 1
ATOM 17208 C C . LEU I 1 220 ? 117.835 170.711 107.034 1.00 121.73 220 LEU I C 1
ATOM 17209 O O . LEU I 1 220 ? 118.932 170.151 107.108 1.00 121.73 220 LEU I O 1
ATOM 17214 N N . VAL I 1 221 ? 117.078 170.643 105.938 1.00 122.84 221 VAL I N 1
ATOM 17215 C CA . VAL I 1 221 ? 117.430 169.721 104.861 1.00 122.84 221 VAL I CA 1
ATOM 17216 C C . VAL I 1 221 ? 118.644 170.233 104.094 1.00 122.84 221 VAL I C 1
ATOM 17217 O O . VAL I 1 221 ? 119.436 169.447 103.561 1.00 122.84 221 VAL I O 1
ATOM 17221 N N . GLN I 1 222 ? 118.857 171.547 104.091 1.00 123.42 222 GLN I N 1
ATOM 17222 C CA . GLN I 1 222 ? 120.074 172.083 103.501 1.00 123.42 222 GLN I CA 1
ATOM 17223 C C . GLN I 1 222 ? 121.276 171.759 104.366 1.00 123.42 222 GLN I C 1
ATOM 17224 O O . GLN I 1 222 ? 122.354 171.445 103.856 1.00 123.42 222 GLN I O 1
ATOM 17230 N N . ARG I 1 223 ? 121.100 171.805 105.685 1.00 120.86 223 ARG I N 1
ATOM 17231 C CA . ARG I 1 223 ? 122.191 171.459 106.585 1.00 120.86 223 ARG I CA 1
ATOM 17232 C C . ARG I 1 223 ? 122.476 169.966 106.546 1.00 120.86 223 ARG I C 1
ATOM 17233 O O . ARG I 1 223 ? 123.632 169.545 106.644 1.00 120.86 223 ARG I O 1
ATOM 17241 N N . GLN I 1 224 ? 121.439 169.155 106.366 1.00 120.47 224 GLN I N 1
ATOM 17242 C CA . GLN I 1 224 ? 121.646 167.716 106.279 1.00 120.47 224 GLN I CA 1
ATOM 17243 C C . GLN I 1 224 ? 122.336 167.336 104.981 1.00 120.47 224 GLN I C 1
ATOM 17244 O O . GLN I 1 224 ? 123.113 166.377 104.945 1.00 120.47 224 GLN I O 1
ATOM 17250 N N . TYR I 1 225 ? 122.084 168.081 103.905 1.00 116.18 225 TYR I N 1
ATOM 17251 C CA . TYR I 1 225 ? 122.765 167.785 102.652 1.00 116.18 225 TYR I CA 1
ATOM 17252 C C . TYR I 1 225 ? 124.215 168.235 102.702 1.00 116.18 225 TYR I C 1
ATOM 17253 O O . TYR I 1 225 ? 125.104 167.543 102.197 1.00 116.18 225 TYR I O 1
ATOM 17262 N N . VAL I 1 226 ? 124.471 169.394 103.310 1.00 115.57 226 VAL I N 1
ATOM 17263 C CA . VAL I 1 226 ? 125.823 169.942 103.349 1.00 115.57 226 VAL I CA 1
ATOM 17264 C C . VAL I 1 226 ? 126.726 169.070 104.206 1.00 115.57 226 VAL I C 1
ATOM 17265 O O . VAL I 1 226 ? 127.860 168.757 103.825 1.00 115.57 226 VAL I O 1
ATOM 17269 N N . GLU I 1 227 ? 126.214 168.602 105.341 1.00 117.30 227 GLU I N 1
ATOM 17270 C CA . GLU I 1 227 ? 127.014 167.722 106.178 1.00 117.30 227 GLU I CA 1
ATOM 17271 C C . GLU I 1 227 ? 127.151 166.335 105.573 1.00 117.30 227 GLU I C 1
ATOM 17272 O O . GLU I 1 227 ? 128.129 165.635 105.859 1.00 117.30 227 GLU I O 1
ATOM 17278 N N . THR I 1 228 ? 126.198 165.924 104.733 1.00 116.13 228 THR I N 1
ATOM 17279 C CA . THR I 1 228 ? 126.379 164.706 103.951 1.00 116.13 228 THR I CA 1
ATOM 17280 C C . THR I 1 228 ? 127.520 164.879 102.965 1.00 116.13 228 THR I C 1
ATOM 17281 O O . THR I 1 228 ? 128.311 163.959 102.734 1.00 116.13 228 THR I O 1
ATOM 17285 N N . TYR I 1 229 ? 127.646 166.082 102.413 1.00 116.39 229 TYR I N 1
ATOM 17286 C CA . TYR I 1 229 ? 128.682 166.350 101.428 1.00 116.39 229 TYR I CA 1
ATOM 17287 C C . TYR I 1 229 ? 130.061 166.382 102.066 1.00 116.39 229 TYR I C 1
ATOM 17288 O O . TYR I 1 229 ? 131.023 165.872 101.491 1.00 116.39 229 TYR I O 1
ATOM 17297 N N . LYS I 1 230 ? 130.175 166.968 103.260 1.00 114.16 230 LYS I N 1
ATOM 17298 C CA . LYS I 1 230 ? 131.481 167.089 103.902 1.00 114.16 230 LYS I CA 1
ATOM 17299 C C . LYS I 1 230 ? 132.015 165.744 104.356 1.00 114.16 230 LYS I C 1
ATOM 17300 O O . LYS I 1 230 ? 133.222 165.495 104.279 1.00 114.16 230 LYS I O 1
ATOM 17306 N N . ASN I 1 231 ? 131.137 164.865 104.838 1.00 115.61 231 ASN I N 1
ATOM 17307 C CA . ASN I 1 231 ? 131.584 163.540 105.253 1.00 115.61 231 ASN I CA 1
ATOM 17308 C C . ASN I 1 231 ? 132.030 162.718 104.055 1.00 115.61 231 ASN I C 1
ATOM 17309 O O . ASN I 1 231 ? 133.023 161.985 104.122 1.00 115.61 231 ASN I O 1
ATOM 17314 N N . VAL I 1 232 ? 131.322 162.855 102.935 1.00 117.02 232 VAL I N 1
ATOM 17315 C CA . VAL I 1 232 ? 131.706 162.135 101.729 1.00 117.02 232 VAL I CA 1
ATOM 17316 C C . VAL I 1 232 ? 132.980 162.725 101.146 1.00 117.02 232 VAL I C 1
ATOM 17317 O O . VAL I 1 232 ? 133.862 161.989 100.692 1.00 117.02 232 VAL I O 1
ATOM 17321 N N . GLU I 1 233 ? 133.138 164.048 101.226 1.00 116.80 233 GLU I N 1
ATOM 17322 C CA . GLU I 1 233 ? 134.279 164.696 100.586 1.00 116.80 233 GLU I CA 1
ATOM 17323 C C . GLU I 1 233 ? 135.586 164.355 101.277 1.00 116.80 233 GLU I C 1
ATOM 17324 O O . GLU I 1 233 ? 136.598 164.132 100.615 1.00 116.80 233 GLU I O 1
ATOM 17330 N N . THR I 1 234 ? 135.579 164.290 102.608 1.00 116.83 234 THR I N 1
ATOM 17331 C CA . THR I 1 234 ? 136.786 163.901 103.330 1.00 116.83 234 THR I CA 1
ATOM 17332 C C . THR I 1 234 ? 137.151 162.451 103.040 1.00 116.83 234 THR I C 1
ATOM 17333 O O . THR I 1 234 ? 138.325 162.120 102.831 1.00 116.83 234 THR I O 1
ATOM 17337 N N . GLN I 1 235 ? 136.145 161.583 102.943 1.00 117.42 235 GLN I N 1
ATOM 17338 C CA . GLN I 1 235 ? 136.419 160.180 102.652 1.00 117.42 235 GLN I CA 1
ATOM 17339 C C . GLN I 1 235 ? 136.904 159.987 101.220 1.00 117.42 235 GLN I C 1
ATOM 17340 O O . GLN I 1 235 ? 137.797 159.168 100.971 1.00 117.42 235 GLN I O 1
ATOM 17346 N N . LYS I 1 236 ? 136.348 160.736 100.268 1.00 113.78 236 LYS I N 1
ATOM 17347 C CA . LYS I 1 236 ? 136.730 160.538 98.873 1.00 113.78 236 LYS I CA 1
ATOM 17348 C C . LYS I 1 236 ? 138.029 161.256 98.548 1.00 113.78 236 LYS I C 1
ATOM 17349 O O . LYS I 1 236 ? 138.744 160.860 97.622 1.00 113.78 236 LYS I O 1
ATOM 17355 N N . PHE I 1 237 ? 138.352 162.315 99.290 1.00 114.37 237 PHE I N 1
ATOM 17356 C CA . PHE I 1 237 ? 139.655 162.951 99.139 1.00 114.37 237 PHE I CA 1
ATOM 17357 C C . PHE I 1 237 ? 140.763 162.026 99.601 1.00 114.37 237 PHE I C 1
ATOM 17358 O O . PHE I 1 237 ? 141.821 161.950 98.974 1.00 114.37 237 PHE I O 1
ATOM 17366 N N . ASP I 1 238 ? 140.547 161.329 100.711 1.00 114.59 238 ASP I N 1
ATOM 17367 C CA . ASP I 1 238 ? 141.598 160.457 101.216 1.00 114.59 238 ASP I CA 1
ATOM 17368 C C . ASP I 1 238 ? 141.680 159.171 100.411 1.00 114.59 238 ASP I C 1
ATOM 17369 O O . ASP I 1 238 ? 142.740 158.541 100.346 1.00 114.59 238 ASP I O 1
ATOM 17374 N N . ALA I 1 239 ? 140.583 158.775 99.771 1.00 112.20 239 ALA I N 1
ATOM 17375 C CA . ALA I 1 239 ? 140.634 157.606 98.902 1.00 112.20 239 ALA I CA 1
ATOM 17376 C C . ALA I 1 239 ? 141.406 157.906 97.627 1.00 112.20 239 ALA I C 1
ATOM 17377 O O . ALA I 1 239 ? 142.187 157.076 97.150 1.00 112.20 239 ALA I O 1
ATOM 17379 N N . VAL I 1 240 ? 141.203 159.096 97.063 1.00 114.61 240 VAL I N 1
ATOM 17380 C CA . VAL I 1 240 ? 141.939 159.486 95.866 1.00 114.61 240 VAL I CA 1
ATOM 17381 C C . VAL I 1 240 ? 143.404 159.728 96.202 1.00 114.61 240 VAL I C 1
ATOM 17382 O O . VAL I 1 240 ? 144.299 159.352 95.433 1.00 114.61 240 VAL I O 1
ATOM 17386 N N . ALA I 1 241 ? 143.675 160.288 97.384 1.00 114.58 241 ALA I N 1
ATOM 17387 C CA . ALA I 1 241 ? 145.050 160.564 97.788 1.00 114.58 241 ALA I CA 1
ATOM 17388 C C . ALA I 1 241 ? 145.829 159.280 98.020 1.00 114.58 241 ALA I C 1
ATOM 17389 O O . ALA I 1 241 ? 146.999 159.175 97.640 1.00 114.58 241 ALA I O 1
ATOM 17391 N N . LYS I 1 242 ? 145.194 158.287 98.639 1.00 114.90 242 LYS I N 1
ATOM 17392 C CA . LYS I 1 242 ? 145.909 157.059 98.961 1.00 114.90 242 LYS I CA 1
ATOM 17393 C C . LYS I 1 242 ? 146.206 156.240 97.713 1.00 114.90 242 LYS I C 1
ATOM 17394 O O . LYS I 1 242 ? 147.279 155.642 97.602 1.00 114.90 242 LYS I O 1
ATOM 17400 N N . GLU I 1 243 ? 145.284 156.213 96.751 1.00 119.26 243 GLU I N 1
ATOM 17401 C CA . GLU I 1 243 ? 145.553 155.452 95.536 1.00 119.26 243 GLU I CA 1
ATOM 17402 C C . GLU I 1 243 ? 146.565 156.171 94.653 1.00 119.26 243 GLU I C 1
ATOM 17403 O O . GLU I 1 243 ? 147.335 155.534 93.928 1.00 119.26 243 GLU I O 1
ATOM 17409 N N . HIS I 1 244 ? 146.579 157.504 94.695 1.00 117.49 244 HIS I N 1
ATOM 17410 C CA . HIS I 1 244 ? 147.569 158.240 93.925 1.00 117.49 244 HIS I CA 1
ATOM 17411 C C . HIS I 1 244 ? 148.942 158.096 94.557 1.00 117.49 244 HIS I C 1
ATOM 17412 O O . HIS I 1 244 ? 149.962 158.047 93.861 1.00 117.49 244 HIS I O 1
ATOM 17419 N N . ALA I 1 245 ? 148.984 157.978 95.882 1.00 118.18 245 ALA I N 1
ATOM 17420 C CA . ALA I 1 245 ? 150.252 157.689 96.535 1.00 118.18 245 ALA I CA 1
ATOM 17421 C C . ALA I 1 245 ? 150.629 156.227 96.358 1.00 118.18 245 ALA I C 1
ATOM 17422 O O . ALA I 1 245 ? 151.800 155.861 96.490 1.00 118.18 245 ALA I O 1
ATOM 17424 N N . SER I 1 246 ? 149.654 155.377 96.050 1.00 120.59 246 SER I N 1
ATOM 17425 C CA . SER I 1 246 ? 149.977 154.001 95.704 1.00 120.59 246 SER I CA 1
ATOM 17426 C C . SER I 1 246 ? 150.648 153.910 94.340 1.00 120.59 246 SER I C 1
ATOM 17427 O O . SER I 1 246 ? 151.493 153.035 94.132 1.00 120.59 246 SER I O 1
ATOM 17430 N N . GLN I 1 247 ? 150.287 154.795 93.405 1.00 120.95 247 GLN I N 1
ATOM 17431 C CA . GLN I 1 247 ? 150.997 154.862 92.132 1.00 120.95 247 GLN I CA 1
ATOM 17432 C C . GLN I 1 247 ? 152.443 155.284 92.332 1.00 120.95 247 GLN I C 1
ATOM 17433 O O . GLN I 1 247 ? 153.352 154.700 91.732 1.00 120.95 247 GLN I O 1
ATOM 17439 N N . LEU I 1 248 ? 152.671 156.286 93.179 1.00 119.02 248 LEU I N 1
ATOM 17440 C CA . LEU I 1 248 ? 154.024 156.787 93.372 1.00 119.02 248 LEU I CA 1
ATOM 17441 C C . LEU I 1 248 ? 154.887 155.796 94.142 1.00 119.02 248 LEU I C 1
ATOM 17442 O O . LEU I 1 248 ? 156.087 155.674 93.877 1.00 119.02 248 LEU I O 1
ATOM 17447 N N . ALA I 1 249 ? 154.295 155.062 95.085 1.00 121.32 249 ALA I N 1
ATOM 17448 C CA . ALA I 1 249 ? 155.085 154.132 95.882 1.00 121.32 249 ALA I CA 1
ATOM 17449 C C . ALA I 1 249 ? 155.427 152.876 95.097 1.00 121.32 249 ALA I C 1
ATOM 17450 O O . ALA I 1 249 ? 156.520 152.319 95.253 1.00 121.32 249 ALA I O 1
ATOM 17452 N N . GLU I 1 250 ? 154.496 152.409 94.261 1.00 122.34 250 GLU I N 1
ATOM 17453 C CA . GLU I 1 250 ? 154.758 151.261 93.400 1.00 122.34 250 GLU I CA 1
ATOM 17454 C C . GLU I 1 250 ? 155.872 151.554 92.411 1.00 122.34 250 GLU I C 1
ATOM 17455 O O . GLU I 1 250 ? 156.823 150.779 92.286 1.00 122.34 250 GLU I O 1
ATOM 17461 N N . HIS I 1 251 ? 155.788 152.692 91.723 1.00 124.35 251 HIS I N 1
ATOM 17462 C CA . HIS I 1 251 ? 156.763 152.990 90.683 1.00 124.35 251 HIS I CA 1
ATOM 17463 C C . HIS I 1 251 ? 158.129 153.340 91.253 1.00 124.35 251 HIS I C 1
ATOM 17464 O O . HIS I 1 251 ? 159.142 153.176 90.565 1.00 124.35 251 HIS I O 1
ATOM 17471 N N . ASN I 1 252 ? 158.191 153.793 92.502 1.00 123.16 252 ASN I N 1
ATOM 17472 C CA . ASN I 1 252 ? 159.495 154.036 93.101 1.00 123.16 252 ASN I CA 1
ATOM 17473 C C . ASN I 1 252 ? 160.167 152.733 93.524 1.00 123.16 252 ASN I C 1
ATOM 17474 O O . ASN I 1 252 ? 161.397 152.617 93.467 1.00 123.16 252 ASN I O 1
ATOM 17479 N N . ALA I 1 253 ? 159.381 151.739 93.939 1.00 122.49 253 ALA I N 1
ATOM 17480 C CA . ALA I 1 253 ? 159.969 150.470 94.351 1.00 122.49 253 ALA I CA 1
ATOM 17481 C C . ALA I 1 253 ? 160.442 149.661 93.153 1.00 122.49 253 ALA I C 1
ATOM 17482 O O . ALA I 1 253 ? 161.456 148.961 93.235 1.00 122.49 253 ALA I O 1
ATOM 17484 N N . ARG I 1 254 ? 159.718 149.736 92.033 1.00 124.29 254 ARG I N 1
ATOM 17485 C CA . ARG I 1 254 ? 160.157 149.049 90.824 1.00 124.29 254 ARG I CA 1
ATOM 17486 C C . ARG I 1 254 ? 161.402 149.696 90.250 1.00 124.29 254 ARG I C 1
ATOM 17487 O O . ARG I 1 254 ? 162.228 149.024 89.628 1.00 124.29 254 ARG I O 1
ATOM 17495 N N . ALA I 1 255 ? 161.545 151.007 90.431 1.00 126.30 255 ALA I N 1
ATOM 17496 C CA . ALA I 1 255 ? 162.720 151.696 89.916 1.00 126.30 255 ALA I CA 1
ATOM 17497 C C . ALA I 1 255 ? 163.959 151.362 90.729 1.00 126.30 255 ALA I C 1
ATOM 17498 O O . ALA I 1 255 ? 165.082 151.509 90.239 1.00 126.30 255 ALA I O 1
ATOM 17500 N N . PHE I 1 256 ? 163.781 150.929 91.976 1.00 126.08 256 PHE I N 1
ATOM 17501 C CA . PHE I 1 256 ? 164.927 150.507 92.772 1.00 126.08 256 PHE I CA 1
ATOM 17502 C C . PHE I 1 256 ? 165.307 149.066 92.471 1.00 126.08 256 PHE I C 1
ATOM 17503 O O . PHE I 1 256 ? 166.491 148.740 92.347 1.00 126.08 256 PHE I O 1
ATOM 17511 N N . PHE I 1 257 ? 164.318 148.180 92.363 1.00 122.76 257 PHE I N 1
ATOM 17512 C CA . PHE I 1 257 ? 164.636 146.769 92.179 1.00 122.76 257 PHE I CA 1
ATOM 17513 C C . PHE I 1 257 ? 164.710 146.359 90.720 1.00 122.76 257 PHE I C 1
ATOM 17514 O O . PHE I 1 257 ? 165.013 145.196 90.436 1.00 122.76 257 PHE I O 1
ATOM 17522 N N . GLY I 1 258 ? 164.433 147.267 89.789 1.00 129.89 258 GLY I N 1
ATOM 17523 C CA . GLY I 1 258 ? 164.715 146.968 88.397 1.00 129.89 258 GLY I CA 1
ATOM 17524 C C . GLY I 1 258 ? 166.197 147.062 88.101 1.00 129.89 258 GLY I C 1
ATOM 17525 O O . GLY I 1 258 ? 166.714 146.376 87.217 1.00 129.89 258 GLY I O 1
ATOM 17526 N N . GLN I 1 259 ? 166.895 147.915 88.838 1.00 135.80 259 GLN I N 1
ATOM 17527 C CA . GLN I 1 259 ? 168.341 148.014 88.729 1.00 135.80 259 GLN I CA 1
ATOM 17528 C C . GLN I 1 259 ? 168.992 146.750 89.272 1.00 135.80 259 GLN I C 1
ATOM 17529 O O . GLN I 1 259 ? 168.515 146.176 90.252 1.00 135.80 259 GLN I O 1
ATOM 17535 N N . LYS I 1 260 ? 170.048 146.288 88.604 1.00 140.98 260 LYS I N 1
ATOM 17536 C CA . LYS I 1 260 ? 170.898 145.230 89.133 1.00 140.98 260 LYS I CA 1
ATOM 17537 C C . LYS I 1 260 ? 172.152 145.877 89.703 1.00 140.98 260 LYS I C 1
ATOM 17538 O O . LYS I 1 260 ? 172.467 147.022 89.353 1.00 140.98 260 LYS I O 1
ATOM 17544 N N . ASP I 1 261 ? 172.850 145.151 90.586 1.00 143.79 261 ASP I N 1
ATOM 17545 C CA . ASP I 1 261 ? 174.172 145.510 91.106 1.00 143.79 261 ASP I CA 1
ATOM 17546 C C . ASP I 1 261 ? 174.175 146.856 91.832 1.00 143.79 261 ASP I C 1
ATOM 17547 O O . ASP I 1 261 ? 174.711 147.841 91.316 1.00 143.79 261 ASP I O 1
ATOM 17552 N N . TRP I 1 262 ? 173.518 146.934 92.987 1.00 135.07 262 TRP I N 1
ATOM 17553 C CA . TRP I 1 262 ? 173.564 148.132 93.812 1.00 135.07 262 TRP I CA 1
ATOM 17554 C C . TRP I 1 262 ? 174.869 148.136 94.588 1.00 135.07 262 TRP I C 1
ATOM 17555 O O . TRP I 1 262 ? 175.263 147.115 95.152 1.00 135.07 262 TRP I O 1
ATOM 17566 N N . THR I 1 263 ? 175.533 149.285 94.637 1.00 139.22 263 THR I N 1
ATOM 17567 C CA . THR I 1 263 ? 176.718 149.358 95.475 1.00 139.22 263 THR I CA 1
ATOM 17568 C C . THR I 1 263 ? 176.319 149.686 96.910 1.00 139.22 263 THR I C 1
ATOM 17569 O O . THR I 1 263 ? 175.142 149.661 97.276 1.00 139.22 263 THR I O 1
ATOM 17573 N N . LYS I 1 264 ? 177.327 149.972 97.731 1.00 138.42 264 LYS I N 1
ATOM 17574 C CA . LYS I 1 264 ? 177.129 150.243 99.147 1.00 138.42 264 LYS I CA 1
ATOM 17575 C C . LYS I 1 264 ? 176.308 151.502 99.382 1.00 138.42 264 LYS I C 1
ATOM 17576 O O . LYS I 1 264 ? 175.346 151.484 100.158 1.00 138.42 264 LYS I O 1
ATOM 17582 N N . ARG I 1 265 ? 176.654 152.594 98.698 1.00 139.55 265 ARG I N 1
ATOM 17583 C CA . ARG I 1 265 ? 176.005 153.859 99.011 1.00 139.55 265 ARG I CA 1
ATOM 17584 C C . ARG I 1 265 ? 174.589 153.953 98.467 1.00 139.55 265 ARG I C 1
ATOM 17585 O O . ARG I 1 265 ? 173.868 154.868 98.864 1.00 139.55 265 ARG I O 1
ATOM 17593 N N . ASP I 1 266 ? 174.161 153.038 97.594 1.00 138.82 266 ASP I N 1
ATOM 17594 C CA . ASP I 1 266 ? 172.754 153.023 97.208 1.00 138.82 266 ASP I CA 1
ATOM 17595 C C . ASP I 1 266 ? 171.890 152.510 98.346 1.00 138.82 266 ASP I C 1
ATOM 17596 O O . ASP I 1 266 ? 170.827 153.072 98.633 1.00 138.82 266 ASP I O 1
ATOM 17601 N N . TRP I 1 267 ? 172.335 151.439 99.009 1.00 131.39 267 TRP I N 1
ATOM 17602 C CA . TRP I 1 267 ? 171.567 150.872 100.110 1.00 131.39 267 TRP I CA 1
ATOM 17603 C C . TRP I 1 267 ? 171.532 151.808 101.305 1.00 131.39 267 TRP I C 1
ATOM 17604 O O . TRP I 1 267 ? 170.596 151.752 102.107 1.00 131.39 267 TRP I O 1
ATOM 17615 N N . ASP I 1 268 ? 172.533 152.678 101.440 1.00 135.26 268 ASP I N 1
ATOM 17616 C CA . ASP I 1 268 ? 172.542 153.622 102.549 1.00 135.26 268 ASP I CA 1
ATOM 17617 C C . ASP I 1 268 ? 171.775 154.893 102.206 1.00 135.26 268 ASP I C 1
ATOM 17618 O O . ASP I 1 268 ? 171.302 155.605 103.095 1.00 135.26 268 ASP I O 1
ATOM 17623 N N . TRP I 1 269 ? 171.653 155.204 100.920 1.00 133.39 269 TRP I N 1
ATOM 17624 C CA . TRP I 1 269 ? 170.908 156.391 100.519 1.00 133.39 269 TRP I CA 1
ATOM 17625 C C . TRP I 1 269 ? 169.416 156.098 100.534 1.00 133.39 269 TRP I C 1
ATOM 17626 O O . TRP I 1 269 ? 168.602 157.021 100.588 1.00 133.39 269 TRP I O 1
ATOM 17637 N N . VAL I 1 270 ? 169.046 154.817 100.479 1.00 131.81 270 VAL I N 1
ATOM 17638 C CA . VAL I 1 270 ? 167.639 154.451 100.623 1.00 131.81 270 VAL I CA 1
ATOM 17639 C C . VAL I 1 270 ? 167.231 154.483 102.089 1.00 131.81 270 VAL I C 1
ATOM 17640 O O . VAL I 1 270 ? 166.171 155.011 102.445 1.00 131.81 270 VAL I O 1
ATOM 17644 N N . SER I 1 271 ? 168.069 153.944 102.964 1.00 132.68 271 SER I N 1
ATOM 17645 C CA . SER I 1 271 ? 167.812 154.040 104.389 1.00 132.68 271 SER I CA 1
ATOM 17646 C C . SER I 1 271 ? 168.098 155.451 104.889 1.00 132.68 271 SER I C 1
ATOM 17647 O O . SER I 1 271 ? 168.673 156.286 104.189 1.00 132.68 271 SER I O 1
ATOM 17650 N N . GLY I 1 272 ? 167.697 155.717 106.122 1.00 133.88 272 GLY I N 1
ATOM 17651 C CA . GLY I 1 272 ? 167.961 156.995 106.741 1.00 133.88 272 GLY I CA 1
ATOM 17652 C C . GLY I 1 272 ? 166.694 157.774 107.045 1.00 133.88 272 GLY I C 1
ATOM 17653 O O . GLY I 1 272 ? 165.591 157.445 106.598 1.00 133.88 272 GLY I O 1
ATOM 17654 N N . ILE I 1 273 ? 166.876 158.825 107.825 1.00 133.34 273 ILE I N 1
ATOM 17655 C CA . ILE I 1 273 ? 165.793 159.690 108.278 1.00 133.34 273 ILE I CA 1
ATOM 17656 C C . ILE I 1 273 ? 165.819 160.966 107.435 1.00 133.34 273 ILE I C 1
ATOM 17657 O O . ILE I 1 273 ? 166.907 161.529 107.241 1.00 133.34 273 ILE I O 1
ATOM 17662 N N . PRO I 1 274 ? 164.673 161.430 106.900 1.00 132.44 274 PRO I N 1
ATOM 17663 C CA . PRO I 1 274 ? 164.569 162.639 106.067 1.00 132.44 274 PRO I CA 1
ATOM 17664 C C . PRO I 1 274 ? 165.094 163.932 106.699 1.00 132.44 274 PRO I C 1
ATOM 17665 O O . PRO I 1 274 ? 165.304 164.000 107.908 1.00 132.44 274 PRO I O 1
ATOM 17669 N N . TYR I 1 297 ? 160.154 163.798 98.942 1.00 131.51 297 TYR I N 1
ATOM 17670 C CA . TYR I 1 297 ? 160.122 163.689 100.395 1.00 131.51 297 TYR I CA 1
ATOM 17671 C C . TYR I 1 297 ? 161.169 162.713 100.917 1.00 131.51 297 TYR I C 1
ATOM 17672 O O . TYR I 1 297 ? 162.283 163.102 101.256 1.00 131.51 297 TYR I O 1
ATOM 17681 N N . THR I 1 298 ? 160.780 161.438 100.982 1.00 130.63 298 THR I N 1
ATOM 17682 C CA . THR I 1 298 ? 161.541 160.320 101.513 1.00 130.63 298 THR I CA 1
ATOM 17683 C C . THR I 1 298 ? 162.818 160.102 100.701 1.00 130.63 298 THR I C 1
ATOM 17684 O O . THR I 1 298 ? 162.880 160.476 99.529 1.00 130.63 298 THR I O 1
ATOM 17688 N N . PRO I 1 299 ? 163.863 159.514 101.301 1.00 129.25 299 PRO I N 1
ATOM 17689 C CA . PRO I 1 299 ? 165.122 159.357 100.554 1.00 129.25 299 PRO I CA 1
ATOM 17690 C C . PRO I 1 299 ? 165.076 158.323 99.437 1.00 129.25 299 PRO I C 1
ATOM 17691 O O . PRO I 1 299 ? 166.014 158.264 98.632 1.00 129.25 299 PRO I O 1
ATOM 17695 N N . LEU I 1 300 ? 164.025 157.506 99.355 1.00 126.72 300 LEU I N 1
ATOM 17696 C CA . LEU I 1 300 ? 163.846 156.672 98.173 1.00 126.72 300 LEU I CA 1
ATOM 17697 C C . LEU I 1 300 ? 163.520 157.533 96.964 1.00 126.72 300 LEU I C 1
ATOM 17698 O O . LEU I 1 300 ? 164.006 157.280 95.856 1.00 126.72 300 LEU I O 1
ATOM 17703 N N . GLN I 1 301 ? 162.705 158.570 97.171 1.00 130.53 301 GLN I N 1
ATOM 17704 C CA . GLN I 1 301 ? 162.360 159.490 96.093 1.00 130.53 301 GLN I CA 1
ATOM 17705 C C . GLN I 1 301 ? 163.579 160.263 95.614 1.00 130.53 301 GLN I C 1
ATOM 17706 O O . GLN I 1 301 ? 163.727 160.519 94.414 1.00 130.53 301 GLN I O 1
ATOM 17712 N N . LEU I 1 302 ? 164.468 160.633 96.536 1.00 130.09 302 LEU I N 1
ATOM 17713 C CA . LEU I 1 302 ? 165.658 161.377 96.148 1.00 130.09 302 LEU I CA 1
ATOM 17714 C C . LEU I 1 302 ? 166.676 160.479 95.464 1.00 130.09 302 LEU I C 1
ATOM 17715 O O . LEU I 1 302 ? 167.448 160.948 94.618 1.00 130.09 302 LEU I O 1
ATOM 17720 N N . TRP I 1 303 ? 166.692 159.192 95.815 1.00 129.05 303 TRP I N 1
ATOM 17721 C CA . TRP I 1 303 ? 167.517 158.236 95.087 1.00 129.05 303 TRP I CA 1
ATOM 17722 C C . TRP I 1 303 ? 167.038 158.094 93.652 1.00 129.05 303 TRP I C 1
ATOM 17723 O O . TRP I 1 303 ? 167.844 158.032 92.719 1.00 129.05 303 TRP I O 1
ATOM 17734 N N . ASN I 1 304 ? 165.721 158.059 93.456 1.00 129.20 304 ASN I N 1
ATOM 17735 C CA . ASN I 1 304 ? 165.179 158.047 92.105 1.00 129.20 304 ASN I CA 1
ATOM 17736 C C . ASN I 1 304 ? 165.363 159.377 91.396 1.00 129.20 304 ASN I C 1
ATOM 17737 O O . ASN I 1 304 ? 165.344 159.413 90.163 1.00 129.20 304 ASN I O 1
ATOM 17742 N N . ASP I 1 305 ? 165.525 160.464 92.140 1.00 134.03 305 ASP I N 1
ATOM 17743 C CA . ASP I 1 305 ? 165.769 161.763 91.537 1.00 134.03 305 ASP I CA 1
ATOM 17744 C C . ASP I 1 305 ? 167.138 161.855 90.883 1.00 134.03 305 ASP I C 1
ATOM 17745 O O . ASP I 1 305 ? 167.306 162.638 89.945 1.00 134.03 305 ASP I O 1
ATOM 17750 N N . ASN I 1 306 ? 168.110 161.067 91.326 1.00 131.95 306 ASN I N 1
ATOM 17751 C CA . ASN I 1 306 ? 169.404 161.035 90.663 1.00 131.95 306 ASN I CA 1
ATOM 17752 C C . ASN I 1 306 ? 169.533 159.944 89.615 1.00 131.95 306 ASN I C 1
ATOM 17753 O O . ASN I 1 306 ? 170.578 159.876 88.958 1.00 131.95 306 ASN I O 1
ATOM 17758 N N . LYS I 1 307 ? 168.527 159.094 89.436 1.00 131.38 307 LYS I N 1
ATOM 17759 C CA . LYS I 1 307 ? 168.568 158.052 88.414 1.00 131.38 307 LYS I CA 1
ATOM 17760 C C . LYS I 1 307 ? 167.431 158.242 87.417 1.00 131.38 307 LYS I C 1
ATOM 17761 O O . LYS I 1 307 ? 166.741 159.262 87.438 1.00 131.38 307 LYS I O 1
#

Radius of gyration: 49.11 Å; Cα contacts (8 Å, |Δi|>4): 2828; chains: 9; bounding box: 116×115×88 Å